Protein 2LP7 (pdb70)

Sequence (177 aa):
GYIPEAPRDGQAYVRKDGEWVLLSTFLGSSGNEQELLELDKWASLWNWFNITNWLWYIKGYIPEAPRDGQAYVRKDGEWVLLSTFLGSSGNEQELLELDKWASLWNWFNITNWLWYIKGYIPEAPRDGQAYVRKDGEWVLLSTFLGSSGNEQELLELDKWASLWNWFNITNWLWYIKGYIPEAPRDGQAYVRKDGEWVLLSTFLGSSGNEQELLELDKWASLWNWFNITNWLWYIKGYIPEAPRDGQAYVRKDGEWVLLSTFLGSSGNEQELLELDKWASLWNWFNITNWLWYIKGYIPEAPRDGQAYVRKDGEWVLLSTFLGSSGNEQELLELDKWASLWNWFNITNWLWYIKGYIPEAPRDGQAYVRKDGEWVLLSTFLGSSGNEQELLELDKWASLWNWFNITNWLWYIKGYIPEAPRDGQAYVRKDGEWVLLSTFLGSSGNEQELLELDKWASLWNWFNITNWLWYIKGYIPEAPRDGQAYVRKDGEWVLLSTFLGSSGNEQELLELDKWASLWNWFNITNWLWYIKGYIPEAPRDGQAYVRKDGEWVLLSTFLGSSGNEQELLELDKWASLWNWFNITNWLWYIKGYIPEAPRDGQAYVRKDGEWVLLSTFLGSSGNEQELLELDKWASLWNWFNITNWLWYIKGYIPEAPRDGQAYVRKDGEWVLLSTFLGSSGNEQELLELDKWASLWNWFNITNWLWYIKGYIPEAPRDGQAYVRKDGEWVLLSTFLGSSGNEQELLELDKWASLWNWFNITNWLWYIKGYIPEAPRDGQAYVRKDGEWVLLSTFLGSSGNEQELLELDKWASLWNWFNITNWLWYIKGYIPEAPRDGQAYVRKDGEWVLLSTFLGSSGNEQELLELDKWASLWNWFNITNWLWYIKGYIPEAPRDGQAYVRKDGEWVLLSTFLGSSGNEQELLELDKWASLWNWFNITNWLWYIKGYIPEAPRDGQAYVRKDGEWVLLSTFLGSSGNEQELLELDKWASLWNWFNITNWLWYIKGYIPEAPRDGQAYVRKDGEWVLLSTFLGSSGNEQELLELDKWASLWNWFNITNWLWYIKGYIPEAPRDGQAYVRKDGEWVLLSTFLGSSGNEQELLELDKWASLWNWFNITNWLWYIKGYIPEAPRDGQAYVRKDGEWVLLSTFLGSSGNEQELLELDKWASLWNWFNITNWLWYIKGYIPEAPRDGQAYVRKDGEWVLLSTFLGSSGNEQELLELDKWASLWNWFNITNWLWYIKGYIPEAPRDGQAYVRKDGEWVLLSTFLGSSGNEQELLELDKWASLWNWFNITNWLWYIKGYIPEAPRDGQAYVRKDGEWVLLSTFLGSSGNEQELLELDKWASLWNWFNITNWLWYIKGYIPEAPRDGQAYVRKDGEWVLLSTFLGSSGNEQELLELDKWASLWNWFNITNWLWYIKGYIPEAPRDGQAYVRKDGEWVLLSTFLGSSGNEQELLELDKWASLWNWFNITNWLWYIKGYIPEAPRDGQAYVRKDGEWVLLSTFLGSSGNEQELLELDKWASLWNWFNITNWLWYIKGYIPEAPRDGQAYVRKDGEWVLLSTFLGSSGNEQELLELDKWASLWNWFNITNWLWYIKGYIPEAPRDGQAYVRKDGEWVLLSTFLGSSGNEQELLELDKWASLWNWFNITNWLWYIKGYIPEAPRDGQAYVRKDGEWVLLSTFLGSSGNEQELLELDKWASLWNWFNITNWLWYIKGYIPEAPRDGQAYVRKDGEWVLLSTFLGSSGNEQELLELDKWASLWNWFNITNWLWYIKGYIPEAPRDGQAYVRKDGEWVLLSTFLGSSGNEQELLELDKWASLWNWFNITNWLWYIKGYIPEAPRDGQAYVRKDGEWVLLSTFLGSSGNEQELLELDKWASLWNWFNITNWLWYIKGYIPEAPRDGQAYVRKDGEWVLLSTFLGSSGNEQELLELDKWASLWNWFNITNWLWYIK

Nearest PDB structures (foldseek):
  2lp7-assembly1_A  TM=9.465E-01  e=2.015E-08  Human immunodeficiency virus 1
  2lp7-assembly1_C  TM=9.275E-01  e=2.305E-08  Human immunodeficiency virus 1
  2m7w-assembly1_A  TM=7.392E-01  e=1.014E-07  Human immunodeficiency virus 1
  1rfo-assembly1_A  TM=8.167E-01  e=1.334E-02  Tequatrovirus T4
  2lp7-assembly1_A  TM=1.017E+00  e=9.838E-10  Human immunodeficiency virus 1

InterPro domains:
  IPR012473 Fibritin C-terminal [PF07921] (1-26)

Organism: Human immunodeficiency virus type 1 (NCBI:txid11676)

Structure (mmCIF, N/CA/C/O backbone):
data_2LP7
#
_entry.id   2LP7
#
loop_
_atom_site.group_PDB
_atom_site.id
_atom_site.type_symbol
_atom_site.label_atom_id
_atom_site.label_alt_id
_atom_site.label_comp_id
_atom_site.label_asym_id
_atom_site.label_entity_id
_atom_site.label_seq_id
_atom_site.pdbx_PDB_ins_code
_atom_site.Cartn_x
_atom_site.Cartn_y
_atom_site.Cartn_z
_atom_site.occupancy
_atom_site.B_iso_or_equiv
_atom_site.auth_seq_id
_atom_site.auth_comp_id
_atom_site.auth_asym_id
_atom_site.auth_atom_id
_atom_site.pdbx_PDB_model_num
ATOM 1 N N . GLY A 1 1 ? 113.949 6.835 -10.582 1.00 0.00 1 GLY A N 1
ATOM 2 C CA . GLY A 1 1 ? 112.716 6.187 -10.050 1.00 0.00 1 GLY A CA 1
ATOM 3 C C . GLY A 1 1 ? 112.890 5.910 -8.562 1.00 0.00 1 GLY A C 1
ATOM 4 O O . GLY A 1 1 ? 113.440 6.732 -7.830 1.00 0.00 1 GLY A O 1
ATOM 10 N N . TYR A 1 2 ? 112.415 4.748 -8.121 1.00 0.00 2 TYR A N 1
ATOM 11 C CA . TYR A 1 2 ? 112.520 4.370 -6.716 1.00 0.00 2 TYR A CA 1
ATOM 12 C C . TYR A 1 2 ? 112.743 2.867 -6.587 1.00 0.00 2 TYR A C 1
ATOM 13 O O . TYR A 1 2 ? 112.115 2.074 -7.289 1.00 0.00 2 TYR A O 1
ATOM 31 N N . ILE A 1 3 ? 113.623 2.489 -5.666 1.00 0.00 3 ILE A N 1
ATOM 32 C CA . ILE A 1 3 ? 113.912 1.080 -5.427 1.00 0.00 3 ILE A CA 1
ATOM 33 C C . ILE A 1 3 ? 114.493 0.871 -4.027 1.00 0.00 3 ILE A C 1
ATOM 34 O O . ILE A 1 3 ? 115.539 0.241 -3.873 1.00 0.00 3 ILE A O 1
ATOM 50 N N . PRO A 1 4 ? 113.840 1.371 -3.005 1.00 0.00 4 PRO A N 1
ATOM 51 C CA . PRO A 1 4 ? 114.317 1.207 -1.601 1.00 0.00 4 PRO A CA 1
ATOM 52 C C . PRO A 1 4 ? 114.003 -0.182 -1.048 1.00 0.00 4 PRO A C 1
ATOM 53 O O . PRO A 1 4 ? 112.852 -0.486 -0.747 1.00 0.00 4 PRO A O 1
ATOM 64 N N . GLU A 1 5 ? 115.043 -1.004 -0.921 1.00 0.00 5 GLU A N 1
ATOM 65 C CA . GLU A 1 5 ? 114.905 -2.369 -0.402 1.00 0.00 5 GLU A CA 1
ATOM 66 C C . GLU A 1 5 ? 116.229 -3.107 -0.558 1.00 0.00 5 GLU A C 1
ATOM 67 O O . GLU A 1 5 ? 116.614 -3.459 -1.672 1.00 0.00 5 GLU A O 1
ATOM 79 N N . ALA A 1 6 ? 116.917 -3.334 0.564 1.00 0.00 6 ALA A N 1
ATOM 80 C CA . ALA A 1 6 ? 118.205 -4.031 0.547 1.00 0.00 6 ALA A CA 1
ATOM 81 C C . ALA A 1 6 ? 118.215 -5.163 1.580 1.00 0.00 6 ALA A C 1
ATOM 82 O O . ALA A 1 6 ? 117.437 -5.134 2.535 1.00 0.00 6 ALA A O 1
ATOM 89 N N . PRO A 1 7 ? 119.069 -6.153 1.421 1.00 0.00 7 PRO A N 1
ATOM 90 C CA . PRO A 1 7 ? 119.150 -7.293 2.382 1.00 0.00 7 PRO A CA 1
ATOM 91 C C . PRO A 1 7 ? 119.777 -6.883 3.712 1.00 0.00 7 PRO A C 1
ATOM 92 O O . PRO A 1 7 ? 120.598 -5.965 3.759 1.00 0.00 7 PRO A O 1
ATOM 103 N N . ARG A 1 8 ? 119.382 -7.573 4.782 1.00 0.00 8 ARG A N 1
ATOM 104 C CA . ARG A 1 8 ? 119.900 -7.292 6.121 1.00 0.00 8 ARG A CA 1
ATOM 105 C C . ARG A 1 8 ? 120.536 -8.545 6.716 1.00 0.00 8 ARG A C 1
ATOM 106 O O . ARG A 1 8 ? 119.853 -9.358 7.338 1.00 0.00 8 ARG A O 1
ATOM 127 N N . ASP A 1 9 ? 121.847 -8.690 6.511 1.00 0.00 9 ASP A N 1
ATOM 128 C CA . ASP A 1 9 ? 122.583 -9.845 7.022 1.00 0.00 9 ASP A CA 1
ATOM 129 C C . ASP A 1 9 ? 123.856 -9.397 7.734 1.00 0.00 9 ASP A C 1
ATOM 130 O O . ASP A 1 9 ? 124.710 -10.216 8.073 1.00 0.00 9 ASP A O 1
ATOM 139 N N . GLY A 1 10 ? 123.974 -8.093 7.959 1.00 0.00 10 GLY A N 1
ATOM 140 C CA . GLY A 1 10 ? 125.146 -7.547 8.635 1.00 0.00 10 GLY A CA 1
ATOM 141 C C . GLY A 1 10 ? 126.228 -7.164 7.632 1.00 0.00 10 GLY A C 1
ATOM 142 O O . GLY A 1 10 ? 127.228 -6.544 7.989 1.00 0.00 10 GLY A O 1
ATOM 146 N N . GLN A 1 11 ? 126.020 -7.537 6.375 1.00 0.00 11 GLN A N 1
ATOM 147 C CA . GLN A 1 11 ? 126.986 -7.225 5.329 1.00 0.00 11 GLN A CA 1
ATOM 148 C C . GLN A 1 11 ? 126.734 -5.828 4.770 1.00 0.00 11 GLN A C 1
ATOM 149 O O . GLN A 1 11 ? 125.750 -5.180 5.126 1.00 0.00 11 GLN A O 1
ATOM 163 N N . ALA A 1 12 ? 127.632 -5.379 3.892 1.00 0.00 12 ALA A N 1
ATOM 164 C CA . ALA A 1 12 ? 127.517 -4.059 3.274 1.00 0.00 12 ALA A CA 1
ATOM 165 C C . ALA A 1 12 ? 127.323 -4.196 1.767 1.00 0.00 12 ALA A C 1
ATOM 166 O O . ALA A 1 12 ? 127.991 -5.006 1.131 1.00 0.00 12 ALA A O 1
ATOM 173 N N . TYR A 1 13 ? 126.405 -3.403 1.212 1.00 0.00 13 TYR A N 1
ATOM 174 C CA . TYR A 1 13 ? 126.123 -3.439 -0.226 1.00 0.00 13 TYR A CA 1
ATOM 175 C C . TYR A 1 13 ? 126.039 -2.022 -0.786 1.00 0.00 13 TYR A C 1
ATOM 176 O O . TYR A 1 13 ? 125.668 -1.095 -0.063 1.00 0.00 13 TYR A O 1
ATOM 194 N N . VAL A 1 14 ? 126.400 -1.859 -2.065 1.00 0.00 14 VAL A N 1
ATOM 195 C CA . VAL A 1 14 ? 126.377 -0.536 -2.699 1.00 0.00 14 VAL A CA 1
ATOM 196 C C . VAL A 1 14 ? 125.271 -0.464 -3.743 1.00 0.00 14 VAL A C 1
ATOM 197 O O . VAL A 1 14 ? 124.675 -1.480 -4.100 1.00 0.00 14 VAL A O 1
ATOM 210 N N . ARG A 1 15 ? 125.008 0.740 -4.231 1.00 0.00 15 ARG A N 1
ATOM 211 C CA . ARG A 1 15 ? 123.977 0.932 -5.237 1.00 0.00 15 ARG A CA 1
ATOM 212 C C . ARG A 1 15 ? 124.599 0.868 -6.622 1.00 0.00 15 ARG A C 1
ATOM 213 O O . ARG A 1 15 ? 125.322 1.774 -7.027 1.00 0.00 15 ARG A O 1
ATOM 234 N N . LYS A 1 16 ? 124.302 -0.211 -7.339 1.00 0.00 16 LYS A N 1
ATOM 235 C CA . LYS A 1 16 ? 124.824 -0.401 -8.689 1.00 0.00 16 LYS A CA 1
ATOM 236 C C . LYS A 1 16 ? 123.754 -1.014 -9.583 1.00 0.00 16 LYS A C 1
ATOM 237 O O . LYS A 1 16 ? 123.115 -1.998 -9.210 1.00 0.00 16 LYS A O 1
ATOM 256 N N . ASP A 1 17 ? 123.580 -0.431 -10.769 1.00 0.00 17 ASP A N 1
ATOM 257 C CA . ASP A 1 17 ? 122.594 -0.924 -11.728 1.00 0.00 17 ASP A CA 1
ATOM 258 C C . ASP A 1 17 ? 121.301 -1.326 -11.028 1.00 0.00 17 ASP A C 1
ATOM 259 O O . ASP A 1 17 ? 120.748 -2.392 -11.295 1.00 0.00 17 ASP A O 1
ATOM 268 N N . GLY A 1 18 ? 120.820 -0.469 -10.133 1.00 0.00 18 GLY A N 1
ATOM 269 C CA . GLY A 1 18 ? 119.591 -0.756 -9.407 1.00 0.00 18 GLY A CA 1
ATOM 270 C C . GLY A 1 18 ? 119.678 -2.108 -8.706 1.00 0.00 18 GLY A C 1
ATOM 271 O O . GLY A 1 18 ? 118.688 -2.835 -8.625 1.00 0.00 18 GLY A O 1
ATOM 275 N N . GLU A 1 19 ? 120.869 -2.438 -8.202 1.00 0.00 19 GLU A N 1
ATOM 276 C CA . GLU A 1 19 ? 121.076 -3.707 -7.512 1.00 0.00 19 GLU A CA 1
ATOM 277 C C . GLU A 1 19 ? 122.046 -3.536 -6.346 1.00 0.00 19 GLU A C 1
ATOM 278 O O . GLU A 1 19 ? 122.855 -2.608 -6.326 1.00 0.00 19 GLU A O 1
ATOM 290 N N . TRP A 1 20 ? 121.953 -4.443 -5.380 1.00 0.00 20 TRP A N 1
ATOM 291 C CA . TRP A 1 20 ? 122.817 -4.402 -4.208 1.00 0.00 20 TRP A CA 1
ATOM 292 C C . TRP A 1 20 ? 124.043 -5.283 -4.419 1.00 0.00 20 TRP A C 1
ATOM 293 O O . TRP A 1 20 ? 123.932 -6.505 -4.517 1.00 0.00 20 TRP A O 1
ATOM 314 N N . VAL A 1 21 ? 125.203 -4.633 -4.505 1.00 0.00 21 VAL A N 1
ATOM 315 C CA . VAL A 1 21 ? 126.461 -5.340 -4.726 1.00 0.00 21 VAL A CA 1
ATOM 316 C C . VAL A 1 21 ? 127.435 -5.120 -3.582 1.00 0.00 21 VAL A C 1
ATOM 317 O O . VAL A 1 21 ? 127.717 -3.988 -3.192 1.00 0.00 21 VAL A O 1
ATOM 330 N N . LEU A 1 22 ? 127.935 -6.225 -3.045 1.00 0.00 22 LEU A N 1
ATOM 331 C CA . LEU A 1 22 ? 128.871 -6.173 -1.945 1.00 0.00 22 LEU A CA 1
ATOM 332 C C . LEU A 1 22 ? 129.932 -5.135 -2.251 1.00 0.00 22 LEU A C 1
ATOM 333 O O . LEU A 1 22 ? 130.684 -5.259 -3.218 1.00 0.00 22 LEU A O 1
ATOM 349 N N . LEU A 1 23 ? 129.984 -4.110 -1.419 1.00 0.00 23 LEU A N 1
ATOM 350 C CA . LEU A 1 23 ? 130.952 -3.046 -1.599 1.00 0.00 23 LEU A CA 1
ATOM 351 C C . LEU A 1 23 ? 132.349 -3.631 -1.718 1.00 0.00 23 LEU A C 1
ATOM 352 O O . LEU A 1 23 ? 133.183 -3.121 -2.465 1.00 0.00 23 LEU A O 1
ATOM 368 N N . SER A 1 24 ? 132.608 -4.695 -0.965 1.00 0.00 24 SER A N 1
ATOM 369 C CA . SER A 1 24 ? 133.914 -5.331 -0.979 1.00 0.00 24 SER A CA 1
ATOM 370 C C . SER A 1 24 ? 134.357 -5.644 -2.398 1.00 0.00 24 SER A C 1
ATOM 371 O O . SER A 1 24 ? 135.553 -5.699 -2.680 1.00 0.00 24 SER A O 1
ATOM 379 N N . THR A 1 25 ? 133.399 -5.836 -3.301 1.00 0.00 25 THR A N 1
ATOM 380 C CA . THR A 1 25 ? 133.726 -6.122 -4.688 1.00 0.00 25 THR A CA 1
ATOM 381 C C . THR A 1 25 ? 134.360 -4.902 -5.344 1.00 0.00 25 THR A C 1
ATOM 382 O O . THR A 1 25 ? 135.165 -5.025 -6.267 1.00 0.00 25 THR A O 1
ATOM 393 N N . PHE A 1 26 ? 133.991 -3.724 -4.851 1.00 0.00 26 PHE A N 1
ATOM 394 C CA . PHE A 1 26 ? 134.526 -2.481 -5.391 1.00 0.00 26 PHE A CA 1
ATOM 395 C C . PHE A 1 26 ? 135.827 -2.123 -4.693 1.00 0.00 26 PHE A C 1
ATOM 396 O O . PHE A 1 26 ? 136.608 -1.315 -5.195 1.00 0.00 26 PHE A O 1
ATOM 413 N N . LEU A 1 27 ? 136.062 -2.729 -3.532 1.00 0.00 27 LEU A N 1
ATOM 414 C CA . LEU A 1 27 ? 137.287 -2.452 -2.794 1.00 0.00 27 LEU A CA 1
ATOM 415 C C . LEU A 1 27 ? 138.472 -3.142 -3.459 1.00 0.00 27 LEU A C 1
ATOM 416 O O . LEU A 1 27 ? 139.584 -2.615 -3.464 1.00 0.00 27 LEU A O 1
ATOM 432 N N . GLY A 1 28 ? 138.227 -4.323 -4.019 1.00 0.00 28 GLY A N 1
ATOM 433 C CA . GLY A 1 28 ? 139.283 -5.076 -4.686 1.00 0.00 28 GLY A CA 1
ATOM 434 C C . GLY A 1 28 ? 139.908 -6.087 -3.736 1.00 0.00 28 GLY A C 1
ATOM 435 O O . GLY A 1 28 ? 141.079 -6.444 -3.876 1.00 0.00 28 GLY A O 1
ATOM 439 N N . SER A 1 29 ? 139.123 -6.544 -2.769 1.00 0.00 29 SER A N 1
ATOM 440 C CA . SER A 1 29 ? 139.609 -7.512 -1.803 1.00 0.00 29 SER A CA 1
ATOM 441 C C . SER A 1 29 ? 139.604 -8.906 -2.409 1.00 0.00 29 SER A C 1
ATOM 442 O O . SER A 1 29 ? 138.808 -9.206 -3.297 1.00 0.00 29 SER A O 1
ATOM 450 N N . SER A 1 30 ? 140.505 -9.747 -1.917 1.00 0.00 30 SER A N 1
ATOM 451 C CA . SER A 1 30 ? 140.622 -11.122 -2.399 1.00 0.00 30 SER A CA 1
ATOM 452 C C . SER A 1 30 ? 141.390 -11.173 -3.718 1.00 0.00 30 SER A C 1
ATOM 453 O O . SER A 1 30 ? 141.361 -12.184 -4.420 1.00 0.00 30 SER A O 1
ATOM 461 N N . GLY A 1 31 ? 142.085 -10.084 -4.049 1.00 0.00 31 GLY A N 1
ATOM 462 C CA . GLY A 1 31 ? 142.858 -10.042 -5.286 1.00 0.00 31 GLY A CA 1
ATOM 463 C C . GLY A 1 31 ? 143.894 -8.923 -5.268 1.00 0.00 31 GLY A C 1
ATOM 464 O O . GLY A 1 31 ? 144.442 -8.556 -6.307 1.00 0.00 31 GLY A O 1
ATOM 468 N N . ASN A 1 32 ? 144.145 -8.382 -4.086 1.00 0.00 32 ASN A N 1
ATOM 469 C CA . ASN A 1 32 ? 145.104 -7.293 -3.937 1.00 0.00 32 ASN A CA 1
ATOM 470 C C . ASN A 1 32 ? 145.510 -7.162 -2.480 1.00 0.00 32 ASN A C 1
ATOM 471 O O . ASN A 1 32 ? 146.410 -6.401 -2.150 1.00 0.00 32 ASN A O 1
ATOM 482 N N . GLU A 1 33 ? 144.853 -7.940 -1.632 1.00 0.00 33 GLU A N 1
ATOM 483 C CA . GLU A 1 33 ? 145.139 -7.948 -0.204 1.00 0.00 33 GLU A CA 1
ATOM 484 C C . GLU A 1 33 ? 146.547 -8.467 0.011 1.00 0.00 33 GLU A C 1
ATOM 485 O O . GLU A 1 33 ? 147.123 -8.344 1.092 1.00 0.00 33 GLU A O 1
ATOM 497 N N . GLN A 1 34 ? 147.081 -9.049 -1.048 1.00 0.00 34 GLN A N 1
ATOM 498 C CA . GLN A 1 34 ? 148.424 -9.598 -0.980 1.00 0.00 34 GLN A CA 1
ATOM 499 C C . GLN A 1 34 ? 149.395 -8.440 -0.788 1.00 0.00 34 GLN A C 1
ATOM 500 O O . GLN A 1 34 ? 150.195 -8.445 0.147 1.00 0.00 34 GLN A O 1
ATOM 514 N N . GLU A 1 35 ? 149.344 -7.459 -1.679 1.00 0.00 35 GLU A N 1
ATOM 515 C CA . GLU A 1 35 ? 150.257 -6.320 -1.588 1.00 0.00 35 GLU A CA 1
ATOM 516 C C . GLU A 1 35 ? 150.007 -5.523 -0.306 1.00 0.00 35 GLU A C 1
ATOM 517 O O . GLU A 1 35 ? 150.905 -4.861 0.211 1.00 0.00 35 GLU A O 1
ATOM 529 N N . LEU A 1 36 ? 148.790 -5.624 0.207 1.00 0.00 36 LEU A N 1
ATOM 530 C CA . LEU A 1 36 ? 148.433 -4.945 1.454 1.00 0.00 36 LEU A CA 1
ATOM 531 C C . LEU A 1 36 ? 149.069 -5.636 2.664 1.00 0.00 36 LEU A C 1
ATOM 532 O O . LEU A 1 36 ? 149.493 -4.973 3.611 1.00 0.00 36 LEU A O 1
ATOM 548 N N . LEU A 1 37 ? 149.090 -6.975 2.636 1.00 0.00 37 LEU A N 1
ATOM 549 C CA . LEU A 1 37 ? 149.627 -7.772 3.751 1.00 0.00 37 LEU A CA 1
ATOM 550 C C . LEU A 1 37 ? 151.011 -8.356 3.446 1.00 0.00 37 LEU A C 1
ATOM 551 O O . LEU A 1 37 ? 151.562 -9.090 4.264 1.00 0.00 37 LEU A O 1
ATOM 567 N N . GLU A 1 38 ? 151.573 -8.049 2.280 1.00 0.00 38 GLU A N 1
ATOM 568 C CA . GLU A 1 38 ? 152.883 -8.583 1.922 1.00 0.00 38 GLU A CA 1
ATOM 569 C C . GLU A 1 38 ? 153.973 -7.962 2.785 1.00 0.00 38 GLU A C 1
ATOM 570 O O . GLU A 1 38 ? 154.838 -8.669 3.303 1.00 0.00 38 GLU A O 1
ATOM 582 N N . LEU A 1 39 ? 153.952 -6.638 2.915 1.00 0.00 39 LEU A N 1
ATOM 583 C CA . LEU A 1 39 ? 154.972 -5.950 3.696 1.00 0.00 39 LEU A CA 1
ATOM 584 C C . LEU A 1 39 ? 155.051 -6.552 5.086 1.00 0.00 39 LEU A C 1
ATOM 585 O O . LEU A 1 39 ? 156.132 -6.663 5.662 1.00 0.00 39 LEU A O 1
ATOM 601 N N . ASP A 1 40 ? 153.911 -6.965 5.613 1.00 0.00 40 ASP A N 1
ATOM 602 C CA . ASP A 1 40 ? 153.879 -7.579 6.928 1.00 0.00 40 ASP A CA 1
ATOM 603 C C . ASP A 1 40 ? 154.701 -8.867 6.927 1.00 0.00 40 ASP A C 1
ATOM 604 O O . ASP A 1 40 ? 155.300 -9.234 7.938 1.00 0.00 40 ASP A O 1
ATOM 613 N N . LYS A 1 41 ? 154.715 -9.554 5.785 1.00 0.00 41 LYS A N 1
ATOM 614 C CA . LYS A 1 41 ? 155.458 -10.805 5.660 1.00 0.00 41 LYS A CA 1
ATOM 615 C C . LYS A 1 41 ? 156.938 -10.545 5.377 1.00 0.00 41 LYS A C 1
ATOM 616 O O . LYS A 1 41 ? 157.811 -11.084 6.057 1.00 0.00 41 LYS A O 1
ATOM 635 N N . TRP A 1 42 ? 157.215 -9.727 4.366 1.00 0.00 42 TRP A N 1
ATOM 636 C CA . TRP A 1 42 ? 158.599 -9.424 4.009 1.00 0.00 42 TRP A CA 1
ATOM 637 C C . TRP A 1 42 ? 159.303 -8.683 5.142 1.00 0.00 42 TRP A C 1
ATOM 638 O O . TRP A 1 42 ? 160.492 -8.890 5.382 1.00 0.00 42 TRP A O 1
ATOM 659 N N . ALA A 1 43 ? 158.561 -7.835 5.850 1.00 0.00 43 ALA A N 1
ATOM 660 C CA . ALA A 1 43 ? 159.120 -7.089 6.970 1.00 0.00 43 ALA A CA 1
ATOM 661 C C . ALA A 1 43 ? 159.734 -8.040 7.981 1.00 0.00 43 ALA A C 1
ATOM 662 O O . ALA A 1 43 ? 160.753 -7.738 8.598 1.00 0.00 43 ALA A O 1
ATOM 669 N N . SER A 1 44 ? 159.084 -9.184 8.165 1.00 0.00 44 SER A N 1
ATOM 670 C CA . SER A 1 44 ? 159.555 -10.168 9.126 1.00 0.00 44 SER A CA 1
ATOM 671 C C . SER A 1 44 ? 160.990 -10.572 8.818 1.00 0.00 44 SER A C 1
ATOM 672 O O . SER A 1 44 ? 161.852 -10.528 9.696 1.00 0.00 44 SER A O 1
ATOM 680 N N . LEU A 1 45 ? 161.254 -10.956 7.572 1.00 0.00 45 LEU A N 1
ATOM 681 C CA . LEU A 1 45 ? 162.604 -11.347 7.194 1.00 0.00 45 LEU A CA 1
ATOM 682 C C . LEU A 1 45 ? 163.566 -10.170 7.358 1.00 0.00 45 LEU A C 1
ATOM 683 O O . LEU A 1 45 ? 164.622 -10.292 7.973 1.00 0.00 45 LEU A O 1
ATOM 699 N N . TRP A 1 46 ? 163.191 -9.022 6.813 1.00 0.00 46 TRP A N 1
ATOM 700 C CA . TRP A 1 46 ? 164.037 -7.841 6.920 1.00 0.00 46 TRP A CA 1
ATOM 701 C C . TRP A 1 46 ? 164.286 -7.502 8.384 1.00 0.00 46 TRP A C 1
ATOM 702 O O . TRP A 1 46 ? 165.391 -7.122 8.770 1.00 0.00 46 TRP A O 1
ATOM 723 N N . ASN A 1 47 ? 163.243 -7.644 9.188 1.00 0.00 47 ASN A N 1
ATOM 724 C CA . ASN A 1 47 ? 163.333 -7.353 10.612 1.00 0.00 47 ASN A CA 1
ATOM 725 C C . ASN A 1 47 ? 164.250 -8.342 11.329 1.00 0.00 47 ASN A C 1
ATOM 726 O O . ASN A 1 47 ? 164.822 -8.013 12.369 1.00 0.00 47 ASN A O 1
ATOM 737 N N . TRP A 1 48 ? 164.387 -9.553 10.786 1.00 0.00 48 TRP A N 1
ATOM 738 C CA . TRP A 1 48 ? 165.234 -10.552 11.415 1.00 0.00 48 TRP A CA 1
ATOM 739 C C . TRP A 1 48 ? 166.674 -10.410 10.929 1.00 0.00 48 TRP A C 1
ATOM 740 O O . TRP A 1 48 ? 167.616 -10.720 11.659 1.00 0.00 48 TRP A O 1
ATOM 761 N N . PHE A 1 49 ? 166.841 -9.933 9.695 1.00 0.00 49 PHE A N 1
ATOM 762 C CA . PHE A 1 49 ? 168.168 -9.743 9.117 1.00 0.00 49 PHE A CA 1
ATOM 763 C C . PHE A 1 49 ? 168.893 -8.582 9.794 1.00 0.00 49 PHE A C 1
ATOM 764 O O . PHE A 1 49 ? 169.975 -8.178 9.365 1.00 0.00 49 PHE A O 1
ATOM 781 N N . ASN A 1 50 ? 168.306 -8.070 10.868 1.00 0.00 50 ASN A N 1
ATOM 782 C CA . ASN A 1 50 ? 168.907 -6.986 11.614 1.00 0.00 50 ASN A CA 1
ATOM 783 C C . ASN A 1 50 ? 170.135 -7.498 12.352 1.00 0.00 50 ASN A C 1
ATOM 784 O O . ASN A 1 50 ? 170.996 -6.723 12.756 1.00 0.00 50 ASN A O 1
ATOM 795 N N . ILE A 1 51 ? 170.205 -8.815 12.528 1.00 0.00 51 ILE A N 1
ATOM 796 C CA . ILE A 1 51 ? 171.330 -9.411 13.233 1.00 0.00 51 ILE A CA 1
ATOM 797 C C . ILE A 1 51 ? 172.634 -8.988 12.571 1.00 0.00 51 ILE A C 1
ATOM 798 O O . ILE A 1 51 ? 173.640 -8.766 13.245 1.00 0.00 51 ILE A O 1
ATOM 814 N N . THR A 1 52 ? 172.606 -8.865 11.251 1.00 0.00 52 THR A N 1
ATOM 815 C CA . THR A 1 52 ? 173.778 -8.452 10.501 1.00 0.00 52 THR A CA 1
ATOM 816 C C . THR A 1 52 ? 173.901 -6.934 10.525 1.00 0.00 52 THR A C 1
ATOM 817 O O . THR A 1 52 ? 174.982 -6.385 10.314 1.00 0.00 52 THR A O 1
ATOM 828 N N . ASN A 1 53 ? 172.783 -6.255 10.786 1.00 0.00 53 ASN A N 1
ATOM 829 C CA . ASN A 1 53 ? 172.819 -4.794 10.826 1.00 0.00 53 ASN A CA 1
ATOM 830 C C . ASN A 1 53 ? 173.680 -4.311 11.996 1.00 0.00 53 ASN A C 1
ATOM 831 O O . ASN A 1 53 ? 174.598 -3.514 11.808 1.00 0.00 53 ASN A O 1
ATOM 842 N N . TRP A 1 54 ? 173.361 -4.763 13.207 1.00 0.00 54 TRP A N 1
ATOM 843 C CA . TRP A 1 54 ? 174.105 -4.323 14.391 1.00 0.00 54 TRP A CA 1
ATOM 844 C C . TRP A 1 54 ? 175.513 -4.916 14.423 1.00 0.00 54 TRP A C 1
ATOM 845 O O . TRP A 1 54 ? 176.481 -4.210 14.704 1.00 0.00 54 TRP A O 1
ATOM 866 N N . LEU A 1 55 ? 175.620 -6.213 14.151 1.00 0.00 55 LEU A N 1
ATOM 867 C CA . LEU A 1 55 ? 176.929 -6.868 14.172 1.00 0.00 55 LEU A CA 1
ATOM 868 C C . LEU A 1 55 ? 177.942 -6.034 13.390 1.00 0.00 55 LEU A C 1
ATOM 869 O O . LEU A 1 55 ? 178.976 -5.644 13.921 1.00 0.00 55 LEU A O 1
ATOM 885 N N . TRP A 1 56 ? 177.634 -5.770 12.128 1.00 0.00 56 TRP A N 1
ATOM 886 C CA . TRP A 1 56 ? 178.517 -4.981 11.274 1.00 0.00 56 TRP A CA 1
ATOM 887 C C . TRP A 1 56 ? 178.752 -3.600 11.874 1.00 0.00 56 TRP A C 1
ATOM 888 O O . TRP A 1 56 ? 179.799 -2.987 11.663 1.00 0.00 56 TRP A O 1
ATOM 909 N N . TYR A 1 57 ? 177.774 -3.126 12.632 1.00 0.00 57 TYR A N 1
ATOM 910 C CA . TYR A 1 57 ? 177.885 -1.820 13.269 1.00 0.00 57 TYR A CA 1
ATOM 911 C C . TYR A 1 57 ? 178.933 -1.862 14.376 1.00 0.00 57 TYR A C 1
ATOM 912 O O . TYR A 1 57 ? 179.869 -1.064 14.386 1.00 0.00 57 TYR A O 1
ATOM 930 N N . ILE A 1 58 ? 178.757 -2.796 15.311 1.00 0.00 58 ILE A N 1
ATOM 931 C CA . ILE A 1 58 ? 179.686 -2.933 16.431 1.00 0.00 58 ILE A CA 1
ATOM 932 C C . ILE A 1 58 ? 180.758 -3.981 16.140 1.00 0.00 58 ILE A C 1
ATOM 933 O O . ILE A 1 58 ? 181.470 -4.410 17.049 1.00 0.00 58 ILE A O 1
ATOM 949 N N . LYS A 1 59 ? 180.860 -4.390 14.874 1.00 0.00 59 LYS A N 1
ATOM 950 C CA . LYS A 1 59 ? 181.848 -5.393 14.468 1.00 0.00 59 LYS A CA 1
ATOM 951 C C . LYS A 1 59 ? 183.184 -5.163 15.171 1.00 0.00 59 LYS A C 1
ATOM 952 O O . LYS A 1 59 ? 183.756 -4.101 14.982 1.00 0.00 59 LYS A O 1
ATOM 972 N N . GLY B 1 1 ? 110.286 -2.484 4.509 1.00 0.00 1 GLY B N 1
ATOM 973 C CA . GLY B 1 1 ? 110.844 -2.942 3.203 1.00 0.00 1 GLY B CA 1
ATOM 974 C C . GLY B 1 1 ? 111.445 -1.754 2.457 1.00 0.00 1 GLY B C 1
ATOM 975 O O . GLY B 1 1 ? 111.311 -1.643 1.237 1.00 0.00 1 GLY B O 1
ATOM 981 N N . TYR B 1 2 ? 112.108 -0.868 3.195 1.00 0.00 2 TYR B N 1
ATOM 982 C CA . TYR B 1 2 ? 112.726 0.307 2.594 1.00 0.00 2 TYR B CA 1
ATOM 983 C C . TYR B 1 2 ? 113.973 0.715 3.380 1.00 0.00 2 TYR B C 1
ATOM 984 O O . TYR B 1 2 ? 114.276 0.119 4.417 1.00 0.00 2 TYR B O 1
ATOM 1002 N N . ILE B 1 3 ? 114.695 1.725 2.879 1.00 0.00 3 ILE B N 1
ATOM 1003 C CA . ILE B 1 3 ? 115.912 2.194 3.545 1.00 0.00 3 ILE B CA 1
ATOM 1004 C C . ILE B 1 3 ? 115.625 3.472 4.370 1.00 0.00 3 ILE B C 1
ATOM 1005 O O . ILE B 1 3 ? 114.841 4.314 3.929 1.00 0.00 3 ILE B O 1
ATOM 1021 N N . PRO B 1 4 ? 116.220 3.652 5.546 1.00 0.00 4 PRO B N 1
ATOM 1022 C CA . PRO B 1 4 ? 115.967 4.870 6.376 1.00 0.00 4 PRO B CA 1
ATOM 1023 C C . PRO B 1 4 ? 115.988 6.174 5.560 1.00 0.00 4 PRO B C 1
ATOM 1024 O O . PRO B 1 4 ? 114.933 6.739 5.285 1.00 0.00 4 PRO B O 1
ATOM 1035 N N . GLU B 1 5 ? 117.189 6.633 5.185 1.00 0.00 5 GLU B N 1
ATOM 1036 C CA . GLU B 1 5 ? 117.359 7.869 4.409 1.00 0.00 5 GLU B CA 1
ATOM 1037 C C . GLU B 1 5 ? 118.808 8.350 4.513 1.00 0.00 5 GLU B C 1
ATOM 1038 O O . GLU B 1 5 ? 119.331 8.984 3.597 1.00 0.00 5 GLU B O 1
ATOM 1050 N N . ALA B 1 6 ? 119.449 8.042 5.639 1.00 0.00 6 ALA B N 1
ATOM 1051 C CA . ALA B 1 6 ? 120.838 8.439 5.868 1.00 0.00 6 ALA B CA 1
ATOM 1052 C C . ALA B 1 6 ? 120.928 9.944 6.179 1.00 0.00 6 ALA B C 1
ATOM 1053 O O . ALA B 1 6 ? 120.165 10.729 5.615 1.00 0.00 6 ALA B O 1
ATOM 1060 N N . PRO B 1 7 ? 121.830 10.377 7.048 1.00 0.00 7 PRO B N 1
ATOM 1061 C CA . PRO B 1 7 ? 121.971 11.829 7.387 1.00 0.00 7 PRO B CA 1
ATOM 1062 C C . PRO B 1 7 ? 122.668 12.622 6.283 1.00 0.00 7 PRO B C 1
ATOM 1063 O O . PRO B 1 7 ? 123.330 12.046 5.419 1.00 0.00 7 PRO B O 1
ATOM 1074 N N . ARG B 1 8 ? 122.514 13.946 6.334 1.00 0.00 8 ARG B N 1
ATOM 1075 C CA . ARG B 1 8 ? 123.127 14.839 5.354 1.00 0.00 8 ARG B CA 1
ATOM 1076 C C . ARG B 1 8 ? 124.011 15.861 6.065 1.00 0.00 8 ARG B C 1
ATOM 1077 O O . ARG B 1 8 ? 123.527 16.881 6.557 1.00 0.00 8 ARG B O 1
ATOM 1098 N N . ASP B 1 9 ? 125.307 15.568 6.124 1.00 0.00 9 ASP B N 1
ATOM 1099 C CA . ASP B 1 9 ? 126.261 16.457 6.787 1.00 0.00 9 ASP B CA 1
ATOM 1100 C C . ASP B 1 9 ? 127.563 16.529 6.000 1.00 0.00 9 ASP B C 1
ATOM 1101 O O . ASP B 1 9 ? 128.560 17.068 6.482 1.00 0.00 9 ASP B O 1
ATOM 1110 N N . GLY B 1 10 ? 127.542 15.986 4.787 1.00 0.00 10 GLY B N 1
ATOM 1111 C CA . GLY B 1 10 ? 128.726 15.991 3.929 1.00 0.00 10 GLY B CA 1
ATOM 1112 C C . GLY B 1 10 ? 129.444 14.647 3.981 1.00 0.00 10 GLY B C 1
ATOM 1113 O O . GLY B 1 10 ? 130.353 14.387 3.192 1.00 0.00 10 GLY B O 1
ATOM 1117 N N . GLN B 1 11 ? 129.025 13.792 4.907 1.00 0.00 11 GLN B N 1
ATOM 1118 C CA . GLN B 1 11 ? 129.628 12.473 5.044 1.00 0.00 11 GLN B CA 1
ATOM 1119 C C . GLN B 1 11 ? 128.919 11.488 4.125 1.00 0.00 11 GLN B C 1
ATOM 1120 O O . GLN B 1 11 ? 127.920 11.840 3.499 1.00 0.00 11 GLN B O 1
ATOM 1134 N N . ALA B 1 12 ? 129.435 10.259 4.053 1.00 0.00 12 ALA B N 1
ATOM 1135 C CA . ALA B 1 12 ? 128.835 9.233 3.206 1.00 0.00 12 ALA B CA 1
ATOM 1136 C C . ALA B 1 12 ? 128.594 7.966 4.012 1.00 0.00 12 ALA B C 1
ATOM 1137 O O . ALA B 1 12 ? 129.297 7.707 4.982 1.00 0.00 12 ALA B O 1
ATOM 1144 N N . TYR B 1 13 ? 127.593 7.187 3.608 1.00 0.00 13 TYR B N 1
ATOM 1145 C CA . TYR B 1 13 ? 127.259 5.949 4.294 1.00 0.00 13 TYR B CA 1
ATOM 1146 C C . TYR B 1 13 ? 126.828 4.902 3.271 1.00 0.00 13 TYR B C 1
ATOM 1147 O O . TYR B 1 13 ? 126.359 5.250 2.186 1.00 0.00 13 TYR B O 1
ATOM 1165 N N . VAL B 1 14 ? 126.993 3.628 3.626 1.00 0.00 14 VAL B N 1
ATOM 1166 C CA . VAL B 1 14 ? 126.620 2.527 2.731 1.00 0.00 14 VAL B CA 1
ATOM 1167 C C . VAL B 1 14 ? 125.418 1.783 3.297 1.00 0.00 14 VAL B C 1
ATOM 1168 O O . VAL B 1 14 ? 124.942 2.100 4.388 1.00 0.00 14 VAL B O 1
ATOM 1181 N N . ARG B 1 15 ? 124.925 0.800 2.555 1.00 0.00 15 ARG B N 1
ATOM 1182 C CA . ARG B 1 15 ? 123.774 0.033 3.001 1.00 0.00 15 ARG B CA 1
ATOM 1183 C C . ARG B 1 15 ? 124.237 -1.182 3.792 1.00 0.00 15 ARG B C 1
ATOM 1184 O O . ARG B 1 15 ? 124.775 -2.133 3.230 1.00 0.00 15 ARG B O 1
ATOM 1205 N N . LYS B 1 16 ? 124.021 -1.137 5.101 1.00 0.00 16 LYS B N 1
ATOM 1206 C CA . LYS B 1 16 ? 124.414 -2.230 5.979 1.00 0.00 16 LYS B CA 1
ATOM 1207 C C . LYS B 1 16 ? 123.404 -2.373 7.110 1.00 0.00 16 LYS B C 1
ATOM 1208 O O . LYS B 1 16 ? 122.998 -1.378 7.710 1.00 0.00 16 LYS B O 1
ATOM 1227 N N . ASP B 1 17 ? 123.023 -3.617 7.398 1.00 0.00 17 ASP B N 1
ATOM 1228 C CA . ASP B 1 17 ? 122.067 -3.902 8.467 1.00 0.00 17 ASP B CA 1
ATOM 1229 C C . ASP B 1 17 ? 120.965 -2.847 8.515 1.00 0.00 17 ASP B C 1
ATOM 1230 O O . ASP B 1 17 ? 120.564 -2.408 9.592 1.00 0.00 17 ASP B O 1
ATOM 1239 N N . GLY B 1 18 ? 120.478 -2.442 7.347 1.00 0.00 18 GLY B N 1
ATOM 1240 C CA . GLY B 1 18 ? 119.423 -1.439 7.285 1.00 0.00 18 GLY B CA 1
ATOM 1241 C C . GLY B 1 18 ? 119.822 -0.176 8.043 1.00 0.00 18 GLY B C 1
ATOM 1242 O O . GLY B 1 18 ? 118.999 0.422 8.737 1.00 0.00 18 GLY B O 1
ATOM 1246 N N . GLU B 1 19 ? 121.087 0.228 7.919 1.00 0.00 19 GLU B N 1
ATOM 1247 C CA . GLU B 1 19 ? 121.560 1.418 8.613 1.00 0.00 19 GLU B CA 1
ATOM 1248 C C . GLU B 1 19 ? 122.692 2.083 7.834 1.00 0.00 19 GLU B C 1
ATOM 1249 O O . GLU B 1 19 ? 123.327 1.456 6.986 1.00 0.00 19 GLU B O 1
ATOM 1261 N N . TRP B 1 20 ? 122.935 3.353 8.131 1.00 0.00 20 TRP B N 1
ATOM 1262 C CA . TRP B 1 20 ? 123.989 4.103 7.457 1.00 0.00 20 TRP B CA 1
ATOM 1263 C C . TRP B 1 20 ? 125.337 3.829 8.114 1.00 0.00 20 TRP B C 1
ATOM 1264 O O . TRP B 1 20 ? 125.514 4.063 9.309 1.00 0.00 20 TRP B O 1
ATOM 1285 N N . VAL B 1 21 ? 126.269 3.317 7.312 1.00 0.00 21 VAL B N 1
ATOM 1286 C CA . VAL B 1 21 ? 127.606 2.991 7.814 1.00 0.00 21 VAL B CA 1
ATOM 1287 C C . VAL B 1 21 ? 128.699 3.594 6.941 1.00 0.00 21 VAL B C 1
ATOM 1288 O O . VAL B 1 21 ? 128.836 3.269 5.762 1.00 0.00 21 VAL B O 1
ATOM 1301 N N . LEU B 1 22 ? 129.469 4.489 7.547 1.00 0.00 22 LEU B N 1
ATOM 1302 C CA . LEU B 1 22 ? 130.549 5.159 6.849 1.00 0.00 22 LEU B CA 1
ATOM 1303 C C . LEU B 1 22 ? 131.370 4.149 6.066 1.00 0.00 22 LEU B C 1
ATOM 1304 O O . LEU B 1 22 ? 132.013 3.270 6.640 1.00 0.00 22 LEU B O 1
ATOM 1320 N N . LEU B 1 23 ? 131.339 4.283 4.747 1.00 0.00 23 LEU B N 1
ATOM 1321 C CA . LEU B 1 23 ? 132.075 3.383 3.885 1.00 0.00 23 LEU B CA 1
ATOM 1322 C C . LEU B 1 23 ? 133.536 3.367 4.284 1.00 0.00 23 LEU B C 1
ATOM 1323 O O . LEU B 1 23 ? 134.212 2.353 4.133 1.00 0.00 23 LEU B O 1
ATOM 1339 N N . SER B 1 24 ? 134.033 4.499 4.769 1.00 0.00 24 SER B N 1
ATOM 1340 C CA . SER B 1 24 ? 135.426 4.599 5.159 1.00 0.00 24 SER B CA 1
ATOM 1341 C C . SER B 1 24 ? 135.844 3.425 6.036 1.00 0.00 24 SER B C 1
ATOM 1342 O O . SER B 1 24 ? 137.019 3.059 6.073 1.00 0.00 24 SER B O 1
ATOM 1350 N N . THR B 1 25 ? 134.885 2.828 6.738 1.00 0.00 25 THR B N 1
ATOM 1351 C CA . THR B 1 25 ? 135.181 1.691 7.603 1.00 0.00 25 THR B CA 1
ATOM 1352 C C . THR B 1 25 ? 135.590 0.477 6.775 1.00 0.00 25 THR B C 1
ATOM 1353 O O . THR B 1 25 ? 136.295 -0.408 7.257 1.00 0.00 25 THR B O 1
ATOM 1364 N N . PHE B 1 26 ? 135.134 0.444 5.528 1.00 0.00 26 PHE B N 1
ATOM 1365 C CA . PHE B 1 26 ? 135.448 -0.663 4.636 1.00 0.00 26 PHE B CA 1
ATOM 1366 C C . PHE B 1 26 ? 136.698 -0.360 3.821 1.00 0.00 26 PHE B C 1
ATOM 1367 O O . PHE B 1 26 ? 137.309 -1.267 3.257 1.00 0.00 26 PHE B O 1
ATOM 1384 N N . LEU B 1 27 ? 137.091 0.913 3.766 1.00 0.00 27 LEU B N 1
ATOM 1385 C CA . LEU B 1 27 ? 138.293 1.276 3.015 1.00 0.00 27 LEU B CA 1
ATOM 1386 C C . LEU B 1 27 ? 139.541 0.858 3.774 1.00 0.00 27 LEU B C 1
ATOM 1387 O O . LEU B 1 27 ? 140.531 0.437 3.176 1.00 0.00 27 LEU B O 1
ATOM 1403 N N . GLY B 1 28 ? 139.487 0.988 5.092 1.00 0.00 28 GLY B N 1
ATOM 1404 C CA . GLY B 1 28 ? 140.621 0.632 5.931 1.00 0.00 28 GLY B CA 1
ATOM 1405 C C . GLY B 1 28 ? 141.454 1.867 6.243 1.00 0.00 28 GLY B C 1
ATOM 1406 O O . GLY B 1 28 ? 142.344 2.243 5.478 1.00 0.00 28 GLY B O 1
ATOM 1410 N N . SER B 1 29 ? 141.156 2.492 7.372 1.00 0.00 29 SER B N 1
ATOM 1411 C CA . SER B 1 29 ? 141.869 3.685 7.794 1.00 0.00 29 SER B CA 1
ATOM 1412 C C . SER B 1 29 ? 141.675 3.883 9.283 1.00 0.00 29 SER B C 1
ATOM 1413 O O . SER B 1 29 ? 141.205 4.929 9.732 1.00 0.00 29 SER B O 1
ATOM 1421 N N . SER B 1 30 ? 142.040 2.862 10.046 1.00 0.00 30 SER B N 1
ATOM 1422 C CA . SER B 1 30 ? 141.904 2.919 11.488 1.00 0.00 30 SER B CA 1
ATOM 1423 C C . SER B 1 30 ? 142.752 1.846 12.151 1.00 0.00 30 SER B C 1
ATOM 1424 O O . SER B 1 30 ? 142.282 0.746 12.443 1.00 0.00 30 SER B O 1
ATOM 1432 N N . GLY B 1 31 ? 144.007 2.189 12.386 1.00 0.00 31 GLY B N 1
ATOM 1433 C CA . GLY B 1 31 ? 144.947 1.274 13.023 1.00 0.00 31 GLY B CA 1
ATOM 1434 C C . GLY B 1 31 ? 145.588 0.326 12.017 1.00 0.00 31 GLY B C 1
ATOM 1435 O O . GLY B 1 31 ? 145.952 -0.800 12.356 1.00 0.00 31 GLY B O 1
ATOM 1439 N N . ASN B 1 32 ? 145.710 0.790 10.778 1.00 0.00 32 ASN B N 1
ATOM 1440 C CA . ASN B 1 32 ? 146.290 -0.025 9.713 1.00 0.00 32 ASN B CA 1
ATOM 1441 C C . ASN B 1 32 ? 146.733 0.858 8.556 1.00 0.00 32 ASN B C 1
ATOM 1442 O O . ASN B 1 32 ? 147.502 0.426 7.705 1.00 0.00 32 ASN B O 1
ATOM 1453 N N . GLU B 1 33 ? 146.271 2.101 8.556 1.00 0.00 33 GLU B N 1
ATOM 1454 C CA . GLU B 1 33 ? 146.638 3.061 7.520 1.00 0.00 33 GLU B CA 1
ATOM 1455 C C . GLU B 1 33 ? 148.127 3.317 7.613 1.00 0.00 33 GLU B C 1
ATOM 1456 O O . GLU B 1 33 ? 148.749 3.891 6.720 1.00 0.00 33 GLU B O 1
ATOM 1468 N N . GLN B 1 34 ? 148.677 2.870 8.724 1.00 0.00 34 GLN B N 1
ATOM 1469 C CA . GLN B 1 34 ? 150.099 3.048 8.966 1.00 0.00 34 GLN B CA 1
ATOM 1470 C C . GLN B 1 34 ? 150.860 2.230 7.932 1.00 0.00 34 GLN B C 1
ATOM 1471 O O . GLN B 1 34 ? 151.726 2.758 7.234 1.00 0.00 34 GLN B O 1
ATOM 1485 N N . GLU B 1 35 ? 150.560 0.942 7.840 1.00 0.00 35 GLU B N 1
ATOM 1486 C CA . GLU B 1 35 ? 151.263 0.084 6.890 1.00 0.00 35 GLU B CA 1
ATOM 1487 C C . GLU B 1 35 ? 150.981 0.533 5.455 1.00 0.00 35 GLU B C 1
ATOM 1488 O O . GLU B 1 35 ? 151.787 0.314 4.552 1.00 0.00 35 GLU B O 1
ATOM 1500 N N . LEU B 1 36 ? 149.845 1.191 5.273 1.00 0.00 36 LEU B N 1
ATOM 1501 C CA . LEU B 1 36 ? 149.469 1.714 3.961 1.00 0.00 36 LEU B CA 1
ATOM 1502 C C . LEU B 1 36 ? 150.309 2.943 3.590 1.00 0.00 36 LEU B C 1
ATOM 1503 O O . LEU B 1 36 ? 150.656 3.132 2.424 1.00 0.00 36 LEU B O 1
ATOM 1519 N N . LEU B 1 37 ? 150.592 3.790 4.588 1.00 0.00 37 LEU B N 1
ATOM 1520 C CA . LEU B 1 37 ? 151.351 5.033 4.371 1.00 0.00 37 LEU B CA 1
ATOM 1521 C C . LEU B 1 37 ? 152.787 4.952 4.901 1.00 0.00 37 LEU B C 1
ATOM 1522 O O . LEU B 1 37 ? 153.516 5.943 4.868 1.00 0.00 37 LEU B O 1
ATOM 1538 N N . GLU B 1 38 ? 153.194 3.790 5.402 1.00 0.00 38 GLU B N 1
ATOM 1539 C CA . GLU B 1 38 ? 154.541 3.637 5.945 1.00 0.00 38 GLU B CA 1
ATOM 1540 C C . GLU B 1 38 ? 155.590 3.708 4.841 1.00 0.00 38 GLU B C 1
ATOM 1541 O O . GLU B 1 38 ? 156.610 4.382 4.994 1.00 0.00 38 GLU B O 1
ATOM 1553 N N . LEU B 1 39 ? 155.362 2.993 3.743 1.00 0.00 39 LEU B N 1
ATOM 1554 C CA . LEU B 1 39 ? 156.330 2.979 2.652 1.00 0.00 39 LEU B CA 1
ATOM 1555 C C . LEU B 1 39 ? 156.658 4.402 2.241 1.00 0.00 39 LEU B C 1
ATOM 1556 O O . LEU B 1 39 ? 157.784 4.698 1.845 1.00 0.00 39 LEU B O 1
ATOM 1572 N N . ASP B 1 40 ? 155.680 5.284 2.352 1.00 0.00 40 ASP B N 1
ATOM 1573 C CA . ASP B 1 40 ? 155.885 6.678 2.006 1.00 0.00 40 ASP B CA 1
ATOM 1574 C C . ASP B 1 40 ? 156.941 7.301 2.920 1.00 0.00 40 ASP B C 1
ATOM 1575 O O . ASP B 1 40 ? 157.688 8.189 2.508 1.00 0.00 40 ASP B O 1
ATOM 1584 N N . LYS B 1 41 ? 156.988 6.832 4.168 1.00 0.00 41 LYS B N 1
ATOM 1585 C CA . LYS B 1 41 ? 157.947 7.352 5.141 1.00 0.00 41 LYS B CA 1
ATOM 1586 C C . LYS B 1 41 ? 159.314 6.686 4.988 1.00 0.00 41 LYS B C 1
ATOM 1587 O O . LYS B 1 41 ? 160.325 7.363 4.799 1.00 0.00 41 LYS B O 1
ATOM 1606 N N . TRP B 1 42 ? 159.342 5.361 5.083 1.00 0.00 42 TRP B N 1
ATOM 1607 C CA . TRP B 1 42 ? 160.599 4.625 4.966 1.00 0.00 42 TRP B CA 1
ATOM 1608 C C . TRP B 1 42 ? 161.283 4.932 3.638 1.00 0.00 42 TRP B C 1
ATOM 1609 O O . TRP B 1 42 ? 162.510 4.982 3.558 1.00 0.00 42 TRP B O 1
ATOM 1630 N N . ALA B 1 43 ? 160.481 5.151 2.601 1.00 0.00 43 ALA B N 1
ATOM 1631 C CA . ALA B 1 43 ? 161.007 5.470 1.283 1.00 0.00 43 ALA B CA 1
ATOM 1632 C C . ALA B 1 43 ? 161.929 6.671 1.364 1.00 0.00 43 ALA B C 1
ATOM 1633 O O . ALA B 1 43 ? 162.920 6.753 0.648 1.00 0.00 43 ALA B O 1
ATOM 1640 N N . SER B 1 44 ? 161.577 7.615 2.229 1.00 0.00 44 SER B N 1
ATOM 1641 C CA . SER B 1 44 ? 162.365 8.827 2.376 1.00 0.00 44 SER B CA 1
ATOM 1642 C C . SER B 1 44 ? 163.815 8.484 2.679 1.00 0.00 44 SER B C 1
ATOM 1643 O O . SER B 1 44 ? 164.722 8.955 1.992 1.00 0.00 44 SER B O 1
ATOM 1651 N N . LEU B 1 45 ? 164.040 7.657 3.693 1.00 0.00 45 LEU B N 1
ATOM 1652 C CA . LEU B 1 45 ? 165.406 7.271 4.031 1.00 0.00 45 LEU B CA 1
ATOM 1653 C C . LEU B 1 45 ? 166.038 6.503 2.872 1.00 0.00 45 LEU B C 1
ATOM 1654 O O . LEU B 1 45 ? 167.143 6.805 2.440 1.00 0.00 45 LEU B O 1
ATOM 1670 N N . TRP B 1 46 ? 165.326 5.509 2.360 1.00 0.00 46 TRP B N 1
ATOM 1671 C CA . TRP B 1 46 ? 165.853 4.727 1.251 1.00 0.00 46 TRP B CA 1
ATOM 1672 C C . TRP B 1 46 ? 166.223 5.645 0.092 1.00 0.00 46 TRP B C 1
ATOM 1673 O O . TRP B 1 46 ? 167.272 5.488 -0.533 1.00 0.00 46 TRP B O 1
ATOM 1694 N N . ASN B 1 47 ? 165.351 6.603 -0.178 1.00 0.00 47 ASN B N 1
ATOM 1695 C CA . ASN B 1 47 ? 165.569 7.561 -1.253 1.00 0.00 47 ASN B CA 1
ATOM 1696 C C . ASN B 1 47 ? 166.741 8.485 -0.946 1.00 0.00 47 ASN B C 1
ATOM 1697 O O . ASN B 1 47 ? 167.349 9.039 -1.862 1.00 0.00 47 ASN B O 1
ATOM 1708 N N . TRP B 1 48 ? 167.054 8.667 0.338 1.00 0.00 48 TRP B N 1
ATOM 1709 C CA . TRP B 1 48 ? 168.143 9.541 0.710 1.00 0.00 48 TRP B CA 1
ATOM 1710 C C . TRP B 1 48 ? 169.454 8.761 0.703 1.00 0.00 48 TRP B C 1
ATOM 1711 O O . TRP B 1 48 ? 170.497 9.288 0.314 1.00 0.00 48 TRP B O 1
ATOM 1732 N N . PHE B 1 49 ? 169.397 7.496 1.132 1.00 0.00 49 PHE B N 1
ATOM 1733 C CA . PHE B 1 49 ? 170.580 6.635 1.171 1.00 0.00 49 PHE B CA 1
ATOM 1734 C C . PHE B 1 49 ? 171.184 6.444 -0.221 1.00 0.00 49 PHE B C 1
ATOM 1735 O O . PHE B 1 49 ? 172.123 5.668 -0.393 1.00 0.00 49 PHE B O 1
ATOM 1752 N N . ASN B 1 50 ? 170.667 7.171 -1.206 1.00 0.00 50 ASN B N 1
ATOM 1753 C CA . ASN B 1 50 ? 171.187 7.088 -2.552 1.00 0.00 50 ASN B CA 1
ATOM 1754 C C . ASN B 1 50 ? 172.573 7.713 -2.591 1.00 0.00 50 ASN B C 1
ATOM 1755 O O . ASN B 1 50 ? 173.336 7.512 -3.533 1.00 0.00 50 ASN B O 1
ATOM 1766 N N . ILE B 1 51 ? 172.894 8.461 -1.542 1.00 0.00 51 ILE B N 1
ATOM 1767 C CA . ILE B 1 51 ? 174.192 9.113 -1.448 1.00 0.00 51 ILE B CA 1
ATOM 1768 C C . ILE B 1 51 ? 175.286 8.063 -1.567 1.00 0.00 51 ILE B C 1
ATOM 1769 O O . ILE B 1 51 ? 176.285 8.264 -2.259 1.00 0.00 51 ILE B O 1
ATOM 1785 N N . THR B 1 52 ? 175.079 6.938 -0.903 1.00 0.00 52 THR B N 1
ATOM 1786 C CA . THR B 1 52 ? 176.036 5.847 -0.950 1.00 0.00 52 THR B CA 1
ATOM 1787 C C . THR B 1 52 ? 175.928 5.121 -2.284 1.00 0.00 52 THR B C 1
ATOM 1788 O O . THR B 1 52 ? 176.875 4.469 -2.721 1.00 0.00 52 THR B O 1
ATOM 1799 N N . ASN B 1 53 ? 174.770 5.238 -2.934 1.00 0.00 53 ASN B N 1
ATOM 1800 C CA . ASN B 1 53 ? 174.600 4.574 -4.225 1.00 0.00 53 ASN B CA 1
ATOM 1801 C C . ASN B 1 53 ? 175.516 5.211 -5.273 1.00 0.00 53 ASN B C 1
ATOM 1802 O O . ASN B 1 53 ? 176.284 4.517 -5.941 1.00 0.00 53 ASN B O 1
ATOM 1813 N N . TRP B 1 54 ? 175.411 6.529 -5.433 1.00 0.00 54 TRP B N 1
ATOM 1814 C CA . TRP B 1 54 ? 176.221 7.232 -6.431 1.00 0.00 54 TRP B CA 1
ATOM 1815 C C . TRP B 1 54 ? 177.684 7.302 -6.013 1.00 0.00 54 TRP B C 1
ATOM 1816 O O . TRP B 1 54 ? 178.577 7.104 -6.836 1.00 0.00 54 TRP B O 1
ATOM 1837 N N . LEU B 1 55 ? 177.930 7.602 -4.740 1.00 0.00 55 LEU B N 1
ATOM 1838 C CA . LEU B 1 55 ? 179.305 7.705 -4.263 1.00 0.00 55 LEU B CA 1
ATOM 1839 C C . LEU B 1 55 ? 180.100 6.483 -4.717 1.00 0.00 55 LEU B C 1
ATOM 1840 O O . LEU B 1 55 ? 181.111 6.614 -5.398 1.00 0.00 55 LEU B O 1
ATOM 1856 N N . TRP B 1 56 ? 179.635 5.300 -4.337 1.00 0.00 56 TRP B N 1
ATOM 1857 C CA . TRP B 1 56 ? 180.307 4.055 -4.715 1.00 0.00 56 TRP B CA 1
ATOM 1858 C C . TRP B 1 56 ? 180.382 3.907 -6.229 1.00 0.00 56 TRP B C 1
ATOM 1859 O O . TRP B 1 56 ? 181.291 3.268 -6.758 1.00 0.00 56 TRP B O 1
ATOM 1880 N N . TYR B 1 57 ? 179.423 4.507 -6.918 1.00 0.00 57 TYR B N 1
ATOM 1881 C CA . TYR B 1 57 ? 179.390 4.437 -8.372 1.00 0.00 57 TYR B CA 1
ATOM 1882 C C . TYR B 1 57 ? 180.544 5.240 -8.960 1.00 0.00 57 TYR B C 1
ATOM 1883 O O . TYR B 1 57 ? 181.340 4.719 -9.742 1.00 0.00 57 TYR B O 1
ATOM 1901 N N . ILE B 1 58 ? 180.620 6.513 -8.579 1.00 0.00 58 ILE B N 1
ATOM 1902 C CA . ILE B 1 58 ? 181.675 7.392 -9.075 1.00 0.00 58 ILE B CA 1
ATOM 1903 C C . ILE B 1 58 ? 182.840 7.452 -8.091 1.00 0.00 58 ILE B C 1
ATOM 1904 O O . ILE B 1 58 ? 183.721 8.304 -8.212 1.00 0.00 58 ILE B O 1
ATOM 1920 N N . LYS B 1 59 ? 182.844 6.544 -7.119 1.00 0.00 59 LYS B N 1
ATOM 1921 C CA . LYS B 1 59 ? 183.913 6.511 -6.128 1.00 0.00 59 LYS B CA 1
ATOM 1922 C C . LYS B 1 59 ? 184.150 7.901 -5.547 1.00 0.00 59 LYS B C 1
ATOM 1923 O O . LYS B 1 59 ? 183.432 8.268 -4.632 1.00 0.00 59 LYS B O 1
ATOM 1943 N N . GLY C 1 1 ? 112.468 9.786 4.732 1.00 0.00 1 GLY C N 1
ATOM 1944 C CA . GLY C 1 1 ? 111.902 8.408 4.702 1.00 0.00 1 GLY C CA 1
ATOM 1945 C C . GLY C 1 1 ? 112.622 7.589 3.636 1.00 0.00 1 GLY C C 1
ATOM 1946 O O . GLY C 1 1 ? 112.982 6.434 3.861 1.00 0.00 1 GLY C O 1
ATOM 1952 N N . TYR C 1 2 ? 112.827 8.199 2.475 1.00 0.00 2 TYR C N 1
ATOM 1953 C CA . TYR C 1 2 ? 113.504 7.530 1.375 1.00 0.00 2 TYR C CA 1
ATOM 1954 C C . TYR C 1 2 ? 114.152 8.562 0.457 1.00 0.00 2 TYR C C 1
ATOM 1955 O O . TYR C 1 2 ? 113.787 9.739 0.489 1.00 0.00 2 TYR C O 1
ATOM 1973 N N . ILE C 1 3 ? 115.113 8.112 -0.354 1.00 0.00 3 ILE C N 1
ATOM 1974 C CA . ILE C 1 3 ? 115.815 9.002 -1.283 1.00 0.00 3 ILE C CA 1
ATOM 1975 C C . ILE C 1 3 ? 115.857 8.383 -2.686 1.00 0.00 3 ILE C C 1
ATOM 1976 O O . ILE C 1 3 ? 115.797 7.161 -2.822 1.00 0.00 3 ILE C O 1
ATOM 1992 N N . PRO C 1 4 ? 115.968 9.182 -3.729 1.00 0.00 4 PRO C N 1
ATOM 1993 C CA . PRO C 1 4 ? 116.025 8.656 -5.128 1.00 0.00 4 PRO C CA 1
ATOM 1994 C C . PRO C 1 4 ? 117.348 7.953 -5.427 1.00 0.00 4 PRO C C 1
ATOM 1995 O O . PRO C 1 4 ? 118.413 8.414 -5.014 1.00 0.00 4 PRO C O 1
ATOM 2006 N N . GLU C 1 5 ? 117.276 6.843 -6.156 1.00 0.00 5 GLU C N 1
ATOM 2007 C CA . GLU C 1 5 ? 118.481 6.109 -6.505 1.00 0.00 5 GLU C CA 1
ATOM 2008 C C . GLU C 1 5 ? 119.168 6.777 -7.691 1.00 0.00 5 GLU C C 1
ATOM 2009 O O . GLU C 1 5 ? 118.705 7.813 -8.173 1.00 0.00 5 GLU C O 1
ATOM 2021 N N . ALA C 1 6 ? 120.273 6.188 -8.151 1.00 0.00 6 ALA C N 1
ATOM 2022 C CA . ALA C 1 6 ? 121.019 6.751 -9.276 1.00 0.00 6 ALA C CA 1
ATOM 2023 C C . ALA C 1 6 ? 120.694 6.012 -10.577 1.00 0.00 6 ALA C C 1
ATOM 2024 O O . ALA C 1 6 ? 120.006 4.991 -10.552 1.00 0.00 6 ALA C O 1
ATOM 2031 N N . PRO C 1 7 ? 121.179 6.482 -11.713 1.00 0.00 7 PRO C N 1
ATOM 2032 C CA . PRO C 1 7 ? 120.919 5.804 -13.016 1.00 0.00 7 PRO C CA 1
ATOM 2033 C C . PRO C 1 7 ? 121.465 4.382 -13.033 1.00 0.00 7 PRO C C 1
ATOM 2034 O O . PRO C 1 7 ? 122.119 3.950 -12.083 1.00 0.00 7 PRO C O 1
ATOM 2045 N N . ARG C 1 8 ? 121.188 3.669 -14.124 1.00 0.00 8 ARG C N 1
ATOM 2046 C CA . ARG C 1 8 ? 121.651 2.293 -14.284 1.00 0.00 8 ARG C CA 1
ATOM 2047 C C . ARG C 1 8 ? 122.416 2.148 -15.593 1.00 0.00 8 ARG C C 1
ATOM 2048 O O . ARG C 1 8 ? 121.815 1.965 -16.652 1.00 0.00 8 ARG C O 1
ATOM 2069 N N . ASP C 1 9 ? 123.744 2.235 -15.510 1.00 0.00 9 ASP C N 1
ATOM 2070 C CA . ASP C 1 9 ? 124.594 2.116 -16.693 1.00 0.00 9 ASP C CA 1
ATOM 2071 C C . ASP C 1 9 ? 125.800 1.233 -16.396 1.00 0.00 9 ASP C C 1
ATOM 2072 O O . ASP C 1 9 ? 126.741 1.171 -17.186 1.00 0.00 9 ASP C O 1
ATOM 2081 N N . GLY C 1 10 ? 125.761 0.552 -15.250 1.00 0.00 10 GLY C N 1
ATOM 2082 C CA . GLY C 1 10 ? 126.856 -0.332 -14.848 1.00 0.00 10 GLY C CA 1
ATOM 2083 C C . GLY C 1 10 ? 127.744 0.330 -13.797 1.00 0.00 10 GLY C C 1
ATOM 2084 O O . GLY C 1 10 ? 128.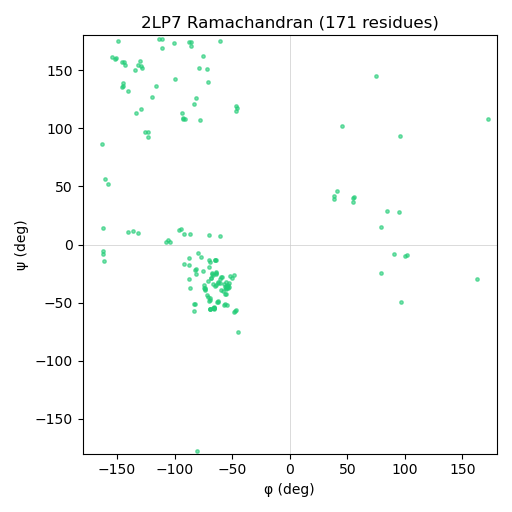614 -0.313 -13.214 1.00 0.00 10 GLY C O 1
ATOM 2088 N N . GLN C 1 11 ? 127.513 1.615 -13.554 1.00 0.00 11 GLN C N 1
ATOM 2089 C CA . GLN C 1 11 ? 128.297 2.346 -12.562 1.00 0.00 11 GLN C CA 1
ATOM 2090 C C . GLN C 1 11 ? 127.694 2.153 -11.177 1.00 0.00 11 GLN C C 1
ATOM 2091 O O . GLN C 1 11 ? 126.594 1.612 -11.049 1.00 0.00 11 GLN C O 1
ATOM 2105 N N . ALA C 1 12 ? 128.415 2.601 -10.145 1.00 0.00 12 ALA C N 1
ATOM 2106 C CA . ALA C 1 12 ? 127.937 2.477 -8.771 1.00 0.00 12 ALA C CA 1
ATOM 2107 C C . ALA C 1 12 ? 128.034 3.824 -8.066 1.00 0.00 12 ALA C C 1
ATOM 2108 O O . ALA C 1 12 ? 128.859 4.651 -8.428 1.00 0.00 12 ALA C O 1
ATOM 2115 N N . TYR C 1 13 ? 127.184 4.032 -7.063 1.00 0.00 13 TYR C N 1
ATOM 2116 C CA . TYR C 1 13 ? 127.183 5.275 -6.310 1.00 0.00 13 TYR C CA 1
ATOM 2117 C C . TYR C 1 13 ? 126.837 4.988 -4.855 1.00 0.00 13 TYR C C 1
ATOM 2118 O O . TYR C 1 13 ? 126.220 3.966 -4.555 1.00 0.00 13 TYR C O 1
ATOM 2136 N N . VAL C 1 14 ? 127.241 5.891 -3.964 1.00 0.00 14 VAL C N 1
ATOM 2137 C CA . VAL C 1 14 ? 126.972 5.730 -2.530 1.00 0.00 14 VAL C CA 1
ATOM 2138 C C . VAL C 1 14 ? 126.018 6.817 -2.049 1.00 0.00 14 VAL C C 1
ATOM 2139 O O . VAL C 1 14 ? 125.634 7.700 -2.817 1.00 0.00 14 VAL C O 1
ATOM 2152 N N . ARG C 1 15 ? 125.639 6.748 -0.779 1.00 0.00 15 ARG C N 1
ATOM 2153 C CA . ARG C 1 15 ? 124.729 7.733 -0.213 1.00 0.00 15 ARG C CA 1
ATOM 2154 C C . ARG C 1 15 ? 125.520 8.873 0.419 1.00 0.00 15 ARG C C 1
ATOM 2155 O O . ARG C 1 15 ? 126.133 8.708 1.470 1.00 0.00 15 ARG C O 1
ATOM 2176 N N . LYS C 1 16 ? 125.495 10.031 -0.237 1.00 0.00 16 LYS C N 1
ATOM 2177 C CA . LYS C 1 16 ? 126.207 11.207 0.253 1.00 0.00 16 LYS C CA 1
ATOM 2178 C C . LYS C 1 16 ? 125.410 12.466 -0.071 1.00 0.00 16 LYS C C 1
ATOM 2179 O O . LYS C 1 16 ? 124.901 12.607 -1.183 1.00 0.00 16 LYS C O 1
ATOM 2198 N N . ASP C 1 17 ? 125.324 13.377 0.901 1.00 0.00 17 ASP C N 1
ATOM 2199 C CA . ASP C 1 17 ? 124.597 14.633 0.715 1.00 0.00 17 ASP C CA 1
ATOM 2200 C C . ASP C 1 17 ? 123.325 14.420 -0.098 1.00 0.00 17 ASP C C 1
ATOM 2201 O O . ASP C 1 17 ? 122.963 15.252 -0.931 1.00 0.00 17 ASP C O 1
ATOM 2210 N N . GLY C 1 18 ? 122.641 13.307 0.146 1.00 0.00 18 GLY C N 1
ATOM 2211 C CA . GLY C 1 18 ? 121.411 13.011 -0.575 1.00 0.00 18 GLY C CA 1
ATOM 2212 C C . GLY C 1 18 ? 121.645 13.012 -2.082 1.00 0.00 18 GLY C C 1
ATOM 2213 O O . GLY C 1 18 ? 120.816 13.514 -2.843 1.00 0.00 18 GLY C O 1
ATOM 2217 N N . GLU C 1 19 ? 122.776 12.455 -2.517 1.00 0.00 19 GLU C N 1
ATOM 2218 C CA . GLU C 1 19 ? 123.085 12.415 -3.936 1.00 0.00 19 GLU C CA 1
ATOM 2219 C C . GLU C 1 19 ? 123.961 11.213 -4.251 1.00 0.00 19 GLU C C 1
ATOM 2220 O O . GLU C 1 19 ? 124.610 10.654 -3.366 1.00 0.00 19 GLU C O 1
ATOM 2232 N N . TRP C 1 20 ? 123.975 10.819 -5.515 1.00 0.00 20 TRP C N 1
ATOM 2233 C CA . TRP C 1 20 ? 124.771 9.681 -5.939 1.00 0.00 20 TRP C CA 1
ATOM 2234 C C . TRP C 1 20 ? 126.223 10.092 -6.145 1.00 0.00 20 TRP C C 1
ATOM 2235 O O . TRP C 1 20 ? 126.511 11.034 -6.881 1.00 0.00 20 TRP C O 1
ATOM 2256 N N . VAL C 1 21 ? 127.124 9.376 -5.473 1.00 0.00 21 VAL C N 1
ATOM 2257 C CA . VAL C 1 21 ? 128.554 9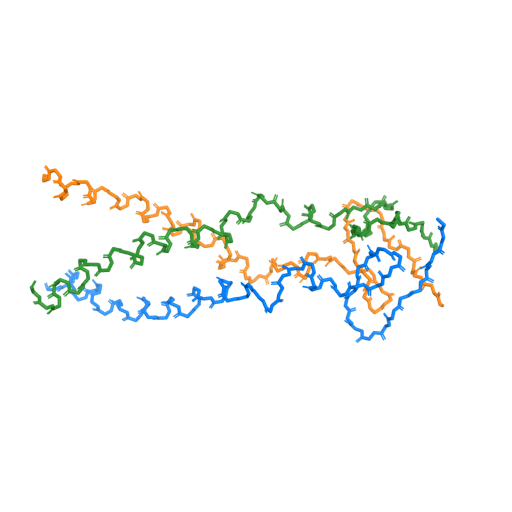.675 -5.575 1.00 0.00 21 VAL C CA 1
ATOM 2258 C C . VAL C 1 21 ? 129.378 8.416 -5.798 1.00 0.00 21 VAL C C 1
ATOM 2259 O O . VAL C 1 21 ? 129.463 7.540 -4.937 1.00 0.00 21 VAL C O 1
ATOM 2272 N N . LEU C 1 22 ? 129.981 8.341 -6.980 1.00 0.00 22 LEU C N 1
ATOM 2273 C CA . LEU C 1 22 ? 130.801 7.207 -7.347 1.00 0.00 22 LEU C CA 1
ATOM 2274 C C . LEU C 1 22 ? 131.741 6.864 -6.212 1.00 0.00 22 LEU C C 1
ATOM 2275 O O . LEU C 1 22 ? 132.579 7.673 -5.813 1.00 0.00 22 LEU C O 1
ATOM 2291 N N . LEU C 1 23 ? 131.597 5.653 -5.700 1.00 0.00 23 LEU C N 1
ATOM 2292 C CA . LEU C 1 23 ? 132.440 5.203 -4.613 1.00 0.00 23 LEU C CA 1
ATOM 2293 C C . LEU C 1 23 ? 133.901 5.370 -4.997 1.00 0.00 23 LEU C C 1
ATOM 2294 O O . LEU C 1 23 ? 134.735 5.689 -4.153 1.00 0.00 23 LEU C O 1
ATOM 2310 N N . SER C 1 24 ? 134.224 5.128 -6.260 1.00 0.00 24 SER C N 1
ATOM 2311 C CA . SER C 1 24 ? 135.599 5.237 -6.709 1.00 0.00 24 SER C CA 1
ATOM 2312 C C . SER C 1 24 ? 136.218 6.556 -6.275 1.00 0.00 24 SER C C 1
ATOM 2313 O O . SER C 1 24 ? 137.427 6.635 -6.056 1.00 0.00 24 SER C O 1
ATOM 2321 N N . THR C 1 25 ? 135.399 7.593 -6.130 1.00 0.00 25 THR C N 1
ATOM 2322 C CA . THR C 1 25 ? 135.901 8.888 -5.697 1.00 0.00 25 THR C CA 1
ATOM 2323 C C . THR C 1 25 ? 136.364 8.813 -4.250 1.00 0.00 25 THR C C 1
ATOM 2324 O O . THR C 1 25 ? 137.261 9.544 -3.831 1.00 0.00 25 THR C O 1
ATOM 2335 N N . PHE C 1 26 ? 135.742 7.916 -3.494 1.00 0.00 26 PHE C N 1
ATOM 2336 C CA . PHE C 1 26 ? 136.090 7.741 -2.092 1.00 0.00 26 PHE C CA 1
ATOM 2337 C C . PHE C 1 26 ? 137.320 6.858 -1.957 1.00 0.00 26 PHE C C 1
ATOM 2338 O O . PHE C 1 26 ? 138.059 6.963 -0.977 1.00 0.00 26 PHE C O 1
ATOM 2355 N N . LEU C 1 27 ? 137.562 5.999 -2.947 1.00 0.00 27 LEU C N 1
ATOM 2356 C CA . LEU C 1 27 ? 138.736 5.136 -2.902 1.00 0.00 27 LEU C CA 1
ATOM 2357 C C . LEU C 1 27 ? 139.981 5.936 -3.264 1.00 0.00 27 LEU C C 1
ATOM 2358 O O . LEU C 1 27 ? 141.107 5.470 -3.092 1.00 0.00 27 LEU C O 1
ATOM 2374 N N . GLY C 1 28 ? 139.762 7.151 -3.765 1.00 0.00 28 GLY C N 1
ATOM 2375 C CA . GLY C 1 28 ? 140.864 8.030 -4.152 1.00 0.00 28 GLY C CA 1
ATOM 2376 C C . GLY C 1 28 ? 141.140 7.936 -5.650 1.00 0.00 28 GLY C C 1
ATOM 2377 O O . GLY C 1 28 ? 141.225 8.954 -6.335 1.00 0.00 28 GLY C O 1
ATOM 2381 N N . SER C 1 29 ? 141.268 6.709 -6.143 1.00 0.00 29 SER C N 1
ATOM 2382 C CA . SER C 1 29 ? 141.526 6.467 -7.564 1.00 0.00 29 SER C CA 1
ATOM 2383 C C . SER C 1 29 ? 142.619 7.385 -8.110 1.00 0.00 29 SER C C 1
ATOM 2384 O O . SER C 1 29 ? 142.380 8.556 -8.396 1.00 0.00 29 SER C O 1
ATOM 2392 N N . SER C 1 30 ? 143.819 6.824 -8.262 1.00 0.00 30 SER C N 1
ATOM 2393 C CA . SER C 1 30 ? 144.965 7.568 -8.781 1.00 0.00 30 SER C CA 1
ATOM 2394 C C . SER C 1 30 ? 145.573 8.438 -7.688 1.00 0.00 30 SER C C 1
ATOM 2395 O O . SER C 1 30 ? 146.753 8.784 -7.740 1.00 0.00 30 SER C O 1
ATOM 2403 N N . GLY C 1 31 ? 144.761 8.790 -6.700 1.00 0.00 31 GLY C N 1
ATOM 2404 C CA . GLY C 1 31 ? 145.232 9.621 -5.603 1.00 0.00 31 GLY C CA 1
ATOM 2405 C C . GLY C 1 31 ? 146.016 8.813 -4.579 1.00 0.00 31 GLY C C 1
ATOM 2406 O O . GLY C 1 31 ? 146.586 9.373 -3.643 1.00 0.00 31 GLY C O 1
ATOM 2410 N N . ASN C 1 32 ? 146.029 7.500 -4.753 1.00 0.00 32 ASN C N 1
ATOM 2411 C CA . ASN C 1 32 ? 146.732 6.630 -3.818 1.00 0.00 32 ASN C CA 1
ATOM 2412 C C . ASN C 1 32 ? 146.974 5.271 -4.447 1.00 0.00 32 ASN C C 1
ATOM 2413 O O . ASN C 1 32 ? 147.710 4.457 -3.904 1.00 0.00 32 ASN C O 1
ATOM 2424 N N . GLU C 1 33 ? 146.381 5.062 -5.612 1.00 0.00 33 GLU C N 1
ATOM 2425 C CA . GLU C 1 33 ? 146.543 3.818 -6.347 1.00 0.00 33 GLU C CA 1
ATOM 2426 C C . GLU C 1 33 ? 147.993 3.692 -6.761 1.00 0.00 33 GLU C C 1
ATOM 2427 O O . GLU C 1 33 ? 148.456 2.631 -7.179 1.00 0.00 33 GLU C O 1
ATOM 2439 N N . GLN C 1 34 ? 148.698 4.806 -6.633 1.00 0.00 34 GLN C N 1
ATOM 2440 C CA . GLN C 1 34 ? 150.103 4.825 -7.003 1.00 0.00 34 GLN C CA 1
ATOM 2441 C C . GLN C 1 34 ? 150.857 3.916 -6.039 1.00 0.00 34 GLN C C 1
ATOM 2442 O O . GLN C 1 34 ? 151.564 3.004 -6.467 1.00 0.00 34 GLN C O 1
ATOM 2456 N N . GLU C 1 35 ? 150.731 4.172 -4.744 1.00 0.00 35 GLU C N 1
ATOM 2457 C CA . GLU C 1 35 ? 151.443 3.367 -3.753 1.00 0.00 35 GLU C CA 1
ATOM 2458 C C . GLU C 1 35 ? 150.958 1.917 -3.776 1.00 0.00 35 GLU C C 1
ATOM 2459 O O . GLU C 1 35 ? 151.689 0.999 -3.401 1.00 0.00 35 GLU C O 1
ATOM 2471 N N . LEU C 1 36 ? 149.741 1.724 -4.257 1.00 0.00 36 LEU C N 1
ATOM 2472 C CA . LEU C 1 36 ? 149.180 0.379 -4.376 1.00 0.00 36 LEU C CA 1
ATOM 2473 C C . LEU C 1 36 ? 149.825 -0.386 -5.536 1.00 0.00 36 LEU C C 1
ATOM 2474 O O . LEU C 1 36 ? 150.021 -1.598 -5.450 1.00 0.00 36 LEU C O 1
ATOM 2490 N N . LEU C 1 37 ? 150.108 0.330 -6.632 1.00 0.00 37 LEU C N 1
ATOM 2491 C CA . LEU C 1 37 ? 150.685 -0.284 -7.838 1.00 0.00 37 LEU C CA 1
ATOM 2492 C C . LEU C 1 37 ? 152.159 0.076 -8.051 1.00 0.00 37 LEU C C 1
ATOM 2493 O O . LEU C 1 37 ? 152.753 -0.328 -9.050 1.00 0.00 37 LEU C O 1
ATOM 2509 N N . GLU C 1 38 ? 152.754 0.833 -7.134 1.00 0.00 38 GLU C N 1
ATOM 2510 C CA . GLU C 1 38 ? 154.155 1.221 -7.286 1.00 0.00 38 GLU C CA 1
ATOM 2511 C C . GLU C 1 38 ? 155.077 0.022 -7.089 1.00 0.00 38 GLU C C 1
ATOM 2512 O O . GLU C 1 38 ? 155.991 -0.201 -7.884 1.00 0.00 38 GLU C O 1
ATOM 2524 N N . LEU C 1 39 ? 154.861 -0.730 -6.014 1.00 0.00 39 LEU C N 1
ATOM 2525 C CA . LEU C 1 39 ? 155.709 -1.880 -5.724 1.00 0.00 39 LEU C CA 1
ATOM 2526 C C . LEU C 1 39 ? 155.748 -2.811 -6.919 1.00 0.00 39 LEU C C 1
ATOM 2527 O O . LEU C 1 39 ? 156.779 -3.410 -7.215 1.00 0.00 39 LEU C O 1
ATOM 2543 N N . ASP C 1 40 ? 154.631 -2.915 -7.615 1.00 0.00 40 ASP C N 1
ATOM 2544 C CA . ASP C 1 40 ? 154.564 -3.763 -8.791 1.00 0.00 40 ASP C CA 1
ATOM 2545 C C . ASP C 1 40 ? 155.572 -3.293 -9.837 1.00 0.00 40 ASP C C 1
ATOM 2546 O O . ASP C 1 40 ? 156.123 -4.096 -10.590 1.00 0.00 40 ASP C O 1
ATOM 2555 N N . LYS C 1 41 ? 155.805 -1.982 -9.878 1.00 0.00 41 LYS C N 1
ATOM 2556 C CA . LYS C 1 41 ? 156.744 -1.408 -10.838 1.00 0.00 41 LYS C CA 1
ATOM 2557 C C . LYS C 1 41 ? 158.181 -1.502 -10.327 1.00 0.00 41 LYS C C 1
ATOM 2558 O O . LYS C 1 41 ? 159.070 -1.972 -11.036 1.00 0.00 41 LYS C O 1
ATOM 2577 N N . TRP C 1 42 ? 158.408 -1.038 -9.101 1.00 0.00 42 TRP C N 1
ATOM 2578 C CA . TRP C 1 42 ? 159.752 -1.067 -8.528 1.00 0.00 42 TRP C CA 1
ATOM 2579 C C . TRP C 1 42 ? 160.235 -2.504 -8.331 1.00 0.00 42 TRP C C 1
ATOM 2580 O O . TRP C 1 42 ? 161.416 -2.797 -8.516 1.00 0.00 42 TRP C O 1
ATOM 2601 N N . ALA C 1 43 ? 159.319 -3.402 -7.973 1.00 0.00 43 ALA C N 1
ATOM 2602 C CA . ALA C 1 43 ? 159.666 -4.806 -7.780 1.00 0.00 43 ALA C CA 1
ATOM 2603 C C . ALA C 1 43 ? 160.313 -5.368 -9.033 1.00 0.00 43 ALA C C 1
ATOM 2604 O O . ALA C 1 43 ? 161.212 -6.202 -8.964 1.00 0.00 43 ALA C O 1
ATOM 2611 N N . SER C 1 44 ? 159.821 -4.921 -10.183 1.00 0.00 44 SER C N 1
ATOM 2612 C CA . SER C 1 44 ? 160.333 -5.400 -11.456 1.00 0.00 44 SER C CA 1
ATOM 2613 C C . SER C 1 44 ? 161.834 -5.164 -11.555 1.00 0.00 44 SER C C 1
ATOM 2614 O O . SER C 1 44 ? 162.593 -6.088 -11.847 1.00 0.00 44 SER C O 1
ATOM 2622 N N . LEU C 1 45 ? 162.268 -3.931 -11.308 1.00 0.00 45 LEU C N 1
ATOM 2623 C CA . LEU C 1 45 ? 163.692 -3.629 -11.375 1.00 0.00 45 LEU C CA 1
ATOM 2624 C C . LEU C 1 45 ? 164.459 -4.435 -10.325 1.00 0.00 45 LEU C C 1
ATOM 2625 O O . LEU C 1 45 ? 165.470 -5.067 -10.620 1.00 0.00 45 LEU C O 1
ATOM 2641 N N . TRP C 1 46 ? 163.972 -4.412 -9.092 1.00 0.00 46 TRP C N 1
ATOM 2642 C CA . TRP C 1 46 ? 164.630 -5.148 -8.019 1.00 0.00 46 TRP C CA 1
ATOM 2643 C C . TRP C 1 46 ? 164.677 -6.638 -8.342 1.00 0.00 46 TRP C C 1
ATOM 2644 O O . TRP C 1 46 ? 165.664 -7.318 -8.062 1.00 0.00 46 TRP C O 1
ATOM 2665 N N . ASN C 1 47 ? 163.595 -7.131 -8.929 1.00 0.00 47 ASN C N 1
ATOM 2666 C CA . ASN C 1 47 ? 163.496 -8.540 -9.290 1.00 0.00 47 ASN C CA 1
ATOM 2667 C C . ASN C 1 47 ? 164.492 -8.907 -10.387 1.00 0.00 47 ASN C C 1
ATOM 2668 O O . ASN C 1 47 ? 165.012 -10.023 -10.411 1.00 0.00 47 ASN C O 1
ATOM 2679 N N . TRP C 1 48 ? 164.750 -7.974 -11.301 1.00 0.00 48 TRP C N 1
ATOM 2680 C CA . TRP C 1 48 ? 165.673 -8.235 -12.389 1.00 0.00 48 TRP C CA 1
ATOM 2681 C C . TRP C 1 48 ? 167.105 -7.903 -11.975 1.00 0.00 48 TRP C C 1
ATOM 2682 O O . TRP C 1 48 ? 168.055 -8.255 -12.672 1.00 0.00 48 TRP C O 1
ATOM 2703 N N . PHE C 1 49 ? 167.257 -7.229 -10.832 1.00 0.00 49 PHE C N 1
ATOM 2704 C CA . PHE C 1 49 ? 168.577 -6.858 -10.325 1.00 0.00 49 PHE C CA 1
ATOM 2705 C C . PHE C 1 49 ? 169.168 -7.993 -9.494 1.00 0.00 49 PHE C C 1
ATOM 2706 O O . PHE C 1 49 ? 170.214 -7.840 -8.862 1.00 0.00 49 PHE C O 1
ATOM 2723 N N . ASN C 1 50 ? 168.503 -9.140 -9.529 1.00 0.00 50 ASN C N 1
ATOM 2724 C CA . ASN C 1 50 ? 168.959 -10.314 -8.817 1.00 0.00 50 ASN C CA 1
ATOM 2725 C C . ASN C 1 50 ? 170.208 -10.861 -9.487 1.00 0.00 50 ASN C C 1
ATOM 2726 O O . ASN C 1 50 ? 170.903 -11.706 -8.928 1.00 0.00 50 ASN C O 1
ATOM 2737 N N . ILE C 1 51 ? 170.483 -10.378 -10.697 1.00 0.00 51 ILE C N 1
ATOM 2738 C CA . ILE C 1 51 ? 171.644 -10.846 -11.436 1.00 0.00 51 ILE C CA 1
ATOM 2739 C C . ILE C 1 51 ? 172.893 -10.663 -10.590 1.00 0.00 51 ILE C C 1
ATOM 2740 O O . ILE C 1 51 ? 173.785 -11.510 -10.595 1.00 0.00 51 ILE C O 1
ATOM 2756 N N . THR C 1 52 ? 172.945 -9.563 -9.855 1.00 0.00 52 THR C N 1
ATOM 2757 C CA . THR C 1 52 ? 174.076 -9.277 -8.990 1.00 0.00 52 THR C CA 1
ATOM 2758 C C . THR C 1 52 ? 173.940 -10.040 -7.680 1.00 0.00 52 THR C C 1
ATOM 2759 O O . THR C 1 52 ? 174.928 -10.261 -6.981 1.00 0.00 52 THR C O 1
ATOM 2770 N N . ASN C 1 53 ? 172.713 -10.441 -7.346 1.00 0.00 53 ASN C N 1
ATOM 2771 C CA . ASN C 1 53 ? 172.514 -11.180 -6.099 1.00 0.00 53 ASN C CA 1
ATOM 2772 C C . ASN C 1 53 ? 173.217 -12.537 -6.176 1.00 0.00 53 ASN C C 1
ATOM 2773 O O . ASN C 1 53 ? 174.001 -12.891 -5.296 1.00 0.00 53 ASN C O 1
ATOM 2784 N N . TRP C 1 54 ? 172.904 -13.306 -7.213 1.00 0.00 54 TRP C N 1
ATOM 2785 C CA . TRP C 1 54 ? 173.488 -14.639 -7.368 1.00 0.00 54 TRP C CA 1
ATOM 2786 C C . TRP C 1 54 ? 174.963 -14.544 -7.736 1.00 0.00 54 TRP C C 1
ATOM 2787 O O . TRP C 1 54 ? 175.754 -15.417 -7.377 1.00 0.00 54 TRP C O 1
ATOM 2808 N N . LEU C 1 55 ? 175.321 -13.485 -8.455 1.00 0.00 55 LEU C N 1
ATOM 2809 C CA . LEU C 1 55 ? 176.712 -13.301 -8.860 1.00 0.00 55 LEU C CA 1
ATOM 2810 C C . LEU C 1 55 ? 177.622 -13.538 -7.659 1.00 0.00 55 LEU C C 1
ATOM 2811 O O . LEU C 1 55 ? 178.513 -14.379 -7.702 1.00 0.00 55 LEU C O 1
ATOM 2827 N N . TRP C 1 56 ? 177.387 -12.789 -6.593 1.00 0.00 56 TRP C N 1
ATOM 2828 C CA . TRP C 1 56 ? 178.187 -12.920 -5.374 1.00 0.00 56 TRP C CA 1
ATOM 2829 C C . TRP C 1 56 ? 178.081 -14.324 -4.789 1.00 0.00 56 TRP C C 1
ATOM 2830 O O . TRP C 1 56 ? 179.013 -14.818 -4.154 1.00 0.00 56 TRP C O 1
ATOM 2851 N N . TYR C 1 57 ? 176.940 -14.960 -5.014 1.00 0.00 57 TYR C N 1
ATOM 2852 C CA . TYR C 1 57 ? 176.721 -16.309 -4.508 1.00 0.00 57 TYR C CA 1
ATOM 2853 C C . TYR C 1 57 ? 177.606 -17.302 -5.256 1.00 0.00 57 TYR C C 1
ATOM 2854 O O . TYR C 1 57 ? 178.374 -18.047 -4.647 1.00 0.00 57 TYR C O 1
ATOM 2872 N N . ILE C 1 58 ? 177.480 -17.309 -6.579 1.00 0.00 58 ILE C N 1
ATOM 2873 C CA . ILE C 1 58 ? 178.265 -18.218 -7.408 1.00 0.00 58 ILE C CA 1
ATOM 2874 C C . ILE C 1 58 ? 179.564 -17.558 -7.856 1.00 0.00 58 ILE C C 1
ATOM 2875 O O . ILE C 1 58 ? 180.288 -18.096 -8.693 1.00 0.00 58 ILE C O 1
ATOM 2891 N N . LYS C 1 59 ? 179.854 -16.389 -7.295 1.00 0.00 59 LYS C N 1
ATOM 2892 C CA . LYS C 1 59 ? 181.069 -15.666 -7.649 1.00 0.00 59 LYS C CA 1
ATOM 2893 C C . LYS C 1 59 ? 181.189 -15.533 -9.165 1.00 0.00 59 LYS C C 1
ATOM 2894 O O . LYS C 1 59 ? 180.714 -14.542 -9.692 1.00 0.00 59 LYS C O 1
ATOM 2914 N N . GLY A 1 1 ? 110.966 4.665 -7.478 1.00 0.00 1 GLY A N 2
ATOM 2915 C CA . GLY A 1 1 ? 111.570 3.530 -6.725 1.00 0.00 1 GLY A CA 2
ATOM 2916 C C . GLY A 1 1 ? 113.090 3.621 -6.798 1.00 0.00 1 GLY A C 2
ATOM 2917 O O . GLY A 1 1 ? 113.733 2.860 -7.520 1.00 0.00 1 GLY A O 2
ATOM 2923 N N . TYR A 1 2 ? 113.657 4.558 -6.045 1.00 0.00 2 TYR A N 2
ATOM 2924 C CA . TYR A 1 2 ? 115.103 4.742 -6.033 1.00 0.00 2 TYR A CA 2
ATOM 2925 C C . TYR A 1 2 ? 115.786 3.581 -5.318 1.00 0.00 2 TYR A C 2
ATOM 2926 O O . TYR A 1 2 ? 115.168 2.892 -4.506 1.00 0.00 2 TYR A O 2
ATOM 2944 N N . ILE A 1 3 ? 117.062 3.364 -5.633 1.00 0.00 3 ILE A N 2
ATOM 2945 C CA . ILE A 1 3 ? 117.818 2.276 -5.021 1.00 0.00 3 ILE A CA 2
ATOM 2946 C C . ILE A 1 3 ? 117.045 0.954 -5.166 1.00 0.00 3 ILE A C 2
ATOM 2947 O O . ILE A 1 3 ? 116.162 0.671 -4.357 1.00 0.00 3 ILE A O 2
ATOM 2963 N N . PRO A 1 4 ? 117.324 0.149 -6.175 1.00 0.00 4 PRO A N 2
ATOM 2964 C CA . PRO A 1 4 ? 116.590 -1.135 -6.388 1.00 0.00 4 PRO A CA 2
ATOM 2965 C C . PRO A 1 4 ? 116.421 -1.961 -5.113 1.00 0.00 4 PRO A C 2
ATOM 2966 O O . PRO A 1 4 ? 115.303 -2.111 -4.623 1.00 0.00 4 PRO A O 2
ATOM 2977 N N . GLU A 1 5 ? 117.525 -2.494 -4.584 1.00 0.00 5 GLU A N 2
ATOM 2978 C CA . GLU A 1 5 ? 117.494 -3.314 -3.371 1.00 0.00 5 GLU A CA 2
ATOM 2979 C C . GLU A 1 5 ? 118.815 -4.072 -3.256 1.00 0.00 5 GLU A C 2
ATOM 2980 O O . GLU A 1 5 ? 119.263 -4.691 -4.221 1.00 0.00 5 GLU A O 2
ATOM 2992 N N . ALA A 1 6 ? 119.431 -4.018 -2.077 1.00 0.00 6 ALA A N 2
ATOM 2993 C CA . ALA A 1 6 ? 120.702 -4.706 -1.857 1.00 0.00 6 ALA A CA 2
ATOM 2994 C C . ALA A 1 6 ? 120.460 -6.074 -1.200 1.00 0.00 6 ALA A C 2
ATOM 2995 O O . ALA A 1 6 ? 119.545 -6.205 -0.387 1.00 0.00 6 ALA A O 2
ATOM 3002 N N . PRO A 1 7 ? 121.245 -7.090 -1.509 1.00 0.00 7 PRO A N 2
ATOM 3003 C CA . PRO A 1 7 ? 121.062 -8.435 -0.893 1.00 0.00 7 PRO A CA 2
ATOM 3004 C C . PRO A 1 7 ? 121.525 -8.454 0.560 1.00 0.00 7 PRO A C 2
ATOM 3005 O O . PRO A 1 7 ? 122.280 -7.579 0.986 1.00 0.00 7 PRO A O 2
ATOM 3016 N N . ARG A 1 8 ? 121.069 -9.458 1.308 1.00 0.00 8 ARG A N 2
ATOM 3017 C CA . ARG A 1 8 ? 121.435 -9.600 2.716 1.00 0.00 8 ARG A CA 2
ATOM 3018 C C . ARG A 1 8 ? 122.138 -10.932 2.943 1.00 0.00 8 ARG A C 2
ATOM 3019 O O . ARG A 1 8 ? 121.487 -11.960 3.128 1.00 0.00 8 ARG A O 2
ATOM 3040 N N . ASP A 1 9 ? 123.469 -10.902 2.925 1.00 0.00 9 ASP A N 2
ATOM 3041 C CA . ASP A 1 9 ? 124.264 -12.110 3.127 1.00 0.00 9 ASP A CA 2
ATOM 3042 C C . ASP A 1 9 ? 125.458 -11.809 4.025 1.00 0.00 9 ASP A C 2
ATOM 3043 O O . ASP A 1 9 ? 126.336 -12.652 4.210 1.00 0.00 9 ASP A O 2
ATOM 3052 N N . GLY A 1 10 ? 125.480 -10.602 4.580 1.00 0.00 10 GLY A N 2
ATOM 3053 C CA . GLY A 1 10 ? 126.568 -10.193 5.462 1.00 0.00 10 GLY A CA 2
ATOM 3054 C C . GLY A 1 10 ? 127.652 -9.454 4.688 1.00 0.00 10 GLY A C 2
ATOM 3055 O O . GLY A 1 10 ? 128.585 -8.907 5.275 1.00 0.00 10 GLY A O 2
ATOM 3059 N N . GLN A 1 11 ? 127.524 -9.441 3.366 1.00 0.00 11 GLN A N 2
ATOM 3060 C CA . GLN A 1 11 ? 128.500 -8.765 2.520 1.00 0.00 11 GLN A CA 2
ATOM 3061 C C . GLN A 1 11 ? 128.126 -7.297 2.340 1.00 0.00 11 GLN A C 2
ATOM 3062 O O . GLN A 1 11 ? 127.084 -6.854 2.826 1.00 0.00 11 GLN A O 2
ATOM 3076 N N . ALA A 1 12 ? 128.986 -6.556 1.641 1.00 0.00 12 ALA A N 2
ATOM 3077 C CA . ALA A 1 12 ? 128.757 -5.133 1.392 1.00 0.00 12 ALA A CA 2
ATOM 3078 C C . ALA A 1 12 ? 128.746 -4.854 -0.106 1.00 0.00 12 ALA A C 2
ATOM 3079 O O . ALA A 1 12 ? 129.497 -5.471 -0.858 1.00 0.00 12 ALA A O 2
ATOM 3086 N N . TYR A 1 13 ? 127.891 -3.923 -0.527 1.00 0.00 13 TYR A N 2
ATOM 3087 C CA . TYR A 1 13 ? 127.782 -3.559 -1.940 1.00 0.00 13 TYR A CA 2
ATOM 3088 C C . TYR A 1 13 ? 127.667 -2.047 -2.085 1.00 0.00 13 TYR A C 2
ATOM 3089 O O . TYR A 1 13 ? 127.174 -1.375 -1.178 1.00 0.00 13 TYR A O 2
ATOM 3107 N N . VAL A 1 14 ? 128.131 -1.519 -3.222 1.00 0.00 14 VAL A N 2
ATOM 3108 C CA . VAL A 1 14 ? 128.085 -0.074 -3.466 1.00 0.00 14 VAL A CA 2
ATOM 3109 C C . VAL A 1 14 ? 127.056 0.237 -4.544 1.00 0.00 14 VAL A C 2
ATOM 3110 O O . VAL A 1 14 ? 126.534 -0.673 -5.187 1.00 0.00 14 VAL A O 2
ATOM 3123 N N . ARG A 1 15 ? 126.765 1.519 -4.731 1.00 0.00 15 ARG A N 2
ATOM 3124 C CA . ARG A 1 15 ? 125.786 1.919 -5.730 1.00 0.00 15 ARG A CA 2
ATOM 3125 C C . ARG A 1 15 ? 126.474 2.223 -7.054 1.00 0.00 15 ARG A C 2
ATOM 3126 O O . ARG A 1 15 ? 127.172 3.225 -7.184 1.00 0.00 15 ARG A O 2
ATOM 3147 N N . LYS A 1 16 ? 126.257 1.348 -8.031 1.00 0.00 16 LYS A N 2
ATOM 3148 C CA . LYS A 1 16 ? 126.845 1.516 -9.358 1.00 0.00 16 LYS A CA 2
ATOM 3149 C C . LYS A 1 16 ? 125.826 1.151 -10.433 1.00 0.00 16 LYS A C 2
ATOM 3150 O O . LYS A 1 16 ? 125.222 0.079 -10.377 1.00 0.00 16 LYS A O 2
ATOM 3169 N N . ASP A 1 17 ? 125.651 2.042 -11.412 1.00 0.00 17 ASP A N 2
ATOM 3170 C CA . ASP A 1 17 ? 124.707 1.806 -12.505 1.00 0.00 17 ASP A CA 2
ATOM 3171 C C . ASP A 1 17 ? 123.418 1.166 -11.993 1.00 0.00 17 ASP A C 2
ATOM 3172 O O . ASP A 1 17 ? 122.939 0.185 -12.558 1.00 0.00 17 ASP A O 2
ATOM 3181 N N . GLY A 1 18 ? 122.857 1.730 -10.927 1.00 0.00 18 GLY A N 2
ATOM 3182 C CA . GLY A 1 18 ? 121.620 1.201 -10.365 1.00 0.00 18 GLY A CA 2
ATOM 3183 C C . GLY A 1 18 ? 121.751 -0.283 -10.032 1.00 0.00 18 GLY A C 2
ATOM 3184 O O . GLY A 1 18 ? 120.820 -1.055 -10.255 1.00 0.00 18 GLY A O 2
ATOM 3188 N N . GLU A 1 19 ? 122.908 -0.677 -9.501 1.00 0.00 19 GLU A N 2
ATOM 3189 C CA . GLU A 1 19 ? 123.138 -2.075 -9.147 1.00 0.00 19 GLU A CA 2
ATOM 3190 C C . GLU A 1 19 ? 124.045 -2.178 -7.923 1.00 0.00 19 GLU A C 2
ATOM 3191 O O . GLU A 1 19 ? 124.799 -1.254 -7.620 1.00 0.00 19 GLU A O 2
ATOM 3203 N N . TRP A 1 20 ? 123.969 -3.313 -7.231 1.00 0.00 20 TRP A N 2
ATOM 3204 C CA . TRP A 1 20 ? 124.790 -3.538 -6.047 1.00 0.00 20 TRP A CA 2
ATOM 3205 C C . TRP A 1 20 ? 126.064 -4.285 -6.424 1.00 0.00 20 TRP A C 2
ATOM 3206 O O . TRP A 1 20 ? 126.014 -5.445 -6.837 1.00 0.00 20 TRP A O 2
ATOM 3227 N N . VAL A 1 21 ? 127.191 -3.593 -6.284 1.00 0.00 21 VAL A N 2
ATOM 3228 C CA . VAL A 1 21 ? 128.490 -4.172 -6.619 1.00 0.00 21 VAL A CA 2
ATOM 3229 C C . VAL A 1 21 ? 129.390 -4.248 -5.399 1.00 0.00 21 VAL A C 2
ATOM 3230 O O . VAL A 1 21 ? 129.584 -3.264 -4.687 1.00 0.00 21 VAL A O 2
ATOM 3243 N N . LEU A 1 22 ? 129.923 -5.438 -5.163 1.00 0.00 22 LEU A N 2
ATOM 3244 C CA . LEU A 1 22 ? 130.793 -5.664 -4.031 1.00 0.00 22 LEU A CA 2
ATOM 3245 C C . LEU A 1 22 ? 131.808 -4.542 -3.952 1.00 0.00 22 LEU A C 2
ATOM 3246 O O . LEU A 1 22 ? 132.625 -4.362 -4.856 1.00 0.00 22 LEU A O 2
ATOM 3262 N N . LEU A 1 23 ? 131.750 -3.792 -2.866 1.00 0.00 23 LEU A N 2
ATOM 3263 C CA . LEU A 1 23 ? 132.668 -2.688 -2.673 1.00 0.00 23 LEU A CA 2
ATOM 3264 C C . LEU A 1 23 ? 134.104 -3.170 -2.831 1.00 0.00 23 LEU A C 2
ATOM 3265 O O . LEU A 1 23 ? 134.959 -2.437 -3.327 1.00 0.00 23 LEU A O 2
ATOM 3281 N N . SER A 1 24 ? 134.374 -4.398 -2.390 1.00 0.00 24 SER A N 2
ATOM 3282 C CA . SER A 1 24 ? 135.716 -4.954 -2.469 1.00 0.00 24 SER A CA 2
ATOM 3283 C C . SER A 1 24 ? 136.289 -4.841 -3.873 1.00 0.00 24 SER A C 2
ATOM 3284 O O . SER A 1 24 ? 137.506 -4.755 -4.041 1.00 0.00 24 SER A O 2
ATOM 3292 N N . THR A 1 25 ? 135.425 -4.821 -4.882 1.00 0.00 25 THR A N 2
ATOM 3293 C CA . THR A 1 25 ? 135.889 -4.699 -6.254 1.00 0.00 25 THR A CA 2
ATOM 3294 C C . THR A 1 25 ? 136.494 -3.319 -6.474 1.00 0.00 25 THR A C 2
ATOM 3295 O O . THR A 1 25 ? 137.350 -3.131 -7.340 1.00 0.00 25 THR A O 2
ATOM 3306 N N . PHE A 1 26 ? 136.033 -2.355 -5.683 1.00 0.00 26 PHE A N 2
ATOM 3307 C CA . PHE A 1 26 ? 136.522 -0.989 -5.792 1.00 0.00 26 PHE A CA 2
ATOM 3308 C C . PHE A 1 26 ? 137.731 -0.767 -4.896 1.00 0.00 26 PHE A C 2
ATOM 3309 O O . PHE A 1 26 ? 138.535 0.132 -5.148 1.00 0.00 26 PHE A O 2
ATOM 3326 N N . LEU A 1 27 ? 137.880 -1.590 -3.860 1.00 0.00 27 LEU A N 2
ATOM 3327 C CA . LEU A 1 27 ? 139.030 -1.451 -2.970 1.00 0.00 27 LEU A CA 2
ATOM 3328 C C . LEU A 1 27 ? 140.271 -2.039 -3.632 1.00 0.00 27 LEU A C 2
ATOM 3329 O O . LEU A 1 27 ? 141.377 -1.520 -3.476 1.00 0.00 27 LEU A O 2
ATOM 3345 N N . GLY A 1 28 ? 140.074 -3.134 -4.360 1.00 0.00 28 GLY A N 2
ATOM 3346 C CA . GLY A 1 28 ? 141.175 -3.807 -5.038 1.00 0.00 28 GLY A CA 2
ATOM 3347 C C . GLY A 1 28 ? 141.700 -4.958 -4.190 1.00 0.00 28 GLY A C 2
ATOM 3348 O O . GLY A 1 28 ? 142.698 -5.592 -4.532 1.00 0.00 28 GLY A O 2
ATOM 3352 N N . SER A 1 29 ? 141.016 -5.225 -3.082 1.00 0.00 29 SER A N 2
ATOM 3353 C CA . SER A 1 29 ? 141.418 -6.304 -2.190 1.00 0.00 29 SER A CA 2
ATOM 3354 C C . SER A 1 29 ? 140.955 -7.649 -2.738 1.00 0.00 29 SER A C 2
ATOM 3355 O O . SER A 1 29 ? 140.509 -7.742 -3.882 1.00 0.00 29 SER A O 2
ATOM 3363 N N . SER A 1 30 ? 141.076 -8.686 -1.914 1.00 0.00 30 SER A N 2
ATOM 3364 C CA . SER A 1 30 ? 140.681 -10.035 -2.309 1.00 0.00 30 SER A CA 2
ATOM 3365 C C . SER A 1 30 ? 141.749 -10.662 -3.200 1.00 0.00 30 SER A C 2
ATOM 3366 O O . SER A 1 30 ? 142.178 -11.793 -2.970 1.00 0.00 30 SER A O 2
ATOM 3374 N N . GLY A 1 31 ? 142.177 -9.915 -4.212 1.00 0.00 31 GLY A N 2
ATOM 3375 C CA . GLY A 1 31 ? 143.199 -10.401 -5.129 1.00 0.00 31 GLY A CA 2
ATOM 3376 C C . GLY A 1 31 ? 144.578 -10.267 -4.515 1.00 0.00 31 GLY A C 2
ATOM 3377 O O . GLY A 1 31 ? 145.051 -11.171 -3.827 1.00 0.00 31 GLY A O 2
ATOM 3381 N N . ASN A 1 32 ? 145.220 -9.131 -4.759 1.00 0.00 32 ASN A N 2
ATOM 3382 C CA . ASN A 1 32 ? 146.539 -8.880 -4.223 1.00 0.00 32 ASN A CA 2
ATOM 3383 C C . ASN A 1 32 ? 146.440 -8.565 -2.748 1.00 0.00 32 ASN A C 2
ATOM 3384 O O . ASN A 1 32 ? 147.298 -7.883 -2.204 1.00 0.00 32 ASN A O 2
ATOM 3395 N N . GLU A 1 33 ? 145.406 -9.090 -2.101 1.00 0.00 33 GLU A N 2
ATOM 3396 C CA . GLU A 1 33 ? 145.234 -8.857 -0.683 1.00 0.00 33 GLU A CA 2
ATOM 3397 C C . GLU A 1 33 ? 146.437 -9.468 -0.007 1.00 0.00 33 GLU A C 2
ATOM 3398 O O . GLU A 1 33 ? 146.788 -9.171 1.133 1.00 0.00 33 GLU A O 2
ATOM 3410 N N . GLN A 1 34 ? 147.004 -10.388 -0.747 1.00 0.00 34 GLN A N 2
ATOM 3411 C CA . GLN A 1 34 ? 148.138 -11.141 -0.233 1.00 0.00 34 GLN A CA 2
ATOM 3412 C C . GLN A 1 34 ? 149.287 -10.167 0.019 1.00 0.00 34 GLN A C 2
ATOM 3413 O O . GLN A 1 34 ? 149.914 -10.211 1.076 1.00 0.00 34 GLN A O 2
ATOM 3427 N N . GLU A 1 35 ? 149.534 -9.258 -0.916 1.00 0.00 35 GLU A N 2
ATOM 3428 C CA . GLU A 1 35 ? 150.582 -8.257 -0.725 1.00 0.00 35 GLU A CA 2
ATOM 3429 C C . GLU A 1 35 ? 150.163 -7.263 0.370 1.00 0.00 35 GLU A C 2
ATOM 3430 O O . GLU A 1 35 ? 151.001 -6.665 1.044 1.00 0.00 35 GLU A O 2
ATOM 3442 N N . LEU A 1 36 ? 148.847 -7.103 0.524 1.00 0.00 36 LEU A N 2
ATOM 3443 C CA . LEU A 1 36 ? 148.300 -6.182 1.531 1.00 0.00 36 LEU A CA 2
ATOM 3444 C C . LEU A 1 36 ? 148.514 -6.726 2.943 1.00 0.00 36 LEU A C 2
ATOM 3445 O O . LEU A 1 36 ? 148.323 -6.001 3.920 1.00 0.00 36 LEU A O 2
ATOM 3461 N N . LEU A 1 37 ? 148.913 -7.996 3.038 1.00 0.00 37 LEU A N 2
ATOM 3462 C CA . LEU A 1 37 ? 149.160 -8.633 4.336 1.00 0.00 37 LEU A CA 2
ATOM 3463 C C . LEU A 1 37 ? 150.631 -9.020 4.461 1.00 0.00 37 LEU A C 2
ATOM 3464 O O . LEU A 1 37 ? 151.137 -9.246 5.560 1.00 0.00 37 LEU A O 2
ATOM 3480 N N . GLU A 1 38 ? 151.309 -9.093 3.320 1.00 0.00 38 GLU A N 2
ATOM 3481 C CA . GLU A 1 38 ? 152.720 -9.452 3.302 1.00 0.00 38 GLU A CA 2
ATOM 3482 C C . GLU A 1 38 ? 153.560 -8.309 3.853 1.00 0.00 38 GLU A C 2
ATOM 3483 O O . GLU A 1 38 ? 154.449 -8.525 4.671 1.00 0.00 38 GLU A O 2
ATOM 3495 N N . LEU A 1 39 ? 153.295 -7.091 3.385 1.00 0.00 39 LEU A N 2
ATOM 3496 C CA . LEU A 1 39 ? 154.075 -5.943 3.826 1.00 0.00 39 LEU A CA 2
ATOM 3497 C C . LEU A 1 39 ? 154.137 -5.921 5.343 1.00 0.00 39 LEU A C 2
ATOM 3498 O O . LEU A 1 39 ? 155.203 -5.720 5.925 1.00 0.00 39 LEU A O 2
ATOM 3514 N N . ASP A 1 40 ? 153.004 -6.152 5.980 1.00 0.00 40 ASP A N 2
ATOM 3515 C CA . ASP A 1 40 ? 152.952 -6.182 7.429 1.00 0.00 40 ASP A CA 2
ATOM 3516 C C . ASP A 1 40 ? 153.911 -7.240 7.974 1.00 0.00 40 ASP A C 2
ATOM 3517 O O . ASP A 1 40 ? 154.426 -7.118 9.085 1.00 0.00 40 ASP A O 2
ATOM 3526 N N . LYS A 1 41 ? 154.127 -8.287 7.183 1.00 0.00 41 LYS A N 2
ATOM 3527 C CA . LYS A 1 41 ? 155.002 -9.386 7.585 1.00 0.00 41 LYS A CA 2
ATOM 3528 C C . LYS A 1 41 ? 156.476 -9.083 7.308 1.00 0.00 41 LYS A C 2
ATOM 3529 O O . LYS A 1 41 ? 157.355 -9.578 8.015 1.00 0.00 41 LYS A O 2
ATOM 3548 N N . TRP A 1 42 ? 156.754 -8.296 6.272 1.00 0.00 42 TRP A N 2
ATOM 3549 C CA . TRP A 1 42 ? 158.143 -7.986 5.928 1.00 0.00 42 TRP A CA 2
ATOM 3550 C C . TRP A 1 42 ? 158.873 -7.482 7.159 1.00 0.00 42 TRP A C 2
ATOM 3551 O O . TRP A 1 42 ? 160.056 -7.759 7.360 1.00 0.00 42 TRP A O 2
ATOM 3572 N N . ALA A 1 43 ? 158.141 -6.756 7.983 1.00 0.00 43 ALA A N 2
ATOM 3573 C CA . ALA A 1 43 ? 158.687 -6.217 9.218 1.00 0.00 43 ALA A CA 2
ATOM 3574 C C . ALA A 1 43 ? 159.287 -7.335 10.055 1.00 0.00 43 ALA A C 2
ATOM 3575 O O . ALA A 1 43 ? 160.262 -7.135 10.778 1.00 0.00 43 ALA A O 2
ATOM 3582 N N . SER A 1 44 ? 158.681 -8.513 9.959 1.00 0.00 44 SER A N 2
ATOM 3583 C CA . SER A 1 44 ? 159.142 -9.663 10.720 1.00 0.00 44 SER A CA 2
ATOM 3584 C C . SER A 1 44 ? 160.602 -9.968 10.411 1.00 0.00 44 SER A C 2
ATOM 3585 O O . SER A 1 44 ? 161.408 -10.140 11.326 1.00 0.00 44 SER A O 2
ATOM 3593 N N . LEU A 1 45 ? 160.950 -10.031 9.127 1.00 0.00 45 LEU A N 2
ATOM 3594 C CA . LEU A 1 45 ? 162.330 -10.314 8.756 1.00 0.00 45 LEU A CA 2
ATOM 3595 C C . LEU A 1 45 ? 163.255 -9.215 9.274 1.00 0.00 45 LEU A C 2
ATOM 3596 O O . LEU A 1 45 ? 164.271 -9.485 9.909 1.00 0.00 45 LEU A O 2
ATOM 3612 N N . TRP A 1 46 ? 162.893 -7.969 9.010 1.00 0.00 46 TRP A N 2
ATOM 3613 C CA . TRP A 1 46 ? 163.705 -6.851 9.469 1.00 0.00 46 TRP A CA 2
ATOM 3614 C C . TRP A 1 46 ? 163.812 -6.875 10.987 1.00 0.00 46 TRP A C 2
ATOM 3615 O O . TRP A 1 46 ? 164.857 -6.557 11.552 1.00 0.00 46 TRP A O 2
ATOM 3636 N N . ASN A 1 47 ? 162.720 -7.257 11.637 1.00 0.00 47 ASN A N 2
ATOM 3637 C CA . ASN A 1 47 ? 162.688 -7.326 13.093 1.00 0.00 47 ASN A CA 2
ATOM 3638 C C . ASN A 1 47 ? 163.623 -8.413 13.622 1.00 0.00 47 ASN A C 2
ATOM 3639 O O . ASN A 1 47 ? 164.187 -8.274 14.708 1.00 0.00 47 ASN A O 2
ATOM 3650 N N . TRP A 1 48 ? 163.782 -9.499 12.866 1.00 0.00 48 TRP A N 2
ATOM 3651 C CA . TRP A 1 48 ? 164.646 -10.588 13.297 1.00 0.00 48 TRP A CA 2
ATOM 3652 C C . TRP A 1 48 ? 166.083 -10.347 12.845 1.00 0.00 48 TRP A C 2
ATOM 3653 O O . TRP A 1 48 ? 166.998 -11.044 13.276 1.00 0.00 48 TRP A O 2
ATOM 3674 N N . PHE A 1 49 ? 166.282 -9.359 11.975 1.00 0.00 49 PHE A N 2
ATOM 3675 C CA . PHE A 1 49 ? 167.617 -9.037 11.474 1.00 0.00 49 PHE A CA 2
ATOM 3676 C C . PHE A 1 49 ? 168.305 -8.026 12.387 1.00 0.00 49 PHE A C 2
ATOM 3677 O O . PHE A 1 49 ? 169.375 -7.510 12.063 1.00 0.00 49 PHE A O 2
ATOM 3694 N N . ASN A 1 50 ? 167.696 -7.764 13.538 1.00 0.00 50 ASN A N 2
ATOM 3695 C CA . ASN A 1 50 ? 168.260 -6.841 14.502 1.00 0.00 50 ASN A CA 2
ATOM 3696 C C . ASN A 1 50 ? 169.505 -7.448 15.140 1.00 0.00 50 ASN A C 2
ATOM 3697 O O . ASN A 1 50 ? 170.292 -6.749 15.775 1.00 0.00 50 ASN A O 2
ATOM 3708 N N . ILE A 1 51 ? 169.682 -8.757 14.970 1.00 0.00 51 ILE A N 2
ATOM 3709 C CA . ILE A 1 51 ? 170.841 -9.426 15.548 1.00 0.00 51 ILE A CA 2
ATOM 3710 C C . ILE A 1 51 ? 172.104 -8.741 15.055 1.00 0.00 51 ILE A C 2
ATOM 3711 O O . ILE A 1 51 ? 173.045 -8.520 15.816 1.00 0.00 51 ILE A O 2
ATOM 3727 N N . THR A 1 52 ? 172.102 -8.388 13.777 1.00 0.00 52 THR A N 2
ATOM 3728 C CA . THR A 1 52 ? 173.237 -7.705 13.183 1.00 0.00 52 THR A CA 2
ATOM 3729 C C . THR A 1 52 ? 173.255 -6.250 13.627 1.00 0.00 52 THR A C 2
ATOM 3730 O O . THR A 1 52 ? 174.304 -5.606 13.623 1.00 0.00 52 THR A O 2
ATOM 3741 N N . ASN A 1 53 ? 172.092 -5.732 14.023 1.00 0.00 53 ASN A N 2
ATOM 3742 C CA . ASN A 1 53 ? 172.043 -4.343 14.475 1.00 0.00 53 ASN A CA 2
ATOM 3743 C C . ASN A 1 53 ? 172.818 -4.187 15.785 1.00 0.00 53 ASN A C 2
ATOM 3744 O O . ASN A 1 53 ? 173.703 -3.339 15.895 1.00 0.00 53 ASN A O 2
ATOM 3755 N N . TRP A 1 54 ? 172.458 -4.990 16.783 1.00 0.00 54 TRP A N 2
ATOM 3756 C CA . TRP A 1 54 ? 173.107 -4.908 18.093 1.00 0.00 54 TRP A CA 2
ATOM 3757 C C . TRP A 1 54 ? 174.530 -5.457 18.052 1.00 0.00 54 TRP A C 2
ATOM 3758 O O . TRP A 1 54 ? 175.441 -4.866 18.631 1.00 0.00 54 TRP A O 2
ATOM 3779 N N . LEU A 1 55 ? 174.714 -6.596 17.394 1.00 0.00 55 LEU A N 2
ATOM 3780 C CA . LEU A 1 55 ? 176.042 -7.198 17.330 1.00 0.00 55 LEU A CA 2
ATOM 3781 C C . LEU A 1 55 ? 177.069 -6.147 16.916 1.00 0.00 55 LEU A C 2
ATOM 3782 O O . LEU A 1 55 ? 178.034 -5.903 17.630 1.00 0.00 55 LEU A O 2
ATOM 3798 N N . TRP A 1 56 ? 176.851 -5.531 15.759 1.00 0.00 56 TRP A N 2
ATOM 3799 C CA . TRP A 1 56 ? 177.762 -4.503 15.253 1.00 0.00 56 TRP A CA 2
ATOM 3800 C C . TRP A 1 56 ? 177.879 -3.339 16.228 1.00 0.00 56 TRP A C 2
ATOM 3801 O O . TRP A 1 56 ? 178.892 -2.640 16.263 1.00 0.00 56 TRP A O 2
ATOM 3822 N N . TYR A 1 57 ? 176.836 -3.141 17.022 1.00 0.00 57 TYR A N 2
ATOM 3823 C CA . TYR A 1 57 ? 176.836 -2.062 18.000 1.00 0.00 57 TYR A CA 2
ATOM 3824 C C . TYR A 1 57 ? 177.836 -2.358 19.109 1.00 0.00 57 TYR A C 2
ATOM 3825 O O . TYR A 1 57 ? 178.714 -1.546 19.403 1.00 0.00 57 TYR A O 2
ATOM 3843 N N . ILE A 1 58 ? 177.683 -3.528 19.723 1.00 0.00 58 ILE A N 2
ATOM 3844 C CA . ILE A 1 58 ? 178.563 -3.940 20.814 1.00 0.00 58 ILE A CA 2
ATOM 3845 C C . ILE A 1 58 ? 179.672 -4.859 20.298 1.00 0.00 58 ILE A C 2
ATOM 3846 O O . ILE A 1 58 ? 180.378 -5.496 21.079 1.00 0.00 58 ILE A O 2
ATOM 3862 N N . LYS A 1 59 ? 179.821 -4.925 18.978 1.00 0.00 59 LYS A N 2
ATOM 3863 C CA . LYS A 1 59 ? 180.848 -5.771 18.381 1.00 0.00 59 LYS A CA 2
ATOM 3864 C C . LYS A 1 59 ? 180.728 -7.202 18.901 1.00 0.00 59 LYS A C 2
ATOM 3865 O O . LYS A 1 59 ? 179.609 -7.651 19.085 1.00 0.00 59 LYS A O 2
ATOM 3885 N N . GLY B 1 1 ? 109.990 -0.165 1.287 1.00 0.00 1 GLY B N 2
ATOM 3886 C CA . GLY B 1 1 ? 111.145 0.135 2.180 1.00 0.00 1 GLY B CA 2
ATOM 3887 C C . GLY B 1 1 ? 112.413 -0.477 1.597 1.00 0.00 1 GLY B C 2
ATOM 3888 O O . GLY B 1 1 ? 112.928 -1.469 2.112 1.00 0.00 1 GLY B O 2
ATOM 3894 N N . TYR B 1 2 ? 112.911 0.120 0.519 1.00 0.00 2 TYR B N 2
ATOM 3895 C CA . TYR B 1 2 ? 114.121 -0.376 -0.126 1.00 0.00 2 TYR B CA 2
ATOM 3896 C C . TYR B 1 2 ? 115.355 0.298 0.466 1.00 0.00 2 TYR B C 2
ATOM 3897 O O . TYR B 1 2 ? 115.792 1.345 -0.012 1.00 0.00 2 TYR B O 2
ATOM 3915 N N . ILE B 1 3 ? 115.901 -0.306 1.520 1.00 0.00 3 ILE B N 2
ATOM 3916 C CA . ILE B 1 3 ? 117.078 0.241 2.188 1.00 0.00 3 ILE B CA 2
ATOM 3917 C C . ILE B 1 3 ? 116.772 1.644 2.737 1.00 0.00 3 ILE B C 2
ATOM 3918 O O . ILE B 1 3 ? 116.988 2.638 2.043 1.00 0.00 3 ILE B O 2
ATOM 3934 N N . PRO B 1 4 ? 116.266 1.758 3.951 1.00 0.00 4 PRO B N 2
ATOM 3935 C CA . PRO B 1 4 ? 115.933 3.085 4.551 1.00 0.00 4 PRO B CA 2
ATOM 3936 C C . PRO B 1 4 ? 117.076 4.090 4.429 1.00 0.00 4 PRO B C 2
ATOM 3937 O O . PRO B 1 4 ? 118.122 3.796 3.850 1.00 0.00 4 PRO B O 2
ATOM 3948 N N . GLU B 1 5 ? 116.858 5.282 4.973 1.00 0.00 5 GLU B N 2
ATOM 3949 C CA . GLU B 1 5 ? 117.860 6.339 4.919 1.00 0.00 5 GLU B CA 2
ATOM 3950 C C . GLU B 1 5 ? 119.136 5.913 5.646 1.00 0.00 5 GLU B C 2
ATOM 3951 O O . GLU B 1 5 ? 119.508 4.740 5.625 1.00 0.00 5 GLU B O 2
ATOM 3963 N N . ALA B 1 6 ? 119.799 6.868 6.292 1.00 0.00 6 ALA B N 2
ATOM 3964 C CA . ALA B 1 6 ? 121.025 6.568 7.024 1.00 0.00 6 ALA B CA 2
ATOM 3965 C C . ALA B 1 6 ? 121.469 7.775 7.854 1.00 0.00 6 ALA B C 2
ATOM 3966 O O . ALA B 1 6 ? 121.008 8.891 7.617 1.00 0.00 6 ALA B O 2
ATOM 3973 N N . PRO B 1 7 ? 122.358 7.589 8.810 1.00 0.00 7 PRO B N 2
ATOM 3974 C CA . PRO B 1 7 ? 122.853 8.715 9.652 1.00 0.00 7 PRO B CA 2
ATOM 3975 C C . PRO B 1 7 ? 123.324 9.899 8.812 1.00 0.00 7 PRO B C 2
ATOM 3976 O O . PRO B 1 7 ? 124.100 9.730 7.871 1.00 0.00 7 PRO B O 2
ATOM 3987 N N . ARG B 1 8 ? 122.852 11.092 9.171 1.00 0.00 8 ARG B N 2
ATOM 3988 C CA . ARG B 1 8 ? 123.225 12.316 8.466 1.00 0.00 8 ARG B CA 2
ATOM 3989 C C . ARG B 1 8 ? 124.042 13.214 9.385 1.00 0.00 8 ARG B C 2
ATOM 3990 O O . ARG B 1 8 ? 123.486 14.019 10.132 1.00 0.00 8 ARG B O 2
ATOM 4011 N N . ASP B 1 9 ? 125.362 13.067 9.330 1.00 0.00 9 ASP B N 2
ATOM 4012 C CA . ASP B 1 9 ? 126.245 13.869 10.168 1.00 0.00 9 ASP B CA 2
ATOM 4013 C C . ASP B 1 9 ? 127.544 14.175 9.435 1.00 0.00 9 ASP B C 2
ATOM 4014 O O . ASP B 1 9 ? 128.493 14.691 10.027 1.00 0.00 9 ASP B O 2
ATOM 4023 N N . GLY B 1 10 ? 127.578 13.847 8.145 1.00 0.00 10 GLY B N 2
ATOM 4024 C CA . GLY B 1 10 ? 128.765 14.081 7.326 1.00 0.00 10 GLY B CA 2
ATOM 4025 C C . GLY B 1 10 ? 129.545 12.789 7.111 1.00 0.00 10 GLY B C 2
ATOM 4026 O O . GLY B 1 10 ? 130.515 12.756 6.355 1.00 0.00 10 GLY B O 2
ATOM 4030 N N . GLN B 1 11 ? 129.104 11.720 7.768 1.00 0.00 11 GLN B N 2
ATOM 4031 C CA . GLN B 1 11 ? 129.762 10.426 7.627 1.00 0.00 11 GLN B CA 2
ATOM 4032 C C . GLN B 1 11 ? 129.202 9.694 6.414 1.00 0.00 11 GLN B C 2
ATOM 4033 O O . GLN B 1 11 ? 128.230 10.151 5.810 1.00 0.00 11 GLN B O 2
ATOM 4047 N N . ALA B 1 12 ? 129.818 8.564 6.064 1.00 0.00 12 ALA B N 2
ATOM 4048 C CA . ALA B 1 12 ? 129.372 7.774 4.919 1.00 0.00 12 ALA B CA 2
ATOM 4049 C C . ALA B 1 12 ? 129.134 6.332 5.345 1.00 0.00 12 ALA B C 2
ATOM 4050 O O . ALA B 1 12 ? 129.790 5.848 6.257 1.00 0.00 12 ALA B O 2
ATOM 4057 N N . TYR B 1 13 ? 128.191 5.661 4.686 1.00 0.00 13 TYR B N 2
ATOM 4058 C CA . TYR B 1 13 ? 127.869 4.277 5.000 1.00 0.00 13 TYR B CA 2
ATOM 4059 C C . TYR B 1 13 ? 127.594 3.516 3.711 1.00 0.00 13 TYR B C 2
ATOM 4060 O O . TYR B 1 13 ? 127.190 4.116 2.714 1.00 0.00 13 TYR B O 2
ATOM 4078 N N . VAL B 1 14 ? 127.821 2.202 3.734 1.00 0.00 14 VAL B N 2
ATOM 4079 C CA . VAL B 1 14 ? 127.603 1.369 2.546 1.00 0.00 14 VAL B CA 2
ATOM 4080 C C . VAL B 1 14 ? 126.404 0.453 2.761 1.00 0.00 14 VAL B C 2
ATOM 4081 O O . VAL B 1 14 ? 125.822 0.427 3.845 1.00 0.00 14 VAL B O 2
ATOM 4094 N N . ARG B 1 15 ? 126.029 -0.282 1.722 1.00 0.00 15 ARG B N 2
ATOM 4095 C CA . ARG B 1 15 ? 124.887 -1.177 1.812 1.00 0.00 15 ARG B CA 2
ATOM 4096 C C . ARG B 1 15 ? 125.345 -2.556 2.263 1.00 0.00 15 ARG B C 2
ATOM 4097 O O . ARG B 1 15 ? 125.980 -3.291 1.508 1.00 0.00 15 ARG B O 2
ATOM 4118 N N . LYS B 1 16 ? 125.013 -2.892 3.504 1.00 0.00 16 LYS B N 2
ATOM 4119 C CA . LYS B 1 16 ? 125.384 -4.180 4.075 1.00 0.00 16 LYS B CA 2
ATOM 4120 C C . LYS B 1 16 ? 124.258 -4.692 4.963 1.00 0.00 16 LYS B C 2
ATOM 4121 O O . LYS B 1 16 ? 123.746 -3.954 5.804 1.00 0.00 16 LYS B O 2
ATOM 4140 N N . ASP B 1 17 ? 123.895 -5.960 4.771 1.00 0.00 17 ASP B N 2
ATOM 4141 C CA . ASP B 1 17 ? 122.833 -6.586 5.558 1.00 0.00 17 ASP B CA 2
ATOM 4142 C C . ASP B 1 17 ? 121.699 -5.601 5.827 1.00 0.00 17 ASP B C 2
ATOM 4143 O O . ASP B 1 17 ? 121.188 -5.522 6.944 1.00 0.00 17 ASP B O 2
ATOM 4152 N N . GLY B 1 18 ? 121.303 -4.855 4.799 1.00 0.00 18 GLY B N 2
ATOM 4153 C CA . GLY B 1 18 ? 120.224 -3.885 4.944 1.00 0.00 18 GLY B CA 2
ATOM 4154 C C . GLY B 1 18 ? 120.499 -2.917 6.092 1.00 0.00 18 GLY B C 2
ATOM 4155 O O . GLY B 1 18 ? 119.585 -2.564 6.836 1.00 0.00 18 GLY B O 2
ATOM 4159 N N . GLU B 1 19 ? 121.755 -2.490 6.234 1.00 0.00 19 GLU B N 2
ATOM 4160 C CA . GLU B 1 19 ? 122.119 -1.566 7.304 1.00 0.00 19 GLU B CA 2
ATOM 4161 C C . GLU B 1 19 ? 123.233 -0.627 6.853 1.00 0.00 19 GLU B C 2
ATOM 4162 O O . GLU B 1 19 ? 123.971 -0.925 5.915 1.00 0.00 19 GLU B O 2
ATOM 4174 N N . TRP B 1 20 ? 123.346 0.508 7.536 1.00 0.00 20 TRP B N 2
ATOM 4175 C CA . TRP B 1 20 ? 124.369 1.489 7.213 1.00 0.00 20 TRP B CA 2
ATOM 4176 C C . TRP B 1 20 ? 125.677 1.129 7.906 1.00 0.00 20 TRP B C 2
ATOM 4177 O O . TRP B 1 20 ? 125.736 1.044 9.133 1.00 0.00 20 TRP B O 2
ATOM 4198 N N . VAL B 1 21 ? 126.707 0.902 7.097 1.00 0.00 21 VAL B N 2
ATOM 4199 C CA . VAL B 1 21 ? 128.021 0.525 7.629 1.00 0.00 21 VAL B CA 2
ATOM 4200 C C . VAL B 1 21 ? 129.143 1.384 7.063 1.00 0.00 21 VAL B C 2
ATOM 4201 O O . VAL B 1 21 ? 129.388 1.414 5.859 1.00 0.00 21 VAL B O 2
ATOM 4214 N N . LEU B 1 22 ? 129.817 2.085 7.966 1.00 0.00 22 LEU B N 2
ATOM 4215 C CA . LEU B 1 22 ? 130.916 2.954 7.588 1.00 0.00 22 LEU B CA 2
ATOM 4216 C C . LEU B 1 22 ? 131.851 2.226 6.637 1.00 0.00 22 LEU B C 2
ATOM 4217 O O . LEU B 1 22 ? 132.510 1.259 7.018 1.00 0.00 22 LEU B O 2
ATOM 4233 N N . LEU B 1 23 ? 131.902 2.694 5.395 1.00 0.00 23 LEU B N 2
ATOM 4234 C CA . LEU B 1 23 ? 132.761 2.068 4.405 1.00 0.00 23 LEU B CA 2
ATOM 4235 C C . LEU B 1 23 ? 134.183 1.985 4.932 1.00 0.00 23 LEU B C 2
ATOM 4236 O O . LEU B 1 23 ? 134.921 1.061 4.593 1.00 0.00 23 LEU B O 2
ATOM 4252 N N . SER B 1 24 ? 134.577 2.958 5.750 1.00 0.00 24 SER B N 2
ATOM 4253 C CA . SER B 1 24 ? 135.925 2.978 6.298 1.00 0.00 24 SER B CA 2
ATOM 4254 C C . SER B 1 24 ? 136.308 1.625 6.889 1.00 0.00 24 SER B C 2
ATOM 4255 O O . SER B 1 24 ? 137.489 1.284 6.945 1.00 0.00 24 SER B O 2
ATOM 4263 N N . THR B 1 25 ? 135.318 0.847 7.325 1.00 0.00 25 THR B N 2
ATOM 4264 C CA . THR B 1 25 ? 135.594 -0.466 7.896 1.00 0.00 25 THR B CA 2
ATOM 4265 C C . THR B 1 25 ? 136.126 -1.418 6.831 1.00 0.00 25 THR B C 2
ATOM 4266 O O . THR B 1 25 ? 136.891 -2.336 7.127 1.00 0.00 25 THR B O 2
ATOM 4277 N N . PHE B 1 26 ? 135.724 -1.175 5.587 1.00 0.00 26 PHE B N 2
ATOM 4278 C CA . PHE B 1 26 ? 136.167 -1.998 4.469 1.00 0.00 26 PHE B CA 2
ATOM 4279 C C . PHE B 1 26 ? 137.370 -1.362 3.784 1.00 0.00 26 PHE B C 2
ATOM 4280 O O . PHE B 1 26 ? 138.070 -2.014 3.011 1.00 0.00 26 PHE B O 2
ATOM 4297 N N . LEU B 1 27 ? 137.604 -0.085 4.073 1.00 0.00 27 LEU B N 2
ATOM 4298 C CA . LEU B 1 27 ? 138.728 0.622 3.474 1.00 0.00 27 LEU B CA 2
ATOM 4299 C C . LEU B 1 27 ? 140.038 0.204 4.132 1.00 0.00 27 LEU B C 2
ATOM 4300 O O . LEU B 1 27 ? 141.064 0.072 3.465 1.00 0.00 27 LEU B O 2
ATOM 4316 N N . GLY B 1 28 ? 139.994 0.007 5.446 1.00 0.00 28 GLY B N 2
ATOM 4317 C CA . GLY B 1 28 ? 141.182 -0.387 6.192 1.00 0.00 28 GLY B CA 2
ATOM 4318 C C . GLY B 1 28 ? 141.859 0.839 6.790 1.00 0.00 28 GLY B C 2
ATOM 4319 O O . GLY B 1 28 ? 143.076 0.865 6.969 1.00 0.00 28 GLY B O 2
ATOM 4323 N N . SER B 1 29 ? 141.059 1.855 7.093 1.00 0.00 29 SER B N 2
ATOM 4324 C CA . SER B 1 29 ? 141.586 3.082 7.665 1.00 0.00 29 SER B CA 2
ATOM 4325 C C . SER B 1 29 ? 141.849 2.902 9.153 1.00 0.00 29 SER B C 2
ATOM 4326 O O . SER B 1 29 ? 141.473 1.889 9.743 1.00 0.00 29 SER B O 2
ATOM 4334 N N . SER B 1 30 ? 142.497 3.895 9.747 1.00 0.00 30 SER B N 2
ATOM 4335 C CA . SER B 1 30 ? 142.819 3.857 11.170 1.00 0.00 30 SER B CA 2
ATOM 4336 C C . SER B 1 30 ? 143.330 2.479 11.589 1.00 0.00 30 SER B C 2
ATOM 4337 O O . SER B 1 30 ? 143.271 2.121 12.764 1.00 0.00 30 SER B O 2
ATOM 4345 N N . GLY B 1 31 ? 143.835 1.709 10.626 1.00 0.00 31 GLY B N 2
ATOM 4346 C CA . GLY B 1 31 ? 144.354 0.379 10.929 1.00 0.00 31 GLY B CA 2
ATOM 4347 C C . GLY B 1 31 ? 145.258 -0.137 9.819 1.00 0.00 31 GLY B C 2
ATOM 4348 O O . GLY B 1 31 ? 145.723 -1.276 9.860 1.00 0.00 31 GLY B O 2
ATOM 4352 N N . ASN B 1 32 ? 145.499 0.706 8.832 1.00 0.00 32 ASN B N 2
ATOM 4353 C CA . ASN B 1 32 ? 146.345 0.334 7.710 1.00 0.00 32 ASN B CA 2
ATOM 4354 C C . ASN B 1 32 ? 146.755 1.581 6.952 1.00 0.00 32 ASN B C 2
ATOM 4355 O O . ASN B 1 32 ? 147.613 1.531 6.079 1.00 0.00 32 ASN B O 2
ATOM 4366 N N . GLU B 1 33 ? 146.152 2.703 7.326 1.00 0.00 33 GLU B N 2
ATOM 4367 C CA . GLU B 1 33 ? 146.463 3.980 6.706 1.00 0.00 33 GLU B CA 2
ATOM 4368 C C . GLU B 1 33 ? 147.912 4.293 7.007 1.00 0.00 33 GLU B C 2
ATOM 4369 O O . GLU B 1 33 ? 148.522 5.192 6.427 1.00 0.00 33 GLU B O 2
ATOM 4381 N N . GLN B 1 34 ? 148.435 3.522 7.943 1.00 0.00 34 GLN B N 2
ATOM 4382 C CA . GLN B 1 34 ? 149.813 3.703 8.354 1.00 0.00 34 GLN B CA 2
ATOM 4383 C C . GLN B 1 34 ? 150.700 3.378 7.156 1.00 0.00 34 GLN B C 2
ATOM 4384 O O . GLN B 1 34 ? 151.540 4.190 6.768 1.00 0.00 34 GLN B O 2
ATOM 4398 N N . GLU B 1 35 ? 150.523 2.201 6.571 1.00 0.00 35 GLU B N 2
ATOM 4399 C CA . GLU B 1 35 ? 151.337 1.809 5.416 1.00 0.00 35 GLU B CA 2
ATOM 4400 C C . GLU B 1 35 ? 151.020 2.679 4.195 1.00 0.00 35 GLU B C 2
ATOM 4401 O O . GLU B 1 35 ? 151.882 2.906 3.345 1.00 0.00 35 GLU B O 2
ATOM 4413 N N . LEU B 1 36 ? 149.790 3.174 4.123 1.00 0.00 36 LEU B N 2
ATOM 4414 C CA . LEU B 1 36 ? 149.390 4.032 3.005 1.00 0.00 36 LEU B CA 2
ATOM 4415 C C . LEU B 1 36 ? 150.074 5.391 3.114 1.00 0.00 36 LEU B C 2
ATOM 4416 O O . LEU B 1 36 ? 150.397 6.019 2.106 1.00 0.00 36 LEU B O 2
ATOM 4432 N N . LEU B 1 37 ? 150.279 5.841 4.347 1.00 0.00 37 LEU B N 2
ATOM 4433 C CA . LEU B 1 37 ? 150.913 7.134 4.587 1.00 0.00 37 LEU B CA 2
ATOM 4434 C C . LEU B 1 37 ? 152.435 7.016 4.573 1.00 0.00 37 LEU B C 2
ATOM 4435 O O . LEU B 1 37 ? 153.137 7.996 4.320 1.00 0.00 37 LEU B O 2
ATOM 4451 N N . GLU B 1 38 ? 152.946 5.821 4.854 1.00 0.00 38 GLU B N 2
ATOM 4452 C CA . GLU B 1 38 ? 154.389 5.608 4.878 1.00 0.00 38 GLU B CA 2
ATOM 4453 C C . GLU B 1 38 ? 154.955 5.631 3.467 1.00 0.00 38 GLU B C 2
ATOM 4454 O O . GLU B 1 38 ? 155.965 6.281 3.209 1.00 0.00 38 GLU B O 2
ATOM 4466 N N . LEU B 1 39 ? 154.312 4.901 2.560 1.00 0.00 39 LEU B N 2
ATOM 4467 C CA . LEU B 1 39 ? 154.797 4.830 1.189 1.00 0.00 39 LEU B CA 2
ATOM 4468 C C . LEU B 1 39 ? 155.041 6.238 0.679 1.00 0.00 39 LEU B C 2
ATOM 4469 O O . LEU B 1 39 ? 156.161 6.582 0.301 1.00 0.00 39 LEU B O 2
ATOM 4485 N N . ASP B 1 40 ? 154.006 7.056 0.692 1.00 0.00 40 ASP B N 2
ATOM 4486 C CA . ASP B 1 40 ? 154.133 8.431 0.254 1.00 0.00 40 ASP B CA 2
ATOM 4487 C C . ASP B 1 40 ? 155.357 9.093 0.891 1.00 0.00 40 ASP B C 2
ATOM 4488 O O . ASP B 1 40 ? 155.935 10.025 0.331 1.00 0.00 40 ASP B O 2
ATOM 4497 N N . LYS B 1 41 ? 155.728 8.617 2.077 1.00 0.00 41 LYS B N 2
ATOM 4498 C CA . LYS B 1 41 ? 156.865 9.176 2.806 1.00 0.00 41 LYS B CA 2
ATOM 4499 C C . LYS B 1 41 ? 158.201 8.585 2.346 1.00 0.00 41 LYS B C 2
ATOM 4500 O O . LYS B 1 41 ? 159.201 9.297 2.265 1.00 0.00 41 LYS B O 2
ATOM 4519 N N . TRP B 1 42 ? 158.224 7.282 2.073 1.00 0.00 42 TRP B N 2
ATOM 4520 C CA . TRP B 1 42 ? 159.468 6.628 1.657 1.00 0.00 42 TRP B CA 2
ATOM 4521 C C . TRP B 1 42 ? 160.131 7.415 0.546 1.00 0.00 42 TRP B C 2
ATOM 4522 O O . TRP B 1 42 ? 161.352 7.575 0.523 1.00 0.00 42 TRP B O 2
ATOM 4543 N N . ALA B 1 43 ? 159.319 7.916 -0.368 1.00 0.00 43 ALA B N 2
ATOM 4544 C CA . ALA B 1 43 ? 159.825 8.705 -1.480 1.00 0.00 43 ALA B CA 2
ATOM 4545 C C . ALA B 1 43 ? 160.659 9.862 -0.959 1.00 0.00 43 ALA B C 2
ATOM 4546 O O . ALA B 1 43 ? 161.688 10.212 -1.534 1.00 0.00 43 ALA B O 2
ATOM 4553 N N . SER B 1 44 ? 160.185 10.468 0.122 1.00 0.00 44 SER B N 2
ATOM 4554 C CA . SER B 1 44 ? 160.872 11.606 0.708 1.00 0.00 44 SER B CA 2
ATOM 4555 C C . SER B 1 44 ? 162.312 11.247 1.052 1.00 0.00 44 SER B C 2
ATOM 4556 O O . SER B 1 44 ? 163.242 11.930 0.622 1.00 0.00 44 SER B O 2
ATOM 4564 N N . LEU B 1 45 ? 162.505 10.179 1.820 1.00 0.00 45 LEU B N 2
ATOM 4565 C CA . LEU B 1 45 ? 163.857 9.769 2.188 1.00 0.00 45 LEU B CA 2
ATOM 4566 C C . LEU B 1 45 ? 164.662 9.393 0.947 1.00 0.00 45 LEU B C 2
ATOM 4567 O O . LEU B 1 45 ? 165.769 9.880 0.737 1.00 0.00 45 LEU B O 2
ATOM 4583 N N . TRP B 1 46 ? 164.094 8.529 0.117 1.00 0.00 46 TRP B N 2
ATOM 4584 C CA . TRP B 1 46 ? 164.781 8.112 -1.097 1.00 0.00 46 TRP B CA 2
ATOM 4585 C C . TRP B 1 46 ? 165.146 9.334 -1.928 1.00 0.00 46 TRP B C 2
ATOM 4586 O O . TRP B 1 46 ? 166.233 9.412 -2.503 1.00 0.00 46 TRP B O 2
ATOM 4607 N N . ASN B 1 47 ? 164.222 10.283 -1.987 1.00 0.00 47 ASN B N 2
ATOM 4608 C CA . ASN B 1 47 ? 164.430 11.507 -2.749 1.00 0.00 47 ASN B CA 2
ATOM 4609 C C . ASN B 1 47 ? 165.533 12.371 -2.142 1.00 0.00 47 ASN B C 2
ATOM 4610 O O . ASN B 1 47 ? 166.157 13.163 -2.850 1.00 0.00 47 ASN B O 2
ATOM 4621 N N . TRP B 1 48 ? 165.772 12.234 -0.836 1.00 0.00 48 TRP B N 2
ATOM 4622 C CA . TRP B 1 48 ? 166.800 13.033 -0.191 1.00 0.00 48 TRP B CA 2
ATOM 4623 C C . TRP B 1 48 ? 168.154 12.340 -0.304 1.00 0.00 48 TRP B C 2
ATOM 4624 O O . TRP B 1 48 ? 169.181 12.997 -0.476 1.00 0.00 48 TRP B O 2
ATOM 4645 N N . PHE B 1 49 ? 168.155 11.009 -0.211 1.00 0.00 49 PHE B N 2
ATOM 4646 C CA . PHE B 1 49 ? 169.391 10.234 -0.311 1.00 0.00 49 PHE B CA 2
ATOM 4647 C C . PHE B 1 49 ? 170.021 10.372 -1.697 1.00 0.00 49 PHE B C 2
ATOM 4648 O O . PHE B 1 49 ? 171.016 9.716 -2.002 1.00 0.00 49 PHE B O 2
ATOM 4665 N N . ASN B 1 50 ? 169.455 11.246 -2.521 1.00 0.00 50 ASN B N 2
ATOM 4666 C CA . ASN B 1 50 ? 169.979 11.486 -3.845 1.00 0.00 50 ASN B CA 2
ATOM 4667 C C . ASN B 1 50 ? 171.305 12.217 -3.731 1.00 0.00 50 ASN B C 2
ATOM 4668 O O . ASN B 1 50 ? 172.125 12.188 -4.643 1.00 0.00 50 ASN B O 2
ATOM 4679 N N . ILE B 1 51 ? 171.507 12.875 -2.593 1.00 0.00 51 ILE B N 2
ATOM 4680 C CA . ILE B 1 51 ? 172.735 13.623 -2.375 1.00 0.00 51 ILE B CA 2
ATOM 4681 C C . ILE B 1 51 ? 173.935 12.709 -2.572 1.00 0.00 51 ILE B C 2
ATOM 4682 O O . ILE B 1 51 ? 174.960 13.129 -3.102 1.00 0.00 51 ILE B O 2
ATOM 4698 N N . THR B 1 52 ? 173.794 11.457 -2.160 1.00 0.00 52 THR B N 2
ATOM 4699 C CA . THR B 1 52 ? 174.861 10.482 -2.306 1.00 0.00 52 THR B CA 2
ATOM 4700 C C . THR B 1 52 ? 174.849 9.901 -3.713 1.00 0.00 52 THR B C 2
ATOM 4701 O O . THR B 1 52 ? 175.858 9.384 -4.187 1.00 0.00 52 THR B O 2
ATOM 4712 N N . ASN B 1 53 ? 173.697 9.990 -4.378 1.00 0.00 53 ASN B N 2
ATOM 4713 C CA . ASN B 1 53 ? 173.601 9.454 -5.736 1.00 0.00 53 ASN B CA 2
ATOM 4714 C C . ASN B 1 53 ? 174.492 10.256 -6.688 1.00 0.00 53 ASN B C 2
ATOM 4715 O O . ASN B 1 53 ? 175.336 9.689 -7.382 1.00 0.00 53 ASN B O 2
ATOM 4726 N N . TRP B 1 54 ? 174.283 11.568 -6.734 1.00 0.00 54 TRP B N 2
ATOM 4727 C CA . TRP B 1 54 ? 175.059 12.427 -7.630 1.00 0.00 54 TRP B CA 2
ATOM 4728 C C . TRP B 1 54 ? 176.494 12.563 -7.134 1.00 0.00 54 TRP B C 2
ATOM 4729 O O . TRP B 1 54 ? 177.415 12.774 -7.922 1.00 0.00 54 TRP B O 2
ATOM 4750 N N . LEU B 1 55 ? 176.663 12.452 -5.821 1.00 0.00 55 LEU B N 2
ATOM 4751 C CA . LEU B 1 55 ? 177.988 12.572 -5.223 1.00 0.00 55 LEU B CA 2
ATOM 4752 C C . LEU B 1 55 ? 178.988 11.748 -6.030 1.00 0.00 55 LEU B C 2
ATOM 4753 O O . LEU B 1 55 ? 180.017 12.257 -6.459 1.00 0.00 55 LEU B O 2
ATOM 4769 N N . TRP B 1 56 ? 178.676 10.473 -6.221 1.00 0.00 56 TRP B N 2
ATOM 4770 C CA . TRP B 1 56 ? 179.558 9.576 -6.970 1.00 0.00 56 TRP B CA 2
ATOM 4771 C C . TRP B 1 56 ? 179.791 10.085 -8.387 1.00 0.00 56 TRP B C 2
ATOM 4772 O O . TRP B 1 56 ? 180.773 9.720 -9.034 1.00 0.00 56 TRP B O 2
ATOM 4793 N N . TYR B 1 57 ? 178.891 10.935 -8.860 1.00 0.00 57 TYR B N 2
ATOM 4794 C CA . TYR B 1 57 ? 179.025 11.492 -10.200 1.00 0.00 57 TYR B CA 2
ATOM 4795 C C . TYR B 1 57 ? 180.204 12.452 -10.251 1.00 0.00 57 TYR B C 2
ATOM 4796 O O . TYR B 1 57 ? 181.083 12.329 -11.105 1.00 0.00 57 TYR B O 2
ATOM 4814 N N . ILE B 1 58 ? 180.197 13.414 -9.331 1.00 0.00 58 ILE B N 2
ATOM 4815 C CA . ILE B 1 58 ? 181.254 14.422 -9.262 1.00 0.00 58 ILE B CA 2
ATOM 4816 C C . ILE B 1 58 ? 182.219 14.125 -8.114 1.00 0.00 58 ILE B C 2
ATOM 4817 O O . ILE B 1 58 ? 183.042 14.964 -7.752 1.00 0.00 58 ILE B O 2
ATOM 4833 N N . LYS B 1 59 ? 182.116 12.927 -7.546 1.00 0.00 59 LYS B N 2
ATOM 4834 C CA . LYS B 1 59 ? 182.991 12.546 -6.443 1.00 0.00 59 LYS B CA 2
ATOM 4835 C C . LYS B 1 59 ? 182.787 13.482 -5.255 1.00 0.00 59 LYS B C 2
ATOM 4836 O O . LYS B 1 59 ? 183.745 13.709 -4.534 1.00 0.00 59 LYS B O 2
ATOM 4856 N N . GLY C 1 1 ? 112.031 10.122 1.080 1.00 0.00 1 GLY C N 2
ATOM 4857 C CA . GLY C 1 1 ? 112.955 10.209 -0.087 1.00 0.00 1 GLY C CA 2
ATOM 4858 C C . GLY C 1 1 ? 113.778 8.929 -0.185 1.00 0.00 1 GLY C C 2
ATOM 4859 O O . GLY C 1 1 ? 114.134 8.491 -1.279 1.00 0.00 1 GLY C O 2
ATOM 4865 N N . TYR C 1 2 ? 114.077 8.333 0.965 1.00 0.00 2 TYR C N 2
ATOM 4866 C CA . TYR C 1 2 ? 114.861 7.103 0.993 1.00 0.00 2 TYR C CA 2
ATOM 4867 C C . TYR C 1 2 ? 116.153 7.276 0.201 1.00 0.00 2 TYR C C 2
ATOM 4868 O O . TYR C 1 2 ? 116.526 6.411 -0.591 1.00 0.00 2 TYR C O 2
ATOM 4886 N N . ILE C 1 3 ? 116.829 8.400 0.414 1.00 0.00 3 ILE C N 2
ATOM 4887 C CA . ILE C 1 3 ? 118.075 8.676 -0.290 1.00 0.00 3 ILE C CA 2
ATOM 4888 C C . ILE C 1 3 ? 117.913 8.409 -1.786 1.00 0.00 3 ILE C C 2
ATOM 4889 O O . ILE C 1 3 ? 118.418 7.412 -2.302 1.00 0.00 3 ILE C O 2
ATOM 4905 N N . PRO C 1 4 ? 117.224 9.274 -2.487 1.00 0.00 4 PRO C N 2
ATOM 4906 C CA . PRO C 1 4 ? 117.006 9.115 -3.952 1.00 0.00 4 PRO C CA 2
ATOM 4907 C C . PRO C 1 4 ? 118.322 8.937 -4.703 1.00 0.00 4 PRO C C 2
ATOM 4908 O O . PRO C 1 4 ? 119.353 9.474 -4.297 1.00 0.00 4 PRO C O 2
ATOM 4919 N N . GLU C 1 5 ? 118.278 8.179 -5.797 1.00 0.00 5 GLU C N 2
ATOM 4920 C CA . GLU C 1 5 ? 119.474 7.937 -6.597 1.00 0.00 5 GLU C CA 2
ATOM 4921 C C . GLU C 1 5 ? 119.135 7.883 -8.079 1.00 0.00 5 GLU C C 2
ATOM 4922 O O . GLU C 1 5 ? 118.585 6.892 -8.563 1.00 0.00 5 GLU C O 2
ATOM 4934 N N . ALA C 1 6 ? 119.469 8.959 -8.785 1.00 0.00 6 ALA C N 2
ATOM 4935 C CA . ALA C 1 6 ? 119.204 9.056 -10.216 1.00 0.00 6 ALA C CA 2
ATOM 4936 C C . ALA C 1 6 ? 120.490 9.019 -11.049 1.00 0.00 6 ALA C C 2
ATOM 4937 O O . ALA C 1 6 ? 120.529 8.369 -12.094 1.00 0.00 6 ALA C O 2
ATOM 4944 N N . PRO C 1 7 ? 121.526 9.709 -10.639 1.00 0.00 7 PRO C N 2
ATOM 4945 C CA . PRO C 1 7 ? 122.810 9.749 -11.404 1.00 0.00 7 PRO C CA 2
ATOM 4946 C C . PRO C 1 7 ? 123.369 8.356 -11.699 1.00 0.00 7 PRO C C 2
ATOM 4947 O O . PRO C 1 7 ? 123.996 7.728 -10.845 1.00 0.00 7 PRO C O 2
ATOM 4958 N N . ARG C 1 8 ? 123.132 7.894 -12.928 1.00 0.00 8 ARG C N 2
ATOM 4959 C CA . ARG C 1 8 ? 123.604 6.587 -13.376 1.00 0.00 8 ARG C CA 2
ATOM 4960 C C . ARG C 1 8 ? 124.435 6.754 -14.643 1.00 0.00 8 ARG C C 2
ATOM 4961 O O . ARG C 1 8 ? 123.890 6.936 -15.733 1.00 0.00 8 ARG C O 2
ATOM 4982 N N . ASP C 1 9 ? 125.754 6.701 -14.481 1.00 0.00 9 ASP C N 2
ATOM 4983 C CA . ASP C 1 9 ? 126.672 6.860 -15.610 1.00 0.00 9 ASP C CA 2
ATOM 4984 C C . ASP C 1 9 ? 127.774 5.814 -15.557 1.00 0.00 9 ASP C C 2
ATOM 4985 O O . ASP C 1 9 ? 128.764 5.906 -16.283 1.00 0.00 9 ASP C O 2
ATOM 4994 N N . GLY C 1 10 ? 127.595 4.823 -14.694 1.00 0.00 10 GLY C N 2
ATOM 4995 C CA . GLY C 1 10 ? 128.584 3.758 -14.550 1.00 0.00 10 GLY C CA 2
ATOM 4996 C C . GLY C 1 10 ? 129.539 4.054 -13.403 1.00 0.00 10 GLY C C 2
ATOM 4997 O O . GLY C 1 10 ? 130.401 3.240 -13.076 1.00 0.00 10 GLY C O 2
ATOM 5001 N N . GLN C 1 11 ? 129.377 5.221 -12.790 1.00 0.00 11 GLN C N 2
ATOM 5002 C CA . GLN C 1 11 ? 130.229 5.610 -11.674 1.00 0.00 11 GLN C CA 2
ATOM 5003 C C . GLN C 1 11 ? 129.732 4.972 -10.384 1.00 0.00 11 GLN C C 2
ATOM 5004 O O . GLN C 1 11 ? 128.643 4.395 -10.352 1.00 0.00 11 GLN C O 2
ATOM 5018 N N . ALA C 1 12 ? 130.533 5.087 -9.324 1.00 0.00 12 ALA C N 2
ATOM 5019 C CA . ALA C 1 12 ? 130.174 4.525 -8.024 1.00 0.00 12 ALA C CA 2
ATOM 5020 C C . ALA C 1 12 ? 130.002 5.645 -7.008 1.00 0.00 12 ALA C C 2
ATOM 5021 O O . ALA C 1 12 ? 130.808 6.564 -6.969 1.00 0.00 12 ALA C O 2
ATOM 5028 N N . TYR C 1 13 ? 128.952 5.557 -6.193 1.00 0.00 13 TYR C N 2
ATOM 5029 C CA . TYR C 1 13 ? 128.682 6.562 -5.175 1.00 0.00 13 TYR C CA 2
ATOM 5030 C C . TYR C 1 13 ? 128.233 5.871 -3.896 1.00 0.00 13 TYR C C 2
ATOM 5031 O O . TYR C 1 13 ? 127.657 4.784 -3.952 1.00 0.00 13 TYR C O 2
ATOM 5049 N N . VAL C 1 14 ? 128.497 6.506 -2.754 1.00 0.00 14 VAL C N 2
ATOM 5050 C CA . VAL C 1 14 ? 128.109 5.932 -1.457 1.00 0.00 14 VAL C CA 2
ATOM 5051 C C . VAL C 1 14 ? 127.021 6.782 -0.810 1.00 0.00 14 VAL C C 2
ATOM 5052 O O . VAL C 1 14 ? 126.639 7.826 -1.341 1.00 0.00 14 VAL C O 2
ATOM 5065 N N . ARG C 1 15 ? 126.528 6.331 0.336 1.00 0.00 15 ARG C N 2
ATOM 5066 C CA . ARG C 1 15 ? 125.485 7.059 1.045 1.00 0.00 15 ARG C CA 2
ATOM 5067 C C . ARG C 1 15 ? 126.111 8.012 2.050 1.00 0.00 15 ARG C C 2
ATOM 5068 O O . ARG C 1 15 ? 126.657 7.588 3.065 1.00 0.00 15 ARG C O 2
ATOM 5089 N N . LYS C 1 16 ? 126.017 9.302 1.760 1.00 0.00 16 LYS C N 2
ATOM 5090 C CA . LYS C 1 16 ? 126.570 10.319 2.643 1.00 0.00 16 LYS C CA 2
ATOM 5091 C C . LYS C 1 16 ? 125.740 11.590 2.550 1.00 0.00 16 LYS C C 2
ATOM 5092 O O . LYS C 1 16 ? 125.307 11.969 1.462 1.00 0.00 16 LYS C O 2
ATOM 5111 N N . ASP C 1 17 ? 125.543 12.248 3.694 1.00 0.00 17 ASP C N 2
ATOM 5112 C CA . ASP C 1 17 ? 124.771 13.491 3.742 1.00 0.00 17 ASP C CA 2
ATOM 5113 C C . ASP C 1 17 ? 123.584 13.434 2.782 1.00 0.00 17 ASP C C 2
ATOM 5114 O O . ASP C 1 17 ? 123.231 14.436 2.160 1.00 0.00 17 ASP C O 2
ATOM 5123 N N . GLY C 1 18 ? 122.969 12.260 2.669 1.00 0.00 18 GLY C N 2
ATOM 5124 C CA . GLY C 1 18 ? 121.822 12.094 1.783 1.00 0.00 18 GLY C CA 2
ATOM 5125 C C . GLY C 1 18 ? 122.158 12.499 0.351 1.00 0.00 18 GLY C C 2
ATOM 5126 O O . GLY C 1 18 ? 121.345 13.130 -0.325 1.00 0.00 18 GLY C O 2
ATOM 5130 N N . GLU C 1 19 ? 123.353 12.137 -0.114 1.00 0.00 19 GLU C N 2
ATOM 5131 C CA . GLU C 1 19 ? 123.755 12.482 -1.469 1.00 0.00 19 GLU C CA 2
ATOM 5132 C C . GLU C 1 19 ? 124.765 11.471 -2.000 1.00 0.00 19 GLU C C 2
ATOM 5133 O O . GLU C 1 19 ? 125.393 10.742 -1.232 1.00 0.00 19 GLU C O 2
ATOM 5145 N N . TRP C 1 20 ? 124.921 11.442 -3.317 1.00 0.00 20 TRP C N 2
ATOM 5146 C CA . TRP C 1 20 ? 125.860 10.529 -3.948 1.00 0.00 20 TRP C CA 2
ATOM 5147 C C . TRP C 1 20 ? 127.278 11.068 -3.809 1.00 0.00 20 TRP C C 2
ATOM 5148 O O . TRP C 1 20 ? 127.555 12.205 -4.195 1.00 0.00 20 TRP C O 2
ATOM 5169 N N . VAL C 1 21 ? 128.156 10.243 -3.242 1.00 0.00 21 VAL C N 2
ATOM 5170 C CA . VAL C 1 21 ? 129.548 10.647 -3.036 1.00 0.00 21 VAL C CA 2
ATOM 5171 C C . VAL C 1 21 ? 130.510 9.628 -3.627 1.00 0.00 21 VAL C C 2
ATOM 5172 O O . VAL C 1 21 ? 130.630 8.501 -3.156 1.00 0.00 21 VAL C O 2
ATOM 5185 N N . LEU C 1 22 ? 131.187 10.054 -4.678 1.00 0.00 22 LEU C N 2
ATOM 5186 C CA . LEU C 1 22 ? 132.140 9.208 -5.362 1.00 0.00 22 LEU C CA 2
ATOM 5187 C C . LEU C 1 22 ? 133.055 8.532 -4.357 1.00 0.00 22 LEU C C 2
ATOM 5188 O O . LEU C 1 22 ? 133.796 9.193 -3.630 1.00 0.00 22 LEU C O 2
ATOM 5204 N N . LEU C 1 23 ? 132.998 7.210 -4.327 1.00 0.00 23 LEU C N 2
ATOM 5205 C CA . LEU C 1 23 ? 133.827 6.447 -3.411 1.00 0.00 23 LEU C CA 2
ATOM 5206 C C . LEU C 1 23 ? 135.281 6.872 -3.540 1.00 0.00 23 LEU C C 2
ATOM 5207 O O . LEU C 1 23 ? 136.024 6.850 -2.565 1.00 0.00 23 LEU C O 2
ATOM 5223 N N . SER C 1 24 ? 135.700 7.224 -4.752 1.00 0.00 24 SER C N 2
ATOM 5224 C CA . SER C 1 24 ? 137.077 7.619 -4.994 1.00 0.00 24 SER C CA 2
ATOM 5225 C C . SER C 1 24 ? 137.588 8.588 -3.933 1.00 0.00 24 SER C C 2
ATOM 5226 O O . SER C 1 24 ? 138.784 8.616 -3.641 1.00 0.00 24 SER C O 2
ATOM 5234 N N . THR C 1 25 ? 136.694 9.384 -3.353 1.00 0.00 25 THR C N 2
ATOM 5235 C CA . THR C 1 25 ? 137.097 10.340 -2.328 1.00 0.00 25 THR C CA 2
ATOM 5236 C C . THR C 1 25 ? 137.572 9.607 -1.080 1.00 0.00 25 THR C C 2
ATOM 5237 O O . THR C 1 25 ? 138.377 10.125 -0.305 1.00 0.00 25 THR C O 2
ATOM 5248 N N . PHE C 1 26 ? 137.068 8.393 -0.905 1.00 0.00 26 PHE C N 2
ATOM 5249 C CA . PHE C 1 26 ? 137.431 7.569 0.236 1.00 0.00 26 PHE C CA 2
ATOM 5250 C C . PHE C 1 26 ? 138.575 6.628 -0.121 1.00 0.00 26 PHE C C 2
ATOM 5251 O O . PHE C 1 26 ? 139.168 6.010 0.760 1.00 0.00 26 PHE C O 2
ATOM 5268 N N . LEU C 1 27 ? 138.884 6.510 -1.413 1.00 0.00 27 LEU C N 2
ATOM 5269 C CA . LEU C 1 27 ? 139.963 5.614 -1.827 1.00 0.00 27 LEU C CA 2
ATOM 5270 C C . LEU C 1 27 ? 141.312 6.213 -1.444 1.00 0.00 27 LEU C C 2
ATOM 5271 O O . LEU C 1 27 ? 142.197 5.503 -0.966 1.00 0.00 27 LEU C O 2
ATOM 5287 N N . GLY C 1 28 ? 141.448 7.522 -1.618 1.00 0.00 28 GLY C N 2
ATOM 5288 C CA . GLY C 1 28 ? 142.685 8.206 -1.240 1.00 0.00 28 GLY C CA 2
ATOM 5289 C C . GLY C 1 28 ? 143.654 8.383 -2.408 1.00 0.00 28 GLY C C 2
ATOM 5290 O O . GLY C 1 28 ? 144.648 7.667 -2.514 1.00 0.00 28 GLY C O 2
ATOM 5294 N N . SER C 1 29 ? 143.372 9.369 -3.249 1.00 0.00 29 SER C N 2
ATOM 5295 C CA . SER C 1 29 ? 144.230 9.690 -4.392 1.00 0.00 29 SER C CA 2
ATOM 5296 C C . SER C 1 29 ? 144.489 8.503 -5.298 1.00 0.00 29 SER C C 2
ATOM 5297 O O . SER C 1 29 ? 144.415 7.347 -4.882 1.00 0.00 29 SER C O 2
ATOM 5305 N N . SER C 1 30 ? 144.773 8.826 -6.564 1.00 0.00 30 SER C N 2
ATOM 5306 C CA . SER C 1 30 ? 145.019 7.827 -7.582 1.00 0.00 30 SER C CA 2
ATOM 5307 C C . SER C 1 30 ? 144.010 6.711 -7.448 1.00 0.00 30 SER C C 2
ATOM 5308 O O . SER C 1 30 ? 144.245 5.597 -7.881 1.00 0.00 30 SER C O 2
ATOM 5316 N N . GLY C 1 31 ? 142.885 7.024 -6.816 1.00 0.00 31 GLY C N 2
ATOM 5317 C CA . GLY C 1 31 ? 141.846 6.042 -6.593 1.00 0.00 31 GLY C CA 2
ATOM 5318 C C . GLY C 1 31 ? 142.413 4.784 -5.953 1.00 0.00 31 GLY C C 2
ATOM 5319 O O . GLY C 1 31 ? 141.735 3.760 -5.896 1.00 0.00 31 GLY C O 2
ATOM 5323 N N . ASN C 1 32 ? 143.676 4.853 -5.522 1.00 0.00 32 ASN C N 2
ATOM 5324 C CA . ASN C 1 32 ? 144.356 3.702 -4.938 1.00 0.00 32 ASN C CA 2
ATOM 5325 C C . ASN C 1 32 ? 144.842 2.843 -6.080 1.00 0.00 32 ASN C C 2
ATOM 5326 O O . ASN C 1 32 ? 145.551 1.858 -5.889 1.00 0.00 32 ASN C O 2
ATOM 5337 N N . GLU C 1 33 ? 144.438 3.249 -7.280 1.00 0.00 33 GLU C N 2
ATOM 5338 C CA . GLU C 1 33 ? 144.799 2.542 -8.484 1.00 0.00 33 GLU C CA 2
ATOM 5339 C C . GLU C 1 33 ? 146.294 2.599 -8.630 1.00 0.00 33 GLU C C 2
ATOM 5340 O O . GLU C 1 33 ? 146.893 1.846 -9.385 1.00 0.00 33 GLU C O 2
ATOM 5352 N N . GLN C 1 34 ? 146.887 3.497 -7.874 1.00 0.00 34 GLN C N 2
ATOM 5353 C CA . GLN C 1 34 ? 148.331 3.619 -7.917 1.00 0.00 34 GLN C CA 2
ATOM 5354 C C . GLN C 1 34 ? 148.961 2.367 -7.299 1.00 0.00 34 GLN C C 2
ATOM 5355 O O . GLN C 1 34 ? 149.738 1.678 -7.950 1.00 0.00 34 GLN C O 2
ATOM 5369 N N . GLU C 1 35 ? 148.667 2.110 -6.028 1.00 0.00 35 GLU C N 2
ATOM 5370 C CA . GLU C 1 35 ? 149.278 0.964 -5.320 1.00 0.00 35 GLU C CA 2
ATOM 5371 C C . GLU C 1 35 ? 148.810 -0.419 -5.809 1.00 0.00 35 GLU C C 2
ATOM 5372 O O . GLU C 1 35 ? 149.627 -1.308 -6.046 1.00 0.00 35 GLU C O 2
ATOM 5384 N N . LEU C 1 36 ? 147.505 -0.603 -5.893 1.00 0.00 36 LEU C N 2
ATOM 5385 C CA . LEU C 1 36 ? 146.972 -1.916 -6.285 1.00 0.00 36 LEU C CA 2
ATOM 5386 C C . LEU C 1 36 ? 147.307 -2.249 -7.738 1.00 0.00 36 LEU C C 2
ATOM 5387 O O . LEU C 1 36 ? 146.941 -3.318 -8.227 1.00 0.00 36 LEU C O 2
ATOM 5403 N N . LEU C 1 37 ? 148.024 -1.342 -8.410 1.00 0.00 37 LEU C N 2
ATOM 5404 C CA . LEU C 1 37 ? 148.432 -1.562 -9.804 1.00 0.00 37 LEU C CA 2
ATOM 5405 C C . LEU C 1 37 ? 149.956 -1.549 -9.939 1.00 0.00 37 LEU C C 2
ATOM 5406 O O . LEU C 1 37 ? 150.535 -2.398 -10.617 1.00 0.00 37 LEU C O 2
ATOM 5422 N N . GLU C 1 38 ? 150.597 -0.565 -9.309 1.00 0.00 38 GLU C N 2
ATOM 5423 C CA . GLU C 1 38 ? 152.044 -0.431 -9.383 1.00 0.00 38 GLU C CA 2
ATOM 5424 C C . GLU C 1 38 ? 152.748 -1.504 -8.563 1.00 0.00 38 GLU C C 2
ATOM 5425 O O . GLU C 1 38 ? 153.659 -2.164 -9.055 1.00 0.00 38 GLU C O 2
ATOM 5437 N N . LEU C 1 39 ? 152.344 -1.662 -7.306 1.00 0.00 39 LEU C N 2
ATOM 5438 C CA . LEU C 1 39 ? 152.993 -2.637 -6.438 1.00 0.00 39 LEU C CA 2
ATOM 5439 C C . LEU C 1 39 ? 153.004 -4.002 -7.105 1.00 0.00 39 LEU C C 2
ATOM 5440 O O . LEU C 1 39 ? 154.046 -4.653 -7.177 1.00 0.00 39 LEU C O 2
ATOM 5456 N N . ASP C 1 40 ? 151.859 -4.431 -7.608 1.00 0.00 40 ASP C N 2
ATOM 5457 C CA . ASP C 1 40 ? 151.773 -5.714 -8.284 1.00 0.00 40 ASP C CA 2
ATOM 5458 C C . ASP C 1 40 ? 152.888 -5.855 -9.319 1.00 0.00 40 ASP C C 2
ATOM 5459 O O . ASP C 1 40 ? 153.348 -6.960 -9.609 1.00 0.00 40 ASP C O 2
ATOM 5468 N N . LYS C 1 41 ? 153.297 -4.726 -9.887 1.00 0.00 41 LYS C N 2
ATOM 5469 C CA . LYS C 1 41 ? 154.338 -4.712 -10.914 1.00 0.00 41 LYS C CA 2
ATOM 5470 C C . LYS C 1 41 ? 155.749 -4.713 -10.317 1.00 0.00 41 LYS C C 2
ATOM 5471 O O . LYS C 1 41 ? 156.692 -5.188 -10.950 1.00 0.00 41 LYS C O 2
ATOM 5490 N N . TRP C 1 42 ? 155.899 -4.155 -9.120 1.00 0.00 42 TRP C N 2
ATOM 5491 C CA . TRP C 1 42 ? 157.220 -4.081 -8.491 1.00 0.00 42 TRP C CA 2
ATOM 5492 C C . TRP C 1 42 ? 157.784 -5.476 -8.295 1.00 0.00 42 TRP C C 2
ATOM 5493 O O . TRP C 1 42 ? 158.987 -5.701 -8.419 1.00 0.00 42 TRP C O 2
ATOM 5514 N N . ALA C 1 43 ? 156.894 -6.408 -8.011 1.00 0.00 43 ALA C N 2
ATOM 5515 C CA . ALA C 1 43 ? 157.271 -7.798 -7.820 1.00 0.00 43 ALA C CA 2
ATOM 5516 C C . ALA C 1 43 ? 158.022 -8.294 -9.038 1.00 0.00 43 ALA C C 2
ATOM 5517 O O . ALA C 1 43 ? 158.968 -9.072 -8.934 1.00 0.00 43 ALA C O 2
ATOM 5524 N N . SER C 1 44 ? 157.574 -7.836 -10.200 1.00 0.00 44 SER C N 2
ATOM 5525 C CA . SER C 1 44 ? 158.188 -8.232 -11.452 1.00 0.00 44 SER C CA 2
ATOM 5526 C C . SER C 1 44 ? 159.668 -7.903 -11.428 1.00 0.00 44 SER C C 2
ATOM 5527 O O . SER C 1 44 ? 160.504 -8.797 -11.559 1.00 0.00 44 SER C O 2
ATOM 5535 N N . LEU C 1 45 ? 160.002 -6.632 -11.239 1.00 0.00 45 LEU C N 2
ATOM 5536 C CA . LEU C 1 45 ? 161.403 -6.246 -11.177 1.00 0.00 45 LEU C CA 2
ATOM 5537 C C . LEU C 1 45 ? 162.068 -6.912 -9.978 1.00 0.00 45 LEU C C 2
ATOM 5538 O O . LEU C 1 45 ? 163.127 -7.516 -10.104 1.00 0.00 45 LEU C O 2
ATOM 5554 N N . TRP C 1 46 ? 161.436 -6.786 -8.812 1.00 0.00 46 TRP C N 2
ATOM 5555 C CA . TRP C 1 46 ? 161.975 -7.376 -7.589 1.00 0.00 46 TRP C CA 2
ATOM 5556 C C . TRP C 1 46 ? 162.382 -8.828 -7.822 1.00 0.00 46 TRP C C 2
ATOM 5557 O O . TRP C 1 46 ? 163.311 -9.330 -7.189 1.00 0.00 46 TRP C O 2
ATOM 5578 N N . ASN C 1 47 ? 161.670 -9.503 -8.716 1.00 0.00 47 ASN C N 2
ATOM 5579 C CA . ASN C 1 47 ? 161.954 -10.905 -9.002 1.00 0.00 47 ASN C CA 2
ATOM 5580 C C . ASN C 1 47 ? 163.364 -11.058 -9.557 1.00 0.00 47 ASN C C 2
ATOM 5581 O O . ASN C 1 47 ? 163.950 -12.135 -9.476 1.00 0.00 47 ASN C O 2
ATOM 5592 N N . TRP C 1 48 ? 163.904 -9.976 -10.114 1.00 0.00 48 TRP C N 2
ATOM 5593 C CA . TRP C 1 48 ? 165.258 -10.005 -10.667 1.00 0.00 48 TRP C CA 2
ATOM 5594 C C . TRP C 1 48 ? 166.190 -10.665 -9.689 1.00 0.00 48 TRP C C 2
ATOM 5595 O O . TRP C 1 48 ? 167.113 -11.370 -10.075 1.00 0.00 48 TRP C O 2
ATOM 5616 N N . PHE C 1 49 ? 165.930 -10.433 -8.417 1.00 0.00 49 PHE C N 2
ATOM 5617 C CA . PHE C 1 49 ? 166.758 -11.016 -7.365 1.00 0.00 49 PHE C CA 2
ATOM 5618 C C . PHE C 1 49 ? 167.003 -12.495 -7.640 1.00 0.00 49 PHE C C 2
ATOM 5619 O O . PHE C 1 49 ? 167.925 -13.095 -7.088 1.00 0.00 49 PHE C O 2
ATOM 5636 N N . ASN C 1 50 ? 166.172 -13.078 -8.499 1.00 0.00 50 ASN C N 2
ATOM 5637 C CA . ASN C 1 50 ? 166.302 -14.472 -8.842 1.00 0.00 50 ASN C CA 2
ATOM 5638 C C . ASN C 1 50 ? 167.576 -14.708 -9.649 1.00 0.00 50 ASN C C 2
ATOM 5639 O O . ASN C 1 50 ? 168.288 -15.671 -9.406 1.00 0.00 50 ASN C O 2
ATOM 5650 N N . ILE C 1 51 ? 167.868 -13.829 -10.610 1.00 0.00 51 ILE C N 2
ATOM 5651 C CA . ILE C 1 51 ? 169.063 -14.013 -11.434 1.00 0.00 51 ILE C CA 2
ATOM 5652 C C . ILE C 1 51 ? 170.311 -14.134 -10.556 1.00 0.00 51 ILE C C 2
ATOM 5653 O O . ILE C 1 51 ? 171.255 -14.845 -10.906 1.00 0.00 51 ILE C O 2
ATOM 5669 N N . THR C 1 52 ? 170.304 -13.467 -9.408 1.00 0.00 52 THR C N 2
ATOM 5670 C CA . THR C 1 52 ? 171.425 -13.531 -8.474 1.00 0.00 52 THR C CA 2
ATOM 5671 C C . THR C 1 52 ? 171.281 -14.743 -7.555 1.00 0.00 52 THR C C 2
ATOM 5672 O O . THR C 1 52 ? 172.251 -15.209 -6.959 1.00 0.00 52 THR C O 2
ATOM 5683 N N . ASN C 1 53 ? 170.053 -15.232 -7.435 1.00 0.00 53 ASN C N 2
ATOM 5684 C CA . ASN C 1 53 ? 169.787 -16.377 -6.567 1.00 0.00 53 ASN C CA 2
ATOM 5685 C C . ASN C 1 53 ? 170.479 -17.633 -7.098 1.00 0.00 53 ASN C C 2
ATOM 5686 O O . ASN C 1 53 ? 171.258 -18.265 -6.384 1.00 0.00 53 ASN C O 2
ATOM 5697 N N . TRP C 1 54 ? 170.175 -18.009 -8.336 1.00 0.00 54 TRP C N 2
ATOM 5698 C CA . TRP C 1 54 ? 170.767 -19.216 -8.915 1.00 0.00 54 TRP C CA 2
ATOM 5699 C C . TRP C 1 54 ? 172.244 -19.003 -9.234 1.00 0.00 54 TRP C C 2
ATOM 5700 O O . TRP C 1 54 ? 173.076 -19.863 -8.942 1.00 0.00 54 TRP C O 2
ATOM 5721 N N . LEU C 1 55 ? 172.564 -17.867 -9.842 1.00 0.00 55 LEU C N 2
ATOM 5722 C CA . LEU C 1 55 ? 173.952 -17.585 -10.200 1.00 0.00 55 LEU C CA 2
ATOM 5723 C C . LEU C 1 55 ? 174.869 -17.859 -9.007 1.00 0.00 55 LEU C C 2
ATOM 5724 O O . LEU C 1 55 ? 175.793 -18.659 -9.103 1.00 0.00 55 LEU C O 2
ATOM 5740 N N . TRP C 1 56 ? 174.603 -17.199 -7.883 1.00 0.00 56 TRP C N 2
ATOM 5741 C CA . TRP C 1 56 ? 175.405 -17.390 -6.672 1.00 0.00 56 TRP C CA 2
ATOM 5742 C C . TRP C 1 56 ? 175.357 -18.840 -6.201 1.00 0.00 56 TRP C C 2
ATOM 5743 O O . TRP C 1 56 ? 176.274 -19.319 -5.534 1.00 0.00 56 TRP C O 2
ATOM 5764 N N . TYR C 1 57 ? 174.282 -19.531 -6.557 1.00 0.00 57 TYR C N 2
ATOM 5765 C CA . TYR C 1 57 ? 174.131 -20.928 -6.169 1.00 0.00 57 TYR C CA 2
ATOM 5766 C C . TYR C 1 57 ? 175.135 -21.793 -6.919 1.00 0.00 57 TYR C C 2
ATOM 5767 O O . TYR C 1 57 ? 175.909 -22.533 -6.311 1.00 0.00 57 TYR C O 2
ATOM 5785 N N . ILE C 1 58 ? 175.108 -21.693 -8.246 1.00 0.00 58 ILE C N 2
ATOM 5786 C CA . ILE C 1 58 ? 176.014 -22.472 -9.087 1.00 0.00 58 ILE C CA 2
ATOM 5787 C C . ILE C 1 58 ? 177.246 -21.654 -9.462 1.00 0.00 58 ILE C C 2
ATOM 5788 O O . ILE C 1 58 ? 178.045 -22.070 -10.300 1.00 0.00 58 ILE C O 2
ATOM 5804 N N . LYS C 1 59 ? 177.394 -20.491 -8.837 1.00 0.00 59 LYS C N 2
ATOM 5805 C CA . LYS C 1 59 ? 178.535 -19.626 -9.116 1.00 0.00 59 LYS C CA 2
ATOM 5806 C C . LYS C 1 59 ? 178.503 -19.149 -10.565 1.00 0.00 59 LYS C C 2
ATOM 5807 O O . LYS C 1 59 ? 179.015 -18.073 -10.825 1.00 0.00 59 LYS C O 2
ATOM 5827 N N . GLY A 1 1 ? 108.902 -0.549 -5.948 1.00 0.00 1 GLY A N 3
ATOM 5828 C CA . GLY A 1 1 ? 109.040 0.832 -6.492 1.00 0.00 1 GLY A CA 3
ATOM 5829 C C . GLY A 1 1 ? 110.505 1.112 -6.810 1.00 0.00 1 GLY A C 3
ATOM 5830 O O . GLY A 1 1 ? 111.279 0.194 -7.078 1.00 0.00 1 GLY A O 3
ATOM 5836 N N . TYR A 1 2 ? 110.877 2.387 -6.776 1.00 0.00 2 TYR A N 3
ATOM 5837 C CA . TYR A 1 2 ? 112.253 2.780 -7.063 1.00 0.00 2 TYR A CA 3
ATOM 5838 C C . TYR A 1 2 ? 113.112 2.679 -5.811 1.00 0.00 2 TYR A C 3
ATOM 5839 O O . TYR A 1 2 ? 112.616 2.824 -4.694 1.00 0.00 2 TYR A O 3
ATOM 5857 N N . ILE A 1 3 ? 114.404 2.444 -6.005 1.00 0.00 3 ILE A N 3
ATOM 5858 C CA . ILE A 1 3 ? 115.328 2.341 -4.883 1.00 0.00 3 ILE A CA 3
ATOM 5859 C C . ILE A 1 3 ? 114.852 1.263 -3.907 1.00 0.00 3 ILE A C 3
ATOM 5860 O O . ILE A 1 3 ? 114.381 1.575 -2.817 1.00 0.00 3 ILE A O 3
ATOM 5876 N N . PRO A 1 4 ? 114.954 0.007 -4.271 1.00 0.00 4 PRO A N 3
ATOM 5877 C CA . PRO A 1 4 ? 114.511 -1.110 -3.389 1.00 0.00 4 PRO A CA 3
ATOM 5878 C C . PRO A 1 4 ? 115.475 -1.343 -2.227 1.00 0.00 4 PRO A C 3
ATOM 5879 O O . PRO A 1 4 ? 116.596 -0.833 -2.228 1.00 0.00 4 PRO A O 3
ATOM 5890 N N . GLU A 1 5 ? 115.031 -2.113 -1.236 1.00 0.00 5 GLU A N 3
ATOM 5891 C CA . GLU A 1 5 ? 115.864 -2.403 -0.074 1.00 0.00 5 GLU A CA 3
ATOM 5892 C C . GLU A 1 5 ? 117.118 -3.164 -0.500 1.00 0.00 5 GLU A C 3
ATOM 5893 O O . GLU A 1 5 ? 117.626 -2.963 -1.603 1.00 0.00 5 GLU A O 3
ATOM 5905 N N . ALA A 1 6 ? 117.615 -4.039 0.371 1.00 0.00 6 ALA A N 3
ATOM 5906 C CA . ALA A 1 6 ? 118.806 -4.814 0.048 1.00 0.00 6 ALA A CA 3
ATOM 5907 C C . ALA A 1 6 ? 118.935 -6.022 0.983 1.00 0.00 6 ALA A C 3
ATOM 5908 O O . ALA A 1 6 ? 118.215 -6.111 1.977 1.00 0.00 6 ALA A O 3
ATOM 5915 N N . PRO A 1 7 ? 119.832 -6.949 0.704 1.00 0.00 7 PRO A N 3
ATOM 5916 C CA . PRO A 1 7 ? 120.020 -8.148 1.575 1.00 0.00 7 PRO A CA 3
ATOM 5917 C C . PRO A 1 7 ? 120.380 -7.770 3.010 1.00 0.00 7 PRO A C 3
ATOM 5918 O O . PRO A 1 7 ? 121.220 -6.898 3.235 1.00 0.00 7 PRO A O 3
ATOM 5929 N N . ARG A 1 8 ? 119.742 -8.441 3.967 1.00 0.00 8 ARG A N 3
ATOM 5930 C CA . ARG A 1 8 ? 119.991 -8.193 5.387 1.00 0.00 8 ARG A CA 3
ATOM 5931 C C . ARG A 1 8 ? 120.636 -9.419 6.024 1.00 0.00 8 ARG A C 3
ATOM 5932 O O . ARG A 1 8 ? 119.941 -10.319 6.495 1.00 0.00 8 ARG A O 3
ATOM 5953 N N . ASP A 1 9 ? 121.969 -9.445 6.031 1.00 0.00 9 ASP A N 3
ATOM 5954 C CA . ASP A 1 9 ? 122.707 -10.566 6.610 1.00 0.00 9 ASP A CA 3
ATOM 5955 C C . ASP A 1 9 ? 123.922 -10.057 7.379 1.00 0.00 9 ASP A C 3
ATOM 5956 O O . ASP A 1 9 ? 124.761 -10.841 7.821 1.00 0.00 9 ASP A O 3
ATOM 5965 N N . GLY A 1 10 ? 124.004 -8.739 7.533 1.00 0.00 10 GLY A N 3
ATOM 5966 C CA . GLY A 1 10 ? 125.118 -8.126 8.252 1.00 0.00 10 GLY A CA 3
ATOM 5967 C C . GLY A 1 10 ? 126.211 -7.674 7.290 1.00 0.00 10 GLY A C 3
ATOM 5968 O O . GLY A 1 10 ? 127.208 -7.081 7.704 1.00 0.00 10 GLY A O 3
ATOM 5972 N N . GLN A 1 11 ? 126.016 -7.949 6.005 1.00 0.00 11 GLN A N 3
ATOM 5973 C CA . GLN A 1 11 ? 126.990 -7.557 4.992 1.00 0.00 11 GLN A CA 3
ATOM 5974 C C . GLN A 1 11 ? 126.683 -6.155 4.484 1.00 0.00 11 GLN A C 3
ATOM 5975 O O . GLN A 1 11 ? 125.698 -5.547 4.905 1.00 0.00 11 GLN A O 3
ATOM 5989 N N . ALA A 1 12 ? 127.529 -5.649 3.581 1.00 0.00 12 ALA A N 3
ATOM 5990 C CA . ALA A 1 12 ? 127.336 -4.315 3.022 1.00 0.00 12 ALA A CA 3
ATOM 5991 C C . ALA A 1 12 ? 127.202 -4.404 1.505 1.00 0.00 12 ALA A C 3
ATOM 5992 O O . ALA A 1 12 ? 127.881 -5.205 0.865 1.00 0.00 12 ALA A O 3
ATOM 5999 N N . TYR A 1 13 ? 126.313 -3.583 0.944 1.00 0.00 13 TYR A N 3
ATOM 6000 C CA . TYR A 1 13 ? 126.079 -3.575 -0.500 1.00 0.00 13 TYR A CA 3
ATOM 6001 C C . TYR A 1 13 ? 126.037 -2.147 -1.026 1.00 0.00 13 TYR A C 3
ATOM 6002 O O . TYR A 1 13 ? 125.683 -1.224 -0.294 1.00 0.00 13 TYR A O 3
ATOM 6020 N N . VAL A 1 14 ? 126.428 -1.974 -2.288 1.00 0.00 14 VAL A N 3
ATOM 6021 C CA . VAL A 1 14 ? 126.465 -0.650 -2.903 1.00 0.00 14 VAL A CA 3
ATOM 6022 C C . VAL A 1 14 ? 125.388 -0.515 -3.969 1.00 0.00 14 VAL A C 3
ATOM 6023 O O . VAL A 1 14 ? 124.761 -1.501 -4.356 1.00 0.00 14 VAL A O 3
ATOM 6036 N N . ARG A 1 15 ? 125.180 0.711 -4.443 1.00 0.00 15 ARG A N 3
ATOM 6037 C CA . ARG A 1 15 ? 124.174 0.953 -5.466 1.00 0.00 15 ARG A CA 3
ATOM 6038 C C . ARG A 1 15 ? 124.805 0.867 -6.850 1.00 0.00 15 ARG A C 3
ATOM 6039 O O . ARG A 1 15 ? 125.558 1.749 -7.257 1.00 0.00 15 ARG A O 3
ATOM 6060 N N . LYS A 1 16 ? 124.478 -0.207 -7.563 1.00 0.00 16 LYS A N 3
ATOM 6061 C CA . LYS A 1 16 ? 125.000 -0.422 -8.910 1.00 0.00 16 LYS A CA 3
ATOM 6062 C C . LYS A 1 16 ? 123.903 -0.970 -9.815 1.00 0.00 16 LYS A C 3
ATOM 6063 O O . LYS A 1 16 ? 123.243 -1.952 -9.475 1.00 0.00 16 LYS A O 3
ATOM 6082 N N . ASP A 1 17 ? 123.729 -0.331 -10.971 1.00 0.00 17 ASP A N 3
ATOM 6083 C CA . ASP A 1 17 ? 122.718 -0.753 -11.939 1.00 0.00 17 ASP A CA 3
ATOM 6084 C C . ASP A 1 17 ? 121.425 -1.164 -11.237 1.00 0.00 17 ASP A C 3
ATOM 6085 O O . ASP A 1 17 ? 120.863 -2.221 -11.527 1.00 0.00 17 ASP A O 3
ATOM 6094 N N . GLY A 1 18 ? 120.956 -0.328 -10.317 1.00 0.00 18 GLY A N 3
ATOM 6095 C CA . GLY A 1 18 ? 119.727 -0.624 -9.590 1.00 0.00 18 GLY A CA 3
ATOM 6096 C C . GLY A 1 18 ? 119.802 -1.993 -8.921 1.00 0.00 18 GLY A C 3
ATOM 6097 O O . GLY A 1 18 ? 118.805 -2.713 -8.860 1.00 0.00 18 GLY A O 3
ATOM 6101 N N . GLU A 1 19 ? 120.987 -2.350 -8.425 1.00 0.00 19 GLU A N 3
ATOM 6102 C CA . GLU A 1 19 ? 121.176 -3.641 -7.769 1.00 0.00 19 GLU A CA 3
ATOM 6103 C C . GLU A 1 19 ? 122.146 -3.513 -6.596 1.00 0.00 19 GLU A C 3
ATOM 6104 O O . GLU A 1 19 ? 122.971 -2.600 -6.559 1.00 0.00 19 GLU A O 3
ATOM 6116 N N . TRP A 1 20 ? 122.036 -4.434 -5.640 1.00 0.00 20 TRP A N 3
ATOM 6117 C CA . TRP A 1 20 ? 122.902 -4.422 -4.465 1.00 0.00 20 TRP A CA 3
ATOM 6118 C C . TRP A 1 20 ? 124.108 -5.336 -4.670 1.00 0.00 20 TRP A C 3
ATOM 6119 O O . TRP A 1 20 ? 123.971 -6.559 -4.713 1.00 0.00 20 TRP A O 3
ATOM 6140 N N . VAL A 1 21 ? 125.278 -4.713 -4.808 1.00 0.00 21 VAL A N 3
ATOM 6141 C CA . VAL A 1 21 ? 126.520 -5.453 -5.026 1.00 0.00 21 VAL A CA 3
ATOM 6142 C C . VAL A 1 21 ? 127.535 -5.179 -3.926 1.00 0.00 21 VAL A C 3
ATOM 6143 O O . VAL A 1 21 ? 127.830 -4.032 -3.603 1.00 0.00 21 VAL A O 3
ATOM 6156 N N . LEU A 1 22 ? 128.056 -6.255 -3.351 1.00 0.00 22 LEU A N 3
ATOM 6157 C CA . LEU A 1 22 ? 129.035 -6.139 -2.279 1.00 0.00 22 LEU A CA 3
ATOM 6158 C C . LEU A 1 22 ? 130.095 -5.115 -2.661 1.00 0.00 22 LEU A C 3
ATOM 6159 O O . LEU A 1 22 ? 130.844 -5.307 -3.619 1.00 0.00 22 LEU A O 3
ATOM 6175 N N . LEU A 1 23 ? 130.148 -4.022 -1.909 1.00 0.00 23 LEU A N 3
ATOM 6176 C CA . LEU A 1 23 ? 131.113 -2.971 -2.183 1.00 0.00 23 LEU A CA 3
ATOM 6177 C C . LEU A 1 23 ? 132.518 -3.544 -2.273 1.00 0.00 23 LEU A C 3
ATOM 6178 O O . LEU A 1 23 ? 133.368 -2.996 -2.966 1.00 0.00 23 LEU A O 3
ATOM 6194 N N . SER A 1 24 ? 132.766 -4.631 -1.553 1.00 0.00 24 SER A N 3
ATOM 6195 C CA . SER A 1 24 ? 134.079 -5.249 -1.549 1.00 0.00 24 SER A CA 3
ATOM 6196 C C . SER A 1 24 ? 134.628 -5.389 -2.965 1.00 0.00 24 SER A C 3
ATOM 6197 O O . SER A 1 24 ? 135.843 -5.396 -3.162 1.00 0.00 24 SER A O 3
ATOM 6205 N N . THR A 1 25 ? 133.741 -5.482 -3.954 1.00 0.00 25 THR A N 3
ATOM 6206 C CA . THR A 1 25 ? 134.170 -5.602 -5.343 1.00 0.00 25 THR A CA 3
ATOM 6207 C C . THR A 1 25 ? 134.817 -4.309 -5.826 1.00 0.00 25 THR A C 3
ATOM 6208 O O . THR A 1 25 ? 135.669 -4.318 -6.715 1.00 0.00 25 THR A O 3
ATOM 6219 N N . PHE A 1 26 ? 134.402 -3.197 -5.228 1.00 0.00 26 PHE A N 3
ATOM 6220 C CA . PHE A 1 26 ? 134.936 -1.890 -5.592 1.00 0.00 26 PHE A CA 3
ATOM 6221 C C . PHE A 1 26 ? 136.206 -1.591 -4.805 1.00 0.00 26 PHE A C 3
ATOM 6222 O O . PHE A 1 26 ? 137.010 -0.752 -5.211 1.00 0.00 26 PHE A O 3
ATOM 6239 N N . LEU A 1 27 ? 136.388 -2.277 -3.677 1.00 0.00 27 LEU A N 3
ATOM 6240 C CA . LEU A 1 27 ? 137.581 -2.049 -2.865 1.00 0.00 27 LEU A CA 3
ATOM 6241 C C . LEU A 1 27 ? 138.805 -2.670 -3.532 1.00 0.00 27 LEU A C 3
ATOM 6242 O O . LEU A 1 27 ? 139.878 -2.065 -3.560 1.00 0.00 27 LEU A O 3
ATOM 6258 N N . GLY A 1 28 ? 138.638 -3.873 -4.073 1.00 0.00 28 GLY A N 3
ATOM 6259 C CA . GLY A 1 28 ? 139.738 -4.560 -4.745 1.00 0.00 28 GLY A CA 3
ATOM 6260 C C . GLY A 1 28 ? 140.449 -5.519 -3.796 1.00 0.00 28 GLY A C 3
ATOM 6261 O O . GLY A 1 28 ? 141.466 -6.116 -4.150 1.00 0.00 28 GLY A O 3
ATOM 6265 N N . SER A 1 29 ? 139.911 -5.661 -2.590 1.00 0.00 29 SER A N 3
ATOM 6266 C CA . SER A 1 29 ? 140.510 -6.550 -1.601 1.00 0.00 29 SER A CA 3
ATOM 6267 C C . SER A 1 29 ? 140.130 -7.997 -1.885 1.00 0.00 29 SER A C 3
ATOM 6268 O O . SER A 1 29 ? 139.514 -8.295 -2.907 1.00 0.00 29 SER A O 3
ATOM 6276 N N . SER A 1 30 ? 140.522 -8.889 -0.979 1.00 0.00 30 SER A N 3
ATOM 6277 C CA . SER A 1 30 ? 140.242 -10.314 -1.131 1.00 0.00 30 SER A CA 3
ATOM 6278 C C . SER A 1 30 ? 141.224 -10.932 -2.119 1.00 0.00 30 SER A C 3
ATOM 6279 O O . SER A 1 30 ? 141.652 -12.074 -1.956 1.00 0.00 30 SER A O 3
ATOM 6287 N N . GLY A 1 31 ? 141.585 -10.159 -3.140 1.00 0.00 31 GLY A N 3
ATOM 6288 C CA . GLY A 1 31 ? 142.528 -10.627 -4.146 1.00 0.00 31 GLY A CA 3
ATOM 6289 C C . GLY A 1 31 ? 143.948 -10.531 -3.627 1.00 0.00 31 GLY A C 3
ATOM 6290 O O . GLY A 1 31 ? 144.414 -11.408 -2.899 1.00 0.00 31 GLY A O 3
ATOM 6294 N N . ASN A 1 32 ? 144.642 -9.460 -3.993 1.00 0.00 32 ASN A N 3
ATOM 6295 C CA . ASN A 1 32 ? 146.002 -9.252 -3.554 1.00 0.00 32 ASN A CA 3
ATOM 6296 C C . ASN A 1 32 ? 146.009 -8.816 -2.107 1.00 0.00 32 ASN A C 3
ATOM 6297 O O . ASN A 1 32 ? 146.939 -8.153 -1.665 1.00 0.00 32 ASN A O 3
ATOM 6308 N N . GLU A 1 33 ? 144.982 -9.213 -1.369 1.00 0.00 33 GLU A N 3
ATOM 6309 C CA . GLU A 1 33 ? 144.902 -8.858 0.034 1.00 0.00 33 GLU A CA 3
ATOM 6310 C C . GLU A 1 33 ? 146.096 -9.494 0.712 1.00 0.00 33 GLU A C 3
ATOM 6311 O O . GLU A 1 33 ? 146.518 -9.116 1.803 1.00 0.00 33 GLU A O 3
ATOM 6323 N N . GLN A 1 34 ? 146.577 -10.514 0.037 1.00 0.00 34 GLN A N 3
ATOM 6324 C CA . GLN A 1 34 ? 147.688 -11.290 0.573 1.00 0.00 34 GLN A CA 3
ATOM 6325 C C . GLN A 1 34 ? 148.901 -10.371 0.711 1.00 0.00 34 GLN A C 3
ATOM 6326 O O . GLN A 1 34 ? 149.569 -10.380 1.745 1.00 0.00 34 GLN A O 3
ATOM 6340 N N . GLU A 1 35 ? 149.162 -9.552 -0.297 1.00 0.00 35 GLU A N 3
ATOM 6341 C CA . GLU A 1 35 ? 150.272 -8.605 -0.225 1.00 0.00 35 GLU A CA 3
ATOM 6342 C C . GLU A 1 35 ? 149.966 -7.506 0.804 1.00 0.00 35 GLU A C 3
ATOM 6343 O O . GLU A 1 35 ? 150.871 -6.917 1.394 1.00 0.00 35 GLU A O 3
ATOM 6355 N N . LEU A 1 36 ? 148.673 -7.249 0.997 1.00 0.00 36 LEU A N 3
ATOM 6356 C CA . LEU A 1 36 ? 148.230 -6.221 1.949 1.00 0.00 36 LEU A CA 3
ATOM 6357 C C . LEU A 1 36 ? 148.471 -6.668 3.393 1.00 0.00 36 LEU A C 3
ATOM 6358 O O . LEU A 1 36 ? 148.365 -5.862 4.317 1.00 0.00 36 LEU A O 3
ATOM 6374 N N . LEU A 1 37 ? 148.797 -7.952 3.575 1.00 0.00 37 LEU A N 3
ATOM 6375 C CA . LEU A 1 37 ? 149.059 -8.501 4.910 1.00 0.00 37 LEU A CA 3
ATOM 6376 C C . LEU A 1 37 ? 150.501 -8.993 5.013 1.00 0.00 37 LEU A C 3
ATOM 6377 O O . LEU A 1 37 ? 151.019 -9.206 6.109 1.00 0.00 37 LEU A O 3
ATOM 6393 N N . GLU A 1 38 ? 151.138 -9.178 3.862 1.00 0.00 38 GLU A N 3
ATOM 6394 C CA . GLU A 1 38 ? 152.515 -9.651 3.831 1.00 0.00 38 GLU A CA 3
ATOM 6395 C C . GLU A 1 38 ? 153.460 -8.557 4.303 1.00 0.00 38 GLU A C 3
ATOM 6396 O O . GLU A 1 38 ? 154.357 -8.810 5.101 1.00 0.00 38 GLU A O 3
ATOM 6408 N N . LEU A 1 39 ? 153.274 -7.346 3.792 1.00 0.00 39 LEU A N 3
ATOM 6409 C CA . LEU A 1 39 ? 154.154 -6.244 4.158 1.00 0.00 39 LEU A CA 3
ATOM 6410 C C . LEU A 1 39 ? 154.255 -6.150 5.670 1.00 0.00 39 LEU A C 3
ATOM 6411 O O . LEU A 1 39 ? 155.349 -6.008 6.217 1.00 0.00 39 LEU A O 3
ATOM 6427 N N . ASP A 1 40 ? 153.127 -6.250 6.347 1.00 0.00 40 ASP A N 3
ATOM 6428 C CA . ASP A 1 40 ? 153.120 -6.196 7.798 1.00 0.00 40 ASP A CA 3
ATOM 6429 C C . ASP A 1 40 ? 154.012 -7.294 8.376 1.00 0.00 40 ASP A C 3
ATOM 6430 O O . ASP A 1 40 ? 154.547 -7.162 9.477 1.00 0.00 40 ASP A O 3
ATOM 6439 N N . LYS A 1 41 ? 154.153 -8.384 7.626 1.00 0.00 41 LYS A N 3
ATOM 6440 C CA . LYS A 1 41 ? 154.966 -9.517 8.062 1.00 0.00 41 LYS A CA 3
ATOM 6441 C C . LYS A 1 41 ? 156.449 -9.311 7.747 1.00 0.00 41 LYS A C 3
ATOM 6442 O O . LYS A 1 41 ? 157.315 -9.818 8.459 1.00 0.00 41 LYS A O 3
ATOM 6461 N N . TRP A 1 42 ? 156.737 -8.597 6.661 1.00 0.00 42 TRP A N 3
ATOM 6462 C CA . TRP A 1 42 ? 158.124 -8.373 6.252 1.00 0.00 42 TRP A CA 3
ATOM 6463 C C . TRP A 1 42 ? 158.931 -7.839 7.420 1.00 0.00 42 TRP A C 3
ATOM 6464 O O . TRP A 1 42 ? 160.095 -8.191 7.610 1.00 0.00 42 TRP A O 3
ATOM 6485 N N . ALA A 1 43 ? 158.284 -7.007 8.213 1.00 0.00 43 ALA A N 3
ATOM 6486 C CA . ALA A 1 43 ? 158.913 -6.433 9.394 1.00 0.00 43 ALA A CA 3
ATOM 6487 C C . ALA A 1 43 ? 159.433 -7.542 10.295 1.00 0.00 43 ALA A C 3
ATOM 6488 O O . ALA A 1 43 ? 160.448 -7.387 10.971 1.00 0.00 43 ALA A O 3
ATOM 6495 N N . SER A 1 44 ? 158.715 -8.660 10.305 1.00 0.00 44 SER A N 3
ATOM 6496 C CA . SER A 1 44 ? 159.093 -9.792 11.136 1.00 0.00 44 SER A CA 3
ATOM 6497 C C . SER A 1 44 ? 160.509 -10.248 10.815 1.00 0.00 44 SER A C 3
ATOM 6498 O O . SER A 1 44 ? 161.332 -10.408 11.716 1.00 0.00 44 SER A O 3
ATOM 6506 N N . LEU A 1 45 ? 160.799 -10.451 9.534 1.00 0.00 45 LEU A N 3
ATOM 6507 C CA . LEU A 1 45 ? 162.134 -10.882 9.143 1.00 0.00 45 LEU A CA 3
ATOM 6508 C C . LEU A 1 45 ? 163.170 -9.825 9.523 1.00 0.00 45 LEU A C 3
ATOM 6509 O O . LEU A 1 45 ? 164.192 -10.126 10.132 1.00 0.00 45 LEU A O 3
ATOM 6525 N N . TRP A 1 46 ? 162.897 -8.578 9.167 1.00 0.00 46 TRP A N 3
ATOM 6526 C CA . TRP A 1 46 ? 163.821 -7.497 9.485 1.00 0.00 46 TRP A CA 3
ATOM 6527 C C . TRP A 1 46 ? 163.995 -7.377 10.994 1.00 0.00 46 TRP A C 3
ATOM 6528 O O . TRP A 1 46 ? 165.088 -7.092 11.481 1.00 0.00 46 TRP A O 3
ATOM 6549 N N . ASN A 1 47 ? 162.909 -7.598 11.721 1.00 0.00 47 ASN A N 3
ATOM 6550 C CA . ASN A 1 47 ? 162.942 -7.517 13.177 1.00 0.00 47 ASN A CA 3
ATOM 6551 C C . ASN A 1 47 ? 163.807 -8.626 13.774 1.00 0.00 47 ASN A C 3
ATOM 6552 O O . ASN A 1 47 ? 164.425 -8.436 14.821 1.00 0.00 47 ASN A O 3
ATOM 6563 N N . TRP A 1 48 ? 163.845 -9.783 13.116 1.00 0.00 48 TRP A N 3
ATOM 6564 C CA . TRP A 1 48 ? 164.635 -10.897 13.615 1.00 0.00 48 TRP A CA 3
ATOM 6565 C C . TRP A 1 48 ? 166.068 -10.817 13.092 1.00 0.00 48 TRP A C 3
ATOM 6566 O O . TRP A 1 48 ? 166.945 -11.535 13.560 1.00 0.00 48 TRP A O 3
ATOM 6587 N N . PHE A 1 49 ? 166.301 -9.938 12.118 1.00 0.00 49 PHE A N 3
ATOM 6588 C CA . PHE A 1 49 ? 167.632 -9.769 11.539 1.00 0.00 49 PHE A CA 3
ATOM 6589 C C . PHE A 1 49 ? 168.437 -8.733 12.323 1.00 0.00 49 PHE A C 3
ATOM 6590 O O . PHE A 1 49 ? 169.521 -8.328 11.903 1.00 0.00 49 PHE A O 3
ATOM 6607 N N . ASN A 1 50 ? 167.905 -8.319 13.468 1.00 0.00 50 ASN A N 3
ATOM 6608 C CA . ASN A 1 50 ? 168.573 -7.350 14.311 1.00 0.00 50 ASN A CA 3
ATOM 6609 C C . ASN A 1 50 ? 169.809 -7.972 14.949 1.00 0.00 50 ASN A C 3
ATOM 6610 O O . ASN A 1 50 ? 170.673 -7.265 15.464 1.00 0.00 50 ASN A O 3
ATOM 6621 N N . ILE A 1 51 ? 169.891 -9.300 14.909 1.00 0.00 51 ILE A N 3
ATOM 6622 C CA . ILE A 1 51 ? 171.032 -9.993 15.494 1.00 0.00 51 ILE A CA 3
ATOM 6623 C C . ILE A 1 51 ? 172.315 -9.468 14.873 1.00 0.00 51 ILE A C 3
ATOM 6624 O O . ILE A 1 51 ? 173.306 -9.235 15.564 1.00 0.00 51 ILE A O 3
ATOM 6640 N N . THR A 1 52 ? 172.281 -9.269 13.563 1.00 0.00 52 THR A N 3
ATOM 6641 C CA . THR A 1 52 ? 173.435 -8.754 12.848 1.00 0.00 52 THR A CA 3
ATOM 6642 C C . THR A 1 52 ? 173.592 -7.264 13.119 1.00 0.00 52 THR A C 3
ATOM 6643 O O . THR A 1 52 ? 174.686 -6.714 12.994 1.00 0.00 52 THR A O 3
ATOM 6654 N N . ASN A 1 53 ? 172.494 -6.611 13.502 1.00 0.00 53 ASN A N 3
ATOM 6655 C CA . ASN A 1 53 ? 172.574 -5.180 13.788 1.00 0.00 53 ASN A CA 3
ATOM 6656 C C . ASN A 1 53 ? 173.430 -4.937 15.033 1.00 0.00 53 ASN A C 3
ATOM 6657 O O . ASN A 1 53 ? 174.371 -4.144 15.005 1.00 0.00 53 ASN A O 3
ATOM 6668 N N . TRP A 1 54 ? 173.074 -5.601 16.129 1.00 0.00 54 TRP A N 3
ATOM 6669 C CA . TRP A 1 54 ? 173.791 -5.429 17.394 1.00 0.00 54 TRP A CA 3
ATOM 6670 C C . TRP A 1 54 ? 175.169 -6.074 17.330 1.00 0.00 54 TRP A C 3
ATOM 6671 O O . TRP A 1 54 ? 176.097 -5.643 18.014 1.00 0.00 54 TRP A O 3
ATOM 6692 N N . LEU A 1 55 ? 175.284 -7.116 16.516 1.00 0.00 55 LEU A N 3
ATOM 6693 C CA . LEU A 1 55 ? 176.551 -7.821 16.382 1.00 0.00 55 LEU A CA 3
ATOM 6694 C C . LEU A 1 55 ? 177.685 -6.812 16.212 1.00 0.00 55 LEU A C 3
ATOM 6695 O O . LEU A 1 55 ? 178.660 -6.829 16.961 1.00 0.00 55 LEU A O 3
ATOM 6711 N N . TRP A 1 56 ? 177.550 -5.940 15.220 1.00 0.00 56 TRP A N 3
ATOM 6712 C CA . TRP A 1 56 ? 178.572 -4.925 14.948 1.00 0.00 56 TRP A CA 3
ATOM 6713 C C . TRP A 1 56 ? 178.809 -4.046 16.169 1.00 0.00 56 TRP A C 3
ATOM 6714 O O . TRP A 1 56 ? 179.868 -3.435 16.313 1.00 0.00 56 TRP A O 3
ATOM 6735 N N . TYR A 1 57 ? 177.825 -4.003 17.055 1.00 0.00 57 TYR A N 3
ATOM 6736 C CA . TYR A 1 57 ? 177.948 -3.211 18.270 1.00 0.00 57 TYR A CA 3
ATOM 6737 C C . TYR A 1 57 ? 178.968 -3.847 19.205 1.00 0.00 57 TYR A C 3
ATOM 6738 O O . TYR A 1 57 ? 179.899 -3.189 19.670 1.00 0.00 57 TYR A O 3
ATOM 6756 N N . ILE A 1 58 ? 178.772 -5.137 19.473 1.00 0.00 58 ILE A N 3
ATOM 6757 C CA . ILE A 1 58 ? 179.666 -5.879 20.358 1.00 0.00 58 ILE A CA 3
ATOM 6758 C C . ILE A 1 58 ? 180.658 -6.714 19.557 1.00 0.00 58 ILE A C 3
ATOM 6759 O O . ILE A 1 58 ? 181.336 -7.579 20.113 1.00 0.00 58 ILE A O 3
ATOM 6775 N N . LYS A 1 59 ? 180.750 -6.449 18.254 1.00 0.00 59 LYS A N 3
ATOM 6776 C CA . LYS A 1 59 ? 181.679 -7.186 17.401 1.00 0.00 59 LYS A CA 3
ATOM 6777 C C . LYS A 1 59 ? 182.231 -6.278 16.308 1.00 0.00 59 LYS A C 3
ATOM 6778 O O . LYS A 1 59 ? 183.259 -6.620 15.745 1.00 0.00 59 LYS A O 3
ATOM 6798 N N . GLY B 1 1 ? 108.820 0.343 4.861 1.00 0.00 1 GLY B N 3
ATOM 6799 C CA . GLY B 1 1 ? 108.417 -0.453 3.666 1.00 0.00 1 GLY B CA 3
ATOM 6800 C C . GLY B 1 1 ? 109.554 -0.456 2.650 1.00 0.00 1 GLY B C 3
ATOM 6801 O O . GLY B 1 1 ? 109.513 -1.187 1.660 1.00 0.00 1 GLY B O 3
ATOM 6807 N N . TYR B 1 2 ? 110.567 0.366 2.904 1.00 0.00 2 TYR B N 3
ATOM 6808 C CA . TYR B 1 2 ? 111.713 0.456 2.008 1.00 0.00 2 TYR B CA 3
ATOM 6809 C C . TYR B 1 2 ? 112.987 0.753 2.797 1.00 0.00 2 TYR B C 3
ATOM 6810 O O . TYR B 1 2 ? 113.265 0.113 3.811 1.00 0.00 2 TYR B O 3
ATOM 6828 N N . ILE B 1 3 ? 113.760 1.719 2.317 1.00 0.00 3 ILE B N 3
ATOM 6829 C CA . ILE B 1 3 ? 115.011 2.093 2.970 1.00 0.00 3 ILE B CA 3
ATOM 6830 C C . ILE B 1 3 ? 114.737 3.046 4.138 1.00 0.00 3 ILE B C 3
ATOM 6831 O O . ILE B 1 3 ? 113.719 3.738 4.142 1.00 0.00 3 ILE B O 3
ATOM 6847 N N . PRO B 1 4 ? 115.610 3.112 5.120 1.00 0.00 4 PRO B N 3
ATOM 6848 C CA . PRO B 1 4 ? 115.414 4.026 6.284 1.00 0.00 4 PRO B CA 3
ATOM 6849 C C . PRO B 1 4 ? 115.505 5.501 5.886 1.00 0.00 4 PRO B C 3
ATOM 6850 O O . PRO B 1 4 ? 114.486 6.135 5.618 1.00 0.00 4 PRO B O 3
ATOM 6861 N N . GLU B 1 5 ? 116.728 6.034 5.851 1.00 0.00 5 GLU B N 3
ATOM 6862 C CA . GLU B 1 5 ? 116.962 7.435 5.492 1.00 0.00 5 GLU B CA 3
ATOM 6863 C C . GLU B 1 5 ? 118.417 7.787 5.792 1.00 0.00 5 GLU B C 3
ATOM 6864 O O . GLU B 1 5 ? 118.838 7.774 6.948 1.00 0.00 5 GLU B O 3
ATOM 6876 N N . ALA B 1 6 ? 119.185 8.091 4.752 1.00 0.00 6 ALA B N 3
ATOM 6877 C CA . ALA B 1 6 ? 120.593 8.427 4.935 1.00 0.00 6 ALA B CA 3
ATOM 6878 C C . ALA B 1 6 ? 120.738 9.824 5.565 1.00 0.00 6 ALA B C 3
ATOM 6879 O O . ALA B 1 6 ? 120.043 10.751 5.149 1.00 0.00 6 ALA B O 3
ATOM 6886 N N . PRO B 1 7 ? 121.615 10.019 6.537 1.00 0.00 7 PRO B N 3
ATOM 6887 C CA . PRO B 1 7 ? 121.800 11.361 7.165 1.00 0.00 7 PRO B CA 3
ATOM 6888 C C . PRO B 1 7 ? 122.598 12.305 6.267 1.00 0.00 7 PRO B C 3
ATOM 6889 O O . PRO B 1 7 ? 123.284 11.858 5.346 1.00 0.00 7 PRO B O 3
ATOM 6900 N N . ARG B 1 8 ? 122.500 13.604 6.549 1.00 0.00 8 ARG B N 3
ATOM 6901 C CA . ARG B 1 8 ? 123.213 14.620 5.773 1.00 0.00 8 ARG B CA 3
ATOM 6902 C C . ARG B 1 8 ? 124.103 15.454 6.688 1.00 0.00 8 ARG B C 3
ATOM 6903 O O . ARG B 1 8 ? 123.634 16.396 7.326 1.00 0.00 8 ARG B O 3
ATOM 6924 N N . ASP B 1 9 ? 125.386 15.100 6.745 1.00 0.00 9 ASP B N 3
ATOM 6925 C CA . ASP B 1 9 ? 126.341 15.822 7.584 1.00 0.00 9 ASP B CA 3
ATOM 6926 C C . ASP B 1 9 ? 127.670 15.983 6.857 1.00 0.00 9 ASP B C 3
ATOM 6927 O O . ASP B 1 9 ? 128.656 16.437 7.439 1.00 0.00 9 ASP B O 3
ATOM 6936 N N . GLY B 1 10 ? 127.685 15.608 5.579 1.00 0.00 10 GLY B N 3
ATOM 6937 C CA . GLY B 1 10 ? 128.896 15.715 4.769 1.00 0.00 10 GLY B CA 3
ATOM 6938 C C . GLY B 1 10 ? 129.632 14.381 4.705 1.00 0.00 10 GLY B C 3
ATOM 6939 O O . GLY B 1 10 ? 130.573 14.218 3.927 1.00 0.00 10 GLY B O 3
ATOM 6943 N N . GLN B 1 11 ? 129.196 13.428 5.521 1.00 0.00 11 GLN B N 3
ATOM 6944 C CA . GLN B 1 11 ? 129.818 12.108 5.542 1.00 0.00 11 GLN B CA 3
ATOM 6945 C C . GLN B 1 11 ? 129.121 11.186 4.549 1.00 0.00 11 GLN B C 3
ATOM 6946 O O . GLN B 1 11 ? 128.136 11.581 3.924 1.00 0.00 11 GLN B O 3
ATOM 6960 N N . ALA B 1 12 ? 129.630 9.957 4.417 1.00 0.00 12 ALA B N 3
ATOM 6961 C CA . ALA B 1 12 ? 129.041 8.980 3.502 1.00 0.00 12 ALA B CA 3
ATOM 6962 C C . ALA B 1 12 ? 128.724 7.693 4.251 1.00 0.00 12 ALA B C 3
ATOM 6963 O O . ALA B 1 12 ? 129.394 7.367 5.221 1.00 0.00 12 ALA B O 3
ATOM 6970 N N . TYR B 1 13 ? 127.695 6.976 3.800 1.00 0.00 13 TYR B N 3
ATOM 6971 C CA . TYR B 1 13 ? 127.291 5.729 4.432 1.00 0.00 13 TYR B CA 3
ATOM 6972 C C . TYR B 1 13 ? 126.868 4.732 3.359 1.00 0.00 13 TYR B C 3
ATOM 6973 O O . TYR B 1 13 ? 126.432 5.134 2.281 1.00 0.00 13 TYR B O 3
ATOM 6991 N N . VAL B 1 14 ? 127.001 3.439 3.660 1.00 0.00 14 VAL B N 3
ATOM 6992 C CA . VAL B 1 14 ? 126.632 2.385 2.707 1.00 0.00 14 VAL B CA 3
ATOM 6993 C C . VAL B 1 14 ? 125.404 1.633 3.209 1.00 0.00 14 VAL B C 3
ATOM 6994 O O . VAL B 1 14 ? 124.909 1.906 4.302 1.00 0.00 14 VAL B O 3
ATOM 7007 N N . ARG B 1 15 ? 124.915 0.688 2.412 1.00 0.00 15 ARG B N 3
ATOM 7008 C CA . ARG B 1 15 ? 123.742 -0.084 2.804 1.00 0.00 15 ARG B CA 3
ATOM 7009 C C . ARG B 1 15 ? 124.170 -1.338 3.549 1.00 0.00 15 ARG B C 3
ATOM 7010 O O . ARG B 1 15 ? 124.708 -2.272 2.958 1.00 0.00 15 ARG B O 3
ATOM 7031 N N . LYS B 1 16 ? 123.923 -1.343 4.854 1.00 0.00 16 LYS B N 3
ATOM 7032 C CA . LYS B 1 16 ? 124.278 -2.478 5.695 1.00 0.00 16 LYS B CA 3
ATOM 7033 C C . LYS B 1 16 ? 123.220 -2.683 6.767 1.00 0.00 16 LYS B C 3
ATOM 7034 O O . LYS B 1 16 ? 122.805 -1.726 7.420 1.00 0.00 16 LYS B O 3
ATOM 7053 N N . ASP B 1 17 ? 122.806 -3.935 6.949 1.00 0.00 17 ASP B N 3
ATOM 7054 C CA . ASP B 1 17 ? 121.802 -4.271 7.955 1.00 0.00 17 ASP B CA 3
ATOM 7055 C C . ASP B 1 17 ? 120.723 -3.193 8.027 1.00 0.00 17 ASP B C 3
ATOM 7056 O O . ASP B 1 17 ? 120.295 -2.805 9.115 1.00 0.00 17 ASP B O 3
ATOM 7065 N N . GLY B 1 18 ? 120.287 -2.709 6.867 1.00 0.00 18 GLY B N 3
ATOM 7066 C CA . GLY B 1 18 ? 119.260 -1.676 6.823 1.00 0.00 18 GLY B CA 3
ATOM 7067 C C . GLY B 1 18 ? 119.659 -0.464 7.661 1.00 0.00 18 GLY B C 3
ATOM 7068 O O . GLY B 1 18 ? 118.825 0.113 8.358 1.00 0.00 18 GLY B O 3
ATOM 7072 N N . GLU B 1 19 ? 120.936 -0.081 7.603 1.00 0.00 19 GLU B N 3
ATOM 7073 C CA . GLU B 1 19 ? 121.407 1.060 8.376 1.00 0.00 19 GLU B CA 3
ATOM 7074 C C . GLU B 1 19 ? 122.570 1.747 7.666 1.00 0.00 19 GLU B C 3
ATOM 7075 O O . GLU B 1 19 ? 123.229 1.153 6.814 1.00 0.00 19 GLU B O 3
ATOM 7087 N N . TRP B 1 20 ? 122.814 3.004 8.025 1.00 0.00 20 TRP B N 3
ATOM 7088 C CA . TRP B 1 20 ? 123.898 3.767 7.420 1.00 0.00 20 TRP B CA 3
ATOM 7089 C C . TRP B 1 20 ? 125.224 3.438 8.098 1.00 0.00 20 TRP B C 3
ATOM 7090 O O . TRP B 1 20 ? 125.364 3.594 9.312 1.00 0.00 20 TRP B O 3
ATOM 7111 N N . VAL B 1 21 ? 126.178 2.968 7.295 1.00 0.00 21 VAL B N 3
ATOM 7112 C CA . VAL B 1 21 ? 127.496 2.596 7.821 1.00 0.00 21 VAL B CA 3
ATOM 7113 C C . VAL B 1 21 ? 128.628 3.212 7.007 1.00 0.00 21 VAL B C 3
ATOM 7114 O O . VAL B 1 21 ? 128.797 2.926 5.823 1.00 0.00 21 VAL B O 3
ATOM 7127 N N . LEU B 1 22 ? 129.395 4.069 7.667 1.00 0.00 22 LEU B N 3
ATOM 7128 C CA . LEU B 1 22 ? 130.510 4.743 7.027 1.00 0.00 22 LEU B CA 3
ATOM 7129 C C . LEU B 1 22 ? 131.347 3.746 6.248 1.00 0.00 22 LEU B C 3
ATOM 7130 O O . LEU B 1 22 ? 131.962 2.846 6.821 1.00 0.00 22 LEU B O 3
ATOM 7146 N N . LEU B 1 23 ? 131.369 3.916 4.933 1.00 0.00 23 LEU B N 3
ATOM 7147 C CA . LEU B 1 23 ? 132.132 3.030 4.078 1.00 0.00 23 LEU B CA 3
ATOM 7148 C C . LEU B 1 23 ? 133.571 2.959 4.556 1.00 0.00 23 LEU B C 3
ATOM 7149 O O . LEU B 1 23 ? 134.220 1.922 4.439 1.00 0.00 23 LEU B O 3
ATOM 7165 N N . SER B 1 24 ? 134.077 4.071 5.082 1.00 0.00 24 SER B N 3
ATOM 7166 C CA . SER B 1 24 ? 135.449 4.123 5.554 1.00 0.00 24 SER B CA 3
ATOM 7167 C C . SER B 1 24 ? 135.760 2.956 6.478 1.00 0.00 24 SER B C 3
ATOM 7168 O O . SER B 1 24 ? 136.908 2.518 6.561 1.00 0.00 24 SER B O 3
ATOM 7176 N N . THR B 1 25 ? 134.745 2.432 7.160 1.00 0.00 25 THR B N 3
ATOM 7177 C CA . THR B 1 25 ? 134.950 1.299 8.050 1.00 0.00 25 THR B CA 3
ATOM 7178 C C . THR B 1 25 ? 135.290 0.051 7.248 1.00 0.00 25 THR B C 3
ATOM 7179 O O . THR B 1 25 ? 135.987 -0.842 7.726 1.00 0.00 25 THR B O 3
ATOM 7190 N N . PHE B 1 26 ? 134.787 0.003 6.018 1.00 0.00 26 PHE B N 3
ATOM 7191 C CA . PHE B 1 26 ? 135.037 -1.134 5.144 1.00 0.00 26 PHE B CA 3
ATOM 7192 C C . PHE B 1 26 ? 136.391 -0.995 4.464 1.00 0.00 26 PHE B C 3
ATOM 7193 O O . PHE B 1 26 ? 136.980 -1.988 4.035 1.00 0.00 26 PHE B O 3
ATOM 7210 N N . LEU B 1 27 ? 136.894 0.235 4.370 1.00 0.00 27 LEU B N 3
ATOM 7211 C CA . LEU B 1 27 ? 138.194 0.452 3.737 1.00 0.00 27 LEU B CA 3
ATOM 7212 C C . LEU B 1 27 ? 139.321 0.001 4.660 1.00 0.00 27 LEU B C 3
ATOM 7213 O O . LEU B 1 27 ? 140.311 -0.573 4.205 1.00 0.00 27 LEU B O 3
ATOM 7229 N N . GLY B 1 28 ? 139.165 0.260 5.955 1.00 0.00 28 GLY B N 3
ATOM 7230 C CA . GLY B 1 28 ? 140.178 -0.130 6.930 1.00 0.00 28 GLY B CA 3
ATOM 7231 C C . GLY B 1 28 ? 141.133 1.023 7.213 1.00 0.00 28 GLY B C 3
ATOM 7232 O O . GLY B 1 28 ? 142.257 0.814 7.670 1.00 0.00 28 GLY B O 3
ATOM 7236 N N . SER B 1 29 ? 140.678 2.240 6.938 1.00 0.00 29 SER B N 3
ATOM 7237 C CA . SER B 1 29 ? 141.499 3.419 7.165 1.00 0.00 29 SER B CA 3
ATOM 7238 C C . SER B 1 29 ? 141.486 3.798 8.640 1.00 0.00 29 SER B C 3
ATOM 7239 O O . SER B 1 29 ? 140.698 3.265 9.420 1.00 0.00 29 SER B O 3
ATOM 7247 N N . SER B 1 30 ? 142.371 4.720 9.005 1.00 0.00 30 SER B N 3
ATOM 7248 C CA . SER B 1 30 ? 142.478 5.185 10.386 1.00 0.00 30 SER B CA 3
ATOM 7249 C C . SER B 1 30 ? 143.270 4.189 11.229 1.00 0.00 30 SER B C 3
ATOM 7250 O O . SER B 1 30 ? 143.404 4.358 12.440 1.00 0.00 30 SER B O 3
ATOM 7258 N N . GLY B 1 31 ? 143.799 3.156 10.579 1.00 0.00 31 GLY B N 3
ATOM 7259 C CA . GLY B 1 31 ? 144.583 2.149 11.285 1.00 0.00 31 GLY B CA 3
ATOM 7260 C C . GLY B 1 31 ? 145.433 1.337 10.321 1.00 0.00 31 GLY B C 3
ATOM 7261 O O . GLY B 1 31 ? 145.802 0.198 10.608 1.00 0.00 31 GLY B O 3
ATOM 7265 N N . ASN B 1 32 ? 145.734 1.931 9.175 1.00 0.00 32 ASN B N 3
ATOM 7266 C CA . ASN B 1 32 ? 146.534 1.264 8.158 1.00 0.00 32 ASN B CA 3
ATOM 7267 C C . ASN B 1 32 ? 147.052 2.282 7.153 1.00 0.00 32 ASN B C 3
ATOM 7268 O O . ASN B 1 32 ? 147.864 1.955 6.298 1.00 0.00 32 ASN B O 3
ATOM 7279 N N . GLU B 1 33 ? 146.595 3.522 7.296 1.00 0.00 33 GLU B N 3
ATOM 7280 C CA . GLU B 1 33 ? 147.017 4.610 6.420 1.00 0.00 33 GLU B CA 3
ATOM 7281 C C . GLU B 1 33 ? 148.498 4.861 6.624 1.00 0.00 33 GLU B C 3
ATOM 7282 O O . GLU B 1 33 ? 149.150 5.554 5.844 1.00 0.00 33 GLU B O 3
ATOM 7294 N N . GLN B 1 34 ? 149.001 4.296 7.703 1.00 0.00 34 GLN B N 3
ATOM 7295 C CA . GLN B 1 34 ? 150.406 4.474 8.032 1.00 0.00 34 GLN B CA 3
ATOM 7296 C C . GLN B 1 34 ? 151.239 3.809 6.943 1.00 0.00 34 GLN B C 3
ATOM 7297 O O . GLN B 1 34 ? 152.126 4.438 6.367 1.00 0.00 34 GLN B O 3
ATOM 7311 N N . GLU B 1 35 ? 150.970 2.542 6.672 1.00 0.00 35 GLU B N 3
ATOM 7312 C CA . GLU B 1 35 ? 151.728 1.816 5.655 1.00 0.00 35 GLU B CA 3
ATOM 7313 C C . GLU B 1 35 ? 151.480 2.412 4.265 1.00 0.00 35 GLU B C 3
ATOM 7314 O O . GLU B 1 35 ? 152.327 2.322 3.376 1.00 0.00 35 GLU B O 3
ATOM 7326 N N . LEU B 1 36 ? 150.323 3.045 4.106 1.00 0.00 36 LEU B N 3
ATOM 7327 C CA . LEU B 1 36 ? 149.972 3.687 2.835 1.00 0.00 36 LEU B CA 3
ATOM 7328 C C . LEU B 1 36 ? 150.778 4.969 2.617 1.00 0.00 36 LEU B C 3
ATOM 7329 O O . LEU B 1 36 ? 151.288 5.212 1.523 1.00 0.00 36 LEU B O 3
ATOM 7345 N N . LEU B 1 37 ? 150.863 5.800 3.655 1.00 0.00 37 LEU B N 3
ATOM 7346 C CA . LEU B 1 37 ? 151.578 7.073 3.554 1.00 0.00 37 LEU B CA 3
ATOM 7347 C C . LEU B 1 37 ? 153.051 6.934 3.931 1.00 0.00 37 LEU B C 3
ATOM 7348 O O . LEU B 1 37 ? 153.802 7.908 3.873 1.00 0.00 37 LEU B O 3
ATOM 7364 N N . GLU B 1 38 ? 153.466 5.735 4.315 1.00 0.00 38 GLU B N 3
ATOM 7365 C CA . GLU B 1 38 ? 154.850 5.509 4.692 1.00 0.00 38 GLU B CA 3
ATOM 7366 C C . GLU B 1 38 ? 155.754 5.558 3.470 1.00 0.00 38 GLU B C 3
ATOM 7367 O O . GLU B 1 38 ? 156.774 6.239 3.474 1.00 0.00 38 GLU B O 3
ATOM 7379 N N . LEU B 1 39 ? 155.391 4.817 2.429 1.00 0.00 39 LEU B N 3
ATOM 7380 C CA . LEU B 1 39 ? 156.218 4.770 1.232 1.00 0.00 39 LEU B CA 3
ATOM 7381 C C . LEU B 1 39 ? 156.497 6.178 0.736 1.00 0.00 39 LEU B C 3
ATOM 7382 O O . LEU B 1 39 ? 157.637 6.512 0.412 1.00 0.00 39 LEU B O 3
ATOM 7398 N N . ASP B 1 40 ? 155.471 7.009 0.691 1.00 0.00 40 ASP B N 3
ATOM 7399 C CA . ASP B 1 40 ? 155.642 8.382 0.250 1.00 0.00 40 ASP B CA 3
ATOM 7400 C C . ASP B 1 40 ? 156.770 9.061 1.027 1.00 0.00 40 ASP B C 3
ATOM 7401 O O . ASP B 1 40 ? 157.479 9.915 0.492 1.00 0.00 40 ASP B O 3
ATOM 7410 N N . LYS B 1 41 ? 156.917 8.687 2.296 1.00 0.00 41 LYS B N 3
ATOM 7411 C CA . LYS B 1 41 ? 157.948 9.279 3.150 1.00 0.00 41 LYS B CA 3
ATOM 7412 C C . LYS B 1 41 ? 159.313 8.622 2.931 1.00 0.00 41 LYS B C 3
ATOM 7413 O O . LYS B 1 41 ? 160.344 9.280 3.042 1.00 0.00 41 LYS B O 3
ATOM 7432 N N . TRP B 1 42 ? 159.319 7.321 2.655 1.00 0.00 42 TRP B N 3
ATOM 7433 C CA . TRP B 1 42 ? 160.582 6.604 2.466 1.00 0.00 42 TRP B CA 3
ATOM 7434 C C . TRP B 1 42 ? 161.421 7.298 1.408 1.00 0.00 42 TRP B C 3
ATOM 7435 O O . TRP B 1 42 ? 162.643 7.391 1.523 1.00 0.00 42 TRP B O 3
ATOM 7456 N N . ALA B 1 43 ? 160.744 7.807 0.394 1.00 0.00 43 ALA B N 3
ATOM 7457 C CA . ALA B 1 43 ? 161.408 8.531 -0.681 1.00 0.00 43 ALA B CA 3
ATOM 7458 C C . ALA B 1 43 ? 162.211 9.693 -0.117 1.00 0.00 43 ALA B C 3
ATOM 7459 O O . ALA B 1 43 ? 163.280 10.031 -0.623 1.00 0.00 43 ALA B O 3
ATOM 7466 N N . SER B 1 44 ? 161.672 10.314 0.928 1.00 0.00 44 SER B N 3
ATOM 7467 C CA . SER B 1 44 ? 162.329 11.454 1.549 1.00 0.00 44 SER B CA 3
ATOM 7468 C C . SER B 1 44 ? 163.730 11.084 2.012 1.00 0.00 44 SER B C 3
ATOM 7469 O O . SER B 1 44 ? 164.696 11.776 1.691 1.00 0.00 44 SER B O 3
ATOM 7477 N N . LEU B 1 45 ? 163.848 9.995 2.764 1.00 0.00 45 LEU B N 3
ATOM 7478 C CA . LEU B 1 45 ? 165.155 9.573 3.244 1.00 0.00 45 LEU B CA 3
ATOM 7479 C C . LEU B 1 45 ? 166.067 9.225 2.070 1.00 0.00 45 LEU B C 3
ATOM 7480 O O . LEU B 1 45 ? 167.204 9.680 1.990 1.00 0.00 45 LEU B O 3
ATOM 7496 N N . TRP B 1 46 ? 165.561 8.414 1.151 1.00 0.00 46 TRP B N 3
ATOM 7497 C CA . TRP B 1 46 ? 166.351 8.022 -0.008 1.00 0.00 46 TRP B CA 3
ATOM 7498 C C . TRP B 1 46 ? 166.733 9.247 -0.828 1.00 0.00 46 TRP B C 3
ATOM 7499 O O . TRP B 1 46 ? 167.825 9.315 -1.392 1.00 0.00 46 TRP B O 3
ATOM 7520 N N . ASN B 1 47 ? 165.825 10.211 -0.887 1.00 0.00 47 ASN B N 3
ATOM 7521 C CA . ASN B 1 47 ? 166.067 11.437 -1.638 1.00 0.00 47 ASN B CA 3
ATOM 7522 C C . ASN B 1 47 ? 167.191 12.258 -1.010 1.00 0.00 47 ASN B C 3
ATOM 7523 O O . ASN B 1 47 ? 167.936 12.938 -1.715 1.00 0.00 47 ASN B O 3
ATOM 7534 N N . TRP B 1 48 ? 167.310 12.204 0.316 1.00 0.00 48 TRP B N 3
ATOM 7535 C CA . TRP B 1 48 ? 168.345 12.961 1.004 1.00 0.00 48 TRP B CA 3
ATOM 7536 C C . TRP B 1 48 ? 169.641 12.157 1.086 1.00 0.00 48 TRP B C 3
ATOM 7537 O O . TRP B 1 48 ? 170.692 12.697 1.426 1.00 0.00 48 TRP B O 3
ATOM 7558 N N . PHE B 1 49 ? 169.565 10.863 0.771 1.00 0.00 49 PHE B N 3
ATOM 7559 C CA . PHE B 1 49 ? 170.738 9.993 0.811 1.00 0.00 49 PHE B CA 3
ATOM 7560 C C . PHE B 1 49 ? 171.485 10.031 -0.520 1.00 0.00 49 PHE B C 3
ATOM 7561 O O . PHE B 1 49 ? 172.424 9.269 -0.736 1.00 0.00 49 PHE B O 3
ATOM 7578 N N . ASN B 1 50 ? 171.076 10.941 -1.394 1.00 0.00 50 ASN B N 3
ATOM 7579 C CA . ASN B 1 50 ? 171.714 11.105 -2.685 1.00 0.00 50 ASN B CA 3
ATOM 7580 C C . ASN B 1 50 ? 173.093 11.721 -2.502 1.00 0.00 50 ASN B C 3
ATOM 7581 O O . ASN B 1 50 ? 173.907 11.734 -3.422 1.00 0.00 50 ASN B O 3
ATOM 7592 N N . ILE B 1 51 ? 173.347 12.243 -1.304 1.00 0.00 51 ILE B N 3
ATOM 7593 C CA . ILE B 1 51 ? 174.630 12.872 -1.026 1.00 0.00 51 ILE B CA 3
ATOM 7594 C C . ILE B 1 51 ? 175.755 11.895 -1.334 1.00 0.00 51 ILE B C 3
ATOM 7595 O O . ILE B 1 51 ? 176.804 12.284 -1.844 1.00 0.00 51 ILE B O 3
ATOM 7611 N N . THR B 1 52 ? 175.525 10.624 -1.036 1.00 0.00 52 THR B N 3
ATOM 7612 C CA . THR B 1 52 ? 176.512 9.593 -1.298 1.00 0.00 52 THR B CA 3
ATOM 7613 C C . THR B 1 52 ? 176.446 9.164 -2.756 1.00 0.00 52 THR B C 3
ATOM 7614 O O . THR B 1 52 ? 177.410 8.620 -3.292 1.00 0.00 52 THR B O 3
ATOM 7625 N N . ASN B 1 53 ? 175.303 9.410 -3.398 1.00 0.00 53 ASN B N 3
ATOM 7626 C CA . ASN B 1 53 ? 175.169 9.022 -4.800 1.00 0.00 53 ASN B CA 3
ATOM 7627 C C . ASN B 1 53 ? 176.133 9.836 -5.666 1.00 0.00 53 ASN B C 3
ATOM 7628 O O . ASN B 1 53 ? 176.924 9.273 -6.422 1.00 0.00 53 ASN B O 3
ATOM 7639 N N . TRP B 1 54 ? 176.039 11.157 -5.570 1.00 0.00 54 TRP B N 3
ATOM 7640 C CA . TRP B 1 54 ? 176.887 12.039 -6.371 1.00 0.00 54 TRP B CA 3
ATOM 7641 C C . TRP B 1 54 ? 178.326 12.003 -5.876 1.00 0.00 54 TRP B C 3
ATOM 7642 O O . TRP B 1 54 ? 179.262 12.229 -6.644 1.00 0.00 54 TRP B O 3
ATOM 7663 N N . LEU B 1 55 ? 178.487 11.728 -4.588 1.00 0.00 55 LEU B N 3
ATOM 7664 C CA . LEU B 1 55 ? 179.820 11.674 -3.998 1.00 0.00 55 LEU B CA 3
ATOM 7665 C C . LEU B 1 55 ? 180.747 10.864 -4.899 1.00 0.00 55 LEU B C 3
ATOM 7666 O O . LEU B 1 55 ? 181.808 11.337 -5.295 1.00 0.00 55 LEU B O 3
ATOM 7682 N N . TRP B 1 56 ? 180.340 9.642 -5.215 1.00 0.00 56 TRP B N 3
ATOM 7683 C CA . TRP B 1 56 ? 181.147 8.766 -6.065 1.00 0.00 56 TRP B CA 3
ATOM 7684 C C . TRP B 1 56 ? 181.412 9.408 -7.423 1.00 0.00 56 TRP B C 3
ATOM 7685 O O . TRP B 1 56 ? 182.369 9.056 -8.111 1.00 0.00 56 TRP B O 3
ATOM 7706 N N . TYR B 1 57 ? 180.567 10.361 -7.791 1.00 0.00 57 TYR B N 3
ATOM 7707 C CA . TYR B 1 57 ? 180.732 11.057 -9.062 1.00 0.00 57 TYR B CA 3
ATOM 7708 C C . TYR B 1 57 ? 181.961 11.954 -9.015 1.00 0.00 57 TYR B C 3
ATOM 7709 O O . TYR B 1 57 ? 182.834 11.876 -9.881 1.00 0.00 57 TYR B O 3
ATOM 7727 N N . ILE B 1 58 ? 182.009 12.810 -7.995 1.00 0.00 58 ILE B N 3
ATOM 7728 C CA . ILE B 1 58 ? 183.125 13.740 -7.828 1.00 0.00 58 ILE B CA 3
ATOM 7729 C C . ILE B 1 58 ? 184.100 13.242 -6.766 1.00 0.00 58 ILE B C 3
ATOM 7730 O O . ILE B 1 58 ? 184.980 13.981 -6.328 1.00 0.00 58 ILE B O 3
ATOM 7746 N N . LYS B 1 59 ? 183.943 11.986 -6.356 1.00 0.00 59 LYS B N 3
ATOM 7747 C CA . LYS B 1 59 ? 184.828 11.413 -5.348 1.00 0.00 59 LYS B CA 3
ATOM 7748 C C . LYS B 1 59 ? 184.801 9.890 -5.422 1.00 0.00 59 LYS B C 3
ATOM 7749 O O . LYS B 1 59 ? 185.351 9.263 -4.531 1.00 0.00 59 LYS B O 3
ATOM 7769 N N . GLY C 1 1 ? 111.713 11.739 -2.430 1.00 0.00 1 GLY C N 3
ATOM 7770 C CA . GLY C 1 1 ? 111.628 11.715 -0.942 1.00 0.00 1 GLY C CA 3
ATOM 7771 C C . GLY C 1 1 ? 113.003 11.411 -0.360 1.00 0.00 1 GLY C C 3
ATOM 7772 O O . GLY C 1 1 ? 113.942 12.190 -0.521 1.00 0.00 1 GLY C O 3
ATOM 7778 N N . TYR C 1 2 ? 113.114 10.272 0.316 1.00 0.00 2 TYR C N 3
ATOM 7779 C CA . TYR C 1 2 ? 114.382 9.873 0.915 1.00 0.00 2 TYR C CA 3
ATOM 7780 C C . TYR C 1 2 ? 115.198 9.054 -0.077 1.00 0.00 2 TYR C C 3
ATOM 7781 O O . TYR C 1 2 ? 114.655 8.205 -0.783 1.00 0.00 2 TYR C O 3
ATOM 7799 N N . ILE C 1 3 ? 116.505 9.307 -0.121 1.00 0.00 3 ILE C N 3
ATOM 7800 C CA . ILE C 1 3 ? 117.393 8.584 -1.026 1.00 0.00 3 ILE C CA 3
ATOM 7801 C C . ILE C 1 3 ? 116.768 8.456 -2.418 1.00 0.00 3 ILE C C 3
ATOM 7802 O O . ILE C 1 3 ? 116.331 7.375 -2.813 1.00 0.00 3 ILE C O 3
ATOM 7818 N N . PRO C 1 4 ? 116.713 9.534 -3.160 1.00 0.00 4 PRO C N 3
ATOM 7819 C CA . PRO C 1 4 ? 116.125 9.538 -4.535 1.00 0.00 4 PRO C CA 3
ATOM 7820 C C . PRO C 1 4 ? 116.763 8.487 -5.440 1.00 0.00 4 PRO C C 3
ATOM 7821 O O . PRO C 1 4 ? 117.746 7.847 -5.067 1.00 0.00 4 PRO C O 3
ATOM 7832 N N . GLU C 1 5 ? 116.200 8.321 -6.633 1.00 0.00 5 GLU C N 3
ATOM 7833 C CA . GLU C 1 5 ? 116.727 7.350 -7.584 1.00 0.00 5 GLU C CA 3
ATOM 7834 C C . GLU C 1 5 ? 118.200 7.620 -7.860 1.00 0.00 5 GLU C C 3
ATOM 7835 O O . GLU C 1 5 ? 118.731 8.654 -7.454 1.00 0.00 5 GLU C O 3
ATOM 7847 N N . ALA C 1 6 ? 118.847 6.681 -8.551 1.00 0.00 6 ALA C N 3
ATOM 7848 C CA . ALA C 1 6 ? 120.265 6.814 -8.880 1.00 0.00 6 ALA C CA 3
ATOM 7849 C C . ALA C 1 6 ? 120.516 6.446 -10.346 1.00 0.00 6 ALA C C 3
ATOM 7850 O O . ALA C 1 6 ? 119.733 5.704 -10.941 1.00 0.00 6 ALA C O 3
ATOM 7857 N N . PRO C 1 7 ? 121.584 6.932 -10.940 1.00 0.00 7 PRO C N 3
ATOM 7858 C CA . PRO C 1 7 ? 121.914 6.618 -12.361 1.00 0.00 7 PRO C CA 3
ATOM 7859 C C . PRO C 1 7 ? 122.363 5.170 -12.533 1.00 0.00 7 PRO C C 3
ATOM 7860 O O . PRO C 1 7 ? 122.985 4.597 -11.638 1.00 0.00 7 PRO C O 3
ATOM 7871 N N . ARG C 1 8 ? 122.042 4.592 -13.691 1.00 0.00 8 ARG C N 3
ATOM 7872 C CA . ARG C 1 8 ? 122.410 3.210 -13.994 1.00 0.00 8 ARG C CA 3
ATOM 7873 C C . ARG C 1 8 ? 123.240 3.157 -15.272 1.00 0.00 8 ARG C C 3
ATOM 7874 O O . ARG C 1 8 ? 122.689 3.136 -16.374 1.00 0.00 8 ARG C O 3
ATOM 7895 N N . ASP C 1 9 ? 124.563 3.137 -15.113 1.00 0.00 9 ASP C N 3
ATOM 7896 C CA . ASP C 1 9 ? 125.474 3.087 -16.254 1.00 0.00 9 ASP C CA 3
ATOM 7897 C C . ASP C 1 9 ? 126.549 2.028 -16.027 1.00 0.00 9 ASP C C 3
ATOM 7898 O O . ASP C 1 9 ? 127.506 1.930 -16.795 1.00 0.00 9 ASP C O 3
ATOM 7907 N N . GLY C 1 10 ? 126.378 1.241 -14.967 1.00 0.00 10 GLY C N 3
ATOM 7908 C CA . GLY C 1 10 ? 127.335 0.188 -14.639 1.00 0.00 10 GLY C CA 3
ATOM 7909 C C . GLY C 1 10 ? 128.306 0.643 -13.556 1.00 0.00 10 GLY C C 3
ATOM 7910 O O . GLY C 1 10 ? 129.138 -0.134 -13.088 1.00 0.00 10 GLY C O 3
ATOM 7914 N N . GLN C 1 11 ? 128.194 1.906 -13.158 1.00 0.00 11 GLN C N 3
ATOM 7915 C CA . GLN C 1 11 ? 129.068 2.449 -12.121 1.00 0.00 11 GLN C CA 3
ATOM 7916 C C . GLN C 1 11 ? 128.442 2.250 -10.746 1.00 0.00 11 GLN C C 3
ATOM 7917 O O . GLN C 1 11 ? 127.326 1.738 -10.636 1.00 0.00 11 GLN C O 3
ATOM 7931 N N . ALA C 1 12 ? 129.168 2.659 -9.702 1.00 0.00 12 ALA C N 3
ATOM 7932 C CA . ALA C 1 12 ? 128.680 2.528 -8.330 1.00 0.00 12 ALA C CA 3
ATOM 7933 C C . ALA C 1 12 ? 128.717 3.883 -7.634 1.00 0.00 12 ALA C C 3
ATOM 7934 O O . ALA C 1 12 ? 129.571 4.709 -7.935 1.00 0.00 12 ALA C O 3
ATOM 7941 N N . TYR C 1 13 ? 127.784 4.105 -6.711 1.00 0.00 13 TYR C N 3
ATOM 7942 C CA . TYR C 1 13 ? 127.711 5.356 -5.984 1.00 0.00 13 TYR C CA 3
ATOM 7943 C C . TYR C 1 13 ? 127.290 5.079 -4.547 1.00 0.00 13 TYR C C 3
ATOM 7944 O O . TYR C 1 13 ? 126.658 4.057 -4.272 1.00 0.00 13 TYR C O 3
ATOM 7962 N N . VAL C 1 14 ? 127.648 5.986 -3.643 1.00 0.00 14 VAL C N 3
ATOM 7963 C CA . VAL C 1 14 ? 127.308 5.832 -2.224 1.00 0.00 14 VAL C CA 3
ATOM 7964 C C . VAL C 1 14 ? 126.319 6.909 -1.798 1.00 0.00 14 VAL C C 3
ATOM 7965 O O . VAL C 1 14 ? 125.987 7.805 -2.576 1.00 0.00 14 VAL C O 3
ATOM 7978 N N . ARG C 1 15 ? 125.865 6.822 -0.555 1.00 0.00 15 ARG C N 3
ATOM 7979 C CA . ARG C 1 15 ? 124.927 7.798 -0.023 1.00 0.00 15 ARG C CA 3
ATOM 7980 C C . ARG C 1 15 ? 125.692 8.908 0.686 1.00 0.00 15 ARG C C 3
ATOM 7981 O O . ARG C 1 15 ? 126.262 8.693 1.753 1.00 0.00 15 ARG C O 3
ATOM 8002 N N . LYS C 1 16 ? 125.692 10.091 0.079 1.00 0.00 16 LYS C N 3
ATOM 8003 C CA . LYS C 1 16 ? 126.384 11.245 0.646 1.00 0.00 16 LYS C CA 3
ATOM 8004 C C . LYS C 1 16 ? 125.519 12.488 0.505 1.00 0.00 16 LYS C C 3
ATOM 8005 O O . LYS C 1 16 ? 125.056 12.802 -0.592 1.00 0.00 16 LYS C O 3
ATOM 8024 N N . ASP C 1 17 ? 125.316 13.192 1.618 1.00 0.00 17 ASP C N 3
ATOM 8025 C CA . ASP C 1 17 ? 124.507 14.406 1.612 1.00 0.00 17 ASP C CA 3
ATOM 8026 C C . ASP C 1 17 ? 123.272 14.217 0.736 1.00 0.00 17 ASP C C 3
ATOM 8027 O O . ASP C 1 17 ? 122.955 15.069 -0.094 1.00 0.00 17 ASP C O 3
ATOM 8036 N N . GLY C 1 18 ? 122.579 13.098 0.922 1.00 0.00 18 GLY C N 3
ATOM 8037 C CA . GLY C 1 18 ? 121.385 12.818 0.138 1.00 0.00 18 GLY C CA 3
ATOM 8038 C C . GLY C 1 18 ? 121.677 12.891 -1.358 1.00 0.00 18 GLY C C 3
ATOM 8039 O O . GLY C 1 18 ? 120.866 13.411 -2.123 1.00 0.00 18 GLY C O 3
ATOM 8043 N N . GLU C 1 19 ? 122.834 12.369 -1.779 1.00 0.00 19 GLU C N 3
ATOM 8044 C CA . GLU C 1 19 ? 123.197 12.393 -3.185 1.00 0.00 19 GLU C CA 3
ATOM 8045 C C . GLU C 1 19 ? 124.058 11.187 -3.520 1.00 0.00 19 GLU C C 3
ATOM 8046 O O . GLU C 1 19 ? 124.673 10.587 -2.636 1.00 0.00 19 GLU C O 3
ATOM 8058 N N . TRP C 1 20 ? 124.097 10.834 -4.793 1.00 0.00 20 TRP C N 3
ATOM 8059 C CA . TRP C 1 20 ? 124.882 9.697 -5.232 1.00 0.00 20 TRP C CA 3
ATOM 8060 C C . TRP C 1 20 ? 126.297 10.140 -5.578 1.00 0.00 20 TRP C C 3
ATOM 8061 O O . TRP C 1 20 ? 126.492 11.076 -6.354 1.00 0.00 20 TRP C O 3
ATOM 8082 N N . VAL C 1 21 ? 127.271 9.472 -4.960 1.00 0.00 21 VAL C N 3
ATOM 8083 C CA . VAL C 1 21 ? 128.680 9.824 -5.177 1.00 0.00 21 VAL C CA 3
ATOM 8084 C C . VAL C 1 21 ? 129.558 8.611 -5.451 1.00 0.00 21 VAL C C 3
ATOM 8085 O O . VAL C 1 21 ? 129.626 7.672 -4.660 1.00 0.00 21 VAL C O 3
ATOM 8098 N N . LEU C 1 22 ? 130.243 8.666 -6.590 1.00 0.00 22 LEU C N 3
ATOM 8099 C CA . LEU C 1 22 ? 131.141 7.605 -6.994 1.00 0.00 22 LEU C CA 3
ATOM 8100 C C . LEU C 1 22 ? 132.098 7.290 -5.860 1.00 0.00 22 LEU C C 3
ATOM 8101 O O . LEU C 1 22 ? 132.924 8.118 -5.478 1.00 0.00 22 LEU C O 3
ATOM 8117 N N . LEU C 1 23 ? 131.976 6.092 -5.325 1.00 0.00 23 LEU C N 3
ATOM 8118 C CA . LEU C 1 23 ? 132.828 5.671 -4.228 1.00 0.00 23 LEU C CA 3
ATOM 8119 C C . LEU C 1 23 ? 134.287 5.878 -4.577 1.00 0.00 23 LEU C C 3
ATOM 8120 O O . LEU C 1 23 ? 135.094 6.194 -3.709 1.00 0.00 23 LEU C O 3
ATOM 8136 N N . SER C 1 24 ? 134.633 5.663 -5.840 1.00 0.00 24 SER C N 3
ATOM 8137 C CA . SER C 1 24 ? 136.014 5.803 -6.276 1.00 0.00 24 SER C CA 3
ATOM 8138 C C . SER C 1 24 ? 136.653 7.069 -5.717 1.00 0.00 24 SER C C 3
ATOM 8139 O O . SER C 1 24 ? 137.855 7.094 -5.456 1.00 0.00 24 SER C O 3
ATOM 8147 N N . THR C 1 25 ? 135.855 8.115 -5.518 1.00 0.00 25 THR C N 3
ATOM 8148 C CA . THR C 1 25 ? 136.373 9.364 -4.973 1.00 0.00 25 THR C CA 3
ATOM 8149 C C . THR C 1 25 ? 136.777 9.197 -3.511 1.00 0.00 25 THR C C 3
ATOM 8150 O O . THR C 1 25 ? 137.672 9.884 -3.019 1.00 0.00 25 THR C O 3
ATOM 8161 N N . PHE C 1 26 ? 1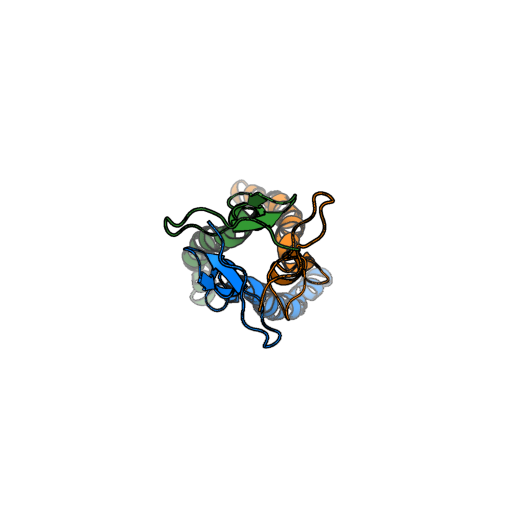36.100 8.282 -2.826 1.00 0.00 26 PHE C N 3
ATOM 8162 C CA . PHE C 1 26 ? 136.376 8.023 -1.418 1.00 0.00 26 PHE C CA 3
ATOM 8163 C C . PHE C 1 26 ? 137.513 7.021 -1.260 1.00 0.00 26 PHE C C 3
ATOM 8164 O O . PHE C 1 26 ? 138.189 7.001 -0.231 1.00 0.00 26 PHE C O 3
ATOM 8181 N N . LEU C 1 27 ? 137.732 6.191 -2.278 1.00 0.00 27 LEU C N 3
ATOM 8182 C CA . LEU C 1 27 ? 138.807 5.203 -2.209 1.00 0.00 27 LEU C CA 3
ATOM 8183 C C . LEU C 1 27 ? 140.161 5.878 -2.408 1.00 0.00 27 LEU C C 3
ATOM 8184 O O . LEU C 1 27 ? 141.141 5.523 -1.755 1.00 0.00 27 LEU C O 3
ATOM 8200 N N . GLY C 1 28 ? 140.206 6.851 -3.314 1.00 0.00 28 GLY C N 3
ATOM 8201 C CA . GLY C 1 28 ? 141.445 7.570 -3.593 1.00 0.00 28 GLY C CA 3
ATOM 8202 C C . GLY C 1 28 ? 142.170 6.964 -4.789 1.00 0.00 28 GLY C C 3
ATOM 8203 O O . GLY C 1 28 ? 143.388 7.083 -4.916 1.00 0.00 28 GLY C O 3
ATOM 8207 N N . SER C 1 29 ? 141.412 6.313 -5.666 1.00 0.00 29 SER C N 3
ATOM 8208 C CA . SER C 1 29 ? 141.989 5.694 -6.848 1.00 0.00 29 SER C CA 3
ATOM 8209 C C . SER C 1 29 ? 142.246 6.742 -7.923 1.00 0.00 29 SER C C 3
ATOM 8210 O O . SER C 1 29 ? 141.708 7.847 -7.866 1.00 0.00 29 SER C O 3
ATOM 8218 N N . SER C 1 30 ? 143.077 6.378 -8.894 1.00 0.00 30 SER C N 3
ATOM 8219 C CA . SER C 1 30 ? 143.422 7.276 -9.994 1.00 0.00 30 SER C CA 3
ATOM 8220 C C . SER C 1 30 ? 144.485 8.277 -9.554 1.00 0.00 30 SER C C 3
ATOM 8221 O O . SER C 1 30 ? 144.794 9.225 -10.276 1.00 0.00 30 SER C O 3
ATOM 8229 N N . GLY C 1 31 ? 145.047 8.057 -8.368 1.00 0.00 31 GLY C N 3
ATOM 8230 C CA . GLY C 1 31 ? 146.080 8.947 -7.851 1.00 0.00 31 GLY C CA 3
ATOM 8231 C C . GLY C 1 31 ? 146.871 8.284 -6.731 1.00 0.00 31 GLY C C 3
ATOM 8232 O O . GLY C 1 31 ? 147.451 8.961 -5.882 1.00 0.00 31 GLY C O 3
ATOM 8236 N N . ASN C 1 32 ? 146.879 6.958 -6.735 1.00 0.00 32 ASN C N 3
ATOM 8237 C CA . ASN C 1 32 ? 147.589 6.199 -5.714 1.00 0.00 32 ASN C CA 3
ATOM 8238 C C . ASN C 1 32 ? 147.770 4.758 -6.170 1.00 0.00 32 ASN C C 3
ATOM 8239 O O . ASN C 1 32 ? 148.485 3.988 -5.540 1.00 0.00 32 ASN C O 3
ATOM 8250 N N . GLU C 1 33 ? 147.139 4.424 -7.291 1.00 0.00 33 GLU C N 3
ATOM 8251 C CA . GLU C 1 33 ? 147.233 3.088 -7.867 1.00 0.00 33 GLU C CA 3
ATOM 8252 C C . GLU C 1 33 ? 148.663 2.843 -8.303 1.00 0.00 33 GLU C C 3
ATOM 8253 O O . GLU C 1 33 ? 149.064 1.722 -8.612 1.00 0.00 33 GLU C O 3
ATOM 8265 N N . GLN C 1 34 ? 149.411 3.930 -8.346 1.00 0.00 34 GLN C N 3
ATOM 8266 C CA . GLN C 1 34 ? 150.795 3.842 -8.779 1.00 0.00 34 GLN C CA 3
ATOM 8267 C C . GLN C 1 34 ? 151.553 2.987 -7.772 1.00 0.00 34 GLN C C 3
ATOM 8268 O O . GLN C 1 34 ? 152.229 2.032 -8.155 1.00 0.00 34 GLN C O 3
ATOM 8282 N N . GLU C 1 35 ? 151.459 3.324 -6.494 1.00 0.00 35 GLU C N 3
ATOM 8283 C CA . GLU C 1 35 ? 152.168 2.557 -5.471 1.00 0.00 35 GLU C CA 3
ATOM 8284 C C . GLU C 1 35 ? 151.607 1.133 -5.384 1.00 0.00 35 GLU C C 3
ATOM 8285 O O . GLU C 1 35 ? 152.316 0.193 -5.024 1.00 0.00 35 GLU C O 3
ATOM 8297 N N . LEU C 1 36 ? 150.337 0.993 -5.745 1.00 0.00 36 LEU C N 3
ATOM 8298 C CA . LEU C 1 36 ? 149.681 -0.319 -5.736 1.00 0.00 36 LEU C CA 3
ATOM 8299 C C . LEU C 1 36 ? 150.184 -1.199 -6.883 1.00 0.00 36 LEU C C 3
ATOM 8300 O O . LEU C 1 36 ? 150.429 -2.391 -6.699 1.00 0.00 36 LEU C O 3
ATOM 8316 N N . LEU C 1 37 ? 150.301 -0.610 -8.073 1.00 0.00 37 LEU C N 3
ATOM 8317 C CA . LEU C 1 37 ? 150.737 -1.358 -9.254 1.00 0.00 37 LEU C CA 3
ATOM 8318 C C . LEU C 1 37 ? 152.260 -1.401 -9.371 1.00 0.00 37 LEU C C 3
ATOM 8319 O O . LEU C 1 37 ? 152.802 -2.145 -10.188 1.00 0.00 37 LEU C O 3
ATOM 8335 N N . GLU C 1 38 ? 152.946 -0.604 -8.562 1.00 0.00 38 GLU C N 3
ATOM 8336 C CA . GLU C 1 38 ? 154.398 -0.568 -8.598 1.00 0.00 38 GLU C CA 3
ATOM 8337 C C . GLU C 1 38 ? 154.981 -1.842 -8.003 1.00 0.00 38 GLU C C 3
ATOM 8338 O O . GLU C 1 38 ? 155.867 -2.459 -8.590 1.00 0.00 38 GLU C O 3
ATOM 8350 N N . LEU C 1 39 ? 154.497 -2.218 -6.825 1.00 0.00 39 LEU C N 3
ATOM 8351 C CA . LEU C 1 39 ? 155.017 -3.402 -6.153 1.00 0.00 39 LEU C CA 3
ATOM 8352 C C . LEU C 1 39 ? 154.976 -4.594 -7.092 1.00 0.00 39 LEU C C 3
ATOM 8353 O O . LEU C 1 39 ? 155.984 -5.275 -7.281 1.00 0.00 39 LEU C O 3
ATOM 8369 N N . ASP C 1 40 ? 153.827 -4.839 -7.695 1.00 0.00 40 ASP C N 3
ATOM 8370 C CA . ASP C 1 40 ? 153.695 -5.946 -8.625 1.00 0.00 40 ASP C CA 3
ATOM 8371 C C . ASP C 1 40 ? 154.833 -5.928 -9.646 1.00 0.00 40 ASP C C 3
ATOM 8372 O O . ASP C 1 40 ? 155.229 -6.969 -10.170 1.00 0.00 40 ASP C O 3
ATOM 8381 N N . LYS C 1 41 ? 155.337 -4.731 -9.933 1.00 0.00 41 LYS C N 3
ATOM 8382 C CA . LYS C 1 41 ? 156.415 -4.570 -10.906 1.00 0.00 41 LYS C CA 3
ATOM 8383 C C . LYS C 1 41 ? 157.790 -4.818 -10.285 1.00 0.00 41 LYS C C 3
ATOM 8384 O O . LYS C 1 41 ? 158.704 -5.291 -10.960 1.00 0.00 41 LYS C O 3
ATOM 8403 N N . TRP C 1 42 ? 157.946 -4.468 -9.013 1.00 0.00 42 TRP C N 3
ATOM 8404 C CA . TRP C 1 42 ? 159.236 -4.631 -8.340 1.00 0.00 42 TRP C CA 3
ATOM 8405 C C . TRP C 1 42 ? 159.736 -6.053 -8.505 1.00 0.00 42 TRP C C 3
ATOM 8406 O O . TRP C 1 42 ? 160.928 -6.290 -8.705 1.00 0.00 42 TRP C O 3
ATOM 8427 N N . ALA C 1 43 ? 158.809 -6.991 -8.446 1.00 0.00 43 ALA C N 3
ATOM 8428 C CA . ALA C 1 43 ? 159.141 -8.397 -8.620 1.00 0.00 43 ALA C CA 3
ATOM 8429 C C . ALA C 1 43 ? 159.854 -8.606 -9.947 1.00 0.00 43 ALA C C 3
ATOM 8430 O O . ALA C 1 43 ? 160.759 -9.431 -10.058 1.00 0.00 43 ALA C O 3
ATOM 8437 N N . SER C 1 44 ? 159.421 -7.861 -10.960 1.00 0.00 44 SER C N 3
ATOM 8438 C CA . SER C 1 44 ? 160.007 -7.978 -12.289 1.00 0.00 44 SER C CA 3
ATOM 8439 C C . SER C 1 44 ? 161.505 -7.717 -12.246 1.00 0.00 44 SER C C 3
ATOM 8440 O O . SER C 1 44 ? 162.291 -8.500 -12.777 1.00 0.00 44 SER C O 3
ATOM 8448 N N . LEU C 1 45 ? 161.905 -6.620 -11.609 1.00 0.00 45 LEU C N 3
ATOM 8449 C CA . LEU C 1 45 ? 163.322 -6.296 -11.516 1.00 0.00 45 LEU C CA 3
ATOM 8450 C C . LEU C 1 45 ? 164.066 -7.384 -10.744 1.00 0.00 45 LEU C C 3
ATOM 8451 O O . LEU C 1 45 ? 165.097 -7.883 -11.185 1.00 0.00 45 LEU C O 3
ATOM 8467 N N . TRP C 1 46 ? 163.535 -7.751 -9.586 1.00 0.00 46 TRP C N 3
ATOM 8468 C CA . TRP C 1 46 ? 164.165 -8.781 -8.772 1.00 0.00 46 TRP C CA 3
ATOM 8469 C C . TRP C 1 46 ? 164.201 -10.105 -9.526 1.00 0.00 46 TRP C C 3
ATOM 8470 O O . TRP C 1 46 ? 165.164 -10.862 -9.427 1.00 0.00 46 TRP C O 3
ATOM 8491 N N . ASN C 1 47 ? 163.136 -10.377 -10.271 1.00 0.00 47 ASN C N 3
ATOM 8492 C CA . ASN C 1 47 ? 163.040 -11.616 -11.034 1.00 0.00 47 ASN C CA 3
ATOM 8493 C C . ASN C 1 47 ? 164.089 -11.672 -12.144 1.00 0.00 47 ASN C C 3
ATOM 8494 O O . ASN C 1 47 ? 164.605 -12.743 -12.461 1.00 0.00 47 ASN C O 3
ATOM 8505 N N . TRP C 1 48 ? 164.398 -10.523 -12.738 1.00 0.00 48 TRP C N 3
ATOM 8506 C CA . TRP C 1 48 ? 165.378 -10.478 -13.810 1.00 0.00 48 TRP C CA 3
ATOM 8507 C C . TRP C 1 48 ? 166.786 -10.295 -13.245 1.00 0.00 48 TRP C C 3
ATOM 8508 O O . TRP C 1 48 ? 167.771 -10.415 -13.968 1.00 0.00 48 TRP C O 3
ATOM 8529 N N . PHE C 1 49 ? 166.875 -9.993 -11.950 1.00 0.00 49 PHE C N 3
ATOM 8530 C CA . PHE C 1 49 ? 168.165 -9.787 -11.294 1.00 0.00 49 PHE C CA 3
ATOM 8531 C C . PHE C 1 49 ? 168.694 -11.093 -10.694 1.00 0.00 49 PHE C C 3
ATOM 8532 O O . PHE C 1 49 ? 169.695 -11.096 -9.976 1.00 0.00 49 PHE C O 3
ATOM 8549 N N . ASN C 1 50 ? 168.026 -12.199 -11.005 1.00 0.00 50 ASN C N 3
ATOM 8550 C CA . ASN C 1 50 ? 168.431 -13.500 -10.518 1.00 0.00 50 ASN C CA 3
ATOM 8551 C C . ASN C 1 50 ? 169.719 -13.935 -11.201 1.00 0.00 50 ASN C C 3
ATOM 8552 O O . ASN C 1 50 ? 170.383 -14.869 -10.756 1.00 0.00 50 ASN C O 3
ATOM 8563 N N . ILE C 1 51 ? 170.072 -13.251 -12.287 1.00 0.00 51 ILE C N 3
ATOM 8564 C CA . ILE C 1 51 ? 171.285 -13.591 -13.016 1.00 0.00 51 ILE C CA 3
ATOM 8565 C C . ILE C 1 51 ? 172.468 -13.541 -12.067 1.00 0.00 51 ILE C C 3
ATOM 8566 O O . ILE C 1 51 ? 173.333 -14.415 -12.092 1.00 0.00 51 ILE C O 3
ATOM 8582 N N . THR C 1 52 ? 172.485 -12.523 -11.220 1.00 0.00 52 THR C N 3
ATOM 8583 C CA . THR C 1 52 ? 173.550 -12.365 -10.244 1.00 0.00 52 THR C CA 3
ATOM 8584 C C . THR C 1 52 ? 173.371 -13.359 -9.106 1.00 0.00 52 THR C C 3
ATOM 8585 O O . THR C 1 52 ? 174.331 -13.700 -8.413 1.00 0.00 52 THR C O 3
ATOM 8596 N N . ASN C 1 53 ? 172.140 -13.834 -8.915 1.00 0.00 53 ASN C N 3
ATOM 8597 C CA . ASN C 1 53 ? 171.901 -14.799 -7.844 1.00 0.00 53 ASN C CA 3
ATOM 8598 C C . ASN C 1 53 ? 172.612 -16.119 -8.153 1.00 0.00 53 ASN C C 3
ATOM 8599 O O . ASN C 1 53 ? 173.358 -16.641 -7.323 1.00 0.00 53 ASN C O 3
ATOM 8610 N N . TRP C 1 54 ? 172.348 -16.666 -9.334 1.00 0.00 54 TRP C N 3
ATOM 8611 C CA . TRP C 1 54 ? 172.937 -17.947 -9.731 1.00 0.00 54 TRP C CA 3
ATOM 8612 C C . TRP C 1 54 ? 174.424 -17.800 -10.014 1.00 0.00 54 TRP C C 3
ATOM 8613 O O . TRP C 1 54 ? 175.193 -18.742 -9.820 1.00 0.00 54 TRP C O 3
ATOM 8634 N N . LEU C 1 55 ? 174.817 -16.620 -10.481 1.00 0.00 55 LEU C N 3
ATOM 8635 C CA . LEU C 1 55 ? 176.219 -16.376 -10.791 1.00 0.00 55 LEU C CA 3
ATOM 8636 C C . LEU C 1 55 ? 177.087 -16.884 -9.644 1.00 0.00 55 LEU C C 3
ATOM 8637 O O . LEU C 1 55 ? 177.974 -17.706 -9.846 1.00 0.00 55 LEU C O 3
ATOM 8653 N N . TRP C 1 56 ? 176.819 -16.387 -8.445 1.00 0.00 56 TRP C N 3
ATOM 8654 C CA . TRP C 1 56 ? 177.576 -16.799 -7.261 1.00 0.00 56 TRP C CA 3
ATOM 8655 C C . TRP C 1 56 ? 177.434 -18.297 -7.006 1.00 0.00 56 TRP C C 3
ATOM 8656 O O . TRP C 1 56 ? 178.332 -18.934 -6.455 1.00 0.00 56 TRP C O 3
ATOM 8677 N N . TYR C 1 57 ? 176.300 -18.848 -7.417 1.00 0.00 57 TYR C N 3
ATOM 8678 C CA . TYR C 1 57 ? 176.049 -20.273 -7.234 1.00 0.00 57 TYR C CA 3
ATOM 8679 C C . TYR C 1 57 ? 176.953 -21.095 -8.146 1.00 0.00 57 TYR C C 3
ATOM 8680 O O . TYR C 1 57 ? 177.689 -21.969 -7.685 1.00 0.00 57 TYR C O 3
ATOM 8698 N N . ILE C 1 58 ? 176.884 -20.811 -9.444 1.00 0.00 58 ILE C N 3
ATOM 8699 C CA . ILE C 1 58 ? 177.694 -21.534 -10.423 1.00 0.00 58 ILE C CA 3
ATOM 8700 C C . ILE C 1 58 ? 179.009 -20.808 -10.681 1.00 0.00 58 ILE C C 3
ATOM 8701 O O . ILE C 1 58 ? 179.767 -21.180 -11.577 1.00 0.00 58 ILE C O 3
ATOM 8717 N N . LYS C 1 59 ? 179.274 -19.774 -9.894 1.00 0.00 59 LYS C N 3
ATOM 8718 C CA . LYS C 1 59 ? 180.502 -19.003 -10.049 1.00 0.00 59 LYS C CA 3
ATOM 8719 C C . LYS C 1 59 ? 180.634 -18.492 -11.480 1.00 0.00 59 LYS C C 3
ATOM 8720 O O . LYS C 1 59 ? 181.751 -18.232 -11.895 1.00 0.00 59 LYS C O 3
ATOM 8740 N N . GLY A 1 1 ? 111.751 3.886 -9.698 1.00 0.00 1 GLY A N 4
ATOM 8741 C CA . GLY A 1 1 ? 112.604 4.967 -9.131 1.00 0.00 1 GLY A CA 4
ATOM 8742 C C . GLY A 1 1 ? 113.005 4.602 -7.707 1.00 0.00 1 GLY A C 4
ATOM 8743 O O . GLY A 1 1 ? 113.933 5.181 -7.144 1.00 0.00 1 GLY A O 4
ATOM 8749 N N . TYR A 1 2 ? 112.298 3.635 -7.132 1.00 0.00 2 TYR A N 4
ATOM 8750 C CA . TYR A 1 2 ? 112.590 3.196 -5.773 1.00 0.00 2 TYR A CA 4
ATOM 8751 C C . TYR A 1 2 ? 113.733 2.189 -5.773 1.00 0.00 2 TYR A C 4
ATOM 8752 O O . TYR A 1 2 ? 114.039 1.583 -6.800 1.00 0.00 2 TYR A O 4
ATOM 8770 N N . ILE A 1 3 ? 114.358 2.024 -4.608 1.00 0.00 3 ILE A N 4
ATOM 8771 C CA . ILE A 1 3 ? 115.478 1.097 -4.448 1.00 0.00 3 ILE A CA 4
ATOM 8772 C C . ILE A 1 3 ? 115.213 0.152 -3.269 1.00 0.00 3 ILE A C 4
ATOM 8773 O O . ILE A 1 3 ? 115.723 0.369 -2.169 1.00 0.00 3 ILE A O 4
ATOM 8789 N N . PRO A 1 4 ? 114.420 -0.876 -3.466 1.00 0.00 4 PRO A N 4
ATOM 8790 C CA . PRO A 1 4 ? 114.082 -1.845 -2.380 1.00 0.00 4 PRO A CA 4
ATOM 8791 C C . PRO A 1 4 ? 115.322 -2.401 -1.682 1.00 0.00 4 PRO A C 4
ATOM 8792 O O . PRO A 1 4 ? 116.333 -2.695 -2.322 1.00 0.00 4 PRO A O 4
ATOM 8803 N N . GLU A 1 5 ? 115.230 -2.541 -0.362 1.00 0.00 5 GLU A N 4
ATOM 8804 C CA . GLU A 1 5 ? 116.339 -3.059 0.426 1.00 0.00 5 GLU A CA 4
ATOM 8805 C C . GLU A 1 5 ? 116.330 -4.581 0.418 1.00 0.00 5 GLU A C 4
ATOM 8806 O O . GLU A 1 5 ? 115.636 -5.192 -0.396 1.00 0.00 5 GLU A O 4
ATOM 8818 N N . ALA A 1 6 ? 117.080 -5.169 1.353 1.00 0.00 6 ALA A N 4
ATOM 8819 C CA . ALA A 1 6 ? 117.168 -6.623 1.495 1.00 0.00 6 ALA A CA 4
ATOM 8820 C C . ALA A 1 6 ? 118.479 -7.052 2.170 1.00 0.00 6 ALA A C 4
ATOM 8821 O O . ALA A 1 6 ? 118.473 -7.991 2.964 1.00 0.00 6 ALA A O 4
ATOM 8828 N N . PRO A 1 7 ? 119.596 -6.415 1.868 1.00 0.00 7 PRO A N 4
ATOM 8829 C CA . PRO A 1 7 ? 120.918 -6.787 2.465 1.00 0.00 7 PRO A CA 4
ATOM 8830 C C . PRO A 1 7 ? 120.992 -6.514 3.974 1.00 0.00 7 PRO A C 4
ATOM 8831 O O . PRO A 1 7 ? 121.854 -5.774 4.446 1.00 0.00 7 PRO A O 4
ATOM 8842 N N . ARG A 1 8 ? 120.094 -7.143 4.729 1.00 0.00 8 ARG A N 4
ATOM 8843 C CA . ARG A 1 8 ? 120.072 -6.983 6.182 1.00 0.00 8 ARG A CA 4
ATOM 8844 C C . ARG A 1 8 ? 120.670 -8.214 6.854 1.00 0.00 8 ARG A C 4
ATOM 8845 O O . ARG A 1 8 ? 119.945 -9.045 7.403 1.00 0.00 8 ARG A O 4
ATOM 8866 N N . ASP A 1 9 ? 121.998 -8.325 6.797 1.00 0.00 9 ASP A N 4
ATOM 8867 C CA . ASP A 1 9 ? 122.702 -9.460 7.393 1.00 0.00 9 ASP A CA 4
ATOM 8868 C C . ASP A 1 9 ? 123.924 -8.987 8.178 1.00 0.00 9 ASP A C 4
ATOM 8869 O O . ASP A 1 9 ? 124.741 -9.797 8.611 1.00 0.00 9 ASP A O 4
ATOM 8878 N N . GLY A 1 10 ? 124.037 -7.676 8.360 1.00 0.00 10 GLY A N 4
ATOM 8879 C CA . GLY A 1 10 ? 125.162 -7.110 9.100 1.00 0.00 10 GLY A CA 4
ATOM 8880 C C . GLY A 1 10 ? 126.315 -6.749 8.166 1.00 0.00 10 GLY A C 4
ATOM 8881 O O . GLY A 1 10 ? 127.308 -6.160 8.591 1.00 0.00 10 GLY A O 4
ATOM 8885 N N . GLN A 1 11 ? 126.171 -7.097 6.893 1.00 0.00 11 GLN A N 4
ATOM 8886 C CA . GLN A 1 11 ? 127.203 -6.797 5.904 1.00 0.00 11 GLN A CA 4
ATOM 8887 C C . GLN A 1 11 ? 126.966 -5.410 5.314 1.00 0.00 11 GLN A C 4
ATOM 8888 O O . GLN A 1 11 ? 125.991 -4.749 5.674 1.00 0.00 11 GLN A O 4
ATOM 8902 N N . ALA A 1 12 ? 127.854 -4.976 4.411 1.00 0.00 12 ALA A N 4
ATOM 8903 C CA . ALA A 1 12 ? 127.718 -3.666 3.782 1.00 0.00 12 ALA A CA 4
ATOM 8904 C C . ALA A 1 12 ? 127.536 -3.829 2.280 1.00 0.00 12 ALA A C 4
ATOM 8905 O O . ALA A 1 12 ? 128.183 -4.673 1.666 1.00 0.00 12 ALA A O 4
ATOM 8912 N N . TYR A 1 13 ? 126.642 -3.030 1.700 1.00 0.00 13 TYR A N 4
ATOM 8913 C CA . TYR A 1 13 ? 126.367 -3.105 0.267 1.00 0.00 13 TYR A CA 4
ATOM 8914 C C . TYR A 1 13 ? 126.260 -1.711 -0.335 1.00 0.00 13 TYR A C 4
ATOM 8915 O O . TYR A 1 13 ? 125.880 -0.765 0.355 1.00 0.00 13 TYR A O 4
ATOM 8933 N N . VAL A 1 14 ? 126.609 -1.595 -1.622 1.00 0.00 14 VAL A N 4
ATOM 8934 C CA . VAL A 1 14 ? 126.567 -0.299 -2.311 1.00 0.00 14 VAL A CA 4
ATOM 8935 C C . VAL A 1 14 ? 125.500 -0.296 -3.400 1.00 0.00 14 VAL A C 4
ATOM 8936 O O . VAL A 1 14 ? 124.881 -1.323 -3.681 1.00 0.00 14 VAL A O 4
ATOM 8949 N N . ARG A 1 15 ? 125.303 0.861 -4.016 1.00 0.00 15 ARG A N 4
ATOM 8950 C CA . ARG A 1 15 ? 124.324 0.992 -5.083 1.00 0.00 15 ARG A CA 4
ATOM 8951 C C . ARG A 1 15 ? 124.997 0.782 -6.432 1.00 0.00 15 ARG A C 4
ATOM 8952 O O . ARG A 1 15 ? 125.762 1.628 -6.890 1.00 0.00 15 ARG A O 4
ATOM 8973 N N . LYS A 1 16 ? 124.698 -0.354 -7.056 1.00 0.00 16 LYS A N 4
ATOM 8974 C CA . LYS A 1 16 ? 125.267 -0.687 -8.358 1.00 0.00 16 LYS A CA 4
ATOM 8975 C C . LYS A 1 16 ? 124.201 -1.319 -9.242 1.00 0.00 16 LYS A C 4
ATOM 8976 O O . LYS A 1 16 ? 123.536 -2.271 -8.835 1.00 0.00 16 LYS A O 4
ATOM 8995 N N . ASP A 1 17 ? 124.061 -0.789 -10.455 1.00 0.00 17 ASP A N 4
ATOM 8996 C CA . ASP A 1 17 ? 123.082 -1.304 -11.410 1.00 0.00 17 ASP A CA 4
ATOM 8997 C C . ASP A 1 17 ? 121.768 -1.651 -10.714 1.00 0.00 17 ASP A C 4
ATOM 8998 O O . ASP A 1 17 ? 121.192 -2.711 -10.955 1.00 0.00 17 ASP A O 4
ATOM 9007 N N . GLY A 1 18 ? 121.302 -0.757 -9.848 1.00 0.00 18 GLY A N 4
ATOM 9008 C CA . GLY A 1 18 ? 120.056 -0.993 -9.125 1.00 0.00 18 GLY A CA 4
ATOM 9009 C C . GLY A 1 18 ? 120.101 -2.329 -8.389 1.00 0.00 18 GLY A C 4
ATOM 9010 O O . GLY A 1 18 ? 119.092 -3.029 -8.302 1.00 0.00 18 GLY A O 4
ATOM 9014 N N . GLU A 1 19 ? 121.279 -2.679 -7.870 1.00 0.00 19 GLU A N 4
ATOM 9015 C CA . GLU A 1 19 ? 121.449 -3.939 -7.149 1.00 0.00 19 GLU A CA 4
ATOM 9016 C C . GLU A 1 19 ? 122.411 -3.767 -5.976 1.00 0.00 19 GLU A C 4
ATOM 9017 O O . GLU A 1 19 ? 123.240 -2.857 -5.963 1.00 0.00 19 GLU A O 4
ATOM 9029 N N . TRP A 1 20 ? 122.286 -4.649 -4.990 1.00 0.00 20 TRP A N 4
ATOM 9030 C CA . TRP A 1 20 ? 123.131 -4.602 -3.804 1.00 0.00 20 TRP A CA 4
ATOM 9031 C C . TRP A 1 20 ? 124.394 -5.443 -3.997 1.00 0.00 20 TRP A C 4
ATOM 9032 O O . TRP A 1 20 ? 124.323 -6.667 -4.111 1.00 0.00 20 TRP A O 4
ATOM 9053 N N . VAL A 1 21 ? 125.536 -4.756 -4.047 1.00 0.00 21 VAL A N 4
ATOM 9054 C CA . VAL A 1 21 ? 126.825 -5.421 -4.246 1.00 0.00 21 VAL A CA 4
ATOM 9055 C C . VAL A 1 21 ? 127.849 -5.025 -3.189 1.00 0.00 21 VAL A C 4
ATOM 9056 O O . VAL A 1 21 ? 128.228 -3.863 -3.071 1.00 0.00 21 VAL A O 4
ATOM 9069 N N . LEU A 1 22 ? 128.296 -6.018 -2.429 1.00 0.00 22 LEU A N 4
ATOM 9070 C CA . LEU A 1 22 ? 129.284 -5.799 -1.389 1.00 0.00 22 LEU A CA 4
ATOM 9071 C C . LEU A 1 22 ? 130.422 -4.961 -1.944 1.00 0.00 22 LEU A C 4
ATOM 9072 O O . LEU A 1 22 ? 131.137 -5.388 -2.850 1.00 0.00 22 LEU A O 4
ATOM 9088 N N . LEU A 1 23 ? 130.583 -3.763 -1.401 1.00 0.00 23 LEU A N 4
ATOM 9089 C CA . LEU A 1 23 ? 131.638 -2.878 -1.864 1.00 0.00 23 LEU A CA 4
ATOM 9090 C C . LEU A 1 23 ? 132.976 -3.599 -1.833 1.00 0.00 23 LEU A C 4
ATOM 9091 O O . LEU A 1 23 ? 133.834 -3.356 -2.679 1.00 0.00 23 LEU A O 4
ATOM 9107 N N . SER A 1 24 ? 133.169 -4.463 -0.841 1.00 0.00 24 SER A N 4
ATOM 9108 C CA . SER A 1 24 ? 134.428 -5.180 -0.706 1.00 0.00 24 SER A CA 4
ATOM 9109 C C . SER A 1 24 ? 134.890 -5.768 -2.034 1.00 0.00 24 SER A C 4
ATOM 9110 O O . SER A 1 24 ? 136.091 -5.870 -2.287 1.00 0.00 24 SER A O 4
ATOM 9118 N N . THR A 1 25 ? 133.947 -6.143 -2.892 1.00 0.00 25 THR A N 4
ATOM 9119 C CA . THR A 1 25 ? 134.295 -6.702 -4.192 1.00 0.00 25 THR A CA 4
ATOM 9120 C C . THR A 1 25 ? 134.926 -5.640 -5.088 1.00 0.00 25 THR A C 4
ATOM 9121 O O . THR A 1 25 ? 135.712 -5.948 -5.984 1.00 0.00 25 THR A O 4
ATOM 9132 N N . PHE A 1 26 ? 134.554 -4.391 -4.844 1.00 0.00 26 PHE A N 4
ATOM 9133 C CA . PHE A 1 26 ? 135.060 -3.275 -5.637 1.00 0.00 26 PHE A CA 4
ATOM 9134 C C . PHE A 1 26 ? 136.385 -2.784 -5.078 1.00 0.00 26 PHE A C 4
ATOM 9135 O O . PHE A 1 26 ? 137.176 -2.163 -5.789 1.00 0.00 26 PHE A O 4
ATOM 9152 N N . LEU A 1 27 ? 136.627 -3.062 -3.804 1.00 0.00 27 LEU A N 4
ATOM 9153 C CA . LEU A 1 27 ? 137.873 -2.631 -3.188 1.00 0.00 27 LEU A CA 4
ATOM 9154 C C . LEU A 1 27 ? 139.017 -3.509 -3.675 1.00 0.00 27 LEU A C 4
ATOM 9155 O O . LEU A 1 27 ? 139.894 -3.049 -4.406 1.00 0.00 27 LEU A O 4
ATOM 9171 N N . GLY A 1 28 ? 139.001 -4.773 -3.281 1.00 0.00 28 GLY A N 4
ATOM 9172 C CA . GLY A 1 28 ? 140.047 -5.694 -3.704 1.00 0.00 28 GLY A CA 4
ATOM 9173 C C . GLY A 1 28 ? 139.750 -7.116 -3.252 1.00 0.00 28 GLY A C 4
ATOM 9174 O O . GLY A 1 28 ? 139.748 -8.049 -4.056 1.00 0.00 28 GLY A O 4
ATOM 9178 N N . SER A 1 29 ? 139.514 -7.263 -1.954 1.00 0.00 29 SER A N 4
ATOM 9179 C CA . SER A 1 29 ? 139.229 -8.566 -1.360 1.00 0.00 29 SER A CA 4
ATOM 9180 C C . SER A 1 29 ? 140.142 -9.641 -1.928 1.00 0.00 29 SER A C 4
ATOM 9181 O O . SER A 1 29 ? 139.858 -10.227 -2.974 1.00 0.00 29 SER A O 4
ATOM 9189 N N . SER A 1 30 ? 141.248 -9.892 -1.230 1.00 0.00 30 SER A N 4
ATOM 9190 C CA . SER A 1 30 ? 142.214 -10.897 -1.664 1.00 0.00 30 SER A CA 4
ATOM 9191 C C . SER A 1 30 ? 143.062 -10.351 -2.805 1.00 0.00 30 SER A C 4
ATOM 9192 O O . SER A 1 30 ? 144.225 -10.723 -2.962 1.00 0.00 30 SER A O 4
ATOM 9200 N N . GLY A 1 31 ? 142.469 -9.470 -3.603 1.00 0.00 31 GLY A N 4
ATOM 9201 C CA . GLY A 1 31 ? 143.176 -8.882 -4.727 1.00 0.00 31 GLY A CA 4
ATOM 9202 C C . GLY A 1 31 ? 144.105 -7.766 -4.285 1.00 0.00 31 GLY A C 4
ATOM 9203 O O . GLY A 1 31 ? 144.762 -7.140 -5.115 1.00 0.00 31 GLY A O 4
ATOM 9207 N N . ASN A 1 32 ? 144.158 -7.517 -2.981 1.00 0.00 32 ASN A N 4
ATOM 9208 C CA . ASN A 1 32 ? 145.016 -6.454 -2.461 1.00 0.00 32 ASN A CA 4
ATOM 9209 C C . ASN A 1 32 ? 145.262 -6.644 -0.974 1.00 0.00 32 ASN A C 4
ATOM 9210 O O . ASN A 1 32 ? 146.155 -6.025 -0.410 1.00 0.00 32 ASN A O 4
ATOM 9221 N N . GLU A 1 33 ? 144.487 -7.527 -0.361 1.00 0.00 33 GLU A N 4
ATOM 9222 C CA . GLU A 1 33 ? 144.635 -7.823 1.058 1.00 0.00 33 GLU A CA 4
ATOM 9223 C C . GLU A 1 33 ? 145.986 -8.470 1.280 1.00 0.00 33 GLU A C 4
ATOM 9224 O O . GLU A 1 33 ? 146.454 -8.625 2.406 1.00 0.00 33 GLU A O 4
ATOM 9236 N N . GLN A 1 34 ? 146.582 -8.872 0.170 1.00 0.00 34 GLN A N 4
ATOM 9237 C CA . GLN A 1 34 ? 147.866 -9.548 0.234 1.00 0.00 34 GLN A CA 4
ATOM 9238 C C . GLN A 1 34 ? 148.887 -8.583 0.825 1.00 0.00 34 GLN A C 4
ATOM 9239 O O . GLN A 1 34 ? 149.568 -8.917 1.792 1.00 0.00 34 GLN A O 4
ATOM 9253 N N . GLU A 1 35 ? 148.995 -7.391 0.256 1.00 0.00 35 GLU A N 4
ATOM 9254 C CA . GLU A 1 35 ? 149.952 -6.406 0.767 1.00 0.00 35 GLU A CA 4
ATOM 9255 C C . GLU A 1 35 ? 149.545 -5.924 2.161 1.00 0.00 35 GLU A C 4
ATOM 9256 O O . GLU A 1 35 ? 150.390 -5.538 2.965 1.00 0.00 35 GLU A O 4
ATOM 9268 N N . LEU A 1 36 ? 148.247 -5.961 2.435 1.00 0.00 36 LEU A N 4
ATOM 9269 C CA . LEU A 1 36 ? 147.740 -5.537 3.742 1.00 0.00 36 LEU A CA 4
ATOM 9270 C C . LEU A 1 36 ? 148.098 -6.559 4.818 1.00 0.00 36 LEU A C 4
ATOM 9271 O O . LEU A 1 36 ? 148.065 -6.246 6.009 1.00 0.00 36 LEU A O 4
ATOM 9287 N N . LEU A 1 37 ? 148.422 -7.781 4.390 1.00 0.00 37 LEU A N 4
ATOM 9288 C CA . LEU A 1 37 ? 148.766 -8.856 5.322 1.00 0.00 37 LEU A CA 4
ATOM 9289 C C . LEU A 1 37 ? 150.263 -9.160 5.305 1.00 0.00 37 LEU A C 4
ATOM 9290 O O . LEU A 1 37 ? 150.795 -9.715 6.266 1.00 0.00 37 LEU A O 4
ATOM 9306 N N . GLU A 1 38 ? 150.942 -8.808 4.217 1.00 0.00 38 GLU A N 4
ATOM 9307 C CA . GLU A 1 38 ? 152.371 -9.069 4.108 1.00 0.00 38 GLU A CA 4
ATOM 9308 C C . GLU A 1 38 ? 153.163 -8.133 5.011 1.00 0.00 38 GLU A C 4
ATOM 9309 O O . GLU A 1 38 ? 154.031 -8.572 5.762 1.00 0.00 38 GLU A O 4
ATOM 9321 N N . LEU A 1 39 ? 152.884 -6.837 4.916 1.00 0.00 39 LEU A N 4
ATOM 9322 C CA . LEU A 1 39 ? 153.622 -5.861 5.708 1.00 0.00 39 LEU A CA 4
ATOM 9323 C C . LEU A 1 39 ? 153.622 -6.280 7.169 1.00 0.00 39 LEU A C 4
ATOM 9324 O O . LEU A 1 39 ? 154.678 -6.345 7.801 1.00 0.00 39 LEU A O 4
ATOM 9340 N N . ASP A 1 40 ? 152.453 -6.583 7.701 1.00 0.00 40 ASP A N 4
ATOM 9341 C CA . ASP A 1 40 ? 152.356 -7.016 9.082 1.00 0.00 40 ASP A CA 4
ATOM 9342 C C . ASP A 1 40 ? 153.300 -8.189 9.345 1.00 0.00 40 ASP A C 4
ATOM 9343 O O . ASP A 1 40 ? 153.765 -8.387 10.468 1.00 0.00 40 ASP A O 4
ATOM 9352 N N . LYS A 1 41 ? 153.567 -8.968 8.301 1.00 0.00 41 LYS A N 4
ATOM 9353 C CA . LYS A 1 41 ? 154.443 -10.130 8.425 1.00 0.00 41 LYS A CA 4
ATOM 9354 C C . LYS A 1 41 ? 155.920 -9.744 8.304 1.00 0.00 41 LYS A C 4
ATOM 9355 O O . LYS A 1 41 ? 156.772 -10.316 8.983 1.00 0.00 41 LYS A O 4
ATOM 9374 N N . TRP A 1 42 ? 156.223 -8.794 7.421 1.00 0.00 42 TRP A N 4
ATOM 9375 C CA . TRP A 1 42 ? 157.611 -8.378 7.208 1.00 0.00 42 TRP A CA 4
ATOM 9376 C C . TRP A 1 42 ? 158.284 -8.080 8.536 1.00 0.00 42 TRP A C 4
ATOM 9377 O O . TRP A 1 42 ? 159.445 -8.425 8.753 1.00 0.00 42 TRP A O 4
ATOM 9398 N N . ALA A 1 43 ? 157.535 -7.460 9.429 1.00 0.00 43 ALA A N 4
ATOM 9399 C CA . ALA A 1 43 ? 158.046 -7.136 10.753 1.00 0.00 43 ALA A CA 4
ATOM 9400 C C . ALA A 1 43 ? 158.555 -8.394 11.438 1.00 0.00 43 ALA A C 4
ATOM 9401 O O . ALA A 1 43 ? 159.541 -8.362 12.174 1.00 0.00 43 ALA A O 4
ATOM 9408 N N . SER A 1 44 ? 157.858 -9.501 11.200 1.00 0.00 44 SER A N 4
ATOM 9409 C CA . SER A 1 44 ? 158.226 -10.771 11.805 1.00 0.00 44 SER A CA 4
ATOM 9410 C C . SER A 1 44 ? 159.660 -11.140 11.449 1.00 0.00 44 SER A C 4
ATOM 9411 O O . SER A 1 44 ? 160.447 -11.502 12.323 1.00 0.00 44 SER A O 4
ATOM 9419 N N . LEU A 1 45 ? 160.004 -11.039 10.170 1.00 0.00 45 LEU A N 4
ATOM 9420 C CA . LEU A 1 45 ? 161.356 -11.361 9.739 1.00 0.00 45 LEU A CA 4
ATOM 9421 C C . LEU A 1 45 ? 162.360 -10.419 10.401 1.00 0.00 45 LEU A C 4
ATOM 9422 O O . LEU A 1 45 ? 163.359 -10.850 10.970 1.00 0.00 45 LEU A O 4
ATOM 9438 N N . TRP A 1 46 ? 162.089 -9.122 10.325 1.00 0.00 46 TRP A N 4
ATOM 9439 C CA . TRP A 1 46 ? 162.981 -8.138 10.925 1.00 0.00 46 TRP A CA 4
ATOM 9440 C C . TRP A 1 46 ? 163.089 -8.366 12.427 1.00 0.00 46 TRP A C 4
ATOM 9441 O O . TRP A 1 46 ? 164.156 -8.203 13.018 1.00 0.00 46 TRP A O 4
ATOM 9462 N N . ASN A 1 47 ? 161.971 -8.740 13.033 1.00 0.00 47 ASN A N 4
ATOM 9463 C CA . ASN A 1 47 ? 161.930 -8.988 14.469 1.00 0.00 47 ASN A CA 4
ATOM 9464 C C . ASN A 1 47 ? 162.775 -10.202 14.846 1.00 0.00 47 ASN A C 4
ATOM 9465 O O . ASN A 1 47 ? 163.344 -10.250 15.937 1.00 0.00 47 ASN A O 4
ATOM 9476 N N . TRP A 1 48 ? 162.858 -11.185 13.951 1.00 0.00 48 TRP A N 4
ATOM 9477 C CA . TRP A 1 48 ? 163.635 -12.378 14.229 1.00 0.00 48 TRP A CA 4
ATOM 9478 C C . TRP A 1 48 ? 165.090 -12.178 13.810 1.00 0.00 48 TRP A C 4
ATOM 9479 O O . TRP A 1 48 ? 165.955 -12.980 14.151 1.00 0.00 48 TRP A O 4
ATOM 9500 N N . PHE A 1 49 ? 165.357 -11.102 13.072 1.00 0.00 49 PHE A N 4
ATOM 9501 C CA . PHE A 1 49 ? 166.711 -10.805 12.614 1.00 0.00 49 PHE A CA 4
ATOM 9502 C C . PHE A 1 49 ? 167.473 -9.999 13.664 1.00 0.00 49 PHE A C 4
ATOM 9503 O O . PHE A 1 49 ? 168.568 -9.508 13.406 1.00 0.00 49 PHE A O 4
ATOM 9520 N N . ASN A 1 50 ? 166.890 -9.878 14.852 1.00 0.00 50 ASN A N 4
ATOM 9521 C CA . ASN A 1 50 ? 167.519 -9.150 15.937 1.00 0.00 50 ASN A CA 4
ATOM 9522 C C . ASN A 1 50 ? 168.732 -9.916 16.452 1.00 0.00 50 ASN A C 4
ATOM 9523 O O . ASN A 1 50 ? 169.567 -9.364 17.166 1.00 0.00 50 ASN A O 4
ATOM 9534 N N . ILE A 1 51 ? 168.826 -11.191 16.085 1.00 0.00 51 ILE A N 4
ATOM 9535 C CA . ILE A 1 51 ? 169.944 -12.013 16.532 1.00 0.00 51 ILE A CA 4
ATOM 9536 C C . ILE A 1 51 ? 171.251 -11.349 16.135 1.00 0.00 51 ILE A C 4
ATOM 9537 O O . ILE A 1 51 ? 172.210 -11.334 16.904 1.00 0.00 51 ILE A O 4
ATOM 9553 N N . THR A 1 52 ? 171.277 -10.790 14.934 1.00 0.00 52 THR A N 4
ATOM 9554 C CA . THR A 1 52 ? 172.465 -10.114 14.446 1.00 0.00 52 THR A CA 4
ATOM 9555 C C . THR A 1 52 ? 172.599 -8.750 15.106 1.00 0.00 52 THR A C 4
ATOM 9556 O O . THR A 1 52 ? 173.691 -8.192 15.176 1.00 0.00 52 THR A O 4
ATOM 9567 N N . ASN A 1 53 ? 171.479 -8.215 15.594 1.00 0.00 53 ASN A N 4
ATOM 9568 C CA . ASN A 1 53 ? 171.533 -6.906 16.242 1.00 0.00 53 ASN A CA 4
ATOM 9569 C C . ASN A 1 53 ? 172.339 -6.988 17.538 1.00 0.00 53 ASN A C 4
ATOM 9570 O O . ASN A 1 53 ? 173.281 -6.224 17.745 1.00 0.00 53 ASN A O 4
ATOM 9581 N N . TRP A 1 54 ? 171.945 -7.902 18.417 1.00 0.00 54 TRP A N 4
ATOM 9582 C CA . TRP A 1 54 ? 172.617 -8.056 19.706 1.00 0.00 54 TRP A CA 4
ATOM 9583 C C . TRP A 1 54 ? 173.989 -8.683 19.521 1.00 0.00 54 TRP A C 4
ATOM 9584 O O . TRP A 1 54 ? 174.894 -8.457 20.324 1.00 0.00 54 TRP A O 4
ATOM 9605 N N . LEU A 1 55 ? 174.133 -9.474 18.465 1.00 0.00 55 LEU A N 4
ATOM 9606 C CA . LEU A 1 55 ? 175.407 -10.126 18.199 1.00 0.00 55 LEU A CA 4
ATOM 9607 C C . LEU A 1 55 ? 176.533 -9.104 18.326 1.00 0.00 55 LEU A C 4
ATOM 9608 O O . LEU A 1 55 ? 177.462 -9.287 19.106 1.00 0.00 55 LEU A O 4
ATOM 9624 N N . TRP A 1 56 ? 176.436 -8.029 17.554 1.00 0.00 56 TRP A N 4
ATOM 9625 C CA . TRP A 1 56 ? 177.451 -6.971 17.588 1.00 0.00 56 TRP A CA 4
ATOM 9626 C C . TRP A 1 56 ? 177.540 -6.332 18.971 1.00 0.00 56 TRP A C 4
ATOM 9627 O O . TRP A 1 56 ? 178.593 -5.836 19.373 1.00 0.00 56 TRP A O 4
ATOM 9648 N N . TYR A 1 57 ? 176.425 -6.354 19.690 1.00 0.00 57 TYR A N 4
ATOM 9649 C CA . TYR A 1 57 ? 176.384 -5.774 21.028 1.00 0.00 57 TYR A CA 4
ATOM 9650 C C . TYR A 1 57 ? 177.203 -6.615 21.999 1.00 0.00 57 TYR A C 4
ATOM 9651 O O . TYR A 1 57 ? 178.106 -6.110 22.666 1.00 0.00 57 TYR A O 4
ATOM 9669 N N . ILE A 1 58 ? 176.869 -7.900 22.077 1.00 0.00 58 ILE A N 4
ATOM 9670 C CA . ILE A 1 58 ? 177.569 -8.810 22.979 1.00 0.00 58 ILE A CA 4
ATOM 9671 C C . ILE A 1 58 ? 178.723 -9.501 22.259 1.00 0.00 58 ILE A C 4
ATOM 9672 O O . ILE A 1 58 ? 179.365 -10.394 22.811 1.00 0.00 58 ILE A O 4
ATOM 9688 N N . LYS A 1 59 ? 178.982 -9.082 21.026 1.00 0.00 59 LYS A N 4
ATOM 9689 C CA . LYS A 1 59 ? 180.062 -9.670 20.242 1.00 0.00 59 LYS A CA 4
ATOM 9690 C C . LYS A 1 59 ? 179.958 -11.193 20.248 1.00 0.00 59 LYS A C 4
ATOM 9691 O O . LYS A 1 59 ? 180.992 -11.838 20.281 1.00 0.00 59 LYS A O 4
ATOM 9711 N N . GLY B 1 1 ? 109.830 -2.102 2.588 1.00 0.00 1 GLY B N 4
ATOM 9712 C CA . GLY B 1 1 ? 111.238 -2.064 3.077 1.00 0.00 1 GLY B CA 4
ATOM 9713 C C . GLY B 1 1 ? 112.088 -1.223 2.128 1.00 0.00 1 GLY B C 4
ATOM 9714 O O . GLY B 1 1 ? 112.226 -1.548 0.948 1.00 0.00 1 GLY B O 4
ATOM 9720 N N . TYR B 1 2 ? 112.656 -0.141 2.653 1.00 0.00 2 TYR B N 4
ATOM 9721 C CA . TYR B 1 2 ? 113.493 0.741 1.847 1.00 0.00 2 TYR B CA 4
ATOM 9722 C C . TYR B 1 2 ? 114.597 1.355 2.709 1.00 0.00 2 TYR B C 4
ATOM 9723 O O . TYR B 1 2 ? 114.881 0.859 3.800 1.00 0.00 2 TYR B O 4
ATOM 9741 N N . ILE B 1 3 ? 115.212 2.434 2.218 1.00 0.00 3 ILE B N 4
ATOM 9742 C CA . ILE B 1 3 ? 116.278 3.101 2.960 1.00 0.00 3 ILE B CA 4
ATOM 9743 C C . ILE B 1 3 ? 115.710 4.303 3.737 1.00 0.00 3 ILE B C 4
ATOM 9744 O O . ILE B 1 3 ? 115.008 5.126 3.146 1.00 0.00 3 ILE B O 4
ATOM 9760 N N . PRO B 1 4 ? 115.977 4.443 5.029 1.00 0.00 4 PRO B N 4
ATOM 9761 C CA . PRO B 1 4 ? 115.446 5.595 5.816 1.00 0.00 4 PRO B CA 4
ATOM 9762 C C . PRO B 1 4 ? 115.565 6.925 5.066 1.00 0.00 4 PRO B C 4
ATOM 9763 O O . PRO B 1 4 ? 114.557 7.528 4.701 1.00 0.00 4 PRO B O 4
ATOM 9774 N N . GLU B 1 5 ? 116.795 7.378 4.845 1.00 0.00 5 GLU B N 4
ATOM 9775 C CA . GLU B 1 5 ? 117.022 8.639 4.144 1.00 0.00 5 GLU B CA 4
ATOM 9776 C C . GLU B 1 5 ? 118.517 8.949 4.066 1.00 0.00 5 GLU B C 4
ATOM 9777 O O . GLU B 1 5 ? 119.021 9.377 3.028 1.00 0.00 5 GLU B O 4
ATOM 9789 N N . ALA B 1 6 ? 119.214 8.736 5.177 1.00 0.00 6 ALA B N 4
ATOM 9790 C CA . ALA B 1 6 ? 120.647 9.001 5.239 1.00 0.00 6 ALA B CA 4
ATOM 9791 C C . ALA B 1 6 ? 120.900 10.520 5.313 1.00 0.00 6 ALA B C 4
ATOM 9792 O O . ALA B 1 6 ? 120.928 11.195 4.284 1.00 0.00 6 ALA B O 4
ATOM 9799 N N . PRO B 1 7 ? 121.062 11.085 6.495 1.00 0.00 7 PRO B N 4
ATOM 9800 C CA . PRO B 1 7 ? 121.296 12.553 6.648 1.00 0.00 7 PRO B CA 4
ATOM 9801 C C . PRO B 1 7 ? 122.371 13.077 5.698 1.00 0.00 7 PRO B C 4
ATOM 9802 O O . PRO B 1 7 ? 122.983 12.308 4.956 1.00 0.00 7 PRO B O 4
ATOM 9813 N N . ARG B 1 8 ? 122.584 14.391 5.733 1.00 0.00 8 ARG B N 4
ATOM 9814 C CA . ARG B 1 8 ? 123.576 15.035 4.880 1.00 0.00 8 ARG B CA 4
ATOM 9815 C C . ARG B 1 8 ? 124.445 15.973 5.707 1.00 0.00 8 ARG B C 4
ATOM 9816 O O . ARG B 1 8 ? 123.969 16.998 6.195 1.00 0.00 8 ARG B O 4
ATOM 9837 N N . ASP B 1 9 ? 125.717 15.609 5.857 1.00 0.00 9 ASP B N 4
ATOM 9838 C CA . ASP B 1 9 ? 126.660 16.416 6.627 1.00 0.00 9 ASP B CA 4
ATOM 9839 C C . ASP B 1 9 ? 127.961 16.587 5.855 1.00 0.00 9 ASP B C 4
ATOM 9840 O O . ASP B 1 9 ? 128.957 17.067 6.396 1.00 0.00 9 ASP B O 4
ATOM 9849 N N . GLY B 1 10 ? 127.941 16.189 4.588 1.00 0.00 10 GLY B N 4
ATOM 9850 C CA . GLY B 1 10 ? 129.124 16.298 3.740 1.00 0.00 10 GLY B CA 4
ATOM 9851 C C . GLY B 1 10 ? 129.911 14.993 3.736 1.00 0.00 10 GLY B C 4
ATOM 9852 O O . GLY B 1 10 ? 130.852 14.825 2.962 1.00 0.00 10 GLY B O 4
ATOM 9856 N N . GLN B 1 11 ? 129.515 14.072 4.607 1.00 0.00 11 GLN B N 4
ATOM 9857 C CA . GLN B 1 11 ? 130.181 12.777 4.701 1.00 0.00 11 GLN B CA 4
ATOM 9858 C C . GLN B 1 11 ? 129.492 11.763 3.794 1.00 0.00 11 GLN B C 4
ATOM 9859 O O . GLN B 1 11 ? 128.508 12.090 3.129 1.00 0.00 11 GLN B O 4
ATOM 9873 N N . ALA B 1 12 ? 130.015 10.536 3.778 1.00 0.00 12 ALA B N 4
ATOM 9874 C CA . ALA B 1 12 ? 129.446 9.471 2.957 1.00 0.00 12 ALA B CA 4
ATOM 9875 C C . ALA B 1 12 ? 129.132 8.259 3.823 1.00 0.00 12 ALA B C 4
ATOM 9876 O O . ALA B 1 12 ? 129.810 8.012 4.813 1.00 0.00 12 ALA B O 4
ATOM 9883 N N . TYR B 1 13 ? 128.102 7.511 3.441 1.00 0.00 13 TYR B N 4
ATOM 9884 C CA . TYR B 1 13 ? 127.703 6.326 4.176 1.00 0.00 13 TYR B CA 4
ATOM 9885 C C . TYR B 1 13 ? 127.249 5.259 3.193 1.00 0.00 13 TYR B C 4
ATOM 9886 O O . TYR B 1 13 ? 126.817 5.582 2.085 1.00 0.00 13 TYR B O 4
ATOM 9904 N N . VAL B 1 14 ? 127.356 3.997 3.601 1.00 0.00 14 VAL B N 4
ATOM 9905 C CA . VAL B 1 14 ? 126.961 2.876 2.746 1.00 0.00 14 VAL B CA 4
ATOM 9906 C C . VAL B 1 14 ? 125.748 2.166 3.342 1.00 0.00 14 VAL B C 4
ATOM 9907 O O . VAL B 1 14 ? 125.269 2.535 4.414 1.00 0.00 14 VAL B O 4
ATOM 9920 N N . ARG B 1 15 ? 125.251 1.152 2.641 1.00 0.00 15 ARG B N 4
ATOM 9921 C CA . ARG B 1 15 ? 124.090 0.411 3.115 1.00 0.00 15 ARG B CA 4
ATOM 9922 C C . ARG B 1 15 ? 124.525 -0.786 3.949 1.00 0.00 15 ARG B C 4
ATOM 9923 O O . ARG B 1 15 ? 125.044 -1.767 3.421 1.00 0.00 15 ARG B O 4
ATOM 9944 N N . LYS B 1 16 ? 124.294 -0.691 5.254 1.00 0.00 16 LYS B N 4
ATOM 9945 C CA . LYS B 1 16 ? 124.653 -1.761 6.176 1.00 0.00 16 LYS B CA 4
ATOM 9946 C C . LYS B 1 16 ? 123.604 -1.878 7.276 1.00 0.00 16 LYS B C 4
ATOM 9947 O O . LYS B 1 16 ? 123.196 -0.870 7.855 1.00 0.00 16 LYS B O 4
ATOM 9966 N N . ASP B 1 17 ? 123.190 -3.112 7.560 1.00 0.00 17 ASP B N 4
ATOM 9967 C CA . ASP B 1 17 ? 122.196 -3.368 8.600 1.00 0.00 17 ASP B CA 4
ATOM 9968 C C . ASP B 1 17 ? 121.102 -2.302 8.588 1.00 0.00 17 ASP B C 4
ATOM 9969 O O . ASP B 1 17 ? 120.691 -1.813 9.640 1.00 0.00 17 ASP B O 4
ATOM 9978 N N . GLY B 1 18 ? 120.635 -1.946 7.396 1.00 0.00 18 GLY B N 4
ATOM 9979 C CA . GLY B 1 18 ? 119.591 -0.936 7.274 1.00 0.00 18 GLY B CA 4
ATOM 9980 C C . GLY B 1 18 ? 119.994 0.355 7.984 1.00 0.00 18 GLY B C 4
ATOM 9981 O O . GLY B 1 18 ? 119.167 0.988 8.642 1.00 0.00 18 GLY B O 4
ATOM 9985 N N . GLU B 1 19 ? 121.265 0.742 7.858 1.00 0.00 19 GLU B N 4
ATOM 9986 C CA . GLU B 1 19 ? 121.742 1.954 8.506 1.00 0.00 19 GLU B CA 4
ATOM 9987 C C . GLU B 1 19 ? 122.892 2.569 7.715 1.00 0.00 19 GLU B C 4
ATOM 9988 O O . GLU B 1 19 ? 123.537 1.895 6.915 1.00 0.00 19 GLU B O 4
ATOM 10000 N N . TRP B 1 20 ? 123.141 3.853 7.948 1.00 0.00 20 TRP B N 4
ATOM 10001 C CA . TRP B 1 20 ? 124.213 4.556 7.255 1.00 0.00 20 TRP B CA 4
ATOM 10002 C C . TRP B 1 20 ? 125.546 4.315 7.953 1.00 0.00 20 TRP B C 4
ATOM 10003 O O . TRP B 1 20 ? 125.692 4.601 9.141 1.00 0.00 20 TRP B O 4
ATOM 10024 N N . VAL B 1 21 ? 126.498 3.773 7.197 1.00 0.00 21 VAL B N 4
ATOM 10025 C CA . VAL B 1 21 ? 127.825 3.470 7.746 1.00 0.00 21 VAL B CA 4
ATOM 10026 C C . VAL B 1 21 ? 128.949 4.008 6.870 1.00 0.00 21 VAL B C 4
ATOM 10027 O O . VAL B 1 21 ? 129.043 3.699 5.683 1.00 0.00 21 VAL B O 4
ATOM 10040 N N . LEU B 1 22 ? 129.789 4.834 7.489 1.00 0.00 22 LEU B N 4
ATOM 10041 C CA . LEU B 1 22 ? 130.908 5.447 6.794 1.00 0.00 22 LEU B CA 4
ATOM 10042 C C . LEU B 1 22 ? 131.632 4.408 5.953 1.00 0.00 22 LEU B C 4
ATOM 10043 O O . LEU B 1 22 ? 132.228 3.467 6.478 1.00 0.00 22 LEU B O 4
ATOM 10059 N N . LEU B 1 23 ? 131.567 4.590 4.640 1.00 0.00 23 LEU B N 4
ATOM 10060 C CA . LEU B 1 23 ? 132.208 3.671 3.719 1.00 0.00 23 LEU B CA 4
ATOM 10061 C C . LEU B 1 23 ? 133.695 3.593 4.010 1.00 0.00 23 LEU B C 4
ATOM 10062 O O . LEU B 1 23 ? 134.328 2.562 3.777 1.00 0.00 23 LEU B O 4
ATOM 10078 N N . SER B 1 24 ? 134.256 4.684 4.517 1.00 0.00 24 SER B N 4
ATOM 10079 C CA . SER B 1 24 ? 135.674 4.717 4.827 1.00 0.00 24 SER B CA 4
ATOM 10080 C C . SER B 1 24 ? 136.014 3.672 5.879 1.00 0.00 24 SER B C 4
ATOM 10081 O O . SER B 1 24 ? 137.167 3.254 5.998 1.00 0.00 24 SER B O 4
ATOM 10089 N N . THR B 1 25 ? 135.010 3.231 6.630 1.00 0.00 25 THR B N 4
ATOM 10090 C CA . THR B 1 25 ? 135.228 2.215 7.650 1.00 0.00 25 THR B CA 4
ATOM 10091 C C . THR B 1 25 ? 135.586 0.888 6.994 1.00 0.00 25 THR B C 4
ATOM 10092 O O . THR B 1 25 ? 136.267 0.050 7.586 1.00 0.00 25 THR B O 4
ATOM 10103 N N . PHE B 1 26 ? 135.121 0.712 5.761 1.00 0.00 26 PHE B N 4
ATOM 10104 C CA . PHE B 1 26 ? 135.393 -0.509 5.016 1.00 0.00 26 PHE B CA 4
ATOM 10105 C C . PHE B 1 26 ? 136.635 -0.334 4.154 1.00 0.00 26 PHE B C 4
ATOM 10106 O O . PHE B 1 26 ? 137.208 -1.311 3.671 1.00 0.00 26 PHE B O 4
ATOM 10123 N N . LEU B 1 27 ? 137.054 0.916 3.963 1.00 0.00 27 LEU B N 4
ATOM 10124 C CA . LEU B 1 27 ? 138.242 1.181 3.155 1.00 0.00 27 LEU B CA 4
ATOM 10125 C C . LEU B 1 27 ? 139.495 0.807 3.940 1.00 0.00 27 LEU B C 4
ATOM 10126 O O . LEU B 1 27 ? 140.499 0.390 3.360 1.00 0.00 27 LEU B O 4
ATOM 10142 N N . GLY B 1 28 ? 139.429 0.961 5.258 1.00 0.00 28 GLY B N 4
ATOM 10143 C CA . GLY B 1 28 ? 140.562 0.639 6.117 1.00 0.00 28 GLY B CA 4
ATOM 10144 C C . GLY B 1 28 ? 141.385 1.886 6.417 1.00 0.00 28 GLY B C 4
ATOM 10145 O O . GLY B 1 28 ? 142.505 2.035 5.927 1.00 0.00 28 GLY B O 4
ATOM 10149 N N . SER B 1 29 ? 140.825 2.776 7.227 1.00 0.00 29 SER B N 4
ATOM 10150 C CA . SER B 1 29 ? 141.518 4.006 7.587 1.00 0.00 29 SER B CA 4
ATOM 10151 C C . SER B 1 29 ? 142.553 3.733 8.672 1.00 0.00 29 SER B C 4
ATOM 10152 O O . SER B 1 29 ? 142.230 3.171 9.719 1.00 0.00 29 SER B O 4
ATOM 10160 N N . SER B 1 30 ? 143.796 4.133 8.410 1.00 0.00 30 SER B N 4
ATOM 10161 C CA . SER B 1 30 ? 144.887 3.931 9.365 1.00 0.00 30 SER B CA 4
ATOM 10162 C C . SER B 1 30 ? 145.382 2.489 9.321 1.00 0.00 30 SER B C 4
ATOM 10163 O O . SER B 1 30 ? 146.536 2.210 9.644 1.00 0.00 30 SER B O 4
ATOM 10171 N N . GLY B 1 31 ? 144.501 1.577 8.929 1.00 0.00 31 GLY B N 4
ATOM 10172 C CA . GLY B 1 31 ? 144.861 0.165 8.857 1.00 0.00 31 GLY B CA 4
ATOM 10173 C C . GLY B 1 31 ? 145.653 -0.152 7.598 1.00 0.00 31 GLY B C 4
ATOM 10174 O O . GLY B 1 31 ? 146.015 -1.304 7.357 1.00 0.00 31 GLY B O 4
ATOM 10178 N N . ASN B 1 32 ? 145.898 0.864 6.788 1.00 0.00 32 ASN B N 4
ATOM 10179 C CA . ASN B 1 32 ? 146.624 0.668 5.545 1.00 0.00 32 ASN B CA 4
ATOM 10180 C C . ASN B 1 32 ? 147.136 1.994 5.012 1.00 0.00 32 ASN B C 4
ATOM 10181 O O . ASN B 1 32 ? 147.998 2.027 4.142 1.00 0.00 32 ASN B O 4
ATOM 10192 N N . GLU B 1 33 ? 146.620 3.078 5.575 1.00 0.00 33 GLU B N 4
ATOM 10193 C CA . GLU B 1 33 ? 147.039 4.420 5.185 1.00 0.00 33 GLU B CA 4
ATOM 10194 C C . GLU B 1 33 ? 148.498 4.585 5.554 1.00 0.00 33 GLU B C 4
ATOM 10195 O O . GLU B 1 33 ? 149.168 5.531 5.146 1.00 0.00 33 GLU B O 4
ATOM 10207 N N . GLN B 1 34 ? 148.961 3.644 6.359 1.00 0.00 34 GLN B N 4
ATOM 10208 C CA . GLN B 1 34 ? 150.337 3.691 6.825 1.00 0.00 34 GLN B CA 4
ATOM 10209 C C . GLN B 1 34 ? 151.247 3.577 5.607 1.00 0.00 34 GLN B C 4
ATOM 10210 O O . GLN B 1 34 ? 152.138 4.404 5.420 1.00 0.00 34 GLN B O 4
ATOM 10224 N N . GLU B 1 35 ? 151.028 2.565 4.779 1.00 0.00 35 GLU B N 4
ATOM 10225 C CA . GLU B 1 35 ? 151.859 2.392 3.586 1.00 0.00 35 GLU B CA 4
ATOM 10226 C C . GLU B 1 35 ? 151.629 3.539 2.600 1.00 0.00 35 GLU B C 4
ATOM 10227 O O . GLU B 1 35 ? 152.526 3.917 1.851 1.00 0.00 35 GLU B O 4
ATOM 10239 N N . LEU B 1 36 ? 150.422 4.092 2.624 1.00 0.00 36 LEU B N 4
ATOM 10240 C CA . LEU B 1 36 ? 150.082 5.211 1.743 1.00 0.00 36 LEU B CA 4
ATOM 10241 C C . LEU B 1 36 ? 150.785 6.488 2.194 1.00 0.00 36 LEU B C 4
ATOM 10242 O O . LEU B 1 36 ? 151.122 7.341 1.374 1.00 0.00 36 LEU B O 4
ATOM 10258 N N . LEU B 1 37 ? 150.987 6.619 3.504 1.00 0.00 37 LEU B N 4
ATOM 10259 C CA . LEU B 1 37 ? 151.635 7.808 4.054 1.00 0.00 37 LEU B CA 4
ATOM 10260 C C . LEU B 1 37 ? 153.147 7.615 4.175 1.00 0.00 37 LEU B C 4
ATOM 10261 O O . LEU B 1 37 ? 153.909 8.578 4.091 1.00 0.00 37 LEU B O 4
ATOM 10277 N N . GLU B 1 38 ? 153.578 6.373 4.381 1.00 0.00 38 GLU B N 4
ATOM 10278 C CA . GLU B 1 38 ? 154.993 6.076 4.521 1.00 0.00 38 GLU B CA 4
ATOM 10279 C C . GLU B 1 38 ? 155.703 6.187 3.178 1.00 0.00 38 GLU B C 4
ATOM 10280 O O . GLU B 1 38 ? 156.750 6.822 3.074 1.00 0.00 38 GLU B O 4
ATOM 10292 N N . LEU B 1 39 ? 155.146 5.542 2.159 1.00 0.00 39 LEU B N 4
ATOM 10293 C CA . LEU B 1 39 ? 155.773 5.553 0.843 1.00 0.00 39 LEU B CA 4
ATOM 10294 C C . LEU B 1 39 ? 156.068 6.983 0.418 1.00 0.00 39 LEU B C 4
ATOM 10295 O O . LEU B 1 39 ? 157.210 7.316 0.101 1.00 0.00 39 LEU B O 4
ATOM 10311 N N . ASP B 1 40 ? 155.052 7.828 0.428 1.00 0.00 40 ASP B N 4
ATOM 10312 C CA . ASP B 1 40 ? 155.233 9.222 0.058 1.00 0.00 40 ASP B CA 4
ATOM 10313 C C . ASP B 1 40 ? 156.456 9.815 0.756 1.00 0.00 40 ASP B C 4
ATOM 10314 O O . ASP B 1 40 ? 157.085 10.744 0.250 1.00 0.00 40 ASP B O 4
ATOM 10323 N N . LYS B 1 41 ? 156.774 9.277 1.928 1.00 0.00 41 LYS B N 4
ATOM 10324 C CA . LYS B 1 41 ? 157.909 9.761 2.705 1.00 0.00 41 LYS B CA 4
ATOM 10325 C C . LYS B 1 41 ? 159.227 9.139 2.237 1.00 0.00 41 LYS B C 4
ATOM 10326 O O . LYS B 1 41 ? 160.274 9.786 2.282 1.00 0.00 41 LYS B O 4
ATOM 10345 N N . TRP B 1 42 ? 159.180 7.876 1.822 1.00 0.00 42 TRP B N 4
ATOM 10346 C CA . TRP B 1 42 ? 160.392 7.179 1.392 1.00 0.00 42 TRP B CA 4
ATOM 10347 C C . TRP B 1 42 ? 161.139 8.001 0.359 1.00 0.00 42 TRP B C 4
ATOM 10348 O O . TRP B 1 42 ? 162.365 8.067 0.366 1.00 0.00 42 TRP B O 4
ATOM 10369 N N . ALA B 1 43 ? 160.384 8.638 -0.515 1.00 0.00 43 ALA B N 4
ATOM 10370 C CA . ALA B 1 43 ? 160.955 9.481 -1.554 1.00 0.00 43 ALA B CA 4
ATOM 10371 C C . ALA B 1 43 ? 161.844 10.539 -0.934 1.00 0.00 43 ALA B C 4
ATOM 10372 O O . ALA B 1 43 ? 162.909 10.867 -1.455 1.00 0.00 43 ALA B O 4
ATOM 10379 N N . SER B 1 44 ? 161.377 11.080 0.182 1.00 0.00 44 SER B N 4
ATOM 10380 C CA . SER B 1 44 ? 162.106 12.116 0.883 1.00 0.00 44 SER B CA 4
ATOM 10381 C C . SER B 1 44 ? 163.500 11.631 1.230 1.00 0.00 44 SER B C 4
ATOM 10382 O O . SER B 1 44 ? 164.490 12.210 0.783 1.00 0.00 44 SER B O 4
ATOM 10390 N N . LEU B 1 45 ? 163.590 10.561 2.013 1.00 0.00 45 LEU B N 4
ATOM 10391 C CA . LEU B 1 45 ? 164.893 10.025 2.375 1.00 0.00 45 LEU B CA 4
ATOM 10392 C C . LEU B 1 45 ? 165.623 9.528 1.131 1.00 0.00 45 LEU B C 4
ATOM 10393 O O . LEU B 1 45 ? 166.779 9.867 0.909 1.00 0.00 45 LEU B O 4
ATOM 10409 N N . TRP B 1 46 ? 164.940 8.704 0.335 1.00 0.00 46 TRP B N 4
ATOM 10410 C CA . TRP B 1 46 ? 165.538 8.153 -0.882 1.00 0.00 46 TRP B CA 4
ATOM 10411 C C . TRP B 1 46 ? 166.257 9.243 -1.668 1.00 0.00 46 TRP B C 4
ATOM 10412 O O . TRP B 1 46 ? 167.236 8.975 -2.364 1.00 0.00 46 TRP B O 4
ATOM 10433 N N . ASN B 1 47 ? 165.752 10.469 -1.569 1.00 0.00 47 ASN B N 4
ATOM 10434 C CA . ASN B 1 47 ? 166.348 11.586 -2.297 1.00 0.00 47 ASN B CA 4
ATOM 10435 C C . ASN B 1 47 ? 167.791 11.795 -1.852 1.00 0.00 47 ASN B C 4
ATOM 10436 O O . ASN B 1 47 ? 168.594 12.362 -2.585 1.00 0.00 47 ASN B O 4
ATOM 10447 N N . TRP B 1 48 ? 168.111 11.328 -0.650 1.00 0.00 48 TRP B N 4
ATOM 10448 C CA . TRP B 1 48 ? 169.466 11.458 -0.118 1.00 0.00 48 TRP B CA 4
ATOM 10449 C C . TRP B 1 48 ? 170.471 11.049 -1.164 1.00 0.00 48 TRP B C 4
ATOM 10450 O O . TRP B 1 48 ? 171.513 11.671 -1.313 1.00 0.00 48 TRP B O 4
ATOM 10471 N N . PHE B 1 49 ? 170.135 9.998 -1.892 1.00 0.00 49 PHE B N 4
ATOM 10472 C CA . PHE B 1 49 ? 171.015 9.493 -2.943 1.00 0.00 49 PHE B CA 4
ATOM 10473 C C . PHE B 1 49 ? 171.556 10.640 -3.794 1.00 0.00 49 PHE B C 4
ATOM 10474 O O . PHE B 1 49 ? 172.558 10.485 -4.493 1.00 0.00 49 PHE B O 4
ATOM 10491 N N . ASN B 1 50 ? 170.897 11.793 -3.720 1.00 0.00 50 ASN B N 4
ATOM 10492 C CA . ASN B 1 50 ? 171.319 12.953 -4.467 1.00 0.00 50 ASN B CA 4
ATOM 10493 C C . ASN B 1 50 ? 172.638 13.491 -3.922 1.00 0.00 50 ASN B C 4
ATOM 10494 O O . ASN B 1 50 ? 173.513 13.870 -4.686 1.00 0.00 50 ASN B O 4
ATOM 10505 N N . ILE B 1 51 ? 172.783 13.522 -2.597 1.00 0.00 51 ILE B N 4
ATOM 10506 C CA . ILE B 1 51 ? 174.009 14.048 -1.997 1.00 0.00 51 ILE B CA 4
ATOM 10507 C C . ILE B 1 51 ? 175.238 13.326 -2.548 1.00 0.00 51 ILE B C 4
ATOM 10508 O O . ILE B 1 51 ? 176.298 13.927 -2.691 1.00 0.00 51 ILE B O 4
ATOM 10524 N N . THR B 1 52 ? 175.087 12.050 -2.869 1.00 0.00 52 THR B N 4
ATOM 10525 C CA . THR B 1 52 ? 176.182 11.259 -3.423 1.00 0.00 52 THR B CA 4
ATOM 10526 C C . THR B 1 52 ? 176.255 11.441 -4.936 1.00 0.00 52 THR B C 4
ATOM 10527 O O . THR B 1 52 ? 177.280 11.176 -5.561 1.00 0.00 52 THR B O 4
ATOM 10538 N N . ASN B 1 53 ? 175.138 11.874 -5.513 1.00 0.00 53 ASN B N 4
ATOM 10539 C CA . ASN B 1 53 ? 175.074 12.062 -6.960 1.00 0.00 53 ASN B CA 4
ATOM 10540 C C . ASN B 1 53 ? 176.007 13.187 -7.406 1.00 0.00 53 ASN B C 4
ATOM 10541 O O . ASN B 1 53 ? 176.857 12.985 -8.272 1.00 0.00 53 ASN B O 4
ATOM 10552 N N . TRP B 1 54 ? 175.832 14.377 -6.839 1.00 0.00 54 TRP B N 4
ATOM 10553 C CA . TRP B 1 54 ? 176.660 15.519 -7.233 1.00 0.00 54 TRP B CA 4
ATOM 10554 C C . TRP B 1 54 ? 178.091 15.360 -6.722 1.00 0.00 54 TRP B C 4
ATOM 10555 O O . TRP B 1 54 ? 179.049 15.604 -7.455 1.00 0.00 54 TRP B O 4
ATOM 10576 N N . LEU B 1 55 ? 178.230 14.959 -5.463 1.00 0.00 55 LEU B N 4
ATOM 10577 C CA . LEU B 1 55 ? 179.559 14.789 -4.880 1.00 0.00 55 LEU B CA 4
ATOM 10578 C C . LEU B 1 55 ? 180.445 13.979 -5.823 1.00 0.00 55 LEU B C 4
ATOM 10579 O O . LEU B 1 55 ? 181.507 14.435 -6.224 1.00 0.00 55 LEU B O 4
ATOM 10595 N N . TRP B 1 56 ? 180.001 12.779 -6.172 1.00 0.00 56 TRP B N 4
ATOM 10596 C CA . TRP B 1 56 ? 180.763 11.915 -7.072 1.00 0.00 56 TRP B CA 4
ATOM 10597 C C . TRP B 1 56 ? 180.976 12.591 -8.423 1.00 0.00 56 TRP B C 4
ATOM 10598 O O . TRP B 1 56 ? 181.947 12.312 -9.126 1.00 0.00 56 TRP B O 4
ATOM 10619 N N . TYR B 1 57 ? 180.060 13.486 -8.771 1.00 0.00 57 TYR B N 4
ATOM 10620 C CA . TYR B 1 57 ? 180.156 14.206 -10.035 1.00 0.00 57 TYR B CA 4
ATOM 10621 C C . TYR B 1 57 ? 181.321 15.190 -10.000 1.00 0.00 57 TYR B C 4
ATOM 10622 O O . TYR B 1 57 ? 182.200 15.155 -10.859 1.00 0.00 57 TYR B O 4
ATOM 10640 N N . ILE B 1 58 ? 181.309 16.069 -8.999 1.00 0.00 58 ILE B N 4
ATOM 10641 C CA . ILE B 1 58 ? 182.365 17.069 -8.854 1.00 0.00 58 ILE B CA 4
ATOM 10642 C C . ILE B 1 58 ? 183.437 16.588 -7.882 1.00 0.00 58 ILE B C 4
ATOM 10643 O O . ILE B 1 58 ? 184.309 17.357 -7.475 1.00 0.00 58 ILE B O 4
ATOM 10659 N N . LYS B 1 59 ? 183.365 15.315 -7.512 1.00 0.00 59 LYS B N 4
ATOM 10660 C CA . LYS B 1 59 ? 184.332 14.741 -6.583 1.00 0.00 59 LYS B CA 4
ATOM 10661 C C . LYS B 1 59 ? 184.245 15.434 -5.228 1.00 0.00 59 LYS B C 4
ATOM 10662 O O . LYS B 1 59 ? 184.729 14.867 -4.263 1.00 0.00 59 LYS B O 4
ATOM 10682 N N . GLY C 1 1 ? 113.595 13.322 2.007 1.00 0.00 1 GLY C N 4
ATOM 10683 C CA . GLY C 1 1 ? 113.271 11.921 2.397 1.00 0.00 1 GLY C CA 4
ATOM 10684 C C . GLY C 1 1 ? 113.409 11.019 1.177 1.00 0.00 1 GLY C C 4
ATOM 10685 O O . GLY C 1 1 ? 113.289 11.479 0.043 1.00 0.00 1 GLY C O 4
ATOM 10691 N N . TYR C 1 2 ? 113.670 9.737 1.417 1.00 0.00 2 TYR C N 4
ATOM 10692 C CA . TYR C 1 2 ? 113.832 8.785 0.325 1.00 0.00 2 TYR C CA 4
ATOM 10693 C C . TYR C 1 2 ? 114.766 9.359 -0.732 1.00 0.00 2 TYR C C 4
ATOM 10694 O O . TYR C 1 2 ? 114.331 9.748 -1.816 1.00 0.00 2 TYR C O 4
ATOM 10712 N N . ILE C 1 3 ? 116.054 9.416 -0.402 1.00 0.00 3 ILE C N 4
ATOM 10713 C CA . ILE C 1 3 ? 117.048 9.949 -1.319 1.00 0.00 3 ILE C CA 4
ATOM 10714 C C . ILE C 1 3 ? 116.972 9.197 -2.661 1.00 0.00 3 ILE C C 4
ATOM 10715 O O . ILE C 1 3 ? 117.101 7.972 -2.675 1.00 0.00 3 ILE C O 4
ATOM 10731 N N . PRO C 1 4 ? 116.771 9.865 -3.785 1.00 0.00 4 PRO C N 4
ATOM 10732 C CA . PRO C 1 4 ? 116.692 9.168 -5.103 1.00 0.00 4 PRO C CA 4
ATOM 10733 C C . PRO C 1 4 ? 118.066 8.749 -5.619 1.00 0.00 4 PRO C C 4
ATOM 10734 O O . PRO C 1 4 ? 119.092 9.186 -5.101 1.00 0.00 4 PRO C O 4
ATOM 10745 N N . GLU C 1 5 ? 118.061 7.913 -6.654 1.00 0.00 5 GLU C N 4
ATOM 10746 C CA . GLU C 1 5 ? 119.306 7.438 -7.254 1.00 0.00 5 GLU C CA 4
ATOM 10747 C C . GLU C 1 5 ? 119.033 6.509 -8.436 1.00 0.00 5 GLU C C 4
ATOM 10748 O O . GLU C 1 5 ? 118.621 6.959 -9.503 1.00 0.00 5 GLU C O 4
ATOM 10760 N N . ALA C 1 6 ? 119.282 5.217 -8.236 1.00 0.00 6 ALA C N 4
ATOM 10761 C CA . ALA C 1 6 ? 119.079 4.224 -9.280 1.00 0.00 6 ALA C CA 4
ATOM 10762 C C . ALA C 1 6 ? 120.085 4.426 -10.414 1.00 0.00 6 ALA C C 4
ATOM 10763 O O . ALA C 1 6 ? 119.725 4.837 -11.518 1.00 0.00 6 ALA C O 4
ATOM 10770 N N . PRO C 1 7 ? 121.338 4.143 -10.163 1.00 0.00 7 PRO C N 4
ATOM 10771 C CA . PRO C 1 7 ? 122.412 4.294 -11.178 1.00 0.00 7 PRO C CA 4
ATOM 10772 C C . PRO C 1 7 ? 122.514 3.067 -12.078 1.00 0.00 7 PRO C C 4
ATOM 10773 O O . PRO C 1 7 ? 123.106 2.058 -11.695 1.00 0.00 7 PRO C O 4
ATOM 10784 N N . ARG C 1 8 ? 121.927 3.167 -13.268 1.00 0.00 8 ARG C N 4
ATOM 10785 C CA . ARG C 1 8 ? 121.943 2.064 -14.226 1.00 0.00 8 ARG C CA 4
ATOM 10786 C C . ARG C 1 8 ? 122.874 2.380 -15.390 1.00 0.00 8 ARG C C 4
ATOM 10787 O O . ARG C 1 8 ? 122.430 2.845 -16.439 1.00 0.00 8 ARG C O 4
ATOM 10808 N N . ASP C 1 9 ? 124.168 2.124 -15.204 1.00 0.00 9 ASP C N 4
ATOM 10809 C CA . ASP C 1 9 ? 125.145 2.387 -16.250 1.00 0.00 9 ASP C CA 4
ATOM 10810 C C . ASP C 1 9 ? 126.334 1.441 -16.105 1.00 0.00 9 ASP C C 4
ATOM 10811 O O . ASP C 1 9 ? 127.307 1.526 -16.855 1.00 0.00 9 ASP C O 4
ATOM 10820 N N . GLY C 1 10 ? 126.243 0.538 -15.131 1.00 0.00 10 GLY C N 4
ATOM 10821 C CA . GLY C 1 10 ? 127.306 -0.431 -14.878 1.00 0.00 10 GLY C CA 4
ATOM 10822 C C . GLY C 1 10 ? 128.249 0.059 -13.784 1.00 0.00 10 GLY C C 4
ATOM 10823 O O . GLY C 1 10 ? 129.079 -0.699 -13.282 1.00 0.00 10 GLY C O 4
ATOM 10827 N N . GLN C 1 11 ? 128.113 1.329 -13.419 1.00 0.00 11 GLN C N 4
ATOM 10828 C CA . GLN C 1 11 ? 128.954 1.917 -12.381 1.00 0.00 11 GLN C CA 4
ATOM 10829 C C . GLN C 1 11 ? 128.270 1.809 -11.023 1.00 0.00 11 GLN C C 4
ATOM 10830 O O . GLN C 1 11 ? 127.151 1.302 -10.933 1.00 0.00 11 GLN C O 4
ATOM 10844 N N . ALA C 1 12 ? 128.943 2.290 -9.974 1.00 0.00 12 ALA C N 4
ATOM 10845 C CA . ALA C 1 12 ? 128.383 2.244 -8.626 1.00 0.00 12 ALA C CA 4
ATOM 10846 C C . ALA C 1 12 ? 128.513 3.609 -7.966 1.00 0.00 12 ALA C C 4
ATOM 10847 O O . ALA C 1 12 ? 129.368 4.398 -8.346 1.00 0.00 12 ALA C O 4
ATOM 10854 N N . TYR C 1 13 ? 127.662 3.881 -6.983 1.00 0.00 13 TYR C N 4
ATOM 10855 C CA . TYR C 1 13 ? 127.693 5.150 -6.275 1.00 0.00 13 TYR C CA 4
ATOM 10856 C C . TYR C 1 13 ? 127.339 4.929 -4.812 1.00 0.00 13 TYR C C 4
ATOM 10857 O O . TYR C 1 13 ? 126.683 3.943 -4.476 1.00 0.00 13 TYR C O 4
ATOM 10875 N N . VAL C 1 14 ? 127.782 5.844 -3.954 1.00 0.00 14 VAL C N 4
ATOM 10876 C CA . VAL C 1 14 ? 127.513 5.739 -2.517 1.00 0.00 14 VAL C CA 4
ATOM 10877 C C . VAL C 1 14 ? 126.552 6.839 -2.080 1.00 0.00 14 VAL C C 4
ATOM 10878 O O . VAL C 1 14 ? 126.188 7.706 -2.875 1.00 0.00 14 VAL C O 4
ATOM 10891 N N . ARG C 1 15 ? 126.142 6.799 -0.816 1.00 0.00 15 ARG C N 4
ATOM 10892 C CA . ARG C 1 15 ? 125.221 7.799 -0.295 1.00 0.00 15 ARG C CA 4
ATOM 10893 C C . ARG C 1 15 ? 126.001 8.955 0.317 1.00 0.00 15 ARG C C 4
ATOM 10894 O O . ARG C 1 15 ? 126.590 8.826 1.391 1.00 0.00 15 ARG C O 4
ATOM 10915 N N . LYS C 1 16 ? 125.993 10.082 -0.381 1.00 0.00 16 LYS C N 4
ATOM 10916 C CA . LYS C 1 16 ? 126.694 11.271 0.081 1.00 0.00 16 LYS C CA 4
ATOM 10917 C C . LYS C 1 16 ? 125.912 12.517 -0.307 1.00 0.00 16 LYS C C 4
ATOM 10918 O O . LYS C 1 16 ? 125.448 12.632 -1.442 1.00 0.00 16 LYS C O 4
ATOM 10937 N N . ASP C 1 17 ? 125.790 13.446 0.639 1.00 0.00 17 ASP C N 4
ATOM 10938 C CA . ASP C 1 17 ? 125.074 14.697 0.400 1.00 0.00 17 ASP C CA 4
ATOM 10939 C C . ASP C 1 17 ? 123.837 14.462 -0.462 1.00 0.00 17 ASP C C 4
ATOM 10940 O O . ASP C 1 17 ? 123.526 15.262 -1.345 1.00 0.00 17 ASP C O 4
ATOM 10949 N N . GLY C 1 18 ? 123.132 13.365 -0.203 1.00 0.00 18 GLY C N 4
ATOM 10950 C CA . GLY C 1 18 ? 121.934 13.048 -0.968 1.00 0.00 18 GLY C CA 4
ATOM 10951 C C . GLY C 1 18 ? 122.230 13.016 -2.465 1.00 0.00 18 GLY C C 4
ATOM 10952 O O . GLY C 1 18 ? 121.432 13.502 -3.268 1.00 0.00 18 GLY C O 4
ATOM 10956 N N . GLU C 1 19 ? 123.379 12.451 -2.843 1.00 0.00 19 GLU C N 4
ATOM 10957 C CA . GLU C 1 19 ? 123.749 12.382 -4.250 1.00 0.00 19 GLU C CA 4
ATOM 10958 C C . GLU C 1 19 ? 124.587 11.137 -4.521 1.00 0.00 19 GLU C C 4
ATOM 10959 O O . GLU C 1 19 ? 125.191 10.572 -3.610 1.00 0.00 19 GLU C O 4
ATOM 10971 N N . TRP C 1 20 ? 124.619 10.721 -5.781 1.00 0.00 20 TRP C N 4
ATOM 10972 C CA . TRP C 1 20 ? 125.386 9.548 -6.175 1.00 0.00 20 TRP C CA 4
ATOM 10973 C C . TRP C 1 20 ? 126.848 9.918 -6.386 1.00 0.00 20 TRP C C 4
ATOM 10974 O O . TRP C 1 20 ? 127.163 10.791 -7.195 1.00 0.00 20 TRP C O 4
ATOM 10995 N N . VAL C 1 21 ? 127.724 9.248 -5.643 1.00 0.00 21 VAL C N 4
ATOM 10996 C CA . VAL C 1 21 ? 129.161 9.513 -5.742 1.00 0.00 21 VAL C CA 4
ATOM 10997 C C . VAL C 1 21 ? 129.961 8.226 -5.878 1.00 0.00 21 VAL C C 4
ATOM 10998 O O . VAL C 1 21 ? 130.004 7.399 -4.970 1.00 0.00 21 VAL C O 4
ATOM 11011 N N . LEU C 1 22 ? 130.589 8.074 -7.037 1.00 0.00 22 LEU C N 4
ATOM 11012 C CA . LEU C 1 22 ? 131.389 6.898 -7.318 1.00 0.00 22 LEU C CA 4
ATOM 11013 C C . LEU C 1 22 ? 132.292 6.598 -6.139 1.00 0.00 22 LEU C C 4
ATOM 11014 O O . LEU C 1 22 ? 133.145 7.402 -5.768 1.00 0.00 22 LEU C O 4
ATOM 11030 N N . LEU C 1 23 ? 132.093 5.423 -5.559 1.00 0.00 23 LEU C N 4
ATOM 11031 C CA . LEU C 1 23 ? 132.890 5.005 -4.422 1.00 0.00 23 LEU C CA 4
ATOM 11032 C C . LEU C 1 23 ? 134.368 5.143 -4.742 1.00 0.00 23 LEU C C 4
ATOM 11033 O O . LEU C 1 23 ? 135.167 5.470 -3.869 1.00 0.00 23 LEU C O 4
ATOM 11049 N N . SER C 1 24 ? 134.736 4.877 -5.991 1.00 0.00 24 SER C N 4
ATOM 11050 C CA . SER C 1 24 ? 136.127 4.959 -6.400 1.00 0.00 24 SER C CA 4
ATOM 11051 C C . SER C 1 24 ? 136.768 6.261 -5.935 1.00 0.00 24 SER C C 4
ATOM 11052 O O . SER C 1 24 ? 137.971 6.303 -5.670 1.00 0.00 24 SER C O 4
ATOM 11060 N N . THR C 1 25 ? 135.974 7.321 -5.814 1.00 0.00 25 THR C N 4
ATOM 11061 C CA . THR C 1 25 ? 136.497 8.601 -5.357 1.00 0.00 25 THR C CA 4
ATOM 11062 C C . THR C 1 25 ? 136.912 8.511 -3.894 1.00 0.00 25 THR C C 4
ATOM 11063 O O . THR C 1 25 ? 137.813 9.219 -3.443 1.00 0.00 25 THR C O 4
ATOM 11074 N N . PHE C 1 26 ? 136.240 7.631 -3.163 1.00 0.00 26 PHE C N 4
ATOM 11075 C CA . PHE C 1 26 ? 136.532 7.441 -1.749 1.00 0.00 26 PHE C CA 4
ATOM 11076 C C . PHE C 1 26 ? 137.732 6.522 -1.578 1.00 0.00 26 PHE C C 4
ATOM 11077 O O . PHE C 1 26 ? 138.434 6.592 -0.568 1.00 0.00 26 PHE C O 4
ATOM 11094 N N . LEU C 1 27 ? 137.987 5.678 -2.576 1.00 0.00 27 LEU C N 4
ATOM 11095 C CA . LEU C 1 27 ? 139.135 4.782 -2.508 1.00 0.00 27 LEU C CA 4
ATOM 11096 C C . LEU C 1 27 ? 140.410 5.560 -2.808 1.00 0.00 27 LEU C C 4
ATOM 11097 O O . LEU C 1 27 ? 141.520 5.064 -2.606 1.00 0.00 27 LEU C O 4
ATOM 11113 N N . GLY C 1 28 ? 140.233 6.788 -3.288 1.00 0.00 28 GLY C N 4
ATOM 11114 C CA . GLY C 1 28 ? 141.364 7.651 -3.618 1.00 0.00 28 GLY C CA 4
ATOM 11115 C C . GLY C 1 28 ? 141.682 7.603 -5.110 1.00 0.00 28 GLY C C 4
ATOM 11116 O O . GLY C 1 28 ? 141.770 8.640 -5.763 1.00 0.00 28 GLY C O 4
ATOM 11120 N N . SER C 1 29 ? 141.843 6.392 -5.639 1.00 0.00 29 SER C N 4
ATOM 11121 C CA . SER C 1 29 ? 142.149 6.203 -7.058 1.00 0.00 29 SER C CA 4
ATOM 11122 C C . SER C 1 29 ? 143.366 7.021 -7.484 1.00 0.00 29 SER C C 4
ATOM 11123 O O . SER C 1 29 ? 143.324 8.250 -7.523 1.00 0.00 29 SER C O 4
ATOM 11131 N N . SER C 1 30 ? 144.451 6.318 -7.811 1.00 0.00 30 SER C N 4
ATOM 11132 C CA . SER C 1 30 ? 145.691 6.964 -8.241 1.00 0.00 30 SER C CA 4
ATOM 11133 C C . SER C 1 30 ? 146.458 7.497 -7.040 1.00 0.00 30 SER C C 4
ATOM 11134 O O . SER C 1 30 ? 147.683 7.613 -7.073 1.00 0.00 30 SER C O 4
ATOM 11142 N N . GLY C 1 31 ? 145.730 7.826 -5.979 1.00 0.00 31 GLY C N 4
ATOM 11143 C CA . GLY C 1 31 ? 146.357 8.350 -4.774 1.00 0.00 31 GLY C CA 4
ATOM 11144 C C . GLY C 1 31 ? 146.970 7.242 -3.935 1.00 0.00 31 GLY C C 4
ATOM 11145 O O . GLY C 1 31 ? 147.484 7.491 -2.844 1.00 0.00 31 GLY C O 4
ATOM 11149 N N . ASN C 1 32 ? 146.896 6.017 -4.434 1.00 0.00 32 ASN C N 4
ATOM 11150 C CA . ASN C 1 32 ? 147.432 4.885 -3.694 1.00 0.00 32 ASN C CA 4
ATOM 11151 C C . ASN C 1 32 ? 147.618 3.683 -4.605 1.00 0.00 32 ASN C C 4
ATOM 11152 O O . ASN C 1 32 ? 148.304 2.734 -4.251 1.00 0.00 32 ASN C O 4
ATOM 11163 N N . GLU C 1 33 ? 147.030 3.758 -5.789 1.00 0.00 33 GLU C N 4
ATOM 11164 C CA . GLU C 1 33 ? 147.146 2.691 -6.772 1.00 0.00 33 GLU C CA 4
ATOM 11165 C C . GLU C 1 33 ? 148.592 2.595 -7.208 1.00 0.00 33 GLU C C 4
ATOM 11166 O O . GLU C 1 33 ? 149.008 1.641 -7.860 1.00 0.00 33 GLU C O 4
ATOM 11178 N N . GLN C 1 34 ? 149.336 3.630 -6.857 1.00 0.00 34 GLN C N 4
ATOM 11179 C CA . GLN C 1 34 ? 150.733 3.683 -7.250 1.00 0.00 34 GLN C CA 4
ATOM 11180 C C . GLN C 1 34 ? 151.459 2.517 -6.587 1.00 0.00 34 GLN C C 4
ATOM 11181 O O . GLN C 1 34 ? 152.134 1.747 -7.265 1.00 0.00 34 GLN C O 4
ATOM 11195 N N . GLU C 1 35 ? 151.325 2.380 -5.276 1.00 0.00 35 GLU C N 4
ATOM 11196 C CA . GLU C 1 35 ? 151.995 1.284 -4.572 1.00 0.00 35 GLU C CA 4
ATOM 11197 C C . GLU C 1 35 ? 151.402 -0.067 -4.983 1.00 0.00 35 GLU C C 4
ATOM 11198 O O . GLU C 1 35 ? 152.080 -1.090 -4.942 1.00 0.00 35 GLU C O 4
ATOM 11210 N N . LEU C 1 36 ? 150.141 -0.048 -5.392 1.00 0.00 36 LEU C N 4
ATOM 11211 C CA . LEU C 1 36 ? 149.472 -1.276 -5.829 1.00 0.00 36 LEU C CA 4
ATOM 11212 C C . LEU C 1 36 ? 150.013 -1.732 -7.179 1.00 0.00 36 LEU C C 4
ATOM 11213 O O . LEU C 1 36 ? 149.996 -2.922 -7.492 1.00 0.00 36 LEU C O 4
ATOM 11229 N N . LEU C 1 37 ? 150.480 -0.775 -7.981 1.00 0.00 37 LEU C N 4
ATOM 11230 C CA . LEU C 1 37 ? 151.009 -1.089 -9.307 1.00 0.00 37 LEU C CA 4
ATOM 11231 C C . LEU C 1 37 ? 152.527 -1.268 -9.277 1.00 0.00 37 LEU C C 4
ATOM 11232 O O . LEU C 1 37 ? 153.094 -1.931 -10.145 1.00 0.00 37 LEU C O 4
ATOM 11248 N N . GLU C 1 38 ? 153.183 -0.672 -8.285 1.00 0.00 38 GLU C N 4
ATOM 11249 C CA . GLU C 1 38 ? 154.633 -0.775 -8.175 1.00 0.00 38 GLU C CA 4
ATOM 11250 C C . GLU C 1 38 ? 155.044 -2.169 -7.727 1.00 0.00 38 GLU C C 4
ATOM 11251 O O . GLU C 1 38 ? 155.927 -2.783 -8.320 1.00 0.00 38 GLU C O 4
ATOM 11263 N N . LEU C 1 39 ? 154.418 -2.658 -6.664 1.00 0.00 39 LEU C N 4
ATOM 11264 C CA . LEU C 1 39 ? 154.772 -3.970 -6.137 1.00 0.00 39 LEU C CA 4
ATOM 11265 C C . LEU C 1 39 ? 154.756 -4.992 -7.259 1.00 0.00 39 LEU C C 4
ATOM 11266 O O . LEU C 1 39 ? 155.754 -5.675 -7.495 1.00 0.00 39 LEU C O 4
ATOM 11282 N N . ASP C 1 40 ? 153.644 -5.087 -7.962 1.00 0.00 40 ASP C N 4
ATOM 11283 C CA . ASP C 1 40 ? 153.541 -6.020 -9.070 1.00 0.00 40 ASP C CA 4
ATOM 11284 C C . ASP C 1 40 ? 154.754 -5.896 -9.992 1.00 0.00 40 ASP C C 4
ATOM 11285 O O . ASP C 1 40 ? 155.149 -6.862 -10.647 1.00 0.00 40 ASP C O 4
ATOM 11294 N N . LYS C 1 41 ? 155.329 -4.699 -10.044 1.00 0.00 41 LYS C N 4
ATOM 11295 C CA . LYS C 1 41 ? 156.487 -4.448 -10.898 1.00 0.00 41 LYS C CA 4
ATOM 11296 C C . LYS C 1 41 ? 157.791 -4.872 -10.219 1.00 0.00 41 LYS C C 4
ATOM 11297 O O . LYS C 1 41 ? 158.698 -5.386 -10.874 1.00 0.00 41 LYS C O 4
ATOM 11316 N N . TRP C 1 42 ? 157.894 -4.632 -8.913 1.00 0.00 42 TRP C N 4
ATOM 11317 C CA . TRP C 1 42 ? 159.114 -4.971 -8.179 1.00 0.00 42 TRP C CA 4
ATOM 11318 C C . TRP C 1 42 ? 159.532 -6.396 -8.488 1.00 0.00 42 TRP C C 4
ATOM 11319 O O . TRP C 1 42 ? 160.716 -6.689 -8.652 1.00 0.00 42 TRP C O 4
ATOM 11340 N N . ALA C 1 43 ? 158.549 -7.271 -8.586 1.00 0.00 43 ALA C N 4
ATOM 11341 C CA . ALA C 1 43 ? 158.811 -8.667 -8.902 1.00 0.00 43 ALA C CA 4
ATOM 11342 C C . ALA C 1 43 ? 159.600 -8.772 -10.196 1.00 0.00 43 ALA C C 4
ATOM 11343 O O . ALA C 1 43 ? 160.476 -9.620 -10.335 1.00 0.00 43 ALA C O 4
ATOM 11350 N N . SER C 1 44 ? 159.262 -7.912 -11.150 1.00 0.00 44 SER C N 4
ATOM 11351 C CA . SER C 1 44 ? 159.925 -7.924 -12.444 1.00 0.00 44 SER C CA 4
ATOM 11352 C C . SER C 1 44 ? 161.430 -7.764 -12.278 1.00 0.00 44 SER C C 4
ATOM 11353 O O . SER C 1 44 ? 162.205 -8.557 -12.813 1.00 0.00 44 SER C O 4
ATOM 11361 N N . LEU C 1 45 ? 161.848 -6.746 -11.532 1.00 0.00 45 LEU C N 4
ATOM 11362 C CA . LEU C 1 45 ? 163.271 -6.523 -11.311 1.00 0.00 45 LEU C CA 4
ATOM 11363 C C . LEU C 1 45 ? 163.888 -7.712 -10.578 1.00 0.00 45 LEU C C 4
ATOM 11364 O O . LEU C 1 45 ? 164.902 -8.264 -11.000 1.00 0.00 45 LEU C O 4
ATOM 11380 N N . TRP C 1 46 ? 163.268 -8.111 -9.477 1.00 0.00 46 TRP C N 4
ATOM 11381 C CA . TRP C 1 46 ? 163.775 -9.238 -8.706 1.00 0.00 46 TRP C CA 4
ATOM 11382 C C . TRP C 1 46 ? 163.850 -10.480 -9.581 1.00 0.00 46 TRP C C 4
ATOM 11383 O O . TRP C 1 46 ? 164.799 -11.259 -9.499 1.00 0.00 46 TRP C O 4
ATOM 11404 N N . ASN C 1 47 ? 162.837 -10.653 -10.418 1.00 0.00 47 ASN C N 4
ATOM 11405 C CA . ASN C 1 47 ? 162.778 -11.801 -11.313 1.00 0.00 47 ASN C CA 4
ATOM 11406 C C . ASN C 1 47 ? 163.885 -11.748 -12.365 1.00 0.00 47 ASN C C 4
ATOM 11407 O O . ASN C 1 47 ? 164.304 -12.786 -12.879 1.00 0.00 47 ASN C O 4
ATOM 11418 N N . TRP C 1 48 ? 164.359 -10.544 -12.692 1.00 0.00 48 TRP C N 4
ATOM 11419 C CA . TRP C 1 48 ? 165.405 -10.412 -13.690 1.00 0.00 48 TRP C CA 4
ATOM 11420 C C . TRP C 1 48 ? 166.781 -10.550 -13.040 1.00 0.00 48 TRP C C 4
ATOM 11421 O O . TRP C 1 48 ? 167.709 -11.087 -13.645 1.00 0.00 48 TRP C O 4
ATOM 11442 N N . PHE C 1 49 ? 166.908 -10.068 -11.804 1.00 0.00 49 PHE C N 4
ATOM 11443 C CA . PHE C 1 49 ? 168.175 -10.148 -11.076 1.00 0.00 49 PHE C CA 4
ATOM 11444 C C . PHE C 1 49 ? 168.526 -11.597 -10.743 1.00 0.00 49 PHE C C 4
ATOM 11445 O O . PHE C 1 49 ? 169.491 -11.862 -10.028 1.00 0.00 49 PHE C O 4
ATOM 11462 N N . ASN C 1 50 ? 167.751 -12.531 -11.284 1.00 0.00 50 ASN C N 4
ATOM 11463 C CA . ASN C 1 50 ? 167.998 -13.939 -11.065 1.00 0.00 50 ASN C CA 4
ATOM 11464 C C . ASN C 1 50 ? 169.266 -14.346 -11.793 1.00 0.00 50 ASN C C 4
ATOM 11465 O O . ASN C 1 50 ? 169.890 -15.351 -11.465 1.00 0.00 50 ASN C O 4
ATOM 11476 N N . ILE C 1 51 ? 169.643 -13.554 -12.792 1.00 0.00 51 ILE C N 4
ATOM 11477 C CA . ILE C 1 51 ? 170.836 -13.859 -13.561 1.00 0.00 51 ILE C CA 4
ATOM 11478 C C . ILE C 1 51 ? 172.021 -14.000 -12.616 1.00 0.00 51 ILE C C 4
ATOM 11479 O O . ILE C 1 51 ? 172.909 -14.818 -12.846 1.00 0.00 51 ILE C O 4
ATOM 11495 N N . THR C 1 52 ? 172.020 -13.210 -11.547 1.00 0.00 52 THR C N 4
ATOM 11496 C CA . THR C 1 52 ? 173.082 -13.260 -10.557 1.00 0.00 52 THR C CA 4
ATOM 11497 C C . THR C 1 52 ? 172.855 -14.430 -9.611 1.00 0.00 52 THR C C 4
ATOM 11498 O O . THR C 1 52 ? 173.784 -14.904 -8.960 1.00 0.00 52 THR C O 4
ATOM 11509 N N . ASN C 1 53 ? 171.607 -14.886 -9.531 1.00 0.00 53 ASN C N 4
ATOM 11510 C CA . ASN C 1 53 ? 171.302 -15.999 -8.636 1.00 0.00 53 ASN C CA 4
ATOM 11511 C C . ASN C 1 53 ? 171.986 -17.281 -9.115 1.00 0.00 53 ASN C C 4
ATOM 11512 O O . ASN C 1 53 ? 172.724 -17.903 -8.360 1.00 0.00 53 ASN C O 4
ATOM 11523 N N . TRP C 1 54 ? 171.707 -17.680 -10.356 1.00 0.00 54 TRP C N 4
ATOM 11524 C CA . TRP C 1 54 ? 172.277 -18.909 -10.925 1.00 0.00 54 TRP C CA 4
ATOM 11525 C C . TRP C 1 54 ? 173.746 -18.727 -11.292 1.00 0.00 54 TRP C C 4
ATOM 11526 O O . TRP C 1 54 ? 174.476 -19.699 -11.471 1.00 0.00 54 TRP C O 4
ATOM 11547 N N . LEU C 1 55 ? 174.152 -17.478 -11.440 1.00 0.00 55 LEU C N 4
ATOM 11548 C CA . LEU C 1 55 ? 175.530 -17.174 -11.822 1.00 0.00 55 LEU C CA 4
ATOM 11549 C C . LEU C 1 55 ? 176.502 -18.032 -11.009 1.00 0.00 55 LEU C C 4
ATOM 11550 O O . LEU C 1 55 ? 177.412 -18.645 -11.565 1.00 0.00 55 LEU C O 4
ATOM 11566 N N . TRP C 1 56 ? 176.311 -18.060 -9.696 1.00 0.00 56 TRP C N 4
ATOM 11567 C CA . TRP C 1 56 ? 177.190 -18.833 -8.810 1.00 0.00 56 TRP C CA 4
ATOM 11568 C C . TRP C 1 56 ? 177.164 -20.321 -9.147 1.00 0.00 56 TRP C C 4
ATOM 11569 O O . TRP C 1 56 ? 178.036 -21.083 -8.728 1.00 0.00 56 TRP C O 4
ATOM 11590 N N . TYR C 1 57 ? 176.159 -20.719 -9.913 1.00 0.00 57 TYR C N 4
ATOM 11591 C CA . TYR C 1 57 ? 176.018 -22.113 -10.315 1.00 0.00 57 TYR C CA 4
ATOM 11592 C C . TYR C 1 57 ? 177.107 -22.487 -11.306 1.00 0.00 57 TYR C C 4
ATOM 11593 O O . TYR C 1 57 ? 177.816 -23.477 -11.124 1.00 0.00 57 TYR C O 4
ATOM 11611 N N . ILE C 1 58 ? 177.217 -21.681 -12.361 1.00 0.00 58 ILE C N 4
ATOM 11612 C CA . ILE C 1 58 ? 178.209 -21.920 -13.408 1.00 0.00 58 ILE C CA 4
ATOM 11613 C C . ILE C 1 58 ? 179.356 -20.920 -13.303 1.00 0.00 58 ILE C C 4
ATOM 11614 O O . ILE C 1 58 ? 180.200 -20.835 -14.194 1.00 0.00 58 ILE C O 4
ATOM 11630 N N . LYS C 1 59 ? 179.389 -20.164 -12.209 1.00 0.00 59 LYS C N 4
ATOM 11631 C CA . LYS C 1 59 ? 180.449 -19.184 -12.015 1.00 0.00 59 LYS C CA 4
ATOM 11632 C C . LYS C 1 59 ? 180.669 -18.924 -10.528 1.00 0.00 59 LYS C C 4
ATOM 11633 O O . LYS C 1 59 ? 181.374 -17.981 -10.206 1.00 0.00 59 LYS C O 4
ATOM 11653 N N . GLY A 1 1 ? 114.045 9.302 -3.875 1.00 0.00 1 GLY A N 5
ATOM 11654 C CA . GLY A 1 1 ? 112.980 9.372 -4.915 1.00 0.00 1 GLY A CA 5
ATOM 11655 C C . GLY A 1 1 ? 112.269 8.028 -5.006 1.00 0.00 1 GLY A C 5
ATOM 11656 O O . GLY A 1 1 ? 111.270 7.797 -4.324 1.00 0.00 1 GLY A O 5
ATOM 11662 N N . TYR A 1 2 ? 112.789 7.147 -5.854 1.00 0.00 2 TYR A N 5
ATOM 11663 C CA . TYR A 1 2 ? 112.197 5.827 -6.029 1.00 0.00 2 TYR A CA 5
ATOM 11664 C C . TYR A 1 2 ? 112.834 4.816 -5.084 1.00 0.00 2 TYR A C 5
ATOM 11665 O O . TYR A 1 2 ? 112.193 3.848 -4.675 1.00 0.00 2 TYR A O 5
ATOM 11683 N N . ILE A 1 3 ? 114.098 5.043 -4.745 1.00 0.00 3 ILE A N 5
ATOM 11684 C CA . ILE A 1 3 ? 114.813 4.142 -3.848 1.00 0.00 3 ILE A CA 5
ATOM 11685 C C . ILE A 1 3 ? 114.717 2.699 -4.343 1.00 0.00 3 ILE A C 5
ATOM 11686 O O . ILE A 1 3 ? 114.037 1.872 -3.736 1.00 0.00 3 ILE A O 5
ATOM 11702 N N . PRO A 1 4 ? 115.385 2.380 -5.421 1.00 0.00 4 PRO A N 5
ATOM 11703 C CA . PRO A 1 4 ? 115.368 1.000 -5.990 1.00 0.00 4 PRO A CA 5
ATOM 11704 C C . PRO A 1 4 ? 115.915 -0.026 -5.002 1.00 0.00 4 PRO A C 5
ATOM 11705 O O . PRO A 1 4 ? 116.991 0.161 -4.437 1.00 0.00 4 PRO A O 5
ATOM 11716 N N . GLU A 1 5 ? 115.174 -1.111 -4.808 1.00 0.00 5 GLU A N 5
ATOM 11717 C CA . GLU A 1 5 ? 115.605 -2.161 -3.891 1.00 0.00 5 GLU A CA 5
ATOM 11718 C C . GLU A 1 5 ? 116.944 -2.736 -4.341 1.00 0.00 5 GLU A C 5
ATOM 11719 O O . GLU A 1 5 ? 117.500 -2.304 -5.352 1.00 0.00 5 GLU A O 5
ATOM 11731 N N . ALA A 1 6 ? 117.453 -3.711 -3.591 1.00 0.00 6 ALA A N 5
ATOM 11732 C CA . ALA A 1 6 ? 118.726 -4.339 -3.933 1.00 0.00 6 ALA A CA 5
ATOM 11733 C C . ALA A 1 6 ? 118.697 -5.827 -3.577 1.00 0.00 6 ALA A C 5
ATOM 11734 O O . ALA A 1 6 ? 117.876 -6.256 -2.766 1.00 0.00 6 ALA A O 5
ATOM 11741 N N . PRO A 1 7 ? 119.566 -6.623 -4.157 1.00 0.00 7 PRO A N 5
ATOM 11742 C CA . PRO A 1 7 ? 119.617 -8.087 -3.874 1.00 0.00 7 PRO A CA 5
ATOM 11743 C C . PRO A 1 7 ? 120.147 -8.383 -2.475 1.00 0.00 7 PRO A C 5
ATOM 11744 O O . PRO A 1 7 ? 120.937 -7.613 -1.928 1.00 0.00 7 PRO A O 5
ATOM 11755 N N . ARG A 1 8 ? 119.702 -9.506 -1.911 1.00 0.00 8 ARG A N 5
ATOM 11756 C CA . ARG A 1 8 ? 120.126 -9.920 -0.575 1.00 0.00 8 ARG A CA 5
ATOM 11757 C C . ARG A 1 8 ? 120.733 -11.317 -0.627 1.00 0.00 8 ARG A C 5
ATOM 11758 O O . ARG A 1 8 ? 120.014 -12.315 -0.552 1.00 0.00 8 ARG A O 5
ATOM 11779 N N . ASP A 1 9 ? 122.059 -11.376 -0.762 1.00 0.00 9 ASP A N 5
ATOM 11780 C CA . ASP A 1 9 ? 122.769 -12.653 -0.831 1.00 0.00 9 ASP A CA 5
ATOM 11781 C C . ASP A 1 9 ? 123.974 -12.647 0.103 1.00 0.00 9 ASP A C 5
ATOM 11782 O O . ASP A 1 9 ? 124.811 -13.548 0.054 1.00 0.00 9 ASP A O 5
ATOM 11791 N N . GLY A 1 10 ? 124.054 -11.625 0.951 1.00 0.00 10 GLY A N 5
ATOM 11792 C CA . GLY A 1 10 ? 125.161 -11.506 1.896 1.00 0.00 10 GLY A CA 5
ATOM 11793 C C . GLY A 1 10 ? 126.249 -10.585 1.354 1.00 0.00 10 GLY A C 5
ATOM 11794 O O . GLY A 1 10 ? 127.204 -10.257 2.057 1.00 0.00 10 GLY A O 5
ATOM 11798 N N . GLN A 1 11 ? 126.099 -10.171 0.102 1.00 0.00 11 GLN A N 5
ATOM 11799 C CA . GLN A 1 11 ? 127.078 -9.287 -0.519 1.00 0.00 11 GLN A CA 5
ATOM 11800 C C . GLN A 1 11 ? 126.729 -7.828 -0.243 1.00 0.00 11 GLN A C 5
ATOM 11801 O O . GLN A 1 11 ? 125.682 -7.536 0.335 1.00 0.00 11 GLN A O 5
ATOM 11815 N N . ALA A 1 12 ? 127.617 -6.926 -0.663 1.00 0.00 12 ALA A N 5
ATOM 11816 C CA . ALA A 1 12 ? 127.413 -5.491 -0.466 1.00 0.00 12 ALA A CA 5
ATOM 11817 C C . ALA A 1 12 ? 127.392 -4.771 -1.811 1.00 0.00 12 ALA A C 5
ATOM 11818 O O . ALA A 1 12 ? 128.151 -5.118 -2.713 1.00 0.00 12 ALA A O 5
ATOM 11825 N N . TYR A 1 13 ? 126.515 -3.773 -1.932 1.00 0.00 13 TYR A N 5
ATOM 11826 C CA . TYR A 1 13 ? 126.394 -3.006 -3.172 1.00 0.00 13 TYR A CA 5
ATOM 11827 C C . TYR A 1 13 ? 126.238 -1.521 -2.862 1.00 0.00 13 TYR A C 5
ATOM 11828 O O . TYR A 1 13 ? 125.744 -1.159 -1.793 1.00 0.00 13 TYR A O 5
ATOM 11846 N N . VAL A 1 14 ? 126.670 -0.673 -3.799 1.00 0.00 14 VAL A N 5
ATOM 11847 C CA . VAL A 1 14 ? 126.586 0.780 -3.615 1.00 0.00 14 VAL A CA 5
ATOM 11848 C C . VAL A 1 14 ? 125.558 1.376 -4.569 1.00 0.00 14 VAL A C 5
ATOM 11849 O O . VAL A 1 14 ? 125.022 0.676 -5.429 1.00 0.00 14 VAL A O 5
ATOM 11862 N N . ARG A 1 15 ? 125.294 2.669 -4.420 1.00 0.00 15 ARG A N 5
ATOM 11863 C CA . ARG A 1 15 ? 124.332 3.340 -5.281 1.00 0.00 15 ARG A CA 5
ATOM 11864 C C . ARG A 1 15 ? 125.041 3.933 -6.487 1.00 0.00 15 ARG A C 5
ATOM 11865 O O . ARG A 1 15 ? 125.793 4.898 -6.367 1.00 0.00 15 ARG A O 5
ATOM 11886 N N . LYS A 1 16 ? 124.786 3.345 -7.652 1.00 0.00 16 LYS A N 5
ATOM 11887 C CA . LYS A 1 16 ? 125.393 3.809 -8.894 1.00 0.00 16 LYS A CA 5
ATOM 11888 C C . LYS A 1 16 ? 124.390 3.707 -10.037 1.00 0.00 16 LYS A C 5
ATOM 11889 O O . LYS A 1 16 ? 123.739 2.676 -10.205 1.00 0.00 16 LYS A O 5
ATOM 11908 N N . ASP A 1 17 ? 124.286 4.781 -10.819 1.00 0.00 17 ASP A N 5
ATOM 11909 C CA . ASP A 1 17 ? 123.367 4.820 -11.957 1.00 0.00 17 ASP A CA 5
ATOM 11910 C C . ASP A 1 17 ? 122.048 4.131 -11.617 1.00 0.00 17 ASP A C 5
ATOM 11911 O O . ASP A 1 17 ? 121.544 3.320 -12.397 1.00 0.00 17 ASP A O 5
ATOM 11920 N N . GLY A 1 18 ? 121.491 4.457 -10.456 1.00 0.00 18 GLY A N 5
ATOM 11921 C CA . GLY A 1 18 ? 120.230 3.862 -10.032 1.00 0.00 18 GLY A CA 5
ATOM 11922 C C . GLY A 1 18 ? 120.305 2.336 -10.044 1.00 0.00 18 GLY A C 5
ATOM 11923 O O . GLY A 1 18 ? 119.330 1.666 -10.387 1.00 0.00 18 GLY A O 5
ATOM 11927 N N . GLU A 1 19 ? 121.463 1.791 -9.672 1.00 0.00 19 GLU A N 5
ATOM 11928 C CA . GLU A 1 19 ? 121.644 0.340 -9.652 1.00 0.00 19 GLU A CA 5
ATOM 11929 C C . GLU A 1 19 ? 122.587 -0.078 -8.521 1.00 0.00 19 GLU A C 5
ATOM 11930 O O . GLU A 1 19 ? 123.377 0.727 -8.028 1.00 0.00 19 GLU A O 5
ATOM 11942 N N . TRP A 1 20 ? 122.492 -1.343 -8.118 1.00 0.00 20 TRP A N 5
ATOM 11943 C CA . TRP A 1 20 ? 123.332 -1.866 -7.044 1.00 0.00 20 TRP A CA 5
ATOM 11944 C C . TRP A 1 20 ? 124.621 -2.456 -7.609 1.00 0.00 20 TRP A C 5
ATOM 11945 O O . TRP A 1 20 ? 124.606 -3.504 -8.256 1.00 0.00 20 TRP A O 5
ATOM 11966 N N . VAL A 1 21 ? 125.726 -1.751 -7.364 1.00 0.00 21 VAL A N 5
ATOM 11967 C CA . VAL A 1 21 ? 127.033 -2.177 -7.857 1.00 0.00 21 VAL A CA 5
ATOM 11968 C C . VAL A 1 21 ? 127.960 -2.582 -6.721 1.00 0.00 21 VAL A C 5
ATOM 11969 O O . VAL A 1 21 ? 128.175 -1.831 -5.773 1.00 0.00 21 VAL A O 5
ATOM 11982 N N . LEU A 1 22 ? 128.501 -3.787 -6.831 1.00 0.00 22 LEU A N 5
ATOM 11983 C CA . LEU A 1 22 ? 129.406 -4.305 -5.822 1.00 0.00 22 LEU A CA 5
ATOM 11984 C C . LEU A 1 22 ? 130.443 -3.251 -5.476 1.00 0.00 22 LEU A C 5
ATOM 11985 O O . LEU A 1 22 ? 131.289 -2.904 -6.301 1.00 0.00 22 LEU A O 5
ATOM 12001 N N . LEU A 1 23 ? 130.374 -2.745 -4.253 1.00 0.00 23 LEU A N 5
ATOM 12002 C CA . LEU A 1 23 ? 131.316 -1.732 -3.815 1.00 0.00 23 LEU A CA 5
ATOM 12003 C C . LEU A 1 23 ? 132.739 -2.234 -3.997 1.00 0.00 23 LEU A C 5
ATOM 12004 O O . LEU A 1 23 ? 133.655 -1.447 -4.228 1.00 0.00 23 LEU A O 5
ATOM 12020 N N . SER A 1 24 ? 132.935 -3.543 -3.878 1.00 0.00 24 SER A N 5
ATOM 12021 C CA . SER A 1 24 ? 134.258 -4.125 -4.016 1.00 0.00 24 SER A CA 5
ATOM 12022 C C . SER A 1 24 ? 134.927 -3.683 -5.308 1.00 0.00 24 SER A C 5
ATOM 12023 O O . SER A 1 24 ? 136.154 -3.628 -5.385 1.00 0.00 24 SER A O 5
ATOM 12031 N N . THR A 1 25 ? 134.133 -3.351 -6.319 1.00 0.00 25 THR A N 5
ATOM 12032 C CA . THR A 1 25 ? 134.691 -2.901 -7.584 1.00 0.00 25 THR A CA 5
ATOM 12033 C C . THR A 1 25 ? 135.356 -1.542 -7.411 1.00 0.00 25 THR A C 5
ATOM 12034 O O . THR A 1 25 ? 136.252 -1.173 -8.170 1.00 0.00 25 THR A O 5
ATOM 12045 N N . PHE A 1 26 ? 134.900 -0.799 -6.408 1.00 0.00 26 PHE A N 5
ATOM 12046 C CA . PHE A 1 26 ? 135.445 0.526 -6.143 1.00 0.00 26 PHE A CA 5
ATOM 12047 C C . PHE A 1 26 ? 136.619 0.444 -5.181 1.00 0.00 26 PHE A C 5
ATOM 12048 O O . PHE A 1 26 ? 137.446 1.355 -5.127 1.00 0.00 26 PHE A O 5
ATOM 12065 N N . LEU A 1 27 ? 136.702 -0.646 -4.422 1.00 0.00 27 LEU A N 5
ATOM 12066 C CA . LEU A 1 27 ? 137.808 -0.796 -3.481 1.00 0.00 27 LEU A CA 5
ATOM 12067 C C . LEU A 1 27 ? 139.087 -1.165 -4.225 1.00 0.00 27 LEU A C 5
ATOM 12068 O O . LEU A 1 27 ? 140.082 -0.440 -4.162 1.00 0.00 27 LEU A O 5
ATOM 12084 N N . GLY A 1 28 ? 139.054 -2.292 -4.927 1.00 0.00 28 GLY A N 5
ATOM 12085 C CA . GLY A 1 28 ? 140.218 -2.748 -5.681 1.00 0.00 28 GLY A CA 5
ATOM 12086 C C . GLY A 1 28 ? 141.039 -3.729 -4.854 1.00 0.00 28 GLY A C 5
ATOM 12087 O O . GLY A 1 28 ? 142.046 -4.263 -5.319 1.00 0.00 28 GLY A O 5
ATOM 12091 N N . SER A 1 29 ? 140.598 -3.954 -3.621 1.00 0.00 29 SER A N 5
ATOM 12092 C CA . SER A 1 29 ? 141.297 -4.867 -2.722 1.00 0.00 29 SER A CA 5
ATOM 12093 C C . SER A 1 29 ? 140.950 -6.318 -3.044 1.00 0.00 29 SER A C 5
ATOM 12094 O O . SER A 1 29 ? 140.426 -6.614 -4.118 1.00 0.00 29 SER A O 5
ATOM 12102 N N . SER A 1 30 ? 141.251 -7.213 -2.105 1.00 0.00 30 SER A N 5
ATOM 12103 C CA . SER A 1 30 ? 140.975 -8.637 -2.286 1.00 0.00 30 SER A CA 5
ATOM 12104 C C . SER A 1 30 ? 142.024 -9.270 -3.192 1.00 0.00 30 SER A C 5
ATOM 12105 O O . SER A 1 30 ? 142.429 -10.415 -2.988 1.00 0.00 30 SER A O 5
ATOM 12113 N N . GLY A 1 31 ? 142.465 -8.513 -4.189 1.00 0.00 31 GLY A N 5
ATOM 12114 C CA . GLY A 1 31 ? 143.472 -9.004 -5.120 1.00 0.00 31 GLY A CA 5
ATOM 12115 C C . GLY A 1 31 ? 144.854 -8.928 -4.503 1.00 0.00 31 GLY A C 5
ATOM 12116 O O . GLY A 1 31 ? 145.266 -9.825 -3.771 1.00 0.00 31 GLY A O 5
ATOM 12120 N N . ASN A 1 32 ? 145.564 -7.847 -4.793 1.00 0.00 32 ASN A N 5
ATOM 12121 C CA . ASN A 1 32 ? 146.892 -7.650 -4.257 1.00 0.00 32 ASN A CA 5
ATOM 12122 C C . ASN A 1 32 ? 146.804 -7.262 -2.798 1.00 0.00 32 ASN A C 5
ATOM 12123 O O . ASN A 1 32 ? 147.719 -6.645 -2.267 1.00 0.00 32 ASN A O 5
ATOM 12134 N N . GLU A 1 33 ? 145.715 -7.657 -2.145 1.00 0.00 33 GLU A N 5
ATOM 12135 C CA . GLU A 1 33 ? 145.548 -7.349 -0.737 1.00 0.00 33 GLU A CA 5
ATOM 12136 C C . GLU A 1 33 ? 146.687 -8.034 -0.012 1.00 0.00 33 GLU A C 5
ATOM 12137 O O . GLU A 1 33 ? 147.040 -7.724 1.126 1.00 0.00 33 GLU A O 5
ATOM 12149 N N . GLN A 1 34 ? 147.184 -9.029 -0.709 1.00 0.00 34 GLN A N 5
ATOM 12150 C CA . GLN A 1 34 ? 148.246 -9.863 -0.161 1.00 0.00 34 GLN A CA 5
ATOM 12151 C C . GLN A 1 34 ? 149.482 -8.988 0.065 1.00 0.00 34 GLN A C 5
ATOM 12152 O O . GLN A 1 34 ? 150.098 -9.048 1.128 1.00 0.00 34 GLN A O 5
ATOM 12166 N N . GLU A 1 35 ? 149.810 -8.136 -0.897 1.00 0.00 35 GLU A N 5
ATOM 12167 C CA . GLU A 1 35 ? 150.938 -7.219 -0.736 1.00 0.00 35 GLU A CA 5
ATOM 12168 C C . GLU A 1 35 ? 150.602 -6.141 0.305 1.00 0.00 35 GLU A C 5
ATOM 12169 O O . GLU A 1 35 ? 151.486 -5.583 0.957 1.00 0.00 35 GLU A O 5
ATOM 12181 N N . LEU A 1 36 ? 149.306 -5.856 0.433 1.00 0.00 36 LEU A N 5
ATOM 12182 C CA . LEU A 1 36 ? 148.837 -4.838 1.379 1.00 0.00 36 LEU A CA 5
ATOM 12183 C C . LEU A 1 36 ? 149.003 -5.312 2.822 1.00 0.00 36 LEU A C 5
ATOM 12184 O O . LEU A 1 36 ? 148.846 -4.522 3.755 1.00 0.00 36 LEU A O 5
ATOM 12200 N N . LEU A 1 37 ? 149.323 -6.595 2.995 1.00 0.00 37 LEU A N 5
ATOM 12201 C CA . LEU A 1 37 ? 149.518 -7.167 4.330 1.00 0.00 37 LEU A CA 5
ATOM 12202 C C . LEU A 1 37 ? 150.957 -7.651 4.487 1.00 0.00 37 LEU A C 5
ATOM 12203 O O . LEU A 1 37 ? 151.441 -7.852 5.601 1.00 0.00 37 LEU A O 5
ATOM 12219 N N . GLU A 1 38 ? 151.629 -7.838 3.358 1.00 0.00 38 GLU A N 5
ATOM 12220 C CA . GLU A 1 38 ? 153.006 -8.301 3.370 1.00 0.00 38 GLU A CA 5
ATOM 12221 C C . GLU A 1 38 ? 153.931 -7.196 3.867 1.00 0.00 38 GLU A C 5
ATOM 12222 O O . GLU A 1 38 ? 154.807 -7.440 4.691 1.00 0.00 38 GLU A O 5
ATOM 12234 N N . LEU A 1 39 ? 153.749 -5.981 3.354 1.00 0.00 39 LEU A N 5
ATOM 12235 C CA . LEU A 1 39 ? 154.611 -4.876 3.751 1.00 0.00 39 LEU A CA 5
ATOM 12236 C C . LEU A 1 39 ? 154.653 -4.790 5.266 1.00 0.00 39 LEU A C 5
ATOM 12237 O O . LEU A 1 39 ? 155.728 -4.692 5.858 1.00 0.00 39 LEU A O 5
ATOM 12253 N N . ASP A 1 40 ? 153.494 -4.847 5.895 1.00 0.00 40 ASP A N 5
ATOM 12254 C CA . ASP A 1 40 ? 153.432 -4.797 7.343 1.00 0.00 40 ASP A CA 5
ATOM 12255 C C . ASP A 1 40 ? 154.353 -5.853 7.955 1.00 0.00 40 ASP A C 5
ATOM 12256 O O . ASP A 1 40 ? 154.860 -5.683 9.064 1.00 0.00 40 ASP A O 5
ATOM 12265 N N . LYS A 1 41 ? 154.547 -6.950 7.227 1.00 0.00 41 LYS A N 5
ATOM 12266 C CA . LYS A 1 41 ? 155.389 -8.046 7.701 1.00 0.00 41 LYS A CA 5
ATOM 12267 C C . LYS A 1 41 ? 156.872 -7.799 7.415 1.00 0.00 41 LYS A C 5
ATOM 12268 O O . LYS A 1 41 ? 157.735 -8.219 8.186 1.00 0.00 41 LYS A O 5
ATOM 12287 N N . TRP A 1 42 ? 157.169 -7.148 6.293 1.00 0.00 42 TRP A N 5
ATOM 12288 C CA . TRP A 1 42 ? 158.562 -6.895 5.919 1.00 0.00 42 TRP A CA 5
ATOM 12289 C C . TRP A 1 42 ? 159.300 -6.258 7.081 1.00 0.00 42 TRP A C 5
ATOM 12290 O O . TRP A 1 42 ? 160.475 -6.532 7.319 1.00 0.00 42 TRP A O 5
ATOM 12311 N N . ALA A 1 43 ? 158.587 -5.414 7.807 1.00 0.00 43 ALA A N 5
ATOM 12312 C CA . ALA A 1 43 ? 159.149 -4.736 8.964 1.00 0.00 43 ALA A CA 5
ATOM 12313 C C . ALA A 1 43 ? 159.715 -5.749 9.942 1.00 0.00 43 ALA A C 5
ATOM 12314 O O . ALA A 1 43 ? 160.717 -5.497 10.608 1.00 0.00 43 ALA A O 5
ATOM 12321 N N . SER A 1 44 ? 159.048 -6.891 10.035 1.00 0.00 44 SER A N 5
ATOM 12322 C CA . SER A 1 44 ? 159.472 -7.937 10.950 1.00 0.00 44 SER A CA 5
ATOM 12323 C C . SER A 1 44 ? 160.908 -8.351 10.671 1.00 0.00 44 SER A C 5
ATOM 12324 O O . SER A 1 44 ? 161.739 -8.366 11.580 1.00 0.00 44 SER A O 5
ATOM 12332 N N . LEU A 1 45 ? 161.209 -8.684 9.419 1.00 0.00 45 LEU A N 5
ATOM 12333 C CA . LEU A 1 45 ? 162.566 -9.090 9.067 1.00 0.00 45 LEU A CA 5
ATOM 12334 C C . LEU A 1 45 ? 163.549 -7.945 9.298 1.00 0.00 45 LEU A C 5
ATOM 12335 O O . LEU A 1 45 ? 164.576 -8.111 9.951 1.00 0.00 45 LEU A O 5
ATOM 12351 N N . TRP A 1 46 ? 163.229 -6.777 8.759 1.00 0.00 46 TRP A N 5
ATOM 12352 C CA . TRP A 1 46 ? 164.099 -5.621 8.918 1.00 0.00 46 TRP A CA 5
ATOM 12353 C C . TRP A 1 46 ? 164.291 -5.312 10.398 1.00 0.00 46 TRP A C 5
ATOM 12354 O O . TRP A 1 46 ? 165.382 -4.943 10.831 1.00 0.00 46 TRP A O 5
ATOM 12375 N N . ASN A 1 47 ? 163.218 -5.461 11.162 1.00 0.00 47 ASN A N 5
ATOM 12376 C CA . ASN A 1 47 ? 163.264 -5.191 12.593 1.00 0.00 47 ASN A CA 5
ATOM 12377 C C . ASN A 1 47 ? 164.161 -6.188 13.325 1.00 0.00 47 ASN A C 5
ATOM 12378 O O . ASN A 1 47 ? 164.713 -5.866 14.376 1.00 0.00 47 ASN A O 5
ATOM 12389 N N . TRP A 1 48 ? 164.305 -7.397 12.780 1.00 0.00 48 TRP A N 5
ATOM 12390 C CA . TRP A 1 48 ? 165.137 -8.399 13.426 1.00 0.00 48 TRP A CA 5
ATOM 12391 C C . TRP A 1 48 ? 166.588 -8.256 12.975 1.00 0.00 48 TRP A C 5
ATOM 12392 O O . TRP A 1 48 ? 167.511 -8.451 13.765 1.00 0.00 48 TRP A O 5
ATOM 12413 N N . PHE A 1 49 ? 166.786 -7.908 11.703 1.00 0.00 49 PHE A N 5
ATOM 12414 C CA . PHE A 1 49 ? 168.131 -7.732 11.156 1.00 0.00 49 PHE A CA 5
ATOM 12415 C C . PHE A 1 49 ? 168.847 -6.552 11.813 1.00 0.00 49 PHE A C 5
ATOM 12416 O O . PHE A 1 49 ? 169.944 -6.174 11.400 1.00 0.00 49 PHE A O 5
ATOM 12433 N N . ASN A 1 50 ? 168.233 -5.990 12.847 1.00 0.00 50 ASN A N 5
ATOM 12434 C CA . ASN A 1 50 ? 168.820 -4.883 13.565 1.00 0.00 50 ASN A CA 5
ATOM 12435 C C . ASN A 1 50 ? 170.033 -5.376 14.334 1.00 0.00 50 ASN A C 5
ATOM 12436 O O . ASN A 1 50 ? 170.900 -4.598 14.715 1.00 0.00 50 ASN A O 5
ATOM 12447 N N . ILE A 1 51 ? 170.088 -6.686 14.553 1.00 0.00 51 ILE A N 5
ATOM 12448 C CA . ILE A 1 51 ? 171.200 -7.267 15.283 1.00 0.00 51 ILE A CA 5
ATOM 12449 C C . ILE A 1 51 ? 172.506 -6.880 14.603 1.00 0.00 51 ILE A C 5
ATOM 12450 O O . ILE A 1 51 ? 173.504 -6.608 15.268 1.00 0.00 51 ILE A O 5
ATOM 12466 N N . THR A 1 52 ? 172.486 -6.847 13.278 1.00 0.00 52 THR A N 5
ATOM 12467 C CA . THR A 1 52 ? 173.661 -6.485 12.505 1.00 0.00 52 THR A CA 5
ATOM 12468 C C . THR A 1 52 ? 173.835 -4.975 12.498 1.00 0.00 52 THR A C 5
ATOM 12469 O O . THR A 1 52 ? 174.935 -4.470 12.272 1.00 0.00 52 THR A O 5
ATOM 12480 N N . ASN A 1 53 ? 172.742 -4.253 12.742 1.00 0.00 53 ASN A N 5
ATOM 12481 C CA . ASN A 1 53 ? 172.819 -2.795 12.749 1.00 0.00 53 ASN A CA 5
ATOM 12482 C C . ASN A 1 53 ? 173.680 -2.300 13.913 1.00 0.00 53 ASN A C 5
ATOM 12483 O O . ASN A 1 53 ? 174.630 -1.559 13.702 1.00 0.00 53 ASN A O 5
ATOM 12494 N N . TRP A 1 54 ? 173.312 -2.687 15.135 1.00 0.00 54 TRP A N 5
ATOM 12495 C CA . TRP A 1 54 ? 174.033 -2.253 16.344 1.00 0.00 54 TRP A CA 5
ATOM 12496 C C . TRP A 1 54 ? 175.372 -2.970 16.484 1.00 0.00 54 TRP A C 5
ATOM 12497 O O . TRP A 1 54 ? 176.250 -2.531 17.222 1.00 0.00 54 TRP A O 5
ATOM 12518 N N . LEU A 1 55 ? 175.488 -4.098 15.806 1.00 0.00 55 LEU A N 5
ATOM 12519 C CA . LEU A 1 55 ? 176.704 -4.902 15.881 1.00 0.00 55 LEU A CA 5
ATOM 12520 C C . LEU A 1 55 ? 177.939 -4.005 15.773 1.00 0.00 55 LEU A C 5
ATOM 12521 O O . LEU A 1 55 ? 178.865 -4.111 16.579 1.00 0.00 55 LEU A O 5
ATOM 12537 N N . TRP A 1 56 ? 177.950 -3.138 14.772 1.00 0.00 56 TRP A N 5
ATOM 12538 C CA . TRP A 1 56 ? 179.087 -2.233 14.559 1.00 0.00 56 TRP A CA 5
ATOM 12539 C C . TRP A 1 56 ? 179.307 -1.316 15.761 1.00 0.00 56 TRP A C 5
ATOM 12540 O O . TRP A 1 56 ? 180.375 -0.725 15.922 1.00 0.00 56 TRP A O 5
ATOM 12561 N N . TYR A 1 57 ? 178.289 -1.215 16.601 1.00 0.00 57 TYR A N 5
ATOM 12562 C CA . TYR A 1 57 ? 178.370 -0.383 17.792 1.00 0.00 57 TYR A CA 5
ATOM 12563 C C . TYR A 1 57 ? 179.325 -1.008 18.796 1.00 0.00 57 TYR A C 5
ATOM 12564 O O . TYR A 1 57 ? 180.244 -0.354 19.289 1.00 0.00 57 TYR A O 5
ATOM 12582 N N . ILE A 1 58 ? 179.085 -2.285 19.093 1.00 0.00 58 ILE A N 5
ATOM 12583 C CA . ILE A 1 58 ? 179.910 -3.021 20.047 1.00 0.00 58 ILE A CA 5
ATOM 12584 C C . ILE A 1 58 ? 180.869 -3.963 19.321 1.00 0.00 58 ILE A C 5
ATOM 12585 O O . ILE A 1 58 ? 181.535 -4.787 19.947 1.00 0.00 58 ILE A O 5
ATOM 12601 N N . LYS A 1 59 ? 180.942 -3.836 17.999 1.00 0.00 59 LYS A N 5
ATOM 12602 C CA . LYS A 1 59 ? 181.834 -4.690 17.221 1.00 0.00 59 LYS A CA 5
ATOM 12603 C C . LYS A 1 59 ? 182.220 -4.009 15.910 1.00 0.00 59 LYS A C 5
ATOM 12604 O O . LYS A 1 59 ? 181.966 -2.823 15.785 1.00 0.00 59 LYS A O 5
ATOM 12624 N N . GLY B 1 1 ? 111.514 -4.829 -2.715 1.00 0.00 1 GLY B N 5
ATOM 12625 C CA . GLY B 1 1 ? 111.717 -4.695 -1.246 1.00 0.00 1 GLY B CA 5
ATOM 12626 C C . GLY B 1 1 ? 112.394 -3.363 -0.945 1.00 0.00 1 GLY B C 5
ATOM 12627 O O . GLY B 1 1 ? 113.621 -3.269 -0.937 1.00 0.00 1 GLY B O 5
ATOM 12633 N N . TYR B 1 2 ? 111.583 -2.337 -0.697 1.00 0.00 2 TYR B N 5
ATOM 12634 C CA . TYR B 1 2 ? 112.110 -1.011 -0.395 1.00 0.00 2 TYR B CA 5
ATOM 12635 C C . TYR B 1 2 ? 113.248 -1.105 0.615 1.00 0.00 2 TYR B C 5
ATOM 12636 O O . TYR B 1 2 ? 113.433 -2.140 1.255 1.00 0.00 2 TYR B O 5
ATOM 12654 N N . ILE B 1 3 ? 114.002 -0.015 0.745 1.00 0.00 3 ILE B N 5
ATOM 12655 C CA . ILE B 1 3 ? 115.127 0.036 1.674 1.00 0.00 3 ILE B CA 5
ATOM 12656 C C . ILE B 1 3 ? 114.798 0.957 2.864 1.00 0.00 3 ILE B C 5
ATOM 12657 O O . ILE B 1 3 ? 114.842 2.179 2.718 1.00 0.00 3 ILE B O 5
ATOM 12673 N N . PRO B 1 4 ? 114.457 0.430 4.027 1.00 0.00 4 PRO B N 5
ATOM 12674 C CA . PRO B 1 4 ? 114.118 1.285 5.202 1.00 0.00 4 PRO B CA 5
ATOM 12675 C C . PRO B 1 4 ? 115.132 2.403 5.421 1.00 0.00 4 PRO B C 5
ATOM 12676 O O . PRO B 1 4 ? 116.231 2.372 4.873 1.00 0.00 4 PRO B O 5
ATOM 12687 N N . GLU B 1 5 ? 114.746 3.382 6.235 1.00 0.00 5 GLU B N 5
ATOM 12688 C CA . GLU B 1 5 ? 115.617 4.515 6.536 1.00 0.00 5 GLU B CA 5
ATOM 12689 C C . GLU B 1 5 ? 116.992 4.032 6.986 1.00 0.00 5 GLU B C 5
ATOM 12690 O O . GLU B 1 5 ? 117.243 2.829 7.051 1.00 0.00 5 GLU B O 5
ATOM 12702 N N . ALA B 1 6 ? 117.873 4.982 7.299 1.00 0.00 6 ALA B N 5
ATOM 12703 C CA . ALA B 1 6 ? 119.225 4.652 7.748 1.00 0.00 6 ALA B CA 5
ATOM 12704 C C . ALA B 1 6 ? 119.661 5.590 8.878 1.00 0.00 6 ALA B C 5
ATOM 12705 O O . ALA B 1 6 ? 119.108 6.681 9.026 1.00 0.00 6 ALA B O 5
ATOM 12712 N N . PRO B 1 7 ? 120.639 5.205 9.669 1.00 0.00 7 PRO B N 5
ATOM 12713 C CA . PRO B 1 7 ? 121.137 6.055 10.788 1.00 0.00 7 PRO B CA 5
ATOM 12714 C C . PRO B 1 7 ? 121.938 7.254 10.284 1.00 0.00 7 PRO B C 5
ATOM 12715 O O . PRO B 1 7 ? 122.693 7.140 9.318 1.00 0.00 7 PRO B O 5
ATOM 12726 N N . ARG B 1 8 ? 121.761 8.395 10.951 1.00 0.00 8 ARG B N 5
ATOM 12727 C CA . ARG B 1 8 ? 122.464 9.623 10.581 1.00 0.00 8 ARG B CA 5
ATOM 12728 C C . ARG B 1 8 ? 123.258 10.156 11.769 1.00 0.00 8 ARG B C 5
ATOM 12729 O O . ARG B 1 8 ? 122.718 10.875 12.611 1.00 0.00 8 ARG B O 5
ATOM 12750 N N . ASP B 1 9 ? 124.539 9.790 11.828 1.00 0.00 9 ASP B N 5
ATOM 12751 C CA . ASP B 1 9 ? 125.414 10.225 12.916 1.00 0.00 9 ASP B CA 5
ATOM 12752 C C . ASP B 1 9 ? 126.736 10.752 12.362 1.00 0.00 9 ASP B C 5
ATOM 12753 O O . ASP B 1 9 ? 127.683 10.984 13.114 1.00 0.00 9 ASP B O 5
ATOM 12762 N N . GLY B 1 10 ? 126.790 10.938 11.046 1.00 0.00 10 GLY B N 5
ATOM 12763 C CA . GLY B 1 10 ? 127.999 11.440 10.395 1.00 0.00 10 GLY B CA 5
ATOM 12764 C C . GLY B 1 10 ? 128.817 10.296 9.804 1.00 0.00 10 GLY B C 5
ATOM 12765 O O . GLY B 1 10 ? 129.822 10.521 9.131 1.00 0.00 10 GLY B O 5
ATOM 12769 N N . GLN B 1 11 ? 128.370 9.071 10.052 1.00 0.00 11 GLN B N 5
ATOM 12770 C CA . GLN B 1 11 ? 129.056 7.891 9.534 1.00 0.00 11 GLN B CA 5
ATOM 12771 C C . GLN B 1 11 ? 128.445 7.480 8.200 1.00 0.00 11 GLN B C 5
ATOM 12772 O O . GLN B 1 11 ? 127.498 8.113 7.731 1.00 0.00 11 GLN B O 5
ATOM 12786 N N . ALA B 1 12 ? 128.990 6.420 7.600 1.00 0.00 12 ALA B N 5
ATOM 12787 C CA . ALA B 1 12 ? 128.488 5.926 6.320 1.00 0.00 12 ALA B CA 5
ATOM 12788 C C . ALA B 1 12 ? 128.185 4.434 6.418 1.00 0.00 12 ALA B C 5
ATOM 12789 O O . ALA B 1 12 ? 128.798 3.733 7.215 1.00 0.00 12 ALA B O 5
ATOM 12796 N N . TYR B 1 13 ? 127.234 3.961 5.610 1.00 0.00 13 TYR B N 5
ATOM 12797 C CA . TYR B 1 13 ? 126.850 2.560 5.613 1.00 0.00 13 TYR B CA 5
ATOM 12798 C C . TYR B 1 13 ? 126.547 2.104 4.190 1.00 0.00 13 TYR B C 5
ATOM 12799 O O . TYR B 1 13 ? 126.212 2.922 3.335 1.00 0.00 13 TYR B O 5
ATOM 12817 N N . VAL B 1 14 ? 126.675 0.802 3.950 1.00 0.00 14 VAL B N 5
ATOM 12818 C CA . VAL B 1 14 ? 126.426 0.237 2.621 1.00 0.00 14 VAL B CA 5
ATOM 12819 C C . VAL B 1 14 ? 125.167 -0.620 2.638 1.00 0.00 14 VAL B C 5
ATOM 12820 O O . VAL B 1 14 ? 124.596 -0.873 3.698 1.00 0.00 14 VAL B O 5
ATOM 12833 N N . ARG B 1 15 ? 124.751 -1.072 1.462 1.00 0.00 15 ARG B N 5
ATOM 12834 C CA . ARG B 1 15 ? 123.568 -1.910 1.360 1.00 0.00 15 ARG B CA 5
ATOM 12835 C C . ARG B 1 15 ? 123.974 -3.375 1.423 1.00 0.00 15 ARG B C 5
ATOM 12836 O O . ARG B 1 15 ? 124.578 -3.903 0.492 1.00 0.00 15 ARG B O 5
ATOM 12857 N N . LYS B 1 16 ? 123.626 -4.018 2.530 1.00 0.00 16 LYS B N 5
ATOM 12858 C CA . LYS B 1 16 ? 123.940 -5.428 2.732 1.00 0.00 16 LYS B CA 5
ATOM 12859 C C . LYS B 1 16 ? 122.751 -6.127 3.373 1.00 0.00 16 LYS B C 5
ATOM 12860 O O . LYS B 1 16 ? 122.233 -5.666 4.390 1.00 0.00 16 LYS B O 5
ATOM 12879 N N . ASP B 1 17 ? 122.334 -7.240 2.773 1.00 0.00 17 ASP B N 5
ATOM 12880 C CA . ASP B 1 17 ? 121.202 -8.005 3.289 1.00 0.00 17 ASP B CA 5
ATOM 12881 C C . ASP B 1 17 ? 120.096 -7.070 3.768 1.00 0.00 17 ASP B C 5
ATOM 12882 O O . ASP B 1 17 ? 119.560 -7.243 4.862 1.00 0.00 17 ASP B O 5
ATOM 12891 N N . GLY B 1 18 ? 119.754 -6.082 2.944 1.00 0.00 18 GLY B N 5
ATOM 12892 C CA . GLY B 1 18 ? 118.707 -5.136 3.305 1.00 0.00 18 GLY B CA 5
ATOM 12893 C C . GLY B 1 18 ? 118.993 -4.480 4.653 1.00 0.00 18 GLY B C 5
ATOM 12894 O O . GLY B 1 18 ? 118.082 -4.299 5.459 1.00 0.00 18 GLY B O 5
ATOM 12898 N N . GLU B 1 19 ? 120.259 -4.132 4.902 1.00 0.00 19 GLU B N 5
ATOM 12899 C CA . GLU B 1 19 ? 120.624 -3.508 6.165 1.00 0.00 19 GLU B CA 5
ATOM 12900 C C . GLU B 1 19 ? 121.759 -2.517 5.956 1.00 0.00 19 GLU B C 5
ATOM 12901 O O . GLU B 1 19 ? 122.517 -2.621 4.991 1.00 0.00 19 GLU B O 5
ATOM 12913 N N . TRP B 1 20 ? 121.872 -1.561 6.869 1.00 0.00 20 TRP B N 5
ATOM 12914 C CA . TRP B 1 20 ? 122.918 -0.557 6.782 1.00 0.00 20 TRP B CA 5
ATOM 12915 C C . TRP B 1 20 ? 124.146 -1.026 7.550 1.00 0.00 20 TRP B C 5
ATOM 12916 O O . TRP B 1 20 ? 124.074 -1.313 8.745 1.00 0.00 20 TRP B O 5
ATOM 12937 N N . VAL B 1 21 ? 125.257 -1.136 6.823 1.00 0.00 21 VAL B N 5
ATOM 12938 C CA . VAL B 1 21 ? 126.507 -1.618 7.420 1.00 0.00 21 VAL B CA 5
ATOM 12939 C C . VAL B 1 21 ? 127.702 -0.736 7.088 1.00 0.00 21 VAL B C 5
ATOM 12940 O O . VAL B 1 21 ? 127.972 -0.429 5.929 1.00 0.00 21 VAL B O 5
ATOM 12953 N N . LEU B 1 22 ? 128.415 -0.343 8.137 1.00 0.00 22 LEU B N 5
ATOM 12954 C CA . LEU B 1 22 ? 129.593 0.498 7.987 1.00 0.00 22 LEU B CA 5
ATOM 12955 C C . LEU B 1 22 ? 130.490 -0.044 6.888 1.00 0.00 22 LEU B C 5
ATOM 12956 O O . LEU B 1 22 ? 131.084 -1.114 7.026 1.00 0.00 22 LEU B O 5
ATOM 12972 N N . LEU B 1 23 ? 130.584 0.701 5.795 1.00 0.00 23 LEU B N 5
ATOM 12973 C CA . LEU B 1 23 ? 131.413 0.289 4.675 1.00 0.00 23 LEU B CA 5
ATOM 12974 C C . LEU B 1 23 ? 132.825 -0.015 5.149 1.00 0.00 23 LEU B C 5
ATOM 12975 O O . LEU B 1 23 ? 133.521 -0.841 4.564 1.00 0.00 23 LEU B O 5
ATOM 12991 N N . SER B 1 24 ? 133.254 0.672 6.204 1.00 0.00 24 SER B N 5
ATOM 12992 C CA . SER B 1 24 ? 134.587 0.484 6.741 1.00 0.00 24 SER B CA 5
ATOM 12993 C C . SER B 1 24 ? 134.906 -0.992 6.935 1.00 0.00 24 SER B C 5
ATOM 12994 O O . SER B 1 24 ? 136.069 -1.392 6.857 1.00 0.00 24 SER B O 5
ATOM 13002 N N . THR B 1 25 ? 133.882 -1.811 7.163 1.00 0.00 25 THR B N 5
ATOM 13003 C CA . THR B 1 25 ? 134.090 -3.243 7.338 1.00 0.00 25 THR B CA 5
ATOM 13004 C C . THR B 1 25 ? 134.528 -3.885 6.028 1.00 0.00 25 THR B C 5
ATOM 13005 O O . THR B 1 25 ? 135.212 -4.910 6.019 1.00 0.00 25 THR B O 5
ATOM 13016 N N . PHE B 1 26 ? 134.119 -3.271 4.923 1.00 0.00 26 PHE B N 5
ATOM 13017 C CA . PHE B 1 26 ? 134.457 -3.779 3.600 1.00 0.00 26 PHE B CA 5
ATOM 13018 C C . PHE B 1 26 ? 135.791 -3.214 3.132 1.00 0.00 26 PHE B C 5
ATOM 13019 O O . PHE B 1 26 ? 136.449 -3.797 2.269 1.00 0.00 26 PHE B O 5
ATOM 13036 N N . LEU B 1 27 ? 136.194 -2.080 3.700 1.00 0.00 27 LEU B N 5
ATOM 13037 C CA . LEU B 1 27 ? 137.463 -1.474 3.308 1.00 0.00 27 LEU B CA 5
ATOM 13038 C C . LEU B 1 27 ? 138.617 -2.257 3.919 1.00 0.00 27 LEU B C 5
ATOM 13039 O O . LEU B 1 27 ? 139.754 -2.136 3.462 1.00 0.00 27 LEU B O 5
ATOM 13055 N N . GLY B 1 28 ? 138.299 -3.052 4.949 1.00 0.00 28 GLY B N 5
ATOM 13056 C CA . GLY B 1 28 ? 139.294 -3.868 5.660 1.00 0.00 28 GLY B CA 5
ATOM 13057 C C . GLY B 1 28 ? 140.686 -3.252 5.592 1.00 0.00 28 GLY B C 5
ATOM 13058 O O . GLY B 1 28 ? 141.654 -3.908 5.210 1.00 0.00 28 GLY B O 5
ATOM 13062 N N . SER B 1 29 ? 140.768 -1.977 5.959 1.00 0.00 29 SER B N 5
ATOM 13063 C CA . SER B 1 29 ? 142.037 -1.262 5.933 1.00 0.00 29 SER B CA 5
ATOM 13064 C C . SER B 1 29 ? 141.976 -0.034 6.836 1.00 0.00 29 SER B C 5
ATOM 13065 O O . SER B 1 29 ? 141.616 -0.135 8.008 1.00 0.00 29 SER B O 5
ATOM 13073 N N . SER B 1 30 ? 142.338 1.122 6.281 1.00 0.00 30 SER B N 5
ATOM 13074 C CA . SER B 1 30 ? 142.331 2.372 7.039 1.00 0.00 30 SER B CA 5
ATOM 13075 C C . SER B 1 30 ? 143.551 2.450 7.948 1.00 0.00 30 SER B C 5
ATOM 13076 O O . SER B 1 30 ? 144.111 3.525 8.166 1.00 0.00 30 SER B O 5
ATOM 13084 N N . GLY B 1 31 ? 143.955 1.301 8.478 1.00 0.00 31 GLY B N 5
ATOM 13085 C CA . GLY B 1 31 ? 145.106 1.244 9.370 1.00 0.00 31 GLY B CA 5
ATOM 13086 C C . GLY B 1 31 ? 146.415 1.294 8.588 1.00 0.00 31 GLY B C 5
ATOM 13087 O O . GLY B 1 31 ? 147.108 2.311 8.582 1.00 0.00 31 GLY B O 5
ATOM 13091 N N . ASN B 1 32 ? 146.750 0.185 7.935 1.00 0.00 32 ASN B N 5
ATOM 13092 C CA . ASN B 1 32 ? 147.973 0.097 7.157 1.00 0.00 32 ASN B CA 5
ATOM 13093 C C . ASN B 1 32 ? 147.825 0.856 5.862 1.00 0.00 32 ASN B C 5
ATOM 13094 O O . ASN B 1 32 ? 148.755 0.923 5.067 1.00 0.00 32 ASN B O 5
ATOM 13105 N N . GLU B 1 33 ? 146.652 1.428 5.664 1.00 0.00 33 GLU B N 5
ATOM 13106 C CA . GLU B 1 33 ? 146.408 2.185 4.459 1.00 0.00 33 GLU B CA 5
ATOM 13107 C C . GLU B 1 33 ? 147.335 3.388 4.481 1.00 0.00 33 GLU B C 5
ATOM 13108 O O . GLU B 1 33 ? 147.927 3.777 3.476 1.00 0.00 33 GLU B O 5
ATOM 13120 N N . GLN B 1 34 ? 147.372 4.015 5.639 1.00 0.00 34 GLN B N 5
ATOM 13121 C CA . GLN B 1 34 ? 148.150 5.237 5.816 1.00 0.00 34 GLN B CA 5
ATOM 13122 C C . GLN B 1 34 ? 149.646 4.952 5.700 1.00 0.00 34 GLN B C 5
ATOM 13123 O O . GLN B 1 34 ? 150.434 5.861 5.440 1.00 0.00 34 GLN B O 5
ATOM 13137 N N . GLU B 1 35 ? 150.030 3.687 5.835 1.00 0.00 35 GLU B N 5
ATOM 13138 C CA . GLU B 1 35 ? 151.431 3.317 5.674 1.00 0.00 35 GLU B CA 5
ATOM 13139 C C . GLU B 1 35 ? 151.801 3.476 4.202 1.00 0.00 35 GLU B C 5
ATOM 13140 O O . GLU B 1 35 ? 152.830 4.058 3.857 1.00 0.00 35 GLU B O 5
ATOM 13152 N N . LEU B 1 36 ? 150.982 2.861 3.351 1.00 0.00 36 LEU B N 5
ATOM 13153 C CA . LEU B 1 36 ? 151.252 2.833 1.909 1.00 0.00 36 LEU B CA 5
ATOM 13154 C C . LEU B 1 36 ? 151.324 4.246 1.351 1.00 0.00 36 LEU B C 5
ATOM 13155 O O . LEU B 1 36 ? 151.885 4.461 0.277 1.00 0.00 36 LEU B O 5
ATOM 13171 N N . LEU B 1 37 ? 150.829 5.217 2.103 1.00 0.00 37 LEU B N 5
ATOM 13172 C CA . LEU B 1 37 ? 150.938 6.603 1.673 1.00 0.00 37 LEU B CA 5
ATOM 13173 C C . LEU B 1 37 ? 152.313 7.098 2.112 1.00 0.00 37 LEU B C 5
ATOM 13174 O O . LEU B 1 37 ? 152.917 7.976 1.499 1.00 0.00 37 LEU B O 5
ATOM 13190 N N . GLU B 1 38 ? 152.766 6.521 3.217 1.00 0.00 38 GLU B N 5
ATOM 13191 C CA . GLU B 1 38 ? 154.050 6.883 3.802 1.00 0.00 38 GLU B CA 5
ATOM 13192 C C . GLU B 1 38 ? 155.177 6.426 2.879 1.00 0.00 38 GLU B C 5
ATOM 13193 O O . GLU B 1 38 ? 156.212 7.085 2.789 1.00 0.00 38 GLU B O 5
ATOM 13205 N N . LEU B 1 39 ? 154.981 5.300 2.187 1.00 0.00 39 LEU B N 5
ATOM 13206 C CA . LEU B 1 39 ? 156.004 4.791 1.278 1.00 0.00 39 LEU B CA 5
ATOM 13207 C C . LEU B 1 39 ? 156.404 5.900 0.316 1.00 0.00 39 LEU B C 5
ATOM 13208 O O . LEU B 1 39 ? 157.540 5.953 -0.152 1.00 0.00 39 LEU B O 5
ATOM 13224 N N . ASP B 1 40 ? 155.469 6.793 0.043 1.00 0.00 40 ASP B N 5
ATOM 13225 C CA . ASP B 1 40 ? 155.730 7.912 -0.843 1.00 0.00 40 ASP B CA 5
ATOM 13226 C C . ASP B 1 40 ? 156.766 8.861 -0.232 1.00 0.00 40 ASP B C 5
ATOM 13227 O O . ASP B 1 40 ? 157.550 9.483 -0.949 1.00 0.00 40 ASP B O 5
ATOM 13236 N N . LYS B 1 41 ? 156.753 8.977 1.097 1.00 0.00 41 LYS B N 5
ATOM 13237 C CA . LYS B 1 41 ? 157.684 9.865 1.797 1.00 0.00 41 LYS B CA 5
ATOM 13238 C C . LYS B 1 41 ? 159.050 9.205 1.999 1.00 0.00 41 LYS B C 5
ATOM 13239 O O . LYS B 1 41 ? 160.079 9.753 1.603 1.00 0.00 41 LYS B O 5
ATOM 13258 N N . TRP B 1 42 ? 159.053 8.034 2.628 1.00 0.00 42 TRP B N 5
ATOM 13259 C CA . TRP B 1 42 ? 160.302 7.319 2.889 1.00 0.00 42 TRP B CA 5
ATOM 13260 C C . TRP B 1 42 ? 161.099 7.128 1.597 1.00 0.00 42 TRP B C 5
ATOM 13261 O O . TRP B 1 42 ? 162.327 7.198 1.596 1.00 0.00 42 TRP B O 5
ATOM 13282 N N . ALA B 1 43 ? 160.384 6.923 0.497 1.00 0.00 43 ALA B N 5
ATOM 13283 C CA . ALA B 1 43 ? 161.004 6.761 -0.810 1.00 0.00 43 ALA B CA 5
ATOM 13284 C C . ALA B 1 43 ? 161.873 7.965 -1.125 1.00 0.00 43 ALA B C 5
ATOM 13285 O O . ALA B 1 43 ? 162.912 7.851 -1.777 1.00 0.00 43 ALA B O 5
ATOM 13292 N N . SER B 1 44 ? 161.423 9.126 -0.665 1.00 0.00 44 SER B N 5
ATOM 13293 C CA . SER B 1 44 ? 162.146 10.360 -0.903 1.00 0.00 44 SER B CA 5
ATOM 13294 C C . SER B 1 44 ? 163.563 10.234 -0.383 1.00 0.00 44 SER B C 5
ATOM 13295 O O . SER B 1 44 ? 164.522 10.399 -1.137 1.00 0.00 44 SER B O 5
ATOM 13303 N N . LEU B 1 45 ? 163.707 9.910 0.898 1.00 0.00 45 LEU B N 5
ATOM 13304 C CA . LEU B 1 45 ? 165.033 9.736 1.460 1.00 0.00 45 LEU B CA 5
ATOM 13305 C C . LEU B 1 45 ? 165.730 8.569 0.773 1.00 0.00 45 LEU B C 5
ATOM 13306 O O . LEU B 1 45 ? 166.872 8.685 0.344 1.00 0.00 45 LEU B O 5
ATOM 13322 N N . TRP B 1 46 ? 165.029 7.438 0.683 1.00 0.00 46 TRP B N 5
ATOM 13323 C CA . TRP B 1 46 ? 165.586 6.245 0.049 1.00 0.00 46 TRP B CA 5
ATOM 13324 C C . TRP B 1 46 ? 166.197 6.594 -1.303 1.00 0.00 46 TRP B C 5
ATOM 13325 O O . TRP B 1 46 ? 167.149 5.952 -1.749 1.00 0.00 46 TRP B O 5
ATOM 13346 N N . ASN B 1 47 ? 165.637 7.603 -1.957 1.00 0.00 47 ASN B N 5
ATOM 13347 C CA . ASN B 1 47 ? 166.123 8.019 -3.266 1.00 0.00 47 ASN B CA 5
ATOM 13348 C C . ASN B 1 47 ? 167.572 8.480 -3.166 1.00 0.00 47 ASN B C 5
ATOM 13349 O O . ASN B 1 47 ? 168.292 8.488 -4.163 1.00 0.00 47 ASN B O 5
ATOM 13360 N N . TRP B 1 48 ? 167.990 8.856 -1.959 1.00 0.00 48 TRP B N 5
ATOM 13361 C CA . TRP B 1 48 ? 169.364 9.304 -1.737 1.00 0.00 48 TRP B CA 5
ATOM 13362 C C . TRP B 1 48 ? 170.316 8.359 -2.412 1.00 0.00 48 TRP B C 5
ATOM 13363 O O . TRP B 1 48 ? 171.360 8.764 -2.908 1.00 0.00 48 TRP B O 5
ATOM 13384 N N . PHE B 1 49 ? 169.935 7.093 -2.434 1.00 0.00 49 PHE B N 5
ATOM 13385 C CA . PHE B 1 49 ? 170.763 6.067 -3.063 1.00 0.00 49 PHE B CA 5
ATOM 13386 C C . PHE B 1 49 ? 171.268 6.549 -4.418 1.00 0.00 49 PHE B C 5
ATOM 13387 O O . PHE B 1 49 ? 172.237 6.012 -4.956 1.00 0.00 49 PHE B O 5
ATOM 13404 N N . ASN B 1 50 ? 170.617 7.574 -4.958 1.00 0.00 50 ASN B N 5
ATOM 13405 C CA . ASN B 1 50 ? 171.014 8.125 -6.231 1.00 0.00 50 ASN B CA 5
ATOM 13406 C C . ASN B 1 50 ? 172.362 8.831 -6.109 1.00 0.00 50 ASN B C 5
ATOM 13407 O O . ASN B 1 50 ? 173.199 8.715 -6.992 1.00 0.00 50 ASN B O 5
ATOM 13418 N N . ILE B 1 51 ? 172.574 9.562 -5.015 1.00 0.00 51 ILE B N 5
ATOM 13419 C CA . ILE B 1 51 ? 173.833 10.283 -4.850 1.00 0.00 51 ILE B CA 5
ATOM 13420 C C . ILE B 1 51 ? 175.023 9.332 -4.970 1.00 0.00 51 ILE B C 5
ATOM 13421 O O . ILE B 1 51 ? 176.077 9.722 -5.462 1.00 0.00 51 ILE B O 5
ATOM 13437 N N . THR B 1 52 ? 174.844 8.087 -4.550 1.00 0.00 52 THR B N 5
ATOM 13438 C CA . THR B 1 52 ? 175.904 7.086 -4.644 1.00 0.00 52 THR B CA 5
ATOM 13439 C C . THR B 1 52 ? 175.897 6.438 -6.028 1.00 0.00 52 THR B C 5
ATOM 13440 O O . THR B 1 52 ? 176.895 5.877 -6.475 1.00 0.00 52 THR B O 5
ATOM 13451 N N . ASN B 1 53 ? 174.746 6.516 -6.690 1.00 0.00 53 ASN B N 5
ATOM 13452 C CA . ASN B 1 53 ? 174.603 5.921 -8.020 1.00 0.00 53 ASN B CA 5
ATOM 13453 C C . ASN B 1 53 ? 175.487 6.639 -9.043 1.00 0.00 53 ASN B C 5
ATOM 13454 O O . ASN B 1 53 ? 176.301 6.006 -9.716 1.00 0.00 53 ASN B O 5
ATOM 13465 N N . TRP B 1 54 ? 175.308 7.949 -9.184 1.00 0.00 54 TRP B N 5
ATOM 13466 C CA . TRP B 1 54 ? 176.086 8.711 -10.166 1.00 0.00 54 TRP B CA 5
ATOM 13467 C C . TRP B 1 54 ? 177.546 8.842 -9.730 1.00 0.00 54 TRP B C 5
ATOM 13468 O O . TRP B 1 54 ? 178.458 8.674 -10.539 1.00 0.00 54 TRP B O 5
ATOM 13489 N N . LEU B 1 55 ? 177.759 9.150 -8.454 1.00 0.00 55 LEU B N 5
ATOM 13490 C CA . LEU B 1 55 ? 179.124 9.307 -7.950 1.00 0.00 55 LEU B CA 5
ATOM 13491 C C . LEU B 1 55 ? 179.987 8.129 -8.392 1.00 0.00 55 LEU B C 5
ATOM 13492 O O . LEU B 1 55 ? 181.018 8.312 -9.031 1.00 0.00 55 LEU B O 5
ATOM 13508 N N . TRP B 1 56 ? 179.552 6.923 -8.051 1.00 0.00 56 TRP B N 5
ATOM 13509 C CA . TRP B 1 56 ? 180.277 5.710 -8.421 1.00 0.00 56 TRP B CA 5
ATOM 13510 C C . TRP B 1 56 ? 180.384 5.578 -9.937 1.00 0.00 56 TRP B C 5
ATOM 13511 O O . TRP B 1 56 ? 181.325 4.977 -10.456 1.00 0.00 56 TRP B O 5
ATOM 13532 N N . TYR B 1 57 ? 179.413 6.150 -10.638 1.00 0.00 57 TYR B N 5
ATOM 13533 C CA . TYR B 1 57 ? 179.408 6.095 -12.095 1.00 0.00 57 TYR B CA 5
ATOM 13534 C C . TYR B 1 57 ? 180.535 6.949 -12.663 1.00 0.00 57 TYR B C 5
ATOM 13535 O O . TYR B 1 57 ? 181.366 6.469 -13.435 1.00 0.00 57 TYR B O 5
ATOM 13553 N N . ILE B 1 58 ? 180.542 8.223 -12.283 1.00 0.00 58 ILE B N 5
ATOM 13554 C CA . ILE B 1 58 ? 181.559 9.156 -12.768 1.00 0.00 58 ILE B CA 5
ATOM 13555 C C . ILE B 1 58 ? 182.736 9.230 -11.799 1.00 0.00 58 ILE B C 5
ATOM 13556 O O . ILE B 1 58 ? 183.641 10.048 -11.967 1.00 0.00 58 ILE B O 5
ATOM 13572 N N . LYS B 1 59 ? 182.720 8.372 -10.786 1.00 0.00 59 LYS B N 5
ATOM 13573 C CA . LYS B 1 59 ? 183.792 8.352 -9.799 1.00 0.00 59 LYS B CA 5
ATOM 13574 C C . LYS B 1 59 ? 184.064 9.759 -9.279 1.00 0.00 59 LYS B C 5
ATOM 13575 O O . LYS B 1 59 ? 185.134 10.276 -9.557 1.00 0.00 59 LYS B O 5
ATOM 13595 N N . GLY C 1 1 ? 116.362 8.261 6.513 1.00 0.00 1 GLY C N 5
ATOM 13596 C CA . GLY C 1 1 ? 114.942 8.652 6.737 1.00 0.00 1 GLY C CA 5
ATOM 13597 C C . GLY C 1 1 ? 114.082 8.125 5.594 1.00 0.00 1 GLY C C 5
ATOM 13598 O O . GLY C 1 1 ? 113.028 7.532 5.819 1.00 0.00 1 GLY C O 5
ATOM 13604 N N . TYR C 1 2 ? 114.540 8.348 4.365 1.00 0.00 2 TYR C N 5
ATOM 13605 C CA . TYR C 1 2 ? 113.803 7.892 3.191 1.00 0.00 2 TYR C CA 5
ATOM 13606 C C . TYR C 1 2 ? 114.746 7.665 2.015 1.00 0.00 2 TYR C C 5
ATOM 13607 O O . TYR C 1 2 ? 114.306 7.299 0.926 1.00 0.00 2 TYR C O 5
ATOM 13625 N N . ILE C 1 3 ? 116.043 7.880 2.239 1.00 0.00 3 ILE C N 5
ATOM 13626 C CA . ILE C 1 3 ? 117.041 7.694 1.188 1.00 0.00 3 ILE C CA 5
ATOM 13627 C C . ILE C 1 3 ? 116.562 8.274 -0.139 1.00 0.00 3 ILE C C 5
ATOM 13628 O O . ILE C 1 3 ? 116.298 7.536 -1.085 1.00 0.00 3 ILE C O 5
ATOM 13644 N N . PRO C 1 4 ? 116.462 9.570 -0.232 1.00 0.00 4 PRO C N 5
ATOM 13645 C CA . PRO C 1 4 ? 116.017 10.240 -1.483 1.00 0.00 4 PRO C CA 5
ATOM 13646 C C . PRO C 1 4 ? 116.825 9.768 -2.687 1.00 0.00 4 PRO C C 5
ATOM 13647 O O . PRO C 1 4 ? 117.795 9.025 -2.542 1.00 0.00 4 PRO C O 5
ATOM 13658 N N . GLU C 1 5 ? 116.424 10.207 -3.872 1.00 0.00 5 GLU C N 5
ATOM 13659 C CA . GLU C 1 5 ? 117.126 9.825 -5.093 1.00 0.00 5 GLU C CA 5
ATOM 13660 C C . GLU C 1 5 ? 118.618 10.119 -4.957 1.00 0.00 5 GLU C C 5
ATOM 13661 O O . GLU C 1 5 ? 119.063 10.627 -3.928 1.00 0.00 5 GLU C O 5
ATOM 13673 N N . ALA C 1 6 ? 119.384 9.804 -6.001 1.00 0.00 6 ALA C N 5
ATOM 13674 C CA . ALA C 1 6 ? 120.825 10.048 -5.983 1.00 0.00 6 ALA C CA 5
ATOM 13675 C C . ALA C 1 6 ? 121.320 10.426 -7.389 1.00 0.00 6 ALA C C 5
ATOM 13676 O O . ALA C 1 6 ? 120.786 9.926 -8.378 1.00 0.00 6 ALA C O 5
ATOM 13683 N N . PRO C 1 7 ? 122.320 11.281 -7.521 1.00 0.00 7 PRO C N 5
ATOM 13684 C CA . PRO C 1 7 ? 122.839 11.671 -8.861 1.00 0.00 7 PRO C CA 5
ATOM 13685 C C . PRO C 1 7 ? 123.035 10.468 -9.782 1.00 0.00 7 PRO C C 5
ATOM 13686 O O . PRO C 1 7 ? 123.619 9.461 -9.379 1.00 0.00 7 PRO C O 5
ATOM 13697 N N . ARG C 1 8 ? 122.546 10.592 -11.016 1.00 0.00 8 ARG C N 5
ATOM 13698 C CA . ARG C 1 8 ? 122.670 9.524 -12.008 1.00 0.00 8 ARG C CA 5
ATOM 13699 C C . ARG C 1 8 ? 123.591 9.964 -13.140 1.00 0.00 8 ARG C C 5
ATOM 13700 O O . ARG C 1 8 ? 123.129 10.491 -14.153 1.00 0.00 8 ARG C O 5
ATOM 13721 N N . ASP C 1 9 ? 124.894 9.750 -12.956 1.00 0.00 9 ASP C N 5
ATOM 13722 C CA . ASP C 1 9 ? 125.882 10.131 -13.964 1.00 0.00 9 ASP C CA 5
ATOM 13723 C C . ASP C 1 9 ? 126.939 9.043 -14.123 1.00 0.00 9 ASP C C 5
ATOM 13724 O O . ASP C 1 9 ? 127.958 9.248 -14.782 1.00 0.00 9 ASP C O 5
ATOM 13733 N N . GLY C 1 10 ? 126.687 7.886 -13.516 1.00 0.00 10 GLY C N 5
ATOM 13734 C CA . GLY C 1 10 ? 127.623 6.767 -13.598 1.00 0.00 10 GLY C CA 5
ATOM 13735 C C . GLY C 1 10 ? 128.551 6.732 -12.389 1.00 0.00 10 GLY C C 5
ATOM 13736 O O . GLY C 1 10 ? 129.363 5.818 -12.245 1.00 0.00 10 GLY C O 5
ATOM 13740 N N . GLN C 1 11 ? 128.424 7.726 -11.519 1.00 0.00 11 GLN C N 5
ATOM 13741 C CA . GLN C 1 11 ? 129.256 7.788 -10.322 1.00 0.00 11 GLN C CA 5
ATOM 13742 C C . GLN C 1 11 ? 128.646 6.936 -9.216 1.00 0.00 11 GLN C C 5
ATOM 13743 O O . GLN C 1 11 ? 127.527 6.441 -9.359 1.00 0.00 11 GLN C O 5
ATOM 13757 N N . ALA C 1 12 ? 129.387 6.773 -8.118 1.00 0.00 12 ALA C N 5
ATOM 13758 C CA . ALA C 1 12 ? 128.917 5.980 -6.984 1.00 0.00 12 ALA C CA 5
ATOM 13759 C C . ALA C 1 12 ? 128.867 6.842 -5.729 1.00 0.00 12 ALA C C 5
ATOM 13760 O O . ALA C 1 12 ? 129.717 7.704 -5.541 1.00 0.00 12 ALA C O 5
ATOM 13767 N N . TYR C 1 13 ? 127.867 6.603 -4.881 1.00 0.00 13 TYR C N 5
ATOM 13768 C CA . TYR C 1 13 ? 127.711 7.355 -3.646 1.00 0.00 13 TYR C CA 5
ATOM 13769 C C . TYR C 1 13 ? 127.237 6.416 -2.544 1.00 0.00 13 TYR C C 5
ATOM 13770 O O . TYR C 1 13 ? 126.605 5.400 -2.830 1.00 0.00 13 TYR C O 5
ATOM 13788 N N . VAL C 1 14 ? 127.545 6.762 -1.296 1.00 0.00 14 VAL C N 5
ATOM 13789 C CA . VAL C 1 14 ? 127.147 5.936 -0.153 1.00 0.00 14 VAL C CA 5
ATOM 13790 C C . VAL C 1 14 ? 126.100 6.666 0.676 1.00 0.00 14 VAL C C 5
ATOM 13791 O O . VAL C 1 14 ? 125.775 7.820 0.394 1.00 0.00 14 VAL C O 5
ATOM 13804 N N . ARG C 1 15 ? 125.574 5.996 1.696 1.00 0.00 15 ARG C N 5
ATOM 13805 C CA . ARG C 1 15 ? 124.564 6.609 2.550 1.00 0.00 15 ARG C CA 5
ATOM 13806 C C . ARG C 1 15 ? 125.230 7.280 3.742 1.00 0.00 15 ARG C C 5
ATOM 138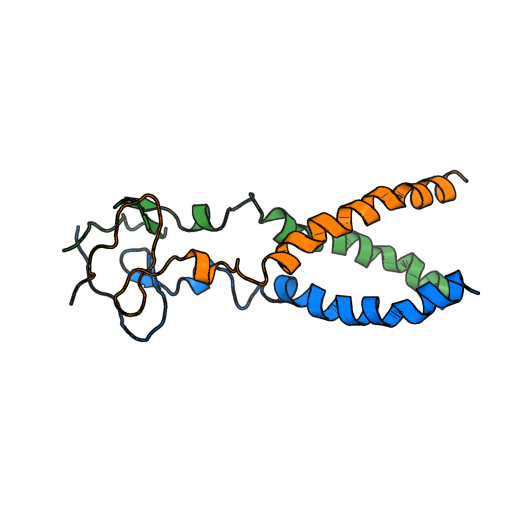07 O O . ARG C 1 15 ? 125.717 6.609 4.642 1.00 0.00 15 ARG C O 5
ATOM 13828 N N . LYS C 1 16 ? 125.228 8.610 3.734 1.00 0.00 16 LYS C N 5
ATOM 13829 C CA . LYS C 1 16 ? 125.823 9.383 4.818 1.00 0.00 16 LYS C CA 5
ATOM 13830 C C . LYS C 1 16 ? 124.952 10.589 5.135 1.00 0.00 16 LYS C C 5
ATOM 13831 O O . LYS C 1 16 ? 124.570 11.335 4.233 1.00 0.00 16 LYS C O 5
ATOM 13850 N N . ASP C 1 17 ? 124.659 10.774 6.421 1.00 0.00 17 ASP C N 5
ATOM 13851 C CA . ASP C 1 17 ? 123.837 11.897 6.864 1.00 0.00 17 ASP C CA 5
ATOM 13852 C C . ASP C 1 17 ? 122.693 12.150 5.888 1.00 0.00 17 ASP C C 5
ATOM 13853 O O . ASP C 1 17 ? 122.417 13.293 5.525 1.00 0.00 17 ASP C O 5
ATOM 13862 N N . GLY C 1 18 ? 122.023 11.079 5.469 1.00 0.00 18 GLY C N 5
ATOM 13863 C CA . GLY C 1 18 ? 120.908 11.207 4.540 1.00 0.00 18 GLY C CA 5
ATOM 13864 C C . GLY C 1 18 ? 121.319 11.955 3.273 1.00 0.00 18 GLY C C 5
ATOM 13865 O O . GLY C 1 18 ? 120.563 12.788 2.773 1.00 0.00 18 GLY C O 5
ATOM 13869 N N . GLU C 1 19 ? 122.517 11.668 2.757 1.00 0.00 19 GLU C N 5
ATOM 13870 C CA . GLU C 1 19 ? 122.987 12.344 1.554 1.00 0.00 19 GLU C CA 5
ATOM 13871 C C . GLU C 1 19 ? 123.898 11.428 0.741 1.00 0.00 19 GLU C C 5
ATOM 13872 O O . GLU C 1 19 ? 124.469 10.473 1.269 1.00 0.00 19 GLU C O 5
ATOM 13884 N N . TRP C 1 20 ? 124.033 11.735 -0.544 1.00 0.00 20 TRP C N 5
ATOM 13885 C CA . TRP C 1 20 ? 124.879 10.946 -1.423 1.00 0.00 20 TRP C CA 5
ATOM 13886 C C . TRP C 1 20 ? 126.325 11.418 -1.309 1.00 0.00 20 TRP C C 5
ATOM 13887 O O . TRP C 1 20 ? 126.622 12.590 -1.541 1.00 0.00 20 TRP C O 5
ATOM 13908 N N . VAL C 1 21 ? 127.204 10.493 -0.929 1.00 0.00 21 VAL C N 5
ATOM 13909 C CA . VAL C 1 21 ? 128.623 10.821 -0.761 1.00 0.00 21 VAL C CA 5
ATOM 13910 C C . VAL C 1 21 ? 129.524 9.822 -1.472 1.00 0.00 21 VAL C C 5
ATOM 13911 O O . VAL C 1 21 ? 129.454 8.617 -1.241 1.00 0.00 21 VAL C O 5
ATOM 13924 N N . LEU C 1 22 ? 130.363 10.355 -2.354 1.00 0.00 22 LEU C N 5
ATOM 13925 C CA . LEU C 1 22 ? 131.277 9.537 -3.125 1.00 0.00 22 LEU C CA 5
ATOM 13926 C C . LEU C 1 22 ? 131.964 8.528 -2.224 1.00 0.00 22 LEU C C 5
ATOM 13927 O O . LEU C 1 22 ? 132.709 8.889 -1.313 1.00 0.00 22 LEU C O 5
ATOM 13943 N N . LEU C 1 23 ? 131.700 7.258 -2.494 1.00 0.00 23 LEU C N 5
ATOM 13944 C CA . LEU C 1 23 ? 132.282 6.185 -1.719 1.00 0.00 23 LEU C CA 5
ATOM 13945 C C . LEU C 1 23 ? 133.796 6.282 -1.771 1.00 0.00 23 LEU C C 5
ATOM 13946 O O . LEU C 1 23 ? 134.478 5.919 -0.817 1.00 0.00 23 LEU C O 5
ATOM 13962 N N . SER C 1 24 ? 134.321 6.764 -2.893 1.00 0.00 24 SER C N 5
ATOM 13963 C CA . SER C 1 24 ? 135.758 6.886 -3.058 1.00 0.00 24 SER C CA 5
ATOM 13964 C C . SER C 1 24 ? 136.348 7.878 -2.070 1.00 0.00 24 SER C C 5
ATOM 13965 O O . SER C 1 24 ? 137.535 7.802 -1.745 1.00 0.00 24 SER C O 5
ATOM 13973 N N . THR C 1 25 ? 135.525 8.793 -1.561 1.00 0.00 25 THR C N 5
ATOM 13974 C CA . THR C 1 25 ? 136.003 9.758 -0.586 1.00 0.00 25 THR C CA 5
ATOM 13975 C C . THR C 1 25 ? 136.348 9.041 0.709 1.00 0.00 25 THR C C 5
ATOM 13976 O O . THR C 1 25 ? 137.181 9.501 1.490 1.00 0.00 25 THR C O 5
ATOM 13987 N N . PHE C 1 26 ? 135.694 7.903 0.921 1.00 0.00 26 PHE C N 5
ATOM 13988 C CA . PHE C 1 26 ? 135.928 7.112 2.116 1.00 0.00 26 PHE C CA 5
ATOM 13989 C C . PHE C 1 26 ? 137.132 6.206 1.916 1.00 0.00 26 PHE C C 5
ATOM 13990 O O . PHE C 1 26 ? 137.715 5.717 2.885 1.00 0.00 26 PHE C O 5
ATOM 14007 N N . LEU C 1 27 ? 137.517 5.990 0.659 1.00 0.00 27 LEU C N 5
ATOM 14008 C CA . LEU C 1 27 ? 138.677 5.140 0.389 1.00 0.00 27 LEU C CA 5
ATOM 14009 C C . LEU C 1 27 ? 139.964 5.884 0.728 1.00 0.00 27 LEU C C 5
ATOM 14010 O O . LEU C 1 27 ? 140.822 5.364 1.443 1.00 0.00 27 LEU C O 5
ATOM 14026 N N . GLY C 1 28 ? 140.092 7.103 0.211 1.00 0.00 28 GLY C N 5
ATOM 14027 C CA . GLY C 1 28 ? 141.278 7.913 0.465 1.00 0.00 28 GLY C CA 5
ATOM 14028 C C . GLY C 1 28 ? 142.294 7.753 -0.659 1.00 0.00 28 GLY C C 5
ATOM 14029 O O . GLY C 1 28 ? 143.275 8.492 -0.734 1.00 0.00 28 GLY C O 5
ATOM 14033 N N . SER C 1 29 ? 142.051 6.782 -1.533 1.00 0.00 29 SER C N 5
ATOM 14034 C CA . SER C 1 29 ? 142.947 6.531 -2.650 1.00 0.00 29 SER C CA 5
ATOM 14035 C C . SER C 1 29 ? 142.686 7.523 -3.775 1.00 0.00 29 SER C C 5
ATOM 14036 O O . SER C 1 29 ? 142.433 8.702 -3.531 1.00 0.00 29 SER C O 5
ATOM 14044 N N . SER C 1 30 ? 142.754 7.030 -5.007 1.00 0.00 30 SER C N 5
ATOM 14045 C CA . SER C 1 30 ? 142.527 7.867 -6.179 1.00 0.00 30 SER C CA 5
ATOM 14046 C C . SER C 1 30 ? 143.748 8.721 -6.459 1.00 0.00 30 SER C C 5
ATOM 14047 O O . SER C 1 30 ? 143.650 9.805 -7.036 1.00 0.00 30 SER C O 5
ATOM 14055 N N . GLY C 1 31 ? 144.900 8.220 -6.050 1.00 0.00 31 GLY C N 5
ATOM 14056 C CA . GLY C 1 31 ? 146.148 8.935 -6.260 1.00 0.00 31 GLY C CA 5
ATOM 14057 C C . GLY C 1 31 ? 147.322 7.980 -6.140 1.00 0.00 31 GLY C C 5
ATOM 14058 O O . GLY C 1 31 ? 147.857 7.508 -7.144 1.00 0.00 31 GLY C O 5
ATOM 14062 N N . ASN C 1 32 ? 147.709 7.686 -4.910 1.00 0.00 32 ASN C N 5
ATOM 14063 C CA . ASN C 1 32 ? 148.802 6.774 -4.665 1.00 0.00 32 ASN C CA 5
ATOM 14064 C C . ASN C 1 32 ? 148.344 5.357 -4.897 1.00 0.00 32 ASN C C 5
ATOM 14065 O O . ASN C 1 32 ? 149.058 4.417 -4.571 1.00 0.00 32 ASN C O 5
ATOM 14076 N N . GLU C 1 33 ? 147.157 5.208 -5.479 1.00 0.00 33 GLU C N 5
ATOM 14077 C CA . GLU C 1 33 ? 146.645 3.881 -5.749 1.00 0.00 33 GLU C CA 5
ATOM 14078 C C . GLU C 1 33 ? 147.583 3.221 -6.742 1.00 0.00 33 GLU C C 5
ATOM 14079 O O . GLU C 1 33 ? 147.829 2.016 -6.708 1.00 0.00 33 GLU C O 5
ATOM 14091 N N . GLN C 1 34 ? 148.010 4.041 -7.681 1.00 0.00 34 GLN C N 5
ATOM 14092 C CA . GLN C 1 34 ? 148.837 3.565 -8.788 1.00 0.00 34 GLN C CA 5
ATOM 14093 C C . GLN C 1 34 ? 150.176 3.032 -8.282 1.00 0.00 34 GLN C C 5
ATOM 14094 O O . GLN C 1 34 ? 150.769 2.159 -8.914 1.00 0.00 34 GLN C O 5
ATOM 14108 N N . GLU C 1 35 ? 150.630 3.501 -7.126 1.00 0.00 35 GLU C N 5
ATOM 14109 C CA . GLU C 1 35 ? 151.870 2.983 -6.558 1.00 0.00 35 GLU C CA 5
ATOM 14110 C C . GLU C 1 35 ? 151.629 1.538 -6.107 1.00 0.00 35 GLU C C 5
ATOM 14111 O O . GLU C 1 35 ? 152.464 0.654 -6.302 1.00 0.00 35 GLU C O 5
ATOM 14123 N N . LEU C 1 36 ? 150.500 1.351 -5.423 1.00 0.00 36 LEU C N 5
ATOM 14124 C CA . LEU C 1 36 ? 150.159 0.041 -4.843 1.00 0.00 36 LEU C CA 5
ATOM 14125 C C . LEU C 1 36 ? 150.048 -1.006 -5.945 1.00 0.00 36 LEU C C 5
ATOM 14126 O O . LEU C 1 36 ? 149.914 -2.196 -5.661 1.00 0.00 36 LEU C O 5
ATOM 14142 N N . LEU C 1 37 ? 150.170 -0.558 -7.191 1.00 0.00 37 LEU C N 5
ATOM 14143 C CA . LEU C 1 37 ? 150.152 -1.462 -8.337 1.00 0.00 37 LEU C CA 5
ATOM 14144 C C . LEU C 1 37 ? 151.577 -1.568 -8.872 1.00 0.00 37 LEU C C 5
ATOM 14145 O O . LEU C 1 37 ? 151.995 -2.600 -9.394 1.00 0.00 37 LEU C O 5
ATOM 14161 N N . GLU C 1 38 ? 152.307 -0.467 -8.726 1.00 0.00 38 GLU C N 5
ATOM 14162 C CA . GLU C 1 38 ? 153.682 -0.400 -9.179 1.00 0.00 38 GLU C CA 5
ATOM 14163 C C . GLU C 1 38 ? 154.562 -1.250 -8.276 1.00 0.00 38 GLU C C 5
ATOM 14164 O O . GLU C 1 38 ? 155.412 -1.992 -8.752 1.00 0.00 38 GLU C O 5
ATOM 14176 N N . LEU C 1 39 ? 154.361 -1.135 -6.967 1.00 0.00 39 LEU C N 5
ATOM 14177 C CA . LEU C 1 39 ? 155.168 -1.885 -6.014 1.00 0.00 39 LEU C CA 5
ATOM 14178 C C . LEU C 1 39 ? 155.144 -3.367 -6.364 1.00 0.00 39 LEU C C 5
ATOM 14179 O O . LEU C 1 39 ? 156.145 -4.065 -6.198 1.00 0.00 39 LEU C O 5
ATOM 14195 N N . ASP C 1 40 ? 154.015 -3.840 -6.863 1.00 0.00 40 ASP C N 5
ATOM 14196 C CA . ASP C 1 40 ? 153.894 -5.236 -7.246 1.00 0.00 40 ASP C CA 5
ATOM 14197 C C . ASP C 1 40 ? 154.894 -5.578 -8.351 1.00 0.00 40 ASP C C 5
ATOM 14198 O O . ASP C 1 40 ? 155.349 -6.717 -8.460 1.00 0.00 40 ASP C O 5
ATOM 14207 N N . LYS C 1 41 ? 155.217 -4.586 -9.177 1.00 0.00 41 LYS C N 5
ATOM 14208 C CA . LYS C 1 41 ? 156.149 -4.786 -10.285 1.00 0.00 41 LYS C CA 5
ATOM 14209 C C . LYS C 1 41 ? 157.606 -4.668 -9.832 1.00 0.00 41 LYS C C 5
ATOM 14210 O O . LYS C 1 41 ? 158.499 -5.259 -10.439 1.00 0.00 41 LYS C O 5
ATOM 14229 N N . TRP C 1 42 ? 157.843 -3.882 -8.787 1.00 0.00 42 TRP C N 5
ATOM 14230 C CA . TRP C 1 42 ? 159.206 -3.674 -8.296 1.00 0.00 42 TRP C CA 5
ATOM 14231 C C . TRP C 1 42 ? 159.857 -5.016 -8.012 1.00 0.00 42 TRP C C 5
ATOM 14232 O O . TRP C 1 42 ? 161.060 -5.196 -8.194 1.00 0.00 42 TRP C O 5
ATOM 14253 N N . ALA C 1 43 ? 159.034 -5.961 -7.588 1.00 0.00 43 ALA C N 5
ATOM 14254 C CA . ALA C 1 43 ? 159.501 -7.308 -7.300 1.00 0.00 43 ALA C CA 5
ATOM 14255 C C . ALA C 1 43 ? 160.207 -7.881 -8.516 1.00 0.00 43 ALA C C 5
ATOM 14256 O O . ALA C 1 43 ? 161.102 -8.714 -8.396 1.00 0.00 43 ALA C O 5
ATOM 14263 N N . SER C 1 44 ? 159.776 -7.435 -9.691 1.00 0.00 44 SER C N 5
ATOM 14264 C CA . SER C 1 44 ? 160.352 -7.913 -10.937 1.00 0.00 44 SER C CA 5
ATOM 14265 C C . SER C 1 44 ? 161.852 -7.667 -10.969 1.00 0.00 44 SER C C 5
ATOM 14266 O O . SER C 1 44 ? 162.624 -8.566 -11.302 1.00 0.00 44 SER C O 5
ATOM 14274 N N . LEU C 1 45 ? 162.270 -6.454 -10.615 1.00 0.00 45 LEU C N 5
ATOM 14275 C CA . LEU C 1 45 ? 163.692 -6.138 -10.611 1.00 0.00 45 LEU C CA 5
ATOM 14276 C C . LEU C 1 45 ? 164.425 -7.020 -9.605 1.00 0.00 45 LEU C C 5
ATOM 14277 O O . LEU C 1 45 ? 165.449 -7.624 -9.914 1.00 0.00 45 LEU C O 5
ATOM 14293 N N . TRP C 1 46 ? 163.895 -7.093 -8.393 1.00 0.00 46 TRP C N 5
ATOM 14294 C CA . TRP C 1 46 ? 164.513 -7.908 -7.358 1.00 0.00 46 TRP C CA 5
ATOM 14295 C C . TRP C 1 46 ? 164.519 -9.373 -7.776 1.00 0.00 46 TRP C C 5
ATOM 14296 O O . TRP C 1 46 ? 165.471 -10.102 -7.502 1.00 0.00 46 TRP C O 5
ATOM 14317 N N . ASN C 1 47 ? 163.445 -9.794 -8.433 1.00 0.00 47 ASN C N 5
ATOM 14318 C CA . ASN C 1 47 ? 163.319 -11.177 -8.883 1.00 0.00 47 ASN C CA 5
ATOM 14319 C C . ASN C 1 47 ? 164.356 -11.514 -9.951 1.00 0.00 47 ASN C C 5
ATOM 14320 O O . ASN C 1 47 ? 164.824 -12.649 -10.025 1.00 0.00 47 ASN C O 5
ATOM 14331 N N . TRP C 1 48 ? 164.709 -10.538 -10.785 1.00 0.00 48 TRP C N 5
ATOM 14332 C CA . TRP C 1 48 ? 165.687 -10.775 -11.833 1.00 0.00 48 TRP C CA 5
ATOM 14333 C C . TRP C 1 48 ? 167.099 -10.521 -11.315 1.00 0.00 48 TRP C C 5
ATOM 14334 O O . TRP C 1 48 ? 168.079 -10.867 -11.973 1.00 0.00 48 TRP C O 5
ATOM 14355 N N . PHE C 1 49 ? 167.200 -9.918 -10.129 1.00 0.00 49 PHE C N 5
ATOM 14356 C CA . PHE C 1 49 ? 168.495 -9.622 -9.520 1.00 0.00 49 PHE C CA 5
ATOM 14357 C C . PHE C 1 49 ? 169.020 -10.838 -8.758 1.00 0.00 49 PHE C C 5
ATOM 14358 O O . PHE C 1 49 ? 170.040 -10.766 -8.074 1.00 0.00 49 PHE C O 5
ATOM 14375 N N . ASN C 1 50 ? 168.334 -11.962 -8.918 1.00 0.00 50 ASN C N 5
ATOM 14376 C CA . ASN C 1 50 ? 168.741 -13.204 -8.290 1.00 0.00 50 ASN C CA 5
ATOM 14377 C C . ASN C 1 50 ? 170.004 -13.725 -8.963 1.00 0.00 50 ASN C C 5
ATOM 14378 O O . ASN C 1 50 ? 170.647 -14.652 -8.476 1.00 0.00 50 ASN C O 5
ATOM 14389 N N . ILE C 1 51 ? 170.348 -13.130 -10.103 1.00 0.00 51 ILE C N 5
ATOM 14390 C CA . ILE C 1 51 ? 171.529 -13.563 -10.833 1.00 0.00 51 ILE C CA 5
ATOM 14391 C C . ILE C 1 51 ? 172.737 -13.508 -9.910 1.00 0.00 51 ILE C C 5
ATOM 14392 O O . ILE C 1 51 ? 173.617 -14.366 -9.967 1.00 0.00 51 ILE C O 5
ATOM 14408 N N . THR C 1 52 ? 172.761 -12.499 -9.048 1.00 0.00 52 THR C N 5
ATOM 14409 C CA . THR C 1 52 ? 173.844 -12.334 -8.097 1.00 0.00 52 THR C CA 5
ATOM 14410 C C . THR C 1 52 ? 173.602 -13.208 -6.873 1.00 0.00 52 THR C C 5
ATOM 14411 O O . THR C 1 52 ? 174.538 -13.548 -6.152 1.00 0.00 52 THR C O 5
ATOM 14422 N N . ASN C 1 53 ? 172.340 -13.576 -6.637 1.00 0.00 53 ASN C N 5
ATOM 14423 C CA . ASN C 1 53 ? 172.048 -14.420 -5.480 1.00 0.00 53 ASN C CA 5
ATOM 14424 C C . ASN C 1 53 ? 172.675 -15.802 -5.665 1.00 0.00 53 ASN C C 5
ATOM 14425 O O . ASN C 1 53 ? 173.415 -16.275 -4.803 1.00 0.00 53 ASN C O 5
ATOM 14436 N N . TRP C 1 54 ? 172.352 -16.457 -6.776 1.00 0.00 54 TRP C N 5
ATOM 14437 C CA . TRP C 1 54 ? 172.870 -17.801 -7.035 1.00 0.00 54 TRP C CA 5
ATOM 14438 C C . TRP C 1 54 ? 174.360 -17.772 -7.365 1.00 0.00 54 TRP C C 5
ATOM 14439 O O . TRP C 1 54 ? 175.131 -18.574 -6.837 1.00 0.00 54 TRP C O 5
ATOM 14460 N N . LEU C 1 55 ? 174.755 -16.865 -8.253 1.00 0.00 55 LEU C N 5
ATOM 14461 C CA . LEU C 1 55 ? 176.158 -16.781 -8.652 1.00 0.00 55 LEU C CA 5
ATOM 14462 C C . LEU C 1 55 ? 177.057 -16.803 -7.418 1.00 0.00 55 LEU C C 5
ATOM 14463 O O . LEU C 1 55 ? 177.927 -17.657 -7.294 1.00 0.00 55 LEU C O 5
ATOM 14479 N N . TRP C 1 56 ? 176.836 -15.860 -6.510 1.00 0.00 56 TRP C N 5
ATOM 14480 C CA . TRP C 1 56 ? 177.625 -15.776 -5.281 1.00 0.00 56 TRP C CA 5
ATOM 14481 C C . TRP C 1 56 ? 177.505 -17.057 -4.461 1.00 0.00 56 TRP C C 5
ATOM 14482 O O . TRP C 1 56 ? 178.404 -17.403 -3.694 1.00 0.00 56 TRP C O 5
ATOM 14503 N N . TYR C 1 57 ? 176.392 -17.757 -4.635 1.00 0.00 57 TYR C N 5
ATOM 14504 C CA . TYR C 1 57 ? 176.170 -19.001 -3.911 1.00 0.00 57 TYR C CA 5
ATOM 14505 C C . TYR C 1 57 ? 177.120 -20.081 -4.413 1.00 0.00 57 TYR C C 5
ATOM 14506 O O . TYR C 1 57 ? 177.854 -20.690 -3.635 1.00 0.00 57 TYR C O 5
ATOM 14524 N N . ILE C 1 58 ? 177.087 -20.314 -5.722 1.00 0.00 58 ILE C N 5
ATOM 14525 C CA . ILE C 1 58 ? 177.940 -21.329 -6.337 1.00 0.00 58 ILE C CA 5
ATOM 14526 C C . ILE C 1 58 ? 179.205 -20.705 -6.914 1.00 0.00 58 ILE C C 5
ATOM 14527 O O . ILE C 1 58 ? 179.949 -21.357 -7.645 1.00 0.00 58 ILE C O 5
ATOM 14543 N N . LYS C 1 59 ? 179.446 -19.439 -6.584 1.00 0.00 59 LYS C N 5
ATOM 14544 C CA . LYS C 1 59 ? 180.629 -18.747 -7.082 1.00 0.00 59 LYS C CA 5
ATOM 14545 C C . LYS C 1 59 ? 180.746 -18.905 -8.594 1.00 0.00 59 LYS C C 5
ATOM 14546 O O . LYS C 1 59 ? 181.797 -18.585 -9.124 1.00 0.00 59 LYS C O 5
ATOM 14566 N N . GLY A 1 1 ? 113.054 3.699 -10.702 1.00 0.00 1 GLY A N 6
ATOM 14567 C CA . GLY A 1 1 ? 113.006 4.989 -9.955 1.00 0.00 1 GLY A CA 6
ATOM 14568 C C . GLY A 1 1 ? 114.000 4.945 -8.802 1.00 0.00 1 GLY A C 6
ATOM 14569 O O . GLY A 1 1 ? 115.212 4.936 -9.017 1.00 0.00 1 GLY A O 6
ATOM 14575 N N . TYR A 1 2 ? 113.481 4.916 -7.580 1.00 0.00 2 TYR A N 6
ATOM 14576 C CA . TYR A 1 2 ? 114.337 4.870 -6.403 1.00 0.00 2 TYR A CA 6
ATOM 14577 C C . TYR A 1 2 ? 114.659 3.425 -6.044 1.00 0.00 2 TYR A C 6
ATOM 14578 O O . TYR A 1 2 ? 114.060 2.501 -6.598 1.00 0.00 2 TYR A O 6
ATOM 14596 N N . ILE A 1 3 ? 115.619 3.245 -5.133 1.00 0.00 3 ILE A N 6
ATOM 14597 C CA . ILE A 1 3 ? 116.043 1.912 -4.704 1.00 0.00 3 ILE A CA 6
ATOM 14598 C C . ILE A 1 3 ? 114.841 0.952 -4.634 1.00 0.00 3 ILE A C 6
ATOM 14599 O O . ILE A 1 3 ? 113.815 1.310 -4.054 1.00 0.00 3 ILE A O 6
ATOM 14615 N N . PRO A 1 4 ? 114.910 -0.239 -5.206 1.00 0.00 4 PRO A N 6
ATOM 14616 C CA . PRO A 1 4 ? 113.758 -1.184 -5.171 1.00 0.00 4 PRO A CA 6
ATOM 14617 C C . PRO A 1 4 ? 113.563 -1.827 -3.802 1.00 0.00 4 PRO A C 6
ATOM 14618 O O . PRO A 1 4 ? 112.432 -2.059 -3.375 1.00 0.00 4 PRO A O 6
ATOM 14629 N N . GLU A 1 5 ? 114.664 -2.126 -3.119 1.00 0.00 5 GLU A N 6
ATOM 14630 C CA . GLU A 1 5 ? 114.578 -2.754 -1.806 1.00 0.00 5 GLU A CA 6
ATOM 14631 C C . GLU A 1 5 ? 115.921 -2.667 -1.081 1.00 0.00 5 GLU A C 6
ATOM 14632 O O . GLU A 1 5 ? 116.523 -1.597 -1.004 1.00 0.00 5 GLU A O 6
ATOM 14644 N N . ALA A 1 6 ? 116.381 -3.799 -0.550 1.00 0.00 6 ALA A N 6
ATOM 14645 C CA . ALA A 1 6 ? 117.648 -3.849 0.173 1.00 0.00 6 ALA A CA 6
ATOM 14646 C C . ALA A 1 6 ? 117.817 -5.219 0.835 1.00 0.00 6 ALA A C 6
ATOM 14647 O O . ALA A 1 6 ? 117.626 -5.359 2.044 1.00 0.00 6 ALA A O 6
ATOM 14654 N N . PRO A 1 7 ? 118.160 -6.234 0.078 1.00 0.00 7 PRO A N 6
ATOM 14655 C CA . PRO A 1 7 ? 118.343 -7.610 0.626 1.00 0.00 7 PRO A CA 6
ATOM 14656 C C . PRO A 1 7 ? 119.237 -7.614 1.864 1.00 0.00 7 PRO A C 6
ATOM 14657 O O . PRO A 1 7 ? 120.055 -6.711 2.046 1.00 0.00 7 PRO A O 6
ATOM 14668 N N . ARG A 1 8 ? 119.064 -8.631 2.709 1.00 0.00 8 ARG A N 6
ATOM 14669 C CA . ARG A 1 8 ? 119.849 -8.752 3.935 1.00 0.00 8 ARG A CA 6
ATOM 14670 C C . ARG A 1 8 ? 120.400 -10.166 4.075 1.00 0.00 8 ARG A C 6
ATOM 14671 O O . ARG A 1 8 ? 119.664 -11.096 4.412 1.00 0.00 8 ARG A O 6
ATOM 14692 N N . ASP A 1 9 ? 121.698 -10.314 3.814 1.00 0.00 9 ASP A N 6
ATOM 14693 C CA . ASP A 1 9 ? 122.363 -11.612 3.908 1.00 0.00 9 ASP A CA 6
ATOM 14694 C C . ASP A 1 9 ? 123.638 -11.493 4.736 1.00 0.00 9 ASP A C 6
ATOM 14695 O O . ASP A 1 9 ? 124.454 -12.413 4.773 1.00 0.00 9 ASP A O 6
ATOM 14704 N N . GLY A 1 10 ? 123.801 -10.350 5.396 1.00 0.00 10 GLY A N 6
ATOM 14705 C CA . GLY A 1 10 ? 124.980 -10.112 6.221 1.00 0.00 10 GLY A CA 6
ATOM 14706 C C . GLY A 1 10 ? 126.067 -9.405 5.420 1.00 0.00 10 GLY A C 6
ATOM 14707 O O . GLY A 1 10 ? 127.059 -8.938 5.978 1.00 0.00 10 GLY A O 6
ATOM 14711 N N . GLN A 1 11 ? 125.867 -9.325 4.109 1.00 0.00 11 GLN A N 6
ATOM 14712 C CA . GLN A 1 11 ? 126.829 -8.667 3.234 1.00 0.00 11 GLN A CA 6
ATOM 14713 C C . GLN A 1 11 ? 126.469 -7.195 3.079 1.00 0.00 11 GLN A C 6
ATOM 14714 O O . GLN A 1 11 ? 125.464 -6.743 3.626 1.00 0.00 11 GLN A O 6
ATOM 14728 N N . ALA A 1 12 ? 127.289 -6.461 2.325 1.00 0.00 12 ALA A N 6
ATOM 14729 C CA . ALA A 1 12 ? 127.050 -5.040 2.091 1.00 0.00 12 ALA A CA 6
ATOM 14730 C C . ALA A 1 12 ? 126.917 -4.779 0.599 1.00 0.00 12 ALA A C 6
ATOM 14731 O O . ALA A 1 12 ? 127.602 -5.406 -0.203 1.00 0.00 12 ALA A O 6
ATOM 14738 N N . TYR A 1 13 ? 126.026 -3.857 0.240 1.00 0.00 13 TYR A N 6
ATOM 14739 C CA . TYR A 1 13 ? 125.797 -3.519 -1.163 1.00 0.00 13 TYR A CA 6
ATOM 14740 C C . TYR A 1 13 ? 125.698 -2.009 -1.332 1.00 0.00 13 TYR A C 6
ATOM 14741 O O . TYR A 1 13 ? 125.267 -1.309 -0.416 1.00 0.00 13 TYR A O 6
ATOM 14759 N N . VAL A 1 14 ? 126.104 -1.520 -2.506 1.00 0.00 14 VAL A N 6
ATOM 14760 C CA . VAL A 1 14 ? 126.067 -0.084 -2.796 1.00 0.00 14 VAL A CA 6
ATOM 14761 C C . VAL A 1 14 ? 125.019 0.203 -3.867 1.00 0.00 14 VAL A C 6
ATOM 14762 O O . VAL A 1 14 ? 124.406 -0.720 -4.402 1.00 0.00 14 VAL A O 6
ATOM 14775 N N . ARG A 1 15 ? 124.818 1.480 -4.177 1.00 0.00 15 ARG A N 6
ATOM 14776 C CA . ARG A 1 15 ? 123.839 1.862 -5.185 1.00 0.00 15 ARG A CA 6
ATOM 14777 C C . ARG A 1 15 ? 124.509 1.988 -6.549 1.00 0.00 15 ARG A C 6
ATOM 14778 O O . ARG A 1 15 ? 125.288 2.909 -6.784 1.00 0.00 15 ARG A O 6
ATOM 14799 N N . LYS A 1 16 ? 124.190 1.056 -7.442 1.00 0.00 16 LYS A N 6
ATOM 14800 C CA . LYS A 1 16 ? 124.756 1.062 -8.788 1.00 0.00 16 LYS A CA 6
ATOM 14801 C C . LYS A 1 16 ? 123.720 0.597 -9.803 1.00 0.00 16 LYS A C 6
ATOM 14802 O O . LYS A 1 16 ? 123.046 -0.411 -9.590 1.00 0.00 16 LYS A O 6
ATOM 14821 N N . ASP A 1 17 ? 123.619 1.331 -10.912 1.00 0.00 17 ASP A N 6
ATOM 14822 C CA . ASP A 1 17 ? 122.676 0.992 -11.977 1.00 0.00 17 ASP A CA 6
ATOM 14823 C C . ASP A 1 17 ? 121.347 0.506 -11.403 1.00 0.00 17 ASP A C 6
ATOM 14824 O O . ASP A 1 17 ? 120.784 -0.482 -11.874 1.00 0.00 17 ASP A O 6
ATOM 14833 N N . GLY A 1 18 ? 120.853 1.203 -10.387 1.00 0.00 18 GLY A N 6
ATOM 14834 C CA . GLY A 1 18 ? 119.590 0.828 -9.761 1.00 0.00 18 GLY A CA 6
ATOM 14835 C C . GLY A 1 18 ? 119.628 -0.617 -9.268 1.00 0.00 18 GLY A C 6
ATOM 14836 O O . GLY A 1 18 ? 118.631 -1.334 -9.354 1.00 0.00 18 GLY A O 6
ATOM 14840 N N . GLU A 1 19 ? 120.781 -1.043 -8.756 1.00 0.00 19 GLU A N 6
ATOM 14841 C CA . GLU A 1 19 ? 120.924 -2.410 -8.262 1.00 0.00 19 GLU A CA 6
ATOM 14842 C C . GLU A 1 19 ? 121.942 -2.475 -7.123 1.00 0.00 19 GLU A C 6
ATOM 14843 O O . GLU A 1 19 ? 122.770 -1.578 -6.964 1.00 0.00 19 GLU A O 6
ATOM 14855 N N . TRP A 1 20 ? 121.868 -3.544 -6.330 1.00 0.00 20 TRP A N 6
ATOM 14856 C CA . TRP A 1 20 ? 122.782 -3.722 -5.204 1.00 0.00 20 TRP A CA 6
ATOM 14857 C C . TRP A 1 20 ? 124.059 -4.432 -5.647 1.00 0.00 20 TRP A C 6
ATOM 14858 O O . TRP A 1 20 ? 124.028 -5.600 -6.038 1.00 0.00 20 TRP A O 6
ATOM 14879 N N . VAL A 1 21 ? 125.168 -3.696 -5.591 1.00 0.00 21 VAL A N 6
ATOM 14880 C CA . VAL A 1 21 ? 126.468 -4.230 -5.999 1.00 0.00 21 VAL A CA 6
ATOM 14881 C C . VAL A 1 21 ? 127.460 -4.230 -4.846 1.00 0.00 21 VAL A C 6
ATOM 14882 O O . VAL A 1 21 ? 127.811 -3.182 -4.306 1.00 0.00 21 VAL A O 6
ATOM 14895 N N . LEU A 1 22 ? 127.905 -5.425 -4.476 1.00 0.00 22 LEU A N 6
ATOM 14896 C CA . LEU A 1 22 ? 128.856 -5.577 -3.393 1.00 0.00 22 LEU A CA 6
ATOM 14897 C C . LEU A 1 22 ? 129.985 -4.580 -3.569 1.00 0.00 22 LEU A C 6
ATOM 14898 O O . LEU A 1 22 ? 130.753 -4.661 -4.527 1.00 0.00 22 LEU A O 6
ATOM 14914 N N . LEU A 1 23 ? 130.085 -3.641 -2.640 1.00 0.00 23 LEU A N 6
ATOM 14915 C CA . LEU A 1 23 ? 131.134 -2.641 -2.717 1.00 0.00 23 LEU A CA 6
ATOM 14916 C C . LEU A 1 23 ? 132.488 -3.315 -2.879 1.00 0.00 23 LEU A C 6
ATOM 14917 O O . LEU A 1 23 ? 133.376 -2.781 -3.542 1.00 0.00 23 LEU A O 6
ATOM 14933 N N . SER A 1 24 ? 132.661 -4.479 -2.253 1.00 0.00 24 SER A N 6
ATOM 14934 C CA . SER A 1 24 ? 133.931 -5.195 -2.322 1.00 0.00 24 SER A CA 6
ATOM 14935 C C . SER A 1 24 ? 134.483 -5.262 -3.745 1.00 0.00 24 SER A C 6
ATOM 14936 O O . SER A 1 24 ? 135.698 -5.267 -3.937 1.00 0.00 24 SER A O 6
ATOM 14944 N N . THR A 1 25 ? 133.603 -5.309 -4.741 1.00 0.00 25 THR A N 6
ATOM 14945 C CA . THR A 1 25 ? 134.046 -5.369 -6.131 1.00 0.00 25 THR A CA 6
ATOM 14946 C C . THR A 1 25 ? 134.710 -4.062 -6.556 1.00 0.00 25 THR A C 6
ATOM 14947 O O . THR A 1 25 ? 135.573 -4.048 -7.435 1.00 0.00 25 THR A O 6
ATOM 14958 N N . PHE A 1 26 ? 134.292 -2.970 -5.924 1.00 0.00 26 PHE A N 6
ATOM 14959 C CA . PHE A 1 26 ? 134.835 -1.649 -6.231 1.00 0.00 26 PHE A CA 6
ATOM 14960 C C . PHE A 1 26 ? 135.941 -1.264 -5.259 1.00 0.00 26 PHE A C 6
ATOM 14961 O O . PHE A 1 26 ? 136.754 -0.384 -5.546 1.00 0.00 26 PHE A O 6
ATOM 14978 N N . LEU A 1 27 ? 135.961 -1.914 -4.102 1.00 0.00 27 LEU A N 6
ATOM 14979 C CA . LEU A 1 27 ? 136.966 -1.608 -3.093 1.00 0.00 27 LEU A CA 6
ATOM 14980 C C . LEU A 1 27 ? 138.311 -2.181 -3.504 1.00 0.00 27 LEU A C 6
ATOM 14981 O O . LEU A 1 27 ? 139.342 -1.520 -3.378 1.00 0.00 27 LEU A O 6
ATOM 14997 N N . GLY A 1 28 ? 138.292 -3.413 -3.991 1.00 0.00 28 GLY A N 6
ATOM 14998 C CA . GLY A 1 28 ? 139.516 -4.066 -4.416 1.00 0.00 28 GLY A CA 6
ATOM 14999 C C . GLY A 1 28 ? 140.082 -4.898 -3.279 1.00 0.00 28 GLY A C 6
ATOM 15000 O O . GLY A 1 28 ? 140.787 -4.380 -2.412 1.00 0.00 28 GLY A O 6
ATOM 15004 N N . SER A 1 29 ? 139.766 -6.183 -3.276 1.00 0.00 29 SER A N 6
ATOM 15005 C CA . SER A 1 29 ? 140.255 -7.056 -2.217 1.00 0.00 29 SER A CA 6
ATOM 15006 C C . SER A 1 29 ? 140.245 -8.515 -2.654 1.00 0.00 29 SER A C 6
ATOM 15007 O O . SER A 1 29 ? 139.601 -8.879 -3.637 1.00 0.00 29 SER A O 6
ATOM 15015 N N . SER A 1 30 ? 140.989 -9.336 -1.913 1.00 0.00 30 SER A N 6
ATOM 15016 C CA . SER A 1 30 ? 141.105 -10.762 -2.206 1.00 0.00 30 SER A CA 6
ATOM 15017 C C . SER A 1 30 ? 142.114 -10.995 -3.332 1.00 0.00 30 SER A C 6
ATOM 15018 O O . SER A 1 30 ? 143.192 -11.545 -3.106 1.00 0.00 30 SER A O 6
ATOM 15026 N N . GLY A 1 31 ? 141.760 -10.570 -4.540 1.00 0.00 31 GLY A N 6
ATOM 15027 C CA . GLY A 1 31 ? 142.639 -10.732 -5.693 1.00 0.00 31 GLY A CA 6
ATOM 15028 C C . GLY A 1 31 ? 143.717 -9.662 -5.721 1.00 0.00 31 GLY A C 6
ATOM 15029 O O . GLY A 1 31 ? 144.318 -9.402 -6.761 1.00 0.00 31 GLY A O 6
ATOM 15033 N N . ASN A 1 32 ? 143.949 -9.045 -4.573 1.00 0.00 32 ASN A N 6
ATOM 15034 C CA . ASN A 1 32 ? 144.949 -7.992 -4.464 1.00 0.00 32 ASN A CA 6
ATOM 15035 C C . ASN A 1 32 ? 145.280 -7.754 -3.002 1.00 0.00 32 ASN A C 6
ATOM 15036 O O . ASN A 1 32 ? 146.215 -7.034 -2.684 1.00 0.00 32 ASN A O 6
ATOM 15047 N N . GLU A 1 33 ? 144.525 -8.410 -2.127 1.00 0.00 33 GLU A N 6
ATOM 15048 C CA . GLU A 1 33 ? 144.747 -8.310 -0.690 1.00 0.00 33 GLU A CA 6
ATOM 15049 C C . GLU A 1 33 ? 146.097 -8.911 -0.394 1.00 0.00 33 GLU A C 6
ATOM 15050 O O . GLU A 1 33 ? 146.648 -8.775 0.699 1.00 0.00 33 GLU A O 6
ATOM 15062 N N . GLN A 1 34 ? 146.599 -9.605 -1.396 1.00 0.00 34 GLN A N 6
ATOM 15063 C CA . GLN A 1 34 ? 147.878 -10.269 -1.260 1.00 0.00 34 GLN A CA 6
ATOM 15064 C C . GLN A 1 34 ? 148.960 -9.211 -1.091 1.00 0.00 34 GLN A C 6
ATOM 15065 O O . GLN A 1 34 ? 149.699 -9.234 -0.108 1.00 0.00 34 GLN A O 6
ATOM 15079 N N . GLU A 1 35 ? 149.067 -8.295 -2.040 1.00 0.00 35 GLU A N 6
ATOM 15080 C CA . GLU A 1 35 ? 150.092 -7.255 -1.957 1.00 0.00 35 GLU A CA 6
ATOM 15081 C C . GLU A 1 35 ? 149.824 -6.299 -0.791 1.00 0.00 35 GLU A C 6
ATOM 15082 O O . GLU A 1 35 ? 150.735 -5.633 -0.302 1.00 0.00 35 GLU A O 6
ATOM 15094 N N . LEU A 1 36 ? 148.578 -6.267 -0.332 1.00 0.00 36 LEU A N 6
ATOM 15095 C CA . LEU A 1 36 ? 148.220 -5.417 0.805 1.00 0.00 36 LEU A CA 6
ATOM 15096 C C . LEU A 1 36 ? 148.784 -6.000 2.098 1.00 0.00 36 LEU A C 6
ATOM 15097 O O . LEU A 1 36 ? 149.015 -5.274 3.065 1.00 0.00 36 LEU A O 6
ATOM 15113 N N . LEU A 1 37 ? 148.967 -7.323 2.108 1.00 0.00 37 LEU A N 6
ATOM 15114 C CA . LEU A 1 37 ? 149.467 -8.027 3.291 1.00 0.00 37 LEU A CA 6
ATOM 15115 C C . LEU A 1 37 ? 150.888 -8.563 3.093 1.00 0.00 37 LEU A C 6
ATOM 15116 O O . LEU A 1 37 ? 151.426 -9.220 3.983 1.00 0.00 37 LEU A O 6
ATOM 15132 N N . GLU A 1 38 ? 151.499 -8.305 1.938 1.00 0.00 38 GLU A N 6
ATOM 15133 C CA . GLU A 1 38 ? 152.846 -8.801 1.691 1.00 0.00 38 GLU A CA 6
ATOM 15134 C C . GLU A 1 38 ? 153.863 -8.073 2.563 1.00 0.00 38 GLU A C 6
ATOM 15135 O O . GLU A 1 38 ? 154.717 -8.706 3.182 1.00 0.00 38 GLU A O 6
ATOM 15147 N N . LEU A 1 39 ? 153.805 -6.744 2.579 1.00 0.00 39 LEU A N 6
ATOM 15148 C CA . LEU A 1 39 ? 154.771 -5.966 3.347 1.00 0.00 39 LEU A CA 6
ATOM 15149 C C . LEU A 1 39 ? 154.817 -6.472 4.780 1.00 0.00 39 LEU A C 6
ATOM 15150 O O . LEU A 1 39 ? 155.888 -6.543 5.386 1.00 0.00 39 LEU A O 6
ATOM 15166 N N . ASP A 1 40 ? 153.669 -6.843 5.313 1.00 0.00 40 ASP A N 6
ATOM 15167 C CA . ASP A 1 40 ? 153.606 -7.362 6.666 1.00 0.00 40 ASP A CA 6
ATOM 15168 C C . ASP A 1 40 ? 154.492 -8.601 6.808 1.00 0.00 40 ASP A C 6
ATOM 15169 O O . ASP A 1 40 ? 155.044 -8.864 7.877 1.00 0.00 40 ASP A O 6
ATOM 15178 N N . LYS A 1 41 ? 154.608 -9.367 5.725 1.00 0.00 41 LYS A N 6
ATOM 15179 C CA . LYS A 1 41 ? 155.412 -10.590 5.735 1.00 0.00 41 LYS A CA 6
ATOM 15180 C C . LYS A 1 41 ? 156.897 -10.303 5.487 1.00 0.00 41 LYS A C 6
ATOM 15181 O O . LYS A 1 41 ? 157.755 -10.758 6.240 1.00 0.00 41 LYS A O 6
ATOM 15200 N N . TRP A 1 42 ? 157.196 -9.566 4.420 1.00 0.00 42 TRP A N 6
ATOM 15201 C CA . TRP A 1 42 ? 158.588 -9.259 4.087 1.00 0.00 42 TRP A CA 6
ATOM 15202 C C . TRP A 1 42 ? 159.261 -8.479 5.207 1.00 0.00 42 TRP A C 6
ATOM 15203 O O . TRP A 1 42 ? 160.435 -8.697 5.507 1.00 0.00 42 TRP A O 6
ATOM 15224 N N . ALA A 1 43 ? 158.511 -7.587 5.839 1.00 0.00 43 ALA A N 6
ATOM 15225 C CA . ALA A 1 43 ? 159.041 -6.801 6.941 1.00 0.00 43 ALA A CA 6
ATOM 15226 C C . ALA A 1 43 ? 159.601 -7.718 8.019 1.00 0.00 43 ALA A C 6
ATOM 15227 O O . ALA A 1 43 ? 160.627 -7.425 8.629 1.00 0.00 43 ALA A O 6
ATOM 15234 N N . SER A 1 44 ? 158.899 -8.821 8.260 1.00 0.00 44 SER A N 6
ATOM 15235 C CA . SER A 1 44 ? 159.314 -9.770 9.282 1.00 0.00 44 SER A CA 6
ATOM 15236 C C . SER A 1 44 ? 160.728 -10.267 9.015 1.00 0.00 44 SER A C 6
ATOM 15237 O O . SER A 1 44 ? 161.573 -10.256 9.912 1.00 0.00 44 SER A O 6
ATOM 15245 N N . LEU A 1 45 ? 160.996 -10.702 7.787 1.00 0.00 45 LEU A N 6
ATOM 15246 C CA . LEU A 1 45 ? 162.327 -11.189 7.460 1.00 0.00 45 LEU A CA 6
ATOM 15247 C C . LEU A 1 45 ? 163.349 -10.067 7.636 1.00 0.00 45 LEU A C 6
ATOM 15248 O O . LEU A 1 45 ? 164.384 -10.240 8.270 1.00 0.00 45 LEU A O 6
ATOM 15264 N N . TRP A 1 46 ? 163.049 -8.905 7.078 1.00 0.00 46 TRP A N 6
ATOM 15265 C CA . TRP A 1 46 ? 163.957 -7.776 7.202 1.00 0.00 46 TRP A CA 6
ATOM 15266 C C . TRP A 1 46 ? 164.162 -7.439 8.672 1.00 0.00 46 TRP A C 6
ATOM 15267 O O . TRP A 1 46 ? 165.262 -7.089 9.098 1.00 0.00 46 TRP A O 6
ATOM 15288 N N . ASN A 1 47 ? 163.086 -7.547 9.438 1.00 0.00 47 ASN A N 6
ATOM 15289 C CA . ASN A 1 47 ? 163.134 -7.252 10.863 1.00 0.00 47 ASN A CA 6
ATOM 15290 C C . ASN A 1 47 ? 164.008 -8.259 11.610 1.00 0.00 47 ASN A C 6
ATOM 15291 O O . ASN A 1 47 ? 164.637 -7.913 12.609 1.00 0.00 47 ASN A O 6
ATOM 15302 N N . TRP A 1 48 ? 164.045 -9.506 11.133 1.00 0.00 48 TRP A N 6
ATOM 15303 C CA . TRP A 1 48 ? 164.847 -10.529 11.787 1.00 0.00 48 TRP A CA 6
ATOM 15304 C C . TRP A 1 48 ? 166.272 -10.522 11.242 1.00 0.00 48 TRP A C 6
ATOM 15305 O O . TRP A 1 48 ? 167.156 -11.160 11.804 1.00 0.00 48 TRP A O 6
ATOM 15326 N N . PHE A 1 49 ? 166.494 -9.798 10.147 1.00 0.00 49 PHE A N 6
ATOM 15327 C CA . PHE A 1 49 ? 167.821 -9.716 9.543 1.00 0.00 49 PHE A CA 6
ATOM 15328 C C . PHE A 1 49 ? 168.624 -8.586 10.181 1.00 0.00 49 PHE A C 6
ATOM 15329 O O . PHE A 1 49 ? 169.709 -8.238 9.714 1.00 0.00 49 PHE A O 6
ATOM 15346 N N . ASN A 1 50 ? 168.085 -8.030 11.260 1.00 0.00 50 ASN A N 6
ATOM 15347 C CA . ASN A 1 50 ? 168.744 -6.959 11.976 1.00 0.00 50 ASN A CA 6
ATOM 15348 C C . ASN A 1 50 ? 169.981 -7.496 12.692 1.00 0.00 50 ASN A C 6
ATOM 15349 O O . ASN A 1 50 ? 170.859 -6.735 13.089 1.00 0.00 50 ASN A O 6
ATOM 15360 N N . ILE A 1 51 ? 170.047 -8.818 12.848 1.00 0.00 51 ILE A N 6
ATOM 15361 C CA . ILE A 1 51 ? 171.190 -9.427 13.519 1.00 0.00 51 ILE A CA 6
ATOM 15362 C C . ILE A 1 51 ? 172.467 -9.005 12.809 1.00 0.00 51 ILE A C 6
ATOM 15363 O O . ILE A 1 51 ? 173.472 -8.690 13.447 1.00 0.00 51 ILE A O 6
ATOM 15379 N N . THR A 1 52 ? 172.410 -8.983 11.485 1.00 0.00 52 THR A N 6
ATOM 15380 C CA . THR A 1 52 ? 173.555 -8.577 10.688 1.00 0.00 52 THR A CA 6
ATOM 15381 C C . THR A 1 52 ? 173.719 -7.066 10.751 1.00 0.00 52 THR A C 6
ATOM 15382 O O . THR A 1 52 ? 174.815 -6.545 10.545 1.00 0.00 52 THR A O 6
ATOM 15393 N N . ASN A 1 53 ? 172.630 -6.359 11.051 1.00 0.00 53 ASN A N 6
ATOM 15394 C CA . ASN A 1 53 ? 172.721 -4.905 11.142 1.00 0.00 53 ASN A CA 6
ATOM 15395 C C . ASN A 1 53 ? 173.585 -4.507 12.340 1.00 0.00 53 ASN A C 6
ATOM 15396 O O . ASN A 1 53 ? 174.541 -3.745 12.201 1.00 0.00 53 ASN A O 6
ATOM 15407 N N . TRP A 1 54 ? 173.223 -5.006 13.519 1.00 0.00 54 TRP A N 6
ATOM 15408 C CA . TRP A 1 54 ? 173.954 -4.668 14.743 1.00 0.00 54 TRP A CA 6
ATOM 15409 C C . TRP A 1 54 ? 175.324 -5.340 14.785 1.00 0.00 54 TRP A C 6
ATOM 15410 O O . TRP A 1 54 ? 176.317 -4.702 15.134 1.00 0.00 54 TRP A O 6
ATOM 15431 N N . LEU A 1 55 ? 175.371 -6.627 14.455 1.00 0.00 55 LEU A N 6
ATOM 15432 C CA . LEU A 1 55 ? 176.640 -7.349 14.494 1.00 0.00 55 LEU A CA 6
ATOM 15433 C C . LEU A 1 55 ? 177.722 -6.542 13.777 1.00 0.00 55 LEU A C 6
ATOM 15434 O O . LEU A 1 55 ? 178.750 -6.220 14.360 1.00 0.00 55 LEU A O 6
ATOM 15450 N N . TRP A 1 56 ? 177.480 -6.224 12.510 1.00 0.00 56 TRP A N 6
ATOM 15451 C CA . TRP A 1 56 ? 178.437 -5.453 11.715 1.00 0.00 56 TRP A CA 6
ATOM 15452 C C . TRP A 1 56 ? 178.720 -4.098 12.350 1.00 0.00 56 TRP A C 6
ATOM 15453 O O . TRP A 1 56 ? 179.784 -3.514 12.146 1.00 0.00 56 TRP A O 6
ATOM 15474 N N . TYR A 1 57 ? 177.764 -3.607 13.124 1.00 0.00 57 TYR A N 6
ATOM 15475 C CA . TYR A 1 57 ? 177.932 -2.322 13.788 1.00 0.00 57 TYR A CA 6
ATOM 15476 C C . TYR A 1 57 ? 178.995 -2.431 14.873 1.00 0.00 57 TYR A C 6
ATOM 15477 O O . TYR A 1 57 ? 179.956 -1.662 14.895 1.00 0.00 57 TYR A O 6
ATOM 15495 N N . ILE A 1 58 ? 178.805 -3.394 15.771 1.00 0.00 58 ILE A N 6
ATOM 15496 C CA . ILE A 1 58 ? 179.743 -3.608 16.872 1.00 0.00 58 ILE A CA 6
ATOM 15497 C C . ILE A 1 58 ? 180.710 -4.746 16.555 1.00 0.00 58 ILE A C 6
ATOM 15498 O O . ILE A 1 58 ? 181.409 -5.237 17.442 1.00 0.00 58 ILE A O 6
ATOM 15514 N N . LYS A 1 59 ? 180.745 -5.163 15.292 1.00 0.00 59 LYS A N 6
ATOM 15515 C CA . LYS A 1 59 ? 181.635 -6.245 14.879 1.00 0.00 59 LYS A CA 6
ATOM 15516 C C . LYS A 1 59 ? 181.290 -7.535 15.618 1.00 0.00 59 LYS A C 6
ATOM 15517 O O . LYS A 1 59 ? 181.630 -8.591 15.115 1.00 0.00 59 LYS A O 6
ATOM 15537 N N . GLY B 1 1 ? 112.539 -5.115 4.357 1.00 0.00 1 GLY B N 6
ATOM 15538 C CA . GLY B 1 1 ? 112.796 -3.662 4.558 1.00 0.00 1 GLY B CA 6
ATOM 15539 C C . GLY B 1 1 ? 112.700 -2.937 3.222 1.00 0.00 1 GLY B C 6
ATOM 15540 O O . GLY B 1 1 ? 112.880 -3.538 2.165 1.00 0.00 1 GLY B O 6
ATOM 15546 N N . TYR B 1 2 ? 112.416 -1.641 3.280 1.00 0.00 2 TYR B N 6
ATOM 15547 C CA . TYR B 1 2 ? 112.300 -0.829 2.071 1.00 0.00 2 TYR B CA 6
ATOM 15548 C C . TYR B 1 2 ? 112.762 0.592 2.366 1.00 0.00 2 TYR B C 6
ATOM 15549 O O . TYR B 1 2 ? 112.274 1.206 3.315 1.00 0.00 2 TYR B O 6
ATOM 15567 N N . ILE B 1 3 ? 113.689 1.089 1.532 1.00 0.00 3 ILE B N 6
ATOM 15568 C CA . ILE B 1 3 ? 114.247 2.448 1.659 1.00 0.00 3 ILE B CA 6
ATOM 15569 C C . ILE B 1 3 ? 113.989 3.048 3.042 1.00 0.00 3 ILE B C 6
ATOM 15570 O O . ILE B 1 3 ? 113.178 3.961 3.184 1.00 0.00 3 ILE B O 6
ATOM 15586 N N . PRO B 1 4 ? 114.635 2.541 4.057 1.00 0.00 4 PRO B N 6
ATOM 15587 C CA . PRO B 1 4 ? 114.440 3.028 5.452 1.00 0.00 4 PRO B CA 6
ATOM 15588 C C . PRO B 1 4 ? 114.508 4.554 5.567 1.00 0.00 4 PRO B C 6
ATOM 15589 O O . PRO B 1 4 ? 113.499 5.200 5.851 1.00 0.00 4 PRO B O 6
ATOM 15600 N N . GLU B 1 5 ? 115.691 5.127 5.358 1.00 0.00 5 GLU B N 6
ATOM 15601 C CA . GLU B 1 5 ? 115.856 6.578 5.455 1.00 0.00 5 GLU B CA 6
ATOM 15602 C C . GLU B 1 5 ? 117.227 7.000 4.919 1.00 0.00 5 GLU B C 6
ATOM 15603 O O . GLU B 1 5 ? 117.636 6.567 3.845 1.00 0.00 5 GLU B O 6
ATOM 15615 N N . ALA B 1 6 ? 117.925 7.848 5.672 1.00 0.00 6 ALA B N 6
ATOM 15616 C CA . ALA B 1 6 ? 119.244 8.319 5.259 1.00 0.00 6 ALA B CA 6
ATOM 15617 C C . ALA B 1 6 ? 119.735 9.437 6.188 1.00 0.00 6 ALA B C 6
ATOM 15618 O O . ALA B 1 6 ? 119.665 10.617 5.840 1.00 0.00 6 ALA B O 6
ATOM 15625 N N . PRO B 1 7 ? 120.228 9.101 7.354 1.00 0.00 7 PRO B N 6
ATOM 15626 C CA . PRO B 1 7 ? 120.736 10.117 8.319 1.00 0.00 7 PRO B CA 6
ATOM 15627 C C . PRO B 1 7 ? 121.754 11.049 7.668 1.00 0.00 7 PRO B C 6
ATOM 15628 O O . PRO B 1 7 ? 122.424 10.667 6.708 1.00 0.00 7 PRO B O 6
ATOM 15639 N N . ARG B 1 8 ? 121.856 12.271 8.194 1.00 0.00 8 ARG B N 6
ATOM 15640 C CA . ARG B 1 8 ? 122.790 13.263 7.664 1.00 0.00 8 ARG B CA 6
ATOM 15641 C C . ARG B 1 8 ? 123.621 13.855 8.794 1.00 0.00 8 ARG B C 6
ATOM 15642 O O . ARG B 1 8 ? 123.127 14.665 9.581 1.00 0.00 8 ARG B O 6
ATOM 15663 N N . ASP B 1 9 ? 124.884 13.442 8.865 1.00 0.00 9 ASP B N 6
ATOM 15664 C CA . ASP B 1 9 ? 125.796 13.926 9.898 1.00 0.00 9 ASP B CA 6
ATOM 15665 C C . ASP B 1 9 ? 127.147 14.272 9.284 1.00 0.00 9 ASP B C 6
ATOM 15666 O O . ASP B 1 9 ? 128.114 14.543 9.996 1.00 0.00 9 ASP B O 6
ATOM 15675 N N . GLY B 1 10 ? 127.204 14.256 7.956 1.00 0.00 10 GLY B N 6
ATOM 15676 C CA . GLY B 1 10 ? 128.440 14.566 7.246 1.00 0.00 10 GLY B CA 6
ATOM 15677 C C . GLY B 1 10 ? 129.227 13.295 6.945 1.00 0.00 10 GLY B C 6
ATOM 15678 O O . GLY B 1 10 ? 130.197 13.318 6.191 1.00 0.00 10 GLY B O 6
ATOM 15682 N N . GLN B 1 11 ? 128.800 12.189 7.547 1.00 0.00 11 GLN B N 6
ATOM 15683 C CA . GLN B 1 11 ? 129.466 10.907 7.344 1.00 0.00 11 GLN B CA 6
ATOM 15684 C C . GLN B 1 11 ? 128.805 10.143 6.204 1.00 0.00 11 GLN B C 6
ATOM 15685 O O . GLN B 1 11 ? 127.829 10.617 5.621 1.00 0.00 11 GLN B O 6
ATOM 15699 N N . ALA B 1 12 ? 129.337 8.958 5.901 1.00 0.00 12 ALA B N 6
ATOM 15700 C CA . ALA B 1 12 ? 128.793 8.122 4.835 1.00 0.00 12 ALA B CA 6
ATOM 15701 C C . ALA B 1 12 ? 128.523 6.722 5.365 1.00 0.00 12 ALA B C 6
ATOM 15702 O O . ALA B 1 12 ? 129.184 6.276 6.295 1.00 0.00 12 ALA B O 6
ATOM 15709 N N . TYR B 1 13 ? 127.552 6.037 4.768 1.00 0.00 13 TYR B N 6
ATOM 15710 C CA . TYR B 1 13 ? 127.206 4.689 5.184 1.00 0.00 13 TYR B CA 6
ATOM 15711 C C . TYR B 1 13 ? 126.762 3.884 3.972 1.00 0.00 13 TYR B C 6
ATOM 15712 O O . TYR B 1 13 ? 126.359 4.462 2.963 1.00 0.00 13 TYR B O 6
ATOM 15730 N N . VAL B 1 14 ? 126.841 2.558 4.079 1.00 0.00 14 VAL B N 6
ATOM 15731 C CA . VAL B 1 14 ? 126.448 1.677 2.972 1.00 0.00 14 VAL B CA 6
ATOM 15732 C C . VAL B 1 14 ? 125.219 0.861 3.352 1.00 0.00 14 VAL B C 6
ATOM 15733 O O . VAL B 1 14 ? 124.721 0.957 4.475 1.00 0.00 14 VAL B O 6
ATOM 15746 N N . ARG B 1 15 ? 124.732 0.063 2.409 1.00 0.00 15 ARG B N 6
ATOM 15747 C CA . ARG B 1 15 ? 123.559 -0.763 2.654 1.00 0.00 15 ARG B CA 6
ATOM 15748 C C . ARG B 1 15 ? 123.985 -2.131 3.167 1.00 0.00 15 ARG B C 6
ATOM 15749 O O . ARG B 1 15 ? 124.521 -2.949 2.421 1.00 0.00 15 ARG B O 6
ATOM 15770 N N . LYS B 1 16 ? 123.734 -2.366 4.450 1.00 0.00 16 LYS B N 6
ATOM 15771 C CA . LYS B 1 16 ? 124.082 -3.632 5.082 1.00 0.00 16 LYS B CA 6
ATOM 15772 C C . LYS B 1 16 ? 123.002 -4.014 6.081 1.00 0.00 16 LYS B C 6
ATOM 15773 O O . LYS B 1 16 ? 122.586 -3.185 6.891 1.00 0.00 16 LYS B O 6
ATOM 15792 N N . ASP B 1 17 ? 122.571 -5.273 6.026 1.00 0.00 17 ASP B N 6
ATOM 15793 C CA . ASP B 1 17 ? 121.542 -5.774 6.937 1.00 0.00 17 ASP B CA 6
ATOM 15794 C C . ASP B 1 17 ? 120.479 -4.707 7.192 1.00 0.00 17 ASP B C 6
ATOM 15795 O O . ASP B 1 17 ? 120.026 -4.529 8.324 1.00 0.00 17 ASP B O 6
ATOM 15804 N N . GLY B 1 18 ? 120.085 -4.000 6.136 1.00 0.00 18 GLY B N 6
ATOM 15805 C CA . GLY B 1 18 ? 119.076 -2.955 6.263 1.00 0.00 18 GLY B CA 6
ATOM 15806 C C . GLY B 1 18 ? 119.467 -1.931 7.327 1.00 0.00 18 GLY B C 6
ATOM 15807 O O . GLY B 1 18 ? 118.621 -1.487 8.102 1.00 0.00 18 GLY B O 6
ATOM 15811 N N . GLU B 1 19 ? 120.749 -1.559 7.371 1.00 0.00 19 GLU B N 6
ATOM 15812 C CA . GLU B 1 19 ? 121.211 -0.592 8.358 1.00 0.00 19 GLU B CA 6
ATOM 15813 C C . GLU B 1 19 ? 122.373 0.225 7.803 1.00 0.00 19 GLU B C 6
ATOM 15814 O O . GLU B 1 19 ? 123.045 -0.192 6.859 1.00 0.00 19 GLU B O 6
ATOM 15826 N N . TRP B 1 20 ? 122.600 1.392 8.396 1.00 0.00 20 TRP B N 6
ATOM 15827 C CA . TRP B 1 20 ? 123.677 2.267 7.962 1.00 0.00 20 TRP B CA 6
ATOM 15828 C C . TRP B 1 20 ? 125.001 1.807 8.547 1.00 0.00 20 TRP B C 6
ATOM 15829 O O . TRP B 1 20 ? 125.147 1.692 9.765 1.00 0.00 20 TRP B O 6
ATOM 15850 N N . VAL B 1 21 ? 125.951 1.534 7.656 1.00 0.00 21 VAL B N 6
ATOM 15851 C CA . VAL B 1 21 ? 127.271 1.064 8.075 1.00 0.00 21 VAL B CA 6
ATOM 15852 C C . VAL B 1 21 ? 128.387 1.851 7.404 1.00 0.00 21 VAL B C 6
ATOM 15853 O O . VAL B 1 21 ? 128.557 1.818 6.187 1.00 0.00 21 VAL B O 6
ATOM 15866 N N . LEU B 1 22 ? 129.136 2.566 8.230 1.00 0.00 22 LEU B N 6
ATOM 15867 C CA . LEU B 1 22 ? 130.235 3.379 7.753 1.00 0.00 22 LEU B CA 6
ATOM 15868 C C . LEU B 1 22 ? 131.073 2.585 6.771 1.00 0.00 22 LEU B C 6
ATOM 15869 O O . LEU B 1 22 ? 131.666 1.564 7.121 1.00 0.00 22 LEU B O 6
ATOM 15885 N N . LEU B 1 23 ? 131.113 3.062 5.537 1.00 0.00 23 LEU B N 6
ATOM 15886 C CA . LEU B 1 23 ? 131.874 2.396 4.502 1.00 0.00 23 LEU B CA 6
ATOM 15887 C C . LEU B 1 23 ? 133.310 2.226 4.965 1.00 0.00 23 LEU B C 6
ATOM 15888 O O . LEU B 1 23 ? 133.963 1.235 4.641 1.00 0.00 23 LEU B O 6
ATOM 15904 N N . SER B 1 24 ? 133.805 3.205 5.717 1.00 0.00 24 SER B N 6
ATOM 15905 C CA . SER B 1 24 ? 135.171 3.166 6.211 1.00 0.00 24 SER B CA 6
ATOM 15906 C C . SER B 1 24 ? 135.459 1.867 6.950 1.00 0.00 24 SER B C 6
ATOM 15907 O O . SER B 1 24 ? 136.607 1.427 7.007 1.00 0.00 24 SER B O 6
ATOM 15915 N N . THR B 1 25 ? 134.427 1.243 7.509 1.00 0.00 25 THR B N 6
ATOM 15916 C CA . THR B 1 25 ? 134.613 -0.008 8.227 1.00 0.00 25 THR B CA 6
ATOM 15917 C C . THR B 1 25 ? 135.019 -1.113 7.260 1.00 0.00 25 THR B C 6
ATOM 15918 O O . THR B 1 25 ? 135.681 -2.078 7.644 1.00 0.00 25 THR B O 6
ATOM 15929 N N . PHE B 1 26 ? 134.612 -0.962 6.003 1.00 0.00 26 PHE B N 6
ATOM 15930 C CA . PHE B 1 26 ? 134.933 -1.951 4.986 1.00 0.00 26 PHE B CA 6
ATOM 15931 C C . PHE B 1 26 ? 136.249 -1.615 4.300 1.00 0.00 26 PHE B C 6
ATOM 15932 O O . PHE B 1 26 ? 136.846 -2.465 3.642 1.00 0.00 26 PHE B O 6
ATOM 15949 N N . LEU B 1 27 ? 136.707 -0.375 4.454 1.00 0.00 27 LEU B N 6
ATOM 15950 C CA . LEU B 1 27 ? 137.967 0.022 3.828 1.00 0.00 27 LEU B CA 6
ATOM 15951 C C . LEU B 1 27 ? 139.147 -0.577 4.589 1.00 0.00 27 LEU B C 6
ATOM 15952 O O . LEU B 1 27 ? 140.051 -1.159 3.987 1.00 0.00 27 LEU B O 6
ATOM 15968 N N . GLY B 1 28 ? 139.132 -0.435 5.911 1.00 0.00 28 GLY B N 6
ATOM 15969 C CA . GLY B 1 28 ? 140.206 -0.972 6.740 1.00 0.00 28 GLY B CA 6
ATOM 15970 C C . GLY B 1 28 ? 141.261 0.090 7.024 1.00 0.00 28 GLY B C 6
ATOM 15971 O O . GLY B 1 28 ? 142.275 -0.184 7.666 1.00 0.00 28 GLY B O 6
ATOM 15975 N N . SER B 1 29 ? 141.021 1.303 6.538 1.00 0.00 29 SER B N 6
ATOM 15976 C CA . SER B 1 29 ? 141.963 2.396 6.744 1.00 0.00 29 SER B CA 6
ATOM 15977 C C . SER B 1 29 ? 141.809 2.983 8.144 1.00 0.00 29 SER B C 6
ATOM 15978 O O . SER B 1 29 ? 141.137 2.405 8.998 1.00 0.00 29 SER B O 6
ATOM 15986 N N . SER B 1 30 ? 142.453 4.125 8.369 1.00 0.00 30 SER B N 6
ATOM 15987 C CA . SER B 1 30 ? 142.407 4.790 9.668 1.00 0.00 30 SER B CA 6
ATOM 15988 C C . SER B 1 30 ? 143.339 4.085 10.645 1.00 0.00 30 SER B C 6
ATOM 15989 O O . SER B 1 30 ? 143.987 4.722 11.474 1.00 0.00 30 SER B O 6
ATOM 15997 N N . GLY B 1 31 ? 143.407 2.764 10.528 1.00 0.00 31 GLY B N 6
ATOM 15998 C CA . GLY B 1 31 ? 144.269 1.972 11.390 1.00 0.00 31 GLY B CA 6
ATOM 15999 C C . GLY B 1 31 ? 145.706 2.040 10.919 1.00 0.00 31 GLY B C 6
ATOM 16000 O O . GLY B 1 31 ? 146.419 2.997 11.219 1.00 0.00 31 GLY B O 6
ATOM 16004 N N . ASN B 1 32 ? 146.136 1.029 10.173 1.00 0.00 32 ASN B N 6
ATOM 16005 C CA . ASN B 1 32 ? 147.488 0.998 9.666 1.00 0.00 32 ASN B CA 6
ATOM 16006 C C . ASN B 1 32 ? 147.624 1.962 8.513 1.00 0.00 32 ASN B C 6
ATOM 16007 O O . ASN B 1 32 ? 148.479 1.784 7.657 1.00 0.00 32 ASN B O 6
ATOM 16018 N N . GLU B 1 33 ? 146.799 3.001 8.516 1.00 0.00 33 GLU B N 6
ATOM 16019 C CA . GLU B 1 33 ? 146.868 3.992 7.464 1.00 0.00 33 GLU B CA 6
ATOM 16020 C C . GLU B 1 33 ? 148.240 4.619 7.567 1.00 0.00 33 GLU B C 6
ATOM 16021 O O . GLU B 1 33 ? 148.756 5.257 6.651 1.00 0.00 33 GLU B O 6
ATOM 16033 N N . GLN B 1 34 ? 148.775 4.454 8.758 1.00 0.00 34 GLN B N 6
ATOM 16034 C CA . GLN B 1 34 ? 150.068 5.037 9.072 1.00 0.00 34 GLN B CA 6
ATOM 16035 C C . GLN B 1 34 ? 151.123 4.399 8.166 1.00 0.00 34 GLN B C 6
ATOM 16036 O O . GLN B 1 34 ? 151.932 5.111 7.572 1.00 0.00 34 GLN B O 6
ATOM 16050 N N . GLU B 1 35 ? 151.094 3.077 8.010 1.00 0.00 35 GLU B N 6
ATOM 16051 C CA . GLU B 1 35 ? 152.041 2.411 7.109 1.00 0.00 35 GLU B CA 6
ATOM 16052 C C . GLU B 1 35 ? 151.715 2.769 5.650 1.00 0.00 35 GLU B C 6
ATOM 16053 O O . GLU B 1 35 ? 152.587 2.759 4.781 1.00 0.00 35 GLU B O 6
ATOM 16065 N N . LEU B 1 36 ? 150.439 3.078 5.411 1.00 0.00 36 LEU B N 6
ATOM 16066 C CA . LEU B 1 36 ? 149.978 3.436 4.062 1.00 0.00 36 LEU B CA 6
ATOM 16067 C C . LEU B 1 36 ? 150.505 4.808 3.644 1.00 0.00 36 LEU B C 6
ATOM 16068 O O . LEU B 1 36 ? 150.426 5.168 2.469 1.00 0.00 36 LEU B O 6
ATOM 16084 N N . LEU B 1 37 ? 151.038 5.562 4.607 1.00 0.00 37 LEU B N 6
ATOM 16085 C CA . LEU B 1 37 ? 151.577 6.896 4.327 1.00 0.00 37 LEU B CA 6
ATOM 16086 C C . LEU B 1 37 ? 153.075 6.938 4.621 1.00 0.00 37 LEU B C 6
ATOM 16087 O O . LEU B 1 37 ? 153.776 7.862 4.209 1.00 0.00 37 LEU B O 6
ATOM 16103 N N . GLU B 1 38 ? 153.552 5.931 5.346 1.00 0.00 38 GLU B N 6
ATOM 16104 C CA . GLU B 1 38 ? 154.963 5.866 5.698 1.00 0.00 38 GLU B CA 6
ATOM 16105 C C . GLU B 1 38 ? 155.799 5.537 4.470 1.00 0.00 38 GLU B C 6
ATOM 16106 O O . GLU B 1 38 ? 156.835 6.153 4.241 1.00 0.00 38 GLU B O 6
ATOM 16118 N N . LEU B 1 39 ? 155.362 4.555 3.689 1.00 0.00 39 LEU B N 6
ATOM 16119 C CA . LEU B 1 39 ? 156.122 4.158 2.513 1.00 0.00 39 LEU B CA 6
ATOM 16120 C C . LEU B 1 39 ? 156.423 5.382 1.664 1.00 0.00 39 LEU B C 6
ATOM 16121 O O . LEU B 1 39 ? 157.546 5.555 1.191 1.00 0.00 39 LEU B O 6
ATOM 16137 N N . ASP B 1 40 ? 155.432 6.239 1.485 1.00 0.00 40 ASP B N 6
ATOM 16138 C CA . ASP B 1 40 ? 155.619 7.450 0.706 1.00 0.00 40 ASP B CA 6
ATOM 16139 C C . ASP B 1 40 ? 156.817 8.253 1.219 1.00 0.00 40 ASP B C 6
ATOM 16140 O O . ASP B 1 40 ? 157.474 8.959 0.454 1.00 0.00 40 ASP B O 6
ATOM 16149 N N . LYS B 1 41 ? 157.080 8.154 2.521 1.00 0.00 41 LYS B N 6
ATOM 16150 C CA . LYS B 1 41 ? 158.187 8.892 3.132 1.00 0.00 41 LYS B CA 6
ATOM 16151 C C . LYS B 1 41 ? 159.524 8.167 2.967 1.00 0.00 41 LYS B C 6
ATOM 16152 O O . LYS B 1 41 ? 160.571 8.807 2.867 1.00 0.00 41 LYS B O 6
ATOM 16171 N N . TRP B 1 42 ? 159.495 6.837 2.976 1.00 0.00 42 TRP B N 6
ATOM 16172 C CA . TRP B 1 42 ? 160.732 6.063 2.863 1.00 0.00 42 TRP B CA 6
ATOM 16173 C C . TRP B 1 42 ? 161.538 6.559 1.677 1.00 0.00 42 TRP B C 6
ATOM 16174 O O . TRP B 1 42 ? 162.768 6.622 1.720 1.00 0.00 42 TRP B O 6
ATOM 16195 N N . ALA B 1 43 ? 160.824 6.928 0.627 1.00 0.00 43 ALA B N 6
ATOM 16196 C CA . ALA B 1 43 ? 161.455 7.444 -0.575 1.00 0.00 43 ALA B CA 6
ATOM 16197 C C . ALA B 1 43 ? 162.361 8.606 -0.214 1.00 0.00 43 ALA B C 6
ATOM 16198 O O . ALA B 1 43 ? 163.399 8.818 -0.835 1.00 0.00 43 ALA B O 6
ATOM 16205 N N . SER B 1 44 ? 161.943 9.365 0.791 1.00 0.00 44 SER B N 6
ATOM 16206 C CA . SER B 1 44 ? 162.706 10.520 1.233 1.00 0.00 44 SER B CA 6
ATOM 16207 C C . SER B 1 44 ? 164.125 10.116 1.621 1.00 0.00 44 SER B C 6
ATOM 16208 O O . SER B 1 44 ? 165.092 10.723 1.159 1.00 0.00 44 SER B O 6
ATOM 16216 N N . LEU B 1 45 ? 164.256 9.091 2.460 1.00 0.00 45 LEU B N 6
ATOM 16217 C CA . LEU B 1 45 ? 165.580 8.638 2.872 1.00 0.00 45 LEU B CA 6
ATOM 16218 C C . LEU B 1 45 ? 166.371 8.144 1.666 1.00 0.00 45 LEU B C 6
ATOM 16219 O O . LEU B 1 45 ? 167.508 8.551 1.443 1.00 0.00 45 LEU B O 6
ATOM 16235 N N . TRP B 1 46 ? 165.760 7.268 0.880 1.00 0.00 46 TRP B N 6
ATOM 16236 C CA . TRP B 1 46 ? 166.428 6.739 -0.299 1.00 0.00 46 TRP B CA 6
ATOM 16237 C C . TRP B 1 46 ? 166.813 7.879 -1.230 1.00 0.00 46 TRP B C 6
ATOM 16238 O O . TRP B 1 46 ? 167.885 7.870 -1.836 1.00 0.00 46 TRP B O 6
ATOM 16259 N N . ASN B 1 47 ? 165.922 8.855 -1.341 1.00 0.00 47 ASN B N 6
ATOM 16260 C CA . ASN B 1 47 ? 166.158 10.005 -2.204 1.00 0.00 47 ASN B CA 6
ATOM 16261 C C . ASN B 1 47 ? 167.319 10.862 -1.704 1.00 0.00 47 ASN B C 6
ATOM 16262 O O . ASN B 1 47 ? 167.967 11.543 -2.498 1.00 0.00 47 ASN B O 6
ATOM 16273 N N . TRP B 1 48 ? 167.588 10.838 -0.396 1.00 0.00 48 TRP B N 6
ATOM 16274 C CA . TRP B 1 48 ? 168.679 11.633 0.143 1.00 0.00 48 TRP B CA 6
ATOM 16275 C C . TRP B 1 48 ? 169.987 10.848 0.073 1.00 0.00 48 TRP B C 6
ATOM 16276 O O . TRP B 1 48 ? 171.052 11.426 -0.132 1.00 0.00 48 TRP B O 6
ATOM 16297 N N . PHE B 1 49 ? 169.901 9.527 0.231 1.00 0.00 49 PHE B N 6
ATOM 16298 C CA . PHE B 1 49 ? 171.086 8.670 0.170 1.00 0.00 49 PHE B CA 6
ATOM 16299 C C . PHE B 1 49 ? 171.669 8.643 -1.242 1.00 0.00 49 PHE B C 6
ATOM 16300 O O . PHE B 1 49 ? 172.598 7.888 -1.524 1.00 0.00 49 PHE B O 6
ATOM 16317 N N . ASN B 1 50 ? 171.133 9.488 -2.114 1.00 0.00 50 ASN B N 6
ATOM 16318 C CA . ASN B 1 50 ? 171.614 9.579 -3.473 1.00 0.00 50 ASN B CA 6
ATOM 16319 C C . ASN B 1 50 ? 172.999 10.209 -3.469 1.00 0.00 50 ASN B C 6
ATOM 16320 O O . ASN B 1 50 ? 173.765 10.066 -4.418 1.00 0.00 50 ASN B O 6
ATOM 16331 N N . ILE B 1 51 ? 173.308 10.916 -2.384 1.00 0.00 51 ILE B N 6
ATOM 16332 C CA . ILE B 1 51 ? 174.601 11.574 -2.269 1.00 0.00 51 ILE B CA 6
ATOM 16333 C C . ILE B 1 51 ? 175.713 10.549 -2.457 1.00 0.00 51 ILE B C 6
ATOM 16334 O O . ILE B 1 51 ? 176.753 10.847 -3.044 1.00 0.00 51 ILE B O 6
ATOM 16350 N N . THR B 1 52 ? 175.479 9.337 -1.970 1.00 0.00 52 THR B N 6
ATOM 16351 C CA . THR B 1 52 ? 176.451 8.264 -2.100 1.00 0.00 52 THR B CA 6
ATOM 16352 C C . THR B 1 52 ? 176.332 7.622 -3.474 1.00 0.00 52 THR B C 6
ATOM 16353 O O . THR B 1 52 ? 177.277 7.006 -3.965 1.00 0.00 52 THR B O 6
ATOM 16364 N N . ASN B 1 53 ? 175.161 7.769 -4.092 1.00 0.00 53 ASN B N 6
ATOM 16365 C CA . ASN B 1 53 ? 174.958 7.184 -5.414 1.00 0.00 53 ASN B CA 6
ATOM 16366 C C . ASN B 1 53 ? 175.849 7.873 -6.447 1.00 0.00 53 ASN B C 6
ATOM 16367 O O . ASN B 1 53 ? 176.627 7.218 -7.139 1.00 0.00 53 ASN B O 6
ATOM 16378 N N . TRP B 1 54 ? 175.713 9.191 -6.567 1.00 0.00 54 TRP B N 6
ATOM 16379 C CA . TRP B 1 54 ? 176.499 9.940 -7.551 1.00 0.00 54 TRP B CA 6
ATOM 16380 C C . TRP B 1 54 ? 177.966 10.031 -7.142 1.00 0.00 54 TRP B C 6
ATOM 16381 O O . TRP B 1 54 ? 178.857 9.816 -7.963 1.00 0.00 54 TRP B O 6
ATOM 16402 N N . LEU B 1 55 ? 178.209 10.371 -5.881 1.00 0.00 55 LEU B N 6
ATOM 16403 C CA . LEU B 1 55 ? 179.581 10.506 -5.396 1.00 0.00 55 LEU B CA 6
ATOM 16404 C C . LEU B 1 55 ? 180.415 9.300 -5.839 1.00 0.00 55 LEU B C 6
ATOM 16405 O O . LEU B 1 55 ? 181.445 9.455 -6.488 1.00 0.00 55 LEU B O 6
ATOM 16421 N N . TRP B 1 56 ? 179.963 8.105 -5.478 1.00 0.00 56 TRP B N 6
ATOM 16422 C CA . TRP B 1 56 ? 180.669 6.874 -5.829 1.00 0.00 56 TRP B CA 6
ATOM 16423 C C . TRP B 1 56 ? 180.836 6.741 -7.338 1.00 0.00 56 TRP B C 6
ATOM 16424 O O . TRP B 1 56 ? 181.732 6.046 -7.817 1.00 0.00 56 TRP B O 6
ATOM 16445 N N . TYR B 1 57 ? 179.979 7.426 -8.079 1.00 0.00 57 TYR B N 6
ATOM 16446 C CA . TYR B 1 57 ? 180.055 7.390 -9.533 1.00 0.00 57 TYR B CA 6
ATOM 16447 C C . TYR B 1 57 ? 181.295 8.134 -10.013 1.00 0.00 57 TYR B C 6
ATOM 16448 O O . TYR B 1 57 ? 182.083 7.608 -10.800 1.00 0.00 57 TYR B O 6
ATOM 16466 N N . ILE B 1 58 ? 181.440 9.372 -9.542 1.00 0.00 58 ILE B N 6
ATOM 16467 C CA . ILE B 1 58 ? 182.568 10.218 -9.931 1.00 0.00 58 ILE B CA 6
ATOM 16468 C C . ILE B 1 58 ? 183.631 10.265 -8.832 1.00 0.00 58 ILE B C 6
ATOM 16469 O O . ILE B 1 58 ? 184.553 11.078 -8.886 1.00 0.00 58 ILE B O 6
ATOM 16485 N N . LYS B 1 59 ? 183.511 9.389 -7.839 1.00 0.00 59 LYS B N 6
ATOM 16486 C CA . LYS B 1 59 ? 184.482 9.358 -6.750 1.00 0.00 59 LYS B CA 6
ATOM 16487 C C . LYS B 1 59 ? 185.889 9.124 -7.294 1.00 0.00 59 LYS B C 6
ATOM 16488 O O . LYS B 1 59 ? 186.804 9.768 -6.808 1.00 0.00 59 LYS B O 6
ATOM 16508 N N . GLY C 1 1 ? 111.653 11.607 4.205 1.00 0.00 1 GLY C N 6
ATOM 16509 C CA . GLY C 1 1 ? 112.508 10.732 5.057 1.00 0.00 1 GLY C CA 6
ATOM 16510 C C . GLY C 1 1 ? 113.081 9.603 4.209 1.00 0.00 1 GLY C C 6
ATOM 16511 O O . GLY C 1 1 ? 113.088 8.443 4.623 1.00 0.00 1 GLY C O 6
ATOM 16517 N N . TYR C 1 2 ? 113.560 9.954 3.021 1.00 0.00 2 TYR C N 6
ATOM 16518 C CA . TYR C 1 2 ? 114.135 8.970 2.112 1.00 0.00 2 TYR C CA 6
ATOM 16519 C C . TYR C 1 2 ? 115.278 9.602 1.321 1.00 0.00 2 TYR C C 6
ATOM 16520 O O . TYR C 1 2 ? 115.785 10.659 1.705 1.00 0.00 2 TYR C O 6
ATOM 16538 N N . ILE C 1 3 ? 115.667 8.957 0.215 1.00 0.00 3 ILE C N 6
ATOM 16539 C CA . ILE C 1 3 ? 116.748 9.471 -0.634 1.00 0.00 3 ILE C CA 6
ATOM 16540 C C . ILE C 1 3 ? 116.217 9.734 -2.053 1.00 0.00 3 ILE C C 6
ATOM 16541 O O . ILE C 1 3 ? 115.290 9.053 -2.493 1.00 0.00 3 ILE C O 6
ATOM 16557 N N . PRO C 1 4 ? 116.764 10.695 -2.783 1.00 0.00 4 PRO C N 6
ATOM 16558 C CA . PRO C 1 4 ? 116.290 10.998 -4.163 1.00 0.00 4 PRO C CA 6
ATOM 16559 C C . PRO C 1 4 ? 116.045 9.731 -4.995 1.00 0.00 4 PRO C C 6
ATOM 16560 O O . PRO C 1 4 ? 114.897 9.336 -5.192 1.00 0.00 4 PRO C O 6
ATOM 16571 N N . GLU C 1 5 ? 117.120 9.096 -5.471 1.00 0.00 5 GLU C N 6
ATOM 16572 C CA . GLU C 1 5 ? 117.008 7.876 -6.274 1.00 0.00 5 GLU C CA 6
ATOM 16573 C C . GLU C 1 5 ? 118.377 7.475 -6.813 1.00 0.00 5 GLU C C 6
ATOM 16574 O O . GLU C 1 5 ? 118.629 6.303 -7.079 1.00 0.00 5 GLU C O 6
ATOM 16586 N N . ALA C 1 6 ? 119.245 8.466 -6.981 1.00 0.00 6 ALA C N 6
ATOM 16587 C CA . ALA C 1 6 ? 120.592 8.230 -7.496 1.00 0.00 6 ALA C CA 6
ATOM 16588 C C . ALA C 1 6 ? 120.549 7.959 -9.009 1.00 0.00 6 ALA C C 6
ATOM 16589 O O . ALA C 1 6 ? 119.604 7.335 -9.491 1.00 0.00 6 ALA C O 6
ATOM 16596 N N . PRO C 1 7 ? 121.537 8.394 -9.774 1.00 0.00 7 PRO C N 6
ATOM 16597 C CA . PRO C 1 7 ? 121.564 8.157 -11.251 1.00 0.00 7 PRO C CA 6
ATOM 16598 C C . PRO C 1 7 ? 121.964 6.727 -11.603 1.00 0.00 7 PRO C C 6
ATOM 16599 O O . PRO C 1 7 ? 122.563 6.025 -10.786 1.00 0.00 7 PRO C O 6
ATOM 16610 N N . ARG C 1 8 ? 121.629 6.311 -12.825 1.00 0.00 8 ARG C N 6
ATOM 16611 C CA . ARG C 1 8 ? 121.952 4.968 -13.302 1.00 0.00 8 ARG C CA 6
ATOM 16612 C C . ARG C 1 8 ? 122.714 5.048 -14.622 1.00 0.00 8 ARG C C 6
ATOM 16613 O O . ARG C 1 8 ? 122.120 4.933 -15.694 1.00 0.00 8 ARG C O 6
ATOM 16634 N N . ASP C 1 9 ? 124.031 5.253 -14.524 1.00 0.00 9 ASP C N 6
ATOM 16635 C CA . ASP C 1 9 ? 124.886 5.359 -15.708 1.00 0.00 9 ASP C CA 6
ATOM 16636 C C . ASP C 1 9 ? 126.050 4.374 -15.627 1.00 0.00 9 ASP C C 6
ATOM 16637 O O . ASP C 1 9 ? 127.031 4.498 -16.360 1.00 0.00 9 ASP C O 6
ATOM 16646 N N . GLY C 1 10 ? 125.932 3.397 -14.732 1.00 0.00 10 GLY C N 6
ATOM 16647 C CA . GLY C 1 10 ? 126.977 2.390 -14.561 1.00 0.00 10 GLY C CA 6
ATOM 16648 C C . GLY C 1 10 ? 127.912 2.762 -13.414 1.00 0.00 10 GLY C C 6
ATOM 16649 O O . GLY C 1 10 ? 128.726 1.949 -12.977 1.00 0.00 10 GLY C O 6
ATOM 16653 N N . GLN C 1 11 ? 127.778 3.989 -12.922 1.00 0.00 11 GLN C N 6
ATOM 16654 C CA . GLN C 1 11 ? 128.606 4.454 -11.814 1.00 0.00 11 GLN C CA 6
ATOM 16655 C C . GLN C 1 11 ? 127.988 4.010 -10.494 1.00 0.00 11 GLN C C 6
ATOM 16656 O O . GLN C 1 11 ? 126.871 3.491 -10.484 1.00 0.00 11 GLN C O 6
ATOM 16670 N N . ALA C 1 12 ? 128.708 4.215 -9.385 1.00 0.00 12 ALA C N 6
ATOM 16671 C CA . ALA C 1 12 ? 128.200 3.826 -8.072 1.00 0.00 12 ALA C CA 6
ATOM 16672 C C . ALA C 1 12 ? 128.261 5.013 -7.124 1.00 0.00 12 ALA C C 6
ATOM 16673 O O . ALA C 1 12 ? 129.121 5.870 -7.268 1.00 0.00 12 ALA C O 6
ATOM 16680 N N . TYR C 1 13 ? 127.342 5.060 -6.163 1.00 0.00 13 TYR C N 6
ATOM 16681 C CA . TYR C 1 13 ? 127.302 6.148 -5.199 1.00 0.00 13 TYR C CA 6
ATOM 16682 C C . TYR C 1 13 ? 126.924 5.605 -3.829 1.00 0.00 13 TYR C C 6
ATOM 16683 O O . TYR C 1 13 ? 126.266 4.570 -3.731 1.00 0.00 13 TYR C O 6
ATOM 16701 N N . VAL C 1 14 ? 127.350 6.308 -2.781 1.00 0.00 14 VAL C N 6
ATOM 16702 C CA . VAL C 1 14 ? 127.060 5.890 -1.406 1.00 0.00 14 VAL C CA 6
ATOM 16703 C C . VAL C 1 14 ? 126.076 6.860 -0.762 1.00 0.00 14 VAL C C 6
ATOM 16704 O O . VAL C 1 14 ? 125.710 7.871 -1.362 1.00 0.00 14 VAL C O 6
ATOM 16717 N N . ARG C 1 15 ? 125.642 6.547 0.453 1.00 0.00 15 ARG C N 6
ATOM 16718 C CA . ARG C 1 15 ? 124.691 7.402 1.154 1.00 0.00 15 ARG C CA 6
ATOM 16719 C C . ARG C 1 15 ? 125.434 8.423 2.002 1.00 0.00 15 ARG C C 6
ATOM 16720 O O . ARG C 1 15 ? 125.999 8.092 3.041 1.00 0.00 15 ARG C O 6
ATOM 16741 N N . LYS C 1 16 ? 125.418 9.670 1.542 1.00 0.00 16 LYS C N 6
ATOM 16742 C CA . LYS C 1 16 ? 126.085 10.757 2.247 1.00 0.00 16 LYS C CA 6
ATOM 16743 C C . LYS C 1 16 ? 125.265 12.034 2.116 1.00 0.00 16 LYS C C 6
ATOM 16744 O O . LYS C 1 16 ? 124.820 12.378 1.020 1.00 0.00 16 LYS C O 6
ATOM 16763 N N . ASP C 1 17 ? 125.091 12.734 3.237 1.00 0.00 17 ASP C N 6
ATOM 16764 C CA . ASP C 1 17 ? 124.336 13.987 3.256 1.00 0.00 17 ASP C CA 6
ATOM 16765 C C . ASP C 1 17 ? 123.128 13.912 2.327 1.00 0.00 17 ASP C C 6
ATOM 16766 O O . ASP C 1 17 ? 122.829 14.866 1.608 1.00 0.00 17 ASP C O 6
ATOM 16775 N N . GLY C 1 18 ? 122.433 12.778 2.345 1.00 0.00 18 GLY C N 6
ATOM 16776 C CA . GLY C 1 18 ? 121.261 12.602 1.498 1.00 0.00 18 GLY C CA 6
ATOM 16777 C C . GLY C 1 18 ? 121.591 12.872 0.032 1.00 0.00 18 GLY C C 6
ATOM 16778 O O . GLY C 1 18 ? 120.802 13.493 -0.680 1.00 0.00 18 GLY C O 6
ATOM 16782 N N . GLU C 1 19 ? 122.759 12.412 -0.419 1.00 0.00 19 GLU C N 6
ATOM 16783 C CA . GLU C 1 19 ? 123.159 12.629 -1.804 1.00 0.00 19 GLU C CA 6
ATOM 16784 C C . GLU C 1 19 ? 124.034 11.479 -2.297 1.00 0.00 19 GLU C C 6
ATOM 16785 O O . GLU C 1 19 ? 124.620 10.744 -1.502 1.00 0.00 19 GLU C O 6
ATOM 16797 N N . TRP C 1 20 ? 124.113 11.335 -3.615 1.00 0.00 20 TRP C N 6
ATOM 16798 C CA . TRP C 1 20 ? 124.915 10.275 -4.216 1.00 0.00 20 TRP C CA 6
ATOM 16799 C C . TRP C 1 20 ? 126.369 10.715 -4.335 1.00 0.00 20 TRP C C 6
ATOM 16800 O O . TRP C 1 20 ? 126.671 11.721 -4.980 1.00 0.00 20 TRP C O 6
ATOM 16821 N N . VAL C 1 21 ? 127.252 9.959 -3.684 1.00 0.00 21 VAL C N 6
ATOM 16822 C CA . VAL C 1 21 ? 128.682 10.282 -3.696 1.00 0.00 21 VAL C CA 6
ATOM 16823 C C . VAL C 1 21 ? 129.537 9.075 -4.063 1.00 0.00 21 VAL C C 6
ATOM 16824 O O . VAL C 1 21 ? 129.593 8.081 -3.342 1.00 0.00 21 VAL C O 6
ATOM 16837 N N . LEU C 1 22 ? 130.207 9.189 -5.203 1.00 0.00 22 LEU C N 6
ATOM 16838 C CA . LEU C 1 22 ? 131.070 8.130 -5.689 1.00 0.00 22 LEU C CA 6
ATOM 16839 C C . LEU C 1 22 ? 131.967 7.646 -4.568 1.00 0.00 22 LEU C C 6
ATOM 16840 O O . LEU C 1 22 ? 132.807 8.391 -4.063 1.00 0.00 22 LEU C O 6
ATOM 16856 N N . LEU C 1 23 ? 131.786 6.391 -4.183 1.00 0.00 23 LEU C N 6
ATOM 16857 C CA . LEU C 1 23 ? 132.588 5.823 -3.120 1.00 0.00 23 LEU C CA 6
ATOM 16858 C C . LEU C 1 23 ? 134.057 6.033 -3.424 1.00 0.00 23 LEU C C 6
ATOM 16859 O O . LEU C 1 23 ? 134.852 6.221 -2.514 1.00 0.00 23 LEU C O 6
ATOM 16875 N N . SER C 1 24 ? 134.426 5.972 -4.702 1.00 0.00 24 SER C N 6
ATOM 16876 C CA . SER C 1 24 ? 135.824 6.131 -5.084 1.00 0.00 24 SER C CA 6
ATOM 16877 C C . SER C 1 24 ? 136.474 7.313 -4.374 1.00 0.00 24 SER C C 6
ATOM 16878 O O . SER C 1 24 ? 137.682 7.301 -4.130 1.00 0.00 24 SER C O 6
ATOM 16886 N N . THR C 1 25 ? 135.688 8.332 -4.032 1.00 0.00 25 THR C N 6
ATOM 16887 C CA . THR C 1 25 ? 136.234 9.495 -3.342 1.00 0.00 25 THR C CA 6
ATOM 16888 C C . THR C 1 25 ? 136.690 9.112 -1.939 1.00 0.00 25 THR C C 6
ATOM 16889 O O . THR C 1 25 ? 137.578 9.744 -1.367 1.00 0.00 25 THR C O 6
ATOM 16900 N N . PHE C 1 26 ? 136.074 8.069 -1.396 1.00 0.00 26 PHE C N 6
ATOM 16901 C CA . PHE C 1 26 ? 136.416 7.597 -0.064 1.00 0.00 26 PHE C CA 6
ATOM 16902 C C . PHE C 1 26 ? 137.548 6.582 -0.132 1.00 0.00 26 PHE C C 6
ATOM 16903 O O . PHE C 1 26 ? 138.198 6.307 0.875 1.00 0.00 26 PHE C O 6
ATOM 16920 N N . LEU C 1 27 ? 137.800 6.030 -1.321 1.00 0.00 27 LEU C N 6
ATOM 16921 C CA . LEU C 1 27 ? 138.885 5.059 -1.452 1.00 0.00 27 LEU C CA 6
ATOM 16922 C C . LEU C 1 27 ? 140.230 5.776 -1.407 1.00 0.00 27 LEU C C 6
ATOM 16923 O O . LEU C 1 27 ? 141.147 5.348 -0.705 1.00 0.00 27 LEU C O 6
ATOM 16939 N N . GLY C 1 28 ? 140.336 6.872 -2.152 1.00 0.00 28 GLY C N 6
ATOM 16940 C CA . GLY C 1 28 ? 141.573 7.648 -2.178 1.00 0.00 28 GLY C CA 6
ATOM 16941 C C . GLY C 1 28 ? 142.458 7.218 -3.340 1.00 0.00 28 GLY C C 6
ATOM 16942 O O . GLY C 1 28 ? 143.577 7.707 -3.494 1.00 0.00 28 GLY C O 6
ATOM 16946 N N . SER C 1 29 ? 141.953 6.296 -4.150 1.00 0.00 29 SER C N 6
ATOM 16947 C CA . SER C 1 29 ? 142.711 5.800 -5.291 1.00 0.00 29 SER C CA 6
ATOM 16948 C C . SER C 1 29 ? 142.642 6.789 -6.451 1.00 0.00 29 SER C C 6
ATOM 16949 O O . SER C 1 29 ? 142.207 7.926 -6.281 1.00 0.00 29 SER C O 6
ATOM 16957 N N . SER C 1 30 ? 143.095 6.350 -7.623 1.00 0.00 30 SER C N 6
ATOM 16958 C CA . SER C 1 30 ? 143.107 7.198 -8.812 1.00 0.00 30 SER C CA 6
ATOM 16959 C C . SER C 1 30 ? 144.283 8.165 -8.745 1.00 0.00 30 SER C C 6
ATOM 16960 O O . SER C 1 30 ? 144.922 8.457 -9.756 1.00 0.00 30 SER C O 6
ATOM 16968 N N . GLY C 1 31 ? 144.572 8.645 -7.540 1.00 0.00 31 GLY C N 6
ATOM 16969 C CA . GLY C 1 31 ? 145.680 9.563 -7.339 1.00 0.00 31 GLY C CA 6
ATOM 16970 C C . GLY C 1 31 ? 146.997 8.813 -7.303 1.00 0.00 31 GLY C C 6
ATOM 16971 O O . GLY C 1 31 ? 147.553 8.472 -8.345 1.00 0.00 31 GLY C O 6
ATOM 16975 N N . ASN C 1 32 ? 147.495 8.549 -6.101 1.00 0.00 32 ASN C N 6
ATOM 16976 C CA . ASN C 1 32 ? 148.741 7.831 -5.947 1.00 0.00 32 ASN C CA 6
ATOM 16977 C C . ASN C 1 32 ? 148.520 6.366 -6.225 1.00 0.00 32 ASN C C 6
ATOM 16978 O O . ASN C 1 32 ? 149.238 5.523 -5.703 1.00 0.00 32 ASN C O 6
ATOM 16989 N N . GLU C 1 33 ? 147.543 6.068 -7.071 1.00 0.00 33 GLU C N 6
ATOM 16990 C CA . GLU C 1 33 ? 147.269 4.690 -7.412 1.00 0.00 33 GLU C CA 6
ATOM 16991 C C . GLU C 1 33 ? 148.516 4.171 -8.092 1.00 0.00 33 GLU C C 6
ATOM 16992 O O . GLU C 1 33 ? 148.756 2.977 -8.227 1.00 0.00 33 GLU C O 6
ATOM 17004 N N . GLN C 1 34 ? 149.268 5.140 -8.563 1.00 0.00 34 GLN C N 6
ATOM 17005 C CA . GLN C 1 34 ? 150.479 4.833 -9.306 1.00 0.00 34 GLN C CA 6
ATOM 17006 C C . GLN C 1 34 ? 151.453 4.106 -8.379 1.00 0.00 34 GLN C C 6
ATOM 17007 O O . GLN C 1 34 ? 152.011 3.077 -8.758 1.00 0.00 34 GLN C O 6
ATOM 17021 N N . GLU C 1 35 ? 151.630 4.599 -7.160 1.00 0.00 35 GLU C N 6
ATOM 17022 C CA . GLU C 1 35 ? 152.508 3.925 -6.204 1.00 0.00 35 GLU C CA 6
ATOM 17023 C C . GLU C 1 35 ? 151.877 2.596 -5.762 1.00 0.00 35 GLU C C 6
ATOM 17024 O O . GLU C 1 35 ? 152.573 1.663 -5.361 1.00 0.00 35 GLU C O 6
ATOM 17036 N N . LEU C 1 36 ? 150.545 2.538 -5.844 1.00 0.00 36 LEU C N 6
ATOM 17037 C CA . LEU C 1 36 ? 149.808 1.328 -5.453 1.00 0.00 36 LEU C CA 6
ATOM 17038 C C . LEU C 1 36 ? 150.026 0.201 -6.464 1.00 0.00 36 LEU C C 6
ATOM 17039 O O . LEU C 1 36 ? 149.700 -0.953 -6.183 1.00 0.00 36 LEU C O 6
ATOM 17055 N N . LEU C 1 37 ? 150.573 0.543 -7.633 1.00 0.00 37 LEU C N 6
ATOM 17056 C CA . LEU C 1 37 ? 150.833 -0.450 -8.682 1.00 0.00 37 LEU C CA 6
ATOM 17057 C C . LEU C 1 37 ? 152.332 -0.577 -8.935 1.00 0.00 37 LEU C C 6
ATOM 17058 O O . LEU C 1 37 ? 152.792 -1.551 -9.533 1.00 0.00 37 LEU C O 6
ATOM 17074 N N . GLU C 1 38 ? 153.087 0.416 -8.480 1.00 0.00 38 GLU C N 6
ATOM 17075 C CA . GLU C 1 38 ? 154.530 0.405 -8.667 1.00 0.00 38 GLU C CA 6
ATOM 17076 C C . GLU C 1 38 ? 155.171 -0.640 -7.765 1.00 0.00 38 GLU C C 6
ATOM 17077 O O . GLU C 1 38 ? 156.024 -1.407 -8.205 1.00 0.00 38 GLU C O 6
ATOM 17089 N N . LEU C 1 39 ? 154.775 -0.656 -6.494 1.00 0.00 39 LEU C N 6
ATOM 17090 C CA . LEU C 1 39 ? 155.359 -1.597 -5.549 1.00 0.00 39 LEU C CA 6
ATOM 17091 C C . LEU C 1 39 ? 155.280 -3.002 -6.119 1.00 0.00 39 LEU C C 6
ATOM 17092 O O . LEU C 1 39 ? 156.266 -3.738 -6.106 1.00 0.00 39 LEU C O 6
ATOM 17108 N N . ASP C 1 40 ? 154.125 -3.364 -6.645 1.00 0.00 40 ASP C N 6
ATOM 17109 C CA . ASP C 1 40 ? 153.958 -4.674 -7.243 1.00 0.00 40 ASP C CA 6
ATOM 17110 C C . ASP C 1 40 ? 155.037 -4.915 -8.299 1.00 0.00 40 ASP C C 6
ATOM 17111 O O . ASP C 1 40 ? 155.425 -6.054 -8.563 1.00 0.00 40 ASP C O 6
ATOM 17120 N N . LYS C 1 41 ? 155.497 -3.829 -8.916 1.00 0.00 41 LYS C N 6
ATOM 17121 C CA . LYS C 1 41 ? 156.509 -3.911 -9.965 1.00 0.00 41 LYS C CA 6
ATOM 17122 C C . LYS C 1 41 ? 157.933 -3.976 -9.400 1.00 0.00 41 LYS C C 6
ATOM 17123 O O . LYS C 1 41 ? 158.808 -4.607 -9.994 1.00 0.00 41 LYS C O 6
ATOM 17142 N N . TRP C 1 42 ? 158.171 -3.303 -8.275 1.00 0.00 42 TRP C N 6
ATOM 17143 C CA . TRP C 1 42 ? 159.513 -3.288 -7.690 1.00 0.00 42 TRP C CA 6
ATOM 17144 C C . TRP C 1 42 ? 160.021 -4.711 -7.544 1.00 0.00 42 TRP C C 6
ATOM 17145 O O . TRP C 1 42 ? 161.204 -4.992 -7.739 1.00 0.00 42 TRP C O 6
ATOM 17166 N N . ALA C 1 43 ? 159.103 -5.605 -7.219 1.00 0.00 43 ALA C N 6
ATOM 17167 C CA . ALA C 1 43 ? 159.432 -7.014 -7.064 1.00 0.00 43 ALA C CA 6
ATOM 17168 C C . ALA C 1 43 ? 160.103 -7.528 -8.327 1.00 0.00 43 ALA C C 6
ATOM 17169 O O . ALA C 1 43 ? 160.986 -8.383 -8.274 1.00 0.00 43 ALA C O 6
ATOM 17176 N N . SER C 1 44 ? 159.658 -7.005 -9.464 1.00 0.00 44 SER C N 6
ATOM 17177 C CA . SER C 1 44 ? 160.199 -7.415 -10.751 1.00 0.00 44 SER C CA 6
ATOM 17178 C C . SER C 1 44 ? 161.705 -7.191 -10.810 1.00 0.00 44 SER C C 6
ATOM 17179 O O . SER C 1 44 ? 162.455 -8.097 -11.171 1.00 0.00 44 SER C O 6
ATOM 17187 N N . LEU C 1 45 ? 162.154 -5.989 -10.454 1.00 0.00 45 LEU C N 6
ATOM 17188 C CA . LEU C 1 45 ? 163.582 -5.698 -10.479 1.00 0.00 45 LEU C CA 6
ATOM 17189 C C . LEU C 1 45 ? 164.322 -6.608 -9.504 1.00 0.00 45 LEU C C 6
ATOM 17190 O O . LEU C 1 45 ? 165.318 -7.235 -9.850 1.00 0.00 45 LEU C O 6
ATOM 17206 N N . TRP C 1 46 ? 163.826 -6.681 -8.277 1.00 0.00 46 TRP C N 6
ATOM 17207 C CA . TRP C 1 46 ? 164.457 -7.522 -7.273 1.00 0.00 46 TRP C CA 6
ATOM 17208 C C . TRP C 1 46 ? 164.456 -8.977 -7.729 1.00 0.00 46 TRP C C 6
ATOM 17209 O O . TRP C 1 46 ? 165.410 -9.715 -7.488 1.00 0.00 46 TRP C O 6
ATOM 17230 N N . ASN C 1 47 ? 163.373 -9.376 -8.381 1.00 0.00 47 ASN C N 6
ATOM 17231 C CA . ASN C 1 47 ? 163.239 -10.745 -8.866 1.00 0.00 47 ASN C CA 6
ATOM 17232 C C . ASN C 1 47 ? 164.253 -11.060 -9.965 1.00 0.00 47 ASN C C 6
ATOM 17233 O O . ASN C 1 47 ? 164.713 -12.195 -10.079 1.00 0.00 47 ASN C O 6
ATOM 17244 N N . TRP C 1 48 ? 164.597 -10.064 -10.780 1.00 0.00 48 TRP C N 6
ATOM 17245 C CA . TRP C 1 48 ? 165.549 -10.280 -11.859 1.00 0.00 48 TRP C CA 6
ATOM 17246 C C . TRP C 1 48 ? 166.978 -10.069 -11.365 1.00 0.00 48 TRP C C 6
ATOM 17247 O O . TRP C 1 48 ? 167.932 -10.393 -12.065 1.00 0.00 48 TRP C O 6
ATOM 17268 N N . PHE C 1 49 ? 167.122 -9.524 -10.158 1.00 0.00 49 PHE C N 6
ATOM 17269 C CA . PHE C 1 49 ? 168.442 -9.275 -9.581 1.00 0.00 49 PHE C CA 6
ATOM 17270 C C . PHE C 1 49 ? 168.913 -10.475 -8.760 1.00 0.00 49 PHE C C 6
ATOM 17271 O O . PHE C 1 49 ? 169.926 -10.400 -8.064 1.00 0.00 49 PHE C O 6
ATOM 17288 N N . ASN C 1 50 ? 168.183 -11.581 -8.856 1.00 0.00 50 ASN C N 6
ATOM 17289 C CA . ASN C 1 50 ? 168.539 -12.786 -8.135 1.00 0.00 50 ASN C CA 6
ATOM 17290 C C . ASN C 1 50 ? 169.808 -13.385 -8.725 1.00 0.00 50 ASN C C 6
ATOM 17291 O O . ASN C 1 50 ? 170.466 -14.209 -8.095 1.00 0.00 50 ASN C O 6
ATOM 17302 N N . ILE C 1 51 ? 170.159 -12.958 -9.938 1.00 0.00 51 ILE C N 6
ATOM 17303 C CA . ILE C 1 51 ? 171.359 -13.473 -10.580 1.00 0.00 51 ILE C CA 6
ATOM 17304 C C . ILE C 1 51 ? 172.544 -13.228 -9.662 1.00 0.00 51 ILE C C 6
ATOM 17305 O O . ILE C 1 51 ? 173.403 -14.092 -9.487 1.00 0.00 51 ILE C O 6
ATOM 17321 N N . THR C 1 52 ? 172.572 -12.043 -9.072 1.00 0.00 52 THR C N 6
ATOM 17322 C CA . THR C 1 52 ? 173.636 -11.670 -8.158 1.00 0.00 52 THR C CA 6
ATOM 17323 C C . THR C 1 52 ? 173.486 -12.425 -6.845 1.00 0.00 52 THR C C 6
ATOM 17324 O O . THR C 1 52 ? 174.460 -12.612 -6.115 1.00 0.00 52 THR C O 6
ATOM 17335 N N . ASN C 1 53 ? 172.264 -12.866 -6.548 1.00 0.00 53 ASN C N 6
ATOM 17336 C CA . ASN C 1 53 ? 172.048 -13.606 -5.307 1.00 0.00 53 ASN C CA 6
ATOM 17337 C C . ASN C 1 53 ? 172.754 -14.964 -5.357 1.00 0.00 53 ASN C C 6
ATOM 17338 O O . ASN C 1 53 ? 173.527 -15.293 -4.466 1.00 0.00 53 ASN C O 6
ATOM 17349 N N . TRP C 1 54 ? 172.444 -15.749 -6.389 1.00 0.00 54 TRP C N 6
ATOM 17350 C CA . TRP C 1 54 ? 173.018 -17.094 -6.557 1.00 0.00 54 TRP C CA 6
ATOM 17351 C C . TRP C 1 54 ? 174.464 -17.036 -7.017 1.00 0.00 54 TRP C C 6
ATOM 17352 O O . TRP C 1 54 ? 175.195 -18.017 -6.912 1.00 0.00 54 TRP C O 6
ATOM 17373 N N . LEU C 1 55 ? 174.849 -15.897 -7.569 1.00 0.00 55 LEU C N 6
ATOM 17374 C CA . LEU C 1 55 ? 176.202 -15.738 -8.084 1.00 0.00 55 LEU C CA 6
ATOM 17375 C C . LEU C 1 55 ? 177.212 -16.295 -7.085 1.00 0.00 55 LEU C C 6
ATOM 17376 O O . LEU C 1 55 ? 178.088 -17.074 -7.452 1.00 0.00 55 LEU C O 6
ATOM 17392 N N . TRP C 1 56 ? 177.095 -15.881 -5.833 1.00 0.00 56 TRP C N 6
ATOM 17393 C CA . TRP C 1 56 ? 178.023 -16.337 -4.788 1.00 0.00 56 TRP C CA 6
ATOM 17394 C C . TRP C 1 56 ? 177.980 -17.854 -4.608 1.00 0.00 56 TRP C C 6
ATOM 17395 O O . TRP C 1 56 ? 178.871 -18.445 -3.999 1.00 0.00 56 TRP C O 6
ATOM 17416 N N . TYR C 1 57 ? 176.944 -18.474 -5.150 1.00 0.00 57 TYR C N 6
ATOM 17417 C CA . TYR C 1 57 ? 176.799 -19.919 -5.054 1.00 0.00 57 TYR C CA 6
ATOM 17418 C C . TYR C 1 57 ? 177.854 -20.602 -5.912 1.00 0.00 57 TYR C C 6
ATOM 17419 O O . TYR C 1 57 ? 178.562 -21.498 -5.452 1.00 0.00 57 TYR C O 6
ATOM 17437 N N . ILE C 1 58 ? 177.935 -20.164 -7.168 1.00 0.00 58 ILE C N 6
ATOM 17438 C CA . ILE C 1 58 ? 178.892 -20.723 -8.123 1.00 0.00 58 ILE C CA 6
ATOM 17439 C C . ILE C 1 58 ? 179.975 -19.708 -8.473 1.00 0.00 58 ILE C C 6
ATOM 17440 O O . ILE C 1 58 ? 180.769 -19.928 -9.389 1.00 0.00 58 ILE C O 6
ATOM 17456 N N . LYS C 1 59 ? 180.007 -18.598 -7.744 1.00 0.00 59 LYS C N 6
ATOM 17457 C CA . LYS C 1 59 ? 181.003 -17.564 -7.998 1.00 0.00 59 LYS C CA 6
ATOM 17458 C C . LYS C 1 59 ? 181.007 -17.181 -9.474 1.00 0.00 59 LYS C C 6
ATOM 17459 O O . LYS C 1 59 ? 182.075 -16.889 -9.988 1.00 0.00 59 LYS C O 6
ATOM 17479 N N . GLY A 1 1 ? 111.568 5.066 -9.768 1.00 0.00 1 GLY A N 7
ATOM 17480 C CA . GLY A 1 1 ? 110.758 4.951 -8.523 1.00 0.00 1 GLY A CA 7
ATOM 17481 C C . GLY A 1 1 ? 111.331 3.847 -7.641 1.00 0.00 1 GLY A C 7
ATOM 17482 O O . GLY A 1 1 ? 111.954 2.905 -8.133 1.00 0.00 1 GLY A O 7
ATOM 17488 N N . TYR A 1 2 ? 111.116 3.971 -6.337 1.00 0.00 2 TYR A N 7
ATOM 17489 C CA . TYR A 1 2 ? 111.614 2.978 -5.392 1.00 0.00 2 TYR A CA 7
ATOM 17490 C C . TYR A 1 2 ? 113.072 2.645 -5.671 1.00 0.00 2 TYR A C 7
ATOM 17491 O O . TYR A 1 2 ? 113.374 1.743 -6.452 1.00 0.00 2 TYR A O 7
ATOM 17509 N N . ILE A 1 3 ? 113.966 3.369 -5.017 1.00 0.00 3 ILE A N 7
ATOM 17510 C CA . ILE A 1 3 ? 115.396 3.148 -5.177 1.00 0.00 3 ILE A CA 7
ATOM 17511 C C . ILE A 1 3 ? 115.952 2.215 -4.088 1.00 0.00 3 ILE A C 7
ATOM 17512 O O . ILE A 1 3 ? 116.891 1.464 -4.350 1.00 0.00 3 ILE A O 7
ATOM 17528 N N . PRO A 1 4 ? 115.419 2.235 -2.876 1.00 0.00 4 PRO A N 7
ATOM 17529 C CA . PRO A 1 4 ? 115.926 1.362 -1.787 1.00 0.00 4 PRO A CA 7
ATOM 17530 C C . PRO A 1 4 ? 115.340 -0.047 -1.826 1.00 0.00 4 PRO A C 7
ATOM 17531 O O . PRO A 1 4 ? 114.228 -0.284 -1.353 1.00 0.00 4 PRO A O 7
ATOM 17542 N N . GLU A 1 5 ? 116.104 -0.977 -2.385 1.00 0.00 5 GLU A N 7
ATOM 17543 C CA . GLU A 1 5 ? 115.670 -2.364 -2.477 1.00 0.00 5 GLU A CA 7
ATOM 17544 C C . GLU A 1 5 ? 116.864 -3.264 -2.766 1.00 0.00 5 GLU A C 7
ATOM 17545 O O . GLU A 1 5 ? 117.331 -3.340 -3.903 1.00 0.00 5 GLU A O 7
ATOM 17557 N N . ALA A 1 6 ? 117.356 -3.941 -1.731 1.00 0.00 6 ALA A N 7
ATOM 17558 C CA . ALA A 1 6 ? 118.502 -4.831 -1.888 1.00 0.00 6 ALA A CA 7
ATOM 17559 C C . ALA A 1 6 ? 118.399 -6.020 -0.929 1.00 0.00 6 ALA A C 7
ATOM 17560 O O . ALA A 1 6 ? 117.680 -5.951 0.068 1.00 0.00 6 ALA A O 7
ATOM 17567 N N . PRO A 1 7 ? 119.101 -7.100 -1.196 1.00 0.00 7 PRO A N 7
ATOM 17568 C CA . PRO A 1 7 ? 119.076 -8.306 -0.316 1.00 0.00 7 PRO A CA 7
ATOM 17569 C C . PRO A 1 7 ? 119.855 -8.090 0.978 1.00 0.00 7 PRO A C 7
ATOM 17570 O O . PRO A 1 7 ? 120.643 -7.149 1.086 1.00 0.00 7 PRO A O 7
ATOM 17581 N N . ARG A 1 8 ? 119.622 -8.971 1.950 1.00 0.00 8 ARG A N 7
ATOM 17582 C CA . ARG A 1 8 ? 120.297 -8.892 3.244 1.00 0.00 8 ARG A CA 7
ATOM 17583 C C . ARG A 1 8 ? 120.929 -10.237 3.589 1.00 0.00 8 ARG A C 7
ATOM 17584 O O . ARG A 1 8 ? 120.246 -11.143 4.070 1.00 0.00 8 ARG A O 7
ATOM 17605 N N . ASP A 1 9 ? 122.234 -10.356 3.332 1.00 0.00 9 ASP A N 7
ATOM 17606 C CA . ASP A 1 9 ? 122.965 -11.593 3.609 1.00 0.00 9 ASP A CA 7
ATOM 17607 C C . ASP A 1 9 ? 124.212 -11.305 4.441 1.00 0.00 9 ASP A C 7
ATOM 17608 O O . ASP A 1 9 ? 125.068 -12.174 4.610 1.00 0.00 9 ASP A O 7
ATOM 17617 N N . GLY A 1 10 ? 124.306 -10.083 4.957 1.00 0.00 10 GLY A N 7
ATOM 17618 C CA . GLY A 1 10 ? 125.452 -9.690 5.773 1.00 0.00 10 GLY A CA 7
ATOM 17619 C C . GLY A 1 10 ? 126.507 -8.979 4.931 1.00 0.00 10 GLY A C 7
ATOM 17620 O O . GLY A 1 10 ? 127.476 -8.436 5.463 1.00 0.00 10 GLY A O 7
ATOM 17624 N N . GLN A 1 11 ? 126.308 -8.978 3.618 1.00 0.00 11 GLN A N 7
ATOM 17625 C CA . GLN A 1 11 ? 127.247 -8.320 2.714 1.00 0.00 11 GLN A CA 7
ATOM 17626 C C . GLN A 1 11 ? 126.868 -6.854 2.549 1.00 0.00 11 GLN A C 7
ATOM 17627 O O . GLN A 1 11 ? 125.861 -6.410 3.100 1.00 0.00 11 GLN A O 7
ATOM 17641 N N . ALA A 1 12 ? 127.676 -6.113 1.784 1.00 0.00 12 ALA A N 7
ATOM 17642 C CA . ALA A 1 12 ? 127.413 -4.696 1.547 1.00 0.00 12 ALA A CA 7
ATOM 17643 C C . ALA A 1 12 ? 127.289 -4.438 0.050 1.00 0.00 12 ALA A C 7
ATOM 17644 O O . ALA A 1 12 ? 128.005 -5.042 -0.748 1.00 0.00 12 ALA A O 7
ATOM 17651 N N . TYR A 1 13 ? 126.367 -3.549 -0.319 1.00 0.00 13 TYR A N 7
ATOM 17652 C CA . TYR A 1 13 ? 126.138 -3.218 -1.726 1.00 0.00 13 TYR A CA 7
ATOM 17653 C C . TYR A 1 13 ? 125.997 -1.712 -1.898 1.00 0.00 13 TYR A C 7
ATOM 17654 O O . TYR A 1 13 ? 125.565 -1.024 -0.975 1.00 0.00 13 TYR A O 7
ATOM 17672 N N . VAL A 1 14 ? 126.375 -1.209 -3.076 1.00 0.00 14 VAL A N 7
ATOM 17673 C CA . VAL A 1 14 ? 126.298 0.230 -3.345 1.00 0.00 14 VAL A CA 7
ATOM 17674 C C . VAL A 1 14 ? 125.203 0.522 -4.363 1.00 0.00 14 VAL A C 7
ATOM 17675 O O . VAL A 1 14 ? 124.617 -0.396 -4.938 1.00 0.00 14 VAL A O 7
ATOM 17688 N N . ARG A 1 15 ? 124.931 1.802 -4.578 1.00 0.00 15 ARG A N 7
ATOM 17689 C CA . ARG A 1 15 ? 123.902 2.202 -5.524 1.00 0.00 15 ARG A CA 7
ATOM 17690 C C . ARG A 1 15 ? 124.519 2.421 -6.897 1.00 0.00 15 ARG A C 7
ATOM 17691 O O . ARG A 1 15 ? 125.243 3.390 -7.116 1.00 0.00 15 ARG A O 7
ATOM 17712 N N . LYS A 1 16 ? 124.219 1.511 -7.817 1.00 0.00 16 LYS A N 7
ATOM 17713 C CA . LYS A 1 16 ? 124.738 1.598 -9.178 1.00 0.00 16 LYS A CA 7
ATOM 17714 C C . LYS A 1 16 ? 123.691 1.112 -10.171 1.00 0.00 16 LYS A C 7
ATOM 17715 O O . LYS A 1 16 ? 123.076 0.067 -9.966 1.00 0.00 16 LYS A O 7
ATOM 17734 N N . ASP A 1 17 ? 123.515 1.872 -11.253 1.00 0.00 17 ASP A N 7
ATOM 17735 C CA . ASP A 1 17 ? 122.551 1.520 -12.295 1.00 0.00 17 ASP A CA 7
ATOM 17736 C C . ASP A 1 17 ? 121.277 0.932 -11.691 1.00 0.00 17 ASP A C 7
ATOM 17737 O O . ASP A 1 17 ? 120.749 -0.064 -12.186 1.00 0.00 17 ASP A O 7
ATOM 17746 N N . GLY A 1 18 ? 120.787 1.550 -10.621 1.00 0.00 18 GLY A N 7
ATOM 17747 C CA . GLY A 1 18 ? 119.575 1.073 -9.965 1.00 0.00 18 GLY A CA 7
ATOM 17748 C C . GLY A 1 18 ? 119.700 -0.399 -9.576 1.00 0.00 18 GLY A C 7
ATOM 17749 O O . GLY A 1 18 ? 118.737 -1.158 -9.682 1.00 0.00 18 GLY A O 7
ATOM 17753 N N . GLU A 1 19 ? 120.891 -0.798 -9.134 1.00 0.00 19 GLU A N 7
ATOM 17754 C CA . GLU A 1 19 ? 121.124 -2.186 -8.742 1.00 0.00 19 GLU A CA 7
ATOM 17755 C C . GLU A 1 19 ? 122.147 -2.267 -7.608 1.00 0.00 19 GLU A C 7
ATOM 17756 O O . GLU A 1 19 ? 122.927 -1.340 -7.394 1.00 0.00 19 GLU A O 7
ATOM 17768 N N . TRP A 1 20 ? 122.130 -3.384 -6.883 1.00 0.00 20 TRP A N 7
ATOM 17769 C CA . TRP A 1 20 ? 123.050 -3.583 -5.769 1.00 0.00 20 TRP A CA 7
ATOM 17770 C C . TRP A 1 20 ? 124.351 -4.227 -6.245 1.00 0.00 20 TRP A C 7
ATOM 17771 O O . TRP A 1 20 ? 124.361 -5.377 -6.684 1.00 0.00 20 TRP A O 7
ATOM 17792 N N . VAL A 1 21 ? 125.432 -3.453 -6.154 1.00 0.00 21 VAL A N 7
ATOM 17793 C CA . VAL A 1 21 ? 126.749 -3.921 -6.580 1.00 0.00 21 VAL A CA 7
ATOM 17794 C C . VAL A 1 21 ? 127.731 -3.935 -5.419 1.00 0.00 21 VAL A C 7
ATOM 17795 O O . VAL A 1 21 ? 128.052 -2.900 -4.843 1.00 0.00 21 VAL A O 7
ATOM 17808 N N . LEU A 1 22 ? 128.202 -5.128 -5.087 1.00 0.00 22 LEU A N 7
ATOM 17809 C CA . LEU A 1 22 ? 129.150 -5.287 -3.999 1.00 0.00 22 LEU A CA 7
ATOM 17810 C C . LEU A 1 22 ? 130.257 -4.256 -4.134 1.00 0.00 22 LEU A C 7
ATOM 17811 O O . LEU A 1 22 ? 131.022 -4.269 -5.099 1.00 0.00 22 LEU A O 7
ATOM 17827 N N . LEU A 1 23 ? 130.337 -3.361 -3.161 1.00 0.00 23 LEU A N 7
ATOM 17828 C CA . LEU A 1 23 ? 131.354 -2.323 -3.181 1.00 0.00 23 LEU A CA 7
ATOM 17829 C C . LEU A 1 23 ? 132.727 -2.924 -3.461 1.00 0.00 23 LEU A C 7
ATOM 17830 O O . LEU A 1 23 ? 133.571 -2.288 -4.088 1.00 0.00 23 LEU A O 7
ATOM 17846 N N . SER A 1 24 ? 132.956 -4.138 -2.973 1.00 0.00 24 SER A N 7
ATOM 17847 C CA . SER A 1 24 ? 134.233 -4.806 -3.154 1.00 0.00 24 SER A CA 7
ATOM 17848 C C . SER A 1 24 ? 134.748 -4.677 -4.583 1.00 0.00 24 SER A C 7
ATOM 17849 O O . SER A 1 24 ? 135.957 -4.617 -4.805 1.00 0.00 24 SER A O 7
ATOM 17857 N N . THR A 1 25 ? 133.841 -4.623 -5.556 1.00 0.00 25 THR A N 7
ATOM 17858 C CA . THR A 1 25 ? 134.245 -4.487 -6.951 1.00 0.00 25 THR A CA 7
ATOM 17859 C C . THR A 1 25 ? 134.859 -3.114 -7.203 1.00 0.00 25 THR A C 7
ATOM 17860 O O . THR A 1 25 ? 135.694 -2.945 -8.091 1.00 0.00 25 THR A O 7
ATOM 17871 N N . PHE A 1 26 ? 134.425 -2.136 -6.415 1.00 0.00 26 PHE A N 7
ATOM 17872 C CA . PHE A 1 26 ? 134.917 -0.772 -6.551 1.00 0.00 26 PHE A CA 7
ATOM 17873 C C . PHE A 1 26 ? 136.185 -0.576 -5.734 1.00 0.00 26 PHE A C 7
ATOM 17874 O O . PHE A 1 26 ? 136.962 0.343 -5.994 1.00 0.00 26 PHE A O 7
ATOM 17891 N N . LEU A 1 27 ? 136.401 -1.445 -4.749 1.00 0.00 27 LEU A N 7
ATOM 17892 C CA . LEU A 1 27 ? 137.597 -1.331 -3.923 1.00 0.00 27 LEU A CA 7
ATOM 17893 C C . LEU A 1 27 ? 138.804 -1.805 -4.714 1.00 0.00 27 LEU A C 7
ATOM 17894 O O . LEU A 1 27 ? 139.941 -1.506 -4.350 1.00 0.00 27 LEU A O 7
ATOM 17910 N N . GLY A 1 28 ? 138.526 -2.539 -5.800 1.00 0.00 28 GLY A N 7
ATOM 17911 C CA . GLY A 1 28 ? 139.569 -3.082 -6.677 1.00 0.00 28 GLY A CA 7
ATOM 17912 C C . GLY A 1 28 ? 140.870 -3.327 -5.923 1.00 0.00 28 GLY A C 7
ATOM 17913 O O . GLY A 1 28 ? 141.914 -2.765 -6.255 1.00 0.00 28 GLY A O 7
ATOM 17917 N N . SER A 1 29 ? 140.786 -4.164 -4.898 1.00 0.00 29 SER A N 7
ATOM 17918 C CA . SER A 1 29 ? 141.950 -4.485 -4.080 1.00 0.00 29 SER A CA 7
ATOM 17919 C C . SER A 1 29 ? 141.726 -5.792 -3.336 1.00 0.00 29 SER A C 7
ATOM 17920 O O . SER A 1 29 ? 140.948 -5.863 -2.385 1.00 0.00 29 SER A O 7
ATOM 17928 N N . SER A 1 30 ? 142.424 -6.818 -3.788 1.00 0.00 30 SER A N 7
ATOM 17929 C CA . SER A 1 30 ? 142.329 -8.137 -3.191 1.00 0.00 30 SER A CA 7
ATOM 17930 C C . SER A 1 30 ? 143.535 -8.946 -3.626 1.00 0.00 30 SER A C 7
ATOM 17931 O O . SER A 1 30 ? 143.949 -9.895 -2.960 1.00 0.00 30 SER A O 7
ATOM 17939 N N . GLY A 1 31 ? 144.100 -8.536 -4.754 1.00 0.00 31 GLY A N 7
ATOM 17940 C CA . GLY A 1 31 ? 145.273 -9.194 -5.298 1.00 0.00 31 GLY A CA 7
ATOM 17941 C C . GLY A 1 31 ? 146.528 -8.744 -4.563 1.00 0.00 31 GLY A C 7
ATOM 17942 O O . GLY A 1 31 ? 147.023 -9.441 -3.679 1.00 0.00 31 GLY A O 7
ATOM 17946 N N . ASN A 1 32 ? 147.048 -7.580 -4.943 1.00 0.00 32 ASN A N 7
ATOM 17947 C CA . ASN A 1 32 ? 148.253 -7.046 -4.329 1.00 0.00 32 ASN A CA 7
ATOM 17948 C C . ASN A 1 32 ? 147.949 -6.482 -2.966 1.00 0.00 32 ASN A C 7
ATOM 17949 O O . ASN A 1 32 ? 148.849 -6.066 -2.247 1.00 0.00 32 ASN A O 7
ATOM 17960 N N . GLU A 1 33 ? 146.678 -6.471 -2.626 1.00 0.00 33 GLU A N 7
ATOM 17961 C CA . GLU A 1 33 ? 146.271 -5.945 -1.345 1.00 0.00 33 GLU A CA 7
ATOM 17962 C C . GLU A 1 33 ? 146.893 -6.820 -0.274 1.00 0.00 33 GLU A C 7
ATOM 17963 O O . GLU A 1 33 ? 147.432 -6.343 0.722 1.00 0.00 33 GLU A O 7
ATOM 17975 N N . GLN A 1 34 ? 146.737 -8.111 -0.474 1.00 0.00 34 GLN A N 7
ATOM 17976 C CA . GLN A 1 34 ? 147.214 -9.089 0.500 1.00 0.00 34 GLN A CA 7
ATOM 17977 C C . GLN A 1 34 ? 148.737 -9.082 0.568 1.00 0.00 34 GLN A C 7
ATOM 17978 O O . GLN A 1 34 ? 149.321 -9.559 1.540 1.00 0.00 34 GLN A O 7
ATOM 17992 N N . GLU A 1 35 ? 149.374 -8.485 -0.432 1.00 0.00 35 GLU A N 7
ATOM 17993 C CA . GLU A 1 35 ? 150.824 -8.370 -0.409 1.00 0.00 35 GLU A CA 7
ATOM 17994 C C . GLU A 1 35 ? 151.182 -7.391 0.705 1.00 0.00 35 GLU A C 7
ATOM 17995 O O . GLU A 1 35 ? 152.091 -7.627 1.501 1.00 0.00 35 GLU A O 7
ATOM 18007 N N . LEU A 1 36 ? 150.501 -6.245 0.680 1.00 0.00 36 LEU A N 7
ATOM 18008 C CA . LEU A 1 36 ? 150.794 -5.161 1.622 1.00 0.00 36 LEU A CA 7
ATOM 18009 C C . LEU A 1 36 ? 150.652 -5.669 3.052 1.00 0.00 36 LEU A C 7
ATOM 18010 O O . LEU A 1 36 ? 151.366 -5.214 3.945 1.00 0.00 36 LEU A O 7
ATOM 18026 N N . LEU A 1 37 ? 149.783 -6.645 3.266 1.00 0.00 37 LEU A N 7
ATOM 18027 C CA . LEU A 1 37 ? 149.644 -7.217 4.597 1.00 0.00 37 LEU A CA 7
ATOM 18028 C C . LEU A 1 37 ? 150.844 -8.127 4.857 1.00 0.00 37 LEU A C 7
ATOM 18029 O O . LEU A 1 37 ? 151.302 -8.283 5.984 1.00 0.00 37 LEU A O 7
ATOM 18045 N N . GLU A 1 38 ? 151.314 -8.747 3.780 1.00 0.00 38 GLU A N 7
ATOM 18046 C CA . GLU A 1 38 ? 152.436 -9.670 3.861 1.00 0.00 38 GLU A CA 7
ATOM 18047 C C . GLU A 1 38 ? 153.719 -8.901 4.149 1.00 0.00 38 GLU A C 7
ATOM 18048 O O . GLU A 1 38 ? 154.598 -9.401 4.851 1.00 0.00 38 GLU A O 7
ATOM 18060 N N . LEU A 1 39 ? 153.841 -7.690 3.603 1.00 0.00 39 LEU A N 7
ATOM 18061 C CA . LEU A 1 39 ? 155.037 -6.886 3.815 1.00 0.00 39 LEU A CA 7
ATOM 18062 C C . LEU A 1 39 ? 155.328 -6.788 5.301 1.00 0.00 39 LEU A C 7
ATOM 18063 O O . LEU A 1 39 ? 156.439 -6.476 5.708 1.00 0.00 39 LEU A O 7
ATOM 18079 N N . ASP A 1 40 ? 154.315 -7.058 6.102 1.00 0.00 40 ASP A N 7
ATOM 18080 C CA . ASP A 1 40 ? 154.453 -7.009 7.546 1.00 0.00 40 ASP A CA 7
ATOM 18081 C C . ASP A 1 40 ? 154.950 -8.344 8.123 1.00 0.00 40 ASP A C 7
ATOM 18082 O O . ASP A 1 40 ? 155.581 -8.371 9.180 1.00 0.00 40 ASP A O 7
ATOM 18091 N N . LYS A 1 41 ? 154.620 -9.450 7.452 1.00 0.00 41 LYS A N 7
ATOM 18092 C CA . LYS A 1 41 ? 154.993 -10.784 7.944 1.00 0.00 41 LYS A CA 7
ATOM 18093 C C . LYS A 1 41 ? 156.416 -11.212 7.547 1.00 0.00 41 LYS A C 7
ATOM 18094 O O . LYS A 1 41 ? 157.261 -11.455 8.407 1.00 0.00 41 LYS A O 7
ATOM 18113 N N . TRP A 1 42 ? 156.653 -11.352 6.248 1.00 0.00 42 TRP A N 7
ATOM 18114 C CA . TRP A 1 42 ? 157.960 -11.810 5.774 1.00 0.00 42 TRP A CA 7
ATOM 18115 C C . TRP A 1 42 ? 159.057 -10.802 6.107 1.00 0.00 42 TRP A C 7
ATOM 18116 O O . TRP A 1 42 ? 160.217 -11.177 6.279 1.00 0.00 42 TRP A O 7
ATOM 18137 N N . ALA A 1 43 ? 158.687 -9.533 6.250 1.00 0.00 43 ALA A N 7
ATOM 18138 C CA . ALA A 1 43 ? 159.649 -8.510 6.621 1.00 0.00 43 ALA A CA 7
ATOM 18139 C C . ALA A 1 43 ? 160.330 -8.926 7.907 1.00 0.00 43 ALA A C 7
ATOM 18140 O O . ALA A 1 43 ? 161.370 -8.388 8.278 1.00 0.00 43 ALA A O 7
ATOM 18147 N N . SER A 1 44 ? 159.721 -9.889 8.590 1.00 0.00 44 SER A N 7
ATOM 18148 C CA . SER A 1 44 ? 160.265 -10.372 9.841 1.00 0.00 44 SER A CA 7
ATOM 18149 C C . SER A 1 44 ? 161.694 -10.816 9.615 1.00 0.00 44 SER A C 7
ATOM 18150 O O . SER A 1 44 ? 162.578 -10.518 10.418 1.00 0.00 44 SER A O 7
ATOM 18158 N N . LEU A 1 45 ? 161.933 -11.509 8.505 1.00 0.00 45 LEU A N 7
ATOM 18159 C CA . LEU A 1 45 ? 163.287 -11.946 8.196 1.00 0.00 45 LEU A CA 7
ATOM 18160 C C . LEU A 1 45 ? 164.194 -10.734 7.998 1.00 0.00 45 LEU A C 7
ATOM 18161 O O . LEU A 1 45 ? 165.256 -10.623 8.605 1.00 0.00 45 LEU A O 7
ATOM 18177 N N . TRP A 1 46 ? 163.760 -9.808 7.153 1.00 0.00 46 TRP A N 7
ATOM 18178 C CA . TRP A 1 46 ? 164.549 -8.611 6.904 1.00 0.00 46 TRP A CA 7
ATOM 18179 C C . TRP A 1 46 ? 164.802 -7.879 8.215 1.00 0.00 46 TRP A C 7
ATOM 18180 O O . TRP A 1 46 ? 165.898 -7.375 8.460 1.00 0.00 46 TRP A O 7
ATOM 18201 N N . ASN A 1 47 ? 163.775 -7.831 9.052 1.00 0.00 47 ASN A N 7
ATOM 18202 C CA . ASN A 1 47 ? 163.875 -7.164 10.342 1.00 0.00 47 ASN A CA 7
ATOM 18203 C C . ASN A 1 47 ? 164.842 -7.893 11.268 1.00 0.00 47 ASN A C 7
ATOM 18204 O O . ASN A 1 47 ? 165.396 -7.288 12.185 1.00 0.00 47 ASN A O 7
ATOM 18215 N N . TRP A 1 48 ? 165.042 -9.193 11.043 1.00 0.00 48 TRP A N 7
ATOM 18216 C CA . TRP A 1 48 ? 165.943 -9.952 11.888 1.00 0.00 48 TRP A CA 7
ATOM 18217 C C . TRP A 1 48 ? 167.374 -9.825 11.374 1.00 0.00 48 TRP A C 7
ATOM 18218 O O . TRP A 1 48 ? 168.326 -9.949 12.139 1.00 0.00 48 TRP A O 7
ATOM 18239 N N . PHE A 1 49 ? 167.522 -9.565 10.074 1.00 0.00 49 PHE A N 7
ATOM 18240 C CA . PHE A 1 49 ? 168.844 -9.410 9.473 1.00 0.00 49 PHE A CA 7
ATOM 18241 C C . PHE A 1 49 ? 169.502 -8.113 9.938 1.00 0.00 49 PHE A C 7
ATOM 18242 O O . PHE A 1 49 ? 170.574 -7.742 9.458 1.00 0.00 49 PHE A O 7
ATOM 18259 N N . ASN A 1 50 ? 168.868 -7.443 10.894 1.00 0.00 50 ASN A N 7
ATOM 18260 C CA . ASN A 1 50 ? 169.409 -6.216 11.438 1.00 0.00 50 ASN A CA 7
ATOM 18261 C C . ASN A 1 50 ? 170.646 -6.528 12.270 1.00 0.00 50 ASN A C 7
ATOM 18262 O O . ASN A 1 50 ? 171.490 -5.666 12.493 1.00 0.00 50 ASN A O 7
ATOM 18273 N N . ILE A 1 51 ? 170.744 -7.774 12.730 1.00 0.00 51 ILE A N 7
ATOM 18274 C CA . ILE A 1 51 ? 171.882 -8.174 13.547 1.00 0.00 51 ILE A CA 7
ATOM 18275 C C . ILE A 1 51 ? 173.174 -7.867 12.806 1.00 0.00 51 ILE A C 7
ATOM 18276 O O . ILE A 1 51 ? 174.169 -7.485 13.414 1.00 0.00 51 ILE A O 7
ATOM 18292 N N . THR A 1 52 ? 173.144 -8.020 11.490 1.00 0.00 52 THR A N 7
ATOM 18293 C CA . THR A 1 52 ? 174.308 -7.745 10.662 1.00 0.00 52 THR A CA 7
ATOM 18294 C C . THR A 1 52 ? 174.416 -6.250 10.392 1.00 0.00 52 THR A C 7
ATOM 18295 O O . THR A 1 52 ? 175.490 -5.745 10.069 1.00 0.00 52 THR A O 7
ATOM 18306 N N . ASN A 1 53 ? 173.295 -5.544 10.527 1.00 0.00 53 ASN A N 7
ATOM 18307 C CA . ASN A 1 53 ? 173.314 -4.102 10.286 1.00 0.00 53 ASN A CA 7
ATOM 18308 C C . ASN A 1 53 ? 174.170 -3.397 11.341 1.00 0.00 53 ASN A C 7
ATOM 18309 O O . ASN A 1 53 ? 175.099 -2.659 11.007 1.00 0.00 53 ASN A O 7
ATOM 18320 N N . TRP A 1 54 ? 173.840 -3.609 12.610 1.00 0.00 54 TRP A N 7
ATOM 18321 C CA . TRP A 1 54 ? 174.570 -2.967 13.706 1.00 0.00 54 TRP A CA 7
ATOM 18322 C C . TRP A 1 54 ? 175.951 -3.590 13.874 1.00 0.00 54 TRP A C 7
ATOM 18323 O O . TRP A 1 54 ? 176.875 -2.944 14.364 1.00 0.00 54 TRP A O 7
ATOM 18344 N N . LEU A 1 55 ? 176.071 -4.851 13.476 1.00 0.00 55 LEU A N 7
ATOM 18345 C CA . LEU A 1 55 ? 177.343 -5.558 13.597 1.00 0.00 55 LEU A CA 7
ATOM 18346 C C . LEU A 1 55 ? 178.473 -4.660 13.104 1.00 0.00 55 LEU A C 7
ATOM 18347 O O . LEU A 1 55 ? 179.452 -4.439 13.808 1.00 0.00 55 LEU A O 7
ATOM 18363 N N . TRP A 1 56 ? 178.329 -4.155 11.887 1.00 0.00 56 TRP A N 7
ATOM 18364 C CA . TRP A 1 56 ? 179.345 -3.283 11.295 1.00 0.00 56 TRP A CA 7
ATOM 18365 C C . TRP A 1 56 ? 179.582 -2.047 12.157 1.00 0.00 56 TRP A C 7
ATOM 18366 O O . TRP A 1 56 ? 180.621 -1.395 12.052 1.00 0.00 56 TRP A O 7
ATOM 18387 N N . TYR A 1 57 ? 178.620 -1.741 13.014 1.00 0.00 57 TYR A N 7
ATOM 18388 C CA . TYR A 1 57 ? 178.746 -0.589 13.898 1.00 0.00 57 TYR A CA 7
ATOM 18389 C C . TYR A 1 57 ? 179.814 -0.846 14.952 1.00 0.00 57 TYR A C 7
ATOM 18390 O O . TYR A 1 57 ? 180.729 -0.043 15.132 1.00 0.00 57 TYR A O 7
ATOM 18408 N N . ILE A 1 58 ? 179.669 -1.971 15.655 1.00 0.00 58 ILE A N 7
ATOM 18409 C CA . ILE A 1 58 ? 180.605 -2.344 16.717 1.00 0.00 58 ILE A CA 7
ATOM 18410 C C . ILE A 1 58 ? 181.531 -3.471 16.265 1.00 0.00 58 ILE A C 7
ATOM 18411 O O . ILE A 1 58 ? 182.257 -4.049 17.073 1.00 0.00 58 ILE A O 7
ATOM 18427 N N . LYS A 1 59 ? 181.507 -3.779 14.974 1.00 0.00 59 LYS A N 7
ATOM 18428 C CA . LYS A 1 59 ? 182.355 -4.840 14.442 1.00 0.00 59 LYS A CA 7
ATOM 18429 C C . LYS A 1 59 ? 182.202 -6.112 15.270 1.00 0.00 59 LYS A C 7
ATOM 18430 O O . LYS A 1 59 ? 181.260 -6.847 15.024 1.00 0.00 59 LYS A O 7
ATOM 18450 N N . GLY B 1 1 ? 108.666 -3.234 2.911 1.00 0.00 1 GLY B N 7
ATOM 18451 C CA . GLY B 1 1 ? 109.957 -3.966 2.760 1.00 0.00 1 GLY B CA 7
ATOM 18452 C C . GLY B 1 1 ? 110.895 -3.166 1.864 1.00 0.00 1 GLY B C 7
ATOM 18453 O O . GLY B 1 1 ? 110.891 -3.326 0.643 1.00 0.00 1 GLY B O 7
ATOM 18459 N N . TYR B 1 2 ? 111.700 -2.307 2.479 1.00 0.00 2 TYR B N 7
ATOM 18460 C CA . TYR B 1 2 ? 112.644 -1.484 1.732 1.00 0.00 2 TYR B CA 7
ATOM 18461 C C . TYR B 1 2 ? 113.863 -1.168 2.596 1.00 0.00 2 TYR B C 7
ATOM 18462 O O . TYR B 1 2 ? 114.144 -1.873 3.566 1.00 0.00 2 TYR B O 7
ATOM 18480 N N . ILE B 1 3 ? 114.575 -0.101 2.241 1.00 0.00 3 ILE B N 7
ATOM 18481 C CA . ILE B 1 3 ? 115.761 0.319 2.987 1.00 0.00 3 ILE B CA 7
ATOM 18482 C C . ILE B 1 3 ? 115.772 1.837 3.136 1.00 0.00 3 ILE B C 7
ATOM 18483 O O . ILE B 1 3 ? 116.620 2.518 2.561 1.00 0.00 3 ILE B O 7
ATOM 18499 N N . PRO B 1 4 ? 114.847 2.377 3.890 1.00 0.00 4 PRO B N 7
ATOM 18500 C CA . PRO B 1 4 ? 114.754 3.844 4.107 1.00 0.00 4 PRO B CA 7
ATOM 18501 C C . PRO B 1 4 ? 115.795 4.331 5.114 1.00 0.00 4 PRO B C 7
ATOM 18502 O O . PRO B 1 4 ? 116.775 3.636 5.378 1.00 0.00 4 PRO B O 7
ATOM 18513 N N . GLU B 1 5 ? 115.579 5.529 5.652 1.00 0.00 5 GLU B N 7
ATOM 18514 C CA . GLU B 1 5 ? 116.492 6.125 6.618 1.00 0.00 5 GLU B CA 7
ATOM 18515 C C . GLU B 1 5 ? 117.863 6.338 5.989 1.00 0.00 5 GLU B C 7
ATOM 18516 O O . GLU B 1 5 ? 118.268 5.603 5.090 1.00 0.00 5 GLU B O 7
ATOM 18528 N N . ALA B 1 6 ? 118.565 7.360 6.464 1.00 0.00 6 ALA B N 7
ATOM 18529 C CA . ALA B 1 6 ? 119.885 7.686 5.940 1.00 0.00 6 ALA B CA 7
ATOM 18530 C C . ALA B 1 6 ? 120.441 8.909 6.665 1.00 0.00 6 ALA B C 7
ATOM 18531 O O . ALA B 1 6 ? 120.469 10.007 6.108 1.00 0.00 6 ALA B O 7
ATOM 18538 N N . PRO B 1 7 ? 120.869 8.751 7.895 1.00 0.00 7 PRO B N 7
ATOM 18539 C CA . PRO B 1 7 ? 121.416 9.881 8.696 1.00 0.00 7 PRO B CA 7
ATOM 18540 C C . PRO B 1 7 ? 122.429 10.706 7.909 1.00 0.00 7 PRO B C 7
ATOM 18541 O O . PRO B 1 7 ? 123.089 10.192 7.006 1.00 0.00 7 PRO B O 7
ATOM 18552 N N . ARG B 1 8 ? 122.532 11.986 8.260 1.00 0.00 8 ARG B N 7
ATOM 18553 C CA . ARG B 1 8 ? 123.456 12.897 7.592 1.00 0.00 8 ARG B CA 7
ATOM 18554 C C . ARG B 1 8 ? 124.249 13.695 8.620 1.00 0.00 8 ARG B C 7
ATOM 18555 O O . ARG B 1 8 ? 123.731 14.634 9.226 1.00 0.00 8 ARG B O 7
ATOM 18576 N N . ASP B 1 9 ? 125.509 13.305 8.810 1.00 0.00 9 ASP B N 7
ATOM 18577 C CA . ASP B 1 9 ? 126.386 13.975 9.769 1.00 0.00 9 ASP B CA 7
ATOM 18578 C C . ASP B 1 9 ? 127.739 14.272 9.134 1.00 0.00 9 ASP B C 7
ATOM 18579 O O . ASP B 1 9 ? 128.697 14.615 9.828 1.00 0.00 9 ASP B O 7
ATOM 18588 N N . GLY B 1 10 ? 127.806 14.133 7.811 1.00 0.00 10 GLY B N 7
ATOM 18589 C CA . GLY B 1 10 ? 129.043 14.384 7.077 1.00 0.00 10 GLY B CA 7
ATOM 18590 C C . GLY B 1 10 ? 129.742 13.074 6.729 1.00 0.00 10 GLY B C 7
ATOM 18591 O O . GLY B 1 10 ? 130.693 13.054 5.948 1.00 0.00 10 GLY B O 7
ATOM 18595 N N . GLN B 1 11 ? 129.253 11.982 7.309 1.00 0.00 11 GLN B N 7
ATOM 18596 C CA . GLN B 1 11 ? 129.824 10.665 7.054 1.00 0.00 11 GLN B CA 7
ATOM 18597 C C . GLN B 1 11 ? 129.055 9.970 5.937 1.00 0.00 11 GLN B C 7
ATOM 18598 O O . GLN B 1 11 ? 128.082 10.518 5.420 1.00 0.00 11 GLN B O 7
ATOM 18612 N N . ALA B 1 12 ? 129.495 8.764 5.579 1.00 0.00 12 ALA B N 7
ATOM 18613 C CA . ALA B 1 12 ? 128.840 7.991 4.526 1.00 0.00 12 ALA B CA 7
ATOM 18614 C C . ALA B 1 12 ? 128.529 6.589 5.030 1.00 0.00 12 ALA B C 7
ATOM 18615 O O . ALA B 1 12 ? 129.209 6.087 5.917 1.00 0.00 12 ALA B O 7
ATOM 18622 N N . TYR B 1 13 ? 127.498 5.968 4.460 1.00 0.00 13 TYR B N 7
ATOM 18623 C CA . TYR B 1 13 ? 127.101 4.626 4.849 1.00 0.00 13 TYR B CA 7
ATOM 18624 C C . TYR B 1 13 ? 126.691 3.843 3.610 1.00 0.00 13 TYR B C 7
ATOM 18625 O O . TYR B 1 13 ? 126.267 4.434 2.616 1.00 0.00 13 TYR B O 7
ATOM 18643 N N . VAL B 1 14 ? 126.826 2.522 3.677 1.00 0.00 14 VAL B N 7
ATOM 18644 C CA . VAL B 1 14 ? 126.476 1.657 2.547 1.00 0.00 14 VAL B CA 7
ATOM 18645 C C . VAL B 1 14 ? 125.244 0.828 2.889 1.00 0.00 14 VAL B C 7
ATOM 18646 O O . VAL B 1 14 ? 124.739 0.892 4.010 1.00 0.00 14 VAL B O 7
ATOM 18659 N N . ARG B 1 15 ? 124.766 0.051 1.924 1.00 0.00 15 ARG B N 7
ATOM 18660 C CA . ARG B 1 15 ? 123.592 -0.781 2.149 1.00 0.00 15 ARG B CA 7
ATOM 18661 C C . ARG B 1 15 ? 124.023 -2.154 2.640 1.00 0.00 15 ARG B C 7
ATOM 18662 O O . ARG B 1 15 ? 124.593 -2.944 1.891 1.00 0.00 15 ARG B O 7
ATOM 18683 N N . LYS B 1 16 ? 123.739 -2.426 3.907 1.00 0.00 16 LYS B N 7
ATOM 18684 C CA . LYS B 1 16 ? 124.092 -3.703 4.512 1.00 0.00 16 LYS B CA 7
ATOM 18685 C C . LYS B 1 16 ? 123.042 -4.093 5.540 1.00 0.00 16 LYS B C 7
ATOM 18686 O O . LYS B 1 16 ? 122.600 -3.255 6.323 1.00 0.00 16 LYS B O 7
ATOM 18705 N N . ASP B 1 17 ? 122.670 -5.372 5.539 1.00 0.00 17 ASP B N 7
ATOM 18706 C CA . ASP B 1 17 ? 121.676 -5.885 6.481 1.00 0.00 17 ASP B CA 7
ATOM 18707 C C . ASP B 1 17 ? 120.571 -4.859 6.721 1.00 0.00 17 ASP B C 7
ATOM 18708 O O . ASP B 1 17 ? 120.118 -4.677 7.851 1.00 0.00 17 ASP B O 7
ATOM 18717 N N . GLY B 1 18 ? 120.141 -4.190 5.654 1.00 0.00 18 GLY B N 7
ATOM 18718 C CA . GLY B 1 18 ? 119.088 -3.185 5.768 1.00 0.00 18 GLY B CA 7
ATOM 18719 C C . GLY B 1 18 ? 119.440 -2.124 6.808 1.00 0.00 18 GLY B C 7
ATOM 18720 O O . GLY B 1 18 ? 118.574 -1.685 7.566 1.00 0.00 18 GLY B O 7
ATOM 18724 N N . GLU B 1 19 ? 120.708 -1.710 6.844 1.00 0.00 19 GLU B N 7
ATOM 18725 C CA . GLU B 1 19 ? 121.141 -0.702 7.806 1.00 0.00 19 GLU B CA 7
ATOM 18726 C C . GLU B 1 19 ? 122.298 0.121 7.246 1.00 0.00 19 GLU B C 7
ATOM 18727 O O . GLU B 1 19 ? 122.981 -0.298 6.312 1.00 0.00 19 GLU B O 7
ATOM 18739 N N . TRP B 1 20 ? 122.512 1.297 7.831 1.00 0.00 20 TRP B N 7
ATOM 18740 C CA . TRP B 1 20 ? 123.587 2.180 7.399 1.00 0.00 20 TRP B CA 7
ATOM 18741 C C . TRP B 1 20 ? 124.909 1.744 8.023 1.00 0.00 20 TRP B C 7
ATOM 18742 O O . TRP B 1 20 ? 125.034 1.686 9.247 1.00 0.00 20 TRP B O 7
ATOM 18763 N N . VAL B 1 21 ? 125.872 1.413 7.161 1.00 0.00 21 VAL B N 7
ATOM 18764 C CA . VAL B 1 21 ? 127.184 0.948 7.631 1.00 0.00 21 VAL B CA 7
ATOM 18765 C C . VAL B 1 21 ? 128.340 1.688 6.969 1.00 0.00 21 VAL B C 7
ATOM 18766 O O . VAL B 1 21 ? 128.547 1.609 5.760 1.00 0.00 21 VAL B O 7
ATOM 18779 N N . LEU B 1 22 ? 129.092 2.406 7.796 1.00 0.00 22 LEU B N 7
ATOM 18780 C CA . LEU B 1 22 ? 130.235 3.167 7.329 1.00 0.00 22 LEU B CA 7
ATOM 18781 C C . LEU B 1 22 ? 131.106 2.307 6.431 1.00 0.00 22 LEU B C 7
ATOM 18782 O O . LEU B 1 22 ? 131.741 1.356 6.884 1.00 0.00 22 LEU B O 7
ATOM 18798 N N . LEU B 1 23 ? 131.128 2.651 5.152 1.00 0.00 23 LEU B N 7
ATOM 18799 C CA . LEU B 1 23 ? 131.921 1.909 4.193 1.00 0.00 23 LEU B CA 7
ATOM 18800 C C . LEU B 1 23 ? 133.369 1.833 4.653 1.00 0.00 23 LEU B C 7
ATOM 18801 O O . LEU B 1 23 ? 134.057 0.851 4.394 1.00 0.00 23 LEU B O 7
ATOM 18817 N N . SER B 1 24 ? 133.838 2.879 5.322 1.00 0.00 24 SER B N 7
ATOM 18818 C CA . SER B 1 24 ? 135.214 2.922 5.790 1.00 0.00 24 SER B CA 7
ATOM 18819 C C . SER B 1 24 ? 135.593 1.658 6.551 1.00 0.00 24 SER B C 7
ATOM 18820 O O . SER B 1 24 ? 136.756 1.258 6.553 1.00 0.00 24 SER B O 7
ATOM 18828 N N . THR B 1 25 ? 134.617 1.018 7.188 1.00 0.00 25 THR B N 7
ATOM 18829 C CA . THR B 1 25 ? 134.884 -0.207 7.930 1.00 0.00 25 THR B CA 7
ATOM 18830 C C . THR B 1 25 ? 135.248 -1.340 6.977 1.00 0.00 25 THR B C 7
ATOM 18831 O O . THR B 1 25 ? 135.937 -2.289 7.352 1.00 0.00 25 THR B O 7
ATOM 18842 N N . PHE B 1 26 ? 134.757 -1.238 5.747 1.00 0.00 26 PHE B N 7
ATOM 18843 C CA . PHE B 1 26 ? 135.006 -2.264 4.743 1.00 0.00 26 PHE B CA 7
ATOM 18844 C C . PHE B 1 26 ? 136.313 -1.993 4.036 1.00 0.00 26 PHE B C 7
ATOM 18845 O O . PHE B 1 26 ? 136.921 -2.898 3.462 1.00 0.00 26 PHE B O 7
ATOM 18862 N N . LEU B 1 27 ? 136.757 -0.745 4.085 1.00 0.00 27 LEU B N 7
ATOM 18863 C CA . LEU B 1 27 ? 138.010 -0.402 3.441 1.00 0.00 27 LEU B CA 7
ATOM 18864 C C . LEU B 1 27 ? 139.162 -0.948 4.269 1.00 0.00 27 LEU B C 7
ATOM 18865 O O . LEU B 1 27 ? 139.769 -1.960 3.915 1.00 0.00 27 LEU B O 7
ATOM 18881 N N . GLY B 1 28 ? 139.449 -0.286 5.376 1.00 0.00 28 GLY B N 7
ATOM 18882 C CA . GLY B 1 28 ? 140.524 -0.730 6.256 1.00 0.00 28 GLY B CA 7
ATOM 18883 C C . GLY B 1 28 ? 140.590 0.124 7.512 1.00 0.00 28 GLY B C 7
ATOM 18884 O O . GLY B 1 28 ? 140.671 -0.383 8.630 1.00 0.00 28 GLY B O 7
ATOM 18888 N N . SER B 1 29 ? 140.566 1.433 7.295 1.00 0.00 29 SER B N 7
ATOM 18889 C CA . SER B 1 29 ? 140.635 2.405 8.379 1.00 0.00 29 SER B CA 7
ATOM 18890 C C . SER B 1 29 ? 141.645 1.995 9.441 1.00 0.00 29 SER B C 7
ATOM 18891 O O . SER B 1 29 ? 141.304 1.315 10.408 1.00 0.00 29 SER B O 7
ATOM 18899 N N . SER B 1 30 ? 142.890 2.426 9.250 1.00 0.00 30 SER B N 7
ATOM 18900 C CA . SER B 1 30 ? 143.959 2.115 10.193 1.00 0.00 30 SER B CA 7
ATOM 18901 C C . SER B 1 30 ? 144.417 0.674 10.020 1.00 0.00 30 SER B C 7
ATOM 18902 O O . SER B 1 30 ? 145.564 0.337 10.315 1.00 0.00 30 SER B O 7
ATOM 18910 N N . GLY B 1 31 ? 143.512 -0.174 9.547 1.00 0.00 31 GLY B N 7
ATOM 18911 C CA . GLY B 1 31 ? 143.836 -1.574 9.348 1.00 0.00 31 GLY B CA 7
ATOM 18912 C C . GLY B 1 31 ? 144.636 -1.781 8.077 1.00 0.00 31 GLY B C 7
ATOM 18913 O O . GLY B 1 31 ? 145.072 -2.895 7.790 1.00 0.00 31 GLY B O 7
ATOM 18917 N N . ASN B 1 32 ? 144.828 -0.707 7.319 1.00 0.00 32 ASN B N 7
ATOM 18918 C CA . ASN B 1 32 ? 145.577 -0.807 6.071 1.00 0.00 32 ASN B CA 7
ATOM 18919 C C . ASN B 1 32 ? 146.061 0.563 5.637 1.00 0.00 32 ASN B C 7
ATOM 18920 O O . ASN B 1 32 ? 146.919 0.671 4.776 1.00 0.00 32 ASN B O 7
ATOM 18931 N N . GLU B 1 33 ? 145.541 1.597 6.275 1.00 0.00 33 GLU B N 7
ATOM 18932 C CA . GLU B 1 33 ? 145.943 2.964 5.972 1.00 0.00 33 GLU B CA 7
ATOM 18933 C C . GLU B 1 33 ? 147.408 3.114 6.322 1.00 0.00 33 GLU B C 7
ATOM 18934 O O . GLU B 1 33 ? 148.074 4.074 5.932 1.00 0.00 33 GLU B O 7
ATOM 18946 N N . GLN B 1 34 ? 147.889 2.139 7.073 1.00 0.00 34 GLN B N 7
ATOM 18947 C CA . GLN B 1 34 ? 149.280 2.150 7.493 1.00 0.00 34 GLN B CA 7
ATOM 18948 C C . GLN B 1 34 ? 150.162 1.934 6.268 1.00 0.00 34 GLN B C 7
ATOM 18949 O O . GLN B 1 34 ? 151.037 2.750 5.979 1.00 0.00 34 GLN B O 7
ATOM 18963 N N . GLU B 1 35 ? 149.954 0.829 5.568 1.00 0.00 35 GLU B N 7
ATOM 18964 C CA . GLU B 1 35 ? 150.773 0.521 4.395 1.00 0.00 35 GLU B CA 7
ATOM 18965 C C . GLU B 1 35 ? 150.555 1.549 3.286 1.00 0.00 35 GLU B C 7
ATOM 18966 O O . GLU B 1 35 ? 151.409 1.729 2.416 1.00 0.00 35 GLU B O 7
ATOM 18978 N N . LEU B 1 36 ? 149.427 2.238 3.345 1.00 0.00 36 LEU B N 7
ATOM 18979 C CA . LEU B 1 36 ? 149.127 3.274 2.358 1.00 0.00 36 LEU B CA 7
ATOM 18980 C C . LEU B 1 36 ? 149.986 4.517 2.594 1.00 0.00 36 LEU B C 7
ATOM 18981 O O . LEU B 1 36 ? 150.396 5.179 1.640 1.00 0.00 36 LEU B O 7
ATOM 18997 N N . LEU B 1 37 ? 150.212 4.850 3.872 1.00 0.00 37 LEU B N 7
ATOM 18998 C CA . LEU B 1 37 ? 150.979 6.049 4.232 1.00 0.00 37 LEU B CA 7
ATOM 18999 C C . LEU B 1 37 ? 152.356 5.736 4.826 1.00 0.00 37 LEU B C 7
ATOM 19000 O O . LEU B 1 37 ? 153.097 6.658 5.164 1.00 0.00 37 LEU B O 7
ATOM 19016 N N . GLU B 1 38 ? 152.714 4.461 4.959 1.00 0.00 38 GLU B N 7
ATOM 19017 C CA . GLU B 1 38 ? 154.022 4.123 5.522 1.00 0.00 38 GLU B CA 7
ATOM 19018 C C . GLU B 1 38 ? 155.140 4.445 4.537 1.00 0.00 38 GLU B C 7
ATOM 19019 O O . GLU B 1 38 ? 156.110 5.117 4.886 1.00 0.00 38 GLU B O 7
ATOM 19031 N N . LEU B 1 39 ? 155.014 3.939 3.313 1.00 0.00 39 LEU B N 7
ATOM 19032 C CA . LEU B 1 39 ? 156.041 4.154 2.302 1.00 0.00 39 LEU B CA 7
ATOM 19033 C C . LEU B 1 39 ? 156.289 5.640 2.107 1.00 0.00 39 LEU B C 7
ATOM 19034 O O . LEU B 1 39 ? 157.427 6.065 1.933 1.00 0.00 39 LEU B O 7
ATOM 19050 N N . ASP B 1 40 ? 155.229 6.428 2.156 1.00 0.00 40 ASP B N 7
ATOM 19051 C CA . ASP B 1 40 ? 155.363 7.866 1.996 1.00 0.00 40 ASP B CA 7
ATOM 19052 C C . ASP B 1 40 ? 156.367 8.426 3.005 1.00 0.00 40 ASP B C 7
ATOM 19053 O O . ASP B 1 40 ? 157.080 9.387 2.717 1.00 0.00 40 ASP B O 7
ATOM 19062 N N . LYS B 1 41 ? 156.408 7.822 4.190 1.00 0.00 41 LYS B N 7
ATOM 19063 C CA . LYS B 1 41 ? 157.319 8.271 5.242 1.00 0.00 41 LYS B CA 7
ATOM 19064 C C . LYS B 1 41 ? 158.720 7.674 5.078 1.00 0.00 41 LYS B C 7
ATOM 19065 O O . LYS B 1 41 ? 159.714 8.399 5.070 1.00 0.00 41 LYS B O 7
ATOM 19084 N N . TRP B 1 42 ? 158.789 6.350 4.969 1.00 0.00 42 TRP B N 7
ATOM 19085 C CA . TRP B 1 42 ? 160.078 5.669 4.833 1.00 0.00 42 TRP B CA 7
ATOM 19086 C C . TRP B 1 42 ? 160.766 6.032 3.512 1.00 0.00 42 TRP B C 7
ATOM 19087 O O . TRP B 1 42 ? 161.992 6.099 3.442 1.00 0.00 42 TRP B O 7
ATOM 19108 N N . ALA B 1 43 ? 159.970 6.272 2.478 1.00 0.00 43 ALA B N 7
ATOM 19109 C CA . ALA B 1 43 ? 160.497 6.638 1.168 1.00 0.00 43 ALA B CA 7
ATOM 19110 C C . ALA B 1 43 ? 161.391 7.851 1.290 1.00 0.00 43 ALA B C 7
ATOM 19111 O O . ALA B 1 43 ? 162.411 7.963 0.615 1.00 0.00 43 ALA B O 7
ATOM 19118 N N . SER B 1 44 ? 160.981 8.768 2.153 1.00 0.00 44 SER B N 7
ATOM 19119 C CA . SER B 1 44 ? 161.729 9.989 2.355 1.00 0.00 44 SER B CA 7
ATOM 19120 C C . SER B 1 44 ? 163.153 9.663 2.758 1.00 0.00 44 SER B C 7
ATOM 19121 O O . SER B 1 44 ? 164.095 10.005 2.042 1.00 0.00 44 SER B O 7
ATOM 19129 N N . LEU B 1 45 ? 163.325 8.991 3.892 1.00 0.00 45 LEU B N 7
ATOM 19130 C CA . LEU B 1 45 ? 164.664 8.628 4.332 1.00 0.00 45 LEU B CA 7
ATOM 19131 C C . LEU B 1 45 ? 165.305 7.642 3.362 1.00 0.00 45 LEU B C 7
ATOM 19132 O O . LEU B 1 45 ? 166.428 7.841 2.918 1.00 0.00 45 LEU B O 7
ATOM 19148 N N . TRP B 1 46 ? 164.583 6.562 3.063 1.00 0.00 46 TRP B N 7
ATOM 19149 C CA . TRP B 1 46 ? 165.092 5.527 2.163 1.00 0.00 46 TRP B CA 7
ATOM 19150 C C . TRP B 1 46 ? 165.723 6.145 0.922 1.00 0.00 46 TRP B C 7
ATOM 19151 O O . TRP B 1 46 ? 166.664 5.591 0.354 1.00 0.00 46 TRP B O 7
ATOM 19172 N N . ASN B 1 47 ? 165.187 7.280 0.487 1.00 0.00 47 ASN B N 7
ATOM 19173 C CA . ASN B 1 47 ? 165.698 7.938 -0.709 1.00 0.00 47 ASN B CA 7
ATOM 19174 C C . ASN B 1 47 ? 167.162 8.314 -0.517 1.00 0.00 47 ASN B C 7
ATOM 19175 O O . ASN B 1 47 ? 167.897 8.478 -1.487 1.00 0.00 47 ASN B O 7
ATOM 19186 N N . TRP B 1 48 ? 167.582 8.436 0.738 1.00 0.00 48 TRP B N 7
ATOM 19187 C CA . TRP B 1 48 ? 168.970 8.776 1.048 1.00 0.00 48 TRP B CA 7
ATOM 19188 C C . TRP B 1 48 ? 169.899 7.923 0.227 1.00 0.00 48 TRP B C 7
ATOM 19189 O O . TRP B 1 48 ? 170.905 8.396 -0.281 1.00 0.00 48 TRP B O 7
ATOM 19210 N N . PHE B 1 49 ? 169.544 6.656 0.104 1.00 0.00 49 PHE B N 7
ATOM 19211 C CA . PHE B 1 49 ? 170.357 5.714 -0.660 1.00 0.00 49 PHE B CA 7
ATOM 19212 C C . PHE B 1 49 ? 170.791 6.330 -1.986 1.00 0.00 49 PHE B C 7
ATOM 19213 O O . PHE B 1 49 ? 171.746 5.869 -2.611 1.00 0.00 49 PHE B O 7
ATOM 19230 N N . ASN B 1 50 ? 170.088 7.376 -2.408 1.00 0.00 50 ASN B N 7
ATOM 19231 C CA . ASN B 1 50 ? 170.408 8.043 -3.643 1.00 0.00 50 ASN B CA 7
ATOM 19232 C C . ASN B 1 50 ? 171.739 8.774 -3.527 1.00 0.00 50 ASN B C 7
ATOM 19233 O O . ASN B 1 50 ? 172.546 8.728 -4.442 1.00 0.00 50 ASN B O 7
ATOM 19244 N N . ILE B 1 51 ? 171.972 9.447 -2.400 1.00 0.00 51 ILE B N 7
ATOM 19245 C CA . ILE B 1 51 ? 173.218 10.190 -2.236 1.00 0.00 51 ILE B CA 7
ATOM 19246 C C . ILE B 1 51 ? 174.431 9.281 -2.447 1.00 0.00 51 ILE B C 7
ATOM 19247 O O . ILE B 1 51 ? 175.451 9.722 -2.965 1.00 0.00 51 ILE B O 7
ATOM 19263 N N . THR B 1 52 ? 174.308 8.016 -2.063 1.00 0.00 52 THR B N 7
ATOM 19264 C CA . THR B 1 52 ? 175.389 7.047 -2.229 1.00 0.00 52 THR B CA 7
ATOM 19265 C C . THR B 1 52 ? 175.362 6.453 -3.634 1.00 0.00 52 THR B C 7
ATOM 19266 O O . THR B 1 52 ? 176.356 5.910 -4.116 1.00 0.00 52 THR B O 7
ATOM 19277 N N . ASN B 1 53 ? 174.203 6.553 -4.273 1.00 0.00 53 ASN B N 7
ATOM 19278 C CA . ASN B 1 53 ? 174.044 6.007 -5.618 1.00 0.00 53 ASN B CA 7
ATOM 19279 C C . ASN B 1 53 ? 174.921 6.760 -6.621 1.00 0.00 53 ASN B C 7
ATOM 19280 O O . ASN B 1 53 ? 175.735 6.150 -7.306 1.00 0.00 53 ASN B O 7
ATOM 19291 N N . TRP B 1 54 ? 174.736 8.075 -6.714 1.00 0.00 54 TRP B N 7
ATOM 19292 C CA . TRP B 1 54 ? 175.509 8.895 -7.656 1.00 0.00 54 TRP B CA 7
ATOM 19293 C C . TRP B 1 54 ? 176.940 9.080 -7.164 1.00 0.00 54 TRP B C 7
ATOM 19294 O O . TRP B 1 54 ? 177.840 9.376 -7.943 1.00 0.00 54 TRP B O 7
ATOM 19315 N N . LEU B 1 55 ? 177.123 8.937 -5.862 1.00 0.00 55 LEU B N 7
ATOM 19316 C CA . LEU B 1 55 ? 178.441 9.117 -5.262 1.00 0.00 55 LEU B CA 7
ATOM 19317 C C . LEU B 1 55 ? 179.516 8.408 -6.087 1.00 0.00 55 LEU B C 7
ATOM 19318 O O . LEU B 1 55 ? 180.559 8.986 -6.376 1.00 0.00 55 LEU B O 7
ATOM 19334 N N . TRP B 1 56 ? 179.272 7.150 -6.434 1.00 0.00 56 TRP B N 7
ATOM 19335 C CA . TRP B 1 56 ? 180.253 6.367 -7.197 1.00 0.00 56 TRP B CA 7
ATOM 19336 C C . TRP B 1 56 ? 180.598 7.032 -8.525 1.00 0.00 56 TRP B C 7
ATOM 19337 O O . TRP B 1 56 ? 181.545 6.634 -9.203 1.00 0.00 56 TRP B O 7
ATOM 19358 N N . TYR B 1 57 ? 179.834 8.052 -8.881 1.00 0.00 57 TYR B N 7
ATOM 19359 C CA . TYR B 1 57 ? 180.083 8.770 -10.122 1.00 0.00 57 TYR B CA 7
ATOM 19360 C C . TYR B 1 57 ? 181.382 9.552 -10.010 1.00 0.00 57 TYR B C 7
ATOM 19361 O O . TYR B 1 57 ? 182.233 9.493 -10.899 1.00 0.00 57 TYR B O 7
ATOM 19379 N N . ILE B 1 58 ? 181.510 10.289 -8.905 1.00 0.00 58 ILE B N 7
ATOM 19380 C CA . ILE B 1 58 ? 182.699 11.106 -8.651 1.00 0.00 58 ILE B CA 7
ATOM 19381 C C . ILE B 1 58 ? 183.342 10.737 -7.316 1.00 0.00 58 ILE B C 7
ATOM 19382 O O . ILE B 1 58 ? 184.207 11.455 -6.815 1.00 0.00 58 ILE B O 7
ATOM 19398 N N . LYS B 1 59 ? 182.915 9.619 -6.739 1.00 0.00 59 LYS B N 7
ATOM 19399 C CA . LYS B 1 59 ? 183.461 9.181 -5.461 1.00 0.00 59 LYS B CA 7
ATOM 19400 C C . LYS B 1 59 ? 183.415 10.315 -4.443 1.00 0.00 59 LYS B C 7
ATOM 19401 O O . LYS B 1 59 ? 184.033 10.176 -3.400 1.00 0.00 59 LYS B O 7
ATOM 19421 N N . GLY C 1 1 ? 111.661 11.415 3.700 1.00 0.00 1 GLY C N 7
ATOM 19422 C CA . GLY C 1 1 ? 112.791 11.658 2.759 1.00 0.00 1 GLY C CA 7
ATOM 19423 C C . GLY C 1 1 ? 113.806 10.526 2.877 1.00 0.00 1 GLY C C 7
ATOM 19424 O O . GLY C 1 1 ? 114.900 10.717 3.410 1.00 0.00 1 GLY C O 7
ATOM 19430 N N . TYR C 1 2 ? 113.434 9.350 2.378 1.00 0.00 2 TYR C N 7
ATOM 19431 C CA . TYR C 1 2 ? 114.316 8.187 2.431 1.00 0.00 2 TYR C CA 7
ATOM 19432 C C . TYR C 1 2 ? 115.089 8.039 1.125 1.00 0.00 2 TYR C C 7
ATOM 19433 O O . TYR C 1 2 ? 114.537 7.607 0.114 1.00 0.00 2 TYR C O 7
ATOM 19451 N N . ILE C 1 3 ? 116.369 8.407 1.157 1.00 0.00 3 ILE C N 7
ATOM 19452 C CA . ILE C 1 3 ? 117.216 8.317 -0.030 1.00 0.00 3 ILE C CA 7
ATOM 19453 C C . ILE C 1 3 ? 116.543 9.025 -1.221 1.00 0.00 3 ILE C C 7
ATOM 19454 O O . ILE C 1 3 ? 115.675 8.439 -1.871 1.00 0.00 3 ILE C O 7
ATOM 19470 N N . PRO C 1 4 ? 116.889 10.265 -1.519 1.00 0.00 4 PRO C N 7
ATOM 19471 C CA . PRO C 1 4 ? 116.253 11.017 -2.644 1.00 0.00 4 PRO C CA 7
ATOM 19472 C C . PRO C 1 4 ? 116.120 10.199 -3.932 1.00 0.00 4 PRO C C 7
ATOM 19473 O O . PRO C 1 4 ? 115.013 9.811 -4.298 1.00 0.00 4 PRO C O 7
ATOM 19484 N N . GLU C 1 5 ? 117.241 9.940 -4.611 1.00 0.00 5 GLU C N 7
ATOM 19485 C CA . GLU C 1 5 ? 117.238 9.170 -5.859 1.00 0.00 5 GLU C CA 7
ATOM 19486 C C . GLU C 1 5 ? 118.626 9.216 -6.492 1.00 0.00 5 GLU C C 7
ATOM 19487 O O . GLU C 1 5 ? 119.180 10.294 -6.701 1.00 0.00 5 GLU C O 7
ATOM 19499 N N . ALA C 1 6 ? 119.182 8.045 -6.792 1.00 0.00 6 ALA C N 7
ATOM 19500 C CA . ALA C 1 6 ? 120.509 7.979 -7.399 1.00 0.00 6 ALA C CA 7
ATOM 19501 C C . ALA C 1 6 ? 120.394 7.943 -8.934 1.00 0.00 6 ALA C C 7
ATOM 19502 O O . ALA C 1 6 ? 119.483 7.306 -9.459 1.00 0.00 6 ALA C O 7
ATOM 19509 N N . PRO C 1 7 ? 121.283 8.588 -9.671 1.00 0.00 7 PRO C N 7
ATOM 19510 C CA . PRO C 1 7 ? 121.221 8.572 -11.162 1.00 0.00 7 PRO C CA 7
ATOM 19511 C C . PRO C 1 7 ? 121.665 7.229 -11.737 1.00 0.00 7 PRO C C 7
ATOM 19512 O O . PRO C 1 7 ? 122.298 6.432 -11.043 1.00 0.00 7 PRO C O 7
ATOM 19523 N N . ARG C 1 8 ? 121.325 6.994 -13.004 1.00 0.00 8 ARG C N 7
ATOM 19524 C CA . ARG C 1 8 ? 121.684 5.751 -13.685 1.00 0.00 8 ARG C CA 7
ATOM 19525 C C . ARG C 1 8 ? 122.518 6.050 -14.926 1.00 0.00 8 ARG C C 7
ATOM 19526 O O . ARG C 1 8 ? 121.972 6.309 -15.999 1.00 0.00 8 ARG C O 7
ATOM 19547 N N . ASP C 1 9 ? 123.841 6.013 -14.766 1.00 0.00 9 ASP C N 7
ATOM 19548 C CA . ASP C 1 9 ? 124.756 6.282 -15.874 1.00 0.00 9 ASP C CA 7
ATOM 19549 C C . ASP C 1 9 ? 125.873 5.244 -15.906 1.00 0.00 9 ASP C C 7
ATOM 19550 O O . ASP C 1 9 ? 126.842 5.384 -16.651 1.00 0.00 9 ASP C O 7
ATOM 19559 N N . GLY C 1 10 ? 125.726 4.203 -15.092 1.00 0.00 10 GLY C N 7
ATOM 19560 C CA . GLY C 1 10 ? 126.726 3.139 -15.032 1.00 0.00 10 GLY C CA 7
ATOM 19561 C C . GLY C 1 10 ? 127.713 3.382 -13.895 1.00 0.00 10 GLY C C 7
ATOM 19562 O O . GLY C 1 10 ? 128.559 2.538 -13.604 1.00 0.00 10 GLY C O 7
ATOM 19566 N N . GLN C 1 11 ? 127.596 4.540 -13.255 1.00 0.00 11 GLN C N 7
ATOM 19567 C CA . GLN C 1 11 ? 128.481 4.884 -12.150 1.00 0.00 11 GLN C CA 7
ATOM 19568 C C . GLN C 1 11 ? 127.893 4.394 -10.830 1.00 0.00 11 GLN C C 7
ATOM 19569 O O . GLN C 1 11 ? 126.797 3.834 -10.805 1.00 0.00 11 GLN C O 7
ATOM 19583 N N . ALA C 1 12 ? 128.632 4.614 -9.741 1.00 0.00 12 ALA C N 7
ATOM 19584 C CA . ALA C 1 12 ? 128.188 4.198 -8.412 1.00 0.00 12 ALA C CA 7
ATOM 19585 C C . ALA C 1 12 ? 128.231 5.381 -7.453 1.00 0.00 12 ALA C C 7
ATOM 19586 O O . ALA C 1 12 ? 129.048 6.275 -7.617 1.00 0.00 12 ALA C O 7
ATOM 19593 N N . TYR C 1 13 ? 127.347 5.376 -6.458 1.00 0.00 13 TYR C N 7
ATOM 19594 C CA . TYR C 1 13 ? 127.295 6.449 -5.476 1.00 0.00 13 TYR C CA 7
ATOM 19595 C C . TYR C 1 13 ? 126.908 5.873 -4.120 1.00 0.00 13 TYR C C 7
ATOM 19596 O O . TYR C 1 13 ? 126.293 4.808 -4.056 1.00 0.00 13 TYR C O 7
ATOM 19614 N N . VAL C 1 14 ? 127.274 6.576 -3.047 1.00 0.00 14 VAL C N 7
ATOM 19615 C CA . VAL C 1 14 ? 126.963 6.115 -1.686 1.00 0.00 14 VAL C CA 7
ATOM 19616 C C . VAL C 1 14 ? 125.987 7.072 -1.011 1.00 0.00 14 VAL C C 7
ATOM 19617 O O . VAL C 1 14 ? 125.621 8.102 -1.579 1.00 0.00 14 VAL C O 7
ATOM 19630 N N . ARG C 1 15 ? 125.572 6.725 0.203 1.00 0.00 15 ARG C N 7
ATOM 19631 C CA . ARG C 1 15 ? 124.642 7.561 0.949 1.00 0.00 15 ARG C CA 7
ATOM 19632 C C . ARG C 1 15 ? 125.409 8.526 1.843 1.00 0.00 15 ARG C C 7
ATOM 19633 O O . ARG C 1 15 ? 125.984 8.127 2.854 1.00 0.00 15 ARG C O 7
ATOM 19654 N N . LYS C 1 16 ? 125.409 9.796 1.458 1.00 0.00 16 LYS C N 7
ATOM 19655 C CA . LYS C 1 16 ? 126.105 10.826 2.220 1.00 0.00 16 LYS C CA 7
ATOM 19656 C C . LYS C 1 16 ? 125.331 12.135 2.147 1.00 0.00 16 LYS C C 7
ATOM 19657 O O . LYS C 1 16 ? 124.850 12.514 1.078 1.00 0.00 16 LYS C O 7
ATOM 19676 N N . ASP C 1 17 ? 125.231 12.823 3.285 1.00 0.00 17 ASP C N 7
ATOM 19677 C CA . ASP C 1 17 ? 124.523 14.099 3.345 1.00 0.00 17 ASP C CA 7
ATOM 19678 C C . ASP C 1 17 ? 123.255 14.062 2.496 1.00 0.00 17 ASP C C 7
ATOM 19679 O O . ASP C 1 17 ? 122.912 15.045 1.840 1.00 0.00 17 ASP C O 7
ATOM 19688 N N . GLY C 1 18 ? 122.560 12.927 2.511 1.00 0.00 18 GLY C N 7
ATOM 19689 C CA . GLY C 1 18 ? 121.333 12.793 1.735 1.00 0.00 18 GLY C CA 7
ATOM 19690 C C . GLY C 1 18 ? 121.578 13.092 0.257 1.00 0.00 18 GLY C C 7
ATOM 19691 O O . GLY C 1 18 ? 120.763 13.753 -0.388 1.00 0.00 18 GLY C O 7
ATOM 19695 N N . GLU C 1 19 ? 122.700 12.611 -0.281 1.00 0.00 19 GLU C N 7
ATOM 19696 C CA . GLU C 1 19 ? 123.011 12.854 -1.680 1.00 0.00 19 GLU C CA 7
ATOM 19697 C C . GLU C 1 19 ? 123.880 11.736 -2.241 1.00 0.00 19 GLU C C 7
ATOM 19698 O O . GLU C 1 19 ? 124.513 10.993 -1.493 1.00 0.00 19 GLU C O 7
ATOM 19710 N N . TRP C 1 20 ? 123.910 11.630 -3.564 1.00 0.00 20 TRP C N 7
ATOM 19711 C CA . TRP C 1 20 ? 124.710 10.606 -4.219 1.00 0.00 20 TRP C CA 7
ATOM 19712 C C . TRP C 1 20 ? 126.158 11.064 -4.313 1.00 0.00 20 TRP C C 7
ATOM 19713 O O . TRP C 1 20 ? 126.442 12.140 -4.840 1.00 0.00 20 TRP C O 7
ATOM 19734 N N . VAL C 1 21 ? 127.056 10.240 -3.777 1.00 0.00 21 VAL C N 7
ATOM 19735 C CA . VAL C 1 21 ? 128.481 10.571 -3.783 1.00 0.00 21 VAL C CA 7
ATOM 19736 C C . VAL C 1 21 ? 129.323 9.412 -4.292 1.00 0.00 21 VAL C C 7
ATOM 19737 O O . VAL C 1 21 ? 129.341 8.328 -3.715 1.00 0.00 21 VAL C O 7
ATOM 19750 N N . LEU C 1 22 ? 130.007 9.667 -5.399 1.00 0.00 22 LEU C N 7
ATOM 19751 C CA . LEU C 1 22 ? 130.846 8.668 -6.021 1.00 0.00 22 LEU C CA 7
ATOM 19752 C C . LEU C 1 22 ? 131.689 7.983 -4.966 1.00 0.00 22 LEU C C 7
ATOM 19753 O O . LEU C 1 22 ? 132.491 8.617 -4.280 1.00 0.00 22 LEU C O 7
ATOM 19769 N N . LEU C 1 23 ? 131.499 6.680 -4.844 1.00 0.00 23 LEU C N 7
ATOM 19770 C CA . LEU C 1 23 ? 132.243 5.906 -3.871 1.00 0.00 23 LEU C CA 7
ATOM 19771 C C . LEU C 1 23 ? 133.736 6.101 -4.092 1.00 0.00 23 LEU C C 7
ATOM 19772 O O . LEU C 1 23 ? 134.514 6.102 -3.136 1.00 0.00 23 LEU C O 7
ATOM 19788 N N . SER C 1 24 ? 134.144 6.247 -5.351 1.00 0.00 24 SER C N 7
ATOM 19789 C CA . SER C 1 24 ? 135.552 6.418 -5.675 1.00 0.00 24 SER C CA 7
ATOM 19790 C C . SER C 1 24 ? 136.172 7.569 -4.900 1.00 0.00 24 SER C C 7
ATOM 19791 O O . SER C 1 24 ? 137.370 7.556 -4.615 1.00 0.00 24 SER C O 7
ATOM 19799 N N . THR C 1 25 ? 135.362 8.557 -4.538 1.00 0.00 25 THR C N 7
ATOM 19800 C CA . THR C 1 25 ? 135.865 9.689 -3.775 1.00 0.00 25 THR C CA 7
ATOM 19801 C C . THR C 1 25 ? 136.263 9.234 -2.380 1.00 0.00 25 THR C C 7
ATOM 19802 O O . THR C 1 25 ? 137.104 9.848 -1.724 1.00 0.00 25 THR C O 7
ATOM 19813 N N . PHE C 1 26 ? 135.635 8.152 -1.931 1.00 0.00 26 PHE C N 7
ATOM 19814 C CA . PHE C 1 26 ? 135.905 7.613 -0.608 1.00 0.00 26 PHE C CA 7
ATOM 19815 C C . PHE C 1 26 ? 137.059 6.624 -0.650 1.00 0.00 26 PHE C C 7
ATOM 19816 O O . PHE C 1 26 ? 137.766 6.449 0.342 1.00 0.00 26 PHE C O 7
ATOM 19833 N N . LEU C 1 27 ? 137.275 5.998 -1.803 1.00 0.00 27 LEU C N 7
ATOM 19834 C CA . LEU C 1 27 ? 138.383 5.062 -1.933 1.00 0.00 27 LEU C CA 7
ATOM 19835 C C . LEU C 1 27 ? 139.680 5.846 -2.089 1.00 0.00 27 LEU C C 7
ATOM 19836 O O . LEU C 1 27 ? 140.772 5.279 -2.072 1.00 0.00 27 LEU C O 7
ATOM 19852 N N . GLY C 1 28 ? 139.535 7.158 -2.250 1.00 0.00 28 GLY C N 7
ATOM 19853 C CA . GLY C 1 28 ? 140.684 8.037 -2.422 1.00 0.00 28 GLY C CA 7
ATOM 19854 C C . GLY C 1 28 ? 140.937 8.299 -3.901 1.00 0.00 28 GLY C C 7
ATOM 19855 O O . GLY C 1 28 ? 140.847 9.435 -4.364 1.00 0.00 28 GLY C O 7
ATOM 19859 N N . SER C 1 29 ? 141.234 7.229 -4.632 1.00 0.00 29 SER C N 7
ATOM 19860 C CA . SER C 1 29 ? 141.493 7.319 -6.069 1.00 0.00 29 SER C CA 7
ATOM 19861 C C . SER C 1 29 ? 142.649 8.270 -6.372 1.00 0.00 29 SER C C 7
ATOM 19862 O O . SER C 1 29 ? 142.759 9.341 -5.780 1.00 0.00 29 SER C O 7
ATOM 19870 N N . SER C 1 30 ? 143.503 7.860 -7.311 1.00 0.00 30 SER C N 7
ATOM 19871 C CA . SER C 1 30 ? 144.655 8.668 -7.705 1.00 0.00 30 SER C CA 7
ATOM 19872 C C . SER C 1 30 ? 145.311 9.299 -6.483 1.00 0.00 30 SER C C 7
ATOM 19873 O O . SER C 1 30 ? 145.639 10.485 -6.483 1.00 0.00 30 SER C O 7
ATOM 19881 N N . GLY C 1 31 ? 145.495 8.495 -5.443 1.00 0.00 31 GLY C N 7
ATOM 19882 C CA . GLY C 1 31 ? 146.108 8.981 -4.217 1.00 0.00 31 GLY C CA 7
ATOM 19883 C C . GLY C 1 31 ? 146.627 7.826 -3.379 1.00 0.00 31 GLY C C 7
ATOM 19884 O O . GLY C 1 31 ? 147.141 8.026 -2.278 1.00 0.00 31 GLY C O 7
ATOM 19888 N N . ASN C 1 32 ? 146.476 6.618 -3.899 1.00 0.00 32 ASN C N 7
ATOM 19889 C CA . ASN C 1 32 ? 146.923 5.436 -3.179 1.00 0.00 32 ASN C CA 7
ATOM 19890 C C . ASN C 1 32 ? 147.056 4.253 -4.124 1.00 0.00 32 ASN C C 7
ATOM 19891 O O . ASN C 1 32 ? 147.791 3.319 -3.840 1.00 0.00 32 ASN C O 7
ATOM 19902 N N . GLU C 1 33 ? 146.384 4.326 -5.268 1.00 0.00 33 GLU C N 7
ATOM 19903 C CA . GLU C 1 33 ? 146.474 3.263 -6.262 1.00 0.00 33 GLU C CA 7
ATOM 19904 C C . GLU C 1 33 ? 147.911 3.204 -6.741 1.00 0.00 33 GLU C C 7
ATOM 19905 O O . GLU C 1 33 ? 148.349 2.251 -7.385 1.00 0.00 33 GLU C O 7
ATOM 19917 N N . GLN C 1 34 ? 148.617 4.269 -6.411 1.00 0.00 34 GLN C N 7
ATOM 19918 C CA . GLN C 1 34 ? 150.010 4.390 -6.800 1.00 0.00 34 GLN C CA 7
ATOM 19919 C C . GLN C 1 34 ? 150.813 3.327 -6.060 1.00 0.00 34 GLN C C 7
ATOM 19920 O O . GLN C 1 34 ? 151.517 2.534 -6.684 1.00 0.00 34 GLN C O 7
ATOM 19934 N N . GLU C 1 35 ? 150.717 3.309 -4.737 1.00 0.00 35 GLU C N 7
ATOM 19935 C CA . GLU C 1 35 ? 151.460 2.330 -3.945 1.00 0.00 35 GLU C CA 7
ATOM 19936 C C . GLU C 1 35 ? 150.961 0.910 -4.227 1.00 0.00 35 GLU C C 7
ATOM 19937 O O . GLU C 1 35 ? 151.682 -0.066 -4.020 1.00 0.00 35 GLU C O 7
ATOM 19949 N N . LEU C 1 36 ? 149.733 0.811 -4.721 1.00 0.00 36 LEU C N 7
ATOM 19950 C CA . LEU C 1 36 ? 149.154 -0.492 -5.054 1.00 0.00 36 LEU C CA 7
ATOM 19951 C C . LEU C 1 36 ? 149.793 -1.076 -6.317 1.00 0.00 36 LEU C C 7
ATOM 19952 O O . LEU C 1 36 ? 150.094 -2.269 -6.370 1.00 0.00 36 LEU C O 7
ATOM 19968 N N . LEU C 1 37 ? 149.957 -0.238 -7.340 1.00 0.00 37 LEU C N 7
ATOM 19969 C CA . LEU C 1 37 ? 150.516 -0.691 -8.617 1.00 0.00 37 LEU C CA 7
ATOM 19970 C C . LEU C 1 37 ? 152.014 -0.414 -8.740 1.00 0.00 37 LEU C C 7
ATOM 19971 O O . LEU C 1 37 ? 152.640 -0.835 -9.713 1.00 0.00 37 LEU C O 7
ATOM 19987 N N . GLU C 1 38 ? 152.595 0.289 -7.776 1.00 0.00 38 GLU C N 7
ATOM 19988 C CA . GLU C 1 38 ? 154.023 0.592 -7.837 1.00 0.00 38 GLU C CA 7
ATOM 19989 C C . GLU C 1 38 ? 154.860 -0.653 -7.568 1.00 0.00 38 GLU C C 7
ATOM 19990 O O . GLU C 1 38 ? 155.785 -0.961 -8.319 1.00 0.00 38 GLU C O 7
ATOM 20002 N N . LEU C 1 39 ? 154.563 -1.343 -6.471 1.00 0.00 39 LEU C N 7
ATOM 20003 C CA . LEU C 1 39 ? 155.333 -2.522 -6.093 1.00 0.00 39 LEU C CA 7
ATOM 20004 C C . LEU C 1 39 ? 155.374 -3.513 -7.245 1.00 0.00 39 LEU C C 7
ATOM 20005 O O . LEU C 1 39 ? 156.407 -4.129 -7.503 1.00 0.00 39 LEU C O 7
ATOM 20021 N N . ASP C 1 40 ? 154.261 -3.655 -7.945 1.00 0.00 40 ASP C N 7
ATOM 20022 C CA . ASP C 1 40 ? 154.202 -4.563 -9.077 1.00 0.00 40 ASP C CA 7
ATOM 20023 C C . ASP C 1 40 ? 155.256 -4.187 -10.120 1.00 0.00 40 ASP C C 7
ATOM 20024 O O . ASP C 1 40 ? 155.783 -5.048 -10.824 1.00 0.00 40 ASP C O 7
ATOM 20033 N N . LYS C 1 41 ? 155.544 -2.891 -10.219 1.00 0.00 41 LYS C N 7
ATOM 20034 C CA . LYS C 1 41 ? 156.522 -2.396 -11.187 1.00 0.00 41 LYS C CA 7
ATOM 20035 C C . LYS C 1 41 ? 157.954 -2.512 -10.655 1.00 0.00 41 LYS C C 7
ATOM 20036 O O . LYS C 1 41 ? 158.843 -3.008 -11.348 1.00 0.00 41 LYS C O 7
ATOM 20055 N N . TRP C 1 42 ? 158.171 -2.039 -9.432 1.00 0.00 42 TRP C N 7
ATOM 20056 C CA . TRP C 1 42 ? 159.505 -2.084 -8.831 1.00 0.00 42 TRP C CA 7
ATOM 20057 C C . TRP C 1 42 ? 159.912 -3.515 -8.490 1.00 0.00 42 TRP C C 7
ATOM 20058 O O . TRP C 1 42 ? 161.092 -3.856 -8.526 1.00 0.00 42 TRP C O 7
ATOM 20079 N N . ALA C 1 43 ? 158.932 -4.348 -8.168 1.00 0.00 43 ALA C N 7
ATOM 20080 C CA . ALA C 1 43 ? 159.190 -5.740 -7.832 1.00 0.00 43 ALA C CA 7
ATOM 20081 C C . ALA C 1 43 ? 159.957 -6.412 -8.951 1.00 0.00 43 ALA C C 7
ATOM 20082 O O . ALA C 1 43 ? 160.870 -7.197 -8.712 1.00 0.00 43 ALA C O 7
ATOM 20089 N N . SER C 1 44 ? 159.562 -6.099 -10.175 1.00 0.00 44 SER C N 7
ATOM 20090 C CA . SER C 1 44 ? 160.195 -6.680 -11.341 1.00 0.00 44 SER C CA 7
ATOM 20091 C C . SER C 1 44 ? 161.686 -6.410 -11.312 1.00 0.00 44 SER C C 7
ATOM 20092 O O . SER C 1 44 ? 162.486 -7.345 -11.269 1.00 0.00 44 SER C O 7
ATOM 20100 N N . LEU C 1 45 ? 162.072 -5.139 -11.321 1.00 0.00 45 LEU C N 7
ATOM 20101 C CA . LEU C 1 45 ? 163.486 -4.800 -11.279 1.00 0.00 45 LEU C CA 7
ATOM 20102 C C . LEU C 1 45 ? 164.109 -5.278 -9.972 1.00 0.00 45 LEU C C 7
ATOM 20103 O O . LEU C 1 45 ? 165.143 -5.934 -9.976 1.00 0.00 45 LEU C O 7
ATOM 20119 N N . TRP C 1 46 ? 163.478 -4.926 -8.856 1.00 0.00 46 TRP C N 7
ATOM 20120 C CA . TRP C 1 46 ? 163.985 -5.314 -7.542 1.00 0.00 46 TRP C CA 7
ATOM 20121 C C . TRP C 1 46 ? 164.376 -6.787 -7.524 1.00 0.00 46 TRP C C 7
ATOM 20122 O O . TRP C 1 46 ? 165.315 -7.178 -6.832 1.00 0.00 46 TRP C O 7
ATOM 20143 N N . ASN C 1 47 ? 163.638 -7.606 -8.270 1.00 0.00 47 ASN C N 7
ATOM 20144 C CA . ASN C 1 47 ? 163.912 -9.038 -8.305 1.00 0.00 47 ASN C CA 7
ATOM 20145 C C . ASN C 1 47 ? 165.314 -9.300 -8.840 1.00 0.00 47 ASN C C 7
ATOM 20146 O O . ASN C 1 47 ? 165.893 -10.351 -8.579 1.00 0.00 47 ASN C O 7
ATOM 20157 N N . TRP C 1 48 ? 165.853 -8.339 -9.586 1.00 0.00 48 TRP C N 7
ATOM 20158 C CA . TRP C 1 48 ? 167.197 -8.479 -10.143 1.00 0.00 48 TRP C CA 7
ATOM 20159 C C . TRP C 1 48 ? 168.138 -8.965 -9.072 1.00 0.00 48 TRP C C 7
ATOM 20160 O O . TRP C 1 48 ? 169.013 -9.778 -9.327 1.00 0.00 48 TRP C O 7
ATOM 20181 N N . PHE C 1 49 ? 167.934 -8.459 -7.867 1.00 0.00 49 PHE C N 7
ATOM 20182 C CA . PHE C 1 49 ? 168.774 -8.845 -6.736 1.00 0.00 49 PHE C CA 7
ATOM 20183 C C . PHE C 1 49 ? 168.979 -10.356 -6.713 1.00 0.00 49 PHE C C 7
ATOM 20184 O O . PHE C 1 49 ? 169.921 -10.854 -6.094 1.00 0.00 49 PHE C O 7
ATOM 20201 N N . ASN C 1 50 ? 168.101 -11.078 -7.400 1.00 0.00 50 ASN C N 7
ATOM 20202 C CA . ASN C 1 50 ? 168.199 -12.514 -7.464 1.00 0.00 50 ASN C CA 7
ATOM 20203 C C . ASN C 1 50 ? 169.420 -12.926 -8.281 1.00 0.00 50 ASN C C 7
ATOM 20204 O O . ASN C 1 50 ? 170.116 -13.862 -7.918 1.00 0.00 50 ASN C O 7
ATOM 20215 N N . ILE C 1 51 ? 169.682 -12.229 -9.386 1.00 0.00 51 ILE C N 7
ATOM 20216 C CA . ILE C 1 51 ? 170.822 -12.589 -10.225 1.00 0.00 51 ILE C CA 7
ATOM 20217 C C . ILE C 1 51 ? 172.117 -12.601 -9.410 1.00 0.00 51 ILE C C 7
ATOM 20218 O O . ILE C 1 51 ? 173.008 -13.403 -9.672 1.00 0.00 51 ILE C O 7
ATOM 20234 N N . THR C 1 52 ? 172.202 -11.730 -8.410 1.00 0.00 52 THR C N 7
ATOM 20235 C CA . THR C 1 52 ? 173.376 -11.663 -7.542 1.00 0.00 52 THR C CA 7
ATOM 20236 C C . THR C 1 52 ? 173.257 -12.683 -6.410 1.00 0.00 52 THR C C 7
ATOM 20237 O O . THR C 1 52 ? 174.250 -13.068 -5.794 1.00 0.00 52 THR C O 7
ATOM 20248 N N . ASN C 1 53 ? 172.023 -13.096 -6.141 1.00 0.00 53 ASN C N 7
ATOM 20249 C CA . ASN C 1 53 ? 171.775 -14.057 -5.067 1.00 0.00 53 ASN C CA 7
ATOM 20250 C C . ASN C 1 53 ? 172.397 -15.416 -5.394 1.00 0.00 53 ASN C C 7
ATOM 20251 O O . ASN C 1 53 ? 173.185 -15.945 -4.610 1.00 0.00 53 ASN C O 7
ATOM 20262 N N . TRP C 1 54 ? 172.023 -15.992 -6.532 1.00 0.00 54 TRP C N 7
ATOM 20263 C CA . TRP C 1 54 ? 172.545 -17.309 -6.910 1.00 0.00 54 TRP C CA 7
ATOM 20264 C C . TRP C 1 54 ? 174.017 -17.224 -7.312 1.00 0.00 54 TRP C C 7
ATOM 20265 O O . TRP C 1 54 ? 174.820 -18.075 -6.929 1.00 0.00 54 TRP C O 7
ATOM 20286 N N . LEU C 1 55 ? 174.360 -16.206 -8.093 1.00 0.00 55 LEU C N 7
ATOM 20287 C CA . LEU C 1 55 ? 175.745 -16.056 -8.536 1.00 0.00 55 LEU C CA 7
ATOM 20288 C C . LEU C 1 55 ? 176.691 -16.178 -7.347 1.00 0.00 55 LEU C C 7
ATOM 20289 O O . LEU C 1 55 ? 177.582 -17.020 -7.339 1.00 0.00 55 LEU C O 7
ATOM 20305 N N . TRP C 1 56 ? 176.488 -15.333 -6.344 1.00 0.00 56 TRP C N 7
ATOM 20306 C CA . TRP C 1 56 ? 177.322 -15.350 -5.143 1.00 0.00 56 TRP C CA 7
ATOM 20307 C C . TRP C 1 56 ? 177.239 -16.700 -4.440 1.00 0.00 56 TRP C C 7
ATOM 20308 O O . TRP C 1 56 ? 178.172 -17.117 -3.753 1.00 0.00 56 TRP C O 7
ATOM 20329 N N . TYR C 1 57 ? 176.114 -17.378 -4.627 1.00 0.00 57 TYR C N 7
ATOM 20330 C CA . TYR C 1 57 ? 175.916 -18.686 -4.014 1.00 0.00 57 TYR C CA 7
ATOM 20331 C C . TYR C 1 57 ? 176.823 -19.723 -4.665 1.00 0.00 57 TYR C C 7
ATOM 20332 O O . TYR C 1 57 ? 177.590 -20.409 -3.989 1.00 0.00 57 TYR C O 7
ATOM 20350 N N . ILE C 1 58 ? 176.712 -19.838 -5.985 1.00 0.00 58 ILE C N 7
ATOM 20351 C CA . ILE C 1 58 ? 177.508 -20.806 -6.737 1.00 0.00 58 ILE C CA 7
ATOM 20352 C C . ILE C 1 58 ? 178.786 -20.154 -7.270 1.00 0.00 58 ILE C C 7
ATOM 20353 O O . ILE C 1 58 ? 179.534 -20.759 -8.036 1.00 0.00 58 ILE C O 7
ATOM 20369 N N . LYS C 1 59 ? 179.036 -18.919 -6.853 1.00 0.00 59 LYS C N 7
ATOM 20370 C CA . LYS C 1 59 ? 180.228 -18.205 -7.297 1.00 0.00 59 LYS C CA 7
ATOM 20371 C C . LYS C 1 59 ? 180.468 -16.976 -6.425 1.00 0.00 59 LYS C C 7
ATOM 20372 O O . LYS C 1 59 ? 180.927 -15.978 -6.956 1.00 0.00 59 LYS C O 7
ATOM 20392 N N . GLY A 1 1 ? 110.631 4.513 -8.935 1.00 0.00 1 GLY A N 8
ATOM 20393 C CA . GLY A 1 1 ? 110.328 4.826 -7.509 1.00 0.00 1 GLY A CA 8
ATOM 20394 C C . GLY A 1 1 ? 110.136 3.529 -6.734 1.00 0.00 1 GLY A C 8
ATOM 20395 O O . GLY A 1 1 ? 109.241 3.425 -5.895 1.00 0.00 1 GLY A O 8
ATOM 20401 N N . TYR A 1 2 ? 110.982 2.543 -7.020 1.00 0.00 2 TYR A N 8
ATOM 20402 C CA . TYR A 1 2 ? 110.894 1.254 -6.342 1.00 0.00 2 TYR A CA 8
ATOM 20403 C C . TYR A 1 2 ? 112.276 0.642 -6.155 1.00 0.00 2 TYR A C 8
ATOM 20404 O O . TYR A 1 2 ? 112.449 -0.574 -6.241 1.00 0.00 2 TYR A O 8
ATOM 20422 N N . ILE A 1 3 ? 113.246 1.497 -5.881 1.00 0.00 3 ILE A N 8
ATOM 20423 C CA . ILE A 1 3 ? 114.612 1.048 -5.655 1.00 0.00 3 ILE A CA 8
ATOM 20424 C C . ILE A 1 3 ? 114.840 0.681 -4.184 1.00 0.00 3 ILE A C 8
ATOM 20425 O O . ILE A 1 3 ? 115.558 -0.273 -3.891 1.00 0.00 3 ILE A O 8
ATOM 20441 N N . PRO A 1 4 ? 114.265 1.414 -3.253 1.00 0.00 4 PRO A N 8
ATOM 20442 C CA . PRO A 1 4 ? 114.446 1.135 -1.796 1.00 0.00 4 PRO A CA 8
ATOM 20443 C C . PRO A 1 4 ? 114.061 -0.297 -1.404 1.00 0.00 4 PRO A C 8
ATOM 20444 O O . PRO A 1 4 ? 112.903 -0.586 -1.114 1.00 0.00 4 PRO A O 8
ATOM 20455 N N . GLU A 1 5 ? 115.061 -1.180 -1.392 1.00 0.00 5 GLU A N 8
ATOM 20456 C CA . GLU A 1 5 ? 114.853 -2.583 -1.029 1.00 0.00 5 GLU A CA 8
ATOM 20457 C C . GLU A 1 5 ? 116.172 -3.346 -1.113 1.00 0.00 5 GLU A C 8
ATOM 20458 O O . GLU A 1 5 ? 116.570 -3.774 -2.194 1.00 0.00 5 GLU A O 8
ATOM 20470 N N . ALA A 1 6 ? 116.840 -3.503 0.034 1.00 0.00 6 ALA A N 8
ATOM 20471 C CA . ALA A 1 6 ? 118.122 -4.212 0.088 1.00 0.00 6 ALA A CA 8
ATOM 20472 C C . ALA A 1 6 ? 118.063 -5.362 1.100 1.00 0.00 6 ALA A C 8
ATOM 20473 O O . ALA A 1 6 ? 117.225 -5.348 2.002 1.00 0.00 6 ALA A O 8
ATOM 20480 N N . PRO A 1 7 ? 118.930 -6.349 0.986 1.00 0.00 7 PRO A N 8
ATOM 20481 C CA . PRO A 1 7 ? 118.952 -7.504 1.932 1.00 0.00 7 PRO A CA 8
ATOM 20482 C C . PRO A 1 7 ? 119.560 -7.134 3.282 1.00 0.00 7 PRO A C 8
ATOM 20483 O O . PRO A 1 7 ? 120.399 -6.236 3.363 1.00 0.00 7 PRO A O 8
ATOM 20494 N N . ARG A 1 8 ? 119.131 -7.840 4.328 1.00 0.00 8 ARG A N 8
ATOM 20495 C CA . ARG A 1 8 ? 119.629 -7.600 5.681 1.00 0.00 8 ARG A CA 8
ATOM 20496 C C . ARG A 1 8 ? 120.238 -8.879 6.248 1.00 0.00 8 ARG A C 8
ATOM 20497 O O . ARG A 1 8 ? 119.523 -9.738 6.764 1.00 0.00 8 ARG A O 8
ATOM 20518 N N . ASP A 1 9 ? 121.562 -8.996 6.140 1.00 0.00 9 ASP A N 8
ATOM 20519 C CA . ASP A 1 9 ? 122.274 -10.172 6.637 1.00 0.00 9 ASP A CA 8
ATOM 20520 C C . ASP A 1 9 ? 123.498 -9.750 7.444 1.00 0.00 9 ASP A C 8
ATOM 20521 O O . ASP A 1 9 ? 124.323 -10.582 7.822 1.00 0.00 9 ASP A O 8
ATOM 20530 N N . GLY A 1 10 ? 123.606 -8.451 7.703 1.00 0.00 10 GLY A N 8
ATOM 20531 C CA . GLY A 1 10 ? 124.731 -7.924 8.467 1.00 0.00 10 GLY A CA 8
ATOM 20532 C C . GLY A 1 10 ? 125.866 -7.492 7.546 1.00 0.00 10 GLY A C 8
ATOM 20533 O O . GLY A 1 10 ? 126.864 -6.928 7.997 1.00 0.00 10 GLY A O 8
ATOM 20537 N N . GLN A 1 11 ? 125.709 -7.756 6.254 1.00 0.00 11 GLN A N 8
ATOM 20538 C CA . GLN A 1 11 ? 126.728 -7.387 5.278 1.00 0.00 11 GLN A CA 8
ATOM 20539 C C . GLN A 1 11 ? 126.486 -5.972 4.769 1.00 0.00 11 GLN A C 8
ATOM 20540 O O . GLN A 1 11 ? 125.506 -5.332 5.154 1.00 0.00 11 GLN A O 8
ATOM 20554 N N . ALA A 1 12 ? 127.385 -5.494 3.903 1.00 0.00 12 ALA A N 8
ATOM 20555 C CA . ALA A 1 12 ? 127.270 -4.151 3.338 1.00 0.00 12 ALA A CA 8
ATOM 20556 C C . ALA A 1 12 ? 127.153 -4.224 1.821 1.00 0.00 12 ALA A C 8
ATOM 20557 O O . ALA A 1 12 ? 127.819 -5.036 1.188 1.00 0.00 12 ALA A O 8
ATOM 20564 N N . TYR A 1 13 ? 126.304 -3.369 1.252 1.00 0.00 13 TYR A N 8
ATOM 20565 C CA . TYR A 1 13 ? 126.104 -3.340 -0.199 1.00 0.00 13 TYR A CA 8
ATOM 20566 C C . TYR A 1 13 ? 126.000 -1.902 -0.688 1.00 0.00 13 TYR A C 8
ATOM 20567 O O . TYR A 1 13 ? 125.600 -1.019 0.069 1.00 0.00 13 TYR A O 8
ATOM 20585 N N . VAL A 1 14 ? 126.374 -1.678 -1.954 1.00 0.00 14 VAL A N 8
ATOM 20586 C CA . VAL A 1 14 ? 126.332 -0.330 -2.536 1.00 0.00 14 VAL A CA 8
ATOM 20587 C C . VAL A 1 14 ? 125.300 -0.256 -3.653 1.00 0.00 14 VAL A C 8
ATOM 20588 O O . VAL A 1 14 ? 124.702 -1.265 -4.027 1.00 0.00 14 VAL A O 8
ATOM 20601 N N . ARG A 1 15 ? 125.110 0.945 -4.186 1.00 0.00 15 ARG A N 8
ATOM 20602 C CA . ARG A 1 15 ? 124.161 1.150 -5.271 1.00 0.00 15 ARG A CA 8
ATOM 20603 C C . ARG A 1 15 ? 124.877 1.066 -6.611 1.00 0.00 15 ARG A C 8
ATOM 20604 O O . ARG A 1 15 ? 125.639 1.961 -6.970 1.00 0.00 15 ARG A O 8
ATOM 20625 N N . LYS A 1 16 ? 124.619 -0.013 -7.343 1.00 0.00 16 LYS A N 8
ATOM 20626 C CA . LYS A 1 16 ? 125.234 -0.216 -8.654 1.00 0.00 16 LYS A CA 8
ATOM 20627 C C . LYS A 1 16 ? 124.214 -0.791 -9.626 1.00 0.00 16 LYS A C 8
ATOM 20628 O O . LYS A 1 16 ? 123.542 -1.775 -9.314 1.00 0.00 16 LYS A O 8
ATOM 20647 N N . ASP A 1 17 ? 124.119 -0.177 -10.805 1.00 0.00 17 ASP A N 8
ATOM 20648 C CA . ASP A 1 17 ? 123.185 -0.630 -11.832 1.00 0.00 17 ASP A CA 8
ATOM 20649 C C . ASP A 1 17 ? 121.850 -1.027 -11.208 1.00 0.00 17 ASP A C 8
ATOM 20650 O O . ASP A 1 17 ? 121.286 -2.070 -11.537 1.00 0.00 17 ASP A O 8
ATOM 20659 N N . GLY A 1 18 ? 121.350 -0.191 -10.300 1.00 0.00 18 GLY A N 8
ATOM 20660 C CA . GLY A 1 18 ? 120.084 -0.474 -9.634 1.00 0.00 18 GLY A CA 8
ATOM 20661 C C . GLY A 1 18 ? 120.112 -1.848 -8.972 1.00 0.00 18 GLY A C 8
ATOM 20662 O O . GLY A 1 18 ? 119.112 -2.566 -8.977 1.00 0.00 18 GLY A O 8
ATOM 20666 N N . GLU A 1 19 ? 121.263 -2.212 -8.406 1.00 0.00 19 GLU A N 8
ATOM 20667 C CA . GLU A 1 19 ? 121.408 -3.506 -7.747 1.00 0.00 19 GLU A CA 8
ATOM 20668 C C . GLU A 1 19 ? 122.352 -3.393 -6.554 1.00 0.00 19 GLU A C 8
ATOM 20669 O O . GLU A 1 19 ? 123.179 -2.485 -6.487 1.00 0.00 19 GLU A O 8
ATOM 20681 N N . TRP A 1 20 ? 122.217 -4.322 -5.615 1.00 0.00 20 TRP A N 8
ATOM 20682 C CA . TRP A 1 20 ? 123.053 -4.324 -4.423 1.00 0.00 20 TRP A CA 8
ATOM 2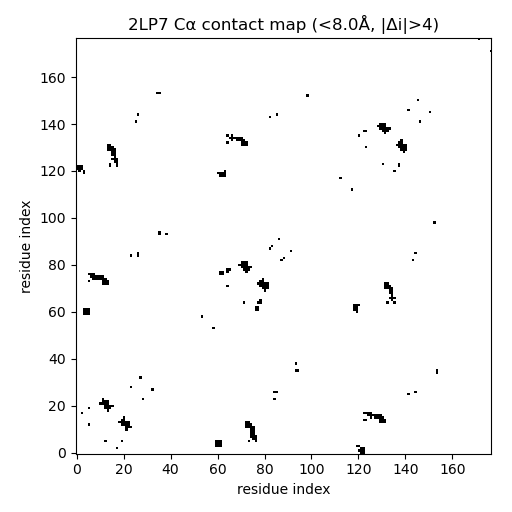0683 C C . TRP A 1 20 ? 124.332 -5.121 -4.668 1.00 0.00 20 TRP A C 8
ATOM 20684 O O . TRP A 1 20 ? 124.284 -6.320 -4.945 1.00 0.00 20 TRP A O 8
ATOM 20705 N N . VAL A 1 21 ? 125.464 -4.422 -4.577 1.00 0.00 21 VAL A N 8
ATOM 20706 C CA . VAL A 1 21 ? 126.768 -5.045 -4.802 1.00 0.00 21 VAL A CA 8
ATOM 20707 C C . VAL A 1 21 ? 127.696 -4.857 -3.613 1.00 0.00 21 VAL A C 8
ATOM 20708 O O . VAL A 1 21 ? 128.023 -3.737 -3.229 1.00 0.00 21 VAL A O 8
ATOM 20721 N N . LEU A 1 22 ? 128.111 -5.978 -3.038 1.00 0.00 22 LEU A N 8
ATOM 20722 C CA . LEU A 1 22 ? 128.998 -5.957 -1.898 1.00 0.00 22 LEU A CA 8
ATOM 20723 C C . LEU A 1 22 ? 130.134 -4.992 -2.168 1.00 0.00 22 LEU A C 8
ATOM 20724 O O . LEU A 1 22 ? 130.909 -5.171 -3.107 1.00 0.00 22 LEU A O 8
ATOM 20740 N N . LEU A 1 23 ? 130.232 -3.973 -1.332 1.00 0.00 23 LEU A N 8
ATOM 20741 C CA . LEU A 1 23 ? 131.283 -2.984 -1.478 1.00 0.00 23 LEU A CA 8
ATOM 20742 C C . LEU A 1 23 ? 132.632 -3.681 -1.565 1.00 0.00 23 LEU A C 8
ATOM 20743 O O . LEU A 1 23 ? 133.512 -3.253 -2.304 1.00 0.00 23 LEU A O 8
ATOM 20759 N N . SER A 1 24 ? 132.808 -4.742 -0.788 1.00 0.00 24 SER A N 8
ATOM 20760 C CA . SER A 1 24 ? 134.071 -5.458 -0.778 1.00 0.00 24 SER A CA 8
ATOM 20761 C C . SER A 1 24 ? 134.539 -5.777 -2.190 1.00 0.00 24 SER A C 8
ATOM 20762 O O . SER A 1 24 ? 135.743 -5.851 -2.439 1.00 0.00 24 SER A O 8
ATOM 20770 N N . THR A 1 25 ? 133.603 -5.949 -3.120 1.00 0.00 25 THR A N 8
ATOM 20771 C CA . THR A 1 25 ? 133.966 -6.236 -4.497 1.00 0.00 25 THR A CA 8
ATOM 20772 C C . THR A 1 25 ? 134.639 -5.023 -5.127 1.00 0.00 25 THR A C 8
ATOM 20773 O O . THR A 1 25 ? 135.469 -5.154 -6.025 1.00 0.00 25 THR A O 8
ATOM 20784 N N . PHE A 1 26 ? 134.270 -3.841 -4.639 1.00 0.00 26 PHE A N 8
ATOM 20785 C CA . PHE A 1 26 ? 134.836 -2.604 -5.153 1.00 0.00 26 PHE A CA 8
ATOM 20786 C C . PHE A 1 26 ? 136.191 -2.333 -4.516 1.00 0.00 26 PHE A C 8
ATOM 20787 O O . PHE A 1 26 ? 137.006 -1.596 -5.070 1.00 0.00 26 PHE A O 8
ATOM 20804 N N . LEU A 1 27 ? 136.437 -2.931 -3.351 1.00 0.00 27 LEU A N 8
ATOM 20805 C CA . LEU A 1 27 ? 137.716 -2.727 -2.678 1.00 0.00 27 LEU A CA 8
ATOM 20806 C C . LEU A 1 27 ? 138.820 -3.509 -3.384 1.00 0.00 27 LEU A C 8
ATOM 20807 O O . LEU A 1 27 ? 139.938 -3.015 -3.537 1.00 0.00 27 LEU A O 8
ATOM 20823 N N . GLY A 1 28 ? 138.499 -4.725 -3.814 1.00 0.00 28 GLY A N 8
ATOM 20824 C CA . GLY A 1 28 ? 139.473 -5.561 -4.508 1.00 0.00 28 GLY A CA 8
ATOM 20825 C C . GLY A 1 28 ? 140.167 -6.507 -3.535 1.00 0.00 28 GLY A C 8
ATOM 20826 O O . GLY A 1 28 ? 141.290 -6.949 -3.777 1.00 0.00 28 GLY A O 8
ATOM 20830 N N . SER A 1 29 ? 139.491 -6.812 -2.433 1.00 0.00 29 SER A N 8
ATOM 20831 C CA . SER A 1 29 ? 140.052 -7.702 -1.430 1.00 0.00 29 SER A CA 8
ATOM 20832 C C . SER A 1 29 ? 139.904 -9.152 -1.870 1.00 0.00 29 SER A C 8
ATOM 20833 O O . SER A 1 29 ? 139.183 -9.452 -2.820 1.00 0.00 29 SER A O 8
ATOM 20841 N N . SER A 1 30 ? 140.600 -10.039 -1.167 1.00 0.00 30 SER A N 8
ATOM 20842 C CA . SER A 1 30 ? 140.563 -11.469 -1.472 1.00 0.00 30 SER A CA 8
ATOM 20843 C C . SER A 1 30 ? 141.467 -11.789 -2.658 1.00 0.00 30 SER A C 8
ATOM 20844 O O . SER A 1 30 ? 141.484 -12.919 -3.149 1.00 0.00 30 SER A O 8
ATOM 20852 N N . GLY A 1 31 ? 142.225 -10.794 -3.113 1.00 0.00 31 GLY A N 8
ATOM 20853 C CA . GLY A 1 31 ? 143.132 -10.998 -4.240 1.00 0.00 31 GLY A CA 8
ATOM 20854 C C . GLY A 1 31 ? 144.190 -9.905 -4.309 1.00 0.00 31 GLY A C 8
ATOM 20855 O O . GLY A 1 31 ? 144.769 -9.653 -5.365 1.00 0.00 31 GLY A O 8
ATOM 20859 N N . ASN A 1 32 ? 144.426 -9.257 -3.179 1.00 0.00 32 ASN A N 8
ATOM 20860 C CA . ASN A 1 32 ? 145.407 -8.180 -3.110 1.00 0.00 32 ASN A CA 8
ATOM 20861 C C . ASN A 1 32 ? 145.771 -7.903 -1.660 1.00 0.00 32 ASN A C 8
ATOM 20862 O O . ASN A 1 32 ? 146.689 -7.142 -1.380 1.00 0.00 32 ASN A O 8
ATOM 20873 N N . GLU A 1 33 ? 145.059 -8.561 -0.753 1.00 0.00 33 GLU A N 8
ATOM 20874 C CA . GLU A 1 33 ? 145.301 -8.424 0.678 1.00 0.00 33 GLU A CA 8
ATOM 20875 C C . GLU A 1 33 ? 146.680 -8.964 0.992 1.00 0.00 33 GLU A C 8
ATOM 20876 O O . GLU A 1 33 ? 147.222 -8.764 2.079 1.00 0.00 33 GLU A O 8
ATOM 20888 N N . GLN A 1 34 ? 147.218 -9.673 0.018 1.00 0.00 34 GLN A N 8
ATOM 20889 C CA . GLN A 1 34 ? 148.527 -10.274 0.189 1.00 0.00 34 GLN A CA 8
ATOM 20890 C C . GLN A 1 34 ? 149.548 -9.154 0.332 1.00 0.00 34 GLN A C 8
ATOM 20891 O O . GLN A 1 34 ? 150.318 -9.129 1.292 1.00 0.00 34 GLN A O 8
ATOM 20905 N N . GLU A 1 35 ? 149.569 -8.238 -0.623 1.00 0.00 35 GLU A N 8
ATOM 20906 C CA . GLU A 1 35 ? 150.527 -7.136 -0.582 1.00 0.00 35 GLU A CA 8
ATOM 20907 C C . GLU A 1 35 ? 150.253 -6.226 0.622 1.00 0.00 35 GLU A C 8
ATOM 20908 O O . GLU A 1 35 ? 151.158 -5.585 1.154 1.00 0.00 35 GLU A O 8
ATOM 20920 N N . LEU A 1 36 ? 148.999 -6.211 1.055 1.00 0.00 36 LEU A N 8
ATOM 20921 C CA . LEU A 1 36 ? 148.608 -5.414 2.219 1.00 0.00 36 LEU A CA 8
ATOM 20922 C C . LEU A 1 36 ? 149.128 -6.045 3.514 1.00 0.00 36 LEU A C 8
ATOM 20923 O O . LEU A 1 36 ? 149.586 -5.346 4.418 1.00 0.00 36 LEU A O 8
ATOM 20939 N N . LEU A 1 37 ? 149.023 -7.369 3.605 1.00 0.00 37 LEU A N 8
ATOM 20940 C CA . LEU A 1 37 ? 149.451 -8.092 4.804 1.00 0.00 37 LEU A CA 8
ATOM 20941 C C . LEU A 1 37 ? 150.902 -8.566 4.708 1.00 0.00 37 LEU A C 8
ATOM 20942 O O . LEU A 1 37 ? 151.403 -9.223 5.621 1.00 0.00 37 LEU A O 8
ATOM 20958 N N . GLU A 1 38 ? 151.576 -8.249 3.608 1.00 0.00 38 GLU A N 8
ATOM 20959 C CA . GLU A 1 38 ? 152.959 -8.677 3.440 1.00 0.00 38 GLU A CA 8
ATOM 20960 C C . GLU A 1 38 ? 153.870 -7.928 4.408 1.00 0.00 38 GLU A C 8
ATOM 20961 O O . GLU A 1 38 ? 154.743 -8.533 5.031 1.00 0.00 38 GLU A O 8
ATOM 20973 N N . LEU A 1 39 ? 153.697 -6.609 4.510 1.00 0.00 39 LEU A N 8
ATOM 20974 C CA . LEU A 1 39 ? 154.551 -5.813 5.384 1.00 0.00 39 LEU A CA 8
ATOM 20975 C C . LEU A 1 39 ? 154.604 -6.454 6.756 1.00 0.00 39 LEU A C 8
ATOM 20976 O O . LEU A 1 39 ? 155.667 -6.529 7.372 1.00 0.00 39 LEU A O 8
ATOM 20992 N N . ASP A 1 40 ? 153.469 -6.940 7.222 1.00 0.00 40 ASP A N 8
ATOM 20993 C CA . ASP A 1 40 ? 153.416 -7.601 8.509 1.00 0.00 40 ASP A CA 8
ATOM 20994 C C . ASP A 1 40 ? 154.346 -8.818 8.519 1.00 0.00 40 ASP A C 8
ATOM 20995 O O . ASP A 1 40 ? 154.893 -9.186 9.557 1.00 0.00 40 ASP A O 8
ATOM 21004 N N . LYS A 1 41 ? 154.507 -9.442 7.351 1.00 0.00 41 LYS A N 8
ATOM 21005 C CA . LYS A 1 41 ? 155.360 -10.625 7.230 1.00 0.00 41 LYS A CA 8
ATOM 21006 C C . LYS A 1 41 ? 156.834 -10.250 7.046 1.00 0.00 41 LYS A C 8
ATOM 21007 O O . LYS A 1 41 ? 157.696 -10.730 7.779 1.00 0.00 41 LYS A O 8
ATOM 21026 N N . TRP A 1 42 ? 157.123 -9.407 6.058 1.00 0.00 42 TRP A N 8
ATOM 21027 C CA . TRP A 1 42 ? 158.507 -9.009 5.799 1.00 0.00 42 TRP A CA 8
ATOM 21028 C C . TRP A 1 42 ? 159.145 -8.432 7.052 1.00 0.00 42 TRP A C 8
ATOM 21029 O O . TRP A 1 42 ? 160.308 -8.705 7.349 1.00 0.00 42 TRP A O 8
ATOM 21050 N N . ALA A 1 43 ? 158.372 -7.656 7.799 1.00 0.00 43 ALA A N 8
ATOM 21051 C CA . ALA A 1 43 ? 158.862 -7.068 9.038 1.00 0.00 43 ALA A CA 8
ATOM 21052 C C . ALA A 1 43 ? 159.375 -8.151 9.977 1.00 0.00 43 ALA A C 8
ATOM 21053 O O . ALA A 1 43 ? 160.380 -7.971 10.661 1.00 0.00 43 ALA A O 8
ATOM 21060 N N . SER A 1 44 ? 158.656 -9.271 10.021 1.00 0.00 44 SER A N 8
ATOM 21061 C CA . SER A 1 44 ? 159.027 -10.371 10.899 1.00 0.00 44 SER A CA 8
ATOM 21062 C C . SER A 1 44 ? 160.445 -10.842 10.607 1.00 0.00 44 SER A C 8
ATOM 21063 O O . SER A 1 44 ? 161.261 -10.964 11.521 1.00 0.00 44 SER A O 8
ATOM 21071 N N . LEU A 1 45 ? 160.743 -11.105 9.338 1.00 0.00 45 LEU A N 8
ATOM 21072 C CA . LEU A 1 45 ? 162.080 -11.557 8.979 1.00 0.00 45 LEU A CA 8
ATOM 21073 C C . LEU A 1 45 ? 163.114 -10.489 9.333 1.00 0.00 45 LEU A C 8
ATOM 21074 O O . LEU A 1 45 ? 164.135 -10.772 9.951 1.00 0.00 45 LEU A O 8
ATOM 21090 N N . TRP A 1 46 ? 162.841 -9.253 8.943 1.00 0.00 46 TRP A N 8
ATOM 21091 C CA . TRP A 1 46 ? 163.761 -8.162 9.237 1.00 0.00 46 TRP A CA 8
ATOM 21092 C C . TRP A 1 46 ? 163.915 -7.994 10.746 1.00 0.00 46 TRP A C 8
ATOM 21093 O O . TRP A 1 46 ? 165.002 -7.702 11.244 1.00 0.00 46 TRP A O 8
ATOM 21114 N N . ASN A 1 47 ? 162.814 -8.176 11.464 1.00 0.00 47 ASN A N 8
ATOM 21115 C CA . ASN A 1 47 ? 162.822 -8.039 12.916 1.00 0.00 47 ASN A CA 8
ATOM 21116 C C . ASN A 1 47 ? 163.673 -9.122 13.576 1.00 0.00 47 ASN A C 8
ATOM 21117 O O . ASN A 1 47 ? 164.302 -8.878 14.606 1.00 0.00 47 ASN A O 8
ATOM 21128 N N . TRP A 1 48 ? 163.689 -10.321 12.992 1.00 0.00 48 TRP A N 8
ATOM 21129 C CA . TRP A 1 48 ? 164.464 -11.413 13.556 1.00 0.00 48 TRP A CA 8
ATOM 21130 C C . TRP A 1 48 ? 165.897 -11.385 13.028 1.00 0.00 48 TRP A C 8
ATOM 21131 O O . TRP A 1 48 ? 166.761 -12.097 13.529 1.00 0.00 48 TRP A O 8
ATOM 21152 N N . PHE A 1 49 ? 166.141 -10.560 12.012 1.00 0.00 49 PHE A N 8
ATOM 21153 C CA . PHE A 1 49 ? 167.471 -10.443 11.419 1.00 0.00 49 PHE A CA 8
ATOM 21154 C C . PHE A 1 49 ? 168.281 -9.353 12.122 1.00 0.00 49 PHE A C 8
ATOM 21155 O O . PHE A 1 49 ? 169.368 -8.986 11.677 1.00 0.00 49 PHE A O 8
ATOM 21172 N N . ASN A 1 50 ? 167.744 -8.852 13.227 1.00 0.00 50 ASN A N 8
ATOM 21173 C CA . ASN A 1 50 ? 168.404 -7.827 14.001 1.00 0.00 50 ASN A CA 8
ATOM 21174 C C . ASN A 1 50 ? 169.629 -8.405 14.703 1.00 0.00 50 ASN A C 8
ATOM 21175 O O . ASN A 1 50 ? 170.497 -7.672 15.166 1.00 0.00 50 ASN A O 8
ATOM 21186 N N . ILE A 1 51 ? 169.693 -9.732 14.778 1.00 0.00 51 ILE A N 8
ATOM 21187 C CA . ILE A 1 51 ? 170.820 -10.385 15.433 1.00 0.00 51 ILE A CA 8
ATOM 21188 C C . ILE A 1 51 ? 172.116 -9.932 14.778 1.00 0.00 51 ILE A C 8
ATOM 21189 O O . ILE A 1 51 ? 173.110 -9.671 15.454 1.00 0.00 51 ILE A O 8
ATOM 21205 N N . THR A 1 52 ? 172.089 -9.831 13.456 1.00 0.00 52 THR A N 8
ATOM 21206 C CA . THR A 1 52 ? 173.255 -9.397 12.705 1.00 0.00 52 THR A CA 8
ATOM 21207 C C . THR A 1 52 ? 173.401 -7.884 12.784 1.00 0.00 52 THR A C 8
ATOM 21208 O O . THR A 1 52 ? 174.496 -7.352 12.602 1.00 0.00 52 THR A O 8
ATOM 21219 N N . ASN A 1 53 ? 172.299 -7.188 13.061 1.00 0.00 53 ASN A N 8
ATOM 21220 C CA . ASN A 1 53 ? 172.380 -5.731 13.156 1.00 0.00 53 ASN A CA 8
ATOM 21221 C C . ASN A 1 53 ? 173.227 -5.328 14.365 1.00 0.00 53 ASN A C 8
ATOM 21222 O O . ASN A 1 53 ? 174.182 -4.562 14.236 1.00 0.00 53 ASN A O 8
ATOM 21233 N N . TRP A 1 54 ? 172.855 -5.822 15.543 1.00 0.00 54 TRP A N 8
ATOM 21234 C CA . TRP A 1 54 ? 173.578 -5.472 16.769 1.00 0.00 54 TRP A CA 8
ATOM 21235 C C . TRP A 1 54 ? 174.949 -6.135 16.818 1.00 0.00 54 TRP A C 8
ATOM 21236 O O . TRP A 1 54 ? 175.934 -5.501 17.196 1.00 0.00 54 TRP A O 8
ATOM 21257 N N . LEU A 1 55 ? 175.007 -7.412 16.458 1.00 0.00 55 LEU A N 8
ATOM 21258 C CA . LEU A 1 55 ? 176.279 -8.124 16.497 1.00 0.00 55 LEU A CA 8
ATOM 21259 C C . LEU A 1 55 ? 177.351 -7.305 15.783 1.00 0.00 55 LEU A C 8
ATOM 21260 O O . LEU A 1 55 ? 178.375 -6.970 16.366 1.00 0.00 55 LEU A O 8
ATOM 21276 N N . TRP A 1 56 ? 177.106 -6.987 14.516 1.00 0.00 56 TRP A N 8
ATOM 21277 C CA . TRP A 1 56 ? 178.053 -6.202 13.723 1.00 0.00 56 TRP A CA 8
ATOM 21278 C C . TRP A 1 56 ? 178.313 -4.845 14.362 1.00 0.00 56 TRP A C 8
ATOM 21279 O O . TRP A 1 56 ? 179.379 -4.254 14.183 1.00 0.00 56 TRP A O 8
ATOM 21300 N N . TYR A 1 57 ? 177.335 -4.361 15.116 1.00 0.00 57 TYR A N 8
ATOM 21301 C CA . TYR A 1 57 ? 177.474 -3.074 15.783 1.00 0.00 57 TYR A CA 8
ATOM 21302 C C . TYR A 1 57 ? 178.510 -3.170 16.897 1.00 0.00 57 TYR A C 8
ATOM 21303 O O . TYR A 1 57 ? 179.467 -2.397 16.939 1.00 0.00 57 TYR A O 8
ATOM 21321 N N . ILE A 1 58 ? 178.300 -4.125 17.799 1.00 0.00 58 ILE A N 8
ATOM 21322 C CA . ILE A 1 58 ? 179.212 -4.322 18.924 1.00 0.00 58 ILE A CA 8
ATOM 21323 C C . ILE A 1 58 ? 180.219 -5.426 18.617 1.00 0.00 58 ILE A C 8
ATOM 21324 O O . ILE A 1 58 ? 180.916 -5.909 19.509 1.00 0.00 58 ILE A O 8
ATOM 21340 N N . LYS A 1 59 ? 180.292 -5.826 17.351 1.00 0.00 59 LYS A N 8
ATOM 21341 C CA . LYS A 1 59 ? 181.221 -6.875 16.948 1.00 0.00 59 LYS A CA 8
ATOM 21342 C C . LYS A 1 59 ? 181.086 -8.087 17.866 1.00 0.00 59 LYS A C 8
ATOM 21343 O O . LYS A 1 59 ? 180.289 -8.957 17.553 1.00 0.00 59 LYS A O 8
ATOM 21363 N N . GLY B 1 1 ? 111.570 -2.006 4.442 1.00 0.00 1 GLY B N 8
ATOM 21364 C CA . GLY B 1 1 ? 111.480 -2.335 2.991 1.00 0.00 1 GLY B CA 8
ATOM 21365 C C . GLY B 1 1 ? 111.901 -1.126 2.167 1.00 0.00 1 GLY B C 8
ATOM 21366 O O 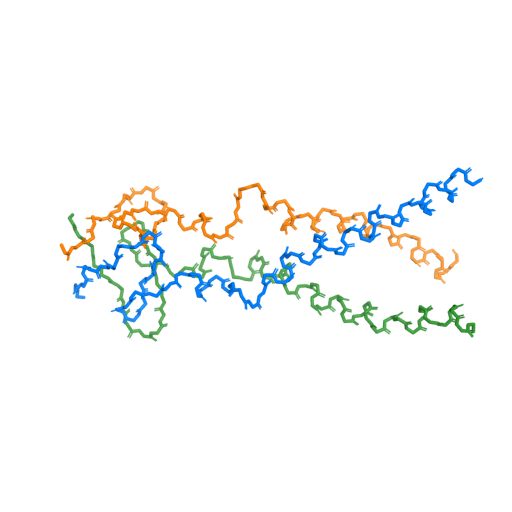. GLY B 1 1 ? 111.718 -1.096 0.951 1.00 0.00 1 GLY B O 8
ATOM 21372 N N . TYR B 1 2 ? 112.468 -0.131 2.837 1.00 0.00 2 TYR B N 8
ATOM 21373 C CA . TYR B 1 2 ? 112.917 1.078 2.158 1.00 0.00 2 TYR B CA 8
ATOM 21374 C C . TYR B 1 2 ? 113.776 1.918 3.096 1.00 0.00 2 TYR B C 8
ATOM 21375 O O . TYR B 1 2 ? 113.328 2.291 4.179 1.00 0.00 2 TYR B O 8
ATOM 21393 N N . ILE B 1 3 ? 115.015 2.196 2.685 1.00 0.00 3 ILE B N 8
ATOM 21394 C CA . ILE B 1 3 ? 115.933 2.979 3.511 1.00 0.00 3 ILE B CA 8
ATOM 21395 C C . ILE B 1 3 ? 115.203 4.188 4.135 1.00 0.00 3 ILE B C 8
ATOM 21396 O O . ILE B 1 3 ? 114.519 4.915 3.416 1.00 0.00 3 ILE B O 8
ATOM 21412 N N . PRO B 1 4 ? 115.316 4.434 5.432 1.00 0.00 4 PRO B N 8
ATOM 21413 C CA . PRO B 1 4 ? 114.628 5.594 6.067 1.00 0.00 4 PRO B CA 8
ATOM 21414 C C . PRO B 1 4 ? 114.748 6.876 5.244 1.00 0.00 4 PRO B C 8
ATOM 21415 O O . PRO B 1 4 ? 113.740 7.462 4.847 1.00 0.00 4 PRO B O 8
ATOM 21426 N N . GLU B 1 5 ? 115.981 7.310 4.999 1.00 0.00 5 GLU B N 8
ATOM 21427 C CA . GLU B 1 5 ? 116.215 8.529 4.230 1.00 0.00 5 GLU B CA 8
ATOM 21428 C C . GLU B 1 5 ? 117.714 8.788 4.096 1.00 0.00 5 GLU B C 8
ATOM 21429 O O . GLU B 1 5 ? 118.189 9.211 3.044 1.00 0.00 5 GLU B O 8
ATOM 21441 N N . ALA B 1 6 ? 118.440 8.534 5.181 1.00 0.00 6 ALA B N 8
ATOM 21442 C CA . ALA B 1 6 ? 119.886 8.743 5.203 1.00 0.00 6 ALA B CA 8
ATOM 21443 C C . ALA B 1 6 ? 120.208 10.251 5.258 1.00 0.00 6 ALA B C 8
ATOM 21444 O O . ALA B 1 6 ? 120.398 10.888 4.220 1.00 0.00 6 ALA B O 8
ATOM 21451 N N . PRO B 1 7 ? 120.260 10.845 6.435 1.00 0.00 7 PRO B N 8
ATOM 21452 C CA . PRO B 1 7 ? 120.553 12.305 6.579 1.00 0.00 7 PRO B CA 8
ATOM 21453 C C . PRO B 1 7 ? 121.795 12.736 5.802 1.00 0.00 7 PRO B C 8
ATOM 21454 O O . PRO B 1 7 ? 122.399 11.936 5.086 1.00 0.00 7 PRO B O 8
ATOM 21465 N N . ARG B 1 8 ? 122.166 14.008 5.953 1.00 0.00 8 ARG B N 8
ATOM 21466 C CA . ARG B 1 8 ? 123.334 14.553 5.267 1.00 0.00 8 ARG B CA 8
ATOM 21467 C C . ARG B 1 8 ? 124.152 15.426 6.213 1.00 0.00 8 ARG B C 8
ATOM 21468 O O . ARG B 1 8 ? 123.673 16.451 6.698 1.00 0.00 8 ARG B O 8
ATOM 21489 N N . ASP B 1 9 ? 125.388 15.000 6.468 1.00 0.00 9 ASP B N 8
ATOM 21490 C CA . ASP B 1 9 ? 126.290 15.732 7.358 1.00 0.00 9 ASP B CA 8
ATOM 21491 C C . ASP B 1 9 ? 127.648 15.929 6.692 1.00 0.00 9 ASP B C 8
ATOM 21492 O O . ASP B 1 9 ? 128.622 16.305 7.344 1.00 0.00 9 ASP B O 8
ATOM 21501 N N . GLY B 1 10 ? 127.699 15.669 5.391 1.00 0.00 10 GLY B N 8
ATOM 21502 C CA . GLY B 1 10 ? 128.938 15.814 4.632 1.00 0.00 10 GLY B CA 8
ATOM 21503 C C . GLY B 1 10 ? 129.680 14.487 4.548 1.00 0.00 10 GLY B C 8
ATOM 21504 O O . GLY B 1 10 ? 130.636 14.345 3.784 1.00 0.00 10 GLY B O 8
ATOM 21508 N N . GLN B 1 11 ? 129.231 13.519 5.339 1.00 0.00 11 GLN B N 8
ATOM 21509 C CA . GLN B 1 11 ? 129.850 12.198 5.354 1.00 0.00 11 GLN B CA 8
ATOM 21510 C C . GLN B 1 11 ? 129.124 11.266 4.392 1.00 0.00 11 GLN B C 8
ATOM 21511 O O . GLN B 1 11 ? 128.148 11.666 3.758 1.00 0.00 11 GLN B O 8
ATOM 21525 N N . ALA B 1 12 ? 129.605 10.025 4.299 1.00 0.00 12 ALA B N 8
ATOM 21526 C CA . ALA B 1 12 ? 128.995 9.031 3.419 1.00 0.00 12 ALA B CA 8
ATOM 21527 C C . ALA B 1 12 ? 128.654 7.782 4.215 1.00 0.00 12 ALA B C 8
ATOM 21528 O O . ALA B 1 12 ? 129.324 7.475 5.192 1.00 0.00 12 ALA B O 8
ATOM 21535 N N . TYR B 1 13 ? 127.609 7.072 3.793 1.00 0.00 13 TYR B N 8
ATOM 21536 C CA . TYR B 1 13 ? 127.182 5.858 4.467 1.00 0.00 13 TYR B CA 8
ATOM 21537 C C . TYR B 1 13 ? 126.778 4.824 3.424 1.00 0.00 13 TYR B C 8
ATOM 21538 O O . TYR B 1 13 ? 126.353 5.188 2.327 1.00 0.00 13 TYR B O 8
ATOM 21556 N N . VAL B 1 14 ? 126.917 3.546 3.770 1.00 0.00 14 VAL B N 8
ATOM 21557 C CA . VAL B 1 14 ? 126.566 2.464 2.846 1.00 0.00 14 VAL B CA 8
ATOM 21558 C C . VAL B 1 14 ? 125.332 1.729 3.352 1.00 0.00 14 VAL B C 8
ATOM 21559 O O . VAL B 1 14 ? 124.825 2.027 4.433 1.00 0.00 14 VAL B O 8
ATOM 21572 N N . ARG B 1 15 ? 124.849 0.777 2.566 1.00 0.00 15 ARG B N 8
ATOM 21573 C CA . ARG B 1 15 ? 123.670 0.017 2.948 1.00 0.00 15 ARG B CA 8
ATOM 21574 C C . ARG B 1 15 ? 124.084 -1.227 3.720 1.00 0.00 15 ARG B C 8
ATOM 21575 O O . ARG B 1 15 ? 124.612 -2.178 3.150 1.00 0.00 15 ARG B O 8
ATOM 21596 N N . LYS B 1 16 ? 123.834 -1.205 5.023 1.00 0.00 16 LYS B N 8
ATOM 21597 C CA . LYS B 1 16 ? 124.177 -2.328 5.885 1.00 0.00 16 LYS B CA 8
ATOM 21598 C C . LYS B 1 16 ? 123.166 -2.448 7.017 1.00 0.00 16 LYS B C 8
ATOM 21599 O O . LYS B 1 16 ? 122.758 -1.442 7.597 1.00 0.00 16 LYS B O 8
ATOM 21618 N N . ASP B 1 17 ? 122.788 -3.688 7.333 1.00 0.00 17 ASP B N 8
ATOM 21619 C CA . ASP B 1 17 ? 121.835 -3.951 8.409 1.00 0.00 17 ASP B CA 8
ATOM 21620 C C . ASP B 1 17 ? 120.724 -2.903 8.433 1.00 0.00 17 ASP B C 8
ATOM 21621 O O . ASP B 1 17 ? 120.302 -2.462 9.502 1.00 0.00 17 ASP B O 8
ATOM 21630 N N . GLY B 1 18 ? 120.252 -2.508 7.254 1.00 0.00 18 GLY B N 8
ATOM 21631 C CA . GLY B 1 18 ? 119.189 -1.515 7.170 1.00 0.00 18 GLY B CA 8
ATOM 21632 C C . GLY B 1 18 ? 119.559 -0.243 7.929 1.00 0.00 18 GLY B C 8
ATOM 21633 O O . GLY B 1 18 ? 118.714 0.350 8.599 1.00 0.00 18 GLY B O 8
ATOM 21637 N N . GLU B 1 19 ? 120.821 0.173 7.824 1.00 0.00 19 GLU B N 8
ATOM 21638 C CA . GLU B 1 19 ? 121.271 1.376 8.515 1.00 0.00 19 GLU B CA 8
ATOM 21639 C C . GLU B 1 19 ? 122.434 2.031 7.777 1.00 0.00 19 GLU B C 8
ATOM 21640 O O . GLU B 1 19 ? 123.084 1.407 6.940 1.00 0.00 19 GLU B O 8
ATOM 21652 N N . TRP B 1 20 ? 122.690 3.296 8.101 1.00 0.00 20 TRP B N 8
ATOM 21653 C CA . TRP B 1 20 ? 123.777 4.037 7.471 1.00 0.00 20 TRP B CA 8
ATOM 21654 C C . TRP B 1 20 ? 125.095 3.730 8.171 1.00 0.00 20 TRP B C 8
ATOM 21655 O O . TRP B 1 20 ? 125.232 3.953 9.375 1.00 0.00 20 TRP B O 8
ATOM 21676 N N . VAL B 1 21 ? 126.043 3.199 7.402 1.00 0.00 21 VAL B N 8
ATOM 21677 C CA . VAL B 1 21 ? 127.355 2.837 7.951 1.00 0.00 21 VAL B CA 8
ATOM 21678 C C . VAL B 1 21 ? 128.498 3.414 7.127 1.00 0.00 21 VAL B C 8
ATOM 21679 O O . VAL B 1 21 ? 128.663 3.101 5.949 1.00 0.00 21 VAL B O 8
ATOM 21692 N N . LEU B 1 22 ? 129.284 4.267 7.773 1.00 0.00 22 LEU B N 8
ATOM 21693 C CA . LEU B 1 22 ? 130.414 4.899 7.123 1.00 0.00 22 LEU B CA 8
ATOM 21694 C C . LEU B 1 22 ? 131.219 3.859 6.365 1.00 0.00 22 LEU B C 8
ATOM 21695 O O . LEU B 1 22 ? 131.823 2.967 6.960 1.00 0.00 22 LEU B O 8
ATOM 21711 N N . LEU B 1 23 ? 131.214 3.981 5.045 1.00 0.00 23 LEU B N 8
ATOM 21712 C CA . LEU B 1 23 ? 131.939 3.046 4.207 1.00 0.00 23 LEU B CA 8
ATOM 21713 C C . LEU B 1 23 ? 133.397 2.987 4.626 1.00 0.00 23 LEU B C 8
ATOM 21714 O O . LEU B 1 23 ? 134.043 1.948 4.501 1.00 0.00 23 LEU B O 8
ATOM 21730 N N . SER B 1 24 ? 133.926 4.112 5.102 1.00 0.00 24 SER B N 8
ATOM 21731 C CA . SER B 1 24 ? 135.320 4.169 5.509 1.00 0.00 24 SER B CA 8
ATOM 21732 C C . SER B 1 24 ? 135.664 3.045 6.476 1.00 0.00 24 SER B C 8
ATOM 21733 O O . SER B 1 24 ? 136.820 2.635 6.567 1.00 0.00 24 SER B O 8
ATOM 21741 N N . THR B 1 25 ? 134.664 2.535 7.190 1.00 0.00 25 THR B N 8
ATOM 21742 C CA . THR B 1 25 ? 134.895 1.447 8.129 1.00 0.00 25 THR B CA 8
ATOM 21743 C C . THR B 1 25 ? 135.267 0.172 7.380 1.00 0.00 25 THR B C 8
ATOM 21744 O O . THR B 1 25 ? 135.953 -0.700 7.914 1.00 0.00 25 THR B O 8
ATOM 21755 N N . PHE B 1 26 ? 134.802 0.080 6.137 1.00 0.00 26 PHE B N 8
ATOM 21756 C CA . PHE B 1 26 ? 135.078 -1.085 5.305 1.00 0.00 26 PHE B CA 8
ATOM 21757 C C . PHE B 1 26 ? 136.303 -0.849 4.428 1.00 0.00 26 PHE B C 8
ATOM 21758 O O . PHE B 1 26 ? 136.887 -1.797 3.904 1.00 0.00 26 PHE B O 8
ATOM 21775 N N . LEU B 1 27 ? 136.691 0.415 4.267 1.00 0.00 27 LEU B N 8
ATOM 21776 C CA . LEU B 1 27 ? 137.852 0.731 3.442 1.00 0.00 27 LEU B CA 8
ATOM 21777 C C . LEU B 1 27 ? 139.130 0.357 4.181 1.00 0.00 27 LEU B C 8
ATOM 21778 O O . LEU B 1 27 ? 140.062 -0.189 3.591 1.00 0.00 27 LEU B O 8
ATOM 21794 N N . GLY B 1 28 ? 139.165 0.665 5.470 1.00 0.00 28 GLY B N 8
ATOM 21795 C CA . GLY B 1 28 ? 140.333 0.369 6.284 1.00 0.00 28 GLY B CA 8
ATOM 21796 C C . GLY B 1 28 ? 141.241 1.586 6.358 1.00 0.00 28 GLY B C 8
ATOM 21797 O O . GLY B 1 28 ? 142.123 1.767 5.518 1.00 0.00 28 GLY B O 8
ATOM 21801 N N . SER B 1 29 ? 141.012 2.424 7.359 1.00 0.00 29 SER B N 8
ATOM 21802 C CA . SER B 1 29 ? 141.810 3.631 7.526 1.00 0.00 29 SER B CA 8
ATOM 21803 C C . SER B 1 29 ? 141.723 4.135 8.961 1.00 0.00 29 SER B C 8
ATOM 21804 O O . SER B 1 29 ? 140.901 3.661 9.744 1.00 0.00 29 SER B O 8
ATOM 21812 N N . SER B 1 30 ? 142.589 5.091 9.292 1.00 0.00 30 SER B N 8
ATOM 21813 C CA . SER B 1 30 ? 142.632 5.665 10.634 1.00 0.00 30 SER B CA 8
ATOM 21814 C C . SER B 1 30 ? 143.402 4.750 11.582 1.00 0.00 30 SER B C 8
ATOM 21815 O O . SER B 1 30 ? 143.519 5.034 12.774 1.00 0.00 30 SER B O 8
ATOM 21823 N N . GLY B 1 31 ? 143.933 3.655 11.043 1.00 0.00 31 GLY B N 8
ATOM 21824 C CA . GLY B 1 31 ? 144.700 2.714 11.852 1.00 0.00 31 GLY B CA 8
ATOM 21825 C C . GLY B 1 31 ? 145.553 1.807 10.978 1.00 0.00 31 GLY B C 8
ATOM 21826 O O . GLY B 1 31 ? 145.910 0.697 11.374 1.00 0.00 31 GLY B O 8
ATOM 21830 N N . ASN B 1 32 ? 145.865 2.285 9.784 1.00 0.00 32 ASN B N 8
ATOM 21831 C CA . ASN B 1 32 ? 146.665 1.511 8.845 1.00 0.00 32 ASN B CA 8
ATOM 21832 C C . ASN B 1 32 ? 147.186 2.411 7.741 1.00 0.00 32 ASN B C 8
ATOM 21833 O O . ASN B 1 32 ? 147.984 1.992 6.911 1.00 0.00 32 ASN B O 8
ATOM 21844 N N . GLU B 1 33 ? 146.741 3.657 7.773 1.00 0.00 33 GLU B N 8
ATOM 21845 C CA . GLU B 1 33 ? 147.160 4.657 6.796 1.00 0.00 33 GLU B CA 8
ATOM 21846 C C . GLU B 1 33 ? 148.645 4.911 6.960 1.00 0.00 33 GLU B C 8
ATOM 21847 O O . GLU B 1 33 ? 149.294 5.533 6.117 1.00 0.00 33 GLU B O 8
ATOM 21859 N N . GLN B 1 34 ? 149.156 4.438 8.081 1.00 0.00 34 GLN B N 8
ATOM 21860 C CA . GLN B 1 34 ? 150.562 4.638 8.382 1.00 0.00 34 GLN B CA 8
ATOM 21861 C C . GLN B 1 34 ? 151.381 3.888 7.340 1.00 0.00 34 GLN B C 8
ATOM 21862 O O . GLN B 1 34 ? 152.272 4.463 6.713 1.00 0.00 34 GLN B O 8
ATOM 21876 N N . GLU B 1 35 ? 151.093 2.610 7.158 1.00 0.00 35 GLU B N 8
ATOM 21877 C CA . GLU B 1 35 ? 151.836 1.807 6.187 1.00 0.00 35 GLU B CA 8
ATOM 21878 C C . GLU B 1 35 ? 151.581 2.316 4.762 1.00 0.00 35 GLU B C 8
ATOM 21879 O O . GLU B 1 35 ? 152.421 2.170 3.875 1.00 0.00 35 GLU B O 8
ATOM 21891 N N . LEU B 1 36 ? 150.421 2.933 4.572 1.00 0.00 36 LEU B N 8
ATOM 21892 C CA . LEU B 1 36 ? 150.061 3.494 3.265 1.00 0.00 36 LEU B CA 8
ATOM 21893 C C . LEU B 1 36 ? 150.865 4.761 2.966 1.00 0.00 36 LEU B C 8
ATOM 21894 O O . LEU B 1 36 ? 151.405 4.921 1.870 1.00 0.00 36 LEU B O 8
ATOM 21910 N N . LEU B 1 37 ? 150.916 5.671 3.936 1.00 0.00 37 LEU B N 8
ATOM 21911 C CA . LEU B 1 37 ? 151.628 6.937 3.759 1.00 0.00 37 LEU B CA 8
ATOM 21912 C C . LEU B 1 37 ? 153.112 6.806 4.094 1.00 0.00 37 LEU B C 8
ATOM 21913 O O . LEU B 1 37 ? 153.862 7.779 3.998 1.00 0.00 37 LEU B O 8
ATOM 21929 N N . GLU B 1 38 ? 153.533 5.612 4.486 1.00 0.00 38 GLU B N 8
ATOM 21930 C CA . GLU B 1 38 ? 154.925 5.382 4.830 1.00 0.00 38 GLU B CA 8
ATOM 21931 C C . GLU B 1 38 ? 155.798 5.419 3.586 1.00 0.00 38 GLU B C 8
ATOM 21932 O O . GLU B 1 38 ? 156.830 6.085 3.566 1.00 0.00 38 GLU B O 8
ATOM 21944 N N . LEU B 1 39 ? 155.395 4.683 2.556 1.00 0.00 39 LEU B N 8
ATOM 21945 C CA . LEU B 1 39 ? 156.183 4.620 1.334 1.00 0.00 39 LEU B CA 8
ATOM 21946 C C . LEU B 1 39 ? 156.472 6.022 0.829 1.00 0.00 39 LEU B C 8
ATOM 21947 O O . LEU B 1 39 ? 157.614 6.344 0.500 1.00 0.00 39 LEU B O 8
ATOM 21963 N N . ASP B 1 40 ? 155.451 6.861 0.782 1.00 0.00 40 ASP B N 8
ATOM 21964 C CA . ASP B 1 40 ? 155.631 8.228 0.333 1.00 0.00 40 ASP B CA 8
ATOM 21965 C C . ASP B 1 40 ? 156.769 8.893 1.104 1.00 0.00 40 ASP B C 8
ATOM 21966 O O . ASP B 1 40 ? 157.455 9.774 0.586 1.00 0.00 40 ASP B O 8
ATOM 21975 N N . LYS B 1 41 ? 156.953 8.467 2.352 1.00 0.00 41 LYS B N 8
ATOM 21976 C CA . LYS B 1 41 ? 157.998 9.028 3.204 1.00 0.00 41 LYS B CA 8
ATOM 21977 C C . LYS B 1 41 ? 159.355 8.366 2.953 1.00 0.00 41 LYS B C 8
ATOM 21978 O O . LYS B 1 41 ? 160.393 9.021 3.035 1.00 0.00 41 LYS B O 8
ATOM 21997 N N . TRP B 1 42 ? 159.349 7.066 2.678 1.00 0.00 42 TRP B N 8
ATOM 21998 C CA . TRP B 1 42 ? 160.602 6.343 2.453 1.00 0.00 42 TRP B CA 8
ATOM 21999 C C . TRP B 1 42 ? 161.421 7.040 1.383 1.00 0.00 42 TRP B C 8
ATOM 22000 O O . TRP B 1 42 ? 162.645 7.127 1.475 1.00 0.00 42 TRP B O 8
ATOM 22021 N N . ALA B 1 43 ? 160.727 7.559 0.387 1.00 0.00 43 ALA B N 8
ATOM 22022 C CA . ALA B 1 43 ? 161.377 8.283 -0.695 1.00 0.00 43 ALA B CA 8
ATOM 22023 C C . ALA B 1 43 ? 162.202 9.430 -0.134 1.00 0.00 43 ALA B C 8
ATOM 22024 O O . ALA B 1 43 ? 163.268 9.758 -0.653 1.00 0.00 43 ALA B O 8
ATOM 22031 N N . SER B 1 44 ? 161.685 10.049 0.922 1.00 0.00 44 SER B N 8
ATOM 22032 C CA . SER B 1 44 ? 162.363 11.177 1.543 1.00 0.00 44 SER B CA 8
ATOM 22033 C C . SER B 1 44 ? 163.766 10.788 1.987 1.00 0.00 44 SER B C 8
ATOM 22034 O O . SER B 1 44 ? 164.736 11.465 1.649 1.00 0.00 44 SER B O 8
ATOM 22042 N N . LEU B 1 45 ? 163.878 9.700 2.745 1.00 0.00 45 LEU B N 8
ATOM 22043 C CA . LEU B 1 45 ? 165.188 9.261 3.211 1.00 0.00 45 LEU B CA 8
ATOM 22044 C C . LEU B 1 45 ? 166.083 8.899 2.027 1.00 0.00 45 LEU B C 8
ATOM 22045 O O . LEU B 1 45 ? 167.225 9.338 1.934 1.00 0.00 45 LEU B O 8
ATOM 22061 N N . TRP B 1 46 ? 165.557 8.091 1.118 1.00 0.00 46 TRP B N 8
ATOM 22062 C CA . TRP B 1 46 ? 166.327 7.684 -0.049 1.00 0.00 46 TRP B CA 8
ATOM 22063 C C . TRP B 1 46 ? 166.710 8.902 -0.882 1.00 0.00 46 TRP B C 8
ATOM 22064 O O . TRP B 1 46 ? 167.803 8.966 -1.445 1.00 0.00 46 TRP B O 8
ATOM 22085 N N . ASN B 1 47 ? 165.798 9.863 -0.957 1.00 0.00 47 ASN B N 8
ATOM 22086 C CA . ASN B 1 47 ? 166.037 11.079 -1.727 1.00 0.00 47 ASN B CA 8
ATOM 22087 C C . ASN B 1 47 ? 167.162 11.917 -1.118 1.00 0.00 47 ASN B C 8
ATOM 22088 O O . ASN B 1 47 ? 167.919 12.563 -1.841 1.00 0.00 47 ASN B O 8
ATOM 22099 N N . TRP B 1 48 ? 167.264 11.915 0.209 1.00 0.00 48 TRP B N 8
ATOM 22100 C CA . TRP B 1 48 ? 168.296 12.689 0.879 1.00 0.00 48 TRP B CA 8
ATOM 22101 C C . TRP B 1 48 ? 169.584 11.877 1.014 1.00 0.00 48 TRP B C 8
ATOM 22102 O O . TRP B 1 48 ? 170.624 12.411 1.389 1.00 0.00 48 TRP B O 8
ATOM 22123 N N . PHE B 1 49 ? 169.507 10.580 0.717 1.00 0.00 49 PHE B N 8
ATOM 22124 C CA . PHE B 1 49 ? 170.670 9.698 0.817 1.00 0.00 49 PHE B CA 8
ATOM 22125 C C . PHE B 1 49 ? 171.396 9.584 -0.528 1.00 0.00 49 PHE B C 8
ATOM 22126 O O . PHE B 1 49 ? 172.313 8.776 -0.680 1.00 0.00 49 PHE B O 8
ATOM 22143 N N . ASN B 1 50 ? 170.994 10.407 -1.489 1.00 0.00 50 ASN B N 8
ATOM 22144 C CA . ASN B 1 50 ? 171.611 10.409 -2.801 1.00 0.00 50 ASN B CA 8
ATOM 22145 C C . ASN B 1 50 ? 173.015 10.994 -2.715 1.00 0.00 50 ASN B C 8
ATOM 22146 O O . ASN B 1 50 ? 173.811 10.858 -3.641 1.00 0.00 50 ASN B O 8
ATOM 22157 N N . ILE B 1 51 ? 173.315 11.649 -1.596 1.00 0.00 51 ILE B N 8
ATOM 22158 C CA . ILE B 1 51 ? 174.629 12.249 -1.418 1.00 0.00 51 ILE B CA 8
ATOM 22159 C C . ILE B 1 51 ? 175.688 11.178 -1.607 1.00 0.00 51 ILE B C 8
ATOM 22160 O O . ILE B 1 51 ? 176.717 11.407 -2.243 1.00 0.00 51 ILE B O 8
ATOM 22176 N N . THR B 1 52 ? 175.417 9.999 -1.066 1.00 0.00 52 THR B N 8
ATOM 22177 C CA . THR B 1 52 ? 176.334 8.882 -1.190 1.00 0.00 52 THR B CA 8
ATOM 22178 C C . THR B 1 52 ? 176.247 8.293 -2.590 1.00 0.00 52 THR B C 8
ATOM 22179 O O . THR B 1 52 ? 177.190 7.660 -3.063 1.00 0.00 52 THR B O 8
ATOM 22190 N N . ASN B 1 53 ? 175.116 8.512 -3.264 1.00 0.00 53 ASN B N 8
ATOM 22191 C CA . ASN B 1 53 ? 174.979 7.981 -4.618 1.00 0.00 53 ASN B CA 8
ATOM 22192 C C . ASN B 1 53 ? 175.958 8.687 -5.559 1.00 0.00 53 ASN B C 8
ATOM 22193 O O . ASN B 1 53 ? 176.734 8.038 -6.262 1.00 0.00 53 ASN B O 8
ATOM 22204 N N . TRP B 1 54 ? 175.895 10.015 -5.590 1.00 0.00 54 TRP B N 8
ATOM 22205 C CA . TRP B 1 54 ? 176.763 10.790 -6.478 1.00 0.00 54 TRP B CA 8
ATOM 22206 C C . TRP B 1 54 ? 178.209 10.773 -6.001 1.00 0.00 54 TRP B C 8
ATOM 22207 O O . TRP B 1 54 ? 179.127 10.618 -6.807 1.00 0.00 54 TRP B O 8
ATOM 22228 N N . LEU B 1 55 ? 178.413 10.952 -4.700 1.00 0.00 55 LEU B N 8
ATOM 22229 C CA . LEU B 1 55 ? 179.770 10.971 -4.164 1.00 0.00 55 LEU B CA 8
ATOM 22230 C C . LEU B 1 55 ? 180.555 9.779 -4.705 1.00 0.00 55 LEU B C 8
ATOM 22231 O O . LEU B 1 55 ? 181.595 9.948 -5.332 1.00 0.00 55 LEU B O 8
ATOM 22247 N N . TRP B 1 56 ? 180.047 8.578 -4.460 1.00 0.00 56 TRP B N 8
ATOM 22248 C CA . TRP B 1 56 ? 180.702 7.358 -4.932 1.00 0.00 56 TRP B CA 8
ATOM 22249 C C . TRP B 1 56 ? 180.834 7.355 -6.450 1.00 0.00 56 TRP B C 8
ATOM 22250 O O . TRP B 1 56 ? 181.748 6.744 -7.004 1.00 0.00 56 TRP B O 8
ATOM 22271 N N . TYR B 1 57 ? 179.918 8.047 -7.112 1.00 0.00 57 TYR B N 8
ATOM 22272 C CA . TYR B 1 57 ? 179.946 8.119 -8.566 1.00 0.00 57 TYR B CA 8
ATOM 22273 C C . TYR B 1 57 ? 181.142 8.941 -9.029 1.00 0.00 57 TYR B C 8
ATOM 22274 O O . TYR B 1 57 ? 181.957 8.476 -9.826 1.00 0.00 57 TYR B O 8
ATOM 22292 N N . ILE B 1 58 ? 181.232 10.170 -8.525 1.00 0.00 58 ILE B N 8
ATOM 22293 C CA . ILE B 1 58 ? 182.328 11.063 -8.893 1.00 0.00 58 ILE B CA 8
ATOM 22294 C C . ILE B 1 58 ? 183.451 11.001 -7.863 1.00 0.00 58 ILE B C 8
ATOM 22295 O O . ILE B 1 58 ? 184.353 11.839 -7.866 1.00 0.00 58 ILE B O 8
ATOM 22311 N N . LYS B 1 59 ? 183.393 10.006 -6.983 1.00 0.00 59 LYS B N 8
ATOM 22312 C CA . LYS B 1 59 ? 184.416 9.849 -5.957 1.00 0.00 59 LYS B CA 8
ATOM 22313 C C . LYS B 1 59 ? 184.616 11.156 -5.194 1.00 0.00 59 LYS B C 8
ATOM 22314 O O . LYS B 1 59 ? 183.830 12.066 -5.401 1.00 0.00 59 LYS B O 8
ATOM 22334 N N . GLY C 1 1 ? 110.642 7.213 1.121 1.00 0.00 1 GLY C N 8
ATOM 22335 C CA . GLY C 1 1 ? 111.781 7.705 1.948 1.00 0.00 1 GLY C CA 8
ATOM 22336 C C . GLY C 1 1 ? 112.237 9.063 1.430 1.00 0.00 1 GLY C C 8
ATOM 22337 O O . GLY C 1 1 ? 111.448 10.005 1.356 1.00 0.00 1 GLY C O 8
ATOM 22343 N N . TYR C 1 2 ? 113.515 9.157 1.077 1.00 0.00 2 TYR C N 8
ATOM 22344 C CA . TYR C 1 2 ? 114.065 10.410 0.570 1.00 0.00 2 TYR C CA 8
ATOM 22345 C C . TYR C 1 2 ? 115.178 10.146 -0.443 1.00 0.00 2 TYR C C 8
ATOM 22346 O O . TYR C 1 2 ? 115.708 11.072 -1.057 1.00 0.00 2 TYR C O 8
ATOM 22364 N N . ILE C 1 3 ? 115.526 8.878 -0.607 1.00 0.00 3 ILE C N 8
ATOM 22365 C CA . ILE C 1 3 ? 116.577 8.492 -1.543 1.00 0.00 3 ILE C CA 8
ATOM 22366 C C . ILE C 1 3 ? 116.249 9.002 -2.962 1.00 0.00 3 ILE C C 8
ATOM 22367 O O . ILE C 1 3 ? 115.265 8.552 -3.549 1.00 0.00 3 ILE C O 8
ATOM 22383 N N . PRO C 1 4 ? 117.013 9.923 -3.537 1.00 0.00 4 PRO C N 8
ATOM 22384 C CA . PRO C 1 4 ? 116.712 10.443 -4.904 1.00 0.00 4 PRO C CA 8
ATOM 22385 C C . PRO C 1 4 ? 116.389 9.335 -5.908 1.00 0.00 4 PRO C C 8
ATOM 22386 O O . PRO C 1 4 ? 115.283 9.284 -6.444 1.00 0.00 4 PRO C O 8
ATOM 22397 N N . GLU C 1 5 ? 117.360 8.457 -6.153 1.00 0.00 5 GLU C N 8
ATOM 22398 C CA . GLU C 1 5 ? 117.170 7.356 -7.097 1.00 0.00 5 GLU C CA 8
ATOM 22399 C C . GLU C 1 5 ? 118.389 6.428 -7.099 1.00 0.00 5 GLU C C 8
ATOM 22400 O O . GLU C 1 5 ? 118.711 5.819 -6.082 1.00 0.00 5 GLU C O 8
ATOM 22412 N N . ALA C 1 6 ? 119.050 6.323 -8.251 1.00 0.00 6 ALA C N 8
ATOM 22413 C CA . ALA C 1 6 ? 120.222 5.465 -8.391 1.00 0.00 6 ALA C CA 8
ATOM 22414 C C . ALA C 1 6 ? 120.563 5.280 -9.875 1.00 0.00 6 ALA C C 8
ATOM 22415 O O . ALA C 1 6 ? 120.134 4.302 -10.490 1.00 0.00 6 ALA C O 8
ATOM 22422 N N . PRO C 1 7 ? 121.305 6.183 -10.473 1.00 0.00 7 PRO C N 8
ATOM 22423 C CA . PRO C 1 7 ? 121.666 6.071 -11.916 1.00 0.00 7 PRO C CA 8
ATOM 22424 C C . PRO C 1 7 ? 122.198 4.683 -12.265 1.00 0.00 7 PRO C C 8
ATOM 22425 O O . PRO C 1 7 ? 122.794 4.011 -11.422 1.00 0.00 7 PRO C O 8
ATOM 22436 N N . ARG C 1 8 ? 121.969 4.268 -13.512 1.00 0.00 8 ARG C N 8
ATOM 22437 C CA . ARG C 1 8 ? 122.416 2.960 -13.987 1.00 0.00 8 ARG C CA 8
ATOM 22438 C C . ARG C 1 8 ? 123.250 3.115 -15.253 1.00 0.00 8 ARG C C 8
ATOM 22439 O O . ARG C 1 8 ? 122.709 3.245 -16.352 1.00 0.00 8 ARG C O 8
ATOM 22460 N N . ASP C 1 9 ? 124.571 3.101 -15.086 1.00 0.00 9 ASP C N 8
ATOM 22461 C CA . ASP C 1 9 ? 125.486 3.242 -16.215 1.00 0.00 9 ASP C CA 8
ATOM 22462 C C . ASP C 1 9 ? 126.656 2.274 -16.075 1.00 0.00 9 ASP C C 8
ATOM 22463 O O . ASP C 1 9 ? 127.633 2.355 -16.819 1.00 0.00 9 ASP C O 8
ATOM 22472 N N . GLY C 1 10 ? 126.544 1.361 -15.114 1.00 0.00 10 GLY C N 8
ATOM 22473 C CA . GLY C 1 10 ? 127.592 0.374 -14.870 1.00 0.00 10 GLY C CA 8
ATOM 22474 C C . GLY C 1 10 ? 128.495 0.811 -13.721 1.00 0.00 10 GLY C C 8
ATOM 22475 O O . GLY C 1 10 ? 129.320 0.038 -13.238 1.00 0.00 10 GLY C O 8
ATOM 22479 N N . GLN C 1 11 ? 128.326 2.056 -13.287 1.00 0.00 11 GLN C N 8
ATOM 22480 C CA . GLN C 1 11 ? 129.122 2.592 -12.189 1.00 0.00 11 GLN C CA 8
ATOM 22481 C C . GLN C 1 11 ? 128.395 2.388 -10.867 1.00 0.00 11 GLN C C 8
ATOM 22482 O O . GLN C 1 11 ? 127.279 1.865 -10.848 1.00 0.00 11 GLN C O 8
ATOM 22496 N N . ALA C 1 12 ? 129.030 2.804 -9.769 1.00 0.00 12 ALA C N 8
ATOM 22497 C CA . ALA C 1 12 ? 128.432 2.667 -8.443 1.00 0.00 12 ALA C CA 8
ATOM 22498 C C . ALA C 1 12 ? 128.470 4.002 -7.717 1.00 0.00 12 ALA C C 8
ATOM 22499 O O . ALA C 1 12 ? 129.327 4.830 -7.999 1.00 0.00 12 ALA C O 8
ATOM 22506 N N . TYR C 1 13 ? 127.535 4.204 -6.791 1.00 0.00 13 TYR C N 8
ATOM 22507 C CA . TYR C 1 13 ? 127.466 5.439 -6.027 1.00 0.00 13 TYR C CA 8
ATOM 22508 C C . TYR C 1 13 ? 127.054 5.124 -4.595 1.00 0.00 13 TYR C C 8
ATOM 22509 O O . TYR C 1 13 ? 126.397 4.111 -4.347 1.00 0.00 13 TYR C O 8
ATOM 22527 N N . VAL C 1 14 ? 127.444 5.989 -3.664 1.00 0.00 14 VAL C N 8
ATOM 22528 C CA . VAL C 1 14 ? 127.117 5.796 -2.247 1.00 0.00 14 VAL C CA 8
ATOM 22529 C C . VAL C 1 14 ? 126.141 6.872 -1.781 1.00 0.00 14 VAL C C 8
ATOM 22530 O O . VAL C 1 14 ? 125.795 7.776 -2.541 1.00 0.00 14 VAL C O 8
ATOM 22543 N N . ARG C 1 15 ? 125.704 6.769 -0.532 1.00 0.00 15 ARG C N 8
ATOM 22544 C CA . ARG C 1 15 ? 124.771 7.741 0.021 1.00 0.00 15 ARG C CA 8
ATOM 22545 C C . ARG C 1 15 ? 125.530 8.865 0.712 1.00 0.00 15 ARG C C 8
ATOM 22546 O O . ARG C 1 15 ? 126.112 8.674 1.781 1.00 0.00 15 ARG C O 8
ATOM 22567 N N . LYS C 1 16 ? 125.515 10.037 0.092 1.00 0.00 16 LYS C N 8
ATOM 22568 C CA . LYS C 1 16 ? 126.199 11.198 0.647 1.00 0.00 16 LYS C CA 8
ATOM 22569 C C . LYS C 1 16 ? 125.494 12.473 0.209 1.00 0.00 16 LYS C C 8
ATOM 22570 O O . LYS C 1 16 ? 125.024 12.564 -0.924 1.00 0.00 16 LYS C O 8
ATOM 22589 N N . ASP C 1 17 ? 125.447 13.454 1.109 1.00 0.00 17 ASP C N 8
ATOM 22590 C CA . ASP C 1 17 ? 124.811 14.736 0.810 1.00 0.00 17 ASP C CA 8
ATOM 22591 C C . ASP C 1 17 ? 123.538 14.538 -0.009 1.00 0.00 17 ASP C C 8
ATOM 22592 O O . ASP C 1 17 ? 123.229 15.344 -0.888 1.00 0.00 17 ASP C O 8
ATOM 22601 N N . GLY C 1 18 ? 122.803 13.466 0.276 1.00 0.00 18 GLY C N 8
ATOM 22602 C CA . GLY C 1 18 ? 121.571 13.189 -0.453 1.00 0.00 18 GLY C CA 8
ATOM 22603 C C . GLY C 1 18 ? 121.825 13.145 -1.957 1.00 0.00 18 GLY C C 8
ATOM 22604 O O . GLY C 1 18 ? 121.018 13.645 -2.741 1.00 0.00 18 GLY C O 8
ATOM 22608 N N . GLU C 1 19 ? 122.948 12.549 -2.358 1.00 0.00 19 GLU C N 8
ATOM 22609 C CA . GLU C 1 19 ? 123.280 12.462 -3.774 1.00 0.00 19 GLU C CA 8
ATOM 22610 C C . GLU C 1 19 ? 124.165 11.251 -4.049 1.00 0.00 19 GLU C C 8
ATOM 22611 O O . GLU C 1 19 ? 124.770 10.690 -3.135 1.00 0.00 19 GLU C O 8
ATOM 22623 N N . TRP C 1 20 ? 124.237 10.859 -5.315 1.00 0.00 20 TRP C N 8
ATOM 22624 C CA . TRP C 1 20 ? 125.054 9.718 -5.711 1.00 0.00 20 TRP C CA 8
ATOM 22625 C C . TRP C 1 20 ? 126.511 10.138 -5.856 1.00 0.00 20 TRP C C 8
ATOM 22626 O O . TRP C 1 20 ? 126.828 11.051 -6.620 1.00 0.00 20 TRP C O 8
ATOM 22647 N N . VAL C 1 21 ? 127.381 9.468 -5.102 1.00 0.00 21 VAL C N 8
ATOM 22648 C CA . VAL C 1 21 ? 128.813 9.782 -5.135 1.00 0.00 21 VAL C CA 8
ATOM 22649 C C . VAL C 1 21 ? 129.667 8.531 -5.307 1.00 0.00 21 VAL C C 8
ATOM 22650 O O . VAL C 1 21 ? 129.701 7.653 -4.448 1.00 0.00 21 VAL C O 8
ATOM 22663 N N . LEU C 1 22 ? 130.355 8.471 -6.440 1.00 0.00 22 LEU C N 8
ATOM 22664 C CA . LEU C 1 22 ? 131.210 7.343 -6.749 1.00 0.00 22 LEU C CA 8
ATOM 22665 C C . LEU C 1 22 ? 132.078 7.010 -5.552 1.00 0.00 22 LEU C C 8
ATOM 22666 O O . LEU C 1 22 ? 132.917 7.807 -5.133 1.00 0.00 22 LEU C O 8
ATOM 22682 N N . LEU C 1 23 ? 131.862 5.825 -5.002 1.00 0.00 23 LEU C N 8
ATOM 22683 C CA . LEU C 1 23 ? 132.621 5.386 -3.850 1.00 0.00 23 LEU C CA 8
ATOM 22684 C C . LEU C 1 23 ? 134.107 5.470 -4.140 1.00 0.00 23 LEU C C 8
ATOM 22685 O O . LEU C 1 23 ? 134.903 5.744 -3.245 1.00 0.00 23 LEU C O 8
ATOM 22701 N N . SER C 1 24 ? 134.488 5.213 -5.388 1.00 0.00 24 SER C N 8
ATOM 22702 C CA . SER C 1 24 ? 135.890 5.242 -5.768 1.00 0.00 24 SER C CA 8
ATOM 22703 C C . SER C 1 24 ? 136.574 6.518 -5.294 1.00 0.00 24 SER C C 8
ATOM 22704 O O . SER C 1 24 ? 137.782 6.523 -5.054 1.00 0.00 24 SER C O 8
ATOM 22712 N N . THR C 1 25 ? 135.811 7.598 -5.147 1.00 0.00 25 THR C N 8
ATOM 22713 C CA . THR C 1 25 ? 136.379 8.858 -4.687 1.00 0.00 25 THR C CA 8
ATOM 22714 C C . THR C 1 25 ? 136.820 8.740 -3.234 1.00 0.00 25 THR C C 8
ATOM 22715 O O . THR C 1 25 ? 137.717 9.453 -2.785 1.00 0.00 25 THR C O 8
ATOM 22726 N N . PHE C 1 26 ? 136.176 7.835 -2.507 1.00 0.00 26 PHE C N 8
ATOM 22727 C CA . PHE C 1 26 ? 136.496 7.625 -1.105 1.00 0.00 26 PHE C CA 8
ATOM 22728 C C . PHE C 1 26 ? 137.609 6.597 -0.952 1.00 0.00 26 PHE C C 8
ATOM 22729 O O . PHE C 1 26 ? 138.266 6.541 0.088 1.00 0.00 26 PHE C O 8
ATOM 22746 N N . LEU C 1 27 ? 137.831 5.786 -1.985 1.00 0.00 27 LEU C N 8
ATOM 22747 C CA . LEU C 1 27 ? 138.888 4.778 -1.909 1.00 0.00 27 LEU C CA 8
ATOM 22748 C C . LEU C 1 27 ? 140.255 5.444 -2.028 1.00 0.00 27 LEU C C 8
ATOM 22749 O O . LEU C 1 27 ? 141.202 5.061 -1.342 1.00 0.00 27 LEU C O 8
ATOM 22765 N N . GLY C 1 28 ? 140.347 6.451 -2.894 1.00 0.00 28 GLY C N 8
ATOM 22766 C CA . GLY C 1 28 ? 141.602 7.173 -3.084 1.00 0.00 28 GLY C CA 8
ATOM 22767 C C . GLY C 1 28 ? 142.390 6.609 -4.259 1.00 0.00 28 GLY C C 8
ATOM 22768 O O . GLY C 1 28 ? 143.546 6.974 -4.476 1.00 0.00 28 GLY C O 8
ATOM 22772 N N . SER C 1 29 ? 141.763 5.716 -5.015 1.00 0.00 29 SER C N 8
ATOM 22773 C CA . SER C 1 29 ? 142.422 5.111 -6.164 1.00 0.00 29 SER C CA 8
ATOM 22774 C C . SER C 1 29 ? 142.402 6.060 -7.355 1.00 0.00 29 SER C C 8
ATOM 22775 O O . SER C 1 29 ? 141.938 7.194 -7.246 1.00 0.00 29 SER C O 8
ATOM 22783 N N . SER C 1 30 ? 142.928 5.589 -8.483 1.00 0.00 30 SER C N 8
ATOM 22784 C CA . SER C 1 30 ? 142.994 6.396 -9.699 1.00 0.00 30 SER C CA 8
ATOM 22785 C C . SER C 1 30 ? 144.153 7.380 -9.602 1.00 0.00 30 SER C C 8
ATOM 22786 O O . SER C 1 30 ? 144.807 7.687 -10.598 1.00 0.00 30 SER C O 8
ATOM 22794 N N . GLY C 1 31 ? 144.408 7.858 -8.389 1.00 0.00 31 GLY C N 8
ATOM 22795 C CA . GLY C 1 31 ? 145.497 8.794 -8.160 1.00 0.00 31 GLY C CA 8
ATOM 22796 C C . GLY C 1 31 ? 146.818 8.059 -8.105 1.00 0.00 31 GLY C C 8
ATOM 22797 O O . GLY C 1 31 ? 147.406 7.749 -9.142 1.00 0.00 31 GLY C O 8
ATOM 22801 N N . ASN C 1 32 ? 147.290 7.769 -6.897 1.00 0.00 32 ASN C N 8
ATOM 22802 C CA . ASN C 1 32 ? 148.536 7.064 -6.726 1.00 0.00 32 ASN C CA 8
ATOM 22803 C C . ASN C 1 32 ? 148.341 5.601 -7.044 1.00 0.00 32 ASN C C 8
ATOM 22804 O O . ASN C 1 32 ? 149.077 4.758 -6.544 1.00 0.00 32 ASN C O 8
ATOM 22815 N N . GLU C 1 33 ? 147.373 5.308 -7.901 1.00 0.00 33 GLU C N 8
ATOM 22816 C CA . GLU C 1 33 ? 147.118 3.934 -8.283 1.00 0.00 33 GLU C CA 8
ATOM 22817 C C . GLU C 1 33 ? 148.367 3.440 -8.972 1.00 0.00 33 GLU C C 8
ATOM 22818 O O . GLU C 1 33 ? 148.617 2.247 -9.129 1.00 0.00 33 GLU C O 8
ATOM 22830 N N . GLN C 1 34 ? 149.098 4.419 -9.441 1.00 0.00 34 GLN C N 8
ATOM 22831 C CA . GLN C 1 34 ? 150.305 4.131 -10.200 1.00 0.00 34 GLN C CA 8
ATOM 22832 C C . GLN C 1 34 ? 151.289 3.400 -9.286 1.00 0.00 34 GLN C C 8
ATOM 22833 O O . GLN C 1 34 ? 151.865 2.388 -9.681 1.00 0.00 34 GLN C O 8
ATOM 22847 N N . GLU C 1 35 ? 151.449 3.871 -8.054 1.00 0.00 35 GLU C N 8
ATOM 22848 C CA . GLU C 1 35 ? 152.331 3.193 -7.103 1.00 0.00 35 GLU C CA 8
ATOM 22849 C C . GLU C 1 35 ? 151.720 1.843 -6.683 1.00 0.00 35 GLU C C 8
ATOM 22850 O O . GLU C 1 35 ? 152.430 0.912 -6.302 1.00 0.00 35 GLU C O 8
ATOM 22862 N N . LEU C 1 36 ? 150.392 1.768 -6.762 1.00 0.00 36 LEU C N 8
ATOM 22863 C CA . LEU C 1 36 ? 149.670 0.542 -6.393 1.00 0.00 36 LEU C CA 8
ATOM 22864 C C . LEU C 1 36 ? 149.902 -0.565 -7.423 1.00 0.00 36 LEU C C 8
ATOM 22865 O O . LEU C 1 36 ? 149.593 -1.728 -7.162 1.00 0.00 36 LEU C O 8
ATOM 22881 N N . LEU C 1 37 ? 150.451 -0.196 -8.584 1.00 0.00 37 LEU C N 8
ATOM 22882 C CA . LEU C 1 37 ? 150.731 -1.166 -9.651 1.00 0.00 37 LEU C CA 8
ATOM 22883 C C . LEU C 1 37 ? 152.233 -1.268 -9.902 1.00 0.00 37 LEU C C 8
ATOM 22884 O O . LEU C 1 37 ? 152.707 -2.210 -10.538 1.00 0.00 37 LEU C O 8
ATOM 22900 N N . GLU C 1 38 ? 152.976 -0.288 -9.401 1.00 0.00 38 GLU C N 8
ATOM 22901 C CA . GLU C 1 38 ? 154.419 -0.273 -9.581 1.00 0.00 38 GLU C CA 8
ATOM 22902 C C . GLU C 1 38 ? 155.064 -1.355 -8.725 1.00 0.00 38 GLU C C 8
ATOM 22903 O O . GLU C 1 38 ? 155.932 -2.086 -9.193 1.00 0.00 38 GLU C O 8
ATOM 22915 N N . LEU C 1 39 ? 154.654 -1.443 -7.462 1.00 0.00 39 LEU C N 8
ATOM 22916 C CA . LEU C 1 39 ? 155.241 -2.424 -6.560 1.00 0.00 39 LEU C CA 8
ATOM 22917 C C . LEU C 1 39 ? 155.212 -3.795 -7.212 1.00 0.00 39 LEU C C 8
ATOM 22918 O O . LEU C 1 39 ? 156.204 -4.524 -7.182 1.00 0.00 39 LEU C O 8
ATOM 22934 N N . ASP C 1 40 ? 154.090 -4.137 -7.819 1.00 0.00 40 ASP C N 8
ATOM 22935 C CA . ASP C 1 40 ? 153.963 -5.412 -8.496 1.00 0.00 40 ASP C CA 8
ATOM 22936 C C . ASP C 1 40 ? 155.026 -5.547 -9.587 1.00 0.00 40 ASP C C 8
ATOM 22937 O O . ASP C 1 40 ? 155.441 -6.652 -9.932 1.00 0.00 40 ASP C O 8
ATOM 22946 N N . LYS C 1 41 ? 155.446 -4.409 -10.135 1.00 0.00 41 LYS C N 8
ATOM 22947 C CA . LYS C 1 41 ? 156.449 -4.395 -11.200 1.00 0.00 41 LYS C CA 8
ATOM 22948 C C . LYS C 1 41 ? 157.874 -4.465 -10.647 1.00 0.00 41 LYS C C 8
ATOM 22949 O O . LYS C 1 41 ? 158.771 -4.997 -11.298 1.00 0.00 41 LYS C O 8
ATOM 22968 N N . TRP C 1 42 ? 158.086 -3.906 -9.460 1.00 0.00 42 TRP C N 8
ATOM 22969 C CA . TRP C 1 42 ? 159.424 -3.898 -8.863 1.00 0.00 42 TRP C CA 8
ATOM 22970 C C . TRP C 1 42 ? 160.001 -5.301 -8.867 1.00 0.00 42 TRP C C 8
ATOM 22971 O O . TRP C 1 42 ? 161.194 -5.500 -9.092 1.00 0.00 42 TRP C O 8
ATOM 22992 N N . ALA C 1 43 ? 159.128 -6.266 -8.643 1.00 0.00 43 ALA C N 8
ATOM 22993 C CA . ALA C 1 43 ? 159.522 -7.667 -8.646 1.00 0.00 43 ALA C CA 8
ATOM 22994 C C . ALA C 1 43 ? 160.194 -8.017 -9.965 1.00 0.00 43 ALA C C 8
ATOM 22995 O O . ALA C 1 43 ? 161.094 -8.851 -10.016 1.00 0.00 43 ALA C O 8
ATOM 23002 N N . SER C 1 44 ? 159.732 -7.377 -11.037 1.00 0.00 44 SER C N 8
ATOM 23003 C CA . SER C 1 44 ? 160.276 -7.635 -12.362 1.00 0.00 44 SER C CA 8
ATOM 23004 C C . SER C 1 44 ? 161.776 -7.376 -12.391 1.00 0.00 44 SER C C 8
ATOM 23005 O O . SER C 1 44 ? 162.543 -8.212 -12.870 1.00 0.00 44 SER C O 8
ATOM 23013 N N . LEU C 1 45 ? 162.201 -6.223 -11.878 1.00 0.00 45 LEU C N 8
ATOM 23014 C CA . LEU C 1 45 ? 163.623 -5.908 -11.869 1.00 0.00 45 LEU C CA 8
ATOM 23015 C C . LEU C 1 45 ? 164.382 -6.928 -11.021 1.00 0.00 45 LEU C C 8
ATOM 23016 O O . LEU C 1 45 ? 165.399 -7.470 -11.437 1.00 0.00 45 LEU C O 8
ATOM 23032 N N . TRP C 1 46 ? 163.880 -7.192 -9.823 1.00 0.00 46 TRP C N 8
ATOM 23033 C CA . TRP C 1 46 ? 164.531 -8.155 -8.945 1.00 0.00 46 TRP C CA 8
ATOM 23034 C C . TRP C 1 46 ? 164.532 -9.536 -9.588 1.00 0.00 46 TRP C C 8
ATOM 23035 O O . TRP C 1 46 ? 165.486 -10.300 -9.445 1.00 0.00 46 TRP C O 8
ATOM 23056 N N . ASN C 1 47 ? 163.455 -9.847 -10.300 1.00 0.00 47 ASN C N 8
ATOM 23057 C CA . ASN C 1 47 ? 163.339 -11.141 -10.966 1.00 0.00 47 ASN C CA 8
ATOM 23058 C C . ASN C 1 47 ? 164.378 -11.288 -12.080 1.00 0.00 47 ASN C C 8
ATOM 23059 O O . ASN C 1 47 ? 164.887 -12.383 -12.315 1.00 0.00 47 ASN C O 8
ATOM 23070 N N . TRP C 1 48 ? 164.684 -10.190 -12.770 1.00 0.00 48 TRP C N 8
ATOM 23071 C CA . TRP C 1 48 ? 165.654 -10.234 -13.855 1.00 0.00 48 TRP C CA 8
ATOM 23072 C C . TRP C 1 48 ? 167.071 -10.018 -13.326 1.00 0.00 48 TRP C C 8
ATOM 23073 O O . TRP C 1 48 ? 168.043 -10.209 -14.051 1.00 0.00 48 TRP C O 8
ATOM 23094 N N . PHE C 1 49 ? 167.184 -9.612 -12.064 1.00 0.00 49 PHE C N 8
ATOM 23095 C CA . PHE C 1 49 ? 168.489 -9.365 -11.448 1.00 0.00 49 PHE C CA 8
ATOM 23096 C C . PHE C 1 49 ? 169.002 -10.621 -10.741 1.00 0.00 49 PHE C C 8
ATOM 23097 O O . PHE C 1 49 ? 170.006 -10.580 -10.028 1.00 0.00 49 PHE C O 8
ATOM 23114 N N . ASN C 1 50 ? 168.313 -11.734 -10.957 1.00 0.00 50 ASN C N 8
ATOM 23115 C CA . ASN C 1 50 ? 168.690 -12.997 -10.364 1.00 0.00 50 ASN C CA 8
ATOM 23116 C C . ASN C 1 50 ? 169.972 -13.518 -11.003 1.00 0.00 50 ASN C C 8
ATOM 23117 O O . ASN C 1 50 ? 170.620 -14.416 -10.472 1.00 0.00 50 ASN C O 8
ATOM 23128 N N . ILE C 1 51 ? 170.336 -12.942 -12.148 1.00 0.00 51 ILE C N 8
ATOM 23129 C CA . ILE C 1 51 ? 171.545 -13.369 -12.840 1.00 0.00 51 ILE C CA 8
ATOM 23130 C C . ILE C 1 51 ? 172.731 -13.240 -11.899 1.00 0.00 51 ILE C C 8
ATOM 23131 O O . ILE C 1 51 ? 173.590 -14.119 -11.838 1.00 0.00 51 ILE C O 8
ATOM 23147 N N . THR C 1 52 ? 172.760 -12.143 -11.155 1.00 0.00 52 THR C N 8
ATOM 23148 C CA . THR C 1 52 ? 173.828 -11.905 -10.201 1.00 0.00 52 THR C CA 8
ATOM 23149 C C . THR C 1 52 ? 173.628 -12.774 -8.970 1.00 0.00 52 THR C C 8
ATOM 23150 O O . THR C 1 52 ? 174.582 -13.069 -8.249 1.00 0.00 52 THR C O 8
ATOM 23161 N N . ASN C 1 53 ? 172.385 -13.194 -8.731 1.00 0.00 53 ASN C N 8
ATOM 23162 C CA . ASN C 1 53 ? 172.127 -14.039 -7.569 1.00 0.00 53 ASN C CA 8
ATOM 23163 C C . ASN C 1 53 ? 172.802 -15.402 -7.747 1.00 0.00 53 ASN C C 8
ATOM 23164 O O . ASN C 1 53 ? 173.559 -15.847 -6.886 1.00 0.00 53 ASN C O 8
ATOM 23175 N N . TRP C 1 54 ? 172.497 -16.070 -8.856 1.00 0.00 54 TRP C N 8
ATOM 23176 C CA . TRP C 1 54 ? 173.059 -17.399 -9.115 1.00 0.00 54 TRP C CA 8
ATOM 23177 C C . TRP C 1 54 ? 174.540 -17.323 -9.462 1.00 0.00 54 TRP C C 8
ATOM 23178 O O . TRP C 1 54 ? 175.329 -18.150 -9.006 1.00 0.00 54 TRP C O 8
ATOM 23199 N N . LEU C 1 55 ? 174.911 -16.346 -10.282 1.00 0.00 55 LEU C N 8
ATOM 23200 C CA . LEU C 1 55 ? 176.308 -16.219 -10.678 1.00 0.00 55 LEU C CA 8
ATOM 23201 C C . LEU C 1 55 ? 177.200 -16.266 -9.441 1.00 0.00 55 LEU C C 8
ATOM 23202 O O . LEU C 1 55 ? 178.080 -17.113 -9.336 1.00 0.00 55 LEU C O 8
ATOM 23218 N N . TRP C 1 56 ? 176.966 -15.351 -8.508 1.00 0.00 56 TRP C N 8
ATOM 23219 C CA . TRP C 1 56 ? 177.750 -15.294 -7.273 1.00 0.00 56 TRP C CA 8
ATOM 23220 C C . TRP C 1 56 ? 177.639 -16.595 -6.491 1.00 0.00 56 TRP C C 8
ATOM 23221 O O . TRP C 1 56 ? 178.548 -16.967 -5.749 1.00 0.00 56 TRP C O 8
ATOM 23242 N N . TYR C 1 57 ? 176.520 -17.282 -6.668 1.00 0.00 57 TYR C N 8
ATOM 23243 C CA . TYR C 1 57 ? 176.301 -18.545 -5.976 1.00 0.00 57 TYR C CA 8
ATOM 23244 C C . TYR C 1 57 ? 177.234 -19.618 -6.526 1.00 0.00 57 TYR C C 8
ATOM 23245 O O . TYR C 1 57 ? 177.973 -20.256 -5.775 1.00 0.00 57 TYR C O 8
ATOM 23263 N N . ILE C 1 58 ? 177.178 -19.816 -7.840 1.00 0.00 58 ILE C N 8
ATOM 23264 C CA . ILE C 1 58 ? 178.008 -20.826 -8.496 1.00 0.00 58 ILE C CA 8
ATOM 23265 C C . ILE C 1 58 ? 179.285 -20.191 -9.049 1.00 0.00 58 ILE C C 8
ATOM 23266 O O . ILE C 1 58 ? 180.027 -20.816 -9.807 1.00 0.00 58 ILE C O 8
ATOM 23282 N N . LYS C 1 59 ? 179.545 -18.946 -8.664 1.00 0.00 59 LYS C N 8
ATOM 23283 C CA . LYS C 1 59 ? 180.739 -18.252 -9.131 1.00 0.00 59 LYS C CA 8
ATOM 23284 C C . LYS C 1 59 ? 180.853 -18.345 -10.650 1.00 0.00 59 LYS C C 8
ATOM 23285 O O . LYS C 1 59 ? 179.896 -18.776 -11.272 1.00 0.00 59 LYS C O 8
ATOM 23305 N N . GLY A 1 1 ? 109.539 3.576 -8.143 1.00 0.00 1 GLY A N 9
ATOM 23306 C CA . GLY A 1 1 ? 109.310 5.041 -7.989 1.00 0.00 1 GLY A CA 9
ATOM 23307 C C . GLY A 1 1 ? 110.462 5.656 -7.202 1.00 0.00 1 GLY A C 9
ATOM 23308 O O . GLY A 1 1 ? 110.554 6.876 -7.070 1.00 0.00 1 GLY A O 9
ATOM 23314 N N . TYR A 1 2 ? 111.338 4.799 -6.685 1.00 0.00 2 TYR A N 9
ATOM 23315 C CA . TYR A 1 2 ? 112.485 5.258 -5.911 1.00 0.00 2 TYR A CA 9
ATOM 23316 C C . TYR A 1 2 ? 113.689 4.355 -6.169 1.00 0.00 2 TYR A C 9
ATOM 23317 O O . TYR A 1 2 ? 114.066 4.130 -7.319 1.00 0.00 2 TYR A O 9
ATOM 23335 N N . ILE A 1 3 ? 114.280 3.848 -5.087 1.00 0.00 3 ILE A N 9
ATOM 23336 C CA . ILE A 1 3 ? 115.445 2.965 -5.179 1.00 0.00 3 ILE A CA 9
ATOM 23337 C C . ILE A 1 3 ? 115.191 1.667 -4.405 1.00 0.00 3 ILE A C 9
ATOM 23338 O O . ILE A 1 3 ? 115.617 1.532 -3.258 1.00 0.00 3 ILE A O 9
ATOM 23354 N N . PRO A 1 4 ? 114.506 0.710 -4.991 1.00 0.00 4 PRO A N 9
ATOM 23355 C CA . PRO A 1 4 ? 114.208 -0.580 -4.306 1.00 0.00 4 PRO A CA 9
ATOM 23356 C C . PRO A 1 4 ? 115.456 -1.218 -3.706 1.00 0.00 4 PRO A C 9
ATOM 23357 O O . PRO A 1 4 ? 116.476 -1.368 -4.377 1.00 0.00 4 PRO A O 9
ATOM 23368 N N . GLU A 1 5 ? 115.358 -1.603 -2.440 1.00 0.00 5 GLU A N 9
ATOM 23369 C CA . GLU A 1 5 ? 116.480 -2.238 -1.760 1.00 0.00 5 GLU A CA 9
ATOM 23370 C C . GLU A 1 5 ? 116.057 -2.796 -0.410 1.00 0.00 5 GLU A C 9
ATOM 23371 O O . GLU A 1 5 ? 115.604 -2.064 0.469 1.00 0.00 5 GLU A O 9
ATOM 23383 N N . ALA A 1 6 ? 116.210 -4.103 -0.260 1.00 0.00 6 ALA A N 9
ATOM 23384 C CA . ALA A 1 6 ? 115.841 -4.770 0.978 1.00 0.00 6 ALA A CA 9
ATOM 23385 C C . ALA A 1 6 ? 116.646 -6.054 1.204 1.00 0.00 6 ALA A C 9
ATOM 23386 O O . ALA A 1 6 ? 117.114 -6.297 2.317 1.00 0.00 6 ALA A O 9
ATOM 23393 N N . PRO A 1 7 ? 116.811 -6.891 0.201 1.00 0.00 7 PRO A N 9
ATOM 23394 C CA . PRO A 1 7 ? 117.569 -8.168 0.358 1.00 0.00 7 PRO A CA 9
ATOM 23395 C C . PRO A 1 7 ? 118.958 -7.948 0.944 1.00 0.00 7 PRO A C 9
ATOM 23396 O O . PRO A 1 7 ? 119.744 -7.154 0.425 1.00 0.00 7 PRO A O 9
ATOM 23407 N N . ARG A 1 8 ? 119.240 -8.659 2.034 1.00 0.00 8 ARG A N 9
ATOM 23408 C CA . ARG A 1 8 ? 120.523 -8.553 2.710 1.00 0.00 8 ARG A CA 9
ATOM 23409 C C . ARG A 1 8 ? 121.041 -9.940 3.070 1.00 0.00 8 ARG A C 9
ATOM 23410 O O . ARG A 1 8 ? 120.295 -10.919 3.050 1.00 0.00 8 ARG A O 9
ATOM 23431 N N . ASP A 1 9 ? 122.321 -10.012 3.394 1.00 0.00 9 ASP A N 9
ATOM 23432 C CA . ASP A 1 9 ? 122.937 -11.281 3.757 1.00 0.00 9 ASP A CA 9
ATOM 23433 C C . ASP A 1 9 ? 124.085 -11.050 4.727 1.00 0.00 9 ASP A C 9
ATOM 23434 O O . ASP A 1 9 ? 124.905 -11.937 4.961 1.00 0.00 9 ASP A O 9
ATOM 23443 N N . GLY A 1 10 ? 124.136 -9.848 5.285 1.00 0.00 10 GLY A N 9
ATOM 23444 C CA . GLY A 1 10 ? 125.190 -9.499 6.229 1.00 0.00 10 GLY A CA 9
ATOM 23445 C C . GLY A 1 10 ? 126.396 -8.914 5.503 1.00 0.00 10 GLY A C 9
ATOM 23446 O O . GLY A 1 10 ? 127.369 -8.497 6.129 1.00 0.00 10 GLY A O 9
ATOM 23450 N N . GLN A 1 11 ? 126.322 -8.889 4.176 1.00 0.00 11 GLN A N 9
ATOM 23451 C CA . GLN A 1 11 ? 127.410 -8.352 3.367 1.00 0.00 11 GLN A CA 9
ATOM 23452 C C . GLN A 1 11 ? 127.196 -6.863 3.112 1.00 0.00 11 GLN A C 9
ATOM 23453 O O . GLN A 1 11 ? 126.196 -6.291 3.546 1.00 0.00 11 GLN A O 9
ATOM 23467 N N . ALA A 1 12 ? 128.143 -6.250 2.401 1.00 0.00 12 ALA A N 9
ATOM 23468 C CA . ALA A 1 12 ? 128.065 -4.825 2.076 1.00 0.00 12 ALA A CA 9
ATOM 23469 C C . ALA A 1 12 ? 127.838 -4.636 0.581 1.00 0.00 12 ALA A C 9
ATOM 23470 O O . ALA A 1 12 ? 128.563 -5.203 -0.233 1.00 0.00 12 ALA A O 9
ATOM 23477 N N . TYR A 1 13 ? 126.831 -3.834 0.236 1.00 0.00 13 TYR A N 9
ATOM 23478 C CA . TYR A 1 13 ? 126.500 -3.561 -1.165 1.00 0.00 13 TYR A CA 9
ATOM 23479 C C . TYR A 1 13 ? 126.366 -2.061 -1.389 1.00 0.00 13 TYR A C 9
ATOM 23480 O O . TYR A 1 13 ? 125.966 -1.338 -0.479 1.00 0.00 13 TYR A O 9
ATOM 23498 N N . VAL A 1 14 ? 126.718 -1.600 -2.594 1.00 0.00 14 VAL A N 9
ATOM 23499 C CA . VAL A 1 14 ? 126.643 -0.171 -2.913 1.00 0.00 14 VAL A CA 9
ATOM 23500 C C . VAL A 1 14 ? 125.552 0.091 -3.942 1.00 0.00 14 VAL A C 9
ATOM 23501 O O . VAL A 1 14 ? 124.928 -0.841 -4.446 1.00 0.00 14 VAL A O 9
ATOM 23514 N N . ARG A 1 15 ? 125.327 1.364 -4.244 1.00 0.00 15 ARG A N 9
ATOM 23515 C CA . ARG A 1 15 ? 124.306 1.735 -5.211 1.00 0.00 15 ARG A CA 9
ATOM 23516 C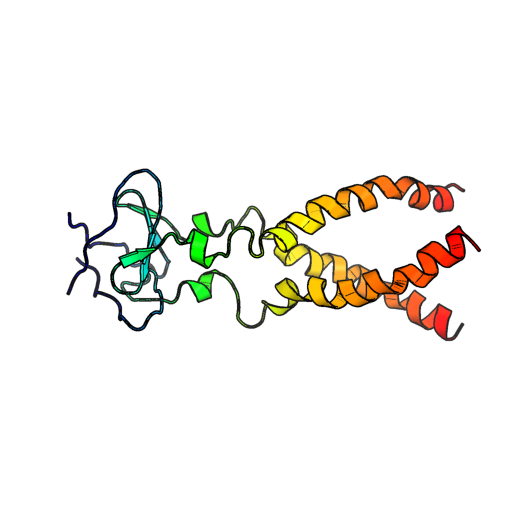 C . ARG A 1 15 ? 124.923 1.838 -6.601 1.00 0.00 15 ARG A C 9
ATOM 23517 O O . ARG A 1 15 ? 125.703 2.748 -6.881 1.00 0.00 15 ARG A O 9
ATOM 23538 N N . LYS A 1 16 ? 124.560 0.894 -7.465 1.00 0.00 16 LYS A N 9
ATOM 23539 C CA . LYS A 1 16 ? 125.072 0.870 -8.833 1.00 0.00 16 LYS A CA 9
ATOM 23540 C C . LYS A 1 16 ? 123.978 0.421 -9.793 1.00 0.00 16 LYS A C 9
ATOM 23541 O O . LYS A 1 16 ? 123.313 -0.585 -9.551 1.00 0.00 16 LYS A O 9
ATOM 23560 N N . ASP A 1 17 ? 123.818 1.164 -10.887 1.00 0.00 17 ASP A N 9
ATOM 23561 C CA . ASP A 1 17 ? 122.811 0.836 -11.897 1.00 0.00 17 ASP A CA 9
ATOM 23562 C C . ASP A 1 17 ? 121.513 0.362 -11.244 1.00 0.00 17 ASP A C 9
ATOM 23563 O O . ASP A 1 17 ? 120.937 -0.647 -11.651 1.00 0.00 17 ASP A O 9
ATOM 23572 N N . GLY A 1 18 ? 121.054 1.092 -10.230 1.00 0.00 18 GLY A N 9
ATOM 23573 C CA . GLY A 1 18 ? 119.823 0.728 -9.535 1.00 0.00 18 GLY A CA 9
ATOM 23574 C C . GLY A 1 18 ? 119.881 -0.709 -9.021 1.00 0.00 18 GLY A C 9
ATOM 23575 O O . GLY A 1 18 ? 118.863 -1.402 -8.991 1.00 0.00 18 GLY A O 9
ATOM 23579 N N . GLU A 1 19 ? 121.074 -1.149 -8.620 1.00 0.00 19 GLU A N 9
ATOM 23580 C CA . GLU A 1 19 ? 121.257 -2.511 -8.113 1.00 0.00 19 GLU A CA 9
ATOM 23581 C C . GLU A 1 19 ? 122.283 -2.541 -6.979 1.00 0.00 19 GLU A C 9
ATOM 23582 O O . GLU A 1 19 ? 123.107 -1.637 -6.850 1.00 0.00 19 GLU A O 9
ATOM 23594 N N . TRP A 1 20 ? 122.220 -3.590 -6.158 1.00 0.00 20 TRP A N 9
ATOM 23595 C CA . TRP A 1 20 ? 123.143 -3.735 -5.036 1.00 0.00 20 TRP A CA 9
ATOM 23596 C C . TRP A 1 20 ? 124.395 -4.508 -5.458 1.00 0.00 20 TRP A C 9
ATOM 23597 O O . TRP A 1 20 ? 124.344 -5.718 -5.687 1.00 0.00 20 TRP A O 9
ATOM 23618 N N . VAL A 1 21 ? 125.502 -3.776 -5.574 1.00 0.00 21 VAL A N 9
ATOM 23619 C CA . VAL A 1 21 ? 126.775 -4.365 -5.993 1.00 0.00 21 VAL A CA 9
ATOM 23620 C C . VAL A 1 21 ? 127.786 -4.391 -4.852 1.00 0.00 21 VAL A C 9
ATOM 23621 O O . VAL A 1 21 ? 128.078 -3.371 -4.236 1.00 0.00 21 VAL A O 9
ATOM 23634 N N . LEU A 1 22 ? 128.308 -5.581 -4.579 1.00 0.00 22 LEU A N 9
ATOM 23635 C CA . LEU A 1 22 ? 129.280 -5.752 -3.519 1.00 0.00 22 LEU A CA 9
ATOM 23636 C C . LEU A 1 22 ? 130.341 -4.671 -3.631 1.00 0.00 22 LEU A C 9
ATOM 23637 O O . LEU A 1 22 ? 131.129 -4.651 -4.577 1.00 0.00 22 LEU A O 9
ATOM 23653 N N . LEU A 1 23 ? 130.348 -3.768 -2.663 1.00 0.00 23 LEU A N 9
ATOM 23654 C CA . LEU A 1 23 ? 131.307 -2.678 -2.660 1.00 0.00 23 LEU A CA 9
ATOM 23655 C C . LEU A 1 23 ? 132.728 -3.218 -2.721 1.00 0.00 23 LEU A C 9
ATOM 23656 O O . LEU A 1 23 ? 133.616 -2.580 -3.287 1.00 0.00 23 LEU A O 9
ATOM 23672 N N . SER A 1 24 ? 132.948 -4.382 -2.124 1.00 0.00 24 SER A N 9
ATOM 23673 C CA . SER A 1 24 ? 134.274 -4.977 -2.102 1.00 0.00 24 SER A CA 9
ATOM 23674 C C . SER A 1 24 ? 134.807 -5.171 -3.514 1.00 0.00 24 SER A C 9
ATOM 23675 O O . SER A 1 24 ? 136.019 -5.241 -3.717 1.00 0.00 24 SER A O 9
ATOM 23683 N N . THR A 1 25 ? 133.908 -5.243 -4.490 1.00 0.00 25 THR A N 9
ATOM 23684 C CA . THR A 1 25 ? 134.320 -5.410 -5.873 1.00 0.00 25 THR A CA 9
ATOM 23685 C C . THR A 1 25 ? 135.037 -4.160 -6.367 1.00 0.00 25 THR A C 9
ATOM 23686 O O . THR A 1 25 ? 135.881 -4.226 -7.262 1.00 0.00 25 THR A O 9
ATOM 23697 N N . PHE A 1 26 ? 134.690 -3.022 -5.773 1.00 0.00 26 PHE A N 9
ATOM 23698 C CA . PHE A 1 26 ? 135.297 -1.751 -6.148 1.00 0.00 26 PHE A CA 9
ATOM 23699 C C . PHE A 1 26 ? 136.477 -1.431 -5.243 1.00 0.00 26 PHE A C 9
ATOM 23700 O O . PHE A 1 26 ? 137.294 -0.568 -5.562 1.00 0.00 26 PHE A O 9
ATOM 23717 N N . LEU A 1 27 ? 136.561 -2.122 -4.108 1.00 0.00 27 LEU A N 9
ATOM 23718 C CA . LEU A 1 27 ? 137.654 -1.871 -3.172 1.00 0.00 27 LEU A CA 9
ATOM 23719 C C . LEU A 1 27 ? 138.956 -2.442 -3.725 1.00 0.00 27 LEU A C 9
ATOM 23720 O O . LEU A 1 27 ? 139.974 -1.751 -3.771 1.00 0.00 27 LEU A O 9
ATOM 23736 N N . GLY A 1 28 ? 138.915 -3.700 -4.148 1.00 0.00 28 GLY A N 9
ATOM 23737 C CA . GLY A 1 28 ? 140.098 -4.347 -4.702 1.00 0.00 28 GLY A CA 9
ATOM 23738 C C . GLY A 1 28 ? 140.833 -5.137 -3.630 1.00 0.00 28 GLY A C 9
ATOM 23739 O O . GLY A 1 28 ? 141.894 -4.726 -3.160 1.00 0.00 28 GLY A O 9
ATOM 23743 N N . SER A 1 29 ? 140.264 -6.272 -3.247 1.00 0.00 29 SER A N 9
ATOM 23744 C CA . SER A 1 29 ? 140.879 -7.109 -2.225 1.00 0.00 29 SER A CA 9
ATOM 23745 C C . SER A 1 29 ? 140.345 -8.532 -2.300 1.00 0.00 29 SER A C 9
ATOM 23746 O O . SER A 1 29 ? 139.633 -8.885 -3.240 1.00 0.00 29 SER A O 9
ATOM 23754 N N . SER A 1 30 ? 140.721 -9.345 -1.316 1.00 0.00 30 SER A N 9
ATOM 23755 C CA . SER A 1 30 ? 140.308 -10.744 -1.270 1.00 0.00 30 SER A CA 9
ATOM 23756 C C . SER A 1 30 ? 141.171 -11.560 -2.223 1.00 0.00 30 SER A C 9
ATOM 23757 O O . SER A 1 30 ? 141.529 -12.703 -1.937 1.00 0.00 30 SER A O 9
ATOM 23765 N N . GLY A 1 31 ? 141.516 -10.950 -3.352 1.00 0.00 31 GLY A N 9
ATOM 23766 C CA . GLY A 1 31 ? 142.354 -11.604 -4.342 1.00 0.00 31 GLY A CA 9
ATOM 23767 C C . GLY A 1 31 ? 143.807 -11.529 -3.932 1.00 0.00 31 GLY A C 9
ATOM 23768 O O . GLY A 1 31 ? 144.257 -12.281 -3.067 1.00 0.00 31 GLY A O 9
ATOM 23772 N N . ASN A 1 32 ? 144.538 -10.610 -4.546 1.00 0.00 32 ASN A N 9
ATOM 23773 C CA . ASN A 1 32 ? 145.932 -10.422 -4.239 1.00 0.00 32 ASN A CA 9
ATOM 23774 C C . ASN A 1 32 ? 146.058 -9.699 -2.921 1.00 0.00 32 ASN A C 9
ATOM 23775 O O . ASN A 1 32 ? 147.008 -8.954 -2.710 1.00 0.00 32 ASN A O 9
ATOM 23786 N N . GLU A 1 33 ? 145.105 -9.937 -2.032 1.00 0.00 33 GLU A N 9
ATOM 23787 C CA . GLU A 1 33 ? 145.133 -9.298 -0.734 1.00 0.00 33 GLU A CA 9
ATOM 23788 C C . GLU A 1 33 ? 146.381 -9.771 -0.038 1.00 0.00 33 GLU A C 9
ATOM 23789 O O . GLU A 1 33 ? 146.858 -9.196 0.936 1.00 0.00 33 GLU A O 9
ATOM 23801 N N . GLN A 1 34 ? 146.854 -10.880 -0.555 1.00 0.00 34 GLN A N 9
ATOM 23802 C CA . GLN A 1 34 ? 148.027 -11.510 0.039 1.00 0.00 34 GLN A CA 9
ATOM 23803 C C . GLN A 1 34 ? 149.212 -10.553 -0.098 1.00 0.00 34 GLN A C 9
ATOM 23804 O O . GLN A 1 34 ? 149.932 -10.317 0.872 1.00 0.00 34 GLN A O 9
ATOM 23818 N N . GLU A 1 35 ? 149.394 -9.978 -1.277 1.00 0.00 35 GLU A N 9
ATOM 23819 C CA . GLU A 1 35 ? 150.474 -9.022 -1.496 1.00 0.00 35 GLU A CA 9
ATOM 23820 C C . GLU A 1 35 ? 150.205 -7.728 -0.717 1.00 0.00 35 GLU A C 9
ATOM 23821 O O . GLU A 1 35 ? 151.127 -7.000 -0.352 1.00 0.00 35 GLU A O 9
ATOM 23833 N N . LEU A 1 36 ? 148.925 -7.464 -0.469 1.00 0.00 36 LEU A N 9
ATOM 23834 C CA . LEU A 1 36 ? 148.526 -6.264 0.273 1.00 0.00 36 LEU A CA 9
ATOM 23835 C C . LEU A 1 36 ? 148.899 -6.397 1.749 1.00 0.00 36 LEU A C 9
ATOM 23836 O O . LEU A 1 36 ? 148.863 -5.415 2.492 1.00 0.00 36 LEU A O 9
ATOM 23852 N N . LEU A 1 37 ? 149.259 -7.616 2.157 1.00 0.00 37 LEU A N 9
ATOM 23853 C CA . LEU A 1 37 ? 149.648 -7.889 3.543 1.00 0.00 37 LEU A CA 9
ATOM 23854 C C . LEU A 1 37 ? 151.104 -8.345 3.613 1.00 0.00 37 LEU A C 9
ATOM 23855 O O . LEU A 1 37 ? 151.614 -8.658 4.689 1.00 0.00 37 LEU A O 9
ATOM 23871 N N . GLU A 1 38 ? 151.766 -8.388 2.459 1.00 0.00 38 GLU A N 9
ATOM 23872 C CA . GLU A 1 38 ? 153.154 -8.815 2.408 1.00 0.00 38 GLU A CA 9
ATOM 23873 C C . GLU A 1 38 ? 154.055 -7.765 3.047 1.00 0.00 38 GLU A C 9
ATOM 23874 O O . GLU A 1 38 ? 154.930 -8.096 3.842 1.00 0.00 38 GLU A O 9
ATOM 23886 N N . LEU A 1 39 ? 153.855 -6.502 2.682 1.00 0.00 39 LEU A N 9
ATOM 23887 C CA . LEU A 1 39 ? 154.694 -5.433 3.214 1.00 0.00 39 LEU A CA 9
ATOM 23888 C C . LEU A 1 39 ? 154.720 -5.501 4.732 1.00 0.00 39 LEU A C 9
ATOM 23889 O O . LEU A 1 39 ? 155.792 -5.487 5.339 1.00 0.00 39 LEU A O 9
ATOM 23905 N N . ASP A 1 40 ? 153.555 -5.592 5.344 1.00 0.00 40 ASP A N 9
ATOM 23906 C CA . ASP A 1 40 ? 153.476 -5.679 6.788 1.00 0.00 40 ASP A CA 9
ATOM 23907 C C . ASP A 1 40 ? 154.392 -6.787 7.307 1.00 0.00 40 ASP A C 9
ATOM 23908 O O . ASP A 1 40 ? 154.867 -6.736 8.442 1.00 0.00 40 ASP A O 9
ATOM 23917 N N . LYS A 1 41 ? 154.625 -7.792 6.466 1.00 0.00 41 LYS A N 9
ATOM 23918 C CA . LYS A 1 41 ? 155.474 -8.921 6.839 1.00 0.00 41 LYS A CA 9
ATOM 23919 C C . LYS A 1 41 ? 156.955 -8.613 6.620 1.00 0.00 41 LYS A C 9
ATOM 23920 O O . LYS A 1 41 ? 157.815 -9.132 7.332 1.00 0.00 41 LYS A O 9
ATOM 23939 N N . TRP A 1 42 ? 157.253 -7.799 5.612 1.00 0.00 42 TRP A N 9
ATOM 23940 C CA . TRP A 1 42 ? 158.643 -7.472 5.293 1.00 0.00 42 TRP A CA 9
ATOM 23941 C C . TRP A 1 42 ? 159.369 -6.995 6.535 1.00 0.00 42 TRP A C 9
ATOM 23942 O O . TRP A 1 42 ? 160.534 -7.325 6.760 1.00 0.00 42 TRP A O 9
ATOM 23963 N N . ALA A 1 43 ? 158.657 -6.238 7.348 1.00 0.00 43 ALA A N 9
ATOM 23964 C CA . ALA A 1 43 ? 159.211 -5.729 8.595 1.00 0.00 43 ALA A CA 9
ATOM 23965 C C . ALA A 1 43 ? 159.729 -6.878 9.446 1.00 0.00 43 ALA A C 9
ATOM 23966 O O . ALA A 1 43 ? 160.725 -6.744 10.154 1.00 0.00 43 ALA A O 9
ATOM 23973 N N . SER A 1 44 ? 159.027 -8.006 9.382 1.00 0.00 44 SER A N 9
ATOM 23974 C CA . SER A 1 44 ? 159.404 -9.172 10.164 1.00 0.00 44 SER A CA 9
ATOM 23975 C C . SER A 1 44 ? 160.836 -9.582 9.852 1.00 0.00 44 SER A C 9
ATOM 23976 O O . SER A 1 44 ? 161.644 -9.768 10.762 1.00 0.00 44 SER A O 9
ATOM 23984 N N . LEU A 1 45 ? 161.157 -9.716 8.569 1.00 0.00 45 LEU A N 9
ATOM 23985 C CA . LEU A 1 45 ? 162.508 -10.097 8.186 1.00 0.00 45 LEU A CA 9
ATOM 23986 C C . LEU A 1 45 ? 163.510 -9.036 8.642 1.00 0.00 45 LEU A C 9
ATOM 23987 O O . LEU A 1 45 ? 164.520 -9.340 9.268 1.00 0.00 45 LEU A O 9
ATOM 24003 N N . TRP A 1 46 ? 163.220 -7.781 8.331 1.00 0.00 46 TRP A N 9
ATOM 24004 C CA . TRP A 1 46 ? 164.110 -6.695 8.723 1.00 0.00 46 TRP A CA 9
ATOM 24005 C C . TRP A 1 46 ? 164.279 -6.676 10.238 1.00 0.00 46 TRP A C 9
ATOM 24006 O O . TRP A 1 46 ? 165.370 -6.430 10.751 1.00 0.00 46 TRP A O 9
ATOM 24027 N N . ASN A 1 47 ? 163.187 -6.939 10.941 1.00 0.00 47 ASN A N 9
ATOM 24028 C CA . ASN A 1 47 ? 163.204 -6.957 12.399 1.00 0.00 47 ASN A CA 9
ATOM 24029 C C . ASN A 1 47 ? 164.051 -8.109 12.930 1.00 0.00 47 ASN A C 9
ATOM 24030 O O . ASN A 1 47 ? 164.634 -8.009 14.009 1.00 0.00 47 ASN A O 9
ATOM 24041 N N . TRP A 1 48 ? 164.112 -9.208 12.177 1.00 0.00 48 TRP A N 9
ATOM 24042 C CA . TRP A 1 48 ? 164.882 -10.360 12.602 1.00 0.00 48 TRP A CA 9
ATOM 24043 C C . TRP A 1 48 ? 166.330 -10.242 12.130 1.00 0.00 48 TRP A C 9
ATOM 24044 O O . TRP A 1 48 ? 167.190 -11.005 12.556 1.00 0.00 48 TRP A O 9
ATOM 24065 N N . PHE A 1 49 ? 166.594 -9.280 11.248 1.00 0.00 49 PHE A N 9
ATOM 24066 C CA . PHE A 1 49 ? 167.943 -9.068 10.726 1.00 0.00 49 PHE A CA 9
ATOM 24067 C C . PHE A 1 49 ? 168.725 -8.109 11.619 1.00 0.00 49 PHE A C 9
ATOM 24068 O O . PHE A 1 49 ? 169.827 -7.681 11.273 1.00 0.00 49 PHE A O 9
ATOM 24085 N N . ASN A 1 50 ? 168.157 -7.790 12.775 1.00 0.00 50 ASN A N 9
ATOM 24086 C CA . ASN A 1 50 ? 168.801 -6.905 13.721 1.00 0.00 50 ASN A CA 9
ATOM 24087 C C . ASN A 1 50 ? 170.004 -7.596 14.349 1.00 0.00 50 ASN A C 9
ATOM 24088 O O . ASN A 1 50 ? 170.872 -6.946 14.922 1.00 0.00 50 ASN A O 9
ATOM 24099 N N . ILE A 1 51 ? 170.052 -8.921 14.239 1.00 0.00 51 ILE A N 9
ATOM 24100 C CA . ILE A 1 51 ? 171.159 -9.673 14.816 1.00 0.00 51 ILE A CA 9
ATOM 24101 C C . ILE A 1 51 ? 172.473 -9.154 14.259 1.00 0.00 51 ILE A C 9
ATOM 24102 O O . ILE A 1 51 ? 173.445 -8.985 14.989 1.00 0.00 51 ILE A O 9
ATOM 24118 N N . THR A 1 52 ? 172.484 -8.890 12.960 1.00 0.00 52 THR A N 9
ATOM 24119 C CA . THR A 1 52 ? 173.672 -8.374 12.303 1.00 0.00 52 THR A CA 9
ATOM 24120 C C . THR A 1 52 ? 173.858 -6.902 12.638 1.00 0.00 52 THR A C 9
ATOM 24121 O O . THR A 1 52 ? 174.965 -6.369 12.549 1.00 0.00 52 THR A O 9
ATOM 24132 N N . ASN A 1 53 ? 172.768 -6.242 13.030 1.00 0.00 53 ASN A N 9
ATOM 24133 C CA . ASN A 1 53 ? 172.867 -4.823 13.372 1.00 0.00 53 ASN A CA 9
ATOM 24134 C C . ASN A 1 53 ? 173.707 -4.632 14.639 1.00 0.00 53 ASN A C 9
ATOM 24135 O O . ASN A 1 53 ? 174.651 -3.842 14.652 1.00 0.00 53 ASN A O 9
ATOM 24146 N N . TRP A 1 54 ? 173.333 -5.326 15.710 1.00 0.00 54 TRP A N 9
ATOM 24147 C CA . TRP A 1 54 ? 174.040 -5.184 16.989 1.00 0.00 54 TRP A CA 9
ATOM 24148 C C . TRP A 1 54 ? 175.428 -5.815 16.940 1.00 0.00 54 TRP A C 9
ATOM 24149 O O . TRP A 1 54 ? 176.384 -5.264 17.483 1.00 0.00 54 TRP A O 9
ATOM 24170 N N . LEU A 1 55 ? 175.531 -6.972 16.299 1.00 0.00 55 LEU A N 9
ATOM 24171 C CA . LEU A 1 55 ? 176.822 -7.651 16.213 1.00 0.00 55 LEU A CA 9
ATOM 24172 C C . LEU A 1 55 ? 177.889 -6.663 15.753 1.00 0.00 55 LEU A C 9
ATOM 24173 O O . LEU A 1 55 ? 178.890 -6.469 16.431 1.00 0.00 55 LEU A O 9
ATOM 24189 N N . TRP A 1 56 ? 177.669 -6.048 14.600 1.00 0.00 56 TRP A N 9
ATOM 24190 C CA . TRP A 1 56 ? 178.623 -5.079 14.062 1.00 0.00 56 TRP A CA 9
ATOM 24191 C C . TRP A 1 56 ? 178.825 -3.921 15.032 1.00 0.00 56 TRP A C 9
ATOM 24192 O O . TRP A 1 56 ? 179.893 -3.311 15.078 1.00 0.00 56 TRP A O 9
ATOM 24213 N N . TYR A 1 57 ? 177.791 -3.633 15.811 1.00 0.00 57 TYR A N 9
ATOM 24214 C CA . TYR A 1 57 ? 177.863 -2.553 16.785 1.00 0.00 57 TYR A CA 9
ATOM 24215 C C . TYR A 1 57 ? 178.812 -2.924 17.921 1.00 0.00 57 TYR A C 9
ATOM 24216 O O . TYR A 1 57 ? 179.762 -2.198 18.215 1.00 0.00 57 TYR A O 9
ATOM 24234 N N . ILE A 1 58 ? 178.538 -4.061 18.556 1.00 0.00 58 ILE A N 9
ATOM 24235 C CA . ILE A 1 58 ? 179.363 -4.528 19.668 1.00 0.00 58 ILE A CA 9
ATOM 24236 C C . ILE A 1 58 ? 180.445 -5.483 19.176 1.00 0.00 58 ILE A C 9
ATOM 24237 O O . ILE A 1 58 ? 181.105 -6.148 19.972 1.00 0.00 58 ILE A O 9
ATOM 24253 N N . LYS A 1 59 ? 180.620 -5.547 17.860 1.00 0.00 59 LYS A N 9
ATOM 24254 C CA . LYS A 1 59 ? 181.625 -6.427 17.279 1.00 0.00 59 LYS A CA 9
ATOM 24255 C C . LYS A 1 59 ? 181.487 -7.839 17.838 1.00 0.00 59 LYS A C 9
ATOM 24256 O O . LYS A 1 59 ? 180.433 -8.143 18.372 1.00 0.00 59 LYS A O 9
ATOM 24276 N N . GLY B 1 1 ? 108.659 -2.706 3.606 1.00 0.00 1 GLY B N 9
ATOM 24277 C CA . GLY B 1 1 ? 110.046 -2.266 3.926 1.00 0.00 1 GLY B CA 9
ATOM 24278 C C . GLY B 1 1 ? 110.583 -1.403 2.791 1.00 0.00 1 GLY B C 9
ATOM 24279 O O . GLY B 1 1 ? 109.998 -0.374 2.453 1.00 0.00 1 GLY B O 9
ATOM 24285 N N . TYR B 1 2 ? 111.702 -1.831 2.208 1.00 0.00 2 TYR B N 9
ATOM 24286 C CA . TYR B 1 2 ? 112.319 -1.092 1.108 1.00 0.00 2 TYR B CA 9
ATOM 24287 C C . TYR B 1 2 ? 112.561 0.362 1.500 1.00 0.00 2 TYR B C 9
ATOM 24288 O O . TYR B 1 2 ? 112.112 0.812 2.555 1.00 0.00 2 TYR B O 9
ATOM 24306 N N . ILE B 1 3 ? 113.270 1.090 0.642 1.00 0.00 3 ILE B N 9
ATOM 24307 C CA . ILE B 1 3 ? 113.564 2.497 0.902 1.00 0.00 3 ILE B CA 9
ATOM 24308 C C . ILE B 1 3 ? 114.001 2.701 2.354 1.00 0.00 3 ILE B C 9
ATOM 24309 O O . ILE B 1 3 ? 113.235 3.215 3.167 1.00 0.00 3 ILE B O 9
ATOM 24325 N N . PRO B 1 4 ? 115.205 2.303 2.684 1.00 0.00 4 PRO B N 9
ATOM 24326 C CA . PRO B 1 4 ? 115.767 2.448 4.067 1.00 0.00 4 PRO B CA 9
ATOM 24327 C C . PRO B 1 4 ? 115.715 3.891 4.582 1.00 0.00 4 PRO B C 9
ATOM 24328 O O . PRO B 1 4 ? 114.741 4.605 4.352 1.00 0.00 4 PRO B O 9
ATOM 24339 N N . GLU B 1 5 ? 116.775 4.313 5.274 1.00 0.00 5 GLU B N 9
ATOM 24340 C CA . GLU B 1 5 ? 116.849 5.667 5.813 1.00 0.00 5 GLU B CA 9
ATOM 24341 C C . GLU B 1 5 ? 117.841 6.501 5.013 1.00 0.00 5 GLU B C 9
ATOM 24342 O O . GLU B 1 5 ? 118.297 6.089 3.946 1.00 0.00 5 GLU B O 9
ATOM 24354 N N . ALA B 1 6 ? 118.166 7.679 5.529 1.00 0.00 6 ALA B N 9
ATOM 24355 C CA . ALA B 1 6 ? 119.098 8.567 4.849 1.00 0.00 6 ALA B CA 9
ATOM 24356 C C . ALA B 1 6 ? 119.527 9.700 5.774 1.00 0.00 6 ALA B C 9
ATOM 24357 O O . ALA B 1 6 ? 119.108 10.844 5.597 1.00 0.00 6 ALA B O 9
ATOM 24364 N N . PRO B 1 7 ? 120.341 9.410 6.757 1.00 0.00 7 PRO B N 9
ATOM 24365 C CA . PRO B 1 7 ? 120.813 10.436 7.722 1.00 0.00 7 PRO B CA 9
ATOM 24366 C C . PRO B 1 7 ? 121.912 11.311 7.131 1.00 0.00 7 PRO B C 9
ATOM 24367 O O . PRO B 1 7 ? 122.582 10.917 6.175 1.00 0.00 7 PRO B O 9
ATOM 24378 N N . ARG B 1 8 ? 122.081 12.500 7.707 1.00 0.00 8 ARG B N 9
ATOM 24379 C CA . ARG B 1 8 ? 123.093 13.444 7.241 1.00 0.00 8 ARG B CA 9
ATOM 24380 C C . ARG B 1 8 ? 123.889 13.989 8.421 1.00 0.00 8 ARG B C 9
ATOM 24381 O O . ARG B 1 8 ? 123.377 14.783 9.211 1.00 0.00 8 ARG B O 9
ATOM 24402 N N . ASP B 1 9 ? 125.141 13.551 8.529 1.00 0.00 9 ASP B N 9
ATOM 24403 C CA . ASP B 1 9 ? 126.019 13.989 9.611 1.00 0.00 9 ASP B CA 9
ATOM 24404 C C . ASP B 1 9 ? 127.392 14.350 9.057 1.00 0.00 9 ASP B C 9
ATOM 24405 O O . ASP B 1 9 ? 128.341 14.576 9.807 1.00 0.00 9 ASP B O 9
ATOM 24414 N N . GLY B 1 10 ? 127.481 14.401 7.733 1.00 0.00 10 GLY B N 9
ATOM 24415 C CA . GLY B 1 10 ? 128.734 14.735 7.062 1.00 0.00 10 GLY B CA 9
ATOM 24416 C C . GLY B 1 10 ? 129.543 13.476 6.774 1.00 0.00 10 GLY B C 9
ATOM 24417 O O . GLY B 1 10 ? 130.521 13.512 6.029 1.00 0.00 10 GLY B O 9
ATOM 24421 N N . GLN B 1 11 ? 129.121 12.365 7.369 1.00 0.00 11 GLN B N 9
ATOM 24422 C CA . GLN B 1 11 ? 129.801 11.090 7.173 1.00 0.00 11 GLN B CA 9
ATOM 24423 C C . GLN B 1 11 ? 129.143 10.314 6.038 1.00 0.00 11 GLN B C 9
ATOM 24424 O O . GLN B 1 11 ? 128.169 10.781 5.447 1.00 0.00 11 GLN B O 9
ATOM 24438 N N . ALA B 1 12 ? 129.678 9.129 5.750 1.00 0.00 12 ALA B N 9
ATOM 24439 C CA . ALA B 1 12 ? 129.141 8.277 4.689 1.00 0.00 12 ALA B CA 9
ATOM 24440 C C . ALA B 1 12 ? 128.867 6.880 5.231 1.00 0.00 12 ALA B C 9
ATOM 24441 O O . ALA B 1 12 ? 129.522 6.443 6.173 1.00 0.00 12 ALA B O 9
ATOM 24448 N N . TYR B 1 13 ? 127.903 6.186 4.632 1.00 0.00 13 TYR B N 9
ATOM 24449 C CA . TYR B 1 13 ? 127.555 4.842 5.055 1.00 0.00 13 TYR B CA 9
ATOM 24450 C C . TYR B 1 13 ? 127.155 4.018 3.838 1.00 0.00 13 TYR B C 9
ATOM 24451 O O . TYR B 1 13 ? 126.760 4.581 2.815 1.00 0.00 13 TYR B O 9
ATOM 24469 N N . VAL B 1 14 ? 127.260 2.693 3.952 1.00 0.00 14 VAL B N 9
ATOM 24470 C CA . VAL B 1 14 ? 126.906 1.800 2.842 1.00 0.00 14 VAL B CA 9
ATOM 24471 C C . VAL B 1 14 ? 125.654 1.009 3.190 1.00 0.00 14 VAL B C 9
ATOM 24472 O O . VAL B 1 14 ? 125.137 1.109 4.303 1.00 0.00 14 VAL B O 9
ATOM 24485 N N . ARG B 1 15 ? 125.170 0.227 2.233 1.00 0.00 15 ARG B N 9
ATOM 24486 C CA . ARG B 1 15 ? 123.975 -0.572 2.450 1.00 0.00 15 ARG B CA 9
ATOM 24487 C C . ARG B 1 15 ? 124.355 -1.959 2.949 1.00 0.00 15 ARG B C 9
ATOM 24488 O O . ARG B 1 15 ? 124.909 -2.773 2.209 1.00 0.00 15 ARG B O 9
ATOM 24509 N N . LYS B 1 16 ? 124.051 -2.214 4.217 1.00 0.00 16 LYS B N 9
ATOM 24510 C CA . LYS B 1 16 ? 124.360 -3.500 4.830 1.00 0.00 16 LYS B CA 9
ATOM 24511 C C . LYS B 1 16 ? 123.320 -3.840 5.888 1.00 0.00 16 LYS B C 9
ATOM 24512 O O . LYS B 1 16 ? 122.887 -2.967 6.641 1.00 0.00 16 LYS B O 9
ATOM 24531 N N . ASP B 1 17 ? 122.941 -5.117 5.946 1.00 0.00 17 ASP B N 9
ATOM 24532 C CA . ASP B 1 17 ? 121.959 -5.582 6.923 1.00 0.00 17 ASP B CA 9
ATOM 24533 C C . ASP B 1 17 ? 120.836 -4.565 7.102 1.00 0.00 17 ASP B C 9
ATOM 24534 O O . ASP B 1 17 ? 120.383 -4.324 8.221 1.00 0.00 17 ASP B O 9
ATOM 24543 N N . GLY B 1 18 ? 120.390 -3.969 6.000 1.00 0.00 18 GLY B N 9
ATOM 24544 C CA . GLY B 1 18 ? 119.321 -2.982 6.068 1.00 0.00 18 GLY B CA 9
ATOM 24545 C C . GLY B 1 18 ? 119.671 -1.867 7.050 1.00 0.00 18 GLY B C 9
ATOM 24546 O O . GLY B 1 18 ? 118.814 -1.410 7.805 1.00 0.00 18 GLY B O 9
ATOM 24550 N N . GLU B 1 19 ? 120.934 -1.433 7.045 1.00 0.00 19 GLU B N 9
ATOM 24551 C CA . GLU B 1 19 ? 121.356 -0.379 7.955 1.00 0.00 19 GLU B CA 9
ATOM 24552 C C . GLU B 1 19 ? 122.534 0.394 7.374 1.00 0.00 19 GLU B C 9
ATOM 24553 O O . GLU B 1 19 ? 123.210 -0.078 6.459 1.00 0.00 19 GLU B O 9
ATOM 24565 N N . TRP B 1 20 ? 122.775 1.582 7.915 1.00 0.00 20 TRP B N 9
ATOM 24566 C CA . TRP B 1 20 ? 123.875 2.414 7.452 1.00 0.00 20 TRP B CA 9
ATOM 24567 C C . TRP B 1 20 ? 125.164 2.027 8.166 1.00 0.00 20 TRP B C 9
ATOM 24568 O O . TRP B 1 20 ? 125.227 2.030 9.396 1.00 0.00 20 TRP B O 9
ATOM 24589 N N . VAL B 1 21 ? 126.171 1.680 7.370 1.00 0.00 21 VAL B N 9
ATOM 24590 C CA . VAL B 1 21 ? 127.467 1.265 7.918 1.00 0.00 21 VAL B CA 9
ATOM 24591 C C . VAL B 1 21 ? 128.613 2.075 7.329 1.00 0.00 21 VAL B C 9
ATOM 24592 O O . VAL B 1 21 ? 128.830 2.092 6.122 1.00 0.00 21 VAL B O 9
ATOM 24605 N N . LEU B 1 22 ? 129.335 2.753 8.213 1.00 0.00 22 LEU B N 9
ATOM 24606 C CA . LEU B 1 22 ? 130.455 3.576 7.807 1.00 0.00 22 LEU B CA 9
ATOM 24607 C C . LEU B 1 22 ? 131.319 2.808 6.827 1.00 0.00 22 LEU B C 9
ATOM 24608 O O . LEU B 1 22 ? 131.907 1.781 7.166 1.00 0.00 22 LEU B O 9
ATOM 24624 N N . LEU B 1 23 ? 131.384 3.315 5.608 1.00 0.00 23 LEU B N 9
ATOM 24625 C CA . LEU B 1 23 ? 132.170 2.677 4.572 1.00 0.00 23 LEU B CA 9
ATOM 24626 C C . LEU B 1 23 ? 133.598 2.484 5.057 1.00 0.00 23 LEU B C 9
ATOM 24627 O O . LEU B 1 23 ? 134.246 1.490 4.733 1.00 0.00 23 LEU B O 9
ATOM 24643 N N . SER B 1 24 ? 134.095 3.443 5.830 1.00 0.00 24 SER B N 9
ATOM 24644 C CA . SER B 1 24 ? 135.453 3.372 6.340 1.00 0.00 24 SER B CA 9
ATOM 24645 C C . SER B 1 24 ? 135.715 2.038 7.025 1.00 0.00 24 SER B C 9
ATOM 24646 O O . SER B 1 24 ? 136.857 1.584 7.087 1.00 0.00 24 SER B O 9
ATOM 24654 N N . THR B 1 25 ? 134.660 1.402 7.530 1.00 0.00 25 THR B N 9
ATOM 24655 C CA . THR B 1 25 ? 134.804 0.116 8.194 1.00 0.00 25 THR B CA 9
ATOM 24656 C C . THR B 1 25 ? 135.197 -0.970 7.200 1.00 0.00 25 THR B C 9
ATOM 24657 O O . THR B 1 25 ? 135.861 -1.943 7.559 1.00 0.00 25 THR B O 9
ATOM 24668 N N . PHE B 1 26 ? 134.777 -0.800 5.950 1.00 0.00 26 PHE B N 9
ATOM 24669 C CA . PHE B 1 26 ? 135.085 -1.775 4.912 1.00 0.00 26 PHE B CA 9
ATOM 24670 C C . PHE B 1 26 ? 136.380 -1.408 4.207 1.00 0.00 26 PHE B C 9
ATOM 24671 O O . PHE B 1 26 ? 136.983 -2.240 3.529 1.00 0.00 26 PHE B O 9
ATOM 24688 N N . LEU B 1 27 ? 136.808 -0.159 4.364 1.00 0.00 27 LEU B N 9
ATOM 24689 C CA . LEU B 1 27 ? 138.041 0.283 3.725 1.00 0.00 27 LEU B CA 9
ATOM 24690 C C . LEU B 1 27 ? 139.260 -0.266 4.461 1.00 0.00 27 LEU B C 9
ATOM 24691 O O . LEU B 1 27 ? 140.209 -0.738 3.836 1.00 0.00 27 LEU B O 9
ATOM 24707 N N . GLY B 1 28 ? 139.226 -0.200 5.789 1.00 0.00 28 GLY B N 9
ATOM 24708 C CA . GLY B 1 28 ? 140.334 -0.696 6.600 1.00 0.00 28 GLY B CA 9
ATOM 24709 C C . GLY B 1 28 ? 141.286 0.436 6.973 1.00 0.00 28 GLY B C 9
ATOM 24710 O O . GLY B 1 28 ? 142.294 0.216 7.644 1.00 0.00 28 GLY B O 9
ATOM 24714 N N . SER B 1 29 ? 140.960 1.645 6.533 1.00 0.00 29 SER B N 9
ATOM 24715 C CA . SER B 1 29 ? 141.796 2.803 6.827 1.00 0.00 29 SER B CA 9
ATOM 24716 C C . SER B 1 29 ? 141.533 3.307 8.242 1.00 0.00 29 SER B C 9
ATOM 24717 O O . SER B 1 29 ? 140.800 2.678 9.005 1.00 0.00 29 SER B O 9
ATOM 24725 N N . SER B 1 30 ? 142.152 4.436 8.584 1.00 0.00 30 SER B N 9
ATOM 24726 C CA . SER B 1 30 ? 142.003 5.025 9.911 1.00 0.00 30 SER B CA 9
ATOM 24727 C C . SER B 1 30 ? 142.878 4.283 10.911 1.00 0.00 30 SER B C 9
ATOM 24728 O O . SER B 1 30 ? 143.474 4.888 11.803 1.00 0.00 30 SER B O 9
ATOM 24736 N N . GLY B 1 31 ? 142.958 2.968 10.748 1.00 0.00 31 GLY B N 9
ATOM 24737 C CA . GLY B 1 31 ? 143.771 2.142 11.628 1.00 0.00 31 GLY B CA 9
ATOM 24738 C C . GLY B 1 31 ? 145.232 2.221 11.237 1.00 0.00 31 GLY B C 9
ATOM 24739 O O . GLY B 1 31 ? 145.936 3.157 11.617 1.00 0.00 31 GLY B O 9
ATOM 24743 N N . ASN B 1 32 ? 145.682 1.239 10.467 1.00 0.00 32 ASN B N 9
ATOM 24744 C CA . ASN B 1 32 ? 147.050 1.196 10.013 1.00 0.00 32 ASN B CA 9
ATOM 24745 C C . ASN B 1 32 ? 147.248 2.210 8.911 1.00 0.00 32 ASN B C 9
ATOM 24746 O O . ASN B 1 32 ? 148.110 2.039 8.059 1.00 0.00 32 ASN B O 9
ATOM 24757 N N . GLU B 1 33 ? 146.458 3.275 8.950 1.00 0.00 33 GLU B N 9
ATOM 24758 C CA . GLU B 1 33 ? 146.569 4.313 7.945 1.00 0.00 33 GLU B CA 9
ATOM 24759 C C . GLU B 1 33 ? 147.946 4.908 8.075 1.00 0.00 33 GLU B C 9
ATOM 24760 O O . GLU B 1 33 ? 148.481 5.558 7.180 1.00 0.00 33 GLU B O 9
ATOM 24772 N N . GLN B 1 34 ? 148.467 4.715 9.263 1.00 0.00 34 GLN B N 9
ATOM 24773 C CA . GLN B 1 34 ? 149.765 5.293 9.580 1.00 0.00 34 GLN B CA 9
ATOM 24774 C C . GLN B 1 34 ? 150.799 4.688 8.635 1.00 0.00 34 GLN B C 9
ATOM 24775 O O . GLN B 1 34 ? 151.625 5.411 8.076 1.00 0.00 34 GLN B O 9
ATOM 24789 N N . GLU B 1 35 ? 150.736 3.382 8.417 1.00 0.00 35 GLU B N 9
ATOM 24790 C CA . GLU B 1 35 ? 151.660 2.737 7.489 1.00 0.00 35 GLU B CA 9
ATOM 24791 C C . GLU B 1 35 ? 151.345 3.158 6.047 1.00 0.00 35 GLU B C 9
ATOM 24792 O O . GLU B 1 35 ? 152.220 3.181 5.182 1.00 0.00 35 GLU B O 9
ATOM 24804 N N . LEU B 1 36 ? 150.076 3.484 5.814 1.00 0.00 36 LEU B N 9
ATOM 24805 C CA . LEU B 1 36 ? 149.623 3.901 4.481 1.00 0.00 36 LEU B CA 9
ATOM 24806 C C . LEU B 1 36 ? 150.160 5.289 4.122 1.00 0.00 36 LEU B C 9
ATOM 24807 O O . LEU B 1 36 ? 150.039 5.723 2.975 1.00 0.00 36 LEU B O 9
ATOM 24823 N N . LEU B 1 37 ? 150.753 5.973 5.105 1.00 0.00 37 LEU B N 9
ATOM 24824 C CA . LEU B 1 37 ? 151.314 7.312 4.888 1.00 0.00 37 LEU B CA 9
ATOM 24825 C C . LEU B 1 37 ? 152.822 7.304 5.132 1.00 0.00 37 LEU B C 9
ATOM 24826 O O . LEU B 1 37 ? 153.537 8.211 4.706 1.00 0.00 37 LEU B O 9
ATOM 24842 N N . GLU B 1 38 ? 153.290 6.274 5.827 1.00 0.00 38 GLU B N 9
ATOM 24843 C CA . GLU B 1 38 ? 154.708 6.154 6.129 1.00 0.00 38 GLU B CA 9
ATOM 24844 C C . GLU B 1 38 ? 155.484 5.803 4.869 1.00 0.00 38 GLU B C 9
ATOM 24845 O O . GLU B 1 38 ? 156.529 6.384 4.595 1.00 0.00 38 GLU B O 9
ATOM 24857 N N . LEU B 1 39 ? 154.981 4.834 4.111 1.00 0.00 39 LEU B N 9
ATOM 24858 C CA . LEU B 1 39 ? 155.670 4.402 2.903 1.00 0.00 39 LEU B CA 9
ATOM 24859 C C . LEU B 1 39 ? 155.980 5.606 2.031 1.00 0.00 39 LEU B C 9
ATOM 24860 O O . LEU B 1 39 ? 157.110 5.769 1.568 1.00 0.00 39 LEU B O 9
ATOM 24876 N N . ASP B 1 40 ? 154.995 6.459 1.822 1.00 0.00 40 ASP B N 9
ATOM 24877 C CA . ASP B 1 40 ? 155.199 7.650 1.022 1.00 0.00 40 ASP B CA 9
ATOM 24878 C C . ASP B 1 40 ? 156.377 8.462 1.563 1.00 0.00 40 ASP B C 9
ATOM 24879 O O . ASP B 1 40 ? 157.028 9.202 0.826 1.00 0.00 40 ASP B O 9
ATOM 24888 N N . LYS B 1 41 ? 156.632 8.322 2.863 1.00 0.00 41 LYS B N 9
ATOM 24889 C CA . LYS B 1 41 ? 157.719 9.050 3.517 1.00 0.00 41 LYS B CA 9
ATOM 24890 C C . LYS B 1 41 ? 159.065 8.337 3.352 1.00 0.00 41 LYS B C 9
ATOM 24891 O O . LYS B 1 41 ? 160.112 8.981 3.298 1.00 0.00 41 LYS B O 9
ATOM 24910 N N . TRP B 1 42 ? 159.034 7.008 3.308 1.00 0.00 42 TRP B N 9
ATOM 24911 C CA . TRP B 1 42 ? 160.267 6.226 3.191 1.00 0.00 42 TRP B CA 9
ATOM 24912 C C . TRP B 1 42 ? 161.101 6.732 2.025 1.00 0.00 42 TRP B C 9
ATOM 24913 O O . TRP B 1 42 ? 162.330 6.764 2.083 1.00 0.00 42 TRP B O 9
ATOM 24934 N N . ALA B 1 43 ? 160.408 7.148 0.982 1.00 0.00 43 ALA B N 9
ATOM 24935 C CA . ALA B 1 43 ? 161.047 7.687 -0.211 1.00 0.00 43 ALA B CA 9
ATOM 24936 C C . ALA B 1 43 ? 161.951 8.844 0.164 1.00 0.00 43 ALA B C 9
ATOM 24937 O O . ALA B 1 43 ? 163.007 9.052 -0.433 1.00 0.00 43 ALA B O 9
ATOM 24944 N N . SER B 1 44 ? 161.511 9.602 1.158 1.00 0.00 44 SER B N 9
ATOM 24945 C CA . SER B 1 44 ? 162.266 10.750 1.612 1.00 0.00 44 SER B CA 9
ATOM 24946 C C . SER B 1 44 ? 163.666 10.312 1.988 1.00 0.00 44 SER B C 9
ATOM 24947 O O . SER B 1 44 ? 164.642 10.771 1.398 1.00 0.00 44 SER B O 9
ATOM 24955 N N . LEU B 1 45 ? 163.776 9.404 2.949 1.00 0.00 45 LEU B N 9
ATOM 24956 C CA . LEU B 1 45 ? 165.088 8.914 3.341 1.00 0.00 45 LEU B CA 9
ATOM 24957 C C . LEU B 1 45 ? 165.736 8.166 2.180 1.00 0.00 45 LEU B C 9
ATOM 24958 O O . LEU B 1 45 ? 166.889 8.408 1.847 1.00 0.00 45 LEU B O 9
ATOM 24974 N N . TRP B 1 46 ? 164.988 7.236 1.584 1.00 0.00 46 TRP B N 9
ATOM 24975 C CA . TRP B 1 46 ? 165.506 6.436 0.472 1.00 0.00 46 TRP B CA 9
ATOM 24976 C C . TRP B 1 46 ? 166.215 7.307 -0.561 1.00 0.00 46 TRP B C 9
ATOM 24977 O O . TRP B 1 46 ? 167.176 6.869 -1.193 1.00 0.00 46 TRP B O 9
ATOM 24998 N N . ASN B 1 47 ? 165.730 8.530 -0.749 1.00 0.00 47 ASN B N 9
ATOM 24999 C CA . ASN B 1 47 ? 166.333 9.423 -1.735 1.00 0.00 47 ASN B CA 9
ATOM 25000 C C . ASN B 1 47 ? 167.783 9.717 -1.372 1.00 0.00 47 ASN B C 9
ATOM 25001 O O . ASN B 1 47 ? 168.572 10.100 -2.233 1.00 0.00 47 ASN B O 9
ATOM 25012 N N . TRP B 1 48 ? 168.128 9.540 -0.098 1.00 0.00 48 TRP B N 9
ATOM 25013 C CA . TRP B 1 48 ? 169.496 9.790 0.357 1.00 0.00 48 TRP B CA 9
ATOM 25014 C C . TRP B 1 48 ? 170.471 9.149 -0.591 1.00 0.00 48 TRP B C 9
ATOM 25015 O O . TRP B 1 48 ? 171.511 9.712 -0.890 1.00 0.00 48 TRP B O 9
ATOM 25036 N N . PHE B 1 49 ? 170.113 7.974 -1.074 1.00 0.00 49 PHE B N 9
ATOM 25037 C CA . PHE B 1 49 ? 170.973 7.252 -2.011 1.00 0.00 49 PHE B CA 9
ATOM 25038 C C . PHE B 1 49 ? 171.489 8.190 -3.100 1.00 0.00 49 PHE B C 9
ATOM 25039 O O . PHE B 1 49 ? 172.464 7.882 -3.784 1.00 0.00 49 PHE B O 9
ATOM 25056 N N . ASN B 1 50 ? 170.833 9.338 -3.251 1.00 0.00 50 ASN B N 9
ATOM 25057 C CA . ASN B 1 50 ? 171.228 10.307 -4.241 1.00 0.00 50 ASN B CA 9
ATOM 25058 C C . ASN B 1 50 ? 172.575 10.924 -3.876 1.00 0.00 50 ASN B C 9
ATOM 25059 O O . ASN B 1 50 ? 173.427 11.090 -4.736 1.00 0.00 50 ASN B O 9
ATOM 25070 N N . ILE B 1 51 ? 172.768 11.259 -2.601 1.00 0.00 51 ILE B N 9
ATOM 25071 C CA . ILE B 1 51 ? 174.025 11.878 -2.180 1.00 0.00 51 ILE B CA 9
ATOM 25072 C C . ILE B 1 51 ? 175.223 11.015 -2.581 1.00 0.00 51 ILE B C 9
ATOM 25073 O O . ILE B 1 51 ? 176.282 11.539 -2.917 1.00 0.00 51 ILE B O 9
ATOM 25089 N N . THR B 1 52 ? 175.043 9.701 -2.558 1.00 0.00 52 THR B N 9
ATOM 25090 C CA . THR B 1 52 ? 176.101 8.770 -2.933 1.00 0.00 52 THR B CA 9
ATOM 25091 C C . THR B 1 52 ? 176.121 8.563 -4.445 1.00 0.00 52 THR B C 9
ATOM 25092 O O . THR B 1 52 ? 177.123 8.133 -5.013 1.00 0.00 52 THR B O 9
ATOM 25103 N N . ASN B 1 53 ? 174.997 8.865 -5.081 1.00 0.00 53 ASN B N 9
ATOM 25104 C CA . ASN B 1 53 ? 174.888 8.693 -6.529 1.00 0.00 53 ASN B CA 9
ATOM 25105 C C . ASN B 1 53 ? 175.835 9.648 -7.256 1.00 0.00 53 ASN B C 9
ATOM 25106 O O . ASN B 1 53 ? 176.664 9.217 -8.058 1.00 0.00 53 ASN B O 9
ATOM 25117 N N . TRP B 1 54 ? 175.698 10.941 -6.991 1.00 0.00 54 TRP B N 9
ATOM 25118 C CA . TRP B 1 54 ? 176.541 11.938 -7.651 1.00 0.00 54 TRP B CA 9
ATOM 25119 C C . TRP B 1 54 ? 177.962 11.870 -7.107 1.00 0.00 54 TRP B C 9
ATOM 25120 O O . TRP B 1 54 ? 178.921 12.207 -7.800 1.00 0.00 54 TRP B O 9
ATOM 25141 N N . LEU B 1 55 ? 178.081 11.438 -5.858 1.00 0.00 55 LEU B N 9
ATOM 25142 C CA . LEU B 1 55 ? 179.388 11.334 -5.220 1.00 0.00 55 LEU B CA 9
ATOM 25143 C C . LEU B 1 55 ? 180.375 10.659 -6.169 1.00 0.00 55 LEU B C 9
ATOM 25144 O O . LEU B 1 55 ? 181.443 11.195 -6.446 1.00 0.00 55 LEU B O 9
ATOM 25160 N N . TRP B 1 56 ? 180.011 9.480 -6.658 1.00 0.00 56 TRP B N 9
ATOM 25161 C CA . TRP B 1 56 ? 180.876 8.732 -7.575 1.00 0.00 56 TRP B CA 9
ATOM 25162 C C . TRP B 1 56 ? 181.179 9.547 -8.829 1.00 0.00 56 TRP B C 9
ATOM 25163 O O . TRP B 1 56 ? 182.154 9.283 -9.533 1.00 0.00 56 TRP B O 9
ATOM 25184 N N . TYR B 1 57 ? 180.348 10.548 -9.089 1.00 0.00 57 TYR B N 9
ATOM 25185 C CA . TYR B 1 57 ? 180.548 11.405 -10.251 1.00 0.00 57 TYR B CA 9
ATOM 25186 C C . TYR B 1 57 ? 181.775 12.283 -10.056 1.00 0.00 57 TYR B C 9
ATOM 25187 O O . TYR B 1 57 ? 182.671 12.314 -10.900 1.00 0.00 57 TYR B O 9
ATOM 25205 N N . ILE B 1 58 ? 181.795 12.999 -8.931 1.00 0.00 58 ILE B N 9
ATOM 25206 C CA . ILE B 1 58 ? 182.905 13.896 -8.612 1.00 0.00 58 ILE B CA 9
ATOM 25207 C C . ILE B 1 58 ? 183.815 13.278 -7.557 1.00 0.00 58 ILE B C 9
ATOM 25208 O O . ILE B 1 58 ? 184.690 13.950 -7.011 1.00 0.00 58 ILE B O 9
ATOM 25224 N N . LYS B 1 59 ? 183.607 11.997 -7.273 1.00 0.00 59 LYS B N 9
ATOM 25225 C CA . LYS B 1 59 ? 184.421 11.307 -6.282 1.00 0.00 59 LYS B CA 9
ATOM 25226 C C . LYS B 1 59 ? 184.312 11.997 -4.927 1.00 0.00 59 LYS B C 9
ATOM 25227 O O . LYS B 1 59 ? 183.266 12.563 -4.654 1.00 0.00 59 LYS B O 9
ATOM 25247 N N . GLY C 1 1 ? 110.821 9.190 1.321 1.00 0.00 1 GLY C N 9
ATOM 25248 C CA . GLY C 1 1 ? 111.415 10.292 2.130 1.00 0.00 1 GLY C CA 9
ATOM 25249 C C . GLY C 1 1 ? 112.833 9.915 2.544 1.00 0.00 1 GLY C C 9
ATOM 25250 O O . GLY C 1 1 ? 113.404 10.522 3.451 1.00 0.00 1 GLY C O 9
ATOM 25256 N N . TYR C 1 2 ? 113.394 8.908 1.877 1.00 0.00 2 TYR C N 9
ATOM 25257 C CA . TYR C 1 2 ? 114.747 8.457 2.185 1.00 0.00 2 TYR C CA 9
ATOM 25258 C C . TYR C 1 2 ? 115.472 8.016 0.916 1.00 0.00 2 TYR C C 9
ATOM 25259 O O . TYR C 1 2 ? 114.889 7.364 0.052 1.00 0.00 2 TYR C O 9
ATOM 25277 N N . ILE C 1 3 ? 116.747 8.388 0.811 1.00 0.00 3 ILE C N 9
ATOM 25278 C CA . ILE C 1 3 ? 117.545 8.037 -0.358 1.00 0.00 3 ILE C CA 9
ATOM 25279 C C . ILE C 1 3 ? 116.887 8.606 -1.628 1.00 0.00 3 ILE C C 9
ATOM 25280 O O . ILE C 1 3 ? 115.972 7.989 -2.173 1.00 0.00 3 ILE C O 9
ATOM 25296 N N . PRO C 1 4 ? 117.295 9.773 -2.102 1.00 0.00 4 PRO C N 9
ATOM 25297 C CA . PRO C 1 4 ? 116.675 10.398 -3.312 1.00 0.00 4 PRO C CA 9
ATOM 25298 C C . PRO C 1 4 ? 116.463 9.417 -4.471 1.00 0.00 4 PRO C C 9
ATOM 25299 O O . PRO C 1 4 ? 115.326 9.075 -4.788 1.00 0.00 4 PRO C O 9
ATOM 25310 N N . GLU C 1 5 ? 117.554 8.981 -5.105 1.00 0.00 5 GLU C N 9
ATOM 25311 C CA . GLU C 1 5 ? 117.487 8.048 -6.239 1.00 0.00 5 GLU C CA 9
ATOM 25312 C C . GLU C 1 5 ? 118.874 7.933 -6.869 1.00 0.00 5 GLU C C 9
ATOM 25313 O O . GLU C 1 5 ? 119.498 8.945 -7.188 1.00 0.00 5 GLU C O 9
ATOM 25325 N N . ALA C 1 6 ? 119.360 6.708 -7.039 1.00 0.00 6 ALA C N 9
ATOM 25326 C CA . ALA C 1 6 ? 120.682 6.507 -7.624 1.00 0.00 6 ALA C CA 9
ATOM 25327 C C . ALA C 1 6 ? 120.614 6.590 -9.159 1.00 0.00 6 ALA C C 9
ATOM 25328 O O . ALA C 1 6 ? 119.707 6.013 -9.757 1.00 0.00 6 ALA C O 9
ATOM 25335 N N . PRO C 1 7 ? 121.538 7.266 -9.824 1.00 0.00 7 PRO C N 9
ATOM 25336 C CA . PRO C 1 7 ? 121.518 7.354 -11.313 1.00 0.00 7 PRO C CA 9
ATOM 25337 C C . PRO C 1 7 ? 122.007 6.062 -11.960 1.00 0.00 7 PRO C C 9
ATOM 25338 O O . PRO C 1 7 ? 122.578 5.203 -11.286 1.00 0.00 7 PRO C O 9
ATOM 25349 N N . ARG C 1 8 ? 121.777 5.939 -13.267 1.00 0.00 8 ARG C N 9
ATOM 25350 C CA . ARG C 1 8 ? 122.192 4.755 -14.017 1.00 0.00 8 ARG C CA 9
ATOM 25351 C C . ARG C 1 8 ? 123.085 5.161 -15.185 1.00 0.00 8 ARG C C 9
ATOM 25352 O O . ARG C 1 8 ? 122.591 5.543 -16.246 1.00 0.00 8 ARG C O 9
ATOM 25373 N N . ASP C 1 9 ? 124.398 5.078 -14.980 1.00 0.00 9 ASP C N 9
ATOM 25374 C CA . ASP C 1 9 ? 125.357 5.440 -16.022 1.00 0.00 9 ASP C CA 9
ATOM 25375 C C . ASP C 1 9 ? 126.540 4.478 -16.016 1.00 0.00 9 ASP C C 9
ATOM 25376 O O . ASP C 1 9 ? 127.535 4.695 -16.707 1.00 0.00 9 ASP C O 9
ATOM 25385 N N . GLY C 1 10 ? 126.416 3.413 -15.231 1.00 0.00 10 GLY C N 9
ATOM 25386 C CA . GLY C 1 10 ? 127.471 2.409 -15.132 1.00 0.00 10 GLY C CA 9
ATOM 25387 C C . GLY C 1 10 ? 128.379 2.686 -13.940 1.00 0.00 10 GLY C C 9
ATOM 25388 O O . GLY C 1 10 ? 129.195 1.845 -13.560 1.00 0.00 10 GLY C O 9
ATOM 25392 N N . GLN C 1 11 ? 128.227 3.866 -13.351 1.00 0.00 11 GLN C N 9
ATOM 25393 C CA . GLN C 1 11 ? 129.032 4.247 -12.195 1.00 0.00 11 GLN C CA 9
ATOM 25394 C C . GLN C 1 11 ? 128.311 3.859 -10.913 1.00 0.00 11 GLN C C 9
ATOM 25395 O O . GLN C 1 11 ? 127.197 3.335 -10.964 1.00 0.00 11 GLN C O 9
ATOM 25409 N N . ALA C 1 12 ? 128.948 4.116 -9.769 1.00 0.00 12 ALA C N 9
ATOM 25410 C CA . ALA C 1 12 ? 128.350 3.787 -8.483 1.00 0.00 12 ALA C CA 9
ATOM 25411 C C . ALA C 1 12 ? 128.483 4.970 -7.530 1.00 0.00 12 ALA C C 9
ATOM 25412 O O . ALA C 1 12 ? 129.352 5.816 -7.709 1.00 0.00 12 ALA C O 9
ATOM 25419 N N . TYR C 1 13 ? 127.606 5.028 -6.529 1.00 0.00 13 TYR C N 9
ATOM 25420 C CA . TYR C 1 13 ? 127.621 6.114 -5.561 1.00 0.00 13 TYR C CA 9
ATOM 25421 C C . TYR C 1 13 ? 127.267 5.577 -4.180 1.00 0.00 13 TYR C C 9
ATOM 25422 O O . TYR C 1 13 ? 126.616 4.538 -4.068 1.00 0.00 13 TYR C O 9
ATOM 25440 N N . VAL C 1 14 ? 127.703 6.284 -3.138 1.00 0.00 14 VAL C N 9
ATOM 25441 C CA . VAL C 1 14 ? 127.431 5.862 -1.760 1.00 0.00 14 VAL C CA 9
ATOM 25442 C C . VAL C 1 14 ? 126.444 6.824 -1.108 1.00 0.00 14 VAL C C 9
ATOM 25443 O O . VAL C 1 14 ? 126.077 7.839 -1.702 1.00 0.00 14 VAL C O 9
ATOM 25456 N N . ARG C 1 15 ? 126.010 6.500 0.103 1.00 0.00 15 ARG C N 9
ATOM 25457 C CA . ARG C 1 15 ? 125.056 7.346 0.805 1.00 0.00 15 ARG C CA 9
ATOM 25458 C C . ARG C 1 15 ? 125.791 8.364 1.665 1.00 0.00 15 ARG C C 9
ATOM 25459 O O . ARG C 1 15 ? 126.355 8.024 2.705 1.00 0.00 15 ARG C O 9
ATOM 25480 N N . LYS C 1 16 ? 125.777 9.613 1.214 1.00 0.00 16 LYS C N 9
ATOM 25481 C CA . LYS C 1 16 ? 126.443 10.690 1.935 1.00 0.00 16 LYS C CA 9
ATOM 25482 C C . LYS C 1 16 ? 125.636 11.975 1.812 1.00 0.00 16 LYS C C 9
ATOM 25483 O O . LYS C 1 16 ? 125.202 12.337 0.718 1.00 0.00 16 LYS C O 9
ATOM 25502 N N . ASP C 1 17 ? 125.459 12.662 2.940 1.00 0.00 17 ASP C N 9
ATOM 25503 C CA . ASP C 1 17 ? 124.715 13.919 2.967 1.00 0.00 17 ASP C CA 9
ATOM 25504 C C . ASP C 1 17 ? 123.503 13.860 2.041 1.00 0.00 17 ASP C C 9
ATOM 25505 O O . ASP C 1 17 ? 123.209 14.824 1.333 1.00 0.00 17 ASP C O 9
ATOM 25514 N N . GLY C 1 18 ? 122.797 12.732 2.048 1.00 0.00 18 GLY C N 9
ATOM 25515 C CA . GLY C 1 18 ? 121.622 12.584 1.198 1.00 0.00 18 GLY C CA 9
ATOM 25516 C C . GLY C 1 18 ? 121.960 12.873 -0.262 1.00 0.00 18 GLY C C 9
ATOM 25517 O O . GLY C 1 18 ? 121.183 13.521 -0.964 1.00 0.00 18 GLY C O 9
ATOM 25521 N N . GLU C 1 19 ? 123.122 12.401 -0.718 1.00 0.00 19 GLU C N 9
ATOM 25522 C CA . GLU C 1 19 ? 123.534 12.637 -2.096 1.00 0.00 19 GLU C CA 9
ATOM 25523 C C . GLU C 1 19 ? 124.385 11.483 -2.612 1.00 0.00 19 GLU C C 9
ATOM 25524 O O . GLU C 1 19 ? 124.967 10.728 -1.833 1.00 0.00 19 GLU C O 9
ATOM 25536 N N . TRP C 1 20 ? 124.455 11.356 -3.934 1.00 0.00 20 TRP C N 9
ATOM 25537 C CA . TRP C 1 20 ? 125.237 10.296 -4.556 1.00 0.00 20 TRP C CA 9
ATOM 25538 C C . TRP C 1 20 ? 126.693 10.726 -4.695 1.00 0.00 20 TRP C C 9
ATOM 25539 O O . TRP C 1 20 ? 126.993 11.729 -5.346 1.00 0.00 20 TRP C O 9
ATOM 25560 N N . VAL C 1 21 ? 127.578 9.961 -4.060 1.00 0.00 21 VAL C N 9
ATOM 25561 C CA . VAL C 1 21 ? 129.013 10.269 -4.097 1.00 0.00 21 VAL C CA 9
ATOM 25562 C C . VAL C 1 21 ? 129.844 9.047 -4.469 1.00 0.00 21 VAL C C 9
ATOM 25563 O O . VAL C 1 21 ? 129.860 8.046 -3.755 1.00 0.00 21 VAL C O 9
ATOM 25576 N N . LEU C 1 22 ? 130.533 9.153 -5.599 1.00 0.00 22 LEU C N 9
ATOM 25577 C CA . LEU C 1 22 ? 131.373 8.074 -6.081 1.00 0.00 22 LEU C CA 9
ATOM 25578 C C . LEU C 1 22 ? 132.222 7.550 -4.940 1.00 0.00 22 LEU C C 9
ATOM 25579 O O . LEU C 1 22 ? 133.054 8.268 -4.385 1.00 0.00 22 LEU C O 9
ATOM 25595 N N . LEU C 1 23 ? 132.002 6.294 -4.595 1.00 0.00 23 LEU C N 9
ATOM 25596 C CA . LEU C 1 23 ? 132.747 5.675 -3.516 1.00 0.00 23 LEU C CA 9
ATOM 25597 C C . LEU C 1 23 ? 134.229 5.815 -3.779 1.00 0.00 23 LEU C C 9
ATOM 25598 O O . LEU C 1 23 ? 135.011 5.955 -2.844 1.00 0.00 23 LEU C O 9
ATOM 25614 N N . SER C 1 24 ? 134.623 5.743 -5.048 1.00 0.00 24 SER C N 9
ATOM 25615 C CA . SER C 1 24 ? 136.031 5.836 -5.403 1.00 0.00 24 SER C CA 9
ATOM 25616 C C . SER C 1 24 ? 136.725 6.974 -4.661 1.00 0.00 24 SER C C 9
ATOM 25617 O O . SER C 1 24 ? 137.930 6.914 -4.413 1.00 0.00 24 SER C O 9
ATOM 25625 N N . THR C 1 25 ? 135.968 8.005 -4.302 1.00 0.00 25 THR C N 9
ATOM 25626 C CA . THR C 1 25 ? 136.529 9.144 -3.585 1.00 0.00 25 THR C CA 9
ATOM 25627 C C . THR C 1 25 ? 136.954 8.745 -2.175 1.00 0.00 25 THR C C 9
ATOM 25628 O O . THR C 1 25 ? 137.834 9.367 -1.580 1.00 0.00 25 THR C O 9
ATOM 25639 N N . PHE C 1 26 ? 136.315 7.708 -1.650 1.00 0.00 26 PHE C N 9
ATOM 25640 C CA . PHE C 1 26 ? 136.616 7.226 -0.310 1.00 0.00 26 PHE C CA 9
ATOM 25641 C C . PHE C 1 26 ? 137.671 6.130 -0.355 1.00 0.00 26 PHE C C 9
ATOM 25642 O O . PHE C 1 26 ? 138.290 5.822 0.662 1.00 0.00 26 PHE C O 9
ATOM 25659 N N . LEU C 1 27 ? 137.881 5.541 -1.533 1.00 0.00 27 LEU C N 9
ATOM 25660 C CA . LEU C 1 27 ? 138.883 4.482 -1.650 1.00 0.00 27 LEU C CA 9
ATOM 25661 C C . LEU C 1 27 ? 140.287 5.069 -1.623 1.00 0.00 27 LEU C C 9
ATOM 25662 O O . LEU C 1 27 ? 141.140 4.618 -0.857 1.00 0.00 27 LEU C O 9
ATOM 25678 N N . GLY C 1 28 ? 140.523 6.071 -2.461 1.00 0.00 28 GLY C N 9
ATOM 25679 C CA . GLY C 1 28 ? 141.832 6.706 -2.524 1.00 0.00 28 GLY C CA 9
ATOM 25680 C C . GLY C 1 28 ? 142.673 6.082 -3.628 1.00 0.00 28 GLY C C 9
ATOM 25681 O O . GLY C 1 28 ? 143.615 5.337 -3.359 1.00 0.00 28 GLY C O 9
ATOM 25685 N N . SER C 1 29 ? 142.321 6.385 -4.870 1.00 0.00 29 SER C N 9
ATOM 25686 C CA . SER C 1 29 ? 143.048 5.840 -6.009 1.00 0.00 29 SER C CA 9
ATOM 25687 C C . SER C 1 29 ? 142.806 6.686 -7.253 1.00 0.00 29 SER C C 9
ATOM 25688 O O . SER C 1 29 ? 142.333 7.818 -7.159 1.00 0.00 29 SER C O 9
ATOM 25696 N N . SER C 1 30 ? 143.149 6.129 -8.413 1.00 0.00 30 SER C N 9
ATOM 25697 C CA . SER C 1 30 ? 142.986 6.829 -9.685 1.00 0.00 30 SER C CA 9
ATOM 25698 C C . SER C 1 30 ? 144.120 7.828 -9.883 1.00 0.00 30 SER C C 9
ATOM 25699 O O . SER C 1 30 ? 144.682 7.942 -10.973 1.00 0.00 30 SER C O 9
ATOM 25707 N N . GLY C 1 31 ? 144.461 8.542 -8.815 1.00 0.00 31 GLY C N 9
ATOM 25708 C CA . GLY C 1 31 ? 145.540 9.519 -8.868 1.00 0.00 31 GLY C CA 9
ATOM 25709 C C . GLY C 1 31 ? 146.882 8.828 -8.759 1.00 0.00 31 GLY C C 9
ATOM 25710 O O . GLY C 1 31 ? 147.426 8.347 -9.753 1.00 0.00 31 GLY C O 9
ATOM 25714 N N . ASN C 1 32 ? 147.406 8.766 -7.543 1.00 0.00 32 ASN C N 9
ATOM 25715 C CA . ASN C 1 32 ? 148.671 8.121 -7.294 1.00 0.00 32 ASN C CA 9
ATOM 25716 C C . ASN C 1 32 ? 148.490 6.623 -7.360 1.00 0.00 32 ASN C C 9
ATOM 25717 O O . ASN C 1 32 ? 149.201 5.879 -6.689 1.00 0.00 32 ASN C O 9
ATOM 25728 N N . GLU C 1 33 ? 147.547 6.181 -8.183 1.00 0.00 33 GLU C N 9
ATOM 25729 C CA . GLU C 1 33 ? 147.298 4.762 -8.326 1.00 0.00 33 GLU C CA 9
ATOM 25730 C C . GLU C 1 33 ? 148.560 4.156 -8.881 1.00 0.00 33 GLU C C 9
ATOM 25731 O O . GLU C 1 33 ? 148.805 2.954 -8.828 1.00 0.00 33 GLU C O 9
ATOM 25743 N N . GLN C 1 34 ? 149.324 5.047 -9.464 1.00 0.00 34 GLN C N 9
ATOM 25744 C CA . GLN C 1 34 ? 150.561 4.631 -10.114 1.00 0.00 34 GLN C CA 9
ATOM 25745 C C . GLN C 1 34 ? 151.475 4.024 -9.052 1.00 0.00 34 GLN C C 9
ATOM 25746 O O . GLN C 1 34 ? 152.038 2.948 -9.260 1.00 0.00 34 GLN C O 9
ATOM 25760 N N . GLU C 1 35 ? 151.593 4.681 -7.907 1.00 0.00 35 GLU C N 9
ATOM 25761 C CA . GLU C 1 35 ? 152.407 4.158 -6.818 1.00 0.00 35 GLU C CA 9
ATOM 25762 C C . GLU C 1 35 ? 151.754 2.907 -6.220 1.00 0.00 35 GLU C C 9
ATOM 25763 O O . GLU C 1 35 ? 152.420 2.049 -5.648 1.00 0.00 35 GLU C O 9
ATOM 25775 N N . LEU C 1 36 ? 150.436 2.823 -6.361 1.00 0.00 36 LEU C N 9
ATOM 25776 C CA . LEU C 1 36 ? 149.696 1.672 -5.842 1.00 0.00 36 LEU C CA 9
ATOM 25777 C C . LEU C 1 36 ? 149.971 0.429 -6.695 1.00 0.00 36 LEU C C 9
ATOM 25778 O O . LEU C 1 36 ? 149.705 -0.693 -6.262 1.00 0.00 36 LEU C O 9
ATOM 25794 N N . LEU C 1 37 ? 150.509 0.643 -7.901 1.00 0.00 37 LEU C N 9
ATOM 25795 C CA . LEU C 1 37 ? 150.826 -0.462 -8.814 1.00 0.00 37 LEU C CA 9
ATOM 25796 C C . LEU C 1 37 ? 152.339 -0.675 -8.902 1.00 0.00 37 LEU C C 9
ATOM 25797 O O . LEU C 1 37 ? 152.810 -1.559 -9.617 1.00 0.00 37 LEU C O 9
ATOM 25813 N N . GLU C 1 38 ? 153.088 0.143 -8.170 1.00 0.00 38 GLU C N 9
ATOM 25814 C CA . GLU C 1 38 ? 154.540 0.037 -8.171 1.00 0.00 38 GLU C CA 9
ATOM 25815 C C . GLU C 1 38 ? 154.973 -1.233 -7.444 1.00 0.00 38 GLU C C 9
ATOM 25816 O O . GLU C 1 38 ? 155.851 -1.951 -7.911 1.00 0.00 38 GLU C O 9
ATOM 25828 N N . LEU C 1 39 ? 154.369 -1.498 -6.289 1.00 0.00 39 LEU C N 9
ATOM 25829 C CA . LEU C 1 39 ? 154.740 -2.674 -5.506 1.00 0.00 39 LEU C CA 9
ATOM 25830 C C . LEU C 1 39 ? 154.732 -3.899 -6.408 1.00 0.00 39 LEU C C 9
ATOM 25831 O O . LEU C 1 39 ? 155.735 -4.604 -6.520 1.00 0.00 39 LEU C O 9
ATOM 25847 N N . ASP C 1 40 ? 153.611 -4.133 -7.064 1.00 0.00 40 ASP C N 9
ATOM 25848 C CA . ASP C 1 40 ? 153.494 -5.258 -7.974 1.00 0.00 40 ASP C CA 9
ATOM 25849 C C . ASP C 1 40 ? 154.681 -5.300 -8.935 1.00 0.00 40 ASP C C 9
ATOM 25850 O O . ASP C 1 40 ? 155.072 -6.365 -9.413 1.00 0.00 40 ASP C O 9
ATOM 25859 N N . LYS C 1 41 ? 155.232 -4.126 -9.226 1.00 0.00 41 LYS C N 9
ATOM 25860 C CA . LYS C 1 41 ? 156.360 -4.017 -10.148 1.00 0.00 41 LYS C CA 9
ATOM 25861 C C . LYS C 1 41 ? 157.688 -4.318 -9.455 1.00 0.00 41 LYS C C 9
ATOM 25862 O O . LYS C 1 41 ? 158.592 -4.892 -10.061 1.00 0.00 41 LYS C O 9
ATOM 25881 N N . TRP C 1 42 ? 157.817 -3.900 -8.202 1.00 0.00 42 TRP C N 9
ATOM 25882 C CA . TRP C 1 42 ? 159.064 -4.104 -7.464 1.00 0.00 42 TRP C CA 9
ATOM 25883 C C . TRP C 1 42 ? 159.506 -5.549 -7.565 1.00 0.00 42 TRP C C 9
ATOM 25884 O O . TRP C 1 42 ? 160.689 -5.842 -7.735 1.00 0.00 42 TRP C O 9
ATOM 25905 N N . ALA C 1 43 ? 158.540 -6.442 -7.483 1.00 0.00 43 ALA C N 9
ATOM 25906 C CA . ALA C 1 43 ? 158.814 -7.869 -7.591 1.00 0.00 43 ALA C CA 9
ATOM 25907 C C . ALA C 1 43 ? 159.538 -8.170 -8.894 1.00 0.00 43 ALA C C 9
ATOM 25908 O O . ALA C 1 43 ? 160.414 -9.031 -8.946 1.00 0.00 43 ALA C O 9
ATOM 25915 N N . SER C 1 44 ? 159.145 -7.466 -9.950 1.00 0.00 44 SER C N 9
ATOM 25916 C CA . SER C 1 44 ? 159.743 -7.678 -11.260 1.00 0.00 44 SER C CA 9
ATOM 25917 C C . SER C 1 44 ? 161.251 -7.487 -11.197 1.00 0.00 44 SER C C 9
ATOM 25918 O O . SER C 1 44 ? 162.009 -8.351 -11.638 1.00 0.00 44 SER C O 9
ATOM 25926 N N . LEU C 1 45 ? 161.691 -6.359 -10.649 1.00 0.00 45 LEU C N 9
ATOM 25927 C CA . LEU C 1 45 ? 163.120 -6.099 -10.546 1.00 0.00 45 LEU C CA 9
ATOM 25928 C C . LEU C 1 45 ? 163.791 -7.149 -9.659 1.00 0.00 45 LEU C C 9
ATOM 25929 O O . LEU C 1 45 ? 164.797 -7.746 -10.028 1.00 0.00 45 LEU C O 9
ATOM 25945 N N . TRP C 1 46 ? 163.227 -7.374 -8.483 1.00 0.00 46 TRP C N 9
ATOM 25946 C CA . TRP C 1 46 ? 163.792 -8.354 -7.566 1.00 0.00 46 TRP C CA 9
ATOM 25947 C C . TRP C 1 46 ? 163.832 -9.730 -8.216 1.00 0.00 46 TRP C C 9
ATOM 25948 O O . TRP C 1 46 ? 164.788 -10.484 -8.040 1.00 0.00 46 TRP C O 9
ATOM 25969 N N . ASN C 1 47 ? 162.788 -10.044 -8.969 1.00 0.00 47 ASN C N 9
ATOM 25970 C CA . ASN C 1 47 ? 162.701 -11.329 -9.652 1.00 0.00 47 ASN C CA 9
ATOM 25971 C C . ASN C 1 47 ? 163.761 -11.450 -10.743 1.00 0.00 47 ASN C C 9
ATOM 25972 O O . ASN C 1 47 ? 164.215 -12.553 -11.052 1.00 0.00 47 ASN C O 9
ATOM 25983 N N . TRP C 1 48 ? 164.147 -10.322 -11.337 1.00 0.00 48 TRP C N 9
ATOM 25984 C CA . TRP C 1 48 ? 165.140 -10.338 -12.394 1.00 0.00 48 TRP C CA 9
ATOM 25985 C C . TRP C 1 48 ? 166.548 -10.237 -11.811 1.00 0.00 48 TRP C C 9
ATOM 25986 O O . TRP C 1 48 ? 167.533 -10.444 -12.514 1.00 0.00 48 TRP C O 9
ATOM 26007 N N . PHE C 1 49 ? 166.638 -9.920 -10.520 1.00 0.00 49 PHE C N 9
ATOM 26008 C CA . PHE C 1 49 ? 167.929 -9.793 -9.848 1.00 0.00 49 PHE C CA 9
ATOM 26009 C C . PHE C 1 49 ? 168.373 -11.134 -9.267 1.00 0.00 49 PHE C C 9
ATOM 26010 O O . PHE C 1 49 ? 169.350 -11.205 -8.521 1.00 0.00 49 PHE C O 9
ATOM 26027 N N . ASN C 1 50 ? 167.653 -12.194 -9.618 1.00 0.00 50 ASN C N 9
ATOM 26028 C CA . ASN C 1 50 ? 167.976 -13.521 -9.139 1.00 0.00 50 ASN C CA 9
ATOM 26029 C C . ASN C 1 50 ? 169.281 -13.997 -9.764 1.00 0.00 50 ASN C C 9
ATOM 26030 O O . ASN C 1 50 ? 169.912 -14.930 -9.272 1.00 0.00 50 ASN C O 9
ATOM 26041 N N . ILE C 1 51 ? 169.684 -13.345 -10.851 1.00 0.00 51 ILE C N 9
ATOM 26042 C CA . ILE C 1 51 ? 170.920 -13.721 -11.527 1.00 0.00 51 ILE C CA 9
ATOM 26043 C C . ILE C 1 51 ? 172.070 -13.658 -10.535 1.00 0.00 51 ILE C C 9
ATOM 26044 O O . ILE C 1 51 ? 172.924 -14.543 -10.496 1.00 0.00 51 ILE C O 9
ATOM 26060 N N . THR C 1 52 ? 172.071 -12.609 -9.725 1.00 0.00 52 THR C N 9
ATOM 26061 C CA . THR C 1 52 ? 173.099 -12.432 -8.717 1.00 0.00 52 THR C CA 9
ATOM 26062 C C . THR C 1 52 ? 172.911 -13.448 -7.604 1.00 0.00 52 THR C C 9
ATOM 26063 O O . THR C 1 52 ? 173.855 -13.780 -6.888 1.00 0.00 52 THR C O 9
ATOM 26074 N N . ASN C 1 53 ? 171.683 -13.945 -7.460 1.00 0.00 53 ASN C N 9
ATOM 26075 C CA . ASN C 1 53 ? 171.426 -14.930 -6.412 1.00 0.00 53 ASN C CA 9
ATOM 26076 C C . ASN C 1 53 ? 172.148 -16.246 -6.709 1.00 0.00 53 ASN C C 9
ATOM 26077 O O . ASN C 1 53 ? 172.891 -16.744 -5.873 1.00 0.00 53 ASN C O 9
ATOM 26088 N N . TRP C 1 54 ? 171.888 -16.809 -7.888 1.00 0.00 54 TRP C N 9
ATOM 26089 C CA . TRP C 1 54 ? 172.483 -18.091 -8.301 1.00 0.00 54 TRP C CA 9
ATOM 26090 C C . TRP C 1 54 ? 173.945 -17.935 -8.689 1.00 0.00 54 TRP C C 9
ATOM 26091 O O . TRP C 1 54 ? 174.685 -18.912 -8.768 1.00 0.00 54 TRP C O 9
ATOM 26112 N N . LEU C 1 55 ? 174.336 -16.706 -8.969 1.00 0.00 55 LEU C N 9
ATOM 26113 C CA . LEU C 1 55 ? 175.705 -16.430 -9.382 1.00 0.00 55 LEU C CA 9
ATOM 26114 C C . LEU C 1 55 ? 176.685 -17.183 -8.484 1.00 0.00 55 LEU C C 9
ATOM 26115 O O . LEU C 1 55 ? 177.582 -17.870 -8.971 1.00 0.00 55 LEU C O 9
ATOM 26131 N N . TRP C 1 56 ? 176.516 -17.044 -7.177 1.00 0.00 56 TRP C N 9
ATOM 26132 C CA . TRP C 1 56 ? 177.406 -17.712 -6.215 1.00 0.00 56 TRP C CA 9
ATOM 26133 C C . TRP C 1 56 ? 177.355 -19.232 -6.365 1.00 0.00 56 TRP C C 9
ATOM 26134 O O . TRP C 1 56 ? 178.239 -19.949 -5.894 1.00 0.00 56 TRP C O 9
ATOM 26155 N N . TYR C 1 57 ? 176.315 -19.703 -7.035 1.00 0.00 57 TYR C N 9
ATOM 26156 C CA . TYR C 1 57 ? 176.138 -21.130 -7.265 1.00 0.00 57 TYR C CA 9
ATOM 26157 C C . TYR C 1 57 ? 177.160 -21.640 -8.273 1.00 0.00 57 TYR C C 9
ATOM 26158 O O . TYR C 1 57 ? 177.868 -22.615 -8.019 1.00 0.00 57 TYR C O 9
ATOM 26176 N N . ILE C 1 58 ? 177.207 -20.972 -9.426 1.00 0.00 58 ILE C N 9
ATOM 26177 C CA . ILE C 1 58 ? 178.124 -21.356 -10.503 1.00 0.00 58 ILE C CA 9
ATOM 26178 C C . ILE C 1 58 ? 179.307 -20.388 -10.559 1.00 0.00 58 ILE C C 9
ATOM 26179 O O . ILE C 1 58 ? 180.147 -20.470 -11.451 1.00 0.00 58 ILE C O 9
ATOM 26195 N N . LYS C 1 59 ? 179.383 -19.481 -9.589 1.00 0.00 59 LYS C N 9
ATOM 26196 C CA . LYS C 1 59 ? 180.482 -18.522 -9.549 1.00 0.00 59 LYS C CA 9
ATOM 26197 C C . LYS C 1 59 ? 180.781 -18.112 -8.110 1.00 0.00 59 LYS C C 9
ATOM 26198 O O . LYS C 1 59 ? 180.248 -18.743 -7.213 1.00 0.00 59 LYS C O 9
ATOM 26218 N N . GLY A 1 1 ? 113.393 4.676 -11.185 1.00 0.00 1 GLY A N 10
ATOM 26219 C CA . GLY A 1 1 ? 113.339 3.496 -10.275 1.00 0.00 1 GLY A CA 10
ATOM 26220 C C . GLY A 1 1 ? 113.915 3.875 -8.915 1.00 0.00 1 GLY A C 10
ATOM 26221 O O . GLY A 1 1 ? 115.004 4.443 -8.829 1.00 0.00 1 GLY A O 10
ATOM 26227 N N . TYR A 1 2 ? 113.179 3.556 -7.853 1.00 0.00 2 TYR A N 10
ATOM 26228 C CA . TYR A 1 2 ? 113.629 3.868 -6.500 1.00 0.00 2 TYR A CA 10
ATOM 26229 C C . TYR A 1 2 ? 114.415 2.703 -5.922 1.00 0.00 2 TYR A C 10
ATOM 26230 O O . TYR A 1 2 ? 114.696 1.726 -6.617 1.00 0.00 2 TYR A O 10
ATOM 26248 N N . ILE A 1 3 ? 114.791 2.812 -4.657 1.00 0.00 3 ILE A N 10
ATOM 26249 C CA . ILE A 1 3 ? 115.567 1.758 -4.026 1.00 0.00 3 ILE A CA 10
ATOM 26250 C C . ILE A 1 3 ? 114.700 0.510 -3.793 1.00 0.00 3 ILE A C 10
ATOM 26251 O O . ILE A 1 3 ? 113.595 0.626 -3.255 1.00 0.00 3 ILE A O 10
ATOM 26267 N N . PRO A 1 4 ? 115.146 -0.678 -4.178 1.00 0.00 4 PRO A N 10
ATOM 26268 C CA . PRO A 1 4 ? 114.334 -1.914 -3.983 1.00 0.00 4 PRO A CA 10
ATOM 26269 C C . PRO A 1 4 ? 114.157 -2.270 -2.510 1.00 0.00 4 PRO A C 10
ATOM 26270 O O . PRO A 1 4 ? 113.071 -2.104 -1.956 1.00 0.00 4 PRO A O 10
ATOM 26281 N N . GLU A 1 5 ? 115.228 -2.759 -1.884 1.00 0.00 5 GLU A N 10
ATOM 26282 C CA . GLU A 1 5 ? 115.189 -3.144 -0.473 1.00 0.00 5 GLU A CA 10
ATOM 26283 C C . GLU A 1 5 ? 116.536 -3.737 -0.064 1.00 0.00 5 GLU A C 10
ATOM 26284 O O . GLU A 1 5 ? 117.018 -3.525 1.046 1.00 0.00 5 GLU A O 10
ATOM 26296 N N . ALA A 1 6 ? 117.138 -4.481 -0.978 1.00 0.00 6 ALA A N 10
ATOM 26297 C CA . ALA A 1 6 ? 118.429 -5.108 -0.723 1.00 0.00 6 ALA A CA 10
ATOM 26298 C C . ALA A 1 6 ? 118.332 -6.115 0.431 1.00 0.00 6 ALA A C 10
ATOM 26299 O O . ALA A 1 6 ? 117.526 -5.932 1.343 1.00 0.00 6 ALA A O 10
ATOM 26306 N N . PRO A 1 7 ? 119.136 -7.165 0.431 1.00 0.00 7 PRO A N 10
ATOM 26307 C CA . PRO A 1 7 ? 119.115 -8.179 1.525 1.00 0.00 7 PRO A CA 10
ATOM 26308 C C . PRO A 1 7 ? 119.764 -7.654 2.805 1.00 0.00 7 PRO A C 10
ATOM 26309 O O . PRO A 1 7 ? 120.621 -6.774 2.751 1.00 0.00 7 PRO A O 10
ATOM 26320 N N . ARG A 1 8 ? 119.345 -8.205 3.944 1.00 0.00 8 ARG A N 10
ATOM 26321 C CA . ARG A 1 8 ? 119.883 -7.799 5.244 1.00 0.00 8 ARG A CA 10
ATOM 26322 C C . ARG A 1 8 ? 120.392 -9.017 6.009 1.00 0.00 8 ARG A C 10
ATOM 26323 O O . ARG A 1 8 ? 119.717 -9.520 6.908 1.00 0.00 8 ARG A O 10
ATOM 26344 N N . ASP A 1 9 ? 121.588 -9.480 5.639 1.00 0.00 9 ASP A N 10
ATOM 26345 C CA . ASP A 1 9 ? 122.200 -10.644 6.284 1.00 0.00 9 ASP A CA 10
ATOM 26346 C C . ASP A 1 9 ? 123.463 -10.237 7.035 1.00 0.00 9 ASP A C 10
ATOM 26347 O O . ASP A 1 9 ? 124.284 -11.083 7.390 1.00 0.00 9 ASP A O 10
ATOM 26356 N N . GLY A 1 10 ? 123.612 -8.937 7.272 1.00 0.00 10 GLY A N 10
ATOM 26357 C CA . GLY A 1 10 ? 124.779 -8.424 7.980 1.00 0.00 10 GLY A CA 10
ATOM 26358 C C . GLY A 1 10 ? 125.856 -7.971 7.002 1.00 0.00 10 GLY A C 10
ATOM 26359 O O . GLY A 1 10 ? 126.883 -7.424 7.402 1.00 0.00 10 GLY A O 10
ATOM 26363 N N . GLN A 1 11 ? 125.613 -8.200 5.717 1.00 0.00 11 GLN A N 10
ATOM 26364 C CA . GLN A 1 11 ? 126.571 -7.806 4.690 1.00 0.00 11 GLN A CA 10
ATOM 26365 C C . GLN A 1 11 ? 126.320 -6.364 4.264 1.00 0.00 11 GLN A C 10
ATOM 26366 O O . GLN A 1 11 ? 125.352 -5.744 4.704 1.00 0.00 11 GLN A O 10
ATOM 26380 N N . ALA A 1 12 ? 127.198 -5.844 3.405 1.00 0.00 12 ALA A N 10
ATOM 26381 C CA . ALA A 1 12 ? 127.073 -4.473 2.914 1.00 0.00 12 ALA A CA 10
ATOM 26382 C C . ALA A 1 12 ? 126.907 -4.467 1.401 1.00 0.00 12 ALA A C 10
ATOM 26383 O O . ALA A 1 12 ? 127.551 -5.242 0.705 1.00 0.00 12 ALA A O 10
ATOM 26390 N N . TYR A 1 13 ? 126.040 -3.585 0.906 1.00 0.00 13 TYR A N 10
ATOM 26391 C CA . TYR A 1 13 ? 125.792 -3.475 -0.531 1.00 0.00 13 TYR A CA 10
ATOM 26392 C C . TYR A 1 13 ? 125.719 -2.010 -0.936 1.00 0.00 13 TYR A C 10
ATOM 26393 O O . TYR A 1 13 ? 125.354 -1.160 -0.122 1.00 0.00 13 TYR A O 10
ATOM 26411 N N . VAL A 1 14 ? 126.072 -1.725 -2.190 1.00 0.00 14 VAL A N 10
ATOM 26412 C CA . VAL A 1 14 ? 126.049 -0.345 -2.694 1.00 0.00 14 VAL A CA 10
ATOM 26413 C C . VAL A 1 14 ? 124.995 -0.195 -3.784 1.00 0.00 14 VAL A C 10
ATOM 26414 O O . VAL A 1 14 ? 124.361 -1.172 -4.184 1.00 0.00 14 VAL A O 10
ATOM 26427 N N . ARG A 1 15 ? 124.817 1.032 -4.262 1.00 0.00 15 ARG A N 10
ATOM 26428 C CA . ARG A 1 15 ? 123.841 1.294 -5.308 1.00 0.00 15 ARG A CA 10
ATOM 26429 C C . ARG A 1 15 ? 124.508 1.227 -6.675 1.00 0.00 15 ARG A C 10
ATOM 26430 O O . ARG A 1 15 ? 125.286 2.106 -7.034 1.00 0.00 15 ARG A O 10
ATOM 26451 N N . LYS A 1 16 ? 124.191 0.181 -7.430 1.00 0.00 16 LYS A N 10
ATOM 26452 C CA . LYS A 1 16 ? 124.760 0.000 -8.763 1.00 0.00 16 LYS A CA 10
ATOM 26453 C C . LYS A 1 16 ? 123.720 -0.605 -9.698 1.00 0.00 16 LYS A C 10
ATOM 26454 O O . LYS A 1 16 ? 123.035 -1.559 -9.330 1.00 0.00 16 LYS A O 10
ATOM 26473 N N . ASP A 1 17 ? 123.622 -0.048 -10.905 1.00 0.00 17 ASP A N 10
ATOM 26474 C CA . ASP A 1 17 ? 122.667 -0.534 -11.900 1.00 0.00 17 ASP A CA 10
ATOM 26475 C C . ASP A 1 17 ? 121.339 -0.896 -11.242 1.00 0.00 17 ASP A C 10
ATOM 26476 O O . ASP A 1 17 ? 120.735 -1.918 -11.567 1.00 0.00 17 ASP A O 10
ATOM 26485 N N . GLY A 1 18 ? 120.889 -0.055 -10.315 1.00 0.00 18 GLY A N 10
ATOM 26486 C CA . GLY A 1 18 ? 119.632 -0.305 -9.622 1.00 0.00 18 GLY A CA 10
ATOM 26487 C C . GLY A 1 18 ? 119.630 -1.692 -8.985 1.00 0.00 18 GLY A C 10
ATOM 26488 O O . GLY A 1 18 ? 118.617 -2.389 -9.006 1.00 0.00 18 GLY A O 10
ATOM 26492 N N . GLU A 1 19 ? 120.771 -2.091 -8.424 1.00 0.00 19 GLU A N 10
ATOM 26493 C CA . GLU A 1 19 ? 120.877 -3.401 -7.794 1.00 0.00 19 GLU A CA 10
ATOM 26494 C C . GLU A 1 19 ? 121.900 -3.370 -6.662 1.00 0.00 19 GLU A C 10
ATOM 26495 O O . GLU A 1 19 ? 122.753 -2.483 -6.605 1.00 0.00 19 GLU A O 10
ATOM 26507 N N . TRP A 1 20 ? 121.805 -4.342 -5.763 1.00 0.00 20 TRP A N 10
ATOM 26508 C CA . TRP A 1 20 ? 122.720 -4.420 -4.633 1.00 0.00 20 TRP A CA 10
ATOM 26509 C C . TRP A 1 20 ? 124.008 -5.136 -5.031 1.00 0.00 20 TRP A C 10
ATOM 26510 O O . TRP A 1 20 ? 123.983 -6.299 -5.439 1.00 0.00 20 TRP A O 10
ATOM 26531 N N . VAL A 1 21 ? 125.124 -4.417 -4.909 1.00 0.00 21 VAL A N 10
ATOM 26532 C CA . VAL A 1 21 ? 126.433 -4.965 -5.257 1.00 0.00 21 VAL A CA 10
ATOM 26533 C C . VAL A 1 21 ? 127.392 -4.863 -4.078 1.00 0.00 21 VAL A C 10
ATOM 26534 O O . VAL A 1 21 ? 127.777 -3.774 -3.661 1.00 0.00 21 VAL A O 10
ATOM 26547 N N . LEU A 1 22 ? 127.764 -6.019 -3.542 1.00 0.00 22 LEU A N 10
ATOM 26548 C CA . LEU A 1 22 ? 128.667 -6.076 -2.414 1.00 0.00 22 LEU A CA 10
ATOM 26549 C C . LEU A 1 22 ? 129.849 -5.165 -2.667 1.00 0.00 22 LEU A C 10
ATOM 26550 O O . LEU A 1 22 ? 130.591 -5.342 -3.634 1.00 0.00 22 LEU A O 10
ATOM 26566 N N . LEU A 1 23 ? 130.025 -4.195 -1.789 1.00 0.00 23 LEU A N 10
ATOM 26567 C CA . LEU A 1 23 ? 131.128 -3.261 -1.922 1.00 0.00 23 LEU A CA 10
ATOM 26568 C C . LEU A 1 23 ? 132.439 -4.016 -2.062 1.00 0.00 23 LEU A C 10
ATOM 26569 O O . LEU A 1 23 ? 133.319 -3.606 -2.817 1.00 0.00 23 LEU A O 10
ATOM 26585 N N . SER A 1 24 ? 132.592 -5.098 -1.305 1.00 0.00 24 SER A N 10
ATOM 26586 C CA . SER A 1 24 ? 133.823 -5.868 -1.337 1.00 0.00 24 SER A CA 10
ATOM 26587 C C . SER A 1 24 ? 134.257 -6.164 -2.758 1.00 0.00 24 SER A C 10
ATOM 26588 O O . SER A 1 24 ? 135.449 -6.269 -3.036 1.00 0.00 24 SER A O 10
ATOM 26596 N N . THR A 1 25 ? 133.299 -6.284 -3.667 1.00 0.00 25 THR A N 10
ATOM 26597 C CA . THR A 1 25 ? 133.614 -6.554 -5.059 1.00 0.00 25 THR A CA 10
ATOM 26598 C C . THR A 1 25 ? 134.310 -5.359 -5.700 1.00 0.00 25 THR A C 10
ATOM 26599 O O . THR A 1 25 ? 135.102 -5.509 -6.630 1.00 0.00 25 THR A O 10
ATOM 26610 N N . PHE A 1 26 ? 133.997 -4.171 -5.198 1.00 0.00 26 PHE A N 10
ATOM 26611 C CA . PHE A 1 26 ? 134.580 -2.945 -5.726 1.00 0.00 26 PHE A CA 10
ATOM 26612 C C . PHE A 1 26 ? 135.849 -2.597 -4.971 1.00 0.00 26 PHE A C 10
ATOM 26613 O O . PHE A 1 26 ? 136.709 -1.881 -5.483 1.00 0.00 26 PHE A O 10
ATOM 26630 N N . LEU A 1 27 ? 135.976 -3.120 -3.755 1.00 0.00 27 LEU A N 10
ATOM 26631 C CA . LEU A 1 27 ? 137.165 -2.867 -2.957 1.00 0.00 27 LEU A CA 10
ATOM 26632 C C . LEU A 1 27 ? 138.313 -3.748 -3.426 1.00 0.00 27 LEU A C 10
ATOM 26633 O O . LEU A 1 27 ? 139.435 -3.639 -2.932 1.00 0.00 27 LEU A O 10
ATOM 26649 N N . GLY A 1 28 ? 138.012 -4.633 -4.372 1.00 0.00 28 GLY A N 10
ATOM 26650 C CA . GLY A 1 28 ? 139.013 -5.552 -4.901 1.00 0.00 28 GLY A CA 10
ATOM 26651 C C . GLY A 1 28 ? 138.904 -6.922 -4.239 1.00 0.00 28 GLY A C 10
ATOM 26652 O O . GLY A 1 28 ? 138.494 -7.888 -4.877 1.00 0.00 28 GLY A O 10
ATOM 26656 N N . SER A 1 29 ? 139.261 -6.985 -2.956 1.00 0.00 29 SER A N 10
ATOM 26657 C CA . SER A 1 29 ? 139.208 -8.238 -2.189 1.00 0.00 29 SER A CA 10
ATOM 26658 C C . SER A 1 29 ? 139.993 -9.357 -2.877 1.00 0.00 29 SER A C 10
ATOM 26659 O O . SER A 1 29 ? 139.808 -9.621 -4.062 1.00 0.00 29 SER A O 10
ATOM 26667 N N . SER A 1 30 ? 140.864 -10.021 -2.118 1.00 0.00 30 SER A N 10
ATOM 26668 C CA . SER A 1 30 ? 141.669 -11.109 -2.669 1.00 0.00 30 SER A CA 10
ATOM 26669 C C . SER A 1 30 ? 142.209 -10.722 -4.040 1.00 0.00 30 SER A C 10
ATOM 26670 O O . SER A 1 30 ? 142.165 -11.512 -4.984 1.00 0.00 30 SER A O 10
ATOM 26678 N N . GLY A 1 31 ? 142.711 -9.496 -4.142 1.00 0.00 31 GLY A N 10
ATOM 26679 C CA . GLY A 1 31 ? 143.247 -9.012 -5.405 1.00 0.00 31 GLY A CA 10
ATOM 26680 C C . GLY A 1 31 ? 144.171 -7.827 -5.188 1.00 0.00 31 GLY A C 10
ATOM 26681 O O . GLY A 1 31 ? 144.757 -7.302 -6.133 1.00 0.00 31 GLY A O 10
ATOM 26685 N N . ASN A 1 32 ? 144.286 -7.405 -3.938 1.00 0.00 32 ASN A N 10
ATOM 26686 C CA . ASN A 1 32 ? 145.134 -6.269 -3.609 1.00 0.00 32 ASN A CA 10
ATOM 26687 C C . ASN A 1 32 ? 145.464 -6.269 -2.124 1.00 0.00 32 ASN A C 10
ATOM 26688 O O . ASN A 1 32 ? 146.389 -5.593 -1.702 1.00 0.00 32 ASN A O 10
ATOM 26699 N N . GLU A 1 33 ? 144.724 -7.059 -1.357 1.00 0.00 33 GLU A N 10
ATOM 26700 C CA . GLU A 1 33 ? 144.952 -7.171 0.081 1.00 0.00 33 GLU A CA 10
ATOM 26701 C C . GLU A 1 33 ? 146.320 -7.784 0.323 1.00 0.00 33 GLU A C 10
ATOM 26702 O O . GLU A 1 33 ? 146.854 -7.754 1.432 1.00 0.00 33 GLU A O 10
ATOM 26714 N N . GLN A 1 34 ? 146.854 -8.367 -0.735 1.00 0.00 34 GLN A N 10
ATOM 26715 C CA . GLN A 1 34 ? 148.153 -9.016 -0.627 1.00 0.00 34 GLN A CA 10
ATOM 26716 C C . GLN A 1 34 ? 149.201 -7.950 -0.348 1.00 0.00 34 GLN A C 10
ATOM 26717 O O . GLN A 1 34 ? 149.974 -8.070 0.600 1.00 0.00 34 GLN A O 10
ATOM 26731 N N . GLU A 1 35 ? 149.249 -6.926 -1.183 1.00 0.00 35 GLU A N 10
ATOM 26732 C CA . GLU A 1 35 ? 150.247 -5.876 -1.008 1.00 0.00 35 GLU A CA 10
ATOM 26733 C C . GLU A 1 35 ? 150.011 -5.124 0.306 1.00 0.00 35 GLU A C 10
ATOM 26734 O O . GLU A 1 35 ? 150.937 -4.560 0.892 1.00 0.00 35 GLU A O 10
ATOM 26746 N N . LEU A 1 36 ? 148.770 -5.161 0.767 1.00 0.00 36 LEU A N 10
ATOM 26747 C CA . LEU A 1 36 ? 148.400 -4.516 2.029 1.00 0.00 36 LEU A CA 10
ATOM 26748 C C . LEU A 1 36 ? 148.930 -5.295 3.233 1.00 0.00 36 LEU A C 10
ATOM 26749 O O . LEU A 1 36 ? 149.438 -4.703 4.187 1.00 0.00 36 LEU A O 10
ATOM 26765 N N . LEU A 1 37 ? 148.775 -6.617 3.195 1.00 0.00 37 LEU A N 10
ATOM 26766 C CA . LEU A 1 37 ? 149.206 -7.469 4.305 1.00 0.00 37 LEU A CA 10
ATOM 26767 C C . LEU A 1 37 ? 150.606 -8.032 4.077 1.00 0.00 37 LEU A C 10
ATOM 26768 O O . LEU A 1 37 ? 151.114 -8.790 4.903 1.00 0.00 37 LEU A O 10
ATOM 26784 N N . GLU A 1 38 ? 151.229 -7.668 2.962 1.00 0.00 38 GLU A N 10
ATOM 26785 C CA . GLU A 1 38 ? 152.569 -8.156 2.655 1.00 0.00 38 GLU A CA 10
ATOM 26786 C C . GLU A 1 38 ? 153.601 -7.526 3.583 1.00 0.00 38 GLU A C 10
ATOM 26787 O O . GLU A 1 38 ? 154.456 -8.224 4.129 1.00 0.00 38 GLU A O 10
ATOM 26799 N N . LEU A 1 39 ? 153.551 -6.202 3.729 1.00 0.00 39 LEU A N 10
ATOM 26800 C CA . LEU A 1 39 ? 154.529 -5.504 4.561 1.00 0.00 39 LEU A CA 10
ATOM 26801 C C . LEU A 1 39 ? 154.587 -6.143 5.933 1.00 0.00 39 LEU A C 10
ATOM 26802 O O . LEU A 1 39 ? 155.661 -6.281 6.517 1.00 0.00 39 LEU A O 10
ATOM 26818 N N . ASP A 1 40 ? 153.438 -6.551 6.437 1.00 0.00 40 ASP A N 10
ATOM 26819 C CA . ASP A 1 40 ? 153.385 -7.196 7.732 1.00 0.00 40 ASP A CA 10
ATOM 26820 C C . ASP A 1 40 ? 154.226 -8.473 7.724 1.00 0.00 40 ASP A C 10
ATOM 26821 O O . ASP A 1 40 ? 154.786 -8.864 8.749 1.00 0.00 40 ASP A O 10
ATOM 26830 N N . LYS A 1 41 ? 154.307 -9.118 6.562 1.00 0.00 41 LYS A N 10
ATOM 26831 C CA . LYS A 1 41 ? 155.077 -10.352 6.432 1.00 0.00 41 LYS A CA 10
ATOM 26832 C C . LYS A 1 41 ? 156.560 -10.059 6.200 1.00 0.00 41 LYS A C 10
ATOM 26833 O O . LYS A 1 41 ? 157.419 -10.550 6.931 1.00 0.00 41 LYS A O 10
ATOM 26852 N N . TRP A 1 42 ? 156.850 -9.270 5.168 1.00 0.00 42 TRP A N 10
ATOM 26853 C CA . TRP A 1 42 ? 158.235 -8.940 4.842 1.00 0.00 42 TRP A CA 10
ATOM 26854 C C . TRP A 1 42 ? 158.938 -8.304 6.033 1.00 0.00 42 TRP A C 10
ATOM 26855 O O . TRP A 1 42 ? 160.108 -8.585 6.294 1.00 0.00 42 TRP A O 10
ATOM 26876 N N . ALA A 1 43 ? 158.215 -7.469 6.770 1.00 0.00 43 ALA A N 10
ATOM 26877 C CA . ALA A 1 43 ? 158.769 -6.819 7.949 1.00 0.00 43 ALA A CA 10
ATOM 26878 C C . ALA A 1 43 ? 159.295 -7.849 8.940 1.00 0.00 43 ALA A C 10
ATOM 26879 O O . ALA A 1 43 ? 160.322 -7.639 9.581 1.00 0.00 43 ALA A O 10
ATOM 26886 N N . SER A 1 44 ? 158.565 -8.952 9.082 1.00 0.00 44 SER A N 10
ATOM 26887 C CA . SER A 1 44 ? 158.954 -9.994 10.022 1.00 0.00 44 SER A CA 10
ATOM 26888 C C . SER A 1 44 ? 160.361 -10.478 9.724 1.00 0.00 44 SER A C 10
ATOM 26889 O O . SER A 1 44 ? 161.206 -10.539 10.617 1.00 0.00 44 SER A O 10
ATOM 26897 N N . LEU A 1 45 ? 160.618 -10.814 8.467 1.00 0.00 45 LEU A N 10
ATOM 26898 C CA . LEU A 1 45 ? 161.938 -11.279 8.081 1.00 0.00 45 LEU A CA 10
ATOM 26899 C C . LEU A 1 45 ? 162.982 -10.187 8.323 1.00 0.00 45 LEU A C 10
ATOM 26900 O O . LEU A 1 45 ? 164.023 -10.423 8.928 1.00 0.00 45 LEU A O 10
ATOM 26916 N N . TRP A 1 46 ? 162.696 -8.986 7.848 1.00 0.00 46 TRP A N 10
ATOM 26917 C CA . TRP A 1 46 ? 163.625 -7.879 8.023 1.00 0.00 46 TRP A CA 10
ATOM 26918 C C . TRP A 1 46 ? 163.860 -7.608 9.506 1.00 0.00 46 TRP A C 10
ATOM 26919 O O . TRP A 1 46 ? 164.980 -7.319 9.927 1.00 0.00 46 TRP A O 10
ATOM 26940 N N . ASN A 1 47 ? 162.795 -7.712 10.289 1.00 0.00 47 ASN A N 10
ATOM 26941 C CA . ASN A 1 47 ? 162.882 -7.483 11.726 1.00 0.00 47 ASN A CA 10
ATOM 26942 C C . ASN A 1 47 ? 163.728 -8.559 12.401 1.00 0.00 47 ASN A C 10
ATOM 26943 O O . ASN A 1 47 ? 164.345 -8.309 13.438 1.00 0.00 47 ASN A O 10
ATOM 26954 N N . TRP A 1 48 ? 163.753 -9.757 11.819 1.00 0.00 48 TRP A N 10
ATOM 26955 C CA . TRP A 1 48 ? 164.522 -10.845 12.390 1.00 0.00 48 TRP A CA 10
ATOM 26956 C C . TRP A 1 48 ? 165.952 -10.827 11.857 1.00 0.00 48 TRP A C 10
ATOM 26957 O O . TRP A 1 48 ? 166.821 -11.519 12.376 1.00 0.00 48 TRP A O 10
ATOM 26978 N N . PHE A 1 49 ? 166.192 -10.030 10.818 1.00 0.00 49 PHE A N 10
ATOM 26979 C CA . PHE A 1 49 ? 167.520 -9.929 10.218 1.00 0.00 49 PHE A CA 10
ATOM 26980 C C . PHE A 1 49 ? 168.347 -8.833 10.893 1.00 0.00 49 PHE A C 10
ATOM 26981 O O . PHE A 1 49 ? 169.434 -8.489 10.432 1.00 0.00 49 PHE A O 10
ATOM 26998 N N . ASN A 1 50 ? 167.830 -8.302 11.995 1.00 0.00 50 ASN A N 10
ATOM 26999 C CA . ASN A 1 50 ? 168.519 -7.265 12.741 1.00 0.00 50 ASN A CA 10
ATOM 27000 C C . ASN A 1 50 ? 169.753 -7.839 13.432 1.00 0.00 50 ASN A C 10
ATOM 27001 O O . ASN A 1 50 ? 170.630 -7.101 13.877 1.00 0.00 50 ASN A O 10
ATOM 27012 N N . ILE A 1 51 ? 169.807 -9.165 13.528 1.00 0.00 51 ILE A N 10
ATOM 27013 C CA . ILE A 1 51 ? 170.936 -9.817 14.182 1.00 0.00 51 ILE A CA 10
ATOM 27014 C C . ILE A 1 51 ? 172.227 -9.370 13.517 1.00 0.00 51 ILE A C 10
ATOM 27015 O O . ILE A 1 51 ? 173.241 -9.158 14.184 1.00 0.00 51 ILE A O 10
ATOM 27031 N N . THR A 1 52 ? 172.177 -9.210 12.203 1.00 0.00 52 THR A N 10
ATOM 27032 C CA . THR A 1 52 ? 173.338 -8.764 11.453 1.00 0.00 52 THR A CA 10
ATOM 27033 C C . THR A 1 52 ? 173.525 -7.265 11.640 1.00 0.00 52 THR A C 10
ATOM 27034 O O . THR A 1 52 ? 174.632 -6.746 11.492 1.00 0.00 52 THR A O 10
ATOM 27045 N N . ASN A 1 53 ? 172.433 -6.569 11.971 1.00 0.00 53 ASN A N 10
ATOM 27046 C CA . ASN A 1 53 ? 172.524 -5.122 12.172 1.00 0.00 53 ASN A CA 10
ATOM 27047 C C . ASN A 1 53 ? 173.361 -4.799 13.407 1.00 0.00 53 ASN A C 10
ATOM 27048 O O . ASN A 1 53 ? 174.335 -4.049 13.329 1.00 0.00 53 ASN A O 10
ATOM 27059 N N . TRP A 1 54 ? 172.958 -5.342 14.550 1.00 0.00 54 TRP A N 10
ATOM 27060 C CA . TRP A 1 54 ? 173.663 -5.069 15.802 1.00 0.00 54 TRP A CA 10
ATOM 27061 C C . TRP A 1 54 ? 175.022 -5.755 15.823 1.00 0.00 54 TRP A C 10
ATOM 27062 O O . TRP A 1 54 ? 176.020 -5.153 16.214 1.00 0.00 54 TRP A O 10
ATOM 27083 N N . LEU A 1 55 ? 175.051 -7.015 15.411 1.00 0.00 55 LEU A N 10
ATOM 27084 C CA . LEU A 1 55 ? 176.303 -7.764 15.406 1.00 0.00 55 LEU A CA 10
ATOM 27085 C C . LEU A 1 55 ? 177.401 -6.931 14.751 1.00 0.00 55 LEU A C 10
ATOM 27086 O O . LEU A 1 55 ? 178.429 -6.661 15.359 1.00 0.00 55 LEU A O 10
ATOM 27102 N N . TRP A 1 56 ? 177.171 -6.535 13.507 1.00 0.00 56 TRP A N 10
ATOM 27103 C CA . TRP A 1 56 ? 178.145 -5.738 12.767 1.00 0.00 56 TRP A CA 10
ATOM 27104 C C . TRP A 1 56 ? 178.435 -4.431 13.495 1.00 0.00 56 TRP A C 10
ATOM 27105 O O . TRP A 1 56 ? 179.516 -3.857 13.361 1.00 0.00 56 TRP A O 10
ATOM 27126 N N . TYR A 1 57 ? 177.462 -3.975 14.273 1.00 0.00 57 TYR A N 10
ATOM 27127 C CA . TYR A 1 57 ? 177.621 -2.741 15.029 1.00 0.00 57 TYR A CA 10
ATOM 27128 C C . TYR A 1 57 ? 178.629 -2.929 16.158 1.00 0.00 57 TYR A C 10
ATOM 27129 O O . TYR A 1 57 ? 179.609 -2.189 16.258 1.00 0.00 57 TYR A O 10
ATOM 27147 N N . ILE A 1 58 ? 178.373 -3.921 17.007 1.00 0.00 58 ILE A N 10
ATOM 27148 C CA . ILE A 1 58 ? 179.257 -4.202 18.138 1.00 0.00 58 ILE A CA 10
ATOM 27149 C C . ILE A 1 58 ? 180.255 -5.294 17.780 1.00 0.00 58 ILE A C 10
ATOM 27150 O O . ILE A 1 58 ? 180.955 -5.818 18.648 1.00 0.00 58 ILE A O 10
ATOM 27166 N N . LYS A 1 59 ? 180.318 -5.634 16.496 1.00 0.00 59 LYS A N 10
ATOM 27167 C CA . LYS A 1 59 ? 181.234 -6.668 16.032 1.00 0.00 59 LYS A CA 10
ATOM 27168 C C . LYS A 1 59 ? 181.162 -7.895 16.935 1.00 0.00 59 LYS A C 10
ATOM 27169 O O . LYS A 1 59 ? 182.103 -8.671 16.922 1.00 0.00 59 LYS A O 10
ATOM 27189 N N . GLY B 1 1 ? 110.921 -2.074 4.707 1.00 0.00 1 GLY B N 10
ATOM 27190 C CA . GLY B 1 1 ? 111.429 -2.559 3.390 1.00 0.00 1 GLY B CA 10
ATOM 27191 C C . GLY B 1 1 ? 112.095 -1.409 2.640 1.00 0.00 1 GLY B C 10
ATOM 27192 O O . GLY B 1 1 ? 113.229 -1.531 2.180 1.00 0.00 1 GLY B O 10
ATOM 27198 N N . TYR B 1 2 ? 111.385 -0.292 2.527 1.00 0.00 2 TYR B N 10
ATOM 27199 C CA . TYR B 1 2 ? 111.923 0.878 1.840 1.00 0.00 2 TYR B CA 10
ATOM 27200 C C . TYR B 1 2 ? 112.858 1.635 2.772 1.00 0.00 2 TYR B C 10
ATOM 27201 O O . TYR B 1 2 ? 112.513 2.705 3.272 1.00 0.00 2 TYR B O 10
ATOM 27219 N N . ILE B 1 3 ? 114.032 1.063 3.017 1.00 0.00 3 ILE B N 10
ATOM 27220 C CA . ILE B 1 3 ? 115.001 1.683 3.912 1.00 0.00 3 ILE B CA 10
ATOM 27221 C C . ILE B 1 3 ? 115.127 3.190 3.625 1.00 0.00 3 ILE B C 10
ATOM 27222 O O . ILE B 1 3 ? 115.331 3.575 2.474 1.00 0.00 3 ILE B O 10
ATOM 27238 N N . PRO B 1 4 ? 115.017 4.062 4.619 1.00 0.00 4 PRO B N 10
ATOM 27239 C CA . PRO B 1 4 ? 115.133 5.531 4.382 1.00 0.00 4 PRO B CA 10
ATOM 27240 C C . PRO B 1 4 ? 116.568 5.958 4.076 1.00 0.00 4 PRO B C 10
ATOM 27241 O O . PRO B 1 4 ? 117.472 5.125 4.002 1.00 0.00 4 PRO B O 10
ATOM 27252 N N . GLU B 1 5 ? 116.766 7.260 3.897 1.00 0.00 5 GLU B N 10
ATOM 27253 C CA . GLU B 1 5 ? 118.092 7.789 3.599 1.00 0.00 5 GLU B CA 10
ATOM 27254 C C . GLU B 1 5 ? 118.870 8.017 4.885 1.00 0.00 5 GLU B C 10
ATOM 27255 O O . GLU B 1 5 ? 118.291 8.043 5.970 1.00 0.00 5 GLU B O 10
ATOM 27267 N N . ALA B 1 6 ? 120.182 8.171 4.762 1.00 0.00 6 ALA B N 10
ATOM 27268 C CA . ALA B 1 6 ? 121.018 8.380 5.935 1.00 0.00 6 ALA B CA 10
ATOM 27269 C C . ALA B 1 6 ? 121.120 9.866 6.288 1.00 0.00 6 ALA B C 10
ATOM 27270 O O . ALA B 1 6 ? 120.642 10.717 5.535 1.00 0.00 6 ALA B O 10
ATOM 27277 N N . PRO B 1 7 ? 121.744 10.204 7.401 1.00 0.00 7 PRO B N 10
ATOM 27278 C CA . PRO B 1 7 ? 121.913 11.630 7.815 1.00 0.00 7 PRO B CA 10
ATOM 27279 C C . PRO B 1 7 ? 122.740 12.422 6.804 1.00 0.00 7 PRO B C 10
ATOM 27280 O O . PRO B 1 7 ? 123.375 11.842 5.922 1.00 0.00 7 PRO B O 10
ATOM 27291 N N . ARG B 1 8 ? 122.726 13.747 6.949 1.00 0.00 8 ARG B N 10
ATOM 27292 C CA . ARG B 1 8 ? 123.479 14.631 6.058 1.00 0.00 8 ARG B CA 10
ATOM 27293 C C . ARG B 1 8 ? 124.397 15.538 6.870 1.00 0.00 8 ARG B C 10
ATOM 27294 O O . ARG B 1 8 ? 123.972 16.590 7.350 1.00 0.00 8 ARG B O 10
ATOM 27315 N N . ASP B 1 9 ? 125.654 15.119 7.018 1.00 0.00 9 ASP B N 10
ATOM 27316 C CA . ASP B 1 9 ? 126.635 15.893 7.776 1.00 0.00 9 ASP B CA 10
ATOM 27317 C C . ASP B 1 9 ? 127.955 15.973 7.017 1.00 0.00 9 ASP B C 10
ATOM 27318 O O . ASP B 1 9 ? 128.972 16.397 7.567 1.00 0.00 9 ASP B O 10
ATOM 27327 N N . GLY B 1 10 ? 127.930 15.560 5.752 1.00 0.00 10 GLY B N 10
ATOM 27328 C CA . GLY B 1 10 ? 129.128 15.587 4.919 1.00 0.00 10 GLY B CA 10
ATOM 27329 C C . GLY B 1 10 ? 129.812 14.223 4.899 1.00 0.00 10 GLY B C 10
ATOM 27330 O O . GLY B 1 10 ? 130.738 13.997 4.121 1.00 0.00 10 GLY B O 10
ATOM 27334 N N . GLN B 1 11 ? 129.352 13.319 5.758 1.00 0.00 11 GLN B N 10
ATOM 27335 C CA . GLN B 1 11 ? 129.929 11.978 5.828 1.00 0.00 11 GLN B CA 10
ATOM 27336 C C . GLN B 1 11 ? 129.187 11.032 4.890 1.00 0.00 11 GLN B C 10
ATOM 27337 O O . GLN B 1 11 ? 128.216 11.432 4.247 1.00 0.00 11 GLN B O 10
ATOM 27351 N N . ALA B 1 12 ? 129.651 9.779 4.812 1.00 0.00 12 ALA B N 10
ATOM 27352 C CA . ALA B 1 12 ? 129.020 8.791 3.943 1.00 0.00 12 ALA B CA 10
ATOM 27353 C C . ALA B 1 12 ? 128.898 7.453 4.666 1.00 0.00 12 ALA B C 10
ATOM 27354 O O . ALA B 1 12 ? 129.595 7.215 5.655 1.00 0.00 12 ALA B O 10
ATOM 27361 N N . TYR B 1 13 ? 128.003 6.590 4.179 1.00 0.00 13 TYR B N 10
ATOM 27362 C CA . TYR B 1 13 ? 127.792 5.295 4.790 1.00 0.00 13 TYR B CA 10
ATOM 27363 C C . TYR B 1 13 ? 127.583 4.234 3.731 1.00 0.00 13 TYR B C 10
ATOM 27364 O O . TYR B 1 13 ? 128.080 4.349 2.611 1.00 0.00 13 TYR B O 10
ATOM 27382 N N . VAL B 1 14 ? 126.830 3.207 4.082 1.00 0.00 14 VAL B N 10
ATOM 27383 C CA . VAL B 1 14 ? 126.542 2.138 3.125 1.00 0.00 14 VAL B CA 10
ATOM 27384 C C . VAL B 1 14 ? 125.276 1.388 3.536 1.00 0.00 14 VAL B C 10
ATOM 27385 O O . VAL B 1 14 ? 124.769 1.579 4.641 1.00 0.00 14 VAL B O 10
ATOM 27398 N N . ARG B 1 15 ? 124.768 0.541 2.647 1.00 0.00 15 ARG B N 10
ATOM 27399 C CA . ARG B 1 15 ? 123.564 -0.220 2.943 1.00 0.00 15 ARG B CA 10
ATOM 27400 C C . ARG B 1 15 ? 123.944 -1.550 3.576 1.00 0.00 15 ARG B C 10
ATOM 27401 O O . ARG B 1 15 ? 124.461 -2.439 2.906 1.00 0.00 15 ARG B O 10
ATOM 27422 N N . LYS B 1 16 ? 123.689 -1.671 4.873 1.00 0.00 16 LYS B N 10
ATOM 27423 C CA . LYS B 1 16 ? 124.010 -2.893 5.601 1.00 0.00 16 LYS B CA 10
ATOM 27424 C C . LYS B 1 16 ? 122.971 -3.138 6.685 1.00 0.00 16 LYS B C 10
ATOM 27425 O O . LYS B 1 16 ? 122.582 -2.208 7.392 1.00 0.00 16 LYS B O 10
ATOM 27444 N N . ASP B 1 17 ? 122.536 -4.394 6.815 1.00 0.00 17 ASP B N 10
ATOM 27445 C CA . ASP B 1 17 ? 121.541 -4.758 7.824 1.00 0.00 17 ASP B CA 10
ATOM 27446 C C . ASP B 1 17 ? 120.472 -3.677 7.937 1.00 0.00 17 ASP B C 10
ATOM 27447 O O . ASP B 1 17 ? 120.069 -3.303 9.038 1.00 0.00 17 ASP B O 10
ATOM 27456 N N . GLY B 1 18 ? 120.015 -3.172 6.793 1.00 0.00 18 GLY B N 10
ATOM 27457 C CA . GLY B 1 18 ? 118.995 -2.133 6.788 1.00 0.00 18 GLY B CA 10
ATOM 27458 C C . GLY B 1 18 ? 119.415 -0.954 7.659 1.00 0.00 18 GLY B C 10
ATOM 27459 O O . GLY B 1 18 ? 118.592 -0.387 8.376 1.00 0.00 18 GLY B O 10
ATOM 27463 N N . GLU B 1 19 ? 120.696 -0.586 7.600 1.00 0.00 19 GLU B N 10
ATOM 27464 C CA . GLU B 1 19 ? 121.189 0.524 8.402 1.00 0.00 19 GLU B CA 10
ATOM 27465 C C . GLU B 1 19 ? 122.359 1.202 7.708 1.00 0.00 19 GLU B C 10
ATOM 27466 O O . GLU B 1 19 ? 122.990 0.620 6.825 1.00 0.00 19 GLU B O 10
ATOM 27478 N N . TRP B 1 20 ? 122.644 2.433 8.113 1.00 0.00 20 TRP B N 10
ATOM 27479 C CA . TRP B 1 20 ? 123.742 3.177 7.518 1.00 0.00 20 TRP B CA 10
ATOM 27480 C C . TRP B 1 20 ? 125.031 2.935 8.292 1.00 0.00 20 TRP B C 10
ATOM 27481 O O . TRP B 1 20 ? 125.097 3.159 9.504 1.00 0.00 20 TRP B O 10
ATOM 27502 N N . VAL B 1 21 ? 126.043 2.467 7.567 1.00 0.00 21 VAL B N 10
ATOM 27503 C CA . VAL B 1 21 ? 127.349 2.177 8.173 1.00 0.00 21 VAL B CA 10
ATOM 27504 C C . VAL B 1 21 ? 128.501 2.842 7.416 1.00 0.00 21 VAL B C 10
ATOM 27505 O O . VAL B 1 21 ? 128.687 2.647 6.219 1.00 0.00 21 VAL B O 10
ATOM 27518 N N . LEU B 1 22 ? 129.274 3.628 8.157 1.00 0.00 22 LEU B N 10
ATOM 27519 C CA . LEU B 1 22 ? 130.429 4.330 7.608 1.00 0.00 22 LEU B CA 10
ATOM 27520 C C . LEU B 1 22 ? 131.227 3.375 6.744 1.00 0.00 22 LEU B C 10
ATOM 27521 O O . LEU B 1 22 ? 131.815 2.414 7.239 1.00 0.00 22 LEU B O 10
ATOM 27537 N N . LEU B 1 23 ? 131.235 3.642 5.448 1.00 0.00 23 LEU B N 10
ATOM 27538 C CA . LEU B 1 23 ? 131.952 2.800 4.515 1.00 0.00 23 LEU B CA 10
ATOM 27539 C C . LEU B 1 23 ? 133.393 2.643 4.951 1.00 0.00 23 LEU B C 10
ATOM 27540 O O . LEU B 1 23 ? 133.998 1.599 4.734 1.00 0.00 23 LEU B O 10
ATOM 27556 N N . SER B 1 24 ? 133.952 3.695 5.535 1.00 0.00 24 SER B N 10
ATOM 27557 C CA . SER B 1 24 ? 135.339 3.667 5.965 1.00 0.00 24 SER B CA 10
ATOM 27558 C C . SER B 1 24 ? 135.659 2.382 6.714 1.00 0.00 24 SER B C 10
ATOM 27559 O O . SER B 1 24 ? 136.805 1.937 6.728 1.00 0.00 24 SER B O 10
ATOM 27567 N N . THR B 1 25 ? 134.645 1.779 7.325 1.00 0.00 25 THR B N 10
ATOM 27568 C CA . THR B 1 25 ? 134.833 0.537 8.061 1.00 0.00 25 THR B CA 10
ATOM 27569 C C . THR B 1 25 ? 135.153 -0.622 7.120 1.00 0.00 25 THR B C 10
ATOM 27570 O O . THR B 1 25 ? 135.812 -1.587 7.505 1.00 0.00 25 THR B O 10
ATOM 27581 N N . PHE B 1 26 ? 134.673 -0.519 5.884 1.00 0.00 26 PHE B N 10
ATOM 27582 C CA . PHE B 1 26 ? 134.902 -1.560 4.893 1.00 0.00 26 PHE B CA 10
ATOM 27583 C C . PHE B 1 26 ? 136.211 -1.315 4.164 1.00 0.00 26 PHE B C 10
ATOM 27584 O O . PHE B 1 26 ? 136.765 -2.225 3.548 1.00 0.00 26 PHE B O 10
ATOM 27601 N N . LEU B 1 27 ? 136.712 -0.083 4.236 1.00 0.00 27 LEU B N 10
ATOM 27602 C CA . LEU B 1 27 ? 137.971 0.234 3.568 1.00 0.00 27 LEU B CA 10
ATOM 27603 C C . LEU B 1 27 ? 139.147 -0.363 4.337 1.00 0.00 27 LEU B C 10
ATOM 27604 O O . LEU B 1 27 ? 139.997 -1.037 3.753 1.00 0.00 27 LEU B O 10
ATOM 27620 N N . GLY B 1 28 ? 139.187 -0.124 5.646 1.00 0.00 28 GLY B N 10
ATOM 27621 C CA . GLY B 1 28 ? 140.263 -0.656 6.479 1.00 0.00 28 GLY B CA 10
ATOM 27622 C C . GLY B 1 28 ? 141.382 0.364 6.648 1.00 0.00 28 GLY B C 10
ATOM 27623 O O . GLY B 1 28 ? 142.241 0.222 7.519 1.00 0.00 28 GLY B O 10
ATOM 27627 N N . SER B 1 29 ? 141.368 1.389 5.805 1.00 0.00 29 SER B N 10
ATOM 27628 C CA . SER B 1 29 ? 142.390 2.431 5.866 1.00 0.00 29 SER B CA 10
ATOM 27629 C C . SER B 1 29 ? 142.075 3.426 6.970 1.00 0.00 29 SER B C 10
ATOM 27630 O O . SER B 1 29 ? 141.377 4.417 6.751 1.00 0.00 29 SER B O 10
ATOM 27638 N N . SER B 1 30 ? 142.595 3.155 8.155 1.00 0.00 30 SER B N 10
ATOM 27639 C CA . SER B 1 30 ? 142.373 4.029 9.292 1.00 0.00 30 SER B CA 10
ATOM 27640 C C . SER B 1 30 ? 143.382 3.711 10.382 1.00 0.00 30 SER B C 10
ATOM 27641 O O . SER B 1 30 ? 143.960 4.606 10.997 1.00 0.00 30 SER B O 10
ATOM 27649 N N . GLY B 1 31 ? 143.591 2.420 10.601 1.00 0.00 31 GLY B N 10
ATOM 27650 C CA . GLY B 1 31 ? 144.534 1.966 11.604 1.00 0.00 31 GLY B CA 10
ATOM 27651 C C . GLY B 1 31 ? 145.949 2.049 11.076 1.00 0.00 31 GLY B C 10
ATOM 27652 O O . GLY B 1 31 ? 146.713 2.929 11.466 1.00 0.00 31 GLY B O 10
ATOM 27656 N N . ASN B 1 32 ? 146.308 1.124 10.189 1.00 0.00 32 ASN B N 10
ATOM 27657 C CA . ASN B 1 32 ? 147.632 1.095 9.619 1.00 0.00 32 ASN B CA 10
ATOM 27658 C C . ASN B 1 32 ? 147.757 2.175 8.570 1.00 0.00 32 ASN B C 10
ATOM 27659 O O . ASN B 1 32 ? 148.607 2.090 7.693 1.00 0.00 32 ASN B O 10
ATOM 27670 N N . GLU B 1 33 ? 146.909 3.191 8.678 1.00 0.00 33 GLU B N 10
ATOM 27671 C CA . GLU B 1 33 ? 146.932 4.284 7.723 1.00 0.00 33 GLU B CA 10
ATOM 27672 C C . GLU B 1 33 ? 148.276 4.971 7.832 1.00 0.00 33 GLU B C 10
ATOM 27673 O O . GLU B 1 33 ? 148.757 5.630 6.909 1.00 0.00 33 GLU B O 10
ATOM 27685 N N . GLN B 1 34 ? 148.814 4.858 9.023 1.00 0.00 34 GLN B N 10
ATOM 27686 C CA . GLN B 1 34 ? 150.074 5.545 9.310 1.00 0.00 34 GLN B CA 10
ATOM 27687 C C . GLN B 1 34 ? 151.134 4.995 8.358 1.00 0.00 34 GLN B C 10
ATOM 27688 O O . GLN B 1 34 ? 151.944 5.752 7.821 1.00 0.00 34 GLN B O 10
ATOM 27702 N N . GLU B 1 35 ? 151.098 3.694 8.118 1.00 0.00 35 GLU B N 10
ATOM 27703 C CA . GLU B 1 35 ? 152.029 3.069 7.184 1.00 0.00 35 GLU B CA 10
ATOM 27704 C C . GLU B 1 35 ? 151.705 3.493 5.744 1.00 0.00 35 GLU B C 10
ATOM 27705 O O . GLU B 1 35 ? 152.584 3.559 4.882 1.00 0.00 35 GLU B O 10
ATOM 27717 N N . LEU B 1 36 ? 150.422 3.759 5.505 1.00 0.00 36 LEU B N 10
ATOM 27718 C CA . LEU B 1 36 ? 149.961 4.156 4.170 1.00 0.00 36 LEU B CA 10
ATOM 27719 C C . LEU B 1 36 ? 150.465 5.555 3.826 1.00 0.00 36 LEU B C 10
ATOM 27720 O O . LEU B 1 36 ? 150.315 6.010 2.692 1.00 0.00 36 LEU B O 10
ATOM 27736 N N . LEU B 1 37 ? 151.070 6.220 4.812 1.00 0.00 37 LEU B N 10
ATOM 27737 C CA . LEU B 1 37 ? 151.615 7.565 4.617 1.00 0.00 37 LEU B CA 10
ATOM 27738 C C . LEU B 1 37 ? 153.123 7.574 4.871 1.00 0.00 37 LEU B C 10
ATOM 27739 O O . LEU B 1 37 ? 153.836 8.471 4.422 1.00 0.00 37 LEU B O 10
ATOM 27755 N N . GLU B 1 38 ? 153.591 6.573 5.607 1.00 0.00 38 GLU B N 10
ATOM 27756 C CA . GLU B 1 38 ? 155.005 6.475 5.930 1.00 0.00 38 GLU B CA 10
ATOM 27757 C C . GLU B 1 38 ? 155.797 6.096 4.691 1.00 0.00 38 GLU B C 10
ATOM 27758 O O . GLU B 1 38 ? 156.845 6.674 4.419 1.00 0.00 38 GLU B O 10
ATOM 27770 N N . LEU B 1 39 ? 155.308 5.107 3.950 1.00 0.00 39 LEU B N 10
ATOM 27771 C CA . LEU B 1 39 ? 156.019 4.648 2.766 1.00 0.00 39 LEU B CA 10
ATOM 27772 C C . LEU B 1 39 ? 156.351 5.832 1.877 1.00 0.00 39 LEU B C 10
ATOM 27773 O O . LEU B 1 39 ? 157.473 5.950 1.384 1.00 0.00 39 LEU B O 10
ATOM 27789 N N . ASP B 1 40 ? 155.391 6.717 1.688 1.00 0.00 40 ASP B N 10
ATOM 27790 C CA . ASP B 1 40 ? 155.619 7.894 0.874 1.00 0.00 40 ASP B CA 10
ATOM 27791 C C . ASP B 1 40 ? 156.772 8.721 1.442 1.00 0.00 40 ASP B C 10
ATOM 27792 O O . ASP B 1 40 ? 157.444 9.452 0.714 1.00 0.00 40 ASP B O 10
ATOM 27801 N N . LYS B 1 41 ? 156.986 8.605 2.750 1.00 0.00 41 LYS B N 10
ATOM 27802 C CA . LYS B 1 41 ? 158.052 9.349 3.417 1.00 0.00 41 LYS B CA 10
ATOM 27803 C C . LYS B 1 41 ? 159.395 8.633 3.292 1.00 0.00 41 LYS B C 10
ATOM 27804 O O . LYS B 1 41 ? 160.447 9.272 3.255 1.00 0.00 41 LYS B O 10
ATOM 27823 N N . TRP B 1 42 ? 159.352 7.307 3.262 1.00 0.00 42 TRP B N 10
ATOM 27824 C CA . TRP B 1 42 ? 160.575 6.510 3.181 1.00 0.00 42 TRP B CA 10
ATOM 27825 C C . TRP B 1 42 ? 161.458 7.022 2.057 1.00 0.00 42 TRP B C 10
ATOM 27826 O O . TRP B 1 42 ? 162.682 7.073 2.180 1.00 0.00 42 TRP B O 10
ATOM 27847 N N . ALA B 1 43 ? 160.818 7.431 0.977 1.00 0.00 43 ALA B N 10
ATOM 27848 C CA . ALA B 1 43 ? 161.532 7.982 -0.172 1.00 0.00 43 ALA B CA 10
ATOM 27849 C C . ALA B 1 43 ? 162.380 9.177 0.250 1.00 0.00 43 ALA B C 10
ATOM 27850 O O . ALA B 1 43 ? 163.440 9.430 -0.319 1.00 0.00 43 ALA B O 10
ATOM 27857 N N . SER B 1 44 ? 161.888 9.923 1.237 1.00 0.00 44 SER B N 10
ATOM 27858 C CA . SER B 1 44 ? 162.595 11.104 1.715 1.00 0.00 44 SER B CA 10
ATOM 27859 C C . SER B 1 44 ? 163.996 10.741 2.179 1.00 0.00 44 SER B C 10
ATOM 27860 O O . SER B 1 44 ? 164.969 11.401 1.816 1.00 0.00 44 SER B O 10
ATOM 27868 N N . LEU B 1 45 ? 164.096 9.686 2.976 1.00 0.00 45 LEU B N 10
ATOM 27869 C CA . LEU B 1 45 ? 165.390 9.247 3.473 1.00 0.00 45 LEU B CA 10
ATOM 27870 C C . LEU B 1 45 ? 166.286 8.825 2.311 1.00 0.00 45 LEU B C 10
ATOM 27871 O O . LEU B 1 45 ? 167.439 9.237 2.213 1.00 0.00 45 LEU B O 10
ATOM 27887 N N . TRP B 1 46 ? 165.748 7.996 1.425 1.00 0.00 46 TRP B N 10
ATOM 27888 C CA . TRP B 1 46 ? 166.515 7.532 0.278 1.00 0.00 46 TRP B CA 10
ATOM 27889 C C . TRP B 1 46 ? 166.871 8.701 -0.635 1.00 0.00 46 TRP B C 10
ATOM 27890 O O . TRP B 1 46 ? 167.950 8.736 -1.227 1.00 0.00 46 TRP B O 10
ATOM 27911 N N . ASN B 1 47 ? 165.954 9.654 -0.741 1.00 0.00 47 ASN B N 10
ATOM 27912 C CA . ASN B 1 47 ? 166.172 10.824 -1.584 1.00 0.00 47 ASN B CA 10
ATOM 27913 C C . ASN B 1 47 ? 167.311 11.687 -1.046 1.00 0.00 47 ASN B C 10
ATOM 27914 O O . ASN B 1 47 ? 168.072 12.270 -1.817 1.00 0.00 47 ASN B O 10
ATOM 27925 N N . TRP B 1 48 ? 167.426 11.769 0.276 1.00 0.00 48 TRP B N 10
ATOM 27926 C CA . TRP B 1 48 ? 168.472 12.571 0.883 1.00 0.00 48 TRP B CA 10
ATOM 27927 C C . TRP B 1 48 ? 169.754 11.755 1.032 1.00 0.00 48 TRP B C 10
ATOM 27928 O O . TRP B 1 48 ? 170.820 12.302 1.311 1.00 0.00 48 TRP B O 10
ATOM 27949 N N . PHE B 1 49 ? 169.645 10.442 0.837 1.00 0.00 49 PHE B N 10
ATOM 27950 C CA . PHE B 1 49 ? 170.794 9.547 0.946 1.00 0.00 49 PHE B CA 10
ATOM 27951 C C . PHE B 1 49 ? 171.558 9.484 -0.378 1.00 0.00 49 PHE B C 10
ATOM 27952 O O . PHE B 1 49 ? 172.478 8.684 -0.541 1.00 0.00 49 PHE B O 10
ATOM 27969 N N . ASN B 1 50 ? 171.186 10.361 -1.302 1.00 0.00 50 ASN B N 10
ATOM 27970 C CA . ASN B 1 50 ? 171.834 10.448 -2.592 1.00 0.00 50 ASN B CA 10
ATOM 27971 C C . ASN B 1 50 ? 173.222 11.056 -2.445 1.00 0.00 50 ASN B C 10
ATOM 27972 O O . ASN B 1 50 ? 174.025 11.024 -3.373 1.00 0.00 50 ASN B O 10
ATOM 27983 N N . ILE B 1 51 ? 173.498 11.625 -1.275 1.00 0.00 51 ILE B N 10
ATOM 27984 C CA . ILE B 1 51 ? 174.787 12.255 -1.045 1.00 0.00 51 ILE B CA 10
ATOM 27985 C C . ILE B 1 51 ? 175.907 11.262 -1.322 1.00 0.00 51 ILE B C 10
ATOM 27986 O O . ILE B 1 51 ? 176.954 11.634 -1.838 1.00 0.00 51 ILE B O 10
ATOM 28002 N N . THR B 1 52 ? 175.673 10.001 -0.985 1.00 0.00 52 THR B N 10
ATOM 28003 C CA . THR B 1 52 ? 176.653 8.951 -1.206 1.00 0.00 52 THR B CA 10
ATOM 28004 C C . THR B 1 52 ? 176.554 8.438 -2.634 1.00 0.00 52 THR B C 10
ATOM 28005 O O . THR B 1 52 ? 177.494 7.836 -3.155 1.00 0.00 52 THR B O 10
ATOM 28016 N N . ASN B 1 53 ? 175.401 8.669 -3.263 1.00 0.00 53 ASN B N 10
ATOM 28017 C CA . ASN B 1 53 ? 175.215 8.196 -4.635 1.00 0.00 53 ASN B CA 10
ATOM 28018 C C . ASN B 1 53 ? 176.163 8.919 -5.591 1.00 0.00 53 ASN B C 10
ATOM 28019 O O . ASN B 1 53 ? 176.908 8.281 -6.335 1.00 0.00 53 ASN B O 10
ATOM 28030 N N . TRP B 1 54 ? 176.106 10.243 -5.591 1.00 0.00 54 TRP B N 10
ATOM 28031 C CA . TRP B 1 54 ? 176.943 11.027 -6.499 1.00 0.00 54 TRP B CA 10
ATOM 28032 C C . TRP B 1 54 ? 178.405 10.967 -6.084 1.00 0.00 54 TRP B C 10
ATOM 28033 O O . TRP B 1 54 ? 179.289 10.797 -6.923 1.00 0.00 54 TRP B O 10
ATOM 28054 N N . LEU B 1 55 ? 178.654 11.118 -4.793 1.00 0.00 55 LEU B N 10
ATOM 28055 C CA . LEU B 1 55 ? 180.024 11.093 -4.301 1.00 0.00 55 LEU B CA 10
ATOM 28056 C C . LEU B 1 55 ? 180.755 9.879 -4.859 1.00 0.00 55 LEU B C 10
ATOM 28057 O O . LEU B 1 55 ? 181.783 10.016 -5.506 1.00 0.00 55 LEU B O 10
ATOM 28073 N N . TRP B 1 56 ? 180.220 8.694 -4.602 1.00 0.00 56 TRP B N 10
ATOM 28074 C CA . TRP B 1 56 ? 180.838 7.466 -5.087 1.00 0.00 56 TRP B CA 10
ATOM 28075 C C . TRP B 1 56 ? 180.945 7.488 -6.608 1.00 0.00 56 TRP B C 10
ATOM 28076 O O . TRP B 1 56 ? 181.835 6.866 -7.189 1.00 0.00 56 TRP B O 10
ATOM 28097 N N . TYR B 1 57 ? 180.035 8.219 -7.241 1.00 0.00 57 TYR B N 10
ATOM 28098 C CA . TYR B 1 57 ? 180.038 8.328 -8.695 1.00 0.00 57 TYR B CA 10
ATOM 28099 C C . TYR B 1 57 ? 181.238 9.141 -9.170 1.00 0.00 57 TYR B C 10
ATOM 28100 O O . TYR B 1 57 ? 182.032 8.674 -9.987 1.00 0.00 57 TYR B O 10
ATOM 28118 N N . ILE B 1 58 ? 181.355 10.363 -8.652 1.00 0.00 58 ILE B N 10
ATOM 28119 C CA . ILE B 1 58 ? 182.459 11.246 -9.029 1.00 0.00 58 ILE B CA 10
ATOM 28120 C C . ILE B 1 58 ? 183.597 11.139 -8.023 1.00 0.00 58 ILE B C 10
ATOM 28121 O O . ILE B 1 58 ? 184.516 11.959 -8.021 1.00 0.00 58 ILE B O 10
ATOM 28137 N N . LYS B 1 59 ? 183.529 10.126 -7.167 1.00 0.00 59 LYS B N 10
ATOM 28138 C CA . LYS B 1 59 ? 184.559 9.922 -6.158 1.00 0.00 59 LYS B CA 10
ATOM 28139 C C . LYS B 1 59 ? 184.829 11.217 -5.399 1.00 0.00 59 LYS B C 10
ATOM 28140 O O . LYS B 1 59 ? 183.876 11.806 -4.914 1.00 0.00 59 LYS B O 10
ATOM 28160 N N . GLY C 1 1 ? 112.364 12.550 3.419 1.00 0.00 1 GLY C N 10
ATOM 28161 C CA . GLY C 1 1 ? 113.794 12.316 3.766 1.00 0.00 1 GLY C CA 10
ATOM 28162 C C . GLY C 1 1 ? 114.207 10.929 3.291 1.00 0.00 1 GLY C C 10
ATOM 28163 O O . GLY C 1 1 ? 115.033 10.269 3.921 1.00 0.00 1 GLY C O 10
ATOM 28169 N N . TYR C 1 2 ? 113.627 10.493 2.177 1.00 0.00 2 TYR C N 10
ATOM 28170 C CA . TYR C 1 2 ? 113.945 9.181 1.629 1.00 0.00 2 TYR C CA 10
ATOM 28171 C C . TYR C 1 2 ? 115.104 9.283 0.651 1.00 0.00 2 TYR C C 10
ATOM 28172 O O . TYR C 1 2 ? 115.676 10.355 0.458 1.00 0.00 2 TYR C O 10
ATOM 28190 N N . ILE C 1 3 ? 115.462 8.160 0.052 1.00 0.00 3 ILE C N 10
ATOM 28191 C CA . ILE C 1 3 ? 116.573 8.132 -0.887 1.00 0.00 3 ILE C CA 10
ATOM 28192 C C . ILE C 1 3 ? 116.132 8.691 -2.257 1.00 0.00 3 ILE C C 10
ATOM 28193 O O . ILE C 1 3 ? 115.204 8.151 -2.862 1.00 0.00 3 ILE C O 10
ATOM 28209 N N . PRO C 1 4 ? 116.742 9.757 -2.770 1.00 0.00 4 PRO C N 10
ATOM 28210 C CA . PRO C 1 4 ? 116.334 10.338 -4.085 1.00 0.00 4 PRO C CA 10
ATOM 28211 C C . PRO C 1 4 ? 116.076 9.276 -5.163 1.00 0.00 4 PRO C C 10
ATOM 28212 O O . PRO C 1 4 ? 114.926 9.034 -5.528 1.00 0.00 4 PRO C O 10
ATOM 28223 N N . GLU C 1 5 ? 117.144 8.659 -5.672 1.00 0.00 5 GLU C N 10
ATOM 28224 C CA . GLU C 1 5 ? 117.038 7.636 -6.719 1.00 0.00 5 GLU C CA 10
ATOM 28225 C C . GLU C 1 5 ? 118.418 7.404 -7.321 1.00 0.00 5 GLU C C 10
ATOM 28226 O O . GLU C 1 5 ? 119.042 8.333 -7.832 1.00 0.00 5 GLU C O 10
ATOM 28238 N N . ALA C 1 6 ? 118.901 6.171 -7.256 1.00 0.00 6 ALA C N 10
ATOM 28239 C CA . ALA C 1 6 ? 120.218 5.861 -7.796 1.00 0.00 6 ALA C CA 10
ATOM 28240 C C . ALA C 1 6 ? 120.170 5.742 -9.328 1.00 0.00 6 ALA C C 10
ATOM 28241 O O . ALA C 1 6 ? 119.225 5.166 -9.866 1.00 0.00 6 ALA C O 10
ATOM 28248 N N . PRO C 1 7 ? 121.155 6.253 -10.054 1.00 0.00 7 PRO C N 10
ATOM 28249 C CA . PRO C 1 7 ? 121.168 6.150 -11.544 1.00 0.00 7 PRO C CA 10
ATOM 28250 C C . PRO C 1 7 ? 121.569 4.753 -12.014 1.00 0.00 7 PRO C C 10
ATOM 28251 O O . PRO C 1 7 ? 122.159 3.985 -11.254 1.00 0.00 7 PRO C O 10
ATOM 28262 N N . ARG C 1 8 ? 121.246 4.440 -13.271 1.00 0.00 8 ARG C N 10
ATOM 28263 C CA . ARG C 1 8 ? 121.573 3.139 -13.853 1.00 0.00 8 ARG C CA 10
ATOM 28264 C C . ARG C 1 8 ? 122.428 3.316 -15.102 1.00 0.00 8 ARG C C 10
ATOM 28265 O O . ARG C 1 8 ? 121.906 3.565 -16.189 1.00 0.00 8 ARG C O 10
ATOM 28286 N N . ASP C 1 9 ? 123.743 3.185 -14.939 1.00 0.00 9 ASP C N 10
ATOM 28287 C CA . ASP C 1 9 ? 124.667 3.330 -16.059 1.00 0.00 9 ASP C CA 10
ATOM 28288 C C . ASP C 1 9 ? 125.821 2.343 -15.926 1.00 0.00 9 ASP C C 10
ATOM 28289 O O . ASP C 1 9 ? 126.789 2.397 -16.685 1.00 0.00 9 ASP C O 10
ATOM 28298 N N . GLY C 1 10 ? 125.708 1.443 -14.954 1.00 0.00 10 GLY C N 10
ATOM 28299 C CA . GLY C 1 10 ? 126.744 0.440 -14.721 1.00 0.00 10 GLY C CA 10
ATOM 28300 C C . GLY C 1 10 ? 127.725 0.902 -13.648 1.00 0.00 10 GLY C C 10
ATOM 28301 O O . GLY C 1 10 ? 128.550 0.123 -13.171 1.00 0.00 10 GLY C O 10
ATOM 28305 N N . GLN C 1 11 ? 127.628 2.172 -13.271 1.00 0.00 11 GLN C N 10
ATOM 28306 C CA . GLN C 1 11 ? 128.510 2.727 -12.250 1.00 0.00 11 GLN C CA 10
ATOM 28307 C C . GLN C 1 11 ? 127.915 2.506 -10.864 1.00 0.00 11 GLN C C 10
ATOM 28308 O O . GLN C 1 11 ? 126.789 2.022 -10.745 1.00 0.00 11 GLN C O 10
ATOM 28322 N N . ALA C 1 12 ? 128.679 2.859 -9.823 1.00 0.00 12 ALA C N 10
ATOM 28323 C CA . ALA C 1 12 ? 128.214 2.694 -8.449 1.00 0.00 12 ALA C CA 10
ATOM 28324 C C . ALA C 1 12 ? 128.356 4.006 -7.690 1.00 0.00 12 ALA C C 10
ATOM 28325 O O . ALA C 1 12 ? 129.227 4.807 -8.004 1.00 0.00 12 ALA C O 10
ATOM 28332 N N . TYR C 1 13 ? 127.492 4.220 -6.699 1.00 0.00 13 TYR C N 10
ATOM 28333 C CA . TYR C 1 13 ? 127.527 5.433 -5.904 1.00 0.00 13 TYR C CA 10
ATOM 28334 C C . TYR C 1 13 ? 127.151 5.114 -4.468 1.00 0.00 13 TYR C C 10
ATOM 28335 O O . TYR C 1 13 ? 126.488 4.111 -4.206 1.00 0.00 13 TYR C O 10
ATOM 28353 N N . VAL C 1 14 ? 127.585 5.970 -3.548 1.00 0.00 14 VAL C N 10
ATOM 28354 C CA . VAL C 1 14 ? 127.300 5.774 -2.126 1.00 0.00 14 VAL C CA 10
ATOM 28355 C C . VAL C 1 14 ? 126.361 6.859 -1.617 1.00 0.00 14 VAL C C 10
ATOM 28356 O O . VAL C 1 14 ? 126.019 7.789 -2.346 1.00 0.00 14 VAL C O 10
ATOM 28369 N N . ARG C 1 15 ? 125.949 6.732 -0.361 1.00 0.00 15 ARG C N 10
ATOM 28370 C CA . ARG C 1 15 ? 125.051 7.705 0.239 1.00 0.00 15 ARG C CA 10
ATOM 28371 C C . ARG C 1 15 ? 125.857 8.786 0.947 1.00 0.00 15 ARG C C 10
ATOM 28372 O O . ARG C 1 15 ? 126.452 8.537 1.993 1.00 0.00 15 ARG C O 10
ATOM 28393 N N . LYS C 1 16 ? 125.872 9.979 0.362 1.00 0.00 16 LYS C N 10
ATOM 28394 C CA . LYS C 1 16 ? 126.608 11.104 0.933 1.00 0.00 16 LYS C CA 10
ATOM 28395 C C . LYS C 1 16 ? 125.808 12.387 0.764 1.00 0.00 16 LYS C C 10
ATOM 28396 O O . LYS C 1 16 ? 125.346 12.685 -0.336 1.00 0.00 16 LYS C O 10
ATOM 28415 N N . ASP C 1 17 ? 125.668 13.142 1.854 1.00 0.00 17 ASP C N 10
ATOM 28416 C CA . ASP C 1 17 ? 124.928 14.404 1.822 1.00 0.00 17 ASP C CA 10
ATOM 28417 C C . ASP C 1 17 ? 123.699 14.279 0.932 1.00 0.00 17 ASP C C 10
ATOM 28418 O O . ASP C 1 17 ? 123.400 15.173 0.140 1.00 0.00 17 ASP C O 10
ATOM 28427 N N . GLY C 1 18 ? 122.989 13.162 1.063 1.00 0.00 18 GLY C N 10
ATOM 28428 C CA . GLY C 1 18 ? 121.796 12.932 0.261 1.00 0.00 18 GLY C CA 10
ATOM 28429 C C . GLY C 1 18 ? 122.096 13.069 -1.227 1.00 0.00 18 GLY C C 10
ATOM 28430 O O . GLY C 1 18 ? 121.296 13.635 -1.973 1.00 0.00 18 GLY C O 10
ATOM 28434 N N . GLU C 1 19 ? 123.252 12.557 -1.660 1.00 0.00 19 GLU C N 10
ATOM 28435 C CA . GLU C 1 19 ? 123.637 12.643 -3.060 1.00 0.00 19 GLU C CA 10
ATOM 28436 C C . GLU C 1 19 ? 124.411 11.397 -3.473 1.00 0.00 19 GLU C C 10
ATOM 28437 O O . GLU C 1 19 ? 125.013 10.721 -2.638 1.00 0.00 19 GLU C O 10
ATOM 28449 N N . TRP C 1 20 ? 124.388 11.095 -4.766 1.00 0.00 20 TRP C N 10
ATOM 28450 C CA . TRP C 1 20 ? 125.084 9.929 -5.280 1.00 0.00 20 TRP C CA 10
ATOM 28451 C C . TRP C 1 20 ? 126.541 10.272 -5.570 1.00 0.00 20 TRP C C 10
ATOM 28452 O O . TRP C 1 20 ? 126.836 11.193 -6.334 1.00 0.00 20 TRP C O 10
ATOM 28473 N N . VAL C 1 21 ? 127.442 9.528 -4.925 1.00 0.00 21 VAL C N 10
ATOM 28474 C CA . VAL C 1 21 ? 128.882 9.765 -5.090 1.00 0.00 21 VAL C CA 10
ATOM 28475 C C . VAL C 1 21 ? 129.664 8.474 -5.303 1.00 0.00 21 VAL C C 10
ATOM 28476 O O . VAL C 1 21 ? 129.608 7.549 -4.495 1.00 0.00 21 VAL C O 10
ATOM 28489 N N . LEU C 1 22 ? 130.398 8.434 -6.411 1.00 0.00 22 LEU C N 10
ATOM 28490 C CA . LEU C 1 22 ? 131.203 7.276 -6.749 1.00 0.00 22 LEU C CA 10
ATOM 28491 C C . LEU C 1 22 ? 132.036 6.863 -5.553 1.00 0.00 22 LEU C C 10
ATOM 28492 O O . LEU C 1 22 ? 132.903 7.609 -5.097 1.00 0.00 22 LEU C O 10
ATOM 28508 N N . LEU C 1 23 ? 131.769 5.669 -5.054 1.00 0.00 23 LEU C N 10
ATOM 28509 C CA . LEU C 1 23 ? 132.497 5.155 -3.914 1.00 0.00 23 LEU C CA 10
ATOM 28510 C C . LEU C 1 23 ? 133.985 5.154 -4.200 1.00 0.00 23 LEU C C 10
ATOM 28511 O O . LEU C 1 23 ? 134.791 5.362 -3.300 1.00 0.00 23 LEU C O 10
ATOM 28527 N N . SER C 1 24 ? 134.352 4.891 -5.450 1.00 0.00 24 SER C N 10
ATOM 28528 C CA . SER C 1 24 ? 135.755 4.835 -5.827 1.00 0.00 24 SER C CA 10
ATOM 28529 C C . SER C 1 24 ? 136.519 6.042 -5.307 1.00 0.00 24 SER C C 10
ATOM 28530 O O . SER C 1 24 ? 137.729 5.974 -5.096 1.00 0.00 24 SER C O 10
ATOM 28538 N N . THR C 1 25 ? 135.811 7.144 -5.096 1.00 0.00 25 THR C N 10
ATOM 28539 C CA . THR C 1 25 ? 136.432 8.363 -4.596 1.00 0.00 25 THR C CA 10
ATOM 28540 C C . THR C 1 25 ? 136.887 8.187 -3.152 1.00 0.00 25 THR C C 10
ATOM 28541 O O . THR C 1 25 ? 137.812 8.857 -2.692 1.00 0.00 25 THR C O 10
ATOM 28552 N N . PHE C 1 26 ? 136.228 7.279 -2.445 1.00 0.00 26 PHE C N 10
ATOM 28553 C CA . PHE C 1 26 ? 136.560 7.014 -1.053 1.00 0.00 26 PHE C CA 10
ATOM 28554 C C . PHE C 1 26 ? 137.615 5.926 -0.957 1.00 0.00 26 PHE C C 10
ATOM 28555 O O . PHE C 1 26 ? 138.288 5.796 0.065 1.00 0.00 26 PHE C O 10
ATOM 28572 N N . LEU C 1 27 ? 137.765 5.142 -2.022 1.00 0.00 27 LEU C N 10
ATOM 28573 C CA . LEU C 1 27 ? 138.761 4.074 -2.008 1.00 0.00 27 LEU C CA 10
ATOM 28574 C C . LEU C 1 27 ? 140.165 4.648 -2.152 1.00 0.00 27 LEU C C 10
ATOM 28575 O O . LEU C 1 27 ? 141.102 4.179 -1.505 1.00 0.00 27 LEU C O 10
ATOM 28591 N N . GLY C 1 28 ? 140.303 5.657 -3.002 1.00 0.00 28 GLY C N 10
ATOM 28592 C CA . GLY C 1 28 ? 141.602 6.283 -3.222 1.00 0.00 28 GLY C CA 10
ATOM 28593 C C . GLY C 1 28 ? 142.291 5.685 -4.439 1.00 0.00 28 GLY C C 10
ATOM 28594 O O . GLY C 1 28 ? 143.010 4.691 -4.337 1.00 0.00 28 GLY C O 10
ATOM 28598 N N . SER C 1 29 ? 142.063 6.300 -5.591 1.00 0.00 29 SER C N 10
ATOM 28599 C CA . SER C 1 29 ? 142.662 5.829 -6.832 1.00 0.00 29 SER C CA 10
ATOM 28600 C C . SER C 1 29 ? 142.681 6.944 -7.868 1.00 0.00 29 SER C C 10
ATOM 28601 O O . SER C 1 29 ? 142.100 8.009 -7.659 1.00 0.00 29 SER C O 10
ATOM 28609 N N . SER C 1 30 ? 143.360 6.690 -8.981 1.00 0.00 30 SER C N 10
ATOM 28610 C CA . SER C 1 30 ? 143.466 7.670 -10.053 1.00 0.00 30 SER C CA 10
ATOM 28611 C C . SER C 1 30 ? 144.483 8.745 -9.690 1.00 0.00 30 SER C C 10
ATOM 28612 O O . SER C 1 30 ? 144.733 9.665 -10.470 1.00 0.00 30 SER C O 10
ATOM 28620 N N . GLY C 1 31 ? 145.072 8.620 -8.506 1.00 0.00 31 GLY C N 10
ATOM 28621 C CA . GLY C 1 31 ? 146.067 9.586 -8.062 1.00 0.00 31 GLY C CA 10
ATOM 28622 C C . GLY C 1 31 ? 146.907 9.030 -6.926 1.00 0.00 31 GLY C C 10
ATOM 28623 O O . GLY C 1 31 ? 147.524 9.778 -6.169 1.00 0.00 31 GLY C O 10
ATOM 28627 N N . ASN C 1 32 ? 146.913 7.713 -6.807 1.00 0.00 32 ASN C N 10
ATOM 28628 C CA . ASN C 1 32 ? 147.671 7.059 -5.754 1.00 0.00 32 ASN C CA 10
ATOM 28629 C C . ASN C 1 32 ? 147.845 5.582 -6.062 1.00 0.00 32 ASN C C 10
ATOM 28630 O O . ASN C 1 32 ? 148.543 4.880 -5.345 1.00 0.00 32 ASN C O 10
ATOM 28641 N N . GLU C 1 33 ? 147.223 5.135 -7.145 1.00 0.00 33 GLU C N 10
ATOM 28642 C CA . GLU C 1 33 ? 147.307 3.741 -7.571 1.00 0.00 33 GLU C CA 10
ATOM 28643 C C . GLU C 1 33 ? 148.735 3.415 -7.962 1.00 0.00 33 GLU C C 10
ATOM 28644 O O . GLU C 1 33 ? 149.103 2.254 -8.144 1.00 0.00 33 GLU C O 10
ATOM 28656 N N . GLN C 1 34 ? 149.517 4.464 -8.124 1.00 0.00 34 GLN C N 10
ATOM 28657 C CA . GLN C 1 34 ? 150.900 4.276 -8.532 1.00 0.00 34 GLN C CA 10
ATOM 28658 C C . GLN C 1 34 ? 151.636 3.535 -7.427 1.00 0.00 34 GLN C C 10
ATOM 28659 O O . GLN C 1 34 ? 152.273 2.515 -7.680 1.00 0.00 34 GLN C O 10
ATOM 28673 N N . GLU C 1 35 ? 151.572 4.053 -6.214 1.00 0.00 35 GLU C N 10
ATOM 28674 C CA . GLU C 1 35 ? 152.278 3.423 -5.102 1.00 0.00 35 GLU C CA 10
ATOM 28675 C C . GLU C 1 35 ? 151.695 2.037 -4.812 1.00 0.00 35 GLU C C 10
ATOM 28676 O O . GLU C 1 35 ? 152.385 1.147 -4.312 1.00 0.00 35 GLU C O 10
ATOM 28688 N N . LEU C 1 36 ? 150.429 1.868 -5.162 1.00 0.00 36 LEU C N 10
ATOM 28689 C CA . LEU C 1 36 ? 149.742 0.589 -4.972 1.00 0.00 36 LEU C CA 10
ATOM 28690 C C . LEU C 1 36 ? 150.225 -0.457 -5.978 1.00 0.00 36 LEU C C 10
ATOM 28691 O O . LEU C 1 36 ? 150.506 -1.598 -5.613 1.00 0.00 36 LEU C O 10
ATOM 28707 N N . LEU C 1 37 ? 150.289 -0.068 -7.249 1.00 0.00 37 LEU C N 10
ATOM 28708 C CA . LEU C 1 37 ? 150.705 -0.991 -8.303 1.00 0.00 37 LEU C CA 10
ATOM 28709 C C . LEU C 1 37 ? 152.216 -0.972 -8.508 1.00 0.00 37 LEU C C 10
ATOM 28710 O O . LEU C 1 37 ? 152.741 -1.695 -9.356 1.00 0.00 37 LEU C O 10
ATOM 28726 N N . GLU C 1 38 ? 152.916 -0.155 -7.732 1.00 0.00 38 GLU C N 10
ATOM 28727 C CA . GLU C 1 38 ? 154.360 -0.068 -7.844 1.00 0.00 38 GLU C CA 10
ATOM 28728 C C . GLU C 1 38 ? 155.013 -1.329 -7.298 1.00 0.00 38 GLU C C 10
ATOM 28729 O O . GLU C 1 38 ? 155.865 -1.923 -7.952 1.00 0.00 38 GLU C O 10
ATOM 28741 N N . LEU C 1 39 ? 154.631 -1.729 -6.088 1.00 0.00 39 LEU C N 10
ATOM 28742 C CA . LEU C 1 39 ? 155.236 -2.903 -5.472 1.00 0.00 39 LEU C CA 10
ATOM 28743 C C . LEU C 1 39 ? 155.155 -4.091 -6.412 1.00 0.00 39 LEU C C 10
ATOM 28744 O O . LEU C 1 39 ? 156.144 -4.795 -6.618 1.00 0.00 39 LEU C O 10
ATOM 28760 N N . ASP C 1 40 ? 153.992 -4.305 -7.001 1.00 0.00 40 ASP C N 10
ATOM 28761 C CA . ASP C 1 40 ? 153.824 -5.403 -7.933 1.00 0.00 40 ASP C CA 10
ATOM 28762 C C . ASP C 1 40 ? 154.896 -5.353 -9.022 1.00 0.00 40 ASP C C 10
ATOM 28763 O O . ASP C 1 40 ? 155.294 -6.386 -9.562 1.00 0.00 40 ASP C O 10
ATOM 28772 N N . LYS C 1 41 ? 155.349 -4.145 -9.347 1.00 0.00 41 LYS C N 10
ATOM 28773 C CA . LYS C 1 41 ? 156.365 -3.967 -10.382 1.00 0.00 41 LYS C CA 10
ATOM 28774 C C . LYS C 1 41 ? 157.772 -4.176 -9.825 1.00 0.00 41 LYS C C 10
ATOM 28775 O O . LYS C 1 41 ? 158.656 -4.676 -10.522 1.00 0.00 41 LYS C O 10
ATOM 28794 N N . TRP C 1 42 ? 157.983 -3.759 -8.581 1.00 0.00 42 TRP C N 10
ATOM 28795 C CA . TRP C 1 42 ? 159.297 -3.870 -7.951 1.00 0.00 42 TRP C CA 10
ATOM 28796 C C . TRP C 1 42 ? 159.825 -5.288 -8.085 1.00 0.00 42 TRP C C 10
ATOM 28797 O O . TRP C 1 42 ? 161.012 -5.507 -8.326 1.00 0.00 42 TRP C O 10
ATOM 28818 N N . ALA C 1 43 ? 158.922 -6.244 -7.959 1.00 0.00 43 ALA C N 10
ATOM 28819 C CA . ALA C 1 43 ? 159.277 -7.653 -8.097 1.00 0.00 43 ALA C CA 10
ATOM 28820 C C . ALA C 1 43 ? 159.925 -7.910 -9.451 1.00 0.00 43 ALA C C 10
ATOM 28821 O O . ALA C 1 43 ? 160.798 -8.765 -9.580 1.00 0.00 43 ALA C O 10
ATOM 28828 N N . SER C 1 44 ? 159.468 -7.181 -10.464 1.00 0.00 44 SER C N 10
ATOM 28829 C CA . SER C 1 44 ? 159.991 -7.354 -11.812 1.00 0.00 44 SER C CA 10
ATOM 28830 C C . SER C 1 44 ? 161.496 -7.145 -11.834 1.00 0.00 44 SER C C 10
ATOM 28831 O O . SER C 1 44 ? 162.238 -7.977 -12.357 1.00 0.00 44 SER C O 10
ATOM 28839 N N . LEU C 1 45 ? 161.945 -6.036 -11.262 1.00 0.00 45 LEU C N 10
ATOM 28840 C CA . LEU C 1 45 ? 163.370 -5.739 -11.221 1.00 0.00 45 LEU C CA 10
ATOM 28841 C C . LEU C 1 45 ? 164.118 -6.789 -10.400 1.00 0.00 45 LEU C C 10
ATOM 28842 O O . LEU C 1 45 ? 165.120 -7.348 -10.839 1.00 0.00 45 LEU C O 10
ATOM 28858 N N . TRP C 1 46 ? 163.624 -7.057 -9.200 1.00 0.00 46 TRP C N 10
ATOM 28859 C CA . TRP C 1 46 ? 164.263 -8.039 -8.334 1.00 0.00 46 TRP C CA 10
ATOM 28860 C C . TRP C 1 46 ? 164.235 -9.420 -8.979 1.00 0.00 46 TRP C C 10
ATOM 28861 O O . TRP C 1 46 ? 165.183 -10.196 -8.853 1.00 0.00 46 TRP C O 10
ATOM 28882 N N . ASN C 1 47 ? 163.142 -9.717 -9.668 1.00 0.00 47 ASN C N 10
ATOM 28883 C CA . ASN C 1 47 ? 162.994 -11.007 -10.332 1.00 0.00 47 ASN C CA 10
ATOM 28884 C C . ASN C 1 47 ? 164.007 -11.166 -11.462 1.00 0.00 47 ASN C C 10
ATOM 28885 O O . ASN C 1 47 ? 164.497 -12.269 -11.713 1.00 0.00 47 ASN C O 10
ATOM 28896 N N . TRP C 1 48 ? 164.317 -10.069 -12.149 1.00 0.00 48 TRP C N 10
ATOM 28897 C CA . TRP C 1 48 ? 165.264 -10.116 -13.249 1.00 0.00 48 TRP C CA 10
ATOM 28898 C C . TRP C 1 48 ? 166.693 -9.903 -12.748 1.00 0.00 48 TRP C C 10
ATOM 28899 O O . TRP C 1 48 ? 167.654 -10.111 -13.487 1.00 0.00 48 TRP C O 10
ATOM 28920 N N . PHE C 1 49 ? 166.827 -9.488 -11.488 1.00 0.00 49 PHE C N 10
ATOM 28921 C CA . PHE C 1 49 ? 168.140 -9.243 -10.893 1.00 0.00 49 PHE C CA 10
ATOM 28922 C C . PHE C 1 49 ? 168.677 -10.501 -10.205 1.00 0.00 49 PHE C C 10
ATOM 28923 O O . PHE C 1 49 ? 169.707 -10.464 -9.533 1.00 0.00 49 PHE C O 10
ATOM 28940 N N . ASN C 1 50 ? 167.983 -11.616 -10.401 1.00 0.00 50 ASN C N 10
ATOM 28941 C CA . ASN C 1 50 ? 168.382 -12.883 -9.830 1.00 0.00 50 ASN C CA 10
ATOM 28942 C C . ASN C 1 50 ? 169.625 -13.407 -10.536 1.00 0.00 50 ASN C C 10
ATOM 28943 O O . ASN C 1 50 ? 170.270 -14.339 -10.066 1.00 0.00 50 ASN C O 10
ATOM 28954 N N . ILE C 1 51 ? 169.954 -12.805 -11.673 1.00 0.00 51 ILE C N 10
ATOM 28955 C CA . ILE C 1 51 ? 171.116 -13.240 -12.435 1.00 0.00 51 ILE C CA 10
ATOM 28956 C C . ILE C 1 51 ? 172.354 -13.209 -11.550 1.00 0.00 51 ILE C C 10
ATOM 28957 O O . ILE C 1 51 ? 173.204 -14.095 -11.625 1.00 0.00 51 ILE C O 10
ATOM 28973 N N . THR C 1 52 ? 172.442 -12.191 -10.707 1.00 0.00 52 THR C N 10
ATOM 28974 C CA . THR C 1 52 ? 173.567 -12.055 -9.798 1.00 0.00 52 THR C CA 10
ATOM 28975 C C . THR C 1 52 ? 173.370 -12.953 -8.587 1.00 0.00 52 THR C C 10
ATOM 28976 O O . THR C 1 52 ? 174.331 -13.305 -7.906 1.00 0.00 52 THR C O 10
ATOM 28987 N N . ASN C 1 53 ? 172.117 -13.326 -8.318 1.00 0.00 53 ASN C N 10
ATOM 28988 C CA . ASN C 1 53 ? 171.852 -14.188 -7.165 1.00 0.00 53 ASN C CA 10
ATOM 28989 C C . ASN C 1 53 ? 172.490 -15.559 -7.374 1.00 0.00 53 ASN C C 10
ATOM 28990 O O . ASN C 1 53 ? 173.245 -16.040 -6.528 1.00 0.00 53 ASN C O 10
ATOM 29001 N N . TRP C 1 54 ? 172.162 -16.192 -8.491 1.00 0.00 54 TRP C N 10
ATOM 29002 C CA . TRP C 1 54 ? 172.686 -17.523 -8.785 1.00 0.00 54 TRP C CA 10
ATOM 29003 C C . TRP C 1 54 ? 174.167 -17.444 -9.113 1.00 0.00 54 TRP C C 10
ATOM 29004 O O . TRP C 1 54 ? 174.917 -18.385 -8.863 1.00 0.00 54 TRP C O 10
ATOM 29025 N N . LEU C 1 55 ? 174.578 -16.317 -9.675 1.00 0.00 55 LEU C N 10
ATOM 29026 C CA . LEU C 1 55 ? 175.976 -16.138 -10.032 1.00 0.00 55 LEU C CA 10
ATOM 29027 C C . LEU C 1 55 ? 176.860 -16.547 -8.858 1.00 0.00 55 LEU C C 10
ATOM 29028 O O . LEU C 1 55 ? 177.717 -17.415 -8.992 1.00 0.00 55 LEU C O 10
ATOM 29044 N N . TRP C 1 56 ? 176.642 -15.919 -7.709 1.00 0.00 56 TRP C N 10
ATOM 29045 C CA . TRP C 1 56 ? 177.427 -16.233 -6.512 1.00 0.00 56 TRP C CA 10
ATOM 29046 C C . TRP C 1 56 ? 177.256 -17.696 -6.115 1.00 0.00 56 TRP C C 10
ATOM 29047 O O . TRP C 1 56 ? 178.151 -18.303 -5.525 1.00 0.00 56 TRP C O 10
ATOM 29068 N N . TYR C 1 57 ? 176.099 -18.253 -6.451 1.00 0.00 57 TYR C N 10
ATOM 29069 C CA . TYR C 1 57 ? 175.814 -19.648 -6.133 1.00 0.00 57 TYR C CA 10
ATOM 29070 C C . TYR C 1 57 ? 176.671 -20.579 -6.984 1.00 0.00 57 TYR C C 10
ATOM 29071 O O . TYR C 1 57 ? 177.396 -21.426 -6.458 1.00 0.00 57 TYR C O 10
ATOM 29089 N N . ILE C 1 58 ? 176.574 -20.419 -8.300 1.00 0.00 58 ILE C N 10
ATOM 29090 C CA . ILE C 1 58 ? 177.338 -21.255 -9.223 1.00 0.00 58 ILE C CA 10
ATOM 29091 C C . ILE C 1 58 ? 178.664 -20.591 -9.573 1.00 0.00 58 ILE C C 10
ATOM 29092 O O . ILE C 1 58 ? 179.382 -21.050 -10.462 1.00 0.00 58 ILE C O 10
ATOM 29108 N N . LYS C 1 59 ? 178.981 -19.508 -8.871 1.00 0.00 59 LYS C N 10
ATOM 29109 C CA . LYS C 1 59 ? 180.225 -18.789 -9.117 1.00 0.00 59 LYS C CA 10
ATOM 29110 C C . LYS C 1 59 ? 180.363 -18.452 -10.598 1.00 0.00 59 LYS C C 10
ATOM 29111 O O . LYS C 1 59 ? 181.345 -18.865 -11.192 1.00 0.00 59 LYS C O 10
ATOM 29131 N N . GLY A 1 1 ? 112.526 7.489 -2.979 1.00 0.00 1 GLY A N 11
ATOM 29132 C CA . GLY A 1 1 ? 111.749 6.225 -2.832 1.00 0.00 1 GLY A CA 11
ATOM 29133 C C . GLY A 1 1 ? 111.661 5.522 -4.179 1.00 0.00 1 GLY A C 11
ATOM 29134 O O . GLY A 1 1 ? 110.584 5.419 -4.766 1.00 0.00 1 GLY A O 11
ATOM 29140 N N . TYR A 1 2 ? 112.800 5.040 -4.666 1.00 0.00 2 TYR A N 11
ATOM 29141 C CA . TYR A 1 2 ? 112.832 4.348 -5.948 1.00 0.00 2 TYR A CA 11
ATOM 29142 C C . TYR A 1 2 ? 113.987 3.353 -6.006 1.00 0.00 2 TYR A C 11
ATOM 29143 O O . TYR A 1 2 ? 114.321 2.844 -7.077 1.00 0.00 2 TYR A O 11
ATOM 29161 N N . ILE A 1 3 ? 114.584 3.082 -4.846 1.00 0.00 3 ILE A N 11
ATOM 29162 C CA . ILE A 1 3 ? 115.702 2.143 -4.751 1.00 0.00 3 ILE A CA 11
ATOM 29163 C C . ILE A 1 3 ? 115.407 1.077 -3.696 1.00 0.00 3 ILE A C 11
ATOM 29164 O O . ILE A 1 3 ? 116.197 0.875 -2.775 1.00 0.00 3 ILE A O 11
ATOM 29180 N N . PRO A 1 4 ? 114.292 0.399 -3.807 1.00 0.00 4 PRO A N 11
ATOM 29181 C CA . PRO A 1 4 ? 113.901 -0.663 -2.835 1.00 0.00 4 PRO A CA 11
ATOM 29182 C C . PRO A 1 4 ? 114.901 -1.815 -2.793 1.00 0.00 4 PRO A C 11
ATOM 29183 O O . PRO A 1 4 ? 115.959 -1.760 -3.418 1.00 0.00 4 PRO A O 11
ATOM 29194 N N . GLU A 1 5 ? 114.547 -2.859 -2.051 1.00 0.00 5 GLU A N 11
ATOM 29195 C CA . GLU A 1 5 ? 115.403 -4.028 -1.926 1.00 0.00 5 GLU A CA 11
ATOM 29196 C C . GLU A 1 5 ? 116.679 -3.680 -1.168 1.00 0.00 5 GLU A C 11
ATOM 29197 O O . GLU A 1 5 ? 117.245 -2.603 -1.345 1.00 0.00 5 GLU A O 11
ATOM 29209 N N . ALA A 1 6 ? 117.114 -4.599 -0.315 1.00 0.00 6 ALA A N 11
ATOM 29210 C CA . ALA A 1 6 ? 118.318 -4.388 0.481 1.00 0.00 6 ALA A CA 11
ATOM 29211 C C . ALA A 1 6 ? 118.565 -5.593 1.387 1.00 0.00 6 ALA A C 11
ATOM 29212 O O . ALA A 1 6 ? 118.323 -5.529 2.592 1.00 0.00 6 ALA A O 11
ATOM 29219 N N . PRO A 1 7 ? 119.028 -6.689 0.837 1.00 0.00 7 PRO A N 11
ATOM 29220 C CA . PRO A 1 7 ? 119.294 -7.924 1.627 1.00 0.00 7 PRO A CA 11
ATOM 29221 C C . PRO A 1 7 ? 120.116 -7.636 2.879 1.00 0.00 7 PRO A C 11
ATOM 29222 O O . PRO A 1 7 ? 120.922 -6.705 2.898 1.00 0.00 7 PRO A O 11
ATOM 29233 N N . ARG A 1 8 ? 119.895 -8.439 3.918 1.00 0.00 8 ARG A N 11
ATOM 29234 C CA . ARG A 1 8 ? 120.604 -8.279 5.184 1.00 0.00 8 ARG A CA 11
ATOM 29235 C C . ARG A 1 8 ? 121.227 -9.603 5.610 1.00 0.00 8 ARG A C 11
ATOM 29236 O O . ARG A 1 8 ? 120.529 -10.502 6.079 1.00 0.00 8 ARG A O 11
ATOM 29257 N N . ASP A 1 9 ? 122.546 -9.709 5.442 1.00 0.00 9 ASP A N 11
ATOM 29258 C CA . ASP A 1 9 ? 123.273 -10.921 5.810 1.00 0.00 9 ASP A CA 11
ATOM 29259 C C . ASP A 1 9 ? 124.512 -10.562 6.620 1.00 0.00 9 ASP A C 11
ATOM 29260 O O . ASP A 1 9 ? 125.356 -11.415 6.896 1.00 0.00 9 ASP A O 11
ATOM 29269 N N . GLY A 1 10 ? 124.612 -9.290 6.995 1.00 0.00 10 GLY A N 11
ATOM 29270 C CA . GLY A 1 10 ? 125.751 -8.816 7.775 1.00 0.00 10 GLY A CA 11
ATOM 29271 C C . GLY A 1 10 ? 126.822 -8.220 6.871 1.00 0.00 10 GLY A C 11
ATOM 29272 O O . GLY A 1 10 ? 127.808 -7.658 7.348 1.00 0.00 10 GLY A O 11
ATOM 29276 N N . GLN A 1 11 ? 126.620 -8.341 5.563 1.00 0.00 11 GLN A N 11
ATOM 29277 C CA . GLN A 1 11 ? 127.573 -7.806 4.599 1.00 0.00 11 GLN A CA 11
ATOM 29278 C C . GLN A 1 11 ? 127.208 -6.371 4.237 1.00 0.00 11 GLN A C 11
ATOM 29279 O O . GLN A 1 11 ? 126.196 -5.850 4.707 1.00 0.00 11 GLN A O 11
ATOM 29293 N N . ALA A 1 12 ? 128.030 -5.746 3.392 1.00 0.00 12 ALA A N 11
ATOM 29294 C CA . ALA A 1 12 ? 127.789 -4.371 2.960 1.00 0.00 12 ALA A CA 11
ATOM 29295 C C . ALA A 1 12 ? 127.616 -4.327 1.450 1.00 0.00 12 ALA A C 11
ATOM 29296 O O . ALA A 1 12 ? 128.313 -5.035 0.727 1.00 0.00 12 ALA A O 11
ATOM 29303 N N . TYR A 1 13 ? 126.682 -3.498 0.986 1.00 0.00 13 TYR A N 11
ATOM 29304 C CA . TYR A 1 13 ? 126.417 -3.372 -0.446 1.00 0.00 13 TYR A CA 11
ATOM 29305 C C . TYR A 1 13 ? 126.268 -1.909 -0.833 1.00 0.00 13 TYR A C 11
ATOM 29306 O O . TYR A 1 13 ? 125.848 -1.090 -0.015 1.00 0.00 13 TYR A O 11
ATOM 29324 N N . VAL A 1 14 ? 126.621 -1.594 -2.082 1.00 0.00 14 VAL A N 11
ATOM 29325 C CA . VAL A 1 14 ? 126.533 -0.213 -2.572 1.00 0.00 14 VAL A CA 11
ATOM 29326 C C . VAL A 1 14 ? 125.470 -0.103 -3.656 1.00 0.00 14 VAL A C 11
ATOM 29327 O O . VAL A 1 14 ? 124.892 -1.106 -4.072 1.00 0.00 14 VAL A O 11
ATOM 29340 N N . ARG A 1 15 ? 125.224 1.117 -4.115 1.00 0.00 15 ARG A N 11
ATOM 29341 C CA . ARG A 1 15 ? 124.234 1.342 -5.156 1.00 0.00 15 ARG A CA 11
ATOM 29342 C C . ARG A 1 15 ? 124.901 1.346 -6.528 1.00 0.00 15 ARG A C 11
ATOM 29343 O O . ARG A 1 15 ? 125.651 2.263 -6.860 1.00 0.00 15 ARG A O 11
ATOM 29364 N N . LYS A 1 16 ? 124.616 0.310 -7.312 1.00 0.00 16 LYS A N 11
ATOM 29365 C CA . LYS A 1 16 ? 125.181 0.181 -8.654 1.00 0.00 16 LYS A CA 11
ATOM 29366 C C . LYS A 1 16 ? 124.112 -0.293 -9.632 1.00 0.00 16 LYS A C 11
ATOM 29367 O O . LYS A 1 16 ? 123.457 -1.308 -9.396 1.00 0.00 16 LYS A O 11
ATOM 29386 N N . ASP A 1 17 ? 123.957 0.446 -10.734 1.00 0.00 17 ASP A N 11
ATOM 29387 C CA . ASP A 1 17 ? 122.972 0.098 -11.757 1.00 0.00 17 ASP A CA 11
ATOM 29388 C C . ASP A 1 17 ? 121.671 -0.384 -11.121 1.00 0.00 17 ASP A C 11
ATOM 29389 O O . ASP A 1 17 ? 121.130 -1.419 -11.505 1.00 0.00 17 ASP A O 11
ATOM 29398 N N . GLY A 1 18 ? 121.175 0.373 -10.148 1.00 0.00 18 GLY A N 11
ATOM 29399 C CA . GLY A 1 18 ? 119.938 0.007 -9.470 1.00 0.00 18 GLY A CA 11
ATOM 29400 C C . GLY A 1 18 ? 120.027 -1.396 -8.878 1.00 0.00 18 GLY A C 11
ATOM 29401 O O . GLY A 1 18 ? 119.043 -2.136 -8.872 1.00 0.00 18 GLY A O 11
ATOM 29405 N N . GLU A 1 19 ? 121.211 -1.760 -8.385 1.00 0.00 19 GLU A N 11
ATOM 29406 C CA . GLU A 1 19 ? 121.413 -3.083 -7.798 1.00 0.00 19 GLU A CA 11
ATOM 29407 C C . GLU A 1 19 ? 122.375 -3.007 -6.612 1.00 0.00 19 GLU A C 11
ATOM 29408 O O . GLU A 1 19 ? 123.181 -2.083 -6.516 1.00 0.00 19 GLU A O 11
ATOM 29420 N N . TRP A 1 20 ? 122.276 -3.987 -5.714 1.00 0.00 20 TRP A N 11
ATOM 29421 C CA . TRP A 1 20 ? 123.132 -4.030 -4.533 1.00 0.00 20 TRP A CA 11
ATOM 29422 C C . TRP A 1 20 ? 124.348 -4.922 -4.777 1.00 0.00 20 TRP A C 11
ATOM 29423 O O . TRP A 1 20 ? 124.227 -6.144 -4.881 1.00 0.00 20 TRP A O 11
ATOM 29444 N N . VAL A 1 21 ? 125.510 -4.275 -4.892 1.00 0.00 21 VAL A N 11
ATOM 29445 C CA . VAL A 1 21 ? 126.763 -4.981 -5.156 1.00 0.00 21 VAL A CA 11
ATOM 29446 C C . VAL A 1 21 ? 127.795 -4.754 -4.055 1.00 0.00 21 VAL A C 11
ATOM 29447 O O . VAL A 1 21 ? 128.124 -3.624 -3.710 1.00 0.00 21 VAL A O 11
ATOM 29460 N N . LEU A 1 22 ? 128.301 -5.854 -3.518 1.00 0.00 22 LEU A N 11
ATOM 29461 C CA . LEU A 1 22 ? 129.302 -5.797 -2.468 1.00 0.00 22 LEU A CA 11
ATOM 29462 C C . LEU A 1 22 ? 130.391 -4.813 -2.853 1.00 0.00 22 LEU A C 11
ATOM 29463 O O . LEU A 1 22 ? 131.140 -5.043 -3.804 1.00 0.00 22 LEU A O 11
ATOM 29479 N N . LEU A 1 23 ? 130.479 -3.718 -2.113 1.00 0.00 23 LEU A N 11
ATOM 29480 C CA . LEU A 1 23 ? 131.487 -2.713 -2.393 1.00 0.00 23 LEU A CA 11
ATOM 29481 C C . LEU A 1 23 ? 132.858 -3.358 -2.488 1.00 0.00 23 LEU A C 11
ATOM 29482 O O . LEU A 1 23 ? 133.704 -2.920 -3.262 1.00 0.00 23 LEU A O 11
ATOM 29498 N N . SER A 1 24 ? 133.087 -4.385 -1.674 1.00 0.00 24 SER A N 11
ATOM 29499 C CA . SER A 1 24 ? 134.371 -5.067 -1.648 1.00 0.00 24 SER A CA 11
ATOM 29500 C C . SER A 1 24 ? 134.887 -5.360 -3.051 1.00 0.00 24 SER A C 11
ATOM 29501 O O . SER A 1 24 ? 136.097 -5.409 -3.269 1.00 0.00 24 SER A O 11
ATOM 29509 N N . THR A 1 25 ? 133.983 -5.551 -4.006 1.00 0.00 25 THR A N 11
ATOM 29510 C CA . THR A 1 25 ? 134.391 -5.833 -5.376 1.00 0.00 25 THR A CA 11
ATOM 29511 C C . THR A 1 25 ? 135.063 -4.619 -6.010 1.00 0.00 25 THR A C 11
ATOM 29512 O O . THR A 1 25 ? 135.875 -4.753 -6.925 1.00 0.00 25 THR A O 11
ATOM 29523 N N . PHE A 1 26 ? 134.708 -3.434 -5.525 1.00 0.00 26 PHE A N 11
ATOM 29524 C CA . PHE A 1 26 ? 135.269 -2.199 -6.053 1.00 0.00 26 PHE A CA 11
ATOM 29525 C C . PHE A 1 26 ? 136.511 -1.781 -5.280 1.00 0.00 26 PHE A C 11
ATOM 29526 O O . PHE A 1 26 ? 137.325 -1.007 -5.785 1.00 0.00 26 PHE A O 11
ATOM 29543 N N . LEU A 1 27 ? 136.672 -2.289 -4.061 1.00 0.00 27 LEU A N 11
ATOM 29544 C CA . LEU A 1 27 ? 137.847 -1.930 -3.272 1.00 0.00 27 LEU A CA 11
ATOM 29545 C C . LEU A 1 27 ? 139.079 -2.659 -3.799 1.00 0.00 27 LEU A C 11
ATOM 29546 O O . LEU A 1 27 ? 140.198 -2.155 -3.701 1.00 0.00 27 LEU A O 11
ATOM 29562 N N . GLY A 1 28 ? 138.864 -3.846 -4.360 1.00 0.00 28 GLY A N 11
ATOM 29563 C CA . GLY A 1 28 ? 139.965 -4.637 -4.903 1.00 0.00 28 GLY A CA 11
ATOM 29564 C C . GLY A 1 28 ? 140.462 -5.653 -3.882 1.00 0.00 28 GLY A C 11
ATOM 29565 O O . GLY A 1 28 ? 141.663 -5.896 -3.769 1.00 0.00 28 GLY A O 11
ATOM 29569 N N . SER A 1 29 ? 139.530 -6.243 -3.141 1.00 0.00 29 SER A N 11
ATOM 29570 C CA . SER A 1 29 ? 139.881 -7.230 -2.133 1.00 0.00 29 SER A CA 11
ATOM 29571 C C . SER A 1 29 ? 140.147 -8.581 -2.783 1.00 0.00 29 SER A C 11
ATOM 29572 O O . SER A 1 29 ? 139.564 -8.908 -3.816 1.00 0.00 29 SER A O 11
ATOM 29580 N N . SER A 1 30 ? 141.027 -9.355 -2.162 1.00 0.00 30 SER A N 11
ATOM 29581 C CA . SER A 1 30 ? 141.380 -10.682 -2.665 1.00 0.00 30 SER A CA 11
ATOM 29582 C C . SER A 1 30 ? 142.357 -10.577 -3.831 1.00 0.00 30 SER A C 11
ATOM 29583 O O . SER A 1 30 ? 142.515 -11.518 -4.608 1.00 0.00 30 SER A O 11
ATOM 29591 N N . GLY A 1 31 ? 143.014 -9.426 -3.947 1.00 0.00 31 GLY A N 11
ATOM 29592 C CA . GLY A 1 31 ? 143.976 -9.213 -5.023 1.00 0.00 31 GLY A CA 11
ATOM 29593 C C . GLY A 1 31 ? 144.901 -8.048 -4.706 1.00 0.00 31 GLY A C 11
ATOM 29594 O O . GLY A 1 31 ? 145.510 -7.461 -5.601 1.00 0.00 31 GLY A O 11
ATOM 29598 N N . ASN A 1 32 ? 144.990 -7.712 -3.426 1.00 0.00 32 ASN A N 11
ATOM 29599 C CA . ASN A 1 32 ? 145.827 -6.603 -2.989 1.00 0.00 32 ASN A CA 11
ATOM 29600 C C . ASN A 1 32 ? 146.077 -6.698 -1.492 1.00 0.00 32 ASN A C 11
ATOM 29601 O O . ASN A 1 32 ? 146.965 -6.037 -0.965 1.00 0.00 32 ASN A O 11
ATOM 29612 N N . GLU A 1 33 ? 145.310 -7.555 -0.832 1.00 0.00 33 GLU A N 11
ATOM 29613 C CA . GLU A 1 33 ? 145.456 -7.776 0.601 1.00 0.00 33 GLU A CA 11
ATOM 29614 C C . GLU A 1 33 ? 146.819 -8.389 0.850 1.00 0.00 33 GLU A C 11
ATOM 29615 O O . GLU A 1 33 ? 147.295 -8.480 1.981 1.00 0.00 33 GLU A O 11
ATOM 29627 N N . GLN A 1 34 ? 147.412 -8.829 -0.243 1.00 0.00 34 GLN A N 11
ATOM 29628 C CA . GLN A 1 34 ? 148.708 -9.479 -0.167 1.00 0.00 34 GLN A CA 11
ATOM 29629 C C . GLN A 1 34 ? 149.713 -8.466 0.362 1.00 0.00 34 GLN A C 11
ATOM 29630 O O . GLN A 1 34 ? 150.407 -8.742 1.337 1.00 0.00 34 GLN A O 11
ATOM 29644 N N . GLU A 1 35 ? 149.793 -7.300 -0.264 1.00 0.00 35 GLU A N 11
ATOM 29645 C CA . GLU A 1 35 ? 150.736 -6.277 0.194 1.00 0.00 35 GLU A CA 11
ATOM 29646 C C . GLU A 1 35 ? 150.338 -5.753 1.575 1.00 0.00 35 GLU A C 11
ATOM 29647 O O . GLU A 1 35 ? 151.186 -5.326 2.358 1.00 0.00 35 GLU A O 11
ATOM 29659 N N . LEU A 1 36 ? 149.045 -5.811 1.867 1.00 0.00 36 LEU A N 11
ATOM 29660 C CA . LEU A 1 36 ? 148.545 -5.359 3.165 1.00 0.00 36 LEU A CA 11
ATOM 29661 C C . LEU A 1 36 ? 148.935 -6.346 4.264 1.00 0.00 36 LEU A C 11
ATOM 29662 O O . LEU A 1 36 ? 148.894 -6.006 5.446 1.00 0.00 36 LEU A O 11
ATOM 29678 N N . LEU A 1 37 ? 149.289 -7.570 3.862 1.00 0.00 37 LEU A N 11
ATOM 29679 C CA . LEU A 1 37 ? 149.664 -8.615 4.818 1.00 0.00 37 LEU A CA 11
ATOM 29680 C C . LEU A 1 37 ? 151.156 -8.937 4.758 1.00 0.00 37 LEU A C 11
ATOM 29681 O O . LEU A 1 37 ? 151.710 -9.485 5.710 1.00 0.00 37 LEU A O 11
ATOM 29697 N N . GLU A 1 38 ? 151.807 -8.615 3.643 1.00 0.00 38 GLU A N 11
ATOM 29698 C CA . GLU A 1 38 ? 153.228 -8.902 3.501 1.00 0.00 38 GLU A CA 11
ATOM 29699 C C . GLU A 1 38 ? 154.061 -7.964 4.366 1.00 0.00 38 GLU A C 11
ATOM 29700 O O . GLU A 1 38 ? 154.937 -8.411 5.104 1.00 0.00 38 GLU A O 11
ATOM 29712 N N . LEU A 1 39 ? 153.808 -6.664 4.257 1.00 0.00 39 LEU A N 11
ATOM 29713 C CA . LEU A 1 39 ? 154.586 -5.696 5.020 1.00 0.00 39 LEU A CA 11
ATOM 29714 C C . LEU A 1 39 ? 154.602 -6.094 6.485 1.00 0.00 39 LEU A C 11
ATOM 29715 O O . LEU A 1 39 ? 155.665 -6.162 7.103 1.00 0.00 39 LEU A O 11
ATOM 29731 N N . ASP A 1 40 ? 153.437 -6.382 7.037 1.00 0.00 40 ASP A N 11
ATOM 29732 C CA . ASP A 1 40 ? 153.353 -6.798 8.426 1.00 0.00 40 ASP A CA 11
ATOM 29733 C C . ASP A 1 40 ? 154.313 -7.954 8.701 1.00 0.00 40 ASP A C 11
ATOM 29734 O O . ASP A 1 40 ? 154.811 -8.113 9.815 1.00 0.00 40 ASP A O 11
ATOM 29743 N N . LYS A 1 41 ? 154.552 -8.768 7.678 1.00 0.00 41 LYS A N 11
ATOM 29744 C CA . LYS A 1 41 ? 155.435 -9.922 7.815 1.00 0.00 41 LYS A CA 11
ATOM 29745 C C . LYS A 1 41 ? 156.910 -9.545 7.641 1.00 0.00 41 LYS A C 11
ATOM 29746 O O . LYS A 1 41 ? 157.778 -10.111 8.303 1.00 0.00 41 LYS A O 11
ATOM 29765 N N . TRP A 1 42 ? 157.197 -8.615 6.733 1.00 0.00 42 TRP A N 11
ATOM 29766 C CA . TRP A 1 42 ? 158.587 -8.224 6.480 1.00 0.00 42 TRP A CA 11
ATOM 29767 C C . TRP A 1 42 ? 159.272 -7.860 7.784 1.00 0.00 42 TRP A C 11
ATOM 29768 O O . TRP A 1 42 ? 160.447 -8.163 7.993 1.00 0.00 42 TRP A O 11
ATOM 29789 N N . ALA A 1 43 ? 158.518 -7.226 8.663 1.00 0.00 43 ALA A N 11
ATOM 29790 C CA . ALA A 1 43 ? 159.032 -6.834 9.967 1.00 0.00 43 ALA A CA 11
ATOM 29791 C C . ALA A 1 43 ? 159.586 -8.047 10.696 1.00 0.00 43 ALA A C 11
ATOM 29792 O O . ALA A 1 43 ? 160.580 -7.957 11.412 1.00 0.00 43 ALA A O 11
ATOM 29799 N N . SER A 1 44 ? 158.914 -9.180 10.519 1.00 0.00 44 SER A N 11
ATOM 29800 C CA . SER A 1 44 ? 159.324 -10.412 11.176 1.00 0.00 44 SER A CA 11
ATOM 29801 C C . SER A 1 44 ? 160.763 -10.766 10.821 1.00 0.00 44 SER A C 11
ATOM 29802 O O . SER A 1 44 ? 161.580 -11.014 11.708 1.00 0.00 44 SER A O 11
ATOM 29810 N N . LEU A 1 45 ? 161.080 -10.790 9.529 1.00 0.00 45 LEU A N 11
ATOM 29811 C CA . LEU A 1 45 ? 162.436 -11.118 9.109 1.00 0.00 45 LEU A CA 11
ATOM 29812 C C . LEU A 1 45 ? 163.427 -10.086 9.644 1.00 0.00 45 LEU A C 11
ATOM 29813 O O . LEU A 1 45 ? 164.449 -10.431 10.230 1.00 0.00 45 LEU A O 11
ATOM 29829 N N . TRP A 1 46 ? 163.118 -8.814 9.441 1.00 0.00 46 TRP A N 11
ATOM 29830 C CA . TRP A 1 46 ? 163.998 -7.755 9.914 1.00 0.00 46 TRP A CA 11
ATOM 29831 C C . TRP A 1 46 ? 164.144 -7.831 11.429 1.00 0.00 46 TRP A C 11
ATOM 29832 O O . TRP A 1 46 ? 165.218 -7.573 11.976 1.00 0.00 46 TRP A O 11
ATOM 29853 N N . ASN A 1 47 ? 163.055 -8.184 12.100 1.00 0.00 47 ASN A N 11
ATOM 29854 C CA . ASN A 1 47 ? 163.063 -8.292 13.556 1.00 0.00 47 ASN A CA 11
ATOM 29855 C C . ASN A 1 47 ? 163.967 -9.430 14.027 1.00 0.00 47 ASN A C 11
ATOM 29856 O O . ASN A 1 47 ? 164.610 -9.322 15.071 1.00 0.00 47 ASN A O 11
ATOM 29867 N N . TRP A 1 48 ? 164.008 -10.524 13.268 1.00 0.00 48 TRP A N 11
ATOM 29868 C CA . TRP A 1 48 ? 164.831 -11.663 13.646 1.00 0.00 48 TRP A CA 11
ATOM 29869 C C . TRP A 1 48 ? 166.253 -11.513 13.114 1.00 0.00 48 TRP A C 11
ATOM 29870 O O . TRP A 1 48 ? 167.144 -12.263 13.499 1.00 0.00 48 TRP A O 11
ATOM 29891 N N . PHE A 1 49 ? 166.467 -10.543 12.228 1.00 0.00 49 PHE A N 11
ATOM 29892 C CA . PHE A 1 49 ? 167.791 -10.308 11.657 1.00 0.00 49 PHE A CA 11
ATOM 29893 C C . PHE A 1 49 ? 168.575 -9.317 12.514 1.00 0.00 49 PHE A C 11
ATOM 29894 O O . PHE A 1 49 ? 169.652 -8.862 12.130 1.00 0.00 49 PHE A O 11
ATOM 29911 N N . ASN A 1 50 ? 168.027 -8.998 13.681 1.00 0.00 50 ASN A N 11
ATOM 29912 C CA . ASN A 1 50 ? 168.665 -8.081 14.599 1.00 0.00 50 ASN A CA 11
ATOM 29913 C C . ASN A 1 50 ? 169.906 -8.723 15.207 1.00 0.00 50 ASN A C 11
ATOM 29914 O O . ASN A 1 50 ? 170.754 -8.041 15.772 1.00 0.00 50 ASN A O 11
ATOM 29925 N N . ILE A 1 51 ? 170.011 -10.043 15.080 1.00 0.00 51 ILE A N 11
ATOM 29926 C CA . ILE A 1 51 ? 171.163 -10.747 15.627 1.00 0.00 51 ILE A CA 11
ATOM 29927 C C . ILE A 1 51 ? 172.431 -10.151 15.041 1.00 0.00 51 ILE A C 11
ATOM 29928 O O . ILE A 1 51 ? 173.415 -9.936 15.748 1.00 0.00 51 ILE A O 11
ATOM 29944 N N . THR A 1 52 ? 172.389 -9.873 13.746 1.00 0.00 52 THR A N 11
ATOM 29945 C CA . THR A 1 52 ? 173.525 -9.286 13.061 1.00 0.00 52 THR A CA 11
ATOM 29946 C C . THR A 1 52 ? 173.653 -7.814 13.429 1.00 0.00 52 THR A C 11
ATOM 29947 O O . THR A 1 52 ? 174.736 -7.241 13.345 1.00 0.00 52 THR A O 11
ATOM 29958 N N . ASN A 1 53 ? 172.544 -7.204 13.852 1.00 0.00 53 ASN A N 11
ATOM 29959 C CA . ASN A 1 53 ? 172.595 -5.792 14.234 1.00 0.00 53 ASN A CA 11
ATOM 29960 C C . ASN A 1 53 ? 173.443 -5.617 15.494 1.00 0.00 53 ASN A C 11
ATOM 29961 O O . ASN A 1 53 ? 174.374 -4.812 15.523 1.00 0.00 53 ASN A O 11
ATOM 29972 N N . TRP A 1 54 ? 173.094 -6.357 16.541 1.00 0.00 54 TRP A N 11
ATOM 29973 C CA . TRP A 1 54 ? 173.805 -6.257 17.815 1.00 0.00 54 TRP A CA 11
ATOM 29974 C C . TRP A 1 54 ? 175.189 -6.874 17.704 1.00 0.00 54 TRP A C 11
ATOM 29975 O O . TRP A 1 54 ? 176.113 -6.469 18.409 1.00 0.00 54 TRP A O 11
ATOM 29996 N N . LEU A 1 55 ? 175.321 -7.857 16.822 1.00 0.00 55 LEU A N 11
ATOM 29997 C CA . LEU A 1 55 ? 176.605 -8.516 16.642 1.00 0.00 55 LEU A CA 11
ATOM 29998 C C . LEU A 1 55 ? 177.701 -7.462 16.523 1.00 0.00 55 LEU A C 11
ATOM 29999 O O . LEU A 1 55 ? 178.661 -7.467 17.287 1.00 0.00 55 LEU A O 11
ATOM 30015 N N . TRP A 1 56 ? 177.544 -6.561 15.562 1.00 0.00 56 TRP A N 11
ATOM 30016 C CA . TRP A 1 56 ? 178.525 -5.493 15.352 1.00 0.00 56 TRP A CA 11
ATOM 30017 C C . TRP A 1 56 ? 178.645 -4.600 16.583 1.00 0.00 56 TRP A C 11
ATOM 30018 O O . TRP A 1 56 ? 179.696 -4.010 16.836 1.00 0.00 56 TRP A O 11
ATOM 30039 N N . TYR A 1 57 ? 177.561 -4.511 17.341 1.00 0.00 57 TYR A N 11
ATOM 30040 C CA . TYR A 1 57 ? 177.557 -3.687 18.545 1.00 0.00 57 TYR A CA 11
ATOM 30041 C C . TYR A 1 57 ? 178.441 -4.310 19.618 1.00 0.00 57 TYR A C 11
ATOM 30042 O O . TYR A 1 57 ? 179.353 -3.666 20.138 1.00 0.00 57 TYR A O 11
ATOM 30060 N N . ILE A 1 58 ? 178.150 -5.563 19.949 1.00 0.00 58 ILE A N 11
ATOM 30061 C CA . ILE A 1 58 ? 178.910 -6.273 20.976 1.00 0.00 58 ILE A CA 11
ATOM 30062 C C . ILE A 1 58 ? 180.056 -7.068 20.356 1.00 0.00 58 ILE A C 11
ATOM 30063 O O . ILE A 1 58 ? 180.740 -7.826 21.042 1.00 0.00 58 ILE A O 11
ATOM 30079 N N . LYS A 1 59 ? 180.265 -6.889 19.056 1.00 0.00 59 LYS A N 11
ATOM 30080 C CA . LYS A 1 59 ? 181.334 -7.598 18.363 1.00 0.00 59 LYS A CA 11
ATOM 30081 C C . LYS A 1 59 ? 181.033 -9.093 18.304 1.00 0.00 59 LYS A C 11
ATOM 30082 O O . LYS A 1 59 ? 181.975 -9.864 18.224 1.00 0.00 59 LYS A O 11
ATOM 30102 N N . GLY B 1 1 ? 113.973 2.129 -1.110 1.00 0.00 1 GLY B N 11
ATOM 30103 C CA . GLY B 1 1 ? 112.485 2.139 -1.218 1.00 0.00 1 GLY B CA 11
ATOM 30104 C C . GLY B 1 1 ? 111.879 1.491 0.021 1.00 0.00 1 GLY B C 11
ATOM 30105 O O . GLY B 1 1 ? 110.726 1.755 0.365 1.00 0.00 1 GLY B O 11
ATOM 30111 N N . TYR B 1 2 ? 112.669 0.648 0.686 1.00 0.00 2 TYR B N 11
ATOM 30112 C CA . TYR B 1 2 ? 112.218 -0.038 1.895 1.00 0.00 2 TYR B CA 11
ATOM 30113 C C . TYR B 1 2 ? 112.881 0.560 3.132 1.00 0.00 2 TYR B C 11
ATOM 30114 O O . TYR B 1 2 ? 112.295 0.567 4.214 1.00 0.00 2 TYR B O 11
ATOM 30132 N N . ILE B 1 3 ? 114.095 1.082 2.948 1.00 0.00 3 ILE B N 11
ATOM 30133 C CA . ILE B 1 3 ? 114.837 1.705 4.042 1.00 0.00 3 ILE B CA 11
ATOM 30134 C C . ILE B 1 3 ? 115.507 3.009 3.585 1.00 0.00 3 ILE B C 11
ATOM 30135 O O . ILE B 1 3 ? 116.685 3.228 3.858 1.00 0.00 3 ILE B O 11
ATOM 30151 N N . PRO B 1 4 ? 114.793 3.880 2.906 1.00 0.00 4 PRO B N 11
ATOM 30152 C CA . PRO B 1 4 ? 115.361 5.178 2.427 1.00 0.00 4 PRO B CA 11
ATOM 30153 C C . PRO B 1 4 ? 115.385 6.259 3.510 1.00 0.00 4 PRO B C 11
ATOM 30154 O O . PRO B 1 4 ? 114.333 6.720 3.953 1.00 0.00 4 PRO B O 11
ATOM 30165 N N . GLU B 1 5 ? 116.584 6.670 3.922 1.00 0.00 5 GLU B N 11
ATOM 30166 C CA . GLU B 1 5 ? 116.719 7.709 4.942 1.00 0.00 5 GLU B CA 11
ATOM 30167 C C . GLU B 1 5 ? 118.184 8.145 5.057 1.00 0.00 5 GLU B C 11
ATOM 30168 O O . GLU B 1 5 ? 118.705 8.839 4.187 1.00 0.00 5 GLU B O 11
ATOM 30180 N N . ALA B 1 6 ? 118.836 7.732 6.137 1.00 0.00 6 ALA B N 11
ATOM 30181 C CA . ALA B 1 6 ? 120.238 8.078 6.361 1.00 0.00 6 ALA B CA 11
ATOM 30182 C C . ALA B 1 6 ? 120.376 9.553 6.762 1.00 0.00 6 ALA B C 11
ATOM 30183 O O . ALA B 1 6 ? 119.634 10.396 6.258 1.00 0.00 6 ALA B O 11
ATOM 30190 N N . PRO B 1 7 ? 121.301 9.900 7.639 1.00 0.00 7 PRO B N 11
ATOM 30191 C CA . PRO B 1 7 ? 121.496 11.317 8.062 1.00 0.00 7 PRO B CA 11
ATOM 30192 C C . PRO B 1 7 ? 122.239 12.134 7.008 1.00 0.00 7 PRO B C 11
ATOM 30193 O O . PRO B 1 7 ? 122.916 11.574 6.146 1.00 0.00 7 PRO B O 11
ATOM 30204 N N . ARG B 1 8 ? 122.107 13.457 7.096 1.00 0.00 8 ARG B N 11
ATOM 30205 C CA . ARG B 1 8 ? 122.769 14.364 6.160 1.00 0.00 8 ARG B CA 11
ATOM 30206 C C . ARG B 1 8 ? 123.630 15.362 6.927 1.00 0.00 8 ARG B C 11
ATOM 30207 O O . ARG B 1 8 ? 123.143 16.406 7.362 1.00 0.00 8 ARG B O 11
ATOM 30228 N N . ASP B 1 9 ? 124.909 15.022 7.094 1.00 0.00 9 ASP B N 11
ATOM 30229 C CA . ASP B 1 9 ? 125.844 15.881 7.820 1.00 0.00 9 ASP B CA 11
ATOM 30230 C C . ASP B 1 9 ? 127.153 16.032 7.051 1.00 0.00 9 ASP B C 11
ATOM 30231 O O . ASP B 1 9 ? 128.141 16.533 7.587 1.00 0.00 9 ASP B O 11
ATOM 30240 N N . GLY B 1 10 ? 127.149 15.596 5.795 1.00 0.00 10 GLY B N 11
ATOM 30241 C CA . GLY B 1 10 ? 128.341 15.689 4.956 1.00 0.00 10 GLY B CA 11
ATOM 30242 C C . GLY B 1 10 ? 129.112 14.373 4.951 1.00 0.00 10 GLY B C 11
ATOM 30243 O O . GLY B 1 10 ? 130.051 14.198 4.177 1.00 0.00 10 GLY B O 11
ATOM 30247 N N . GLN B 1 11 ? 128.705 13.449 5.812 1.00 0.00 11 GLN B N 11
ATOM 30248 C CA . GLN B 1 11 ? 129.361 12.149 5.888 1.00 0.00 11 GLN B CA 11
ATOM 30249 C C . GLN B 1 11 ? 128.709 11.179 4.913 1.00 0.00 11 GLN B C 11
ATOM 30250 O O . GLN B 1 11 ? 127.721 11.525 4.263 1.00 0.00 11 GLN B O 11
ATOM 30264 N N . ALA B 1 12 ? 129.260 9.966 4.819 1.00 0.00 12 ALA B N 11
ATOM 30265 C CA . ALA B 1 12 ? 128.717 8.952 3.921 1.00 0.00 12 ALA B CA 11
ATOM 30266 C C . ALA B 1 12 ? 128.481 7.657 4.682 1.00 0.00 12 ALA B C 11
ATOM 30267 O O . ALA B 1 12 ? 129.160 7.387 5.665 1.00 0.00 12 ALA B O 11
ATOM 30274 N N . TYR B 1 13 ? 127.514 6.865 4.223 1.00 0.00 13 TYR B N 11
ATOM 30275 C CA . TYR B 1 13 ? 127.195 5.603 4.860 1.00 0.00 13 TYR B CA 11
ATOM 30276 C C . TYR B 1 13 ? 126.816 4.580 3.799 1.00 0.00 13 TYR B C 11
ATOM 30277 O O . TYR B 1 13 ? 126.384 4.951 2.706 1.00 0.00 13 TYR B O 11
ATOM 30295 N N . VAL B 1 14 ? 126.989 3.302 4.125 1.00 0.00 14 VAL B N 11
ATOM 30296 C CA . VAL B 1 14 ? 126.671 2.222 3.189 1.00 0.00 14 VAL B CA 11
ATOM 30297 C C . VAL B 1 14 ? 125.472 1.428 3.687 1.00 0.00 14 VAL B C 11
ATOM 30298 O O . VAL B 1 14 ? 124.967 1.677 4.783 1.00 0.00 14 VAL B O 11
ATOM 30311 N N . ARG B 1 15 ? 125.017 0.476 2.881 1.00 0.00 15 ARG B N 11
ATOM 30312 C CA . ARG B 1 15 ? 123.872 -0.337 3.258 1.00 0.00 15 ARG B CA 11
ATOM 30313 C C . ARG B 1 15 ? 124.343 -1.606 3.956 1.00 0.00 15 ARG B C 11
ATOM 30314 O O . ARG B 1 15 ? 124.894 -2.508 3.326 1.00 0.00 15 ARG B O 11
ATOM 30335 N N . LYS B 1 16 ? 124.115 -1.660 5.265 1.00 0.00 16 LYS B N 11
ATOM 30336 C CA . LYS B 1 16 ? 124.508 -2.812 6.067 1.00 0.00 16 LYS B CA 11
ATOM 30337 C C . LYS B 1 16 ? 123.409 -3.142 7.065 1.00 0.00 16 LYS B C 11
ATOM 30338 O O . LYS B 1 16 ? 122.964 -2.268 7.810 1.00 0.00 16 LYS B O 11
ATOM 30357 N N . ASP B 1 17 ? 122.987 -4.406 7.076 1.00 0.00 17 ASP B N 11
ATOM 30358 C CA . ASP B 1 17 ? 121.939 -4.854 7.990 1.00 0.00 17 ASP B CA 11
ATOM 30359 C C . ASP B 1 17 ? 120.846 -3.796 8.116 1.00 0.00 17 ASP B C 11
ATOM 30360 O O . ASP B 1 17 ? 120.401 -3.479 9.219 1.00 0.00 17 ASP B O 11
ATOM 30369 N N . GLY B 1 18 ? 120.417 -3.251 6.980 1.00 0.00 18 GLY B N 11
ATOM 30370 C CA . GLY B 1 18 ? 119.376 -2.232 6.982 1.00 0.00 18 GLY B CA 11
ATOM 30371 C C . GLY B 1 18 ? 119.744 -1.065 7.895 1.00 0.00 18 GLY B C 11
ATOM 30372 O O . GLY B 1 18 ? 118.886 -0.538 8.604 1.00 0.00 18 GLY B O 11
ATOM 30376 N N . GLU B 1 19 ? 121.018 -0.664 7.881 1.00 0.00 19 GLU B N 11
ATOM 30377 C CA . GLU B 1 19 ? 121.468 0.441 8.720 1.00 0.00 19 GLU B CA 11
ATOM 30378 C C . GLU B 1 19 ? 122.539 1.255 8.006 1.00 0.00 19 GLU B C 11
ATOM 30379 O O . GLU B 1 19 ? 123.218 0.760 7.106 1.00 0.00 19 GLU B O 11
ATOM 30391 N N . TRP B 1 20 ? 122.680 2.507 8.418 1.00 0.00 20 TRP B N 11
ATOM 30392 C CA . TRP B 1 20 ? 123.665 3.399 7.828 1.00 0.00 20 TRP B CA 11
ATOM 30393 C C . TRP B 1 20 ? 125.006 3.227 8.528 1.00 0.00 20 TRP B C 11
ATOM 30394 O O . TRP B 1 20 ? 125.117 3.427 9.737 1.00 0.00 20 TRP B O 11
ATOM 30415 N N . VAL B 1 21 ? 126.005 2.824 7.747 1.00 0.00 21 VAL B N 11
ATOM 30416 C CA . VAL B 1 21 ? 127.343 2.586 8.293 1.00 0.00 21 VAL B CA 11
ATOM 30417 C C . VAL B 1 21 ? 128.440 3.251 7.472 1.00 0.00 21 VAL B C 11
ATOM 30418 O O . VAL B 1 21 ? 128.564 3.031 6.268 1.00 0.00 21 VAL B O 11
ATOM 30431 N N . LEU B 1 22 ? 129.229 4.072 8.156 1.00 0.00 22 LEU B N 11
ATOM 30432 C CA . LEU B 1 22 ? 130.323 4.781 7.518 1.00 0.00 22 LEU B CA 11
ATOM 30433 C C . LEU B 1 22 ? 131.111 3.822 6.647 1.00 0.00 22 LEU B C 11
ATOM 30434 O O . LEU B 1 22 ? 131.736 2.883 7.139 1.00 0.00 22 LEU B O 11
ATOM 30450 N N . LEU B 1 23 ? 131.068 4.062 5.345 1.00 0.00 23 LEU B N 11
ATOM 30451 C CA . LEU B 1 23 ? 131.770 3.208 4.405 1.00 0.00 23 LEU B CA 11
ATOM 30452 C C . LEU B 1 23 ? 133.250 3.150 4.746 1.00 0.00 23 LEU B C 11
ATOM 30453 O O . LEU B 1 23 ? 133.914 2.144 4.491 1.00 0.00 23 LEU B O 11
ATOM 30469 N N . SER B 1 24 ? 133.775 4.233 5.308 1.00 0.00 24 SER B N 11
ATOM 30470 C CA . SER B 1 24 ? 135.187 4.285 5.659 1.00 0.00 24 SER B CA 11
ATOM 30471 C C . SER B 1 24 ? 135.568 3.138 6.588 1.00 0.00 24 SER B C 11
ATOM 30472 O O . SER B 1 24 ? 136.729 2.731 6.631 1.00 0.00 24 SER B O 11
ATOM 30480 N N . THR B 1 25 ? 134.594 2.601 7.319 1.00 0.00 25 THR B N 11
ATOM 30481 C CA . THR B 1 25 ? 134.866 1.487 8.216 1.00 0.00 25 THR B CA 11
ATOM 30482 C C . THR B 1 25 ? 135.207 0.237 7.416 1.00 0.00 25 THR B C 11
ATOM 30483 O O . THR B 1 25 ? 135.912 -0.652 7.895 1.00 0.00 25 THR B O 11
ATOM 30494 N N . PHE B 1 26 ? 134.693 0.181 6.191 1.00 0.00 26 PHE B N 11
ATOM 30495 C CA . PHE B 1 26 ? 134.936 -0.959 5.318 1.00 0.00 26 PHE B CA 11
ATOM 30496 C C . PHE B 1 26 ? 136.138 -0.700 4.419 1.00 0.00 26 PHE B C 11
ATOM 30497 O O . PHE B 1 26 ? 136.739 -1.634 3.891 1.00 0.00 26 PHE B O 11
ATOM 30514 N N . LEU B 1 27 ? 136.484 0.573 4.245 1.00 0.00 27 LEU B N 11
ATOM 30515 C CA . LEU B 1 27 ? 137.619 0.923 3.400 1.00 0.00 27 LEU B CA 11
ATOM 30516 C C . LEU B 1 27 ? 138.931 0.617 4.113 1.00 0.00 27 LEU B C 11
ATOM 30517 O O . LEU B 1 27 ? 139.929 0.282 3.475 1.00 0.00 27 LEU B O 11
ATOM 30533 N N . GLY B 1 28 ? 138.921 0.730 5.437 1.00 0.00 28 GLY B N 11
ATOM 30534 C CA . GLY B 1 28 ? 140.117 0.460 6.228 1.00 0.00 28 GLY B CA 11
ATOM 30535 C C . GLY B 1 28 ? 140.880 1.748 6.505 1.00 0.00 28 GLY B C 11
ATOM 30536 O O . GLY B 1 28 ? 142.109 1.749 6.590 1.00 0.00 28 GLY B O 11
ATOM 30540 N N . SER B 1 29 ? 140.145 2.846 6.640 1.00 0.00 29 SER B N 11
ATOM 30541 C CA . SER B 1 29 ? 140.759 4.137 6.901 1.00 0.00 29 SER B CA 11
ATOM 30542 C C . SER B 1 29 ? 141.130 4.266 8.372 1.00 0.00 29 SER B C 11
ATOM 30543 O O . SER B 1 29 ? 140.377 3.846 9.249 1.00 0.00 29 SER B O 11
ATOM 30551 N N . SER B 1 30 ? 142.294 4.855 8.623 1.00 0.00 30 SER B N 11
ATOM 30552 C CA . SER B 1 30 ? 142.781 5.057 9.987 1.00 0.00 30 SER B CA 11
ATOM 30553 C C . SER B 1 30 ? 143.377 3.771 10.555 1.00 0.00 30 SER B C 11
ATOM 30554 O O . SER B 1 30 ? 143.455 3.602 11.772 1.00 0.00 30 SER B O 11
ATOM 30562 N N . GLY B 1 31 ? 143.803 2.869 9.673 1.00 0.00 31 GLY B N 11
ATOM 30563 C CA . GLY B 1 31 ? 144.394 1.610 10.119 1.00 0.00 31 GLY B CA 11
ATOM 30564 C C . GLY B 1 31 ? 145.196 0.945 9.009 1.00 0.00 31 GLY B C 11
ATOM 30565 O O . GLY B 1 31 ? 145.574 -0.221 9.119 1.00 0.00 31 GLY B O 11
ATOM 30569 N N . ASN B 1 32 ? 145.444 1.693 7.946 1.00 0.00 32 ASN B N 11
ATOM 30570 C CA . ASN B 1 32 ? 146.191 1.172 6.807 1.00 0.00 32 ASN B CA 11
ATOM 30571 C C . ASN B 1 32 ? 146.700 2.323 5.957 1.00 0.00 32 ASN B C 11
ATOM 30572 O O . ASN B 1 32 ? 147.524 2.128 5.075 1.00 0.00 32 ASN B O 11
ATOM 30583 N N . GLU B 1 33 ? 146.232 3.524 6.271 1.00 0.00 33 GLU B N 11
ATOM 30584 C CA . GLU B 1 33 ? 146.658 4.721 5.558 1.00 0.00 33 GLU B CA 11
ATOM 30585 C C . GLU B 1 33 ? 148.142 4.908 5.792 1.00 0.00 33 GLU B C 11
ATOM 30586 O O . GLU B 1 33 ? 148.812 5.687 5.115 1.00 0.00 33 GLU B O 11
ATOM 30598 N N . GLN B 1 34 ? 148.630 4.169 6.772 1.00 0.00 34 GLN B N 11
ATOM 30599 C CA . GLN B 1 34 ? 150.038 4.238 7.119 1.00 0.00 34 GLN B CA 11
ATOM 30600 C C . GLN B 1 34 ? 150.843 3.675 5.955 1.00 0.00 34 GLN B C 11
ATOM 30601 O O . GLN B 1 34 ? 151.727 4.346 5.424 1.00 0.00 34 GLN B O 11
ATOM 30615 N N . GLU B 1 35 ? 150.554 2.440 5.568 1.00 0.00 35 GLU B N 11
ATOM 30616 C CA . GLU B 1 35 ? 151.290 1.805 4.477 1.00 0.00 35 GLU B CA 11
ATOM 30617 C C . GLU B 1 35 ? 151.057 2.550 3.163 1.00 0.00 35 GLU B C 11
ATOM 30618 O O . GLU B 1 35 ? 151.897 2.518 2.265 1.00 0.00 35 GLU B O 11
ATOM 30630 N N . LEU B 1 36 ? 149.931 3.246 3.078 1.00 0.00 36 LEU B N 11
ATOM 30631 C CA . LEU B 1 36 ? 149.622 4.032 1.881 1.00 0.00 36 LEU B CA 11
ATOM 30632 C C . LEU B 1 36 ? 150.491 5.289 1.805 1.00 0.00 36 LEU B C 11
ATOM 30633 O O . LEU B 1 36 ? 150.925 5.684 0.723 1.00 0.00 36 LEU B O 11
ATOM 30649 N N . LEU B 1 37 ? 150.696 5.935 2.958 1.00 0.00 37 LEU B N 11
ATOM 30650 C CA . LEU B 1 37 ? 151.465 7.183 3.023 1.00 0.00 37 LEU B CA 11
ATOM 30651 C C . LEU B 1 37 ? 152.875 6.985 3.581 1.00 0.00 37 LEU B C 11
ATOM 30652 O O . LEU B 1 37 ? 153.615 7.955 3.742 1.00 0.00 37 LEU B O 11
ATOM 30668 N N . GLU B 1 38 ? 153.252 5.752 3.893 1.00 0.00 38 GLU B N 11
ATOM 30669 C CA . GLU B 1 38 ? 154.582 5.509 4.444 1.00 0.00 38 GLU B CA 11
ATOM 30670 C C . GLU B 1 38 ? 155.657 5.716 3.382 1.00 0.00 38 GLU B C 11
ATOM 30671 O O . GLU B 1 38 ? 156.666 6.374 3.637 1.00 0.00 38 GLU B O 11
ATOM 30683 N N . LEU B 1 39 ? 155.463 5.132 2.202 1.00 0.00 39 LEU B N 11
ATOM 30684 C CA . LEU B 1 39 ? 156.458 5.249 1.141 1.00 0.00 39 LEU B CA 11
ATOM 30685 C C . LEU B 1 39 ? 156.771 6.713 0.873 1.00 0.00 39 LEU B C 11
ATOM 30686 O O . LEU B 1 39 ? 157.915 7.068 0.589 1.00 0.00 39 LEU B O 11
ATOM 30702 N N . ASP B 1 40 ? 155.762 7.563 0.981 1.00 0.00 40 ASP B N 11
ATOM 30703 C CA . ASP B 1 40 ? 155.955 8.988 0.764 1.00 0.00 40 ASP B CA 11
ATOM 30704 C C . ASP B 1 40 ? 156.971 9.550 1.761 1.00 0.00 40 ASP B C 11
ATOM 30705 O O . ASP B 1 40 ? 157.704 10.491 1.453 1.00 0.00 40 ASP B O 11
ATOM 30714 N N . LYS B 1 41 ? 156.998 8.972 2.960 1.00 0.00 41 LYS B N 11
ATOM 30715 C CA . LYS B 1 41 ? 157.915 9.424 4.006 1.00 0.00 41 LYS B CA 11
ATOM 30716 C C . LYS B 1 41 ? 159.303 8.798 3.844 1.00 0.00 41 LYS B C 11
ATOM 30717 O O . LYS B 1 41 ? 160.309 9.505 3.804 1.00 0.00 41 LYS B O 11
ATOM 30736 N N . TRP B 1 42 ? 159.346 7.473 3.768 1.00 0.00 42 TRP B N 11
ATOM 30737 C CA . TRP B 1 42 ? 160.619 6.763 3.634 1.00 0.00 42 TRP B CA 11
ATOM 30738 C C . TRP B 1 42 ? 161.331 7.155 2.341 1.00 0.00 42 TRP B C 11
ATOM 30739 O O . TRP B 1 42 ? 162.558 7.234 2.297 1.00 0.00 42 TRP B O 11
ATOM 30760 N N . ALA B 1 43 ? 160.554 7.418 1.299 1.00 0.00 43 ALA B N 11
ATOM 30761 C CA . ALA B 1 43 ? 161.102 7.822 0.015 1.00 0.00 43 ALA B CA 11
ATOM 30762 C C . ALA B 1 43 ? 161.976 9.046 0.188 1.00 0.00 43 ALA B C 11
ATOM 30763 O O . ALA B 1 43 ? 163.016 9.183 -0.453 1.00 0.00 43 ALA B O 11
ATOM 30770 N N . SER B 1 44 ? 161.529 9.939 1.058 1.00 0.00 44 SER B N 11
ATOM 30771 C CA . SER B 1 44 ? 162.253 11.167 1.318 1.00 0.00 44 SER B CA 11
ATOM 30772 C C . SER B 1 44 ? 163.671 10.855 1.751 1.00 0.00 44 SER B C 11
ATOM 30773 O O . SER B 1 44 ? 164.627 11.248 1.083 1.00 0.00 44 SER B O 11
ATOM 30781 N N . LEU B 1 45 ? 163.820 10.130 2.858 1.00 0.00 45 LEU B N 11
ATOM 30782 C CA . LEU B 1 45 ? 165.149 9.770 3.324 1.00 0.00 45 LEU B CA 11
ATOM 30783 C C . LEU B 1 45 ? 165.837 8.871 2.305 1.00 0.00 45 LEU B C 11
ATOM 30784 O O . LEU B 1 45 ? 166.975 9.114 1.930 1.00 0.00 45 LEU B O 11
ATOM 30800 N N . TRP B 1 46 ? 165.141 7.816 1.879 1.00 0.00 46 TRP B N 11
ATOM 30801 C CA . TRP B 1 46 ? 165.705 6.879 0.909 1.00 0.00 46 TRP B CA 11
ATOM 30802 C C . TRP B 1 46 ? 166.359 7.633 -0.242 1.00 0.00 46 TRP B C 11
ATOM 30803 O O . TRP B 1 46 ? 167.321 7.154 -0.842 1.00 0.00 46 TRP B O 11
ATOM 30824 N N . ASN B 1 47 ? 165.822 8.807 -0.558 1.00 0.00 47 ASN B N 11
ATOM 30825 C CA . ASN B 1 47 ? 166.356 9.605 -1.656 1.00 0.00 47 ASN B CA 11
ATOM 30826 C C . ASN B 1 47 ? 167.805 9.988 -1.375 1.00 0.00 47 ASN B C 11
ATOM 30827 O O . ASN B 1 47 ? 168.566 10.261 -2.299 1.00 0.00 47 ASN B O 11
ATOM 30838 N N . TRP B 1 48 ? 168.179 9.998 -0.099 1.00 0.00 48 TRP B N 11
ATOM 30839 C CA . TRP B 1 48 ? 169.549 10.334 0.287 1.00 0.00 48 TRP B CA 11
ATOM 30840 C C . TRP B 1 48 ? 170.519 9.578 -0.580 1.00 0.00 48 TRP B C 11
ATOM 30841 O O . TRP B 1 48 ? 171.546 10.105 -0.986 1.00 0.00 48 TRP B O 11
ATOM 30862 N N . PHE B 1 49 ? 170.172 8.334 -0.861 1.00 0.00 49 PHE B N 11
ATOM 30863 C CA . PHE B 1 49 ? 171.019 7.483 -1.693 1.00 0.00 49 PHE B CA 11
ATOM 30864 C C . PHE B 1 49 ? 171.502 8.242 -2.923 1.00 0.00 49 PHE B C 11
ATOM 30865 O O . PHE B 1 49 ? 172.472 7.844 -3.569 1.00 0.00 49 PHE B O 11
ATOM 30882 N N . ASN B 1 50 ? 170.825 9.341 -3.237 1.00 0.00 50 ASN B N 11
ATOM 30883 C CA . ASN B 1 50 ? 171.186 10.150 -4.371 1.00 0.00 50 ASN B CA 11
ATOM 30884 C C . ASN B 1 50 ? 172.523 10.840 -4.123 1.00 0.00 50 ASN B C 11
ATOM 30885 O O . ASN B 1 50 ? 173.357 10.907 -5.016 1.00 0.00 50 ASN B O 11
ATOM 30896 N N . ILE B 1 51 ? 172.732 11.346 -2.908 1.00 0.00 51 ILE B N 11
ATOM 30897 C CA . ILE B 1 51 ? 173.982 12.037 -2.602 1.00 0.00 51 ILE B CA 11
ATOM 30898 C C . ILE B 1 51 ? 175.187 11.137 -2.883 1.00 0.00 51 ILE B C 11
ATOM 30899 O O . ILE B 1 51 ? 176.235 11.617 -3.313 1.00 0.00 51 ILE B O 11
ATOM 30915 N N . THR B 1 52 ? 175.035 9.836 -2.658 1.00 0.00 52 THR B N 11
ATOM 30916 C CA . THR B 1 52 ? 176.111 8.883 -2.907 1.00 0.00 52 THR B CA 11
ATOM 30917 C C . THR B 1 52 ? 176.121 8.468 -4.377 1.00 0.00 52 THR B C 11
ATOM 30918 O O . THR B 1 52 ? 177.125 7.983 -4.895 1.00 0.00 52 THR B O 11
ATOM 30929 N N . ASN B 1 53 ? 174.981 8.657 -5.029 1.00 0.00 53 ASN B N 11
ATOM 30930 C CA . ASN B 1 53 ? 174.852 8.287 -6.437 1.00 0.00 53 ASN B CA 11
ATOM 30931 C C . ASN B 1 53 ? 175.754 9.158 -7.316 1.00 0.00 53 ASN B C 11
ATOM 30932 O O . ASN B 1 53 ? 176.576 8.641 -8.074 1.00 0.00 53 ASN B O 11
ATOM 30943 N N . TRP B 1 54 ? 175.582 10.472 -7.229 1.00 0.00 54 TRP B N 11
ATOM 30944 C CA . TRP B 1 54 ? 176.376 11.392 -8.045 1.00 0.00 54 TRP B CA 11
ATOM 30945 C C . TRP B 1 54 ? 177.812 11.433 -7.543 1.00 0.00 54 TRP B C 11
ATOM 30946 O O . TRP B 1 54 ? 178.743 11.684 -8.310 1.00 0.00 54 TRP B O 11
ATOM 30967 N N . LEU B 1 55 ? 177.973 11.189 -6.249 1.00 0.00 55 LEU B N 11
ATOM 30968 C CA . LEU B 1 55 ? 179.299 11.203 -5.644 1.00 0.00 55 LEU B CA 11
ATOM 30969 C C . LEU B 1 55 ? 180.271 10.417 -6.519 1.00 0.00 55 LEU B C 11
ATOM 30970 O O . LEU B 1 55 ? 181.319 10.926 -6.903 1.00 0.00 55 LEU B O 11
ATOM 30986 N N . TRP B 1 56 ? 179.919 9.172 -6.823 1.00 0.00 56 TRP B N 11
ATOM 30987 C CA . TRP B 1 56 ? 180.774 8.319 -7.649 1.00 0.00 56 TRP B CA 11
ATOM 30988 C C . TRP B 1 56 ? 181.024 8.947 -9.014 1.00 0.00 56 TRP B C 11
ATOM 30989 O O . TRP B 1 56 ? 181.984 8.600 -9.702 1.00 0.00 56 TRP B O 11
ATOM 31010 N N . TYR B 1 57 ? 180.165 9.882 -9.393 1.00 0.00 57 TYR B N 11
ATOM 31011 C CA . TYR B 1 57 ? 180.319 10.561 -10.673 1.00 0.00 57 TYR B CA 11
ATOM 31012 C C . TYR B 1 57 ? 181.538 11.471 -10.638 1.00 0.00 57 TYR B C 11
ATOM 31013 O O . TYR B 1 57 ? 182.405 11.402 -11.509 1.00 0.00 57 TYR B O 11
ATOM 31031 N N . ILE B 1 58 ? 181.580 12.331 -9.621 1.00 0.00 58 ILE B N 11
ATOM 31032 C CA . ILE B 1 58 ? 182.683 13.277 -9.458 1.00 0.00 58 ILE B CA 11
ATOM 31033 C C . ILE B 1 58 ? 183.633 12.827 -8.352 1.00 0.00 58 ILE B C 11
ATOM 31034 O O . ILE B 1 58 ? 184.502 13.586 -7.925 1.00 0.00 58 ILE B O 11
ATOM 31050 N N . LYS B 1 59 ? 183.466 11.591 -7.894 1.00 0.00 59 LYS B N 11
ATOM 31051 C CA . LYS B 1 59 ? 184.320 11.062 -6.838 1.00 0.00 59 LYS B CA 11
ATOM 31052 C C . LYS B 1 59 ? 184.163 11.884 -5.563 1.00 0.00 59 LYS B C 11
ATOM 31053 O O . LYS B 1 59 ? 184.584 11.410 -4.520 1.00 0.00 59 LYS B O 11
ATOM 31073 N N . GLY C 1 1 ? 109.558 7.747 -0.346 1.00 0.00 1 GLY C N 11
ATOM 31074 C CA . GLY C 1 1 ? 110.738 7.301 0.448 1.00 0.00 1 GLY C CA 11
ATOM 31075 C C . GLY C 1 1 ? 111.497 8.521 0.949 1.00 0.00 1 GLY C C 11
ATOM 31076 O O . GLY C 1 1 ? 110.908 9.428 1.536 1.00 0.00 1 GLY C O 11
ATOM 31082 N N . TYR C 1 2 ? 112.805 8.540 0.708 1.00 0.00 2 TYR C N 11
ATOM 31083 C CA . TYR C 1 2 ? 113.632 9.662 1.136 1.00 0.00 2 TYR C CA 11
ATOM 31084 C C . TYR C 1 2 ? 114.818 9.853 0.195 1.00 0.00 2 TYR C C 11
ATOM 31085 O O . TYR C 1 2 ? 115.308 10.970 0.025 1.00 0.00 2 TYR C O 11
ATOM 31103 N N . ILE C 1 3 ? 115.265 8.758 -0.418 1.00 0.00 3 ILE C N 11
ATOM 31104 C CA . ILE C 1 3 ? 116.389 8.816 -1.350 1.00 0.00 3 ILE C CA 11
ATOM 31105 C C . ILE C 1 3 ? 115.873 8.859 -2.798 1.00 0.00 3 ILE C C 11
ATOM 31106 O O . ILE C 1 3 ? 115.072 8.003 -3.177 1.00 0.00 3 ILE C O 11
ATOM 31122 N N . PRO C 1 4 ? 116.297 9.803 -3.622 1.00 0.00 4 PRO C N 11
ATOM 31123 C CA . PRO C 1 4 ? 115.831 9.875 -5.036 1.00 0.00 4 PRO C CA 11
ATOM 31124 C C . PRO C 1 4 ? 116.531 8.851 -5.922 1.00 0.00 4 PRO C C 11
ATOM 31125 O O . PRO C 1 4 ? 117.521 8.239 -5.520 1.00 0.00 4 PRO C O 11
ATOM 31136 N N . GLU C 1 5 ? 116.016 8.678 -7.133 1.00 0.00 5 GLU C N 11
ATOM 31137 C CA . GLU C 1 5 ? 116.605 7.732 -8.073 1.00 0.00 5 GLU C CA 11
ATOM 31138 C C . GLU C 1 5 ? 118.094 8.003 -8.224 1.00 0.00 5 GLU C C 11
ATOM 31139 O O . GLU C 1 5 ? 118.626 8.937 -7.626 1.00 0.00 5 GLU C O 11
ATOM 31151 N N . ALA C 1 6 ? 118.757 7.186 -9.033 1.00 0.00 6 ALA C N 11
ATOM 31152 C CA . ALA C 1 6 ? 120.185 7.347 -9.269 1.00 0.00 6 ALA C CA 11
ATOM 31153 C C . ALA C 1 6 ? 120.514 6.965 -10.711 1.00 0.00 6 ALA C C 11
ATOM 31154 O O . ALA C 1 6 ? 119.747 6.248 -11.354 1.00 0.00 6 ALA C O 11
ATOM 31161 N N . PRO C 1 7 ? 121.626 7.418 -11.234 1.00 0.00 7 PRO C N 11
ATOM 31162 C CA . PRO C 1 7 ? 122.027 7.096 -12.631 1.00 0.00 7 PRO C CA 11
ATOM 31163 C C . PRO C 1 7 ? 122.403 5.627 -12.789 1.00 0.00 7 PRO C C 11
ATOM 31164 O O . PRO C 1 7 ? 123.038 5.044 -11.909 1.00 0.00 7 PRO C O 11
ATOM 31175 N N . ARG C 1 8 ? 122.005 5.043 -13.919 1.00 0.00 8 ARG C N 11
ATOM 31176 C CA . ARG C 1 8 ? 122.295 3.642 -14.211 1.00 0.00 8 ARG C CA 11
ATOM 31177 C C . ARG C 1 8 ? 123.106 3.538 -15.497 1.00 0.00 8 ARG C C 11
ATOM 31178 O O . ARG C 1 8 ? 122.544 3.526 -16.592 1.00 0.00 8 ARG C O 11
ATOM 31199 N N . ASP C 1 9 ? 124.427 3.471 -15.349 1.00 0.00 9 ASP C N 11
ATOM 31200 C CA . ASP C 1 9 ? 125.318 3.377 -16.503 1.00 0.00 9 ASP C CA 11
ATOM 31201 C C . ASP C 1 9 ? 126.431 2.373 -16.234 1.00 0.00 9 ASP C C 11
ATOM 31202 O O . ASP C 1 9 ? 127.391 2.280 -17.000 1.00 0.00 9 ASP C O 11
ATOM 31211 N N . GLY C 1 10 ? 126.294 1.630 -15.139 1.00 0.00 10 GLY C N 11
ATOM 31212 C CA . GLY C 1 10 ? 127.292 0.631 -14.767 1.00 0.00 10 GLY C CA 11
ATOM 31213 C C . GLY C 1 10 ? 128.201 1.156 -13.663 1.00 0.00 10 GLY C C 11
ATOM 31214 O O . GLY C 1 10 ? 129.043 0.427 -13.140 1.00 0.00 10 GLY C O 11
ATOM 31218 N N . GLN C 1 11 ? 128.020 2.423 -13.307 1.00 0.00 11 GLN C N 11
ATOM 31219 C CA . GLN C 1 11 ? 128.829 3.029 -12.257 1.00 0.00 11 GLN C CA 11
ATOM 31220 C C . GLN C 1 11 ? 128.198 2.771 -10.894 1.00 0.00 11 GLN C C 11
ATOM 31221 O O . GLN C 1 11 ? 127.097 2.226 -10.809 1.00 0.00 11 GLN C O 11
ATOM 31235 N N . ALA C 1 12 ? 128.910 3.159 -9.838 1.00 0.00 12 ALA C N 11
ATOM 31236 C CA . ALA C 1 12 ? 128.429 2.965 -8.472 1.00 0.00 12 ALA C CA 11
ATOM 31237 C C . ALA C 1 12 ? 128.475 4.276 -7.698 1.00 0.00 12 ALA C C 11
ATOM 31238 O O . ALA C 1 12 ? 129.324 5.121 -7.961 1.00 0.00 12 ALA C O 11
ATOM 31245 N N . TYR C 1 13 ? 127.560 4.432 -6.742 1.00 0.00 13 TYR C N 11
ATOM 31246 C CA . TYR C 1 13 ? 127.502 5.634 -5.929 1.00 0.00 13 TYR C CA 11
ATOM 31247 C C . TYR C 1 13 ? 127.144 5.262 -4.496 1.00 0.00 13 TYR C C 11
ATOM 31248 O O . TYR C 1 13 ? 126.515 4.228 -4.267 1.00 0.00 13 TYR C O 11
ATOM 31266 N N . VAL C 1 14 ? 127.547 6.103 -3.539 1.00 0.00 14 VAL C N 11
ATOM 31267 C CA . VAL C 1 14 ? 127.258 5.834 -2.122 1.00 0.00 14 VAL C CA 11
ATOM 31268 C C . VAL C 1 14 ? 126.244 6.842 -1.597 1.00 0.00 14 VAL C C 11
ATOM 31269 O O . VAL C 1 14 ? 125.860 7.770 -2.309 1.00 0.00 14 VAL C O 11
ATOM 31282 N N . ARG C 1 15 ? 125.807 6.653 -0.356 1.00 0.00 15 ARG C N 11
ATOM 31283 C CA . ARG C 1 15 ? 124.829 7.558 0.234 1.00 0.00 15 ARG C CA 11
ATOM 31284 C C . ARG C 1 15 ? 125.536 8.675 0.985 1.00 0.00 15 ARG C C 11
ATOM 31285 O O . ARG C 1 15 ? 126.113 8.450 2.045 1.00 0.00 15 ARG C O 11
ATOM 31306 N N . LYS C 1 16 ? 125.476 9.879 0.422 1.00 0.00 16 LYS C N 11
ATOM 31307 C CA . LYS C 1 16 ? 126.105 11.045 1.031 1.00 0.00 16 LYS C CA 11
ATOM 31308 C C . LYS C 1 16 ? 125.197 12.256 0.875 1.00 0.00 16 LYS C C 11
ATOM 31309 O O . LYS C 1 16 ? 124.738 12.548 -0.230 1.00 0.00 16 LYS C O 11
ATOM 31328 N N . ASP C 1 17 ? 124.957 12.958 1.983 1.00 0.00 17 ASP C N 11
ATOM 31329 C CA . ASP C 1 17 ? 124.107 14.146 1.970 1.00 0.00 17 ASP C CA 11
ATOM 31330 C C . ASP C 1 17 ? 122.915 13.952 1.035 1.00 0.00 17 ASP C C 11
ATOM 31331 O O . ASP C 1 17 ? 122.584 14.837 0.246 1.00 0.00 17 ASP C O 11
ATOM 31340 N N . GLY C 1 18 ? 122.269 12.794 1.131 1.00 0.00 18 GLY C N 11
ATOM 31341 C CA . GLY C 1 18 ? 121.113 12.504 0.291 1.00 0.00 18 GLY C CA 11
ATOM 31342 C C . GLY C 1 18 ? 121.435 12.673 -1.192 1.00 0.00 18 GLY C C 11
ATOM 31343 O O . GLY C 1 18 ? 120.616 13.194 -1.948 1.00 0.00 18 GLY C O 11
ATOM 31347 N N . GLU C 1 19 ? 122.627 12.231 -1.610 1.00 0.00 19 GLU C N 11
ATOM 31348 C CA . GLU C 1 19 ? 123.025 12.349 -3.009 1.00 0.00 19 GLU C CA 11
ATOM 31349 C C . GLU C 1 19 ? 123.895 11.167 -3.421 1.00 0.00 19 GLU C C 11
ATOM 31350 O O . GLU C 1 19 ? 124.520 10.519 -2.580 1.00 0.00 19 GLU C O 11
ATOM 31362 N N . TRP C 1 20 ? 123.939 10.903 -4.722 1.00 0.00 20 TRP C N 11
ATOM 31363 C CA . TRP C 1 20 ? 124.741 9.810 -5.248 1.00 0.00 20 TRP C CA 11
ATOM 31364 C C . TRP C 1 20 ? 126.171 10.286 -5.470 1.00 0.00 20 TRP C C 11
ATOM 31365 O O . TRP C 1 20 ? 126.406 11.235 -6.220 1.00 0.00 20 TRP C O 11
ATOM 31386 N N . VAL C 1 21 ? 127.106 9.630 -4.790 1.00 0.00 21 VAL C N 11
ATOM 31387 C CA . VAL C 1 21 ? 128.519 10.003 -4.892 1.00 0.00 21 VAL C CA 11
ATOM 31388 C C . VAL C 1 21 ? 129.388 8.816 -5.261 1.00 0.00 21 VAL C C 11
ATOM 31389 O O . VAL C 1 21 ? 129.411 7.800 -4.572 1.00 0.00 21 VAL C O 11
ATOM 31402 N N . LEU C 1 22 ? 130.093 8.969 -6.372 1.00 0.00 22 LEU C N 11
ATOM 31403 C CA . LEU C 1 22 ? 130.960 7.924 -6.874 1.00 0.00 22 LEU C CA 11
ATOM 31404 C C . LEU C 1 22 ? 131.783 7.337 -5.745 1.00 0.00 22 LEU C C 11
ATOM 31405 O O . LEU C 1 22 ? 132.597 8.019 -5.123 1.00 0.00 22 LEU C O 11
ATOM 31421 N N . LEU C 1 23 ? 131.562 6.056 -5.497 1.00 0.00 23 LEU C N 11
ATOM 31422 C CA . LEU C 1 23 ? 132.279 5.355 -4.454 1.00 0.00 23 LEU C CA 11
ATOM 31423 C C . LEU C 1 23 ? 133.776 5.522 -4.653 1.00 0.00 23 LEU C C 11
ATOM 31424 O O . LEU C 1 23 ? 134.535 5.588 -3.686 1.00 0.00 23 LEU C O 11
ATOM 31440 N N . SER C 1 24 ? 134.203 5.559 -5.911 1.00 0.00 24 SER C N 11
ATOM 31441 C CA . SER C 1 24 ? 135.615 5.684 -6.226 1.00 0.00 24 SER C CA 11
ATOM 31442 C C . SER C 1 24 ? 136.231 6.900 -5.555 1.00 0.00 24 SER C C 11
ATOM 31443 O O . SER C 1 24 ? 137.437 6.931 -5.310 1.00 0.00 24 SER C O 11
ATOM 31451 N N . THR C 1 25 ? 135.414 7.897 -5.234 1.00 0.00 25 THR C N 11
ATOM 31452 C CA . THR C 1 25 ? 135.925 9.083 -4.571 1.00 0.00 25 THR C CA 11
ATOM 31453 C C . THR C 1 25 ? 136.396 8.723 -3.168 1.00 0.00 25 THR C C 11
ATOM 31454 O O . THR C 1 25 ? 137.260 9.388 -2.595 1.00 0.00 25 THR C O 11
ATOM 31465 N N . PHE C 1 26 ? 135.813 7.659 -2.624 1.00 0.00 26 PHE C N 11
ATOM 31466 C CA . PHE C 1 26 ? 136.166 7.198 -1.289 1.00 0.00 26 PHE C CA 11
ATOM 31467 C C . PHE C 1 26 ? 137.244 6.124 -1.363 1.00 0.00 26 PHE C C 11
ATOM 31468 O O . PHE C 1 26 ? 137.884 5.809 -0.360 1.00 0.00 26 PHE C O 11
ATOM 31485 N N . LEU C 1 27 ? 137.449 5.563 -2.554 1.00 0.00 27 LEU C N 11
ATOM 31486 C CA . LEU C 1 27 ? 138.466 4.527 -2.718 1.00 0.00 27 LEU C CA 11
ATOM 31487 C C . LEU C 1 27 ? 139.862 5.149 -2.730 1.00 0.00 27 LEU C C 11
ATOM 31488 O O . LEU C 1 27 ? 140.818 4.553 -2.234 1.00 0.00 27 LEU C O 11
ATOM 31504 N N . GLY C 1 28 ? 139.970 6.347 -3.302 1.00 0.00 28 GLY C N 11
ATOM 31505 C CA . GLY C 1 28 ? 141.254 7.041 -3.376 1.00 0.00 28 GLY C CA 11
ATOM 31506 C C . GLY C 1 28 ? 141.932 6.791 -4.720 1.00 0.00 28 GLY C C 11
ATOM 31507 O O . GLY C 1 28 ? 142.786 7.565 -5.151 1.00 0.00 28 GLY C O 11
ATOM 31511 N N . SER C 1 29 ? 141.537 5.708 -5.374 1.00 0.00 29 SER C N 11
ATOM 31512 C CA . SER C 1 29 ? 142.097 5.347 -6.673 1.00 0.00 29 SER C CA 11
ATOM 31513 C C . SER C 1 29 ? 143.621 5.395 -6.669 1.00 0.00 29 SER C C 11
ATOM 31514 O O . SER C 1 29 ? 144.269 4.571 -6.033 1.00 0.00 29 SER C O 11
ATOM 31522 N N . SER C 1 30 ? 144.187 6.358 -7.386 1.00 0.00 30 SER C N 11
ATOM 31523 C CA . SER C 1 30 ? 145.635 6.473 -7.469 1.00 0.00 30 SER C CA 11
ATOM 31524 C C . SER C 1 30 ? 146.179 6.996 -6.159 1.00 0.00 30 SER C C 11
ATOM 31525 O O . SER C 1 30 ? 147.380 7.217 -6.008 1.00 0.00 30 SER C O 11
ATOM 31533 N N . GLY C 1 31 ? 145.283 7.150 -5.196 1.00 0.00 31 GLY C N 11
ATOM 31534 C CA . GLY C 1 31 ? 145.680 7.598 -3.880 1.00 0.00 31 GLY C CA 11
ATOM 31535 C C . GLY C 1 31 ? 146.267 6.434 -3.105 1.00 0.00 31 GLY C C 11
ATOM 31536 O O . GLY C 1 31 ? 146.797 6.604 -2.007 1.00 0.00 31 GLY C O 11
ATOM 31540 N N . ASN C 1 32 ? 146.162 5.240 -3.688 1.00 0.00 32 ASN C N 11
ATOM 31541 C CA . ASN C 1 32 ? 146.681 4.049 -3.035 1.00 0.00 32 ASN C CA 11
ATOM 31542 C C . ASN C 1 32 ? 146.829 2.895 -4.017 1.00 0.00 32 ASN C C 11
ATOM 31543 O O . ASN C 1 32 ? 147.565 1.953 -3.745 1.00 0.00 32 ASN C O 11
ATOM 31554 N N . GLU C 1 33 ? 146.177 2.993 -5.171 1.00 0.00 33 GLU C N 11
ATOM 31555 C CA . GLU C 1 33 ? 146.297 1.956 -6.195 1.00 0.00 33 GLU C CA 11
ATOM 31556 C C . GLU C 1 33 ? 147.725 1.960 -6.701 1.00 0.00 33 GLU C C 11
ATOM 31557 O O . GLU C 1 33 ? 148.171 1.042 -7.387 1.00 0.00 33 GLU C O 11
ATOM 31569 N N . GLN C 1 34 ? 148.416 3.038 -6.367 1.00 0.00 34 GLN C N 11
ATOM 31570 C CA . GLN C 1 34 ? 149.791 3.195 -6.816 1.00 0.00 34 GLN C CA 11
ATOM 31571 C C . GLN C 1 34 ? 150.632 2.073 -6.212 1.00 0.00 34 GLN C C 11
ATOM 31572 O O . GLN C 1 34 ? 151.332 1.371 -6.941 1.00 0.00 34 GLN C O 11
ATOM 31586 N N . GLU C 1 35 ? 150.571 1.890 -4.899 1.00 0.00 35 GLU C N 11
ATOM 31587 C CA . GLU C 1 35 ? 151.353 0.826 -4.264 1.00 0.00 35 GLU C CA 11
ATOM 31588 C C . GLU C 1 35 ? 150.842 -0.548 -4.706 1.00 0.00 35 GLU C C 11
ATOM 31589 O O . GLU C 1 35 ? 151.574 -1.536 -4.679 1.00 0.00 35 GLU C O 11
ATOM 31601 N N . LEU C 1 36 ? 149.589 -0.579 -5.134 1.00 0.00 36 LEU C N 11
ATOM 31602 C CA . LEU C 1 36 ? 148.987 -1.825 -5.613 1.00 0.00 36 LEU C CA 11
ATOM 31603 C C . LEU C 1 36 ? 149.534 -2.215 -6.983 1.00 0.00 36 LEU C C 11
ATOM 31604 O O . LEU C 1 36 ? 149.515 -3.392 -7.342 1.00 0.00 36 LEU C O 11
ATOM 31620 N N . LEU C 1 37 ? 149.988 -1.220 -7.752 1.00 0.00 37 LEU C N 11
ATOM 31621 C CA . LEU C 1 37 ? 150.503 -1.469 -9.100 1.00 0.00 37 LEU C CA 11
ATOM 31622 C C . LEU C 1 37 ? 152.020 -1.302 -9.183 1.00 0.00 37 LEU C C 11
ATOM 31623 O O . LEU C 1 37 ? 152.635 -1.735 -10.157 1.00 0.00 37 LEU C O 11
ATOM 31639 N N . GLU C 1 38 ? 152.627 -0.669 -8.185 1.00 0.00 38 GLU C N 11
ATOM 31640 C CA . GLU C 1 38 ? 154.071 -0.4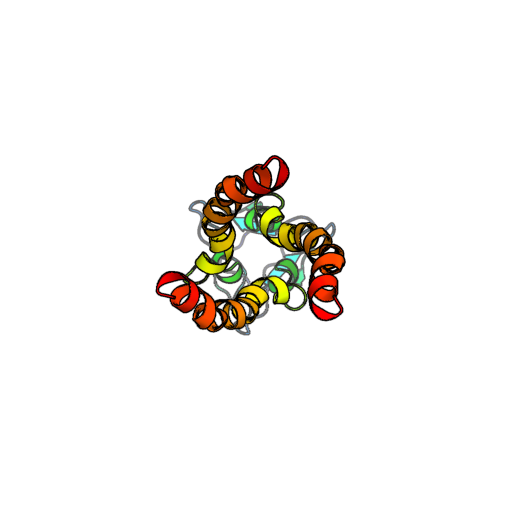63 -8.214 1.00 0.00 38 GLU C CA 11
ATOM 31641 C C . GLU C 1 38 ? 154.815 -1.773 -7.969 1.00 0.00 38 GLU C C 11
ATOM 31642 O O . GLU C 1 38 ? 155.755 -2.098 -8.692 1.00 0.00 38 GLU C O 11
ATOM 31654 N N . LEU C 1 39 ? 154.424 -2.509 -6.930 1.00 0.00 39 LEU C N 11
ATOM 31655 C CA . LEU C 1 39 ? 155.112 -3.755 -6.602 1.00 0.00 39 LEU C CA 11
ATOM 31656 C C . LEU C 1 39 ? 155.192 -4.639 -7.834 1.00 0.00 39 LEU C C 11
ATOM 31657 O O . LEU C 1 39 ? 156.222 -5.262 -8.096 1.00 0.00 39 LEU C O 11
ATOM 31673 N N . ASP C 1 40 ? 154.117 -4.680 -8.602 1.00 0.00 40 ASP C N 11
ATOM 31674 C CA . ASP C 1 40 ? 154.094 -5.473 -9.819 1.00 0.00 40 ASP C CA 11
ATOM 31675 C C . ASP C 1 40 ? 155.221 -5.042 -10.760 1.00 0.00 40 ASP C C 11
ATOM 31676 O O . ASP C 1 40 ? 155.749 -5.849 -11.525 1.00 0.00 40 ASP C O 11
ATOM 31685 N N . LYS C 1 41 ? 155.567 -3.758 -10.703 1.00 0.00 41 LYS C N 11
ATOM 31686 C CA . LYS C 1 41 ? 156.617 -3.210 -11.562 1.00 0.00 41 LYS C CA 11
ATOM 31687 C C . LYS C 1 41 ? 158.013 -3.438 -10.973 1.00 0.00 41 LYS C C 11
ATOM 31688 O O . LYS C 1 41 ? 158.912 -3.921 -11.661 1.00 0.00 41 LYS C O 11
ATOM 31707 N N . TRP C 1 42 ? 158.192 -3.071 -9.708 1.00 0.00 42 TRP C N 11
ATOM 31708 C CA . TRP C 1 42 ? 159.492 -3.224 -9.055 1.00 0.00 42 TRP C CA 11
ATOM 31709 C C . TRP C 1 42 ? 159.897 -4.689 -8.958 1.00 0.00 42 TRP C C 11
ATOM 31710 O O . TRP C 1 42 ? 161.071 -5.026 -9.108 1.00 0.00 42 TRP C O 11
ATOM 31731 N N . ALA C 1 43 ? 158.924 -5.563 -8.727 1.00 0.00 43 ALA C N 11
ATOM 31732 C CA . ALA C 1 43 ? 159.198 -6.990 -8.639 1.00 0.00 43 ALA C CA 11
ATOM 31733 C C . ALA C 1 43 ? 159.899 -7.475 -9.899 1.00 0.00 43 ALA C C 11
ATOM 31734 O O . ALA C 1 43 ? 160.798 -8.311 -9.841 1.00 0.00 43 ALA C O 11
ATOM 31741 N N . SER C 1 44 ? 159.458 -6.957 -11.040 1.00 0.00 44 SER C N 11
ATOM 31742 C CA . SER C 1 44 ? 160.027 -7.354 -12.320 1.00 0.00 44 SER C CA 11
ATOM 31743 C C . SER C 1 44 ? 161.531 -7.119 -12.335 1.00 0.00 44 SER C C 11
ATOM 31744 O O . SER C 1 44 ? 162.299 -8.009 -12.700 1.00 0.00 44 SER C O 11
ATOM 31752 N N . LEU C 1 45 ? 161.958 -5.926 -11.934 1.00 0.00 45 LEU C N 11
ATOM 31753 C CA . LEU C 1 45 ? 163.382 -5.627 -11.913 1.00 0.00 45 LEU C CA 11
ATOM 31754 C C . LEU C 1 45 ? 164.099 -6.566 -10.947 1.00 0.00 45 LEU C C 11
ATOM 31755 O O . LEU C 1 45 ? 165.111 -7.174 -11.280 1.00 0.00 45 LEU C O 11
ATOM 31771 N N . TRP C 1 46 ? 163.561 -6.696 -9.743 1.00 0.00 46 TRP C N 11
ATOM 31772 C CA . TRP C 1 46 ? 164.165 -7.579 -8.758 1.00 0.00 46 TRP C CA 11
ATOM 31773 C C . TRP C 1 46 ? 164.214 -9.000 -9.303 1.00 0.00 46 TRP C C 11
ATOM 31774 O O . TRP C 1 46 ? 165.184 -9.727 -9.093 1.00 0.00 46 TRP C O 11
ATOM 31795 N N . ASN C 1 47 ? 163.156 -9.382 -10.007 1.00 0.00 47 ASN C N 11
ATOM 31796 C CA . ASN C 1 47 ? 163.067 -10.714 -10.591 1.00 0.00 47 ASN C CA 11
ATOM 31797 C C . ASN C 1 47 ? 164.111 -10.910 -11.688 1.00 0.00 47 ASN C C 11
ATOM 31798 O O . ASN C 1 47 ? 164.576 -12.027 -11.910 1.00 0.00 47 ASN C O 11
ATOM 31809 N N . TRP C 1 48 ? 164.475 -9.830 -12.379 1.00 0.00 48 TRP C N 11
ATOM 31810 C CA . TRP C 1 48 ? 165.454 -9.927 -13.446 1.00 0.00 48 TRP C CA 11
ATOM 31811 C C . TRP C 1 48 ? 166.866 -9.764 -12.894 1.00 0.00 48 TRP C C 11
ATOM 31812 O O . TRP C 1 48 ? 167.841 -10.026 -13.591 1.00 0.00 48 TRP C O 11
ATOM 31833 N N . PHE C 1 49 ? 166.976 -9.331 -11.640 1.00 0.00 49 PHE C N 11
ATOM 31834 C CA . PHE C 1 49 ? 168.279 -9.143 -11.009 1.00 0.00 49 PHE C CA 11
ATOM 31835 C C . PHE C 1 49 ? 168.752 -10.443 -10.360 1.00 0.00 49 PHE C C 11
ATOM 31836 O O . PHE C 1 49 ? 169.759 -10.463 -9.651 1.00 0.00 49 PHE C O 11
ATOM 31853 N N . ASN C 1 50 ? 168.033 -11.529 -10.625 1.00 0.00 50 ASN C N 11
ATOM 31854 C CA . ASN C 1 50 ? 168.393 -12.825 -10.085 1.00 0.00 50 ASN C CA 11
ATOM 31855 C C . ASN C 1 50 ? 169.667 -13.331 -10.753 1.00 0.00 50 ASN C C 11
ATOM 31856 O O . ASN C 1 50 ? 170.332 -14.228 -10.245 1.00 0.00 50 ASN C O 11
ATOM 31867 N N . ILE C 1 51 ? 170.007 -12.743 -11.898 1.00 0.00 51 ILE C N 11
ATOM 31868 C CA . ILE C 1 51 ? 171.206 -13.158 -12.612 1.00 0.00 51 ILE C CA 11
ATOM 31869 C C . ILE C 1 51 ? 172.401 -13.045 -11.683 1.00 0.00 51 ILE C C 11
ATOM 31870 O O . ILE C 1 51 ? 173.276 -13.910 -11.670 1.00 0.00 51 ILE C O 11
ATOM 31886 N N . THR C 1 52 ? 172.419 -11.979 -10.895 1.00 0.00 52 THR C N 11
ATOM 31887 C CA . THR C 1 52 ? 173.496 -11.754 -9.945 1.00 0.00 52 THR C CA 11
ATOM 31888 C C . THR C 1 52 ? 173.332 -12.674 -8.740 1.00 0.00 52 THR C C 11
ATOM 31889 O O . THR C 1 52 ? 174.301 -12.974 -8.044 1.00 0.00 52 THR C O 11
ATOM 31900 N N . ASN C 1 53 ? 172.102 -13.127 -8.504 1.00 0.00 53 ASN C N 11
ATOM 31901 C CA . ASN C 1 53 ? 171.866 -14.023 -7.372 1.00 0.00 53 ASN C CA 11
ATOM 31902 C C . ASN C 1 53 ? 172.552 -15.372 -7.606 1.00 0.00 53 ASN C C 11
ATOM 31903 O O . ASN C 1 53 ? 173.324 -15.840 -6.768 1.00 0.00 53 ASN C O 11
ATOM 31914 N N . TRP C 1 54 ? 172.240 -16.000 -8.734 1.00 0.00 54 TRP C N 11
ATOM 31915 C CA . TRP C 1 54 ? 172.802 -17.311 -9.059 1.00 0.00 54 TRP C CA 11
ATOM 31916 C C . TRP C 1 54 ? 174.277 -17.193 -9.420 1.00 0.00 54 TRP C C 11
ATOM 31917 O O . TRP C 1 54 ? 175.044 -18.140 -9.240 1.00 0.00 54 TRP C O 11
ATOM 31938 N N . LEU C 1 55 ? 174.653 -16.031 -9.938 1.00 0.00 55 LEU C N 11
ATOM 31939 C CA . LEU C 1 55 ? 176.040 -15.804 -10.332 1.00 0.00 55 LEU C CA 11
ATOM 31940 C C . LEU C 1 55 ? 176.969 -16.305 -9.231 1.00 0.00 55 LEU C C 11
ATOM 31941 O O . LEU C 1 55 ? 177.868 -17.099 -9.483 1.00 0.00 55 LEU C O 11
ATOM 31957 N N . TRP C 1 56 ? 176.745 -15.826 -8.015 1.00 0.00 56 TRP C N 11
ATOM 31958 C CA . TRP C 1 56 ? 177.570 -16.223 -6.874 1.00 0.00 56 TRP C CA 11
ATOM 31959 C C . TRP C 1 56 ? 177.536 -17.732 -6.663 1.00 0.00 56 TRP C C 11
ATOM 31960 O O . TRP C 1 56 ? 178.434 -18.303 -6.041 1.00 0.00 56 TRP C O 11
ATOM 31981 N N . TYR C 1 57 ? 176.505 -18.372 -7.194 1.00 0.00 57 TYR C N 11
ATOM 31982 C CA . TYR C 1 57 ? 176.379 -19.817 -7.067 1.00 0.00 57 TYR C CA 11
ATOM 31983 C C . TYR C 1 57 ? 177.443 -20.515 -7.904 1.00 0.00 57 TYR C C 11
ATOM 31984 O O . TYR C 1 57 ? 178.184 -21.363 -7.406 1.00 0.00 57 TYR C O 11
ATOM 32002 N N . ILE C 1 58 ? 177.493 -20.151 -9.185 1.00 0.00 58 ILE C N 11
ATOM 32003 C CA . ILE C 1 58 ? 178.453 -20.746 -10.116 1.00 0.00 58 ILE C CA 11
ATOM 32004 C C . ILE C 1 58 ? 179.612 -19.789 -10.391 1.00 0.00 58 ILE C C 11
ATOM 32005 O O . ILE C 1 58 ? 180.408 -20.010 -11.305 1.00 0.00 58 ILE C O 11
ATOM 32021 N N . LYS C 1 59 ? 179.707 -18.727 -9.600 1.00 0.00 59 LYS C N 11
ATOM 32022 C CA . LYS C 1 59 ? 180.778 -17.752 -9.777 1.00 0.00 59 LYS C CA 11
ATOM 32023 C C . LYS C 1 59 ? 180.847 -17.289 -11.229 1.00 0.00 59 LYS C C 11
ATOM 32024 O O . LYS C 1 59 ? 181.933 -17.302 -11.784 1.00 0.00 59 LYS C O 11
#

Radius of gyration: 23.19 Å; Cα contacts (8 Å, |Δi|>4): 177; chains: 3; bounding box: 73×35×33 Å

Foldseek 3Di:
DQLDDDDDDPAAFDQDPSDTHRCCVVVQPPHCCCVVVVVVCVVVVVVVVCVVVCVVVVD/DVQPDDDDDPFAFDQDPSDGHRCVVVVCPPHCVCVVCVCVVVVVVVCVVVVVVCVVVVD/DQADDDDDDPFAFDQDPSDGHGCVVVVCVCPPCVVVVVCVVVVVVVVVCCCVVCVVVVD

Secondary structure (DSSP, 8-state):
--------SS-EEEEETTEEEETHHHHTTTSSHHHHHHHHHHHHHHHHTHHHHHHHHH-/--------SS-EEEEETTEEE-THHHH--SSSHHHHHHHHHHHHHHHHTHHHHHHHHH-/--------SS-EEEEETTEEE-HHHHH-SSSSHHHHHHHHHHHHHHHHTTHHHHHHHH-

CATH classification: 1.10.287.210

Solvent-accessible surface area: 14165 Å² total; per-residue (Å²): 78,147,55,38,117,25,60,179,115,38,96,6,11,2,18,60,70,26,105,54,37,86,0,47,94,71,62,30,46,114,51,78,92,129,49,62,98,45,61,63,126,131,44,70,101,180,97,145,121,35,79,39,84,150,101,168,190,138,189,91,157,4,52,68,7,40,169,116,47,90,4,17,3,8,52,84,32,91,112,32,76,1,44,101,60,51,32,65,98,64,92,58,125,62,54,92,46,59,74,142,128,29,62,109,176,97,161,124,43,86,50,87,152,94,198,184,139,212,65,140,20,68,16,9,80,113,124,36,90,4,33,3,4,58,60,31,80,110,28,74,1,52,92,64,53,33,40,76,52,80,76,111,43,77,105,51,69,76,126,130,40,68,102,171,96,160,99,35,90,30,68,144,95,175,188,132,212